Protein AF-0000000066791097 (afdb_homodimer)

Organism: Trypanosoma brucei brucei (strain 927/4 GUTat10.1) (NCBI:txid185431)

pLDDT: mean 77.69, std 24.76, range [16.55, 98.75]

GO terms:
  GO:0031981 nuclear lumen (C, IDA)
  GO:0097014 ciliary plasm (C, IDA)
  GO:0005737 cytoplasm (C, IDA)
  GO:0005783 endoplasmic reticulum (C, IDA)

Structure (mmCIF, N/CA/C/O backbone):
data_AF-0000000066791097-model_v1
#
loop_
_entity.id
_entity.type
_entity.pdbx_description
1 polymer 'Chloride channel protein'
#
loop_
_atom_site.group_PDB
_atom_site.id
_atom_site.type_symbol
_atom_site.label_atom_id
_atom_site.label_alt_id
_atom_site.label_comp_id
_atom_site.label_asym_id
_atom_site.label_entity_id
_atom_site.label_seq_id
_atom_site.pdbx_PDB_ins_code
_atom_site.Cartn_x
_atom_site.Cartn_y
_atom_site.Cartn_z
_atom_site.occupancy
_atom_site.B_iso_or_equiv
_atom_site.auth_seq_id
_atom_site.auth_comp_id
_atom_site.auth_asym_id
_atom_site.auth_atom_id
_atom_site.pdbx_PDB_model_num
ATOM 1 N N . MET A 1 1 ? -84.188 22.109 27.219 1 23.36 1 MET A N 1
ATOM 2 C CA . MET A 1 1 ? -83.688 21.938 28.562 1 23.36 1 MET A CA 1
ATOM 3 C C . MET A 1 1 ? -82.125 21.953 28.562 1 23.36 1 MET A C 1
ATOM 5 O O . MET A 1 1 ? -81.5 21.297 27.734 1 23.36 1 MET A O 1
ATOM 9 N N . SER A 1 2 ? -81.5 23.016 29.094 1 23.44 2 SER A N 1
ATOM 10 C CA . SER A 1 2 ? -80.25 23.719 29.25 1 23.44 2 SER A CA 1
ATOM 11 C C . SER A 1 2 ? -79.312 22.938 30.141 1 23.44 2 SER A C 1
ATOM 13 O O . SER A 1 2 ? -79.438 22.969 31.375 1 23.44 2 SER A O 1
ATOM 15 N N . ASN A 1 3 ? -79.125 21.672 29.891 1 23.25 3 ASN A N 1
ATOM 16 C CA . ASN A 1 3 ? -78.375 20.766 30.734 1 23.25 3 ASN A CA 1
ATOM 17 C C . ASN A 1 3 ? -76.938 21.328 31.031 1 23.25 3 ASN A C 1
ATOM 19 O O . ASN A 1 3 ? -76.188 21.516 30.109 1 23.25 3 ASN A O 1
ATOM 23 N N . LYS A 1 4 ? -76.938 22.125 32.094 1 26.38 4 LYS A N 1
ATOM 24 C CA . LYS A 1 4 ? -75.812 22.859 32.781 1 26.38 4 LYS A CA 1
ATOM 25 C C . LYS A 1 4 ? -74.75 21.906 33.219 1 26.38 4 LYS A C 1
ATOM 27 O O . LYS A 1 4 ? -74.938 21 34.031 1 26.38 4 LYS A O 1
ATOM 32 N N . LEU A 1 5 ? -73.812 21.516 32.281 1 26.28 5 LEU A N 1
ATOM 33 C CA . LEU A 1 5 ? -72.688 20.641 32.375 1 26.28 5 LEU A CA 1
ATOM 34 C C . LEU A 1 5 ? -71.812 21 33.594 1 26.28 5 LEU A C 1
ATOM 36 O O . LEU A 1 5 ? -71.375 22.156 33.719 1 26.28 5 LEU A O 1
ATOM 40 N N . LEU A 1 6 ? -72.125 20.5 34.75 1 27.81 6 LEU A N 1
ATOM 41 C CA . LEU A 1 6 ? -71.5 20.781 36.062 1 27.81 6 LEU A CA 1
ATOM 42 C C . LEU A 1 6 ? -70 20.75 35.969 1 27.81 6 LEU A C 1
ATOM 44 O O . LEU A 1 6 ? -69.438 19.922 35.281 1 27.81 6 LEU A O 1
ATOM 48 N N . PRO A 1 7 ? -69.312 21.828 36.406 1 26.73 7 PRO A N 1
ATOM 49 C CA . PRO A 1 7 ? -67.875 22.109 36.312 1 26.73 7 PRO A CA 1
ATOM 50 C C . PRO A 1 7 ? -67.062 21.078 37.031 1 26.73 7 PRO A C 1
ATOM 52 O O . PRO A 1 7 ? -67.375 20.703 38.188 1 26.73 7 PRO A O 1
ATOM 55 N N . SER A 1 8 ? -66.625 19.953 36.406 1 28.52 8 SER A N 1
ATOM 56 C CA . SER A 1 8 ? -65.812 18.875 37 1 28.52 8 SER A CA 1
ATOM 57 C C . SER A 1 8 ? -64.688 19.438 37.875 1 28.52 8 SER A C 1
ATOM 59 O O . SER A 1 8 ? -64.125 20.453 37.531 1 28.52 8 SER A O 1
ATOM 61 N N . GLN A 1 9 ? -64.812 19.25 39.156 1 29.22 9 GLN A N 1
ATOM 62 C CA . GLN A 1 9 ? -63.906 19.656 40.25 1 29.22 9 GLN A CA 1
ATOM 63 C C . GLN A 1 9 ? -62.438 19.391 39.906 1 29.22 9 GLN A C 1
ATOM 65 O O . GLN A 1 9 ? -62.125 18.406 39.25 1 29.22 9 GLN A O 1
ATOM 70 N N . PRO A 1 10 ? -61.594 20.5 40.031 1 29.36 10 PRO A N 1
ATOM 71 C CA . PRO A 1 10 ? -60.188 20.422 39.625 1 29.36 10 PRO A CA 1
ATOM 72 C C . PRO A 1 10 ? -59.438 19.328 40.375 1 29.36 10 PRO A C 1
ATOM 74 O O . PRO A 1 10 ? -59.781 18.984 41.531 1 29.36 10 PRO A O 1
ATOM 77 N N . PRO A 1 11 ? -58.938 18.266 39.75 1 29.59 11 PRO A N 1
ATOM 78 C CA . PRO A 1 11 ? -58.312 17.141 40.438 1 29.59 11 PRO A CA 1
ATOM 79 C C . PRO A 1 11 ? -57.406 17.578 41.562 1 29.59 11 PRO A C 1
ATOM 81 O O . PRO A 1 11 ? -56.844 18.688 41.531 1 29.59 11 PRO A O 1
ATOM 84 N N . GLN A 1 12 ? -57.594 17.219 42.844 1 27.94 12 GLN A N 1
ATOM 85 C CA . GLN A 1 12 ? -56.812 17.422 44.062 1 27.94 12 GLN A CA 1
ATOM 86 C C . GLN A 1 12 ? -55.312 17.312 43.75 1 27.94 12 GLN A C 1
ATOM 88 O O . GLN A 1 12 ? -54.906 16.5 42.969 1 27.94 12 GLN A O 1
ATOM 93 N N . GLU A 1 13 ? -54.594 18.391 44.25 1 27.78 13 GLU A N 1
ATOM 94 C CA . GLU A 1 13 ? -53.156 18.641 44.219 1 27.78 13 GLU A CA 1
ATOM 95 C C . GLU A 1 13 ? -52.375 17.453 44.781 1 27.78 13 GLU A C 1
ATOM 97 O O . GLU A 1 13 ? -52.281 17.312 46 1 27.78 13 GLU A O 1
ATOM 102 N N . ALA A 1 14 ? -52.656 16.203 44.5 1 29.11 14 ALA A N 1
ATOM 103 C CA . ALA A 1 14 ? -51.844 15.109 45.031 1 29.11 14 ALA A CA 1
ATOM 104 C C . ALA A 1 14 ? -50.375 15.531 45.188 1 29.11 14 ALA A C 1
ATOM 106 O O . ALA A 1 14 ? -49.875 16.344 44.406 1 29.11 14 ALA A O 1
ATOM 107 N N . ASP A 1 15 ? -49.875 15.281 46.406 1 28.23 15 ASP A N 1
ATOM 108 C CA . ASP A 1 15 ? -48.562 15.547 46.938 1 28.23 15 ASP A CA 1
ATOM 109 C C . ASP A 1 15 ? -47.469 15.242 45.906 1 28.23 15 ASP A C 1
ATOM 111 O O . ASP A 1 15 ? -47.312 14.102 45.469 1 28.23 15 ASP A O 1
ATOM 115 N N . ALA A 1 16 ? -47.156 16.109 45.094 1 29.98 16 ALA A N 1
ATOM 116 C CA . ALA A 1 16 ? -46.25 16.234 43.938 1 29.98 16 ALA A CA 1
ATOM 117 C C . ALA A 1 16 ? -44.844 15.82 44.344 1 29.98 16 ALA A C 1
ATOM 119 O O . ALA A 1 16 ? -43.906 15.859 43.5 1 29.98 16 ALA A O 1
ATOM 120 N N . GLY A 1 17 ? -44.656 15.781 45.656 1 30.16 17 GLY A N 1
ATOM 121 C CA . GLY A 1 17 ? -43.219 15.859 45.938 1 30.16 17 GLY A CA 1
ATOM 122 C C . GLY A 1 17 ? -42.469 14.648 45.438 1 30.16 17 GLY A C 1
ATOM 123 O O . GLY A 1 17 ? -41.375 14.781 44.875 1 30.16 17 GLY A O 1
ATOM 124 N N . GLY A 1 18 ? -42.719 13.523 46.188 1 29.2 18 GLY A N 1
ATOM 125 C CA . GLY A 1 18 ? -41.844 12.375 46.094 1 29.2 18 GLY A CA 1
ATOM 126 C C . GLY A 1 18 ? -41.969 11.664 44.75 1 29.2 18 GLY A C 1
ATOM 127 O O . GLY A 1 18 ? -41.531 10.508 44.625 1 29.2 18 GLY A O 1
ATOM 128 N N . TRP A 1 19 ? -42.938 11.836 44 1 34.53 19 TRP A N 1
ATOM 129 C CA . TRP A 1 19 ? -43.156 11.164 42.719 1 34.53 19 TRP A CA 1
ATOM 130 C C . TRP A 1 19 ? -41.906 11.164 41.875 1 34.53 19 TRP A C 1
ATOM 132 O O . TRP A 1 19 ? -41.406 12.227 41.469 1 34.53 19 TRP A O 1
ATOM 142 N N . ASN A 1 20 ? -40.844 10.219 42.188 1 35.72 20 ASN A N 1
ATOM 143 C CA . ASN A 1 20 ? -39.5 9.664 42.25 1 35.72 20 ASN A CA 1
ATOM 144 C C . ASN A 1 20 ? -38.812 9.695 40.906 1 35.72 20 ASN A C 1
ATOM 146 O O . ASN A 1 20 ? -39.406 9.445 39.875 1 35.72 20 ASN A O 1
ATOM 150 N N . ARG A 1 21 ? -37.594 10.406 40.781 1 44.19 21 ARG A N 1
ATOM 151 C CA . ARG A 1 21 ? -36.531 10.641 39.844 1 44.19 21 ARG A CA 1
ATOM 152 C C . ARG A 1 21 ? -36.219 9.383 39.031 1 44.19 21 ARG A C 1
ATOM 154 O O . ARG A 1 21 ? -35.719 9.461 37.906 1 44.19 21 ARG A O 1
ATOM 161 N N . ARG A 1 22 ? -36.344 8.164 39.719 1 46.03 22 ARG A N 1
ATOM 162 C CA . ARG A 1 22 ? -36.062 6.918 39 1 46.03 22 ARG A CA 1
ATOM 163 C C . ARG A 1 22 ? -37.062 6.73 37.844 1 46.03 22 ARG A C 1
ATOM 165 O O . ARG A 1 22 ? -36.688 6.207 36.812 1 46.03 22 ARG A O 1
ATOM 172 N N . ASN A 1 23 ? -38.219 7.156 38.062 1 47.78 23 ASN A N 1
ATOM 173 C CA . ASN A 1 23 ? -39.219 6.941 37.031 1 47.78 23 ASN A CA 1
ATOM 174 C C . ASN A 1 23 ? -38.969 7.82 35.812 1 47.78 23 ASN A C 1
ATOM 176 O O . ASN A 1 23 ? -39.25 7.414 34.656 1 47.78 23 ASN A O 1
ATOM 180 N N . VAL A 1 24 ? -38.344 8.875 36.125 1 51.56 24 VAL A N 1
ATOM 181 C CA . VAL A 1 24 ? -38.125 9.773 35 1 51.56 24 VAL A CA 1
ATOM 182 C C . VAL A 1 24 ? -37 9.211 34.125 1 51.56 24 VAL A C 1
ATOM 184 O O . VAL A 1 24 ? -37.094 9.25 32.875 1 51.56 24 VAL A O 1
ATOM 187 N N . LEU A 1 25 ? -36.125 8.586 34.75 1 55.41 25 LEU A N 1
ATOM 188 C CA . LEU A 1 25 ? -35.031 8.031 34 1 55.41 25 LEU A CA 1
ATOM 189 C C . LEU A 1 25 ? -35.469 6.832 33.156 1 55.41 25 LEU A C 1
ATOM 191 O O . LEU A 1 25 ? -35.031 6.648 32.031 1 55.41 25 LEU A O 1
ATOM 195 N N . GLU A 1 26 ? -36.312 6.023 33.781 1 56.12 26 GLU A N 1
ATOM 196 C CA . GLU A 1 26 ? -36.844 4.867 33.062 1 56.12 26 GLU A CA 1
ATOM 197 C C . GLU A 1 26 ? -37.719 5.301 31.891 1 56.12 26 GLU A C 1
ATOM 199 O O . GLU A 1 26 ? -37.688 4.668 30.828 1 56.12 26 GLU A O 1
ATOM 204 N N . SER A 1 27 ? -38.375 6.344 32.062 1 54.19 27 SER A N 1
ATOM 205 C CA . SER A 1 27 ? -39.188 6.844 30.984 1 54.19 27 SER A CA 1
ATOM 206 C C . SER A 1 27 ? -38.344 7.43 29.859 1 54.19 27 SER A C 1
ATOM 208 O O . SER A 1 27 ? -38.688 7.297 28.688 1 54.19 27 SER A O 1
ATOM 210 N N . LEU A 1 28 ? -37.312 7.93 30.219 1 53.97 28 LEU A N 1
ATOM 211 C CA . LEU A 1 28 ? -36.406 8.516 29.219 1 53.97 28 LEU A CA 1
ATOM 212 C C . LEU A 1 28 ? -35.719 7.422 28.422 1 53.97 28 LEU A C 1
ATOM 214 O O . LEU A 1 28 ? -35.438 7.594 27.234 1 53.97 28 LEU A O 1
ATOM 218 N N . SER A 1 29 ? -35.438 6.395 29.109 1 50.91 29 SER A N 1
ATOM 219 C CA . SER A 1 29 ? -34.75 5.281 28.453 1 50.91 29 SER A CA 1
ATOM 220 C C . SER A 1 29 ? -35.625 4.656 27.375 1 50.91 29 SER A C 1
ATOM 222 O O . SER A 1 29 ? -35.156 4.301 26.297 1 50.91 29 SER A O 1
ATOM 224 N N . THR A 1 30 ? -36.844 4.387 27.641 1 47.44 30 THR A N 1
ATOM 225 C CA . THR A 1 30 ? -37.75 3.777 26.703 1 47.44 30 THR A CA 1
ATOM 226 C C . THR A 1 30 ? -37.969 4.684 25.484 1 47.44 30 THR A C 1
ATOM 228 O O . THR A 1 30 ? -38.062 4.211 24.359 1 47.44 30 THR A O 1
ATOM 231 N N . ASN A 1 31 ? -37.875 5.918 25.672 1 43 31 ASN A N 1
ATOM 232 C CA . ASN A 1 31 ? -38.125 6.875 24.609 1 43 31 ASN A CA 1
ATOM 233 C C . ASN A 1 31 ? -36.875 7.074 23.734 1 43 31 ASN A C 1
ATOM 235 O O . ASN A 1 31 ? -37 7.309 22.531 1 43 31 ASN A O 1
ATOM 239 N N . ALA A 1 32 ? -35.75 7.027 24.344 1 44.56 32 ALA A N 1
ATOM 240 C CA . ALA A 1 32 ? -34.5 7.281 23.609 1 44.56 32 ALA A CA 1
ATOM 241 C C . ALA A 1 32 ? -34.156 6.133 22.672 1 44.56 32 ALA A C 1
ATOM 243 O O . ALA A 1 32 ? -33.562 6.34 21.609 1 44.56 32 ALA A O 1
ATOM 244 N N . LYS A 1 33 ? -34.344 4.93 23.109 1 46.31 33 LYS A N 1
ATOM 245 C CA . LYS A 1 33 ? -34.156 3.773 22.234 1 46.31 33 LYS A CA 1
ATOM 246 C C . LYS A 1 33 ? -34.844 3.963 20.891 1 46.31 33 LYS A C 1
ATOM 248 O O . LYS A 1 33 ? -34.281 3.619 19.844 1 46.31 33 LYS A O 1
ATOM 253 N N . ASP A 1 34 ? -36 4.469 20.938 1 39.22 34 ASP A N 1
ATOM 254 C CA . ASP A 1 34 ? -36.906 4.582 19.781 1 39.22 34 ASP A CA 1
ATOM 255 C C . ASP A 1 34 ? -36.531 5.77 18.906 1 39.22 34 ASP A C 1
ATOM 257 O O . ASP A 1 34 ? -36.781 5.754 17.703 1 39.22 34 ASP A O 1
ATOM 261 N N . ARG A 1 35 ? -35.844 6.688 19.484 1 37.06 35 ARG A N 1
ATOM 262 C CA . ARG A 1 35 ? -35.625 7.879 18.672 1 37.06 35 ARG A CA 1
ATOM 263 C C . ARG A 1 35 ? -34.531 7.66 17.641 1 37.06 35 ARG A C 1
ATOM 265 O O . ARG A 1 35 ? -34.656 8.102 16.5 1 37.06 35 ARG A O 1
ATOM 272 N N . ALA A 1 36 ? -33.531 7.078 18.141 1 37.44 36 ALA A N 1
ATOM 273 C CA . ALA A 1 36 ? -32.469 6.898 17.141 1 37.44 36 ALA A CA 1
ATOM 274 C C . ALA A 1 36 ? -32.938 6 16 1 37.44 36 ALA A C 1
ATOM 276 O O . ALA A 1 36 ? -32.688 6.301 14.828 1 37.44 36 ALA A O 1
ATOM 277 N N . THR A 1 37 ? -33.562 4.832 16.484 1 41.72 37 THR A N 1
ATOM 278 C CA . THR A 1 37 ? -34.125 3.979 15.453 1 41.72 37 THR A CA 1
ATOM 279 C C . THR A 1 37 ? -35.25 4.695 14.727 1 41.72 37 THR A C 1
ATOM 281 O O . THR A 1 37 ? -35.375 4.602 13.5 1 41.72 37 THR A O 1
ATOM 284 N N . SER A 1 38 ? -36.031 5.352 15.602 1 41.19 38 SER A N 1
ATOM 285 C CA . SER A 1 38 ? -37.125 6.078 14.992 1 41.19 38 SER A CA 1
ATOM 286 C C . SER A 1 38 ? -36.625 7.207 14.102 1 41.19 38 SER A C 1
ATOM 288 O O . SER A 1 38 ? -37.156 7.422 13.008 1 41.19 38 SER A O 1
ATOM 290 N N . ALA A 1 39 ? -35.656 7.895 14.586 1 39.38 39 ALA A N 1
ATOM 291 C CA . ALA A 1 39 ? -35.094 8.961 13.758 1 39.38 39 ALA A CA 1
ATOM 292 C C . ALA A 1 39 ? -34.469 8.398 12.5 1 39.38 39 ALA A C 1
ATOM 294 O O . ALA A 1 39 ? -34.594 8.969 11.414 1 39.38 39 ALA A O 1
ATOM 295 N N . TRP A 1 40 ? -33.812 7.293 12.68 1 41.25 40 TRP A N 1
ATOM 296 C CA . TRP A 1 40 ? -33.281 6.641 11.484 1 41.25 40 TRP A CA 1
ATOM 297 C C . TRP A 1 40 ? -34.406 6.164 10.578 1 41.25 40 TRP A C 1
ATOM 299 O O . TRP A 1 40 ? -34.375 6.395 9.367 1 41.25 40 TRP A O 1
ATOM 309 N N . PHE A 1 41 ? -35.531 5.512 11.305 1 43.34 41 PHE A N 1
ATOM 310 C CA . PHE A 1 41 ? -36.688 5.098 10.516 1 43.34 41 PHE A CA 1
ATOM 311 C C . PHE A 1 41 ? -37.469 6.309 10.008 1 43.34 41 PHE A C 1
ATOM 313 O O . PHE A 1 41 ? -38 6.297 8.898 1 43.34 41 PHE A O 1
ATOM 320 N N . GLN A 1 42 ? -37.562 7.266 10.875 1 41.53 42 GLN A N 1
ATOM 321 C CA . GLN A 1 42 ? -38.25 8.484 10.414 1 41.53 42 GLN A CA 1
ATOM 322 C C . GLN A 1 42 ? -37.438 9.164 9.312 1 41.53 42 GLN A C 1
ATOM 324 O O . GLN A 1 42 ? -38 9.664 8.336 1 41.53 42 GLN A O 1
ATOM 329 N N . GLU A 1 43 ? -36.156 9.211 9.523 1 39.84 43 GLU A N 1
ATOM 330 C CA . GLU A 1 43 ? -35.281 9.766 8.5 1 39.84 43 GLU A CA 1
ATOM 331 C C . GLU A 1 43 ? -35.281 8.898 7.25 1 39.84 43 GLU A C 1
ATOM 333 O O . GLU A 1 43 ? -35.312 9.406 6.129 1 39.84 43 GLU A O 1
ATOM 338 N N . LEU A 1 44 ? -35.188 7.562 7.465 1 39.28 44 LEU A N 1
ATOM 339 C CA . LEU A 1 44 ? -35.469 6.695 6.324 1 39.28 44 LEU A CA 1
ATOM 340 C C . LEU A 1 44 ? -36.875 6.902 5.809 1 39.28 44 LEU A C 1
ATOM 342 O O . LEU A 1 44 ? -37.094 6.941 4.598 1 39.28 44 LEU A O 1
ATOM 346 N N . ALA A 1 45 ? -37.938 6.941 6.742 1 35.91 45 ALA A N 1
ATOM 347 C CA . ALA A 1 45 ? -39.344 7.176 6.383 1 35.91 45 ALA A CA 1
ATOM 348 C C . ALA A 1 45 ? -39.531 8.562 5.773 1 35.91 45 ALA A C 1
ATOM 350 O O . ALA A 1 45 ? -40.281 8.734 4.812 1 35.91 45 ALA A O 1
ATOM 351 N N . ARG A 1 46 ? -39.062 9.641 6.492 1 38.06 46 ARG A N 1
ATOM 352 C CA . ARG A 1 46 ? -39.156 10.984 5.926 1 38.06 46 ARG A CA 1
ATOM 353 C C . ARG A 1 46 ? -38.406 11.078 4.598 1 38.06 46 ARG A C 1
ATOM 355 O O . ARG A 1 46 ? -38.844 11.789 3.688 1 38.06 46 ARG A O 1
ATOM 362 N N . THR A 1 47 ? -37.344 10.516 4.543 1 35.09 47 THR A N 1
ATOM 363 C CA . THR A 1 47 ? -36.688 10.398 3.234 1 35.09 47 THR A CA 1
ATOM 364 C C . THR A 1 47 ? -37.594 9.602 2.279 1 35.09 47 THR A C 1
ATOM 366 O O . THR A 1 47 ? -37.531 9.805 1.064 1 35.09 47 THR A O 1
ATOM 369 N N . GLU A 1 48 ? -38.25 8.523 2.752 1 30.27 48 GLU A N 1
ATOM 370 C CA . GLU A 1 48 ? -39.25 7.777 1.96 1 30.27 48 GLU A CA 1
ATOM 371 C C . GLU A 1 48 ? -40.469 8.617 1.683 1 30.27 48 GLU A C 1
ATOM 373 O O . GLU A 1 48 ? -41.094 8.523 0.609 1 30.27 48 GLU A O 1
ATOM 378 N N . GLU A 1 49 ? -41.156 9.172 2.701 1 29.55 49 GLU A N 1
ATOM 379 C CA . GLU A 1 49 ? -42.375 9.953 2.398 1 29.55 49 GLU A CA 1
ATOM 380 C C . GLU A 1 49 ? -42.031 11.133 1.484 1 29.55 49 GLU A C 1
ATOM 382 O O . GLU A 1 49 ? -42.812 11.477 0.603 1 29.55 49 GLU A O 1
ATOM 387 N N . GLU A 1 50 ? -41.188 12.07 1.956 1 30.03 50 GLU A N 1
ATOM 388 C CA . GLU A 1 50 ? -41 13.211 1.06 1 30.03 50 GLU A CA 1
ATOM 389 C C . GLU A 1 50 ? -40.375 12.766 -0.264 1 30.03 50 GLU A C 1
ATOM 391 O O . GLU A 1 50 ? -39.219 12.336 -0.302 1 30.03 50 GLU A O 1
ATOM 396 N N . GLY A 1 51 ? -40.906 11.781 -0.887 1 25.34 51 GLY A N 1
ATOM 397 C CA . GLY A 1 51 ? -40.781 11.32 -2.258 1 25.34 51 GLY A CA 1
ATOM 398 C C . GLY A 1 51 ? -40.188 12.383 -3.184 1 25.34 51 GLY A C 1
ATOM 399 O O . GLY A 1 51 ? -40.219 13.57 -2.854 1 25.34 51 GLY A O 1
ATOM 400 N N . ASP A 1 52 ? -39.531 11.875 -4.219 1 26.8 52 ASP A N 1
ATOM 401 C CA . ASP A 1 52 ? -39.031 12.531 -5.426 1 26.8 52 ASP A CA 1
ATOM 402 C C . ASP A 1 52 ? -40.125 13.391 -6.07 1 26.8 52 ASP A C 1
ATOM 404 O O . ASP A 1 52 ? -39.969 13.836 -7.211 1 26.8 52 ASP A O 1
ATOM 408 N N . ALA A 1 53 ? -41.312 13.516 -5.711 1 24.59 53 ALA A N 1
ATOM 409 C CA . ALA A 1 53 ? -42.219 14.188 -6.633 1 24.59 53 ALA A CA 1
ATOM 410 C C . ALA A 1 53 ? -41.656 15.523 -7.094 1 24.59 53 ALA A C 1
ATOM 412 O O . ALA A 1 53 ? -41.875 15.945 -8.227 1 24.59 53 ALA A O 1
ATOM 413 N N . ALA A 1 54 ? -41.312 16.391 -6.164 1 24.47 54 ALA A N 1
ATOM 414 C CA . ALA A 1 54 ? -40.969 17.703 -6.719 1 24.47 54 ALA A CA 1
ATOM 415 C C . ALA A 1 54 ? -39.688 17.672 -7.5 1 24.47 54 ALA A C 1
ATOM 417 O O . ALA A 1 54 ? -39.156 18.703 -7.93 1 24.47 54 ALA A O 1
ATOM 418 N N . PHE A 1 55 ? -39.062 16.594 -7.441 1 26.7 55 PHE A N 1
ATOM 419 C CA . PHE A 1 55 ? -37.75 16.469 -8.047 1 26.7 55 PHE A CA 1
ATOM 420 C C . PHE A 1 55 ? -37.844 16.422 -9.562 1 26.7 55 PHE A C 1
ATOM 422 O O . PHE A 1 55 ? -37.156 15.648 -10.211 1 26.7 55 PHE A O 1
ATOM 429 N N . ALA A 1 56 ? -38.938 16.672 -10.188 1 24.38 56 ALA A N 1
ATOM 430 C CA . ALA A 1 56 ? -39 16.734 -11.648 1 24.38 56 ALA A CA 1
ATOM 431 C C . ALA A 1 56 ? -37.906 17.641 -12.195 1 24.38 56 ALA A C 1
ATOM 433 O O . ALA A 1 56 ? -37.938 18.047 -13.359 1 24.38 56 ALA A O 1
ATOM 434 N N . ARG A 1 57 ? -37.312 18.469 -11.383 1 25.98 57 ARG A N 1
ATOM 435 C CA . ARG A 1 57 ? -36.5 19.391 -12.156 1 25.98 57 ARG A CA 1
ATOM 436 C C . ARG A 1 57 ? -35.406 18.641 -12.938 1 25.98 57 ARG A C 1
ATOM 438 O O . ARG A 1 57 ? -35.156 17.469 -12.656 1 25.98 57 ARG A O 1
ATOM 445 N N . ALA A 1 58 ? -34.469 19.5 -13.688 1 25.48 58 ALA A N 1
ATOM 446 C CA . ALA A 1 58 ? -33.531 19.172 -14.766 1 25.48 58 ALA A CA 1
ATOM 447 C C . ALA A 1 58 ? -32.562 18.078 -14.336 1 25.48 58 ALA A C 1
ATOM 449 O O . ALA A 1 58 ? -31.891 18.203 -13.312 1 25.48 58 ALA A O 1
ATOM 450 N N . ARG A 1 59 ? -32.875 16.844 -14.562 1 29.69 59 ARG A N 1
ATOM 451 C CA . ARG A 1 59 ? -32.188 15.555 -14.5 1 29.69 59 ARG A CA 1
ATOM 452 C C . ARG A 1 59 ? -30.703 15.703 -14.82 1 29.69 59 ARG A C 1
ATOM 454 O O . ARG A 1 59 ? -30.344 16.203 -15.883 1 29.69 59 ARG A O 1
ATOM 461 N N . PRO A 1 60 ? -29.859 15.844 -13.93 1 31.3 60 PRO A N 1
ATOM 462 C CA . PRO A 1 60 ? -28.469 15.906 -14.383 1 31.3 60 PRO A CA 1
ATOM 463 C C . PRO A 1 60 ? -28.125 14.812 -15.391 1 31.3 60 PRO A C 1
ATOM 465 O O . PRO A 1 60 ? -28.719 13.734 -15.359 1 31.3 60 PRO A O 1
ATOM 468 N N . PRO A 1 61 ? -27.594 15.07 -16.547 1 30.36 61 PRO A N 1
ATOM 469 C CA . PRO A 1 61 ? -27.297 14.07 -17.578 1 30.36 61 PRO A CA 1
ATOM 470 C C . PRO A 1 61 ? -26.531 12.867 -17.031 1 30.36 61 PRO A C 1
ATOM 472 O O . PRO A 1 61 ? -25.797 13 -16.047 1 30.36 61 PRO A O 1
ATOM 475 N N . LEU A 1 62 ? -27.094 11.68 -17.219 1 33.19 62 LEU A N 1
ATOM 476 C CA . LEU A 1 62 ? -26.672 10.32 -16.906 1 33.19 62 LEU A CA 1
ATOM 477 C C . LEU A 1 62 ? -25.156 10.164 -17.062 1 33.19 62 LEU A C 1
ATOM 479 O O . LEU A 1 62 ? -24.531 9.43 -16.297 1 33.19 62 LEU A O 1
ATOM 483 N N . PHE A 1 63 ? -24.688 10.594 -18.266 1 33.28 63 PHE A N 1
ATOM 484 C CA . PHE A 1 63 ? -23.281 10.484 -18.625 1 33.28 63 PHE A CA 1
ATOM 485 C C . PHE A 1 63 ? -22.484 11.688 -18.109 1 33.28 63 PHE A C 1
ATOM 487 O O . PHE A 1 63 ? -22.406 12.719 -18.781 1 33.28 63 PHE A O 1
ATOM 494 N N . ARG A 1 64 ? -22.672 12.133 -16.969 1 42.22 64 ARG A N 1
ATOM 495 C CA . ARG A 1 64 ? -21.922 13.328 -16.594 1 42.22 64 ARG A CA 1
ATOM 496 C C . ARG A 1 64 ? -20.438 13.023 -16.469 1 42.22 64 ARG A C 1
ATOM 498 O O . ARG A 1 64 ? -20.047 12.047 -15.812 1 42.22 64 ARG A O 1
ATOM 505 N N . ARG A 1 65 ? -19.75 13.617 -17.25 1 42.25 65 ARG A N 1
ATOM 506 C CA . ARG A 1 65 ? -18.297 13.586 -17.156 1 42.25 65 ARG A CA 1
ATOM 507 C C . ARG A 1 65 ? -17.844 13.609 -15.703 1 42.25 65 ARG A C 1
ATOM 509 O O . ARG A 1 65 ? -18.406 14.344 -14.883 1 42.25 65 ARG A O 1
ATOM 516 N N . ALA A 1 66 ? -17.25 12.516 -15.219 1 45.19 66 ALA A N 1
ATOM 517 C CA . ALA A 1 66 ? -16.688 12.359 -13.875 1 45.19 66 ALA A CA 1
ATOM 518 C C . ALA A 1 66 ? -16.328 13.711 -13.273 1 45.19 66 ALA A C 1
ATOM 520 O O . ALA A 1 66 ? -16.359 13.875 -12.047 1 45.19 66 ALA A O 1
ATOM 521 N N . GLN A 1 67 ? -16.109 14.758 -14.117 1 47.59 67 GLN A N 1
ATOM 522 C CA . GLN A 1 67 ? -15.547 16 -13.609 1 47.59 67 GLN A CA 1
ATOM 523 C C . GLN A 1 67 ? -16.656 16.984 -13.234 1 47.59 67 GLN A C 1
ATOM 525 O O . GLN A 1 67 ? -16.391 18 -12.578 1 47.59 67 GLN A O 1
ATOM 530 N N . ARG A 1 68 ? -17.906 16.703 -13.617 1 49.53 68 ARG A N 1
ATOM 531 C CA . ARG A 1 68 ? -18.875 17.734 -13.273 1 49.53 68 ARG A CA 1
ATOM 532 C C . ARG A 1 68 ? -19.547 17.422 -11.938 1 49.53 68 ARG A C 1
ATOM 534 O O . ARG A 1 68 ? -19.969 16.297 -11.688 1 49.53 68 ARG A O 1
ATOM 541 N N . THR A 1 69 ? -19.406 18.281 -11.07 1 57.06 69 THR A N 1
ATOM 542 C CA . THR A 1 69 ? -19.922 18.188 -9.711 1 57.06 69 THR A CA 1
ATOM 543 C C . THR A 1 69 ? -21.453 18.094 -9.727 1 57.06 69 THR A C 1
ATOM 545 O O . THR A 1 69 ? -22.109 18.812 -10.477 1 57.06 69 THR A O 1
ATOM 548 N N . HIS A 1 70 ? -22.094 17.031 -9.211 1 64.31 70 HIS A N 1
ATOM 549 C CA . HIS A 1 70 ? -23.531 16.812 -9.039 1 64.31 70 HIS A CA 1
ATOM 550 C C . HIS A 1 70 ? -24.172 17.938 -8.242 1 64.31 70 HIS A C 1
ATOM 552 O O . HIS A 1 70 ? -23.703 18.281 -7.148 1 64.31 70 HIS A O 1
ATOM 558 N N . VAL A 1 71 ? -25.094 18.734 -8.953 1 68.94 71 VAL A N 1
ATOM 559 C CA . VAL A 1 71 ? -25.844 19.766 -8.234 1 68.94 71 VAL A CA 1
ATOM 560 C C . VAL A 1 71 ? -26.984 19.125 -7.457 1 68.94 71 VAL A C 1
ATOM 562 O O . VAL A 1 71 ? -27.891 18.547 -8.047 1 68.94 71 VAL A O 1
ATOM 565 N N . ARG A 1 72 ? -26.984 19.234 -6.262 1 75.12 72 ARG A N 1
ATOM 566 C CA . ARG A 1 72 ? -27.906 18.531 -5.375 1 75.12 72 ARG A CA 1
ATOM 567 C C . ARG A 1 72 ? -29.188 19.328 -5.18 1 75.12 72 ARG A C 1
ATOM 569 O O . ARG A 1 72 ? -29.172 20.562 -5.18 1 75.12 72 ARG A O 1
ATOM 576 N N . SER A 1 73 ? -30.25 18.656 -5.031 1 76.38 73 SER A N 1
ATOM 577 C CA . SER A 1 73 ? -31.562 19.234 -4.723 1 76.38 73 SER A CA 1
ATOM 578 C C . SER A 1 73 ? -31.641 19.641 -3.256 1 76.38 73 SER A C 1
ATOM 580 O O . SER A 1 73 ? -30.766 19.312 -2.457 1 76.38 73 SER A O 1
ATOM 582 N N . ASP A 1 74 ? -32.594 20.422 -2.889 1 78.38 74 ASP A N 1
ATOM 583 C CA . ASP A 1 74 ? -32.781 20.906 -1.522 1 78.38 74 ASP A CA 1
ATOM 584 C C . ASP A 1 74 ? -33 19.75 -0.555 1 78.38 74 ASP A C 1
ATOM 586 O O . ASP A 1 74 ? -32.531 19.781 0.587 1 78.38 74 ASP A O 1
ATOM 590 N N . GLU A 1 75 ? -33.625 18.75 -1.073 1 77.38 75 GLU A N 1
ATOM 591 C CA . GLU A 1 75 ? -33.844 17.594 -0.216 1 77.38 75 GLU A CA 1
ATOM 592 C C . GLU A 1 75 ? -32.562 16.859 0.059 1 77.38 75 GLU A C 1
ATOM 594 O O . GLU A 1 75 ? -32.312 16.391 1.181 1 77.38 75 GLU A O 1
ATOM 599 N N . GLU A 1 76 ? -31.828 16.672 -0.974 1 81.12 76 GLU A N 1
ATOM 600 C CA . GLU A 1 76 ? -30.531 16.016 -0.82 1 81.12 76 GLU A CA 1
ATOM 601 C C . GLU A 1 76 ? -29.625 16.812 0.122 1 81.12 76 GLU A C 1
ATOM 603 O O . GLU A 1 76 ? -28.859 16.219 0.894 1 81.12 76 GLU A O 1
ATOM 608 N N . ARG A 1 77 ? -29.766 18.094 0.061 1 82.69 77 ARG A N 1
ATOM 609 C CA . ARG A 1 77 ? -28.953 18.953 0.924 1 82.69 77 ARG A CA 1
ATOM 610 C C . ARG A 1 77 ? -29.391 18.828 2.381 1 82.69 77 ARG A C 1
ATOM 612 O O . ARG A 1 77 ? -28.547 18.859 3.287 1 82.69 77 ARG A O 1
ATOM 619 N N . ARG A 1 78 ? -30.609 18.719 2.549 1 81.31 78 ARG A N 1
ATOM 620 C CA . ARG A 1 78 ? -31.109 18.516 3.906 1 81.31 78 ARG A CA 1
ATOM 621 C C . ARG A 1 78 ? -30.625 17.188 4.48 1 81.31 78 ARG A C 1
ATOM 623 O O . ARG A 1 78 ? -30.281 17.109 5.664 1 81.31 78 ARG A O 1
ATOM 630 N N . ARG A 1 79 ? -30.594 16.203 3.66 1 79.88 79 ARG A N 1
ATOM 631 C CA . ARG A 1 79 ? -30.094 14.898 4.094 1 79.88 79 ARG A CA 1
ATOM 632 C C . ARG A 1 79 ? -28.609 14.969 4.43 1 79.88 79 ARG A C 1
ATOM 634 O O . ARG A 1 79 ? -28.156 14.367 5.41 1 79.88 79 ARG A O 1
ATOM 641 N N . MET A 1 80 ? -27.953 15.594 3.621 1 83.75 80 MET A N 1
ATOM 642 C CA . MET A 1 80 ? -26.516 15.75 3.816 1 83.75 80 MET A CA 1
ATOM 643 C C . MET A 1 80 ? -26.219 16.453 5.141 1 83.75 80 MET A C 1
ATOM 645 O O . MET A 1 80 ? -25.266 16.094 5.832 1 83.75 80 MET A O 1
ATOM 649 N N . ASP A 1 81 ? -27.047 17.375 5.531 1 82.69 81 ASP A N 1
ATOM 650 C CA . ASP A 1 81 ? -26.828 18.172 6.738 1 82.69 81 ASP A CA 1
ATOM 651 C C . ASP A 1 81 ? -27.141 17.344 7.992 1 82.69 81 ASP A C 1
ATOM 653 O O . ASP A 1 81 ? -26.719 17.703 9.094 1 82.69 81 ASP A O 1
ATOM 657 N N . ASN A 1 82 ? -27.719 16.266 7.781 1 79.94 82 ASN A N 1
ATOM 658 C CA . ASN A 1 82 ? -28.094 15.453 8.938 1 79.94 82 ASN A CA 1
ATOM 659 C C . ASN A 1 82 ? -27 14.453 9.297 1 79.94 82 ASN A C 1
ATOM 661 O O . ASN A 1 82 ? -27.047 13.836 10.359 1 79.94 82 ASN A O 1
ATOM 665 N N . TYR A 1 83 ? -26.094 14.32 8.469 1 84.81 83 TYR A N 1
ATOM 666 C CA . TYR A 1 83 ? -24.984 13.422 8.789 1 84.81 83 TYR A CA 1
ATOM 667 C C . TYR A 1 83 ? -24.031 14.055 9.797 1 84.81 83 TYR A C 1
ATOM 669 O O . TYR A 1 83 ? -23.781 15.258 9.734 1 84.81 83 TYR A O 1
ATOM 677 N N . GLU A 1 84 ? -23.562 13.242 10.727 1 85.88 84 GLU A N 1
ATOM 678 C CA . GLU A 1 84 ? -22.625 13.719 11.734 1 85.88 84 GLU A CA 1
ATOM 679 C C . GLU A 1 84 ? -21.188 13.336 11.375 1 85.88 84 GLU A C 1
ATOM 681 O O . GLU A 1 84 ? -20.938 12.234 10.891 1 85.88 84 GLU A O 1
ATOM 686 N N . SER A 1 85 ? -20.312 14.258 11.57 1 86.94 85 SER A N 1
ATOM 687 C CA . SER A 1 85 ? -18.891 14 11.344 1 86.94 85 SER A CA 1
ATOM 688 C C . SER A 1 85 ? -18.219 13.453 12.594 1 86.94 85 SER A C 1
ATOM 690 O O . SER A 1 85 ? -18.703 13.656 13.711 1 86.94 85 SER A O 1
ATOM 692 N N . ILE A 1 86 ? -17.125 12.75 12.406 1 84.31 86 ILE A N 1
ATOM 693 C CA . ILE A 1 86 ? -16.422 12.094 13.5 1 84.31 86 ILE A CA 1
ATOM 694 C C . ILE A 1 86 ? -15.039 12.727 13.664 1 84.31 86 ILE A C 1
ATOM 696 O O . ILE A 1 86 ? -14.398 13.102 12.68 1 84.31 86 ILE A O 1
ATOM 700 N N . ASP A 1 87 ? -14.656 12.945 14.906 1 80.12 87 ASP A N 1
ATOM 701 C CA . ASP A 1 87 ? -13.273 13.305 15.211 1 80.12 87 ASP A CA 1
ATOM 702 C C . ASP A 1 87 ? -12.484 12.086 15.695 1 80.12 87 ASP A C 1
ATOM 704 O O . ASP A 1 87 ? -12.859 11.453 16.688 1 80.12 87 ASP A O 1
ATOM 708 N N . TYR A 1 88 ? -11.453 11.828 15.078 1 77.44 88 TYR A N 1
ATOM 709 C CA . TYR A 1 88 ? -10.719 10.617 15.43 1 77.44 88 TYR A CA 1
ATOM 710 C C . TYR A 1 88 ? -9.664 10.914 16.484 1 77.44 88 TYR A C 1
ATOM 712 O O . TYR A 1 88 ? -9.156 10 17.141 1 77.44 88 TYR A O 1
ATOM 720 N N . SER A 1 89 ? -9.312 12.148 16.766 1 78.69 89 SER A N 1
ATOM 721 C CA . SER A 1 89 ? -8.32 12.492 17.766 1 78.69 89 SER A CA 1
ATOM 722 C C . SER A 1 89 ? -8.969 12.789 19.109 1 78.69 89 SER A C 1
ATOM 724 O O . SER A 1 89 ? -10.062 13.359 19.172 1 78.69 89 SER A O 1
ATOM 726 N N . GLU A 1 90 ? -8.32 12.398 20.141 1 80.75 90 GLU A N 1
ATOM 727 C CA . GLU A 1 90 ? -8.82 12.68 21.484 1 80.75 90 GLU A CA 1
ATOM 728 C C . GLU A 1 90 ? -8.609 14.141 21.859 1 80.75 90 GLU A C 1
ATOM 730 O O . GLU A 1 90 ? -7.578 14.727 21.516 1 80.75 90 GLU A O 1
ATOM 735 N N . PRO A 1 91 ? -9.617 14.648 22.484 1 84.31 91 PRO A N 1
ATOM 736 C CA . PRO A 1 91 ? -9.461 16.047 22.922 1 84.31 91 PRO A CA 1
ATOM 737 C C . PRO A 1 91 ? -8.391 16.203 24 1 84.31 91 PRO A C 1
ATOM 739 O O . PRO A 1 91 ? -8.32 15.406 24.938 1 84.31 91 PRO A O 1
ATOM 742 N N . GLN A 1 92 ? -7.586 17.125 23.797 1 85.5 92 GLN A N 1
ATOM 743 C CA . GLN A 1 92 ? -6.508 17.406 24.734 1 85.5 92 GLN A CA 1
ATOM 744 C C . GLN A 1 92 ? -6.902 18.5 25.719 1 85.5 92 GLN A C 1
ATOM 746 O O . GLN A 1 92 ? -6.289 19.578 25.734 1 85.5 92 GLN A O 1
ATOM 751 N N . SER A 1 93 ? -7.848 18.188 26.594 1 89.12 93 SER A N 1
ATOM 752 C CA . SER A 1 93 ? -8.25 19.109 27.641 1 89.12 93 SER A CA 1
ATOM 753 C C . SER A 1 93 ? -7.371 18.953 28.875 1 89.12 93 SER A C 1
ATOM 755 O O . SER A 1 93 ? -6.602 17.984 28.984 1 89.12 93 SER A O 1
ATOM 757 N N . THR A 1 94 ? -7.434 19.891 29.734 1 86.69 94 THR A N 1
ATOM 758 C CA . THR A 1 94 ? -6.621 19.828 30.938 1 86.69 94 THR A CA 1
ATOM 759 C C . THR A 1 94 ? -7.051 18.641 31.812 1 86.69 94 THR A C 1
ATOM 761 O O . THR A 1 94 ? -6.211 17.984 32.438 1 86.69 94 THR A O 1
ATOM 764 N N . VAL A 1 95 ? -8.336 18.406 31.797 1 86.94 95 VAL A N 1
ATOM 765 C CA . VAL A 1 95 ? -8.859 17.281 32.562 1 86.94 95 VAL A CA 1
ATOM 766 C C . VAL A 1 95 ? -8.344 15.969 31.984 1 86.94 95 VAL A C 1
ATOM 768 O O . VAL A 1 95 ? -8 15.039 32.719 1 86.94 95 VAL A O 1
ATOM 771 N N . TYR A 1 96 ? -8.336 15.906 30.719 1 85.69 96 TYR A N 1
ATOM 772 C CA . TYR A 1 96 ? -7.824 14.719 30.047 1 85.69 96 TYR A CA 1
ATOM 773 C C . TYR A 1 96 ? -6.332 14.539 30.297 1 85.69 96 TYR A C 1
ATOM 775 O O . TYR A 1 96 ? -5.863 13.422 30.547 1 85.69 96 TYR A O 1
ATOM 783 N N . LYS A 1 97 ? -5.609 15.562 30.25 1 82.56 97 LYS A N 1
ATOM 784 C CA . LYS A 1 97 ? -4.168 15.508 30.469 1 82.56 97 LYS A CA 1
ATOM 785 C C . LYS A 1 97 ? -3.838 15.062 31.891 1 82.56 97 LYS A C 1
ATOM 787 O O . LYS A 1 97 ? -2.852 14.359 32.125 1 82.56 97 LYS A O 1
ATOM 792 N N . LYS A 1 98 ? -4.637 15.469 32.781 1 81.12 98 LYS A N 1
ATOM 793 C CA . LYS A 1 98 ? -4.422 15.055 34.156 1 81.12 98 LYS A CA 1
ATOM 794 C C . LYS A 1 98 ? -4.621 13.547 34.344 1 81.12 98 LYS A C 1
ATOM 796 O O . LYS A 1 98 ? -3.912 12.906 35.094 1 81.12 98 LYS A O 1
ATOM 801 N N . ARG A 1 99 ? -5.551 13.109 33.656 1 78.69 99 ARG A N 1
ATOM 802 C CA . ARG A 1 99 ? -5.781 11.672 33.688 1 78.69 99 ARG A CA 1
ATOM 803 C C . ARG A 1 99 ? -4.629 10.914 33.031 1 78.69 99 ARG A C 1
ATOM 805 O O . ARG A 1 99 ? -4.195 9.875 33.531 1 78.69 99 ARG A O 1
ATOM 812 N N . MET A 1 100 ? -4.184 11.43 31.891 1 77.12 100 MET A N 1
ATOM 813 C CA . MET A 1 100 ? -3.133 10.75 31.141 1 77.12 100 MET A CA 1
ATOM 814 C C . MET A 1 100 ? -1.81 10.789 31.906 1 77.12 100 MET A C 1
ATOM 816 O O . MET A 1 100 ? -0.972 9.898 31.734 1 77.12 100 MET A O 1
ATOM 820 N N . ALA A 1 101 ? -1.641 11.781 32.656 1 74.38 101 ALA A N 1
ATOM 821 C CA . ALA A 1 101 ? -0.428 11.875 33.469 1 74.38 101 ALA A CA 1
ATOM 822 C C . ALA A 1 101 ? -0.353 10.727 34.469 1 74.38 101 ALA A C 1
ATOM 824 O O . ALA A 1 101 ? 0.738 10.273 34.844 1 74.38 101 ALA A O 1
ATOM 825 N N . GLN A 1 102 ? -1.509 10.219 34.844 1 71.88 102 GLN A N 1
ATOM 826 C CA . GLN A 1 102 ? -1.547 9.148 35.844 1 71.88 102 GLN A CA 1
ATOM 827 C C . GLN A 1 102 ? -1.632 7.781 35.188 1 71.88 102 GLN A C 1
ATOM 829 O O . GLN A 1 102 ? -1.423 6.754 35.844 1 71.88 102 GLN A O 1
ATOM 834 N N . TRP A 1 103 ? -1.908 7.895 33.938 1 69.31 103 TRP A N 1
ATOM 835 C CA . TRP A 1 103 ? -2.162 6.648 33.219 1 69.31 103 TRP A CA 1
ATOM 836 C C . TRP A 1 103 ? -0.856 5.934 32.906 1 69.31 103 TRP A C 1
ATOM 838 O O . TRP A 1 103 ? 0.118 6.57 32.5 1 69.31 103 TRP A O 1
ATOM 848 N N . LYS A 1 104 ? -0.831 4.672 33.312 1 62.56 104 LYS A N 1
ATOM 849 C CA . LYS A 1 104 ? 0.329 3.836 33.031 1 62.56 104 LYS A CA 1
ATOM 850 C C . LYS A 1 104 ? 0.353 3.426 31.562 1 62.56 104 LYS A C 1
ATOM 852 O O . LYS A 1 104 ? -0.691 3.369 30.906 1 62.56 104 LYS A O 1
ATOM 857 N N . LYS A 1 105 ? 1.54 3.262 31.016 1 63.47 105 LYS A N 1
ATOM 858 C CA . LYS A 1 105 ? 1.79 2.92 29.609 1 63.47 105 LYS A CA 1
ATOM 859 C C . LYS A 1 105 ? 1.086 1.621 29.234 1 63.47 105 LYS A C 1
ATOM 861 O O . LYS A 1 105 ? 1.177 0.624 29.953 1 63.47 105 LYS A O 1
ATOM 866 N N . GLU A 1 106 ? 0.077 1.695 28.281 1 63.97 106 GLU A N 1
ATOM 867 C CA . GLU A 1 106 ? -0.594 0.503 27.766 1 63.97 106 GLU A CA 1
ATOM 868 C C . GLU A 1 106 ? 0.41 -0.493 27.188 1 63.97 106 GLU A C 1
ATOM 870 O O . GLU A 1 106 ? 1.363 -0.102 26.516 1 63.97 106 GLU A O 1
ATOM 875 N N . PRO A 1 107 ? 0.198 -1.697 27.656 1 69 107 PRO A N 1
ATOM 876 C CA . PRO A 1 107 ? 1.125 -2.68 27.078 1 69 107 PRO A CA 1
ATOM 877 C C . PRO A 1 107 ? 0.942 -2.857 25.578 1 69 107 PRO A C 1
ATOM 879 O O . PRO A 1 107 ? -0.17 -3.125 25.125 1 69 107 PRO A O 1
ATOM 882 N N . ARG A 1 108 ? 1.836 -2.664 24.781 1 72.94 108 ARG A N 1
ATOM 883 C CA . ARG A 1 108 ? 1.861 -2.77 23.328 1 72.94 108 ARG A CA 1
ATOM 884 C C . ARG A 1 108 ? 1.414 -4.156 22.875 1 72.94 108 ARG A C 1
ATOM 886 O O . ARG A 1 108 ? 0.818 -4.301 21.797 1 72.94 108 ARG A O 1
ATOM 893 N N . TRP A 1 109 ? 1.589 -5.176 23.719 1 82.56 109 TRP A N 1
ATOM 894 C CA . TRP A 1 109 ? 1.279 -6.543 23.312 1 82.56 109 TRP A CA 1
ATOM 895 C C . TRP A 1 109 ? -0.228 -6.766 23.234 1 82.56 109 TRP A C 1
ATOM 897 O O . TRP A 1 109 ? -0.708 -7.586 22.453 1 82.56 109 TRP A O 1
ATOM 907 N N . LEU A 1 110 ? -0.982 -6.031 24 1 86.94 110 LEU A N 1
ATOM 908 C CA . LEU A 1 110 ? -2.434 -6.18 24.016 1 86.94 110 LEU A CA 1
ATOM 909 C C . LEU A 1 110 ? -3.037 -5.75 22.688 1 86.94 110 LEU A C 1
ATOM 911 O O . LEU A 1 110 ? -4.016 -6.34 22.219 1 86.94 110 LEU A O 1
ATOM 915 N N . LYS A 1 111 ? -2.516 -4.719 22.141 1 89.5 111 LYS A N 1
ATOM 916 C CA . LYS A 1 111 ? -3.014 -4.262 20.844 1 89.5 111 LYS A CA 1
ATOM 917 C C . LYS A 1 111 ? -2.762 -5.305 19.766 1 89.5 111 LYS A C 1
ATOM 919 O O . LYS A 1 111 ? -3.629 -5.555 18.922 1 89.5 111 LYS A O 1
ATOM 924 N N . TRP A 1 112 ? -1.645 -5.984 19.766 1 92.06 112 TRP A N 1
ATOM 925 C CA . TRP A 1 112 ? -1.317 -7.031 18.812 1 92.06 112 TRP A CA 1
ATOM 926 C C . TRP A 1 112 ? -2.248 -8.227 18.969 1 92.06 112 TRP A C 1
ATOM 928 O O . TRP A 1 112 ? -2.711 -8.805 17.984 1 92.06 112 TRP A O 1
ATOM 938 N N . VAL A 1 113 ? -2.504 -8.547 20.156 1 93.81 113 VAL A N 1
ATOM 939 C CA . VAL A 1 113 ? -3.375 -9.688 20.438 1 93.81 113 VAL A CA 1
ATOM 940 C C . VAL A 1 113 ? -4.789 -9.391 19.938 1 93.81 113 VAL A C 1
ATOM 942 O O . VAL A 1 113 ? -5.469 -10.281 19.422 1 93.81 113 VAL A O 1
ATOM 945 N N . MET A 1 114 ? -5.176 -8.148 20.109 1 94.44 114 MET A N 1
ATOM 946 C CA . MET A 1 114 ? -6.512 -7.773 19.656 1 94.44 114 MET A CA 1
ATOM 947 C C . MET A 1 114 ? -6.605 -7.836 18.141 1 94.44 114 MET A C 1
ATOM 949 O O . MET A 1 114 ? -7.633 -8.25 17.594 1 94.44 114 MET A O 1
ATOM 953 N N . PHE A 1 115 ? -5.57 -7.426 17.438 1 97.31 115 PHE A N 1
ATOM 954 C CA . PHE A 1 115 ? -5.57 -7.523 15.984 1 97.31 115 PHE A CA 1
ATOM 955 C C . PHE A 1 115 ? -5.633 -8.977 15.531 1 97.31 115 PHE A C 1
ATOM 957 O O . PHE A 1 115 ? -6.328 -9.312 14.57 1 97.31 115 PHE A O 1
ATOM 964 N N . ILE A 1 116 ? -4.926 -9.867 16.188 1 97.81 116 ILE A N 1
ATOM 965 C CA . ILE A 1 116 ? -4.945 -11.289 15.891 1 97.81 116 ILE A CA 1
ATOM 966 C C . ILE A 1 116 ? -6.332 -11.859 16.188 1 97.81 116 ILE A C 1
ATOM 968 O O . ILE A 1 116 ? -6.871 -12.641 15.391 1 97.81 116 ILE A O 1
ATOM 972 N N . ALA A 1 117 ? -6.887 -11.398 17.281 1 97.44 117 ALA A N 1
ATOM 973 C CA . ALA A 1 117 ? -8.211 -11.875 17.672 1 97.44 117 ALA A CA 1
ATOM 974 C C . ALA A 1 117 ? -9.258 -11.461 16.641 1 97.44 117 ALA A C 1
ATOM 976 O O . ALA A 1 117 ? -10.164 -12.242 16.312 1 97.44 117 ALA A O 1
ATOM 977 N N . VAL A 1 118 ? -9.148 -10.25 16.156 1 98 118 VAL A N 1
ATOM 978 C CA . VAL A 1 118 ? -10.078 -9.789 15.117 1 98 118 VAL A CA 1
ATOM 979 C C . VAL A 1 118 ? -9.945 -10.672 13.875 1 98 118 VAL A C 1
ATOM 981 O O . VAL A 1 118 ? -10.953 -11.078 13.297 1 98 118 VAL A O 1
ATOM 984 N N . GLY A 1 119 ? -8.719 -11.016 13.477 1 98.69 119 GLY A N 1
ATOM 985 C CA . GLY A 1 119 ? -8.5 -11.883 12.328 1 98.69 119 GLY A CA 1
ATOM 986 C C . GLY A 1 119 ? -9.094 -13.266 12.5 1 98.69 119 GLY A C 1
ATOM 987 O O . GLY A 1 119 ? -9.758 -13.781 11.602 1 98.69 119 GLY A O 1
ATOM 988 N N . ILE A 1 120 ? -8.922 -13.844 13.633 1 98.44 120 ILE A N 1
ATOM 989 C CA . ILE A 1 120 ? -9.406 -15.195 13.922 1 98.44 120 ILE A CA 1
ATOM 990 C C . ILE A 1 120 ? -10.938 -15.203 13.93 1 98.44 120 ILE A C 1
ATOM 992 O O . ILE A 1 120 ? -11.562 -16.078 13.336 1 98.44 120 ILE A O 1
ATOM 996 N N . CYS A 1 121 ? -11.508 -14.172 14.531 1 98.06 121 CYS A N 1
ATOM 997 C CA . CYS A 1 121 ? -12.961 -14.117 14.648 1 98.06 121 CYS A CA 1
ATOM 998 C C . CYS A 1 121 ? -13.609 -13.898 13.289 1 98.06 121 CYS A C 1
ATOM 1000 O O . CYS A 1 121 ? -14.625 -14.523 12.969 1 98.06 121 CYS A O 1
ATOM 1002 N N . VAL A 1 122 ? -13.055 -13.023 12.523 1 98.56 122 VAL A N 1
ATOM 1003 C CA . VAL A 1 122 ? -13.602 -12.805 11.188 1 98.56 122 VAL A CA 1
ATOM 1004 C C . VAL A 1 122 ? -13.453 -14.07 10.352 1 98.56 122 VAL A C 1
ATOM 1006 O O . VAL A 1 122 ? -14.359 -14.445 9.594 1 98.56 122 VAL A O 1
ATOM 1009 N N . GLY A 1 123 ? -12.266 -14.773 10.469 1 98.31 123 GLY A N 1
ATOM 1010 C CA . GLY A 1 123 ? -12.062 -16.031 9.766 1 98.31 123 GLY A CA 1
ATOM 1011 C C . GLY A 1 123 ? -13.078 -17.094 10.141 1 98.31 123 GLY A C 1
ATOM 1012 O O . GLY A 1 123 ? -13.648 -17.75 9.266 1 98.31 123 GLY A O 1
ATOM 1013 N N . LEU A 1 124 ? -13.367 -17.219 11.359 1 97.94 124 LEU A N 1
ATOM 1014 C CA . LEU A 1 124 ? -14.312 -18.219 11.836 1 97.94 124 LEU A CA 1
ATOM 1015 C C . LEU A 1 124 ? -15.734 -17.875 11.375 1 97.94 124 LEU A C 1
ATOM 1017 O O . LEU A 1 124 ? -16.484 -18.766 10.961 1 97.94 124 LEU A O 1
ATOM 1021 N N . TRP A 1 125 ? -16.062 -16.594 11.461 1 98.06 125 TRP A N 1
ATOM 1022 C CA . TRP A 1 125 ? -17.391 -16.172 11.016 1 98.06 125 TRP A CA 1
ATOM 1023 C C . TRP A 1 125 ? -17.547 -16.359 9.508 1 98.06 125 TRP A C 1
ATOM 1025 O O . TRP A 1 125 ? -18.625 -16.703 9.031 1 98.06 125 TRP A O 1
ATOM 1035 N N . SER A 1 126 ? -16.547 -16.109 8.797 1 97.44 126 SER A N 1
ATOM 1036 C CA . SER A 1 126 ? -16.594 -16.281 7.352 1 97.44 126 SER A CA 1
ATOM 1037 C C . SER A 1 126 ? -16.734 -17.75 6.977 1 97.44 126 SER A C 1
ATOM 1039 O O . SER A 1 126 ? -17.422 -18.078 6 1 97.44 126 SER A O 1
ATOM 1041 N N . VAL A 1 127 ? -16.078 -18.625 7.711 1 96.31 127 VAL A N 1
ATOM 1042 C CA . VAL A 1 127 ? -16.203 -20.062 7.488 1 96.31 127 VAL A CA 1
ATOM 1043 C C . VAL A 1 127 ? -17.656 -20.5 7.719 1 96.31 127 VAL A C 1
ATOM 1045 O O . VAL A 1 127 ? -18.188 -21.312 6.961 1 96.31 127 VAL A O 1
ATOM 1048 N N . LEU A 1 128 ? -18.234 -19.938 8.711 1 96.94 128 LEU A N 1
ATOM 1049 C CA . LEU A 1 128 ? -19.625 -20.234 8.969 1 96.94 128 LEU A CA 1
ATOM 1050 C C . LEU A 1 128 ? -20.5 -19.828 7.793 1 96.94 128 LEU A C 1
ATOM 1052 O O . LEU A 1 128 ? -21.375 -20.578 7.371 1 96.94 128 LEU A O 1
ATOM 1056 N N . LEU A 1 129 ? -20.25 -18.719 7.297 1 97.38 129 LEU A N 1
ATOM 1057 C CA . LEU A 1 129 ? -21.047 -18.188 6.191 1 97.38 129 LEU A CA 1
ATOM 1058 C C . LEU A 1 129 ? -20.812 -19 4.922 1 97.38 129 LEU A C 1
ATOM 1060 O O . LEU A 1 129 ? -21.766 -19.484 4.309 1 97.38 129 LEU A O 1
ATOM 1064 N N . PHE A 1 130 ? -19.578 -19.266 4.516 1 95.94 130 PHE A N 1
ATOM 1065 C CA . PHE A 1 130 ? -19.266 -19.891 3.236 1 95.94 130 PHE A CA 1
ATOM 1066 C C . PHE A 1 130 ? -19.531 -21.391 3.291 1 95.94 130 PHE A C 1
ATOM 1068 O O . PHE A 1 130 ? -19.938 -22 2.293 1 95.94 130 PHE A O 1
ATOM 1075 N N . GLN A 1 131 ? -19.297 -22.031 4.445 1 95.56 131 GLN A N 1
ATOM 1076 C CA . GLN A 1 131 ? -19.625 -23.453 4.578 1 95.56 131 GLN A CA 1
ATOM 1077 C C . GLN A 1 131 ? -21.125 -23.672 4.496 1 95.56 131 GLN A C 1
ATOM 1079 O O . GLN A 1 131 ? -21.578 -24.672 3.932 1 95.56 131 GLN A O 1
ATOM 1084 N N . THR A 1 132 ? -21.875 -22.766 5.051 1 97.38 132 THR A N 1
ATOM 1085 C CA . THR A 1 132 ? -23.328 -22.875 4.965 1 97.38 132 THR A CA 1
ATOM 1086 C C . THR A 1 132 ? -23.797 -22.656 3.529 1 97.38 132 THR A C 1
ATOM 1088 O O . THR A 1 132 ? -24.719 -23.344 3.057 1 97.38 132 THR A O 1
ATOM 1091 N N . LEU A 1 133 ? -23.219 -21.719 2.875 1 96.25 133 LEU A N 1
ATOM 1092 C CA . LEU A 1 133 ? -23.562 -21.469 1.479 1 96.25 133 LEU A CA 1
ATOM 1093 C C . LEU A 1 133 ? -23.25 -22.688 0.619 1 96.25 133 LEU A C 1
ATOM 1095 O O . LEU A 1 133 ? -24.047 -23.062 -0.247 1 96.25 133 LEU A O 1
ATOM 1099 N N . GLU A 1 134 ? -22.109 -23.297 0.832 1 93.88 134 GLU A N 1
ATOM 1100 C CA . GLU A 1 134 ? -21.75 -24.484 0.081 1 93.88 134 GLU A CA 1
ATOM 1101 C C . GLU A 1 134 ? -22.703 -25.641 0.374 1 93.88 134 GLU A C 1
ATOM 1103 O O . GLU A 1 134 ? -23.062 -26.391 -0.528 1 93.88 134 GLU A O 1
ATOM 1108 N N . TYR A 1 135 ? -23.094 -25.75 1.599 1 95.75 135 TYR A N 1
ATOM 1109 C CA . TYR A 1 135 ? -24.047 -26.781 1.994 1 95.75 135 TYR A CA 1
ATOM 1110 C C . TYR A 1 135 ? -25.375 -26.609 1.28 1 95.75 135 TYR A C 1
ATOM 1112 O O . TYR A 1 135 ? -25.938 -27.562 0.74 1 95.75 135 TYR A O 1
ATOM 1120 N N . LEU A 1 136 ? -25.859 -25.406 1.253 1 95.88 136 LEU A N 1
ATOM 1121 C CA . LEU A 1 136 ? -27.141 -25.141 0.629 1 95.88 136 LEU A CA 1
ATOM 1122 C C . LEU A 1 136 ? -27.062 -25.297 -0.885 1 95.88 136 LEU A C 1
ATOM 1124 O O . LEU A 1 136 ? -28.031 -25.703 -1.523 1 95.88 136 LEU A O 1
ATOM 1128 N N . GLU A 1 137 ? -26 -24.906 -1.438 1 93.56 137 GLU A N 1
ATOM 1129 C CA . GLU A 1 137 ? -25.812 -25.094 -2.873 1 93.56 137 GLU A CA 1
ATOM 1130 C C . GLU A 1 137 ? -25.797 -26.578 -3.242 1 93.56 137 GLU A C 1
ATOM 1132 O O . GLU A 1 137 ? -26.375 -26.969 -4.262 1 93.56 137 GLU A O 1
ATOM 1137 N N . ARG A 1 138 ? -25.125 -27.391 -2.451 1 91.81 138 ARG A N 1
ATOM 1138 C CA . ARG A 1 138 ? -25.109 -28.828 -2.678 1 91.81 138 ARG A CA 1
ATOM 1139 C C . ARG A 1 138 ? -26.5 -29.438 -2.531 1 91.81 138 ARG A C 1
ATOM 1141 O O . ARG A 1 138 ? -26.875 -30.344 -3.285 1 91.81 138 ARG A O 1
ATOM 1148 N N . ARG A 1 139 ? -27.188 -28.953 -1.599 1 93.56 139 ARG A N 1
ATOM 1149 C CA . ARG A 1 139 ? -28.547 -29.438 -1.39 1 93.56 139 ARG A CA 1
ATOM 1150 C C . ARG A 1 139 ? -29.453 -29.062 -2.559 1 93.56 139 ARG A C 1
ATOM 1152 O O . ARG A 1 139 ? -30.297 -29.859 -2.98 1 93.56 139 ARG A O 1
ATOM 1159 N N . LYS A 1 140 ? -29.344 -27.906 -3.016 1 93.06 140 LYS A N 1
ATOM 1160 C CA . LYS A 1 140 ? -30.109 -27.453 -4.168 1 93.06 140 LYS A CA 1
ATOM 1161 C C . LYS A 1 140 ? -29.797 -28.297 -5.406 1 93.06 140 LYS A C 1
ATOM 1163 O O . LYS A 1 140 ? -30.703 -28.734 -6.113 1 93.06 140 LYS A O 1
ATOM 1168 N N . ARG A 1 141 ? -28.562 -28.547 -5.652 1 89 141 ARG A N 1
ATOM 1169 C CA . ARG A 1 141 ? -28.141 -29.344 -6.797 1 89 141 ARG A CA 1
ATOM 1170 C C . ARG A 1 141 ? -28.594 -30.797 -6.652 1 89 141 ARG A C 1
ATOM 1172 O O . ARG A 1 141 ? -28.969 -31.438 -7.637 1 89 141 ARG A O 1
ATOM 1179 N N . GLY A 1 142 ? -28.422 -31.234 -5.402 1 88.06 142 GLY A N 1
ATOM 1180 C CA . GLY A 1 142 ? -28.875 -32.594 -5.141 1 88.06 142 GLY A CA 1
ATOM 1181 C C . GLY A 1 142 ? -30.375 -32.75 -5.391 1 88.06 142 GLY A C 1
ATOM 1182 O O . GLY A 1 142 ? -30.797 -33.812 -5.91 1 88.06 142 GLY A O 1
ATOM 1183 N N . MET A 1 143 ? -31.062 -31.797 -5.07 1 88.25 143 MET A N 1
ATOM 1184 C CA . MET A 1 143 ? -32.5 -31.828 -5.305 1 88.25 143 MET A CA 1
ATOM 1185 C C . MET A 1 143 ? -32.812 -31.828 -6.797 1 88.25 143 MET A C 1
ATOM 1187 O O . MET A 1 143 ? -33.688 -32.562 -7.254 1 88.25 143 MET A O 1
ATOM 1191 N N . LEU A 1 144 ? -32.125 -31.047 -7.602 1 88 144 LEU A N 1
ATOM 1192 C CA . LEU A 1 144 ? -32.344 -31 -9.047 1 88 144 LEU A CA 1
ATOM 1193 C C . LEU A 1 144 ? -31.953 -32.312 -9.695 1 88 144 LEU A C 1
ATOM 1195 O O . LEU A 1 144 ? -32.656 -32.781 -10.602 1 88 144 LEU A O 1
ATOM 1199 N N . ARG A 1 145 ? -30.891 -32.906 -9.234 1 86.12 145 ARG A N 1
ATOM 1200 C CA . ARG A 1 145 ? -30.422 -34.156 -9.789 1 86.12 145 ARG A CA 1
ATOM 1201 C C . ARG A 1 145 ? -31.406 -35.281 -9.5 1 86.12 145 ARG A C 1
ATOM 1203 O O . ARG A 1 145 ? -31.703 -36.094 -10.367 1 86.12 145 ARG A O 1
ATOM 1210 N N . THR A 1 146 ? -31.906 -35.312 -8.281 1 86.31 146 THR A N 1
ATOM 1211 C CA . THR A 1 146 ? -32.812 -36.375 -7.875 1 86.31 146 THR A CA 1
ATOM 1212 C C . THR A 1 146 ? -34.125 -36.281 -8.656 1 86.31 146 THR A C 1
ATOM 1214 O O . THR A 1 146 ? -34.656 -37.312 -9.117 1 86.31 146 THR A O 1
ATOM 1217 N N . TYR A 1 147 ? -34.594 -35.094 -8.906 1 84.19 147 TYR A N 1
ATOM 1218 C CA . TYR A 1 147 ? -35.875 -34.938 -9.562 1 84.19 147 TYR A CA 1
ATOM 1219 C C . TYR A 1 147 ? -35.75 -35.094 -11.07 1 84.19 147 TYR A C 1
ATOM 1221 O O . TYR A 1 147 ? -36.688 -35.531 -11.742 1 84.19 147 TYR A O 1
ATOM 1229 N N . LEU A 1 148 ? -34.625 -34.812 -11.617 1 83.12 148 LEU A N 1
ATOM 1230 C CA . LEU A 1 148 ? -34.438 -34.969 -13.055 1 83.12 148 LEU A CA 1
ATOM 1231 C C . LEU A 1 148 ? -34.062 -36.406 -13.398 1 83.12 148 LEU A C 1
ATOM 1233 O O . LEU A 1 148 ? -34.312 -36.875 -14.516 1 83.12 148 LEU A O 1
ATOM 1237 N N . HIS A 1 149 ? -33.219 -37.125 -12.492 1 73.31 149 HIS A N 1
ATOM 1238 C CA . HIS A 1 149 ? -32.844 -38.5 -12.719 1 73.31 149 HIS A CA 1
ATOM 1239 C C . HIS A 1 149 ? -34.062 -39.438 -12.539 1 73.31 149 HIS A C 1
ATOM 1241 O O . HIS A 1 149 ? -34.188 -40.438 -13.25 1 73.31 149 HIS A O 1
ATOM 1247 N N . GLU A 1 150 ? -34.688 -39.469 -11.43 1 59.38 150 GLU A N 1
ATOM 1248 C CA . GLU A 1 150 ? -35.812 -40.344 -11.172 1 59.38 150 GLU A CA 1
ATOM 1249 C C . GLU A 1 150 ? -36.75 -40.438 -12.391 1 59.38 150 GLU A C 1
ATOM 1251 O O . GLU A 1 150 ? -37.281 -41.5 -12.688 1 59.38 150 GLU A O 1
ATOM 1256 N N . THR A 1 151 ? -36.844 -39.406 -13.125 1 51.12 151 THR A N 1
ATOM 1257 C CA . THR A 1 151 ? -37.875 -39.469 -14.141 1 51.12 151 THR A CA 1
ATOM 1258 C C . THR A 1 151 ? -37.344 -40.062 -15.445 1 51.12 151 THR A C 1
ATOM 1260 O O . THR A 1 151 ? -38.125 -40.375 -16.359 1 51.12 151 THR A O 1
ATOM 1263 N N . HIS A 1 152 ? -35.938 -40 -15.633 1 50.72 152 HIS A N 1
ATOM 1264 C CA . HIS A 1 152 ? -35.438 -40.688 -16.812 1 50.72 152 HIS A CA 1
ATOM 1265 C C . HIS A 1 152 ? -35.531 -42.188 -16.672 1 50.72 152 HIS A C 1
ATOM 1267 O O . HIS A 1 152 ? -35.719 -42.906 -17.656 1 50.72 152 HIS A O 1
ATOM 1273 N N . GLY A 1 153 ? -35.094 -42.812 -15.469 1 43.28 153 GLY A N 1
ATOM 1274 C CA . GLY A 1 153 ? -35.188 -44.25 -15.32 1 43.28 153 GLY A CA 1
ATOM 1275 C C . GLY A 1 153 ? -36.562 -44.781 -15.578 1 43.28 153 GLY A C 1
ATOM 1276 O O . GLY A 1 153 ? -36.719 -45.938 -15.984 1 43.28 153 GLY A O 1
ATOM 1277 N N . ARG A 1 154 ? -37.625 -44.188 -15.07 1 40.47 154 ARG A N 1
ATOM 1278 C CA . ARG A 1 154 ? -38.906 -44.844 -15.328 1 40.47 154 ARG A CA 1
ATOM 1279 C C . ARG A 1 154 ? -39.281 -44.781 -16.797 1 40.47 154 ARG A C 1
ATOM 1281 O O . ARG A 1 154 ? -39.906 -45.688 -17.344 1 40.47 154 ARG A O 1
ATOM 1288 N N . GLY A 1 155 ? -39 -43.594 -17.422 1 36.88 155 GLY A N 1
ATOM 1289 C CA . GLY A 1 155 ? -39.406 -43.5 -18.812 1 36.88 155 GLY A CA 1
ATOM 1290 C C . GLY A 1 155 ? -38.375 -44 -19.781 1 36.88 155 GLY A C 1
ATOM 1291 O O . GLY A 1 155 ? -38.531 -43.875 -21 1 36.88 155 GLY A O 1
ATOM 1292 N N . GLY A 1 156 ? -37.125 -44.25 -19.422 1 35.94 156 GLY A N 1
ATOM 1293 C CA . GLY A 1 156 ? -36.25 -44.844 -20.453 1 35.94 156 GLY A CA 1
ATOM 1294 C C . GLY A 1 156 ? -36.75 -46.219 -20.922 1 35.94 156 GLY A C 1
ATOM 1295 O O . GLY A 1 156 ? -36.125 -46.812 -21.812 1 35.94 156 GLY A O 1
ATOM 1296 N N . THR A 1 157 ? -37.344 -47 -20.141 1 34.12 157 THR A N 1
ATOM 1297 C CA . THR A 1 157 ? -37.594 -48.281 -20.766 1 34.12 157 THR A CA 1
ATOM 1298 C C . THR A 1 157 ? -38.438 -48.125 -22.016 1 34.12 157 THR A C 1
ATOM 1300 O O . THR A 1 157 ? -38.344 -48.938 -22.938 1 34.12 157 THR A O 1
ATOM 1303 N N . GLU A 1 158 ? -39.531 -47.406 -22.062 1 32.41 158 GLU A N 1
ATOM 1304 C CA . GLU A 1 158 ? -40.25 -47.438 -23.328 1 32.41 158 GLU A CA 1
ATOM 1305 C C . GLU A 1 158 ? -39.594 -46.562 -24.375 1 32.41 158 GLU A C 1
ATOM 1307 O O . GLU A 1 158 ? -39.969 -45.406 -24.531 1 32.41 158 GLU A O 1
ATOM 1312 N N . ALA A 1 159 ? -38.25 -46.438 -24.516 1 34.47 159 ALA A N 1
ATOM 1313 C CA . ALA A 1 159 ? -37.625 -46.281 -25.828 1 34.47 159 ALA A CA 1
ATOM 1314 C C . ALA A 1 159 ? -38.25 -47.25 -26.828 1 34.47 159 ALA A C 1
ATOM 1316 O O . ALA A 1 159 ? -37.875 -48.438 -26.875 1 34.47 159 ALA A O 1
ATOM 1317 N N . GLN A 1 160 ? -39.5 -47.469 -26.969 1 30.3 160 GLN A N 1
ATOM 1318 C CA . GLN A 1 160 ? -39.906 -47.938 -28.281 1 30.3 160 GLN A CA 1
ATOM 1319 C C . GLN A 1 160 ? -39.094 -47.281 -29.406 1 30.3 160 GLN A C 1
ATOM 1321 O O . GLN A 1 160 ? -39 -46.062 -29.453 1 30.3 160 GLN A O 1
ATOM 1326 N N . THR A 1 161 ? -38.125 -48.031 -29.953 1 31.41 161 THR A N 1
ATOM 1327 C CA . THR A 1 161 ? -37.5 -48 -31.281 1 31.41 161 THR A CA 1
ATOM 1328 C C . THR A 1 161 ? -38.5 -47.5 -32.312 1 31.41 161 THR A C 1
ATOM 1330 O O . THR A 1 161 ? -39.219 -48.281 -32.938 1 31.41 161 THR A O 1
ATOM 1333 N N . VAL A 1 162 ? -39.5 -46.75 -32.125 1 28.08 162 VAL A N 1
ATOM 1334 C CA . VAL A 1 162 ? -40.219 -46.469 -33.375 1 28.08 162 VAL A CA 1
ATOM 1335 C C . VAL A 1 162 ? -39.219 -46.062 -34.469 1 28.08 162 VAL A C 1
ATOM 1337 O O . VAL A 1 162 ? -38.25 -45.344 -34.188 1 28.08 162 VAL A O 1
ATOM 1340 N N . GLY A 1 163 ? -39.062 -46.812 -35.625 1 28.25 163 GLY A N 1
ATOM 1341 C CA . GLY A 1 163 ? -38.375 -46.75 -36.906 1 28.25 163 GLY A CA 1
ATOM 1342 C C . GLY A 1 163 ? -37.969 -45.375 -37.312 1 28.25 163 GLY A C 1
ATOM 1343 O O . GLY A 1 163 ? -36.875 -44.906 -36.969 1 28.25 163 GLY A O 1
ATOM 1344 N N . GLY A 1 164 ? -38.531 -44.875 -38.562 1 29.67 164 GLY A N 1
ATOM 1345 C CA . GLY A 1 164 ? -38.094 -44.125 -39.719 1 29.67 164 GLY A CA 1
ATOM 1346 C C . GLY A 1 164 ? -37.75 -42.688 -39.375 1 29.67 164 GLY A C 1
ATOM 1347 O O . GLY A 1 164 ? -36.594 -42.281 -39.469 1 29.67 164 GLY A O 1
ATOM 1348 N N . GLY A 1 165 ? -38.75 -41.625 -39.625 1 30.2 165 GLY A N 1
ATOM 1349 C CA . GLY A 1 165 ? -38.594 -40.281 -40.188 1 30.2 165 GLY A CA 1
ATOM 1350 C C . GLY A 1 165 ? -37.938 -39.312 -39.188 1 30.2 165 GLY A C 1
ATOM 1351 O O . GLY A 1 165 ? -37.938 -39.562 -38 1 30.2 165 GLY A O 1
ATOM 1352 N N . ALA A 1 166 ? -37.156 -38.25 -39.562 1 34.31 166 ALA A N 1
ATOM 1353 C CA . ALA A 1 166 ? -36.438 -37.031 -39.219 1 34.31 166 ALA A CA 1
ATOM 1354 C C . ALA A 1 166 ? -37.125 -36.281 -38.094 1 34.31 166 ALA A C 1
ATOM 1356 O O . ALA A 1 166 ? -36.688 -35.188 -37.719 1 34.31 166 ALA A O 1
ATOM 1357 N N . GLY A 1 167 ? -38.406 -36.344 -37.781 1 33.94 167 GLY A N 1
ATOM 1358 C CA . GLY A 1 167 ? -39.125 -35.281 -37.062 1 33.94 167 GLY A CA 1
ATOM 1359 C C . GLY A 1 167 ? -38.844 -35.281 -35.594 1 33.94 167 GLY A C 1
ATOM 1360 O O . GLY A 1 167 ? -38.688 -36.344 -34.969 1 33.94 167 GLY A O 1
ATOM 1361 N N . PHE A 1 168 ? -38.125 -34.281 -34.938 1 39.91 168 PHE A N 1
ATOM 1362 C CA . PHE A 1 168 ? -38 -33.938 -33.531 1 39.91 168 PHE A CA 1
ATOM 1363 C C . PHE A 1 168 ? -39.25 -34.344 -32.75 1 39.91 168 PHE A C 1
ATOM 1365 O O . PHE A 1 168 ? -40.344 -33.844 -33.031 1 39.91 168 PHE A O 1
ATOM 1372 N N . PRO A 1 169 ? -39.5 -35.469 -32.188 1 43.19 169 PRO A N 1
ATOM 1373 C CA . PRO A 1 169 ? -40.75 -35.812 -31.531 1 43.19 169 PRO A CA 1
ATOM 1374 C C . PRO A 1 169 ? -41.188 -34.75 -30.516 1 43.19 169 PRO A C 1
ATOM 1376 O O . PRO A 1 169 ? -40.344 -34.094 -29.891 1 43.19 169 PRO A O 1
ATOM 1379 N N . MET A 1 170 ? -42.344 -34 -30.562 1 48.53 170 MET A N 1
ATOM 1380 C CA . MET A 1 170 ? -43.094 -32.969 -29.859 1 48.53 170 MET A CA 1
ATOM 1381 C C . MET A 1 170 ? -42.969 -33.156 -28.344 1 48.53 170 MET A C 1
ATOM 1383 O O . MET A 1 170 ? -43.219 -32.219 -27.578 1 48.53 170 MET A O 1
ATOM 1387 N N . ARG A 1 171 ? -42.625 -34.312 -27.688 1 58.31 171 ARG A N 1
ATOM 1388 C CA . ARG A 1 171 ? -42.75 -34.562 -26.266 1 58.31 171 ARG A CA 1
ATOM 1389 C C . ARG A 1 171 ? -41.406 -34.375 -25.547 1 58.31 171 ARG A C 1
ATOM 1391 O O . ARG A 1 171 ? -41.344 -34.344 -24.328 1 58.31 171 ARG A O 1
ATOM 1398 N N . SER A 1 172 ? -40.25 -34.188 -26.281 1 66.94 172 SER A N 1
ATOM 1399 C CA . SER A 1 172 ? -39 -34.062 -25.578 1 66.94 172 SER A CA 1
ATOM 1400 C C . SER A 1 172 ? -38.25 -32.781 -25.969 1 66.94 172 SER A C 1
ATOM 1402 O O . SER A 1 172 ? -38.531 -32.219 -27.031 1 66.94 172 SER A O 1
ATOM 1404 N N . THR A 1 173 ? -37.562 -32.156 -25.062 1 72.62 173 THR A N 1
ATOM 1405 C CA . THR A 1 173 ? -36.75 -30.969 -25.297 1 72.62 173 THR A CA 1
ATOM 1406 C C . THR A 1 173 ? -35.594 -31.297 -26.234 1 72.62 173 THR A C 1
ATOM 1408 O O . THR A 1 173 ? -35.281 -32.469 -26.484 1 72.62 173 THR A O 1
ATOM 1411 N N . PRO A 1 174 ? -35.062 -30.328 -26.953 1 71.38 174 PRO A N 1
ATOM 1412 C CA . PRO A 1 174 ? -33.906 -30.562 -27.828 1 71.38 174 PRO A CA 1
ATOM 1413 C C . PRO A 1 174 ? -32.781 -31.297 -27.141 1 71.38 174 PRO A C 1
ATOM 1415 O O . PRO A 1 174 ? -31.953 -31.953 -27.812 1 71.38 174 PRO A O 1
ATOM 1418 N N . SER A 1 175 ? -32.781 -31.219 -25.875 1 73.19 175 SER A N 1
ATOM 1419 C CA . SER A 1 175 ? -31.719 -31.891 -25.125 1 73.19 175 SER A CA 1
ATOM 1420 C C . SER A 1 175 ? -32.125 -33.312 -24.75 1 73.19 175 SER A C 1
ATOM 1422 O O . SER A 1 175 ? -31.281 -34.094 -24.281 1 73.19 175 SER A O 1
ATOM 1424 N N . GLY A 1 176 ? -33.312 -33.75 -24.984 1 71 176 GLY A N 1
ATOM 1425 C CA . GLY A 1 176 ? -33.75 -35.125 -24.812 1 71 176 GLY A CA 1
ATOM 1426 C C . GLY A 1 176 ? -34.531 -35.344 -23.516 1 71 176 GLY A C 1
ATOM 1427 O O . GLY A 1 176 ? -34.875 -36.469 -23.188 1 71 176 GLY A O 1
ATOM 1428 N N . VAL A 1 177 ? -34.812 -34.281 -22.781 1 77.12 177 VAL A N 1
ATOM 1429 C CA . VAL A 1 177 ? -35.531 -34.438 -21.516 1 77.12 177 VAL A CA 1
ATOM 1430 C C . VAL A 1 177 ? -37.031 -34.25 -21.75 1 77.12 177 VAL A C 1
ATOM 1432 O O . VAL A 1 177 ? -37.438 -33.406 -22.562 1 77.12 177 VAL A O 1
ATOM 1435 N N . SER A 1 178 ? -37.812 -35.062 -21.094 1 79.19 178 SER A N 1
ATOM 1436 C CA . SER A 1 178 ? -39.281 -34.969 -21.219 1 79.19 178 SER A CA 1
ATOM 1437 C C . SER A 1 178 ? -39.781 -33.656 -20.594 1 79.19 178 SER A C 1
ATOM 1439 O O . SER A 1 178 ? -39.281 -33.219 -19.562 1 79.19 178 SER A O 1
ATOM 1441 N N . TRP A 1 179 ? -40.719 -32.969 -21.203 1 82.75 179 TRP A N 1
ATOM 1442 C CA . TRP A 1 179 ? -41.281 -31.703 -20.75 1 82.75 179 TRP A CA 1
ATOM 1443 C C . TRP A 1 179 ? -41.969 -31.875 -19.406 1 82.75 179 TRP A C 1
ATOM 1445 O O . TRP A 1 179 ? -41.969 -30.969 -18.578 1 82.75 179 TRP A O 1
ATOM 1455 N N . ALA A 1 180 ? -42.531 -33 -19.094 1 81.06 180 ALA A N 1
ATOM 1456 C CA . ALA A 1 180 ? -43.219 -33.281 -17.828 1 81.06 180 ALA A CA 1
ATOM 1457 C C . ALA A 1 180 ? -42.219 -33.281 -16.672 1 81.06 180 ALA A C 1
ATOM 1459 O O . ALA A 1 180 ? -42.5 -32.75 -15.602 1 81.06 180 ALA A O 1
ATOM 1460 N N . VAL A 1 181 ? -41.188 -33.938 -16.953 1 81.56 181 VAL A N 1
ATOM 1461 C CA . VAL A 1 181 ? -40.156 -34 -15.914 1 81.56 181 VAL A CA 1
ATOM 1462 C C . VAL A 1 181 ? -39.5 -32.625 -15.719 1 81.56 181 VAL A C 1
ATOM 1464 O O . VAL A 1 181 ? -39.281 -32.219 -14.578 1 81.56 181 VAL A O 1
ATOM 1467 N N . ALA A 1 182 ? -39.281 -31.984 -16.812 1 86.5 182 ALA A N 1
ATOM 1468 C CA . ALA A 1 182 ? -38.719 -30.641 -16.734 1 86.5 182 ALA A CA 1
ATOM 1469 C C . ALA A 1 182 ? -39.625 -29.688 -16.016 1 86.5 182 ALA A C 1
ATOM 1471 O O . ALA A 1 182 ? -39.188 -28.797 -15.281 1 86.5 182 ALA A O 1
ATOM 1472 N N . GLY A 1 183 ? -40.906 -29.859 -16.172 1 88.5 183 GLY A N 1
ATOM 1473 C CA . GLY A 1 183 ? -41.906 -29 -15.516 1 88.5 183 GLY A CA 1
ATOM 1474 C C . GLY A 1 183 ? -42 -29.219 -14.016 1 88.5 183 GLY A C 1
ATOM 1475 O O . GLY A 1 183 ? -42.062 -28.25 -13.25 1 88.5 183 GLY A O 1
ATOM 1476 N N . LYS A 1 184 ? -42 -30.438 -13.562 1 87.75 184 LYS A N 1
ATOM 1477 C CA . LYS A 1 184 ? -42.031 -30.75 -12.133 1 87.75 184 LYS A CA 1
ATOM 1478 C C . LYS A 1 184 ? -40.781 -30.219 -11.43 1 87.75 184 LYS A C 1
ATOM 1480 O O . LYS A 1 184 ? -40.875 -29.656 -10.328 1 87.75 184 LYS A O 1
ATOM 1485 N N . CYS A 1 185 ? -39.688 -30.484 -12.07 1 90.06 185 CYS A N 1
ATOM 1486 C CA . CYS A 1 185 ? -38.438 -29.984 -11.508 1 90.06 185 CYS A CA 1
ATOM 1487 C C . CYS A 1 185 ? -38.406 -28.453 -11.469 1 90.06 185 CYS A C 1
ATOM 1489 O O . CYS A 1 185 ? -37.875 -27.859 -10.539 1 90.06 185 CYS A O 1
ATOM 1491 N N . TYR A 1 186 ? -39 -27.844 -12.414 1 93.31 186 TYR A N 1
ATOM 1492 C CA . TYR A 1 186 ? -39.062 -26.391 -12.477 1 93.31 186 TYR A CA 1
ATOM 1493 C C . TYR A 1 186 ? -39.844 -25.828 -11.281 1 93.31 186 TYR A C 1
ATOM 1495 O O . TYR A 1 186 ? -39.406 -24.844 -10.672 1 93.31 186 TYR A O 1
ATOM 1503 N N . ILE A 1 187 ? -40.906 -26.453 -10.875 1 93.69 187 ILE A N 1
ATOM 1504 C CA . ILE A 1 187 ? -41.75 -25.984 -9.781 1 93.69 187 ILE A CA 1
ATOM 1505 C C . ILE A 1 187 ? -40.938 -26.047 -8.469 1 93.69 187 ILE A C 1
ATOM 1507 O O . ILE A 1 187 ? -41 -25.109 -7.668 1 93.69 187 ILE A O 1
ATOM 1511 N N . ILE A 1 188 ? -40.281 -27.078 -8.258 1 92.06 188 ILE A N 1
ATOM 1512 C CA . ILE A 1 188 ? -39.5 -27.234 -7.027 1 92.06 188 ILE A CA 1
ATOM 1513 C C . ILE A 1 188 ? -38.344 -26.234 -7.012 1 92.06 188 ILE A C 1
ATOM 1515 O O . ILE A 1 188 ? -38.031 -25.656 -5.977 1 92.06 188 ILE A O 1
ATOM 1519 N N . TYR A 1 189 ? -37.75 -26.172 -8.164 1 94.62 189 TYR A N 1
ATOM 1520 C CA . TYR A 1 189 ? -36.594 -25.25 -8.297 1 94.62 189 TYR A CA 1
ATOM 1521 C C . TYR A 1 189 ? -37.031 -23.812 -8.031 1 94.62 189 TYR A C 1
ATOM 1523 O O . TYR A 1 189 ? -36.375 -23.094 -7.277 1 94.62 189 TYR A O 1
ATOM 1531 N N . ILE A 1 190 ? -38.125 -23.406 -8.516 1 95.75 190 ILE A N 1
ATOM 1532 C CA . ILE A 1 190 ? -38.562 -22.016 -8.414 1 95.75 190 ILE A CA 1
ATOM 1533 C C . ILE A 1 190 ? -39.062 -21.75 -7 1 95.75 190 ILE A C 1
ATOM 1535 O O . ILE A 1 190 ? -38.938 -20.641 -6.484 1 95.75 190 ILE A O 1
ATOM 1539 N N . LEU A 1 191 ? -39.656 -22.734 -6.328 1 95.56 191 LEU A N 1
ATOM 1540 C CA . LEU A 1 191 ? -40.094 -22.562 -4.945 1 95.56 191 LEU A CA 1
ATOM 1541 C C . LEU A 1 191 ? -38.906 -22.375 -4.016 1 95.56 191 LEU A C 1
ATOM 1543 O O . LEU A 1 191 ? -38.969 -21.594 -3.068 1 95.56 191 LEU A O 1
ATOM 1547 N N . TRP A 1 192 ? -37.875 -23.125 -4.305 1 95.88 192 TRP A N 1
ATOM 1548 C CA . TRP A 1 192 ? -36.656 -22.953 -3.541 1 95.88 192 TRP A CA 1
ATOM 1549 C C . TRP A 1 192 ? -36.094 -21.547 -3.699 1 95.88 192 TRP A C 1
ATOM 1551 O O . TRP A 1 192 ? -35.812 -20.859 -2.707 1 95.88 192 TRP A O 1
ATOM 1561 N N . CYS A 1 193 ? -36 -21.094 -4.922 1 97.44 193 CYS A N 1
ATOM 1562 C CA . CYS A 1 193 ? -35.406 -19.797 -5.223 1 97.44 193 CYS A CA 1
ATOM 1563 C C . CYS A 1 193 ? -36.25 -18.656 -4.691 1 97.44 193 CYS A C 1
ATOM 1565 O O . CYS A 1 193 ? -35.75 -17.75 -4.031 1 97.44 193 CYS A O 1
ATOM 1567 N N . ALA A 1 194 ? -37.531 -18.656 -4.883 1 97 194 ALA A N 1
ATOM 1568 C CA . ALA A 1 194 ? -38.438 -17.609 -4.426 1 97 194 ALA A CA 1
ATOM 1569 C C . ALA A 1 194 ? -38.562 -17.609 -2.904 1 97 194 ALA A C 1
ATOM 1571 O O . ALA A 1 194 ? -38.656 -16.547 -2.279 1 97 194 ALA A O 1
ATOM 1572 N N . GLY A 1 195 ? -38.594 -18.812 -2.328 1 96.88 195 GLY A N 1
ATOM 1573 C CA . GLY A 1 195 ? -38.688 -18.922 -0.882 1 96.88 195 GLY A CA 1
ATOM 1574 C C . GLY A 1 195 ? -37.469 -18.328 -0.161 1 96.88 195 GLY A C 1
ATOM 1575 O O . GLY A 1 195 ? -37.656 -17.578 0.806 1 96.88 195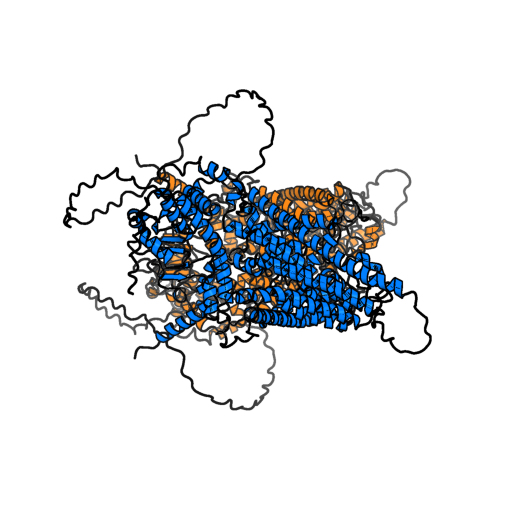 GLY A O 1
ATOM 1576 N N . PHE A 1 196 ? -36.344 -18.656 -0.639 1 98 196 PHE A N 1
ATOM 1577 C CA . PHE A 1 196 ? -35.125 -18.141 -0.003 1 98 196 PHE A CA 1
ATOM 1578 C C . PHE A 1 196 ? -35 -16.656 -0.239 1 98 196 PHE A C 1
ATOM 1580 O O . PHE A 1 196 ? -34.469 -15.93 0.62 1 98 196 PHE A O 1
ATOM 1587 N N . ALA A 1 197 ? -35.375 -16.156 -1.396 1 98 197 ALA A N 1
ATOM 1588 C CA . ALA A 1 197 ? -35.344 -14.711 -1.65 1 98 197 ALA A CA 1
ATOM 1589 C C . ALA A 1 197 ? -36.312 -13.977 -0.714 1 98 197 ALA A C 1
ATOM 1591 O O . ALA A 1 197 ? -36 -12.891 -0.224 1 98 197 ALA A O 1
ATOM 1592 N N . LEU A 1 198 ? -37.438 -14.547 -0.44 1 97.31 198 LEU A N 1
ATOM 1593 C CA . LEU A 1 198 ? -38.406 -13.953 0.476 1 97.31 198 LEU A CA 1
ATOM 1594 C C . LEU A 1 198 ? -37.875 -13.938 1.902 1 97.31 198 LEU A C 1
ATOM 1596 O O . LEU A 1 198 ? -38.031 -12.938 2.613 1 97.31 198 LEU A O 1
ATOM 1600 N N . LEU A 1 199 ? -37.281 -15.008 2.275 1 97.56 199 LEU A N 1
ATOM 1601 C CA . LEU A 1 199 ? -36.719 -15.078 3.613 1 97.56 199 LEU A CA 1
ATOM 1602 C C . LEU A 1 199 ? -35.625 -14.023 3.795 1 97.56 199 LEU A C 1
ATOM 1604 O O . LEU A 1 199 ? -35.5 -13.438 4.871 1 97.56 199 LEU A O 1
ATOM 1608 N N . SER A 1 200 ? -34.844 -13.852 2.762 1 97.94 200 SER A N 1
ATOM 1609 C CA . SER A 1 200 ? -33.781 -12.844 2.82 1 97.94 200 SER A CA 1
ATOM 1610 C C . SER A 1 200 ? -34.375 -11.445 3.02 1 97.94 200 SER A C 1
ATOM 1612 O O . SER A 1 200 ? -33.875 -10.68 3.848 1 97.94 200 SER A O 1
ATOM 1614 N N . SER A 1 201 ? -35.375 -11.117 2.305 1 96.62 201 SER A N 1
ATOM 1615 C CA . SER A 1 201 ? -36 -9.797 2.404 1 96.62 201 SER A CA 1
ATOM 1616 C C . SER A 1 201 ? -36.688 -9.609 3.758 1 96.62 201 SER A C 1
ATOM 1618 O O . SER A 1 201 ? -36.688 -8.508 4.309 1 96.62 201 SER A O 1
ATOM 1620 N N . LEU A 1 202 ? -37.219 -10.641 4.32 1 95.69 202 LEU A N 1
ATOM 1621 C CA . LEU A 1 202 ? -37.875 -10.57 5.621 1 95.69 202 LEU A CA 1
ATOM 1622 C C . LEU A 1 202 ? -36.844 -10.32 6.73 1 95.69 202 LEU A C 1
ATOM 1624 O O . LEU A 1 202 ? -37.156 -9.633 7.711 1 95.69 202 LEU A O 1
ATOM 1628 N N . CYS A 1 203 ? -35.719 -10.836 6.57 1 95.38 203 CYS A N 1
ATOM 1629 C CA . CYS A 1 203 ? -34.656 -10.57 7.539 1 95.38 203 CYS A CA 1
ATOM 1630 C C . CYS A 1 203 ? -34.312 -9.094 7.578 1 95.38 203 CYS A C 1
ATOM 1632 O O . CYS A 1 203 ? -34.094 -8.531 8.656 1 95.38 203 CYS A O 1
ATOM 1634 N N . CYS A 1 204 ? -34.344 -8.469 6.426 1 93.94 204 CYS A N 1
ATOM 1635 C CA . CYS A 1 204 ? -33.938 -7.066 6.348 1 93.94 204 CYS A CA 1
ATOM 1636 C C . CYS A 1 204 ? -35 -6.164 6.945 1 93.94 204 CYS A C 1
ATOM 1638 O O . CYS A 1 204 ? -34.75 -5 7.246 1 93.94 204 CYS A O 1
ATOM 1640 N N . LEU A 1 205 ? -36.156 -6.711 7.195 1 90.44 205 LEU A N 1
ATOM 1641 C CA . LEU A 1 205 ? -37.188 -5.953 7.879 1 90.44 205 LEU A CA 1
ATOM 1642 C C . LEU A 1 205 ? -36.844 -5.766 9.352 1 90.44 205 LEU A C 1
ATOM 1644 O O . LEU A 1 205 ? -37.219 -4.754 9.953 1 90.44 205 LEU A O 1
ATOM 1648 N N . VAL A 1 206 ? -36.125 -6.707 9.875 1 88.75 206 VAL A N 1
ATOM 1649 C CA . VAL A 1 206 ? -35.719 -6.633 11.273 1 88.75 206 VAL A CA 1
ATOM 1650 C C . VAL A 1 206 ? -34.656 -5.543 11.461 1 88.75 206 VAL A C 1
ATOM 1652 O O . VAL A 1 206 ? -34.719 -4.777 12.422 1 88.75 206 VAL A O 1
ATOM 1655 N N . MET A 1 207 ? -33.75 -5.566 10.57 1 89.5 207 MET A N 1
ATOM 1656 C CA . MET A 1 207 ? -32.688 -4.566 10.562 1 89.5 207 MET A CA 1
ATOM 1657 C C . MET A 1 207 ? -32.438 -4.035 9.156 1 89.5 207 MET A C 1
ATOM 1659 O O . MET A 1 207 ? -31.578 -4.547 8.438 1 89.5 207 MET A O 1
ATOM 1663 N N . PRO A 1 208 ? -33.031 -2.984 8.828 1 86.62 208 PRO A N 1
ATOM 1664 C CA . PRO A 1 208 ? -32.938 -2.447 7.469 1 86.62 208 PRO A CA 1
ATOM 1665 C C . PRO A 1 208 ? -31.516 -2.008 7.102 1 86.62 208 PRO A C 1
ATOM 1667 O O . PRO A 1 208 ? -31.172 -1.953 5.922 1 86.62 208 PRO A O 1
ATOM 1670 N N . THR A 1 209 ? -30.688 -1.737 8.102 1 87 209 THR A N 1
ATOM 1671 C CA . THR A 1 209 ? -29.312 -1.315 7.832 1 87 209 THR A CA 1
ATOM 1672 C C . THR A 1 209 ? -28.484 -2.477 7.285 1 87 209 THR A C 1
ATOM 1674 O O . THR A 1 209 ? -27.391 -2.271 6.754 1 87 209 THR A O 1
ATOM 1677 N N . ALA A 1 210 ? -29.078 -3.602 7.352 1 92.62 210 ALA A N 1
ATOM 1678 C CA . ALA A 1 210 ? -28.375 -4.789 6.859 1 92.62 210 ALA A CA 1
ATOM 1679 C C . ALA A 1 210 ? -28.516 -4.914 5.344 1 92.62 210 ALA A C 1
ATOM 1681 O O . ALA A 1 210 ? -27.781 -5.676 4.711 1 92.62 210 ALA A O 1
ATOM 1682 N N . ALA A 1 211 ? -29.438 -4.137 4.789 1 92.62 211 ALA A N 1
ATOM 1683 C CA . ALA A 1 211 ? -29.641 -4.207 3.344 1 92.62 211 ALA A CA 1
ATOM 1684 C C . ALA A 1 211 ? -28.484 -3.574 2.59 1 92.62 211 ALA A C 1
ATOM 1686 O O . ALA A 1 211 ? -27.906 -2.582 3.043 1 92.62 211 ALA A O 1
ATOM 1687 N N . GLY A 1 212 ? -28.125 -4.125 1.453 1 92.38 212 GLY A N 1
ATOM 1688 C CA . GLY A 1 212 ? -27.016 -3.629 0.657 1 92.38 212 GLY A CA 1
ATOM 1689 C C . GLY A 1 212 ? -25.688 -4.281 1.007 1 92.38 212 GLY A C 1
ATOM 1690 O O . GLY A 1 212 ? -25.641 -5.16 1.868 1 92.38 212 GLY A O 1
ATOM 1691 N N . SER A 1 213 ? -24.703 -3.896 0.379 1 93.69 213 SER A N 1
ATOM 1692 C CA . SER A 1 213 ? -23.375 -4.477 0.599 1 93.69 213 SER A CA 1
ATOM 1693 C C . SER A 1 213 ? -22.766 -3.99 1.909 1 93.69 213 SER A C 1
ATOM 1695 O O . SER A 1 213 ? -22.094 -4.75 2.607 1 93.69 213 SER A O 1
ATOM 1697 N N . GLY A 1 214 ? -22.953 -2.734 2.322 1 93.69 214 GLY A N 1
ATOM 1698 C CA . GLY A 1 214 ? -22.391 -2.141 3.527 1 93.69 214 GLY A CA 1
ATOM 1699 C C . GLY A 1 214 ? -21.016 -1.538 3.318 1 93.69 214 GLY A C 1
ATOM 1700 O O . GLY A 1 214 ? -20.5 -0.83 4.188 1 93.69 214 GLY A O 1
ATOM 1701 N N . VAL A 1 215 ? -20.391 -1.736 2.094 1 95 215 VAL A N 1
ATOM 1702 C CA . VAL A 1 215 ? -19.031 -1.265 1.823 1 95 215 VAL A CA 1
ATOM 1703 C C . VAL A 1 215 ? -19.016 0.261 1.765 1 95 215 VAL A C 1
ATOM 1705 O O . VAL A 1 215 ? -18.172 0.905 2.391 1 95 215 VAL A O 1
ATOM 1708 N N . PRO A 1 216 ? -20 0.905 1.068 1 93.31 216 PRO A N 1
ATOM 1709 C CA . PRO A 1 216 ? -20 2.369 1.054 1 93.31 216 PRO A CA 1
ATOM 1710 C C . PRO A 1 216 ? -20.156 2.975 2.447 1 93.31 216 PRO A C 1
ATOM 1712 O O . PRO A 1 216 ? -19.562 4.016 2.744 1 93.31 216 PRO A O 1
ATOM 1715 N N . GLU A 1 217 ? -20.922 2.324 3.301 1 93.31 217 GLU A N 1
ATOM 1716 C CA . GLU A 1 217 ? -21.109 2.811 4.664 1 93.31 217 GLU A CA 1
ATOM 1717 C C . GLU A 1 217 ? -19.812 2.723 5.465 1 93.31 217 GLU A C 1
ATOM 1719 O O . GLU A 1 217 ? -19.5 3.623 6.246 1 93.31 217 GLU A O 1
ATOM 1724 N N . VAL A 1 218 ? -19.125 1.62 5.293 1 95.19 218 VAL A N 1
ATOM 1725 C CA . VAL A 1 218 ? -17.844 1.466 5.977 1 95.19 218 VAL A CA 1
ATOM 1726 C C . VAL A 1 218 ? -16.859 2.51 5.465 1 95.19 218 VAL A C 1
ATOM 1728 O O . VAL A 1 218 ? -16.109 3.105 6.246 1 95.19 218 VAL A O 1
ATOM 1731 N N . MET A 1 219 ? -16.859 2.748 4.168 1 94.31 219 MET A N 1
ATOM 1732 C CA . MET A 1 219 ? -16 3.762 3.562 1 94.31 219 MET A CA 1
ATOM 1733 C C . MET A 1 219 ? -16.297 5.145 4.137 1 94.31 219 MET A C 1
ATOM 1735 O O . MET A 1 219 ? -15.383 5.906 4.445 1 94.31 219 MET A O 1
ATOM 1739 N N . ALA A 1 220 ? -17.547 5.43 4.242 1 92.81 220 ALA A N 1
ATOM 1740 C CA . ALA A 1 220 ? -17.969 6.727 4.766 1 92.81 220 ALA A CA 1
ATOM 1741 C C . ALA A 1 220 ? -17.531 6.902 6.219 1 92.81 220 ALA A C 1
ATOM 1743 O O . ALA A 1 220 ? -17.062 7.973 6.609 1 92.81 220 ALA A O 1
ATOM 1744 N N . TYR A 1 221 ? -17.703 5.836 6.996 1 92.38 221 TYR A N 1
ATOM 1745 C CA . TYR A 1 221 ? -17.297 5.906 8.391 1 92.38 221 TYR A CA 1
ATOM 1746 C C . TYR A 1 221 ? -15.797 6.176 8.5 1 92.38 221 TYR A C 1
ATOM 1748 O O . TYR A 1 221 ? -15.367 6.988 9.32 1 92.38 221 TYR A O 1
ATOM 1756 N N . LEU A 1 222 ? -15.023 5.496 7.738 1 92.81 222 LEU A N 1
ATOM 1757 C CA . LEU A 1 222 ? -13.57 5.625 7.809 1 92.81 222 LEU A CA 1
ATOM 1758 C C . LEU A 1 222 ? -13.117 6.965 7.234 1 92.81 222 LEU A C 1
ATOM 1760 O O . LEU A 1 222 ? -11.984 7.398 7.473 1 92.81 222 LEU A O 1
ATOM 1764 N N . ASN A 1 223 ? -14.047 7.598 6.465 1 91.19 223 ASN A N 1
ATOM 1765 C CA . ASN A 1 223 ? -13.781 8.938 5.961 1 91.19 223 ASN A CA 1
ATOM 1766 C C . ASN A 1 223 ? -14.188 10.008 6.977 1 91.19 223 ASN A C 1
ATOM 1768 O O . ASN A 1 223 ? -13.812 11.172 6.84 1 91.19 223 ASN A O 1
ATOM 1772 N N . GLY A 1 224 ? -14.93 9.648 8.047 1 89.5 224 GLY A N 1
ATOM 1773 C CA . GLY A 1 224 ? -15.281 10.57 9.117 1 89.5 224 GLY A CA 1
ATOM 1774 C C . GLY A 1 224 ? -16.766 10.883 9.172 1 89.5 224 GLY A C 1
ATOM 1775 O O . GLY A 1 224 ? -17.172 11.867 9.789 1 89.5 224 GLY A O 1
ATOM 1776 N N . VAL A 1 225 ? -17.578 10.117 8.492 1 89.75 225 VAL A N 1
ATOM 1777 C CA . VAL A 1 225 ? -19.016 10.312 8.523 1 89.75 225 VAL A CA 1
ATOM 1778 C C . VAL A 1 225 ? -19.672 9.195 9.328 1 89.75 225 VAL A C 1
ATOM 1780 O O . VAL A 1 225 ? -19.406 8.016 9.102 1 89.75 225 VAL A O 1
ATOM 1783 N N . MET A 1 226 ? -20.469 9.578 10.203 1 85.88 226 MET A N 1
ATOM 1784 C CA . MET A 1 226 ? -21.125 8.609 11.078 1 85.88 226 MET A CA 1
ATOM 1785 C C . MET A 1 226 ? -22.469 8.156 10.5 1 85.88 226 MET A C 1
ATOM 1787 O O . MET A 1 226 ? -23.234 8.977 9.992 1 85.88 226 MET A O 1
ATOM 1791 N N . PHE A 1 227 ? -22.609 6.855 10.406 1 78.5 227 PHE A N 1
ATOM 1792 C CA . PHE A 1 227 ? -23.891 6.254 10.078 1 78.5 227 PHE A CA 1
ATOM 1793 C C . PHE A 1 227 ? -24.516 5.598 11.312 1 78.5 227 PHE A C 1
ATOM 1795 O O . PHE A 1 227 ? -23.828 4.867 12.031 1 78.5 227 PHE A O 1
ATOM 1802 N N . PRO A 1 228 ? -25.609 5.91 11.57 1 74.88 228 PRO A N 1
ATOM 1803 C CA . PRO A 1 228 ? -26.234 5.316 12.75 1 74.88 228 PRO A CA 1
ATOM 1804 C C . PRO A 1 228 ? -26.438 3.809 12.617 1 74.88 228 PRO A C 1
ATOM 1806 O O . PRO A 1 228 ? -26.75 3.318 11.531 1 74.88 228 PRO A O 1
ATOM 1809 N N . ARG A 1 229 ? -26.125 2.969 13.547 1 73.38 229 ARG A N 1
ATOM 1810 C CA . ARG A 1 229 ? -26.422 1.55 13.742 1 73.38 229 ARG A CA 1
ATOM 1811 C C . ARG A 1 229 ? -25.703 0.703 12.695 1 73.38 229 ARG A C 1
ATOM 1813 O O . ARG A 1 229 ? -26.188 -0.369 12.32 1 73.38 229 ARG A O 1
ATOM 1820 N N . VAL A 1 230 ? -24.734 1.2 12.18 1 81.75 230 VAL A N 1
ATOM 1821 C CA . VAL A 1 230 ? -24 0.439 11.18 1 81.75 230 VAL A CA 1
ATOM 1822 C C . VAL A 1 230 ? -23.156 -0.629 11.859 1 81.75 230 VAL A C 1
ATOM 1824 O O . VAL A 1 230 ? -22.891 -1.69 11.289 1 81.75 230 VAL A O 1
ATOM 1827 N N . PHE A 1 231 ? -22.844 -0.443 13.133 1 84.31 231 PHE A N 1
ATOM 1828 C CA . PHE A 1 231 ? -21.953 -1.377 13.797 1 84.31 231 PHE A CA 1
ATOM 1829 C C . PHE A 1 231 ? -22.625 -2.021 15 1 84.31 231 PHE A C 1
ATOM 1831 O O . PHE A 1 231 ? -21.969 -2.264 16.016 1 84.31 231 PHE A O 1
ATOM 1838 N N . ASN A 1 232 ? -23.844 -2.443 14.852 1 85.56 232 ASN A N 1
ATOM 1839 C CA . ASN A 1 232 ? -24.609 -3.137 15.891 1 85.56 232 ASN A CA 1
ATOM 1840 C C . ASN A 1 232 ? -24.547 -4.652 15.719 1 85.56 232 ASN A C 1
ATOM 1842 O O . ASN A 1 232 ? -24.453 -5.148 14.594 1 85.56 232 ASN A O 1
ATOM 1846 N N . ILE A 1 233 ? -24.562 -5.363 16.734 1 88.19 233 ILE A N 1
ATOM 1847 C CA . ILE A 1 233 ? -24.453 -6.816 16.703 1 88.19 233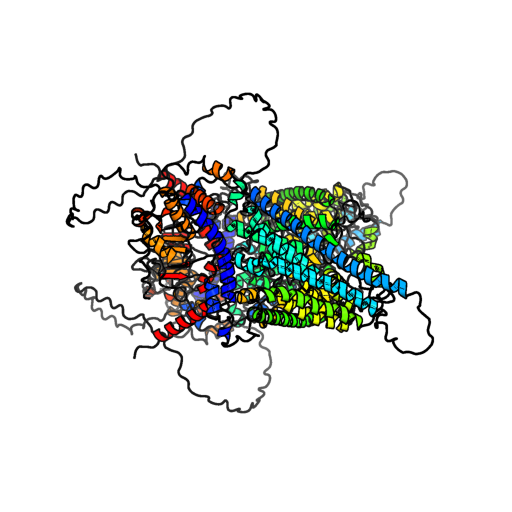 ILE A CA 1
ATOM 1848 C C . ILE A 1 233 ? -25.656 -7.418 16 1 88.19 233 ILE A C 1
ATOM 1850 O O . ILE A 1 233 ? -25.547 -8.453 15.344 1 88.19 233 ILE A O 1
ATOM 1854 N N . ARG A 1 234 ? -26.828 -6.824 16.156 1 89.19 234 ARG A N 1
ATOM 1855 C CA . ARG A 1 234 ? -28.016 -7.305 15.445 1 89.19 234 ARG A CA 1
ATOM 1856 C C . ARG A 1 234 ? -27.812 -7.23 13.93 1 89.19 234 ARG A C 1
ATOM 1858 O O . ARG A 1 234 ? -28.297 -8.086 13.195 1 89.19 234 ARG A O 1
ATOM 1865 N N . ASN A 1 235 ? -27.172 -6.168 13.57 1 92.44 235 ASN A N 1
ATOM 1866 C CA . ASN A 1 235 ? -26.844 -6.027 12.156 1 92.44 235 ASN A CA 1
ATOM 1867 C C . ASN A 1 235 ? -25.938 -7.152 11.672 1 92.44 235 ASN A C 1
ATOM 1869 O O . ASN A 1 235 ? -26.047 -7.609 10.539 1 92.44 235 ASN A O 1
ATOM 1873 N N . LEU A 1 236 ? -25.047 -7.641 12.531 1 94.81 236 LEU A N 1
ATOM 1874 C CA . LEU A 1 236 ? -24.141 -8.727 12.203 1 94.81 236 LEU A CA 1
ATOM 1875 C C . LEU A 1 236 ? -24.906 -10.008 11.891 1 94.81 236 LEU A C 1
ATOM 1877 O O . LEU A 1 236 ? -24.672 -10.648 10.859 1 94.81 236 LEU A O 1
ATOM 1881 N N . ILE A 1 237 ? -25.844 -10.352 12.664 1 95.12 237 ILE A N 1
ATOM 1882 C CA . ILE A 1 237 ? -26.578 -11.602 12.547 1 95.12 237 ILE A CA 1
ATOM 1883 C C . ILE A 1 237 ? -27.562 -11.516 11.367 1 95.12 237 ILE A C 1
ATOM 1885 O O . ILE A 1 237 ? -27.625 -12.422 10.539 1 95.12 237 ILE A O 1
ATOM 1889 N N . VAL A 1 238 ? -28.297 -10.414 11.305 1 96.19 238 VAL A N 1
ATOM 1890 C CA . VAL A 1 238 ? -29.312 -10.258 10.266 1 96.19 238 VAL A CA 1
ATOM 1891 C C . VAL A 1 238 ? -28.656 -10.172 8.898 1 96.19 238 VAL A C 1
ATOM 1893 O O . VAL A 1 238 ? -29.141 -10.75 7.926 1 96.19 238 VAL A O 1
ATOM 1896 N N . LYS A 1 239 ? -27.594 -9.453 8.789 1 97.06 239 LYS A N 1
ATOM 1897 C CA . LYS A 1 239 ? -26.875 -9.344 7.52 1 97.06 239 LYS A CA 1
ATOM 1898 C C . LYS A 1 239 ? -26.344 -10.695 7.066 1 97.06 239 LYS A C 1
ATOM 1900 O O . LYS A 1 239 ? -26.391 -11.023 5.879 1 97.06 239 LYS A O 1
ATOM 1905 N N . THR A 1 240 ? -25.812 -11.5 7.992 1 97.88 240 THR A N 1
ATOM 1906 C CA . THR A 1 240 ? -25.281 -12.82 7.668 1 97.88 240 THR A CA 1
ATOM 1907 C C . THR A 1 240 ? -26.391 -13.734 7.16 1 97.88 240 THR A C 1
ATOM 1909 O O . THR A 1 240 ? -26.25 -14.391 6.129 1 97.88 240 THR A O 1
ATOM 1912 N N . LEU A 1 241 ? -27.484 -13.711 7.805 1 98 241 LEU A N 1
ATOM 1913 C CA . LEU A 1 241 ? -28.609 -14.57 7.434 1 98 241 LEU A CA 1
ATOM 1914 C C . LEU A 1 241 ? -29.203 -14.141 6.098 1 98 241 LEU A C 1
ATOM 1916 O O . LEU A 1 241 ? -29.453 -14.977 5.223 1 98 241 LEU A O 1
ATOM 1920 N N . SER A 1 242 ? -29.438 -12.859 5.977 1 98.19 242 SER A N 1
ATOM 1921 C CA . SER A 1 242 ? -29.984 -12.352 4.727 1 98.19 242 SER A CA 1
ATOM 1922 C C . SER A 1 242 ? -29.062 -12.672 3.549 1 98.19 242 SER A C 1
ATOM 1924 O O . SER A 1 242 ? -29.531 -13.016 2.465 1 98.19 242 SER A O 1
ATOM 1926 N N . CYS A 1 243 ? -27.797 -12.531 3.756 1 97.94 243 CYS A N 1
ATOM 1927 C CA . CYS A 1 243 ? -26.828 -12.805 2.707 1 97.94 243 CYS A CA 1
ATOM 1928 C C . CYS A 1 243 ? -26.844 -14.273 2.303 1 97.94 243 CYS A C 1
ATOM 1930 O O . CYS A 1 243 ? -26.844 -14.594 1.112 1 97.94 243 CYS A O 1
ATOM 1932 N N . ILE A 1 244 ? -26.891 -15.195 3.258 1 98 244 ILE A N 1
ATOM 1933 C CA . ILE A 1 244 ? -26.922 -16.625 2.992 1 98 244 ILE A CA 1
ATOM 1934 C C . ILE A 1 244 ? -28.172 -16.984 2.18 1 98 244 ILE A C 1
ATOM 1936 O O . ILE A 1 244 ? -28.078 -17.703 1.186 1 98 244 ILE A O 1
ATOM 1940 N N . PHE A 1 245 ? -29.266 -16.375 2.498 1 98.12 245 PHE A N 1
ATOM 1941 C CA . PHE A 1 245 ? -30.531 -16.719 1.868 1 98.12 245 PHE A CA 1
ATOM 1942 C C . PHE A 1 245 ? -30.594 -16.188 0.44 1 98.12 245 PHE A C 1
ATOM 1944 O O . PHE A 1 245 ? -31 -16.906 -0.477 1 98.12 245 PHE A O 1
ATOM 1951 N N . VAL A 1 246 ? -30.172 -15.016 0.236 1 97.56 246 VAL A N 1
ATOM 1952 C CA . VAL A 1 246 ? -30.312 -14.414 -1.089 1 97.56 246 VAL A CA 1
ATOM 1953 C C . VAL A 1 246 ? -29.359 -15.102 -2.068 1 97.56 246 VAL A C 1
ATOM 1955 O O . VAL A 1 246 ? -29.703 -15.32 -3.229 1 97.56 246 VAL A O 1
ATOM 1958 N N . VAL A 1 247 ? -28.172 -15.398 -1.643 1 96.81 247 VAL A N 1
ATOM 1959 C CA . VAL A 1 247 ? -27.203 -16.078 -2.512 1 96.81 247 VAL A CA 1
ATOM 1960 C C . VAL A 1 247 ? -27.703 -17.484 -2.822 1 96.81 247 VAL A C 1
ATOM 1962 O O . VAL A 1 247 ? -27.547 -17.969 -3.949 1 96.81 247 VAL A O 1
ATOM 1965 N N . SER A 1 248 ? -28.297 -18.141 -1.857 1 96.69 248 SER A N 1
ATOM 1966 C CA . SER A 1 248 ? -28.812 -19.5 -2.043 1 96.69 248 SER A CA 1
ATOM 1967 C C . SER A 1 248 ? -30.047 -19.484 -2.943 1 96.69 248 SER A C 1
ATOM 1969 O O . SER A 1 248 ? -30.406 -20.531 -3.508 1 96.69 248 SER A O 1
ATOM 1971 N N . ALA A 1 249 ? -30.688 -18.312 -3.057 1 96.88 249 ALA A N 1
ATOM 1972 C CA . ALA A 1 249 ? -31.859 -18.172 -3.918 1 96.88 249 ALA A CA 1
ATOM 1973 C C . ALA A 1 249 ? -31.453 -18.156 -5.391 1 96.88 249 ALA A C 1
ATOM 1975 O O . ALA A 1 249 ? -32.312 -18.328 -6.273 1 96.88 249 ALA A O 1
ATOM 1976 N N . GLY A 1 250 ? -30.188 -18.031 -5.684 1 94.5 250 GLY A N 1
ATOM 1977 C CA . GLY A 1 250 ? -29.719 -18.047 -7.059 1 94.5 250 GLY A CA 1
ATOM 1978 C C . GLY A 1 250 ? -29.812 -16.688 -7.734 1 94.5 250 GLY A C 1
ATOM 1979 O O . GLY A 1 250 ? -29.766 -16.594 -8.961 1 94.5 250 GLY A O 1
ATOM 1980 N N . VAL A 1 251 ? -30.031 -15.633 -6.996 1 95.44 251 VAL A N 1
ATOM 1981 C CA . VAL A 1 251 ? -30.031 -14.273 -7.516 1 95.44 251 VAL A CA 1
ATOM 1982 C C . VAL A 1 251 ? -28.609 -13.867 -7.879 1 95.44 251 VAL A C 1
ATOM 1984 O O . VAL A 1 251 ? -27.641 -14.328 -7.262 1 95.44 251 VAL A O 1
ATOM 1987 N N . PRO A 1 252 ? -28.422 -13.109 -8.992 1 97 252 PRO A N 1
ATOM 1988 C CA . PRO A 1 252 ? -27.062 -12.742 -9.438 1 97 252 PRO A CA 1
ATOM 1989 C C . PRO A 1 252 ? -26.391 -11.727 -8.523 1 97 252 PRO A C 1
ATOM 1991 O O . PRO A 1 252 ? -26.062 -10.617 -8.961 1 97 252 PRO A O 1
ATOM 1994 N N . VAL A 1 253 ? -26.172 -12.078 -7.301 1 96.75 253 VAL A N 1
ATOM 1995 C CA . VAL A 1 253 ? -25.5 -11.273 -6.285 1 96.75 253 VAL A CA 1
ATOM 1996 C C . VAL A 1 253 ? -24.469 -12.125 -5.551 1 96.75 253 VAL A C 1
ATOM 1998 O O . VAL A 1 253 ? -24.391 -13.336 -5.773 1 96.75 253 VAL A O 1
ATOM 2001 N N . GLY A 1 254 ? -23.578 -11.477 -4.789 1 95.81 254 GLY A N 1
ATOM 2002 C CA . GLY A 1 254 ? -22.531 -12.188 -4.09 1 95.81 254 GLY A CA 1
ATOM 2003 C C . GLY A 1 254 ? -22.484 -11.875 -2.605 1 95.81 254 GLY A C 1
ATOM 2004 O O . GLY A 1 254 ? -23.172 -10.977 -2.131 1 95.81 254 GLY A O 1
ATOM 2005 N N . ALA A 1 255 ? -21.672 -12.602 -1.927 1 96.69 255 ALA A N 1
ATOM 2006 C CA . ALA A 1 255 ? -21.578 -12.477 -0.475 1 96.69 255 ALA A CA 1
ATOM 2007 C C . ALA A 1 255 ? -20.359 -11.641 -0.078 1 96.69 255 ALA A C 1
ATOM 2009 O O . ALA A 1 255 ? -20.188 -11.305 1.096 1 96.69 255 ALA A O 1
ATOM 2010 N N . GLU A 1 256 ? -19.562 -11.195 -0.98 1 94.31 256 GLU A N 1
ATOM 2011 C CA . GLU A 1 256 ? -18.281 -10.555 -0.694 1 94.31 256 GLU A CA 1
ATOM 2012 C C . GLU A 1 256 ? -18.469 -9.156 -0.122 1 94.31 256 GLU A C 1
ATOM 2014 O O . GLU A 1 256 ? -17.734 -8.734 0.772 1 94.31 256 GLU A O 1
ATOM 2019 N N . GLY A 1 257 ? -19.422 -8.414 -0.643 1 95.06 257 GLY A N 1
ATOM 2020 C CA . GLY A 1 257 ? -19.734 -7.113 -0.068 1 95.06 257 GLY A CA 1
ATOM 2021 C C . GLY A 1 257 ? -20.125 -7.184 1.393 1 95.06 257 GLY A C 1
ATOM 2022 O O . GLY A 1 257 ? -19.469 -6.59 2.254 1 95.06 257 GLY A O 1
ATOM 2023 N N . PRO A 1 258 ? -21.094 -7.965 1.658 1 97.12 258 PRO A N 1
ATOM 2024 C CA . PRO A 1 258 ? -21.547 -8.125 3.039 1 97.12 258 PRO A CA 1
ATOM 2025 C C . PRO A 1 258 ? -20.453 -8.641 3.971 1 97.12 258 PRO A C 1
ATOM 2027 O O . PRO A 1 258 ? -20.391 -8.234 5.133 1 97.12 258 PRO A O 1
ATOM 2030 N N . ILE A 1 259 ? -19.609 -9.516 3.506 1 97.56 259 ILE A N 1
ATOM 2031 C CA . ILE A 1 259 ? -18.578 -10.086 4.379 1 97.56 259 ILE A CA 1
ATOM 2032 C C . ILE A 1 259 ? -17.578 -8.992 4.773 1 97.56 259 ILE A C 1
ATOM 2034 O O . ILE A 1 259 ? -17.031 -9.023 5.875 1 97.56 259 ILE A O 1
ATOM 2038 N N . ILE A 1 260 ? -17.312 -8.031 3.924 1 97.38 260 ILE A N 1
ATOM 2039 C CA . ILE A 1 260 ? -16.453 -6.902 4.262 1 97.38 260 ILE A CA 1
ATOM 2040 C C . ILE A 1 260 ? -17.094 -6.09 5.387 1 97.38 260 ILE A C 1
ATOM 2042 O O . ILE A 1 260 ? -16.422 -5.699 6.34 1 97.38 260 ILE A O 1
ATOM 2046 N N . HIS A 1 261 ? -18.391 -5.871 5.281 1 97.12 261 HIS A N 1
ATOM 2047 C CA . HIS A 1 261 ? -19.125 -5.172 6.336 1 97.12 261 HIS A CA 1
ATOM 2048 C C . HIS A 1 261 ? -19.156 -5.992 7.621 1 97.12 261 HIS A C 1
ATOM 2050 O O . HIS A 1 261 ? -18.969 -5.449 8.711 1 97.12 261 HIS A O 1
ATOM 2056 N N . ILE A 1 262 ? -19.422 -7.254 7.484 1 98 262 ILE A N 1
ATOM 2057 C CA . ILE A 1 262 ? -19.453 -8.156 8.633 1 98 262 ILE A CA 1
ATOM 2058 C C . ILE A 1 262 ? -18.094 -8.117 9.344 1 98 262 ILE A C 1
ATOM 2060 O O . ILE A 1 262 ? -18.031 -8.047 10.57 1 98 262 ILE A O 1
ATOM 2064 N N . GLY A 1 263 ? -17.016 -8.203 8.531 1 98.31 263 GLY A N 1
ATOM 2065 C CA . GLY A 1 263 ? -15.688 -8.07 9.117 1 98.31 263 GLY A CA 1
ATOM 2066 C C . GLY A 1 263 ? -15.492 -6.77 9.867 1 98.31 263 GLY A C 1
ATOM 2067 O O . GLY A 1 263 ? -14.914 -6.754 10.961 1 98.31 263 GLY A O 1
ATOM 2068 N N . SER A 1 264 ? -15.969 -5.699 9.359 1 97.44 264 SER A N 1
ATOM 2069 C CA . SER A 1 264 ? -15.867 -4.395 10 1 97.44 264 SER A CA 1
ATOM 2070 C C . SER A 1 264 ? -16.672 -4.352 11.289 1 97.44 264 SER A C 1
ATOM 2072 O O . SER A 1 264 ? -16.281 -3.703 12.266 1 97.44 264 SER A O 1
ATOM 2074 N N . LEU A 1 265 ? -17.828 -5.043 11.281 1 96.62 265 LEU A N 1
ATOM 2075 C CA . LEU A 1 265 ? -18.672 -5.129 12.469 1 96.62 265 LEU A CA 1
ATOM 2076 C C . LEU A 1 265 ? -17.953 -5.855 13.602 1 96.62 265 LEU A C 1
ATOM 2078 O O . LEU A 1 265 ? -18.016 -5.43 14.758 1 96.62 265 LEU A O 1
ATOM 2082 N N . ILE A 1 266 ? -17.281 -6.84 13.242 1 97.38 266 ILE A N 1
ATOM 2083 C CA . ILE A 1 266 ? -16.516 -7.59 14.234 1 97.38 266 ILE A CA 1
ATOM 2084 C C . ILE A 1 266 ? -15.344 -6.746 14.734 1 97.38 266 ILE A C 1
ATOM 2086 O O . ILE A 1 266 ? -15.055 -6.723 15.93 1 97.38 266 ILE A O 1
ATOM 2090 N N . GLY A 1 267 ? -14.68 -6.09 13.836 1 96.56 267 GLY A N 1
ATOM 2091 C CA . GLY A 1 267 ? -13.594 -5.199 14.219 1 96.56 267 GLY A CA 1
ATOM 2092 C C . GLY A 1 267 ? -14.039 -4.078 15.141 1 96.56 267 GLY A C 1
ATOM 2093 O O . GLY A 1 267 ? -13.266 -3.615 15.977 1 96.56 267 GLY A O 1
ATOM 2094 N N . ALA A 1 268 ? -15.289 -3.641 15.008 1 93.75 268 ALA A N 1
ATOM 2095 C CA . ALA A 1 268 ? -15.82 -2.578 15.859 1 93.75 268 ALA A CA 1
ATOM 2096 C C . ALA A 1 268 ? -16.266 -3.125 17.203 1 93.75 268 ALA A C 1
ATOM 2098 O O . ALA A 1 268 ? -16.125 -2.457 18.234 1 93.75 268 ALA A O 1
ATOM 2099 N N . GLY A 1 269 ? -16.734 -4.316 17.312 1 91.25 269 GLY A N 1
ATOM 2100 C CA . GLY A 1 269 ? -17.359 -4.859 18.5 1 91.25 269 GLY A CA 1
ATOM 2101 C C . GLY A 1 269 ? -16.391 -5.566 19.422 1 91.25 269 GLY A C 1
ATOM 2102 O O . GLY A 1 269 ? -16.438 -5.402 20.641 1 91.25 269 GLY A O 1
ATOM 2103 N N . LEU A 1 270 ? -15.5 -6.277 18.906 1 91.56 270 LEU A N 1
ATOM 2104 C CA . LEU A 1 270 ? -14.633 -7.137 19.703 1 91.56 270 LEU A CA 1
ATOM 2105 C C . LEU A 1 270 ? -13.734 -6.305 20.609 1 91.56 270 LEU A C 1
ATOM 2107 O O . LEU A 1 270 ? -13.617 -6.586 21.797 1 91.56 270 LEU A O 1
ATOM 2111 N N . PRO A 1 271 ? -13.117 -5.266 20.125 1 90.38 271 PRO A N 1
ATOM 2112 C CA . PRO A 1 271 ? -12.219 -4.508 21 1 90.38 271 PRO A CA 1
ATOM 2113 C C . PRO A 1 271 ? -12.961 -3.715 22.078 1 90.38 271 PRO A C 1
ATOM 2115 O O . PRO A 1 271 ? -12.406 -3.441 23.141 1 90.38 271 PRO A O 1
ATOM 2118 N N . THR A 1 272 ? -14.141 -3.246 21.797 1 83.75 272 THR A N 1
ATOM 2119 C CA . THR A 1 272 ? -14.922 -2.498 22.781 1 83.75 272 THR A CA 1
ATOM 2120 C C . THR A 1 272 ? -15.391 -3.414 23.906 1 83.75 272 THR A C 1
ATOM 2122 O O . THR A 1 272 ? -15.438 -3.004 25.062 1 83.75 272 THR A O 1
ATOM 2125 N N . GLY A 1 273 ? -15.586 -4.664 23.656 1 78.06 273 GLY A N 1
ATOM 2126 C CA . GLY A 1 273 ? -15.953 -5.672 24.625 1 78.06 273 GLY A CA 1
ATOM 2127 C C . GLY A 1 273 ? -17.297 -5.406 25.281 1 78.06 273 GLY A C 1
ATOM 2128 O O . GLY A 1 273 ? -17.578 -5.902 26.375 1 78.06 273 GLY A O 1
ATOM 2129 N N . ARG A 1 274 ? -18.031 -4.383 24.812 1 76.75 274 ARG A N 1
ATOM 2130 C CA . ARG A 1 274 ? -19.312 -4.09 25.438 1 76.75 274 ARG A CA 1
ATOM 2131 C C . ARG A 1 274 ? -20.453 -4.191 24.422 1 76.75 274 ARG A C 1
ATOM 2133 O O . ARG A 1 274 ? -20.266 -3.861 23.25 1 76.75 274 ARG A O 1
ATOM 2140 N N . SER A 1 275 ? -21.391 -4.922 24.734 1 76.56 275 SER A N 1
ATOM 2141 C CA . SER A 1 275 ? -22.609 -4.996 23.922 1 76.56 275 SER A CA 1
ATOM 2142 C C . SER A 1 275 ? -23.859 -4.805 24.781 1 76.56 275 SER A C 1
ATOM 2144 O O . SER A 1 275 ? -24.047 -5.508 25.781 1 76.56 275 SER A O 1
ATOM 2146 N N . ARG A 1 276 ? -24.625 -3.848 24.453 1 73.94 276 ARG A N 1
ATOM 2147 C CA . ARG A 1 276 ? -25.859 -3.584 25.188 1 73.94 276 ARG A CA 1
ATOM 2148 C C . ARG A 1 276 ? -26.875 -4.711 24.969 1 73.94 276 ARG A C 1
ATOM 2150 O O . ARG A 1 276 ? -27.594 -5.082 25.906 1 73.94 276 ARG A O 1
ATOM 2157 N N . THR A 1 277 ? -26.828 -5.164 23.812 1 73.5 277 THR A N 1
ATOM 2158 C CA . THR A 1 277 ? -27.766 -6.223 23.469 1 73.5 277 THR A CA 1
ATOM 2159 C C . THR A 1 277 ? -27.438 -7.508 24.219 1 73.5 277 THR A C 1
ATOM 2161 O O . THR A 1 277 ? -28.344 -8.195 24.703 1 73.5 277 THR A O 1
ATOM 2164 N N . LEU A 1 278 ? -26.141 -7.816 24.266 1 74.5 278 LEU A N 1
ATOM 2165 C CA . LEU A 1 278 ? -25.75 -9.039 24.953 1 74.5 278 LEU A CA 1
ATOM 2166 C C . LEU A 1 278 ? -25.516 -8.773 26.453 1 74.5 278 LEU A C 1
ATOM 2168 O O . LEU A 1 278 ? -25.328 -9.703 27.219 1 74.5 278 LEU A O 1
ATOM 2172 N N . ASN A 1 279 ? -25.672 -7.598 26.906 1 71.25 279 ASN A N 1
ATOM 2173 C CA . ASN A 1 279 ? -25.5 -7.152 28.281 1 71.25 279 ASN A CA 1
ATOM 2174 C C . ASN A 1 279 ? -24.156 -7.598 28.844 1 71.25 279 ASN A C 1
ATOM 2176 O O . ASN A 1 279 ? -24.094 -8.125 29.969 1 71.25 279 ASN A O 1
ATOM 2180 N N . CYS A 1 280 ? -23.203 -7.617 27.891 1 71.25 280 CYS A N 1
ATOM 2181 C CA . CYS A 1 280 ? -21.875 -8.016 28.344 1 71.25 280 CYS A CA 1
ATOM 2182 C C . CYS A 1 280 ? -20.922 -6.812 28.391 1 71.25 280 CYS A C 1
ATOM 2184 O O . CYS A 1 280 ? -20.953 -5.965 27.5 1 71.25 280 CYS A O 1
ATOM 2186 N N . GLY A 1 281 ? -20.422 -6.426 29.469 1 66.94 281 GLY A N 1
ATOM 2187 C CA . GLY A 1 281 ? -19.453 -5.355 29.641 1 66.94 281 GLY A CA 1
ATOM 2188 C C . GLY A 1 281 ? -18.094 -5.855 30.078 1 66.94 281 GLY A C 1
ATOM 2189 O O . GLY A 1 281 ? -17.984 -6.547 31.094 1 66.94 281 GLY A O 1
ATOM 2190 N N . ALA A 1 282 ? -17.25 -6.133 29 1 61.75 282 ALA A N 1
ATOM 2191 C CA . ALA A 1 282 ? -15.938 -6.699 29.281 1 61.75 282 ALA A CA 1
ATOM 2192 C C . ALA A 1 282 ? -15.156 -5.82 30.25 1 61.75 282 ALA A C 1
ATOM 2194 O O . ALA A 1 282 ? -15.469 -4.641 30.422 1 61.75 282 ALA A O 1
ATOM 2195 N N . THR A 1 283 ? -14 -6.383 30.781 1 64.06 283 THR A N 1
ATOM 2196 C CA . THR A 1 283 ? -13.031 -6.055 31.828 1 64.06 283 THR A CA 1
ATOM 2197 C C . THR A 1 283 ? -12.312 -4.75 31.5 1 64.06 283 THR A C 1
ATOM 2199 O O . THR A 1 283 ? -12.383 -4.258 30.359 1 64.06 283 THR A O 1
ATOM 2202 N N . SER A 1 284 ? -11.797 -4.125 32.406 1 66.12 284 SER A N 1
ATOM 2203 C CA . SER A 1 284 ? -10.961 -2.932 32.469 1 66.12 284 SER A CA 1
ATOM 2204 C C . SER A 1 284 ? -9.852 -2.959 31.438 1 66.12 284 SER A C 1
ATOM 2206 O O . SER A 1 284 ? -9.461 -1.914 30.906 1 66.12 284 SER A O 1
ATOM 2208 N N . LEU A 1 285 ? -9.688 -4.191 30.859 1 72.81 285 LEU A N 1
ATOM 2209 C CA . LEU A 1 285 ? -8.547 -4.262 29.953 1 72.81 285 LEU A CA 1
ATOM 2210 C C . LEU A 1 285 ? -8.938 -3.773 28.562 1 72.81 285 LEU A C 1
ATOM 2212 O O . LEU A 1 285 ? -8.141 -3.139 27.875 1 72.81 285 LEU A O 1
ATOM 2216 N N . LEU A 1 286 ? -10.148 -3.928 28.234 1 80.69 286 LEU A N 1
ATOM 2217 C CA . LEU A 1 286 ? -10.578 -3.564 26.891 1 80.69 286 LEU A CA 1
ATOM 2218 C C . LEU A 1 286 ? -11.039 -2.113 26.844 1 80.69 286 LEU A C 1
ATOM 2220 O O . LEU A 1 286 ? -11.25 -1.562 25.75 1 80.69 286 LEU A O 1
ATOM 2224 N N . SER A 1 287 ? -11.062 -1.493 27.969 1 77.56 287 SER A N 1
ATOM 2225 C CA . SER A 1 287 ? -11.508 -0.104 28.031 1 77.56 287 SER A CA 1
ATOM 2226 C C . SER A 1 287 ? -10.492 0.829 27.375 1 77.56 287 SER A C 1
ATOM 2228 O O . SER A 1 287 ? -10.836 1.937 26.953 1 77.56 287 SER A O 1
ATOM 2230 N N . THR A 1 288 ? -9.32 0.296 27.203 1 76.31 288 THR A N 1
ATOM 2231 C CA . THR A 1 288 ? -8.266 1.129 26.625 1 76.31 288 THR A CA 1
ATOM 2232 C C . THR A 1 288 ? -8.484 1.324 25.125 1 76.31 288 THR A C 1
ATOM 2234 O O . THR A 1 288 ? -8.016 2.307 24.547 1 76.31 288 THR A O 1
ATOM 2237 N N . PHE A 1 289 ? -9.281 0.476 24.531 1 83.31 289 PHE A N 1
ATOM 2238 C CA . PHE A 1 289 ? -9.453 0.529 23.094 1 83.31 289 PHE A CA 1
ATOM 2239 C C . PHE A 1 289 ? -10.711 1.314 22.719 1 83.31 289 PHE A C 1
ATOM 2241 O O . PHE A 1 289 ? -11.07 1.402 21.547 1 83.31 289 PHE A O 1
ATOM 2248 N N . ARG A 1 290 ? -11.273 1.91 23.75 1 81.19 290 ARG A N 1
ATOM 2249 C CA . ARG A 1 290 ? -12.516 2.641 23.5 1 81.19 290 ARG A CA 1
ATOM 2250 C C . ARG A 1 290 ? -12.227 4.078 23.078 1 81.19 290 ARG A C 1
ATOM 2252 O O . ARG A 1 290 ? -12.734 5.02 23.703 1 81.19 290 ARG A O 1
ATOM 2259 N N . ASN A 1 291 ? -11.336 4.273 22.156 1 82.12 291 ASN A N 1
ATOM 2260 C CA . ASN A 1 291 ? -11.016 5.555 21.531 1 82.12 291 ASN A CA 1
ATOM 2261 C C . ASN A 1 291 ? -11.25 5.516 20.016 1 82.12 291 ASN A C 1
ATOM 2263 O O . ASN A 1 291 ? -11.117 4.465 19.391 1 82.12 291 ASN A O 1
ATOM 2267 N N . PRO A 1 292 ? -11.688 6.602 19.531 1 83.81 292 PRO A N 1
ATOM 2268 C CA . PRO A 1 292 ? -12.062 6.629 18.109 1 83.81 292 PRO A CA 1
ATOM 2269 C C . PRO A 1 292 ? -10.898 6.246 17.203 1 83.81 292 PRO A C 1
ATOM 2271 O O . PRO A 1 292 ? -11.117 5.691 16.125 1 83.81 292 PRO A O 1
ATOM 2274 N N . ARG A 1 293 ? -9.711 6.551 17.609 1 84.75 293 ARG A N 1
ATOM 2275 C CA . ARG A 1 293 ? -8.555 6.219 16.781 1 84.75 293 ARG A CA 1
ATOM 2276 C C . ARG A 1 293 ? -8.383 4.707 16.672 1 84.75 293 ARG A C 1
ATOM 2278 O O . ARG A 1 293 ? -8.18 4.176 15.57 1 84.75 293 ARG A O 1
ATOM 2285 N N . ASP A 1 294 ? -8.414 4.02 17.75 1 88.75 294 ASP A N 1
ATOM 2286 C CA . ASP A 1 294 ? -8.281 2.566 17.75 1 88.75 294 ASP A CA 1
ATOM 2287 C C . ASP A 1 294 ? -9.477 1.907 17.062 1 88.75 294 ASP A C 1
ATOM 2289 O O . ASP A 1 294 ? -9.328 0.902 16.375 1 88.75 294 ASP A O 1
ATOM 2293 N N . MET A 1 295 ? -10.617 2.479 17.297 1 90.75 295 MET A N 1
ATOM 2294 C CA . MET A 1 295 ? -11.812 1.929 16.672 1 90.75 295 MET A CA 1
ATOM 2295 C C . MET A 1 295 ? -11.695 1.961 15.148 1 90.75 295 MET A C 1
ATOM 2297 O O . MET A 1 295 ? -12.023 0.985 14.477 1 90.75 295 MET A O 1
ATOM 2301 N N . ARG A 1 296 ? -11.258 3.043 14.672 1 91.69 296 ARG A N 1
ATOM 2302 C CA . ARG A 1 296 ? -11.047 3.17 13.234 1 91.69 296 ARG A CA 1
ATOM 2303 C C . ARG A 1 296 ? -10.055 2.123 12.734 1 91.69 296 ARG A C 1
ATOM 2305 O O . ARG A 1 296 ? -10.266 1.515 11.688 1 91.69 296 ARG A O 1
ATOM 2312 N N . SER A 1 297 ? -8.992 1.882 13.469 1 94.06 297 SER A N 1
ATOM 2313 C CA . SER A 1 297 ? -7.953 0.931 13.07 1 94.06 297 SER A CA 1
ATOM 2314 C C . SER A 1 297 ? -8.484 -0.498 13.07 1 94.06 297 SER A C 1
ATOM 2316 O O . SER A 1 297 ? -8.211 -1.271 12.156 1 94.06 297 SER A O 1
ATOM 2318 N N . PHE A 1 298 ? -9.258 -0.857 14.078 1 96.5 298 PHE A N 1
ATOM 2319 C CA . PHE A 1 298 ? -9.773 -2.217 14.164 1 96.5 298 PHE A CA 1
ATOM 2320 C C . PHE A 1 298 ? -10.844 -2.457 13.102 1 96.5 298 PHE A C 1
ATOM 2322 O O . PHE A 1 298 ? -10.953 -3.564 12.57 1 96.5 298 PHE A O 1
ATOM 2329 N N . ILE A 1 299 ? -11.641 -1.443 12.82 1 96.44 299 ILE A N 1
ATOM 2330 C CA . ILE A 1 299 ? -12.641 -1.56 11.766 1 96.44 299 ILE A CA 1
ATOM 2331 C C . ILE A 1 299 ? -11.945 -1.772 10.422 1 96.44 299 ILE A C 1
ATOM 2333 O O . ILE A 1 299 ? -12.391 -2.59 9.609 1 96.44 299 ILE A O 1
ATOM 2337 N N . SER A 1 300 ? -10.859 -1.067 10.211 1 97.5 300 SER A N 1
ATOM 2338 C CA . SER A 1 300 ? -10.07 -1.261 9 1 97.5 300 SER A CA 1
ATOM 2339 C C . SER A 1 300 ? -9.516 -2.678 8.922 1 97.5 300 SER A C 1
ATOM 2341 O O . SER A 1 300 ? -9.508 -3.289 7.852 1 97.5 300 SER A O 1
ATOM 2343 N N . ALA A 1 301 ? -9.062 -3.191 10.055 1 98.38 301 ALA A N 1
ATOM 2344 C CA . ALA A 1 301 ? -8.57 -4.562 10.102 1 98.38 301 ALA A CA 1
ATOM 2345 C C . ALA A 1 301 ? -9.68 -5.562 9.797 1 98.38 301 ALA A C 1
ATOM 2347 O O . ALA A 1 301 ? -9.469 -6.539 9.078 1 98.38 301 ALA A O 1
ATOM 2348 N N . GLY A 1 302 ? -10.805 -5.289 10.367 1 98.56 302 GLY A N 1
ATOM 2349 C CA . GLY A 1 302 ? -11.945 -6.152 10.094 1 98.56 302 GLY A CA 1
ATOM 2350 C C . GLY A 1 302 ? -12.352 -6.16 8.633 1 98.56 302 GLY A C 1
ATOM 2351 O O . GLY A 1 302 ? -12.648 -7.219 8.07 1 98.56 302 GLY A O 1
ATOM 2352 N N . ALA A 1 303 ? -12.383 -5.035 8.023 1 98.31 303 ALA A N 1
ATOM 2353 C CA . ALA A 1 303 ? -12.711 -4.941 6.602 1 98.31 303 ALA A CA 1
ATOM 2354 C C . ALA A 1 303 ? -11.711 -5.715 5.75 1 98.31 303 ALA A C 1
ATOM 2356 O O . ALA A 1 303 ? -12.094 -6.43 4.824 1 98.31 303 ALA A O 1
ATOM 2357 N N . ALA A 1 304 ? -10.438 -5.586 6.055 1 98.75 304 ALA A N 1
ATOM 2358 C CA . ALA A 1 304 ? -9.383 -6.285 5.32 1 98.75 304 ALA A CA 1
ATOM 2359 C C . ALA A 1 304 ? -9.523 -7.797 5.469 1 98.75 304 ALA A C 1
ATOM 2361 O O . ALA A 1 304 ? -9.352 -8.539 4.5 1 98.75 304 ALA A O 1
ATOM 2362 N N . CYS A 1 305 ? -9.82 -8.242 6.652 1 98.75 305 CYS A N 1
ATOM 2363 C CA . CYS A 1 305 ? -10.016 -9.664 6.891 1 98.75 305 CYS A CA 1
ATOM 2364 C C . CYS A 1 305 ? -11.25 -10.172 6.152 1 98.75 305 CYS A C 1
ATOM 2366 O O . CYS A 1 305 ? -11.281 -11.32 5.703 1 98.75 305 CYS A O 1
ATOM 2368 N N . GLY A 1 306 ? -12.242 -9.305 6.086 1 98.31 306 GLY A N 1
ATOM 2369 C CA . GLY A 1 306 ? -13.391 -9.68 5.273 1 98.31 306 GLY A CA 1
ATOM 2370 C C . GLY A 1 306 ? -13.031 -9.969 3.828 1 98.31 306 GLY A C 1
ATOM 2371 O O . GLY A 1 306 ? -13.438 -10.984 3.271 1 98.31 306 GLY A O 1
ATOM 2372 N N . VAL A 1 307 ? -12.25 -9.148 3.225 1 97.69 307 VAL A N 1
ATOM 2373 C CA . VAL A 1 307 ? -11.805 -9.352 1.85 1 97.69 307 VAL A CA 1
ATOM 2374 C C . VAL A 1 307 ? -10.914 -10.594 1.771 1 97.69 307 VAL A C 1
ATOM 2376 O O . VAL A 1 307 ? -11.008 -11.375 0.823 1 97.69 307 VAL A O 1
ATOM 2379 N N . THR A 1 308 ? -10.039 -10.773 2.787 1 98.19 308 THR A N 1
ATOM 2380 C CA . THR A 1 308 ? -9.172 -11.945 2.861 1 98.19 308 THR A CA 1
ATOM 2381 C C . THR A 1 308 ? -9.992 -13.227 2.836 1 98.19 308 THR A C 1
ATOM 2383 O O . THR A 1 308 ? -9.664 -14.172 2.111 1 98.19 308 THR A O 1
ATOM 2386 N N . SER A 1 309 ? -11.023 -13.227 3.561 1 96.56 309 SER A N 1
ATOM 2387 C CA . SER A 1 309 ? -11.859 -14.414 3.652 1 96.56 309 SER A CA 1
ATOM 2388 C C . SER A 1 309 ? -12.664 -14.625 2.375 1 96.56 309 SER A C 1
ATOM 2390 O O . SER A 1 309 ? -12.953 -15.766 1.992 1 96.56 309 SER A O 1
ATOM 2392 N N . ALA A 1 310 ? -12.977 -13.555 1.729 1 95.19 310 ALA A N 1
ATOM 2393 C CA . ALA A 1 310 ? -13.789 -13.641 0.514 1 95.19 310 ALA A CA 1
ATOM 2394 C C . ALA A 1 310 ? -12.969 -14.18 -0.653 1 95.19 310 ALA A C 1
ATOM 2396 O O . ALA A 1 310 ? -13.484 -14.922 -1.49 1 95.19 310 ALA A O 1
ATOM 2397 N N . PHE A 1 311 ? -11.688 -13.867 -0.707 1 95.44 311 PHE A N 1
ATOM 2398 C CA . PHE A 1 311 ? -10.914 -14.18 -1.902 1 95.44 311 PHE A CA 1
ATOM 2399 C C . PHE A 1 311 ? -9.719 -15.055 -1.56 1 95.44 311 PHE A C 1
ATOM 2401 O O . PHE A 1 311 ? -8.961 -15.461 -2.447 1 95.44 311 PHE A O 1
ATOM 2408 N N . SER A 1 312 ? -9.539 -15.391 -0.307 1 95.56 312 SER A N 1
ATOM 2409 C CA . SER A 1 312 ? -8.32 -16.062 0.133 1 95.56 312 SER A CA 1
ATOM 2410 C C . SER A 1 312 ? -7.082 -15.273 -0.286 1 95.56 312 SER A C 1
ATOM 2412 O O . SER A 1 312 ? -6.152 -15.836 -0.863 1 95.56 312 SER A O 1
ATOM 2414 N N . ALA A 1 313 ? -7.16 -14.055 -0.097 1 97.5 313 ALA A N 1
ATOM 2415 C CA . ALA A 1 313 ? -6.094 -13.133 -0.487 1 97.5 313 ALA A CA 1
ATOM 2416 C C . ALA A 1 313 ? -5.715 -12.211 0.668 1 97.5 313 ALA A C 1
ATOM 2418 O O . ALA A 1 313 ? -6.199 -11.086 0.753 1 97.5 313 ALA A O 1
ATOM 2419 N N . PRO A 1 314 ? -4.824 -12.641 1.507 1 97.81 314 PRO A N 1
ATOM 2420 C CA . PRO A 1 314 ? -4.496 -11.852 2.697 1 97.81 314 PRO A CA 1
ATOM 2421 C C . PRO A 1 314 ? -3.814 -10.531 2.361 1 97.81 314 PRO A C 1
ATOM 2423 O O . PRO A 1 314 ? -4.113 -9.508 2.977 1 97.81 314 PRO A O 1
ATOM 2426 N N . ILE A 1 315 ? -2.854 -10.484 1.445 1 98.25 315 ILE A N 1
ATOM 2427 C CA . ILE A 1 315 ? -2.189 -9.242 1.076 1 98.25 315 ILE A CA 1
ATOM 2428 C C . ILE A 1 315 ? -3.139 -8.375 0.256 1 98.25 315 ILE A C 1
ATOM 2430 O O . ILE A 1 315 ? -3.178 -7.152 0.427 1 98.25 315 ILE A O 1
ATOM 2434 N N . GLY A 1 316 ? -3.9 -9.078 -0.616 1 97.88 316 GLY A N 1
ATOM 2435 C CA . GLY A 1 316 ? -4.898 -8.359 -1.395 1 97.88 316 GLY A CA 1
ATOM 2436 C C . GLY A 1 316 ? -5.934 -7.66 -0.537 1 97.88 316 GLY A C 1
ATOM 2437 O O . GLY A 1 316 ? -6.359 -6.547 -0.854 1 97.88 316 GLY A O 1
ATOM 2438 N N . GLY A 1 317 ? -6.367 -8.312 0.527 1 97.94 317 GLY A N 1
ATOM 2439 C CA . GLY A 1 317 ? -7.32 -7.691 1.433 1 97.94 317 GLY A CA 1
ATOM 2440 C C . GLY A 1 317 ? -6.773 -6.441 2.104 1 97.94 317 GLY A C 1
ATOM 2441 O O . GLY A 1 317 ? -7.473 -5.43 2.205 1 97.94 317 GLY A O 1
ATOM 2442 N N . LEU A 1 318 ? -5.555 -6.516 2.525 1 97.94 318 LEU A N 1
ATOM 2443 C CA . LEU A 1 318 ? -4.883 -5.371 3.129 1 97.94 318 LEU A CA 1
ATOM 2444 C C . LEU A 1 318 ? -4.797 -4.207 2.145 1 97.94 318 LEU A C 1
ATOM 2446 O O . LEU A 1 318 ? -5.141 -3.074 2.484 1 97.94 318 LEU A O 1
ATOM 2450 N N . LEU A 1 319 ? -4.41 -4.512 0.931 1 97.38 319 LEU A N 1
ATOM 2451 C CA . LEU A 1 319 ? -4.207 -3.469 -0.068 1 97.38 319 LEU A CA 1
ATOM 2452 C C . LEU A 1 319 ? -5.543 -2.912 -0.55 1 97.38 319 LEU A C 1
ATOM 2454 O O . LEU A 1 319 ? -5.645 -1.729 -0.879 1 97.38 319 LEU A O 1
ATOM 2458 N N . PHE A 1 320 ? -6.543 -3.73 -0.547 1 96.94 320 PHE A N 1
ATOM 2459 C CA . PHE A 1 320 ? -7.875 -3.275 -0.917 1 96.94 320 PHE A CA 1
ATOM 2460 C C . PHE A 1 320 ? -8.352 -2.168 0.018 1 96.94 320 PHE A C 1
ATOM 2462 O O . PHE A 1 320 ? -8.875 -1.149 -0.434 1 96.94 320 PHE A O 1
ATOM 2469 N N . VAL A 1 321 ? -8.219 -2.383 1.275 1 97.12 321 VAL A N 1
ATOM 2470 C CA . VAL A 1 321 ? -8.641 -1.389 2.258 1 97.12 321 VAL A CA 1
ATOM 2471 C C . VAL A 1 321 ? -7.773 -0.137 2.127 1 97.12 321 VAL A C 1
ATOM 2473 O O . VAL A 1 321 ? -8.273 0.985 2.23 1 97.12 321 VAL A O 1
ATOM 2476 N N . MET A 1 322 ? -6.559 -0.328 1.853 1 94.44 322 MET A N 1
ATOM 2477 C CA . MET A 1 322 ? -5.637 0.796 1.711 1 94.44 322 MET A CA 1
ATOM 2478 C C . MET A 1 322 ? -6 1.647 0.499 1 94.44 322 MET A C 1
ATOM 2480 O O . MET A 1 322 ? -5.934 2.877 0.558 1 94.44 322 MET A O 1
ATOM 2484 N N . GLU A 1 323 ? -6.352 1.036 -0.58 1 93.56 323 GLU A N 1
ATOM 2485 C CA . GLU A 1 323 ? -6.574 1.75 -1.834 1 93.56 323 GLU A CA 1
ATOM 2486 C C . GLU A 1 323 ? -7.988 2.312 -1.907 1 93.56 323 GLU A C 1
ATOM 2488 O O . GLU A 1 323 ? -8.195 3.422 -2.4 1 93.56 323 GLU A O 1
ATOM 2493 N N . GLU A 1 324 ? -8.938 1.555 -1.375 1 91.25 324 GLU A N 1
ATOM 2494 C CA . GLU A 1 324 ? -10.32 1.899 -1.68 1 91.25 324 GLU A CA 1
ATOM 2495 C C . GLU A 1 324 ? -11.086 2.293 -0.417 1 91.25 324 GLU A C 1
ATOM 2497 O O . GLU A 1 324 ? -11.93 3.188 -0.449 1 91.25 324 GLU A O 1
ATOM 2502 N N . VAL A 1 325 ? -10.844 1.677 0.689 1 92.25 325 VAL A N 1
ATOM 2503 C CA . VAL A 1 325 ? -11.781 1.747 1.805 1 92.25 325 VAL A CA 1
ATOM 2504 C C . VAL A 1 325 ? -11.312 2.797 2.809 1 92.25 325 VAL A C 1
ATOM 2506 O O . VAL A 1 325 ? -12.086 3.672 3.209 1 92.25 325 VAL A O 1
ATOM 2509 N N . ALA A 1 326 ? -10.07 2.73 3.125 1 90 326 ALA A N 1
ATOM 2510 C CA . ALA A 1 326 ? -9.586 3.592 4.199 1 90 326 ALA A CA 1
ATOM 2511 C C . ALA A 1 326 ? -9.031 4.902 3.645 1 90 326 ALA A C 1
ATOM 2513 O O . ALA A 1 326 ? -8.375 4.91 2.6 1 90 326 ALA A O 1
ATOM 2514 N N . THR A 1 327 ? -9.32 5.973 4.395 1 82 327 THR A N 1
ATOM 2515 C CA . THR A 1 327 ? -8.758 7.277 4.066 1 82 327 THR A CA 1
ATOM 2516 C C . THR A 1 327 ? -7.434 7.492 4.793 1 82 327 THR A C 1
ATOM 2518 O O . THR A 1 327 ? -6.473 8.008 4.215 1 82 327 THR A O 1
ATOM 2521 N N . PHE A 1 328 ? -7.469 7.016 6.074 1 79.56 328 PHE A N 1
ATOM 2522 C CA . PHE A 1 328 ? -6.273 7.105 6.902 1 79.56 328 PHE A CA 1
ATOM 2523 C C . PHE A 1 328 ? -5.633 5.734 7.086 1 79.56 328 PHE A C 1
ATOM 2525 O O . PHE A 1 328 ? -6.172 4.883 7.793 1 79.56 328 PHE A O 1
ATOM 2532 N N . PHE A 1 329 ? -4.598 5.512 6.477 1 84.31 329 PHE A N 1
ATOM 2533 C CA . PHE A 1 329 ? -3.957 4.203 6.547 1 84.31 329 PHE A CA 1
ATOM 2534 C C . PHE A 1 329 ? -2.439 4.344 6.602 1 84.31 329 PHE A C 1
ATOM 2536 O O . PHE A 1 329 ? -1.779 4.41 5.562 1 84.31 329 PHE A O 1
ATOM 2543 N N . SER A 1 330 ? -1.928 4.332 7.762 1 86.06 330 SER A N 1
ATOM 2544 C CA . SER A 1 330 ? -0.493 4.488 7.973 1 86.06 330 SER A CA 1
ATOM 2545 C C . SER A 1 330 ? 0.243 3.168 7.777 1 86.06 330 SER A C 1
ATOM 2547 O O . SER A 1 330 ? -0.377 2.104 7.762 1 86.06 330 SER A O 1
ATOM 2549 N N . VAL A 1 331 ? 1.496 3.232 7.605 1 86.12 331 VAL A N 1
ATOM 2550 C CA . VAL A 1 331 ? 2.322 2.045 7.406 1 86.12 331 VAL A CA 1
ATOM 2551 C C . VAL A 1 331 ? 2.305 1.188 8.672 1 86.12 331 VAL A C 1
ATOM 2553 O O . VAL A 1 331 ? 2.338 -0.042 8.594 1 86.12 331 VAL A O 1
ATOM 2556 N N . ARG A 1 332 ? 2.232 1.77 9.789 1 85.69 332 ARG A N 1
ATOM 2557 C CA . ARG A 1 332 ? 2.146 1.028 11.039 1 85.69 332 ARG A CA 1
ATOM 2558 C C . ARG A 1 332 ? 0.85 0.229 11.117 1 85.69 332 ARG A C 1
ATOM 2560 O O . ARG A 1 332 ? 0.853 -0.931 11.539 1 85.69 332 ARG A O 1
ATOM 2567 N N . LEU A 1 333 ? -0.175 0.961 10.789 1 92.06 333 LEU A N 1
ATOM 2568 C CA . LEU A 1 333 ? -1.456 0.264 10.75 1 92.06 333 LEU A CA 1
ATOM 2569 C C . LEU A 1 333 ? -1.42 -0.882 9.742 1 92.06 333 LEU A C 1
ATOM 2571 O O . LEU A 1 333 ? -1.977 -1.953 9.992 1 92.06 333 LEU A O 1
ATOM 2575 N N . ALA A 1 334 ? -0.755 -0.685 8.633 1 94.31 334 ALA A N 1
ATOM 2576 C CA . ALA A 1 334 ? -0.649 -1.716 7.605 1 94.31 334 ALA A CA 1
ATOM 2577 C C . ALA A 1 334 ? 0.024 -2.971 8.156 1 94.31 334 ALA A C 1
ATOM 2579 O O . ALA A 1 334 ? -0.386 -4.09 7.84 1 94.31 334 ALA A O 1
ATOM 2580 N N . CYS A 1 335 ? 1.006 -2.836 8.938 1 92.69 335 CYS A N 1
ATOM 2581 C CA . CYS A 1 335 ? 1.718 -3.967 9.523 1 92.69 335 CYS A CA 1
ATOM 2582 C C . CYS A 1 335 ? 0.821 -4.734 10.484 1 92.69 335 CYS A C 1
ATOM 2584 O O . CYS A 1 335 ? 0.854 -5.965 10.523 1 92.69 335 CYS A O 1
ATOM 2586 N N . MET A 1 336 ? 0.052 -4.004 11.258 1 95.19 336 MET A N 1
ATOM 2587 C CA . MET A 1 336 ? -0.861 -4.664 12.188 1 95.19 336 MET A CA 1
ATOM 2588 C C . MET A 1 336 ? -1.978 -5.383 11.438 1 95.19 336 MET A C 1
ATOM 2590 O O . MET A 1 336 ? -2.363 -6.492 11.805 1 95.19 336 MET A O 1
ATOM 2594 N N . VAL A 1 337 ? -2.514 -4.66 10.43 1 97.81 337 VAL A N 1
ATOM 2595 C CA . VAL A 1 337 ? -3.559 -5.266 9.609 1 97.81 337 VAL A CA 1
ATOM 2596 C C . VAL A 1 337 ? -3.002 -6.48 8.875 1 97.81 337 VAL A C 1
ATOM 2598 O O . VAL A 1 337 ? -3.703 -7.48 8.695 1 97.81 337 VAL A O 1
ATOM 2601 N N . PHE A 1 338 ? -1.717 -6.406 8.477 1 97.75 338 PHE A N 1
ATOM 2602 C CA . PHE A 1 338 ? -1.006 -7.512 7.848 1 97.75 338 PHE A CA 1
ATOM 2603 C C . PHE A 1 338 ? -1.061 -8.758 8.727 1 97.75 338 PHE A C 1
ATOM 2605 O O . PHE A 1 338 ? -1.371 -9.852 8.242 1 97.75 338 PHE A O 1
ATOM 2612 N N . VAL A 1 339 ? -0.854 -8.688 9.961 1 97.62 339 VAL A N 1
ATOM 2613 C CA . VAL A 1 339 ? -0.856 -9.797 10.914 1 97.62 339 VAL A CA 1
ATOM 2614 C C . VAL A 1 339 ? -2.283 -10.305 11.109 1 97.62 339 VAL A C 1
ATOM 2616 O O . VAL A 1 339 ? -2.508 -11.508 11.242 1 97.62 339 VAL A O 1
ATOM 2619 N N . SER A 1 340 ? -3.229 -9.367 11.203 1 98.62 340 SER A N 1
ATOM 2620 C CA . SER A 1 340 ? -4.629 -9.766 11.32 1 98.62 340 SER A CA 1
ATOM 2621 C C . SER A 1 340 ? -5.07 -10.594 10.125 1 98.62 340 SER A C 1
ATOM 2623 O O . SER A 1 340 ? -5.75 -11.609 10.281 1 98.62 340 SER A O 1
ATOM 2625 N N . CYS A 1 341 ? -4.699 -10.18 8.93 1 98.69 341 CYS A N 1
ATOM 2626 C CA . CYS A 1 341 ? -5.059 -10.906 7.707 1 98.69 341 CYS A CA 1
ATOM 2627 C C . CYS A 1 341 ? -4.406 -12.281 7.676 1 98.69 341 CYS A C 1
ATOM 2629 O O . CYS A 1 341 ? -4.996 -13.242 7.184 1 98.69 341 CYS A O 1
ATOM 2631 N N . LEU A 1 342 ? -3.168 -12.367 8.195 1 98.38 342 LEU A N 1
ATOM 2632 C CA . LEU A 1 342 ? -2.488 -13.656 8.297 1 98.38 342 LEU A CA 1
ATOM 2633 C C . LEU A 1 342 ? -3.268 -14.617 9.195 1 98.38 342 LEU A C 1
ATOM 2635 O O . LEU A 1 342 ? -3.488 -15.773 8.828 1 98.38 342 LEU A O 1
ATOM 2639 N N . ALA A 1 343 ? -3.686 -14.117 10.312 1 98.31 343 ALA A N 1
ATOM 2640 C CA . ALA A 1 343 ? -4.461 -14.945 11.234 1 98.31 343 ALA A CA 1
ATOM 2641 C C . ALA A 1 343 ? -5.766 -15.406 10.594 1 98.31 343 ALA A C 1
ATOM 2643 O O . ALA A 1 343 ? -6.156 -16.562 10.734 1 98.31 343 ALA A O 1
ATOM 2644 N N . CYS A 1 344 ? -6.3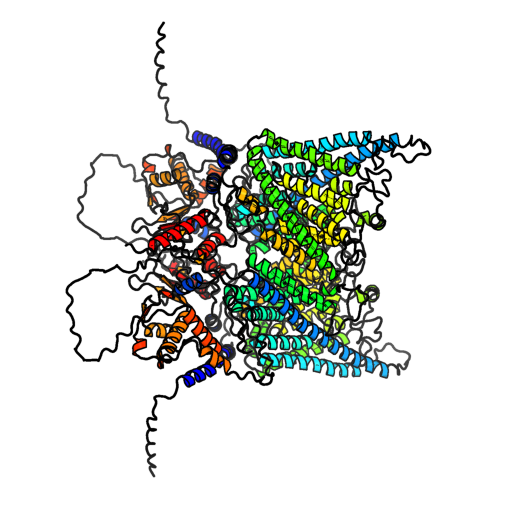95 -14.461 9.961 1 98.62 344 CYS A N 1
ATOM 2645 C CA . CYS A 1 344 ? -7.629 -14.781 9.258 1 98.62 344 CYS A CA 1
ATOM 2646 C C . CYS A 1 344 ? -7.395 -15.859 8.211 1 98.62 344 CYS A C 1
ATOM 2648 O O . CYS A 1 344 ? -8.148 -16.828 8.133 1 98.62 344 CYS A O 1
ATOM 2650 N N . MET A 1 345 ? -6.348 -15.75 7.402 1 98 345 MET A N 1
ATOM 2651 C CA . MET A 1 345 ? -6.023 -16.688 6.332 1 98 345 MET A CA 1
ATOM 2652 C C . MET A 1 345 ? -5.711 -18.062 6.891 1 98 345 MET A C 1
ATOM 2654 O O . MET A 1 345 ? -6.102 -19.078 6.312 1 98 345 MET A O 1
ATOM 2658 N N . CYS A 1 346 ? -5 -18.125 7.996 1 96.31 346 CYS A N 1
ATOM 2659 C CA . CYS A 1 346 ? -4.668 -19.406 8.625 1 96.31 346 CYS A CA 1
ATOM 2660 C C . CYS A 1 346 ? -5.93 -20.156 9.031 1 96.31 346 CYS A C 1
ATOM 2662 O O . CYS A 1 346 ? -6.035 -21.359 8.812 1 96.31 346 CYS A O 1
ATOM 2664 N N . VAL A 1 347 ? -6.887 -19.453 9.531 1 96.56 347 VAL A N 1
ATOM 2665 C CA . VAL A 1 347 ? -8.133 -20.078 9.961 1 96.56 347 VAL A CA 1
ATOM 2666 C C . VAL A 1 347 ? -8.883 -20.641 8.75 1 96.56 347 VAL A C 1
ATOM 2668 O O . VAL A 1 347 ? -9.305 -21.781 8.75 1 96.56 347 VAL A O 1
ATOM 2671 N N . ILE A 1 348 ? -8.977 -19.859 7.762 1 95.81 348 ILE A N 1
ATOM 2672 C CA . ILE A 1 348 ? -9.734 -20.266 6.582 1 95.81 348 ILE A CA 1
ATOM 2673 C C . ILE A 1 348 ? -9.047 -21.438 5.891 1 95.81 348 ILE A C 1
ATOM 2675 O O . ILE A 1 348 ? -9.703 -22.375 5.453 1 95.81 348 ILE A O 1
ATOM 2679 N N . GLN A 1 349 ? -7.711 -21.438 5.793 1 93.88 349 GLN A N 1
ATOM 2680 C CA . GLN A 1 349 ? -6.969 -22.5 5.125 1 93.88 349 GLN A CA 1
ATOM 2681 C C . GLN A 1 349 ? -7.094 -23.812 5.891 1 93.88 349 GLN A C 1
ATOM 2683 O O . GLN A 1 349 ? -7.262 -24.875 5.285 1 93.88 349 GLN A O 1
ATOM 2688 N N . ILE A 1 350 ? -7.078 -23.75 7.184 1 91.19 350 ILE A N 1
ATOM 2689 C CA . ILE A 1 350 ? -7.156 -24.953 8 1 91.19 350 ILE A CA 1
ATOM 2690 C C . ILE A 1 350 ? -8.555 -25.562 7.898 1 91.19 350 ILE A C 1
ATOM 2692 O O . ILE A 1 350 ? -8.695 -26.766 7.637 1 91.19 350 ILE A O 1
ATOM 2696 N N . VAL A 1 351 ? -9.523 -24.766 7.977 1 92.44 351 VAL A N 1
ATOM 2697 C CA . VAL A 1 351 ? -10.891 -25.281 7.992 1 92.44 351 VAL A CA 1
ATOM 2698 C C . VAL A 1 351 ? -11.281 -25.75 6.594 1 92.44 351 VAL A C 1
ATOM 2700 O O . VAL A 1 351 ? -11.867 -26.828 6.438 1 92.44 351 VAL A O 1
ATOM 2703 N N . ASN A 1 352 ? -10.93 -24.984 5.57 1 90.81 352 ASN A N 1
ATOM 2704 C CA . ASN A 1 352 ? -11.328 -25.328 4.211 1 90.81 352 ASN A CA 1
ATOM 2705 C C . ASN A 1 352 ? -10.539 -26.516 3.682 1 90.81 352 ASN A C 1
ATOM 2707 O O . ASN A 1 352 ? -10.922 -27.125 2.68 1 90.81 352 ASN A O 1
ATOM 2711 N N . SER A 1 353 ? -9.445 -26.906 4.328 1 89 353 SER A N 1
ATOM 2712 C CA . SER A 1 353 ? -8.688 -28.078 3.926 1 89 353 SER A CA 1
ATOM 2713 C C . SER A 1 353 ? -9.312 -29.359 4.473 1 89 353 SER A C 1
ATOM 2715 O O . SER A 1 353 ? -9.211 -30.422 3.854 1 89 353 SER A O 1
ATOM 2717 N N . TYR A 1 354 ? -10.062 -29.219 5.566 1 87.12 354 TYR A N 1
ATOM 2718 C CA . TYR A 1 354 ? -10.523 -30.438 6.223 1 87.12 354 TYR A CA 1
ATOM 2719 C C . TYR A 1 354 ? -12.047 -30.5 6.242 1 87.12 354 TYR A C 1
ATOM 2721 O O . TYR A 1 354 ? -12.625 -31.547 6.543 1 87.12 354 TYR A O 1
ATOM 2729 N N . MET A 1 355 ? -12.617 -29.422 5.895 1 88.19 355 MET A N 1
ATOM 2730 C CA . MET A 1 355 ? -14.078 -29.375 5.914 1 88.19 355 MET A CA 1
ATOM 2731 C C . MET A 1 355 ? -14.617 -28.734 4.645 1 88.19 355 MET A C 1
ATOM 2733 O O . MET A 1 355 ? -14.07 -27.75 4.16 1 88.19 355 MET A O 1
ATOM 2737 N N . SER A 1 356 ? -15.633 -29.312 4.031 1 86.56 356 SER A N 1
ATOM 2738 C CA . SER A 1 356 ? -16.359 -28.734 2.902 1 86.56 356 SER A CA 1
ATOM 2739 C C . SER A 1 356 ? -17.875 -28.953 3.061 1 86.56 356 SER A C 1
ATOM 2741 O O . SER A 1 356 ? -18.344 -30.078 3.121 1 86.56 356 SER A O 1
ATOM 2743 N N . GLY A 1 357 ? -18.641 -27.875 3.082 1 90.38 357 GLY A N 1
ATOM 2744 C CA . GLY A 1 357 ? -20.094 -27.984 3.262 1 90.38 357 GLY A CA 1
ATOM 2745 C C . GLY A 1 357 ? -20.484 -28.703 4.531 1 90.38 357 GLY A C 1
ATOM 2746 O O . GLY A 1 357 ? -21.312 -29.625 4.5 1 90.38 357 GLY A O 1
ATOM 2747 N N . TRP A 1 358 ? -19.844 -28.438 5.617 1 89.44 358 TRP A N 1
ATOM 2748 C CA . TRP A 1 358 ? -20.094 -28.984 6.945 1 89.44 358 TRP A CA 1
ATOM 2749 C C . TRP A 1 358 ? -19.859 -30.5 6.969 1 89.44 358 TRP A C 1
ATOM 2751 O O . TRP A 1 358 ? -20.406 -31.203 7.812 1 89.44 358 TRP A O 1
ATOM 2761 N N . HIS A 1 359 ? -19.125 -30.938 5.969 1 88.69 359 HIS A N 1
ATOM 2762 C CA . HIS A 1 359 ? -18.719 -32.344 5.938 1 88.69 359 HIS A CA 1
ATOM 2763 C C . HIS A 1 359 ? -17.203 -32.469 6.031 1 88.69 359 HIS A C 1
ATOM 2765 O O . HIS A 1 359 ? -16.469 -31.703 5.406 1 88.69 359 HIS A O 1
ATOM 2771 N N . LEU A 1 360 ? -16.859 -33.344 6.895 1 82 360 LEU A N 1
ATOM 2772 C CA . LEU A 1 360 ? -15.43 -33.594 7.027 1 82 360 LEU A CA 1
ATOM 2773 C C . LEU A 1 360 ? -14.891 -34.344 5.816 1 82 360 LEU A C 1
ATOM 2775 O O . LEU A 1 360 ? -15.484 -35.344 5.379 1 82 360 LEU A O 1
ATOM 2779 N N . LEU A 1 361 ? -14.117 -33.656 4.973 1 74.31 361 LEU A N 1
ATOM 2780 C CA . LEU A 1 361 ? -13.531 -34.281 3.785 1 74.31 361 LEU A CA 1
ATOM 2781 C C . LEU A 1 361 ? -12.672 -35.5 4.16 1 74.31 361 LEU A C 1
ATOM 2783 O O . LEU A 1 361 ? -11.898 -35.438 5.117 1 74.31 361 LEU A O 1
ATOM 2787 N N . ALA A 1 362 ? -13.352 -36.656 4.02 1 57.59 362 ALA A N 1
ATOM 2788 C CA . ALA A 1 362 ? -12.664 -37.906 4.285 1 57.59 362 ALA A CA 1
ATOM 2789 C C . ALA A 1 362 ? -11.211 -37.844 3.826 1 57.59 362 ALA A C 1
ATOM 2791 O O . ALA A 1 362 ? -10.859 -37.031 2.965 1 57.59 362 ALA A O 1
ATOM 2792 N N . GLN A 1 363 ? -10.227 -38.656 4.445 1 52 363 GLN A N 1
ATOM 2793 C CA . GLN A 1 363 ? -8.781 -38.812 4.348 1 52 363 GLN A CA 1
ATOM 2794 C C . GLN A 1 363 ? -8.32 -38.781 2.893 1 52 363 GLN A C 1
ATOM 2796 O O . GLN A 1 363 ? -8.523 -39.75 2.15 1 52 363 GLN A O 1
ATOM 2801 N N . SER A 1 364 ? -8.672 -37.781 2.062 1 51.44 364 SER A N 1
ATOM 2802 C CA . SER A 1 364 ? -7.953 -37.75 0.794 1 51.44 364 SER A CA 1
ATOM 2803 C C . SER A 1 364 ? -6.508 -38.219 0.967 1 51.44 364 SER A C 1
ATOM 2805 O O . SER A 1 364 ? -5.957 -38.156 2.068 1 51.44 364 SER A O 1
ATOM 2807 N N . PRO A 1 365 ? -6.117 -38.969 -0.053 1 52.66 365 PRO A N 1
ATOM 2808 C CA . PRO A 1 365 ? -4.746 -39.5 -0.075 1 52.66 365 PRO A CA 1
ATOM 2809 C C . PRO A 1 365 ? -3.709 -38.438 0.284 1 52.66 365 PRO A C 1
ATOM 2811 O O . PRO A 1 365 ? -2.504 -38.688 0.16 1 52.66 365 PRO A O 1
ATOM 2814 N N . MET A 1 366 ? -4.25 -37.375 0.762 1 59.41 366 MET A N 1
ATOM 2815 C CA . MET A 1 366 ? -3.238 -36.375 1.113 1 59.41 366 MET A CA 1
ATOM 2816 C C . MET A 1 366 ? -2.465 -36.812 2.355 1 59.41 366 MET A C 1
ATOM 2818 O O . MET A 1 366 ? -3.006 -37.5 3.221 1 59.41 366 MET A O 1
ATOM 2822 N N . THR A 1 367 ? -1.163 -36.781 2.104 1 63.25 367 THR A N 1
ATOM 2823 C CA . THR A 1 367 ? -0.256 -37.031 3.213 1 63.25 367 THR A CA 1
ATOM 2824 C C . THR A 1 367 ? -0.678 -36.25 4.453 1 63.25 367 THR A C 1
ATOM 2826 O O . THR A 1 367 ? -1.351 -35.25 4.348 1 63.25 367 THR A O 1
ATOM 2829 N N . HIS A 1 368 ? -0.529 -36.875 5.465 1 74.75 368 HIS A N 1
ATOM 2830 C CA . HIS A 1 368 ? -0.871 -36.344 6.777 1 74.75 368 HIS A CA 1
ATOM 2831 C C . HIS A 1 368 ? -0.404 -34.906 6.918 1 74.75 368 HIS A C 1
ATOM 2833 O O . HIS A 1 368 ? 0.778 -34.594 6.73 1 74.75 368 HIS A O 1
ATOM 2839 N N . GLY A 1 369 ? -1.453 -34 6.973 1 82.44 369 GLY A N 1
ATOM 2840 C CA . GLY A 1 369 ? -1.178 -32.594 7.277 1 82.44 369 GLY A CA 1
ATOM 2841 C C . GLY A 1 369 ? -1.12 -31.719 6.043 1 82.44 369 GLY A C 1
ATOM 2842 O O . GLY A 1 369 ? -0.888 -30.5 6.148 1 82.44 369 GLY A O 1
ATOM 2843 N N . GLU A 1 370 ? -1.348 -32.312 4.883 1 87.12 370 GLU A N 1
ATOM 2844 C CA . GLU A 1 370 ? -1.276 -31.531 3.639 1 87.12 370 GLU A CA 1
ATOM 2845 C C . GLU A 1 370 ? -2.543 -30.703 3.424 1 87.12 370 GLU A C 1
ATOM 2847 O O . GLU A 1 370 ? -3.646 -31.172 3.721 1 87.12 370 GLU A O 1
ATOM 2852 N N . PHE A 1 371 ? -2.385 -29.453 2.947 1 88.06 371 PHE A N 1
ATOM 2853 C CA . PHE A 1 371 ? -3.506 -28.578 2.637 1 88.06 371 PHE A CA 1
ATOM 2854 C C . PHE A 1 371 ? -3.986 -28.797 1.207 1 88.06 371 PHE A C 1
ATOM 2856 O O . PHE A 1 371 ? -3.189 -29.109 0.321 1 88.06 371 PHE A O 1
ATOM 2863 N N . LEU A 1 372 ? -5.281 -28.672 1.024 1 85.81 372 LEU A N 1
ATOM 2864 C CA . LEU A 1 372 ? -5.824 -28.734 -0.327 1 85.81 372 LEU A CA 1
ATOM 2865 C C . LEU A 1 372 ? -5.434 -27.5 -1.129 1 85.81 372 LEU A C 1
ATOM 2867 O O . LEU A 1 372 ? -5.453 -26.375 -0.604 1 85.81 372 LEU A O 1
ATOM 2871 N N . PRO A 1 373 ? -5.047 -27.719 -2.381 1 82.19 373 PRO A N 1
ATOM 2872 C CA . PRO A 1 373 ? -4.699 -26.562 -3.215 1 82.19 373 PRO A CA 1
ATOM 2873 C C . PRO A 1 373 ? -5.82 -25.531 -3.295 1 82.19 373 PRO A C 1
ATOM 2875 O O . PRO A 1 373 ? -5.555 -24.328 -3.377 1 82.19 373 PRO A O 1
ATOM 2878 N N . SER A 1 374 ? -7.055 -26 -3.195 1 81.88 374 SER A N 1
ATOM 2879 C CA . SER A 1 374 ? -8.195 -25.094 -3.275 1 81.88 374 SER A CA 1
ATOM 2880 C C . SER A 1 374 ? -8.32 -24.25 -2.014 1 81.88 374 SER A C 1
ATOM 2882 O O . SER A 1 374 ? -8.992 -23.219 -2.016 1 81.88 374 SER A O 1
ATOM 2884 N N . ALA A 1 375 ? -7.676 -24.703 -0.981 1 84.94 375 ALA A N 1
ATOM 2885 C CA . ALA A 1 375 ? -7.699 -23.953 0.269 1 84.94 375 ALA A CA 1
ATOM 2886 C C . ALA A 1 375 ? -6.664 -22.828 0.251 1 84.94 375 ALA A C 1
ATOM 2888 O O . ALA A 1 375 ? -6.754 -21.891 1.04 1 84.94 375 ALA A O 1
ATOM 2889 N N . ILE A 1 376 ? -5.727 -22.969 -0.678 1 84.31 376 ILE A N 1
ATOM 2890 C CA . ILE A 1 376 ? -4.664 -21.984 -0.785 1 84.31 376 ILE A CA 1
ATOM 2891 C C . ILE A 1 376 ? -5.102 -20.859 -1.72 1 84.31 376 ILE A C 1
ATOM 2893 O O . ILE A 1 376 ? -4.902 -19.672 -1.416 1 84.31 376 ILE A O 1
ATOM 2897 N N . ALA A 1 377 ? -5.684 -21.234 -2.809 1 88.12 377 ALA A N 1
ATOM 2898 C CA . ALA A 1 377 ? -6.195 -20.281 -3.797 1 88.12 377 ALA A CA 1
ATOM 2899 C C . ALA A 1 377 ? -7.605 -20.672 -4.246 1 88.12 377 ALA A C 1
ATOM 2901 O O . ALA A 1 377 ? -7.863 -21.828 -4.562 1 88.12 377 ALA A O 1
ATOM 2902 N N . MET A 1 378 ? -8.422 -19.672 -4.312 1 88.62 378 MET A N 1
ATOM 2903 C CA . MET A 1 378 ? -9.836 -19.906 -4.59 1 88.62 378 MET A CA 1
ATOM 2904 C C . MET A 1 378 ? -10.023 -20.469 -5.996 1 88.62 378 MET A C 1
ATOM 2906 O O . MET A 1 378 ? -10.828 -21.375 -6.203 1 88.62 378 MET A O 1
ATOM 2910 N N . PHE A 1 379 ? -9.273 -19.922 -6.984 1 90.12 379 PHE A N 1
ATOM 2911 C CA . PHE A 1 379 ? -9.375 -20.328 -8.375 1 90.12 379 PHE A CA 1
ATOM 2912 C C . PHE A 1 379 ? -8.016 -20.781 -8.906 1 90.12 379 PHE A C 1
ATOM 2914 O O . PHE A 1 379 ? -7.461 -20.172 -9.812 1 90.12 379 PHE A O 1
ATOM 2921 N N . ILE A 1 380 ? -7.57 -21.922 -8.391 1 83.44 380 ILE A N 1
ATOM 2922 C CA . ILE A 1 380 ? -6.258 -22.391 -8.812 1 83.44 380 ILE A CA 1
ATOM 2923 C C . ILE A 1 380 ? -6.309 -22.828 -10.273 1 83.44 380 ILE A C 1
ATOM 2925 O O . ILE A 1 380 ? -7.188 -23.594 -10.672 1 83.44 380 ILE A O 1
ATOM 2929 N N . VAL A 1 381 ? -5.516 -22.344 -11.125 1 76.25 381 VAL A N 1
ATOM 2930 C CA . VAL A 1 381 ? -5.574 -22.578 -12.562 1 76.25 381 VAL A CA 1
ATOM 2931 C C . VAL A 1 381 ? -4.477 -23.562 -12.977 1 76.25 381 VAL A C 1
ATOM 2933 O O . VAL A 1 381 ? -4.668 -24.359 -13.891 1 76.25 381 VAL A O 1
ATOM 2936 N N . ASN A 1 382 ? -3.301 -23.594 -12.375 1 71.12 382 ASN A N 1
ATOM 2937 C CA . ASN A 1 382 ? -2.17 -24.375 -12.852 1 71.12 382 ASN A CA 1
ATOM 2938 C C . ASN A 1 382 ? -2.004 -25.656 -12.031 1 71.12 382 ASN A C 1
ATOM 2940 O O . ASN A 1 382 ? -0.886 -26.031 -11.68 1 71.12 382 ASN A O 1
ATOM 2944 N N . ASN A 1 383 ? -3.131 -26.359 -11.852 1 70 383 ASN A N 1
ATOM 2945 C CA . ASN A 1 383 ? -3.033 -27.578 -11.047 1 70 383 ASN A CA 1
ATOM 2946 C C . ASN A 1 383 ? -2.875 -28.812 -11.922 1 70 383 ASN A C 1
ATOM 2948 O O . ASN A 1 383 ? -2.547 -29.891 -11.43 1 70 383 ASN A O 1
ATOM 2952 N N . VAL A 1 384 ? -3.113 -28.625 -13.234 1 74 384 VAL A N 1
ATOM 2953 C CA . VAL A 1 384 ? -2.924 -29.734 -14.156 1 74 384 VAL A CA 1
ATOM 2954 C C . VAL A 1 384 ? -1.51 -29.703 -14.727 1 74 384 VAL A C 1
ATOM 2956 O O . VAL A 1 384 ? -1.086 -28.672 -15.281 1 74 384 VAL A O 1
ATOM 2959 N N . PRO A 1 385 ? -0.811 -30.766 -14.484 1 71.19 385 PRO A N 1
ATOM 2960 C CA . PRO A 1 385 ? 0.563 -30.797 -14.992 1 71.19 385 PRO A CA 1
ATOM 2961 C C . PRO A 1 385 ? 0.644 -30.516 -16.5 1 71.19 385 PRO A C 1
ATOM 2963 O O . PRO A 1 385 ? -0.144 -31.078 -17.266 1 71.19 385 PRO A O 1
ATOM 2966 N N . GLY A 1 386 ? 1.372 -29.609 -16.922 1 67.69 386 GLY A N 1
ATOM 2967 C CA . GLY A 1 386 ? 1.623 -29.328 -18.328 1 67.69 386 GLY A CA 1
ATOM 2968 C C . GLY A 1 386 ? 0.634 -28.359 -18.922 1 67.69 386 GLY A C 1
ATOM 2969 O O . GLY A 1 386 ? 0.712 -28.031 -20.125 1 67.69 386 GLY A O 1
ATOM 2970 N N . ASN A 1 387 ? -0.301 -27.891 -18.156 1 76.88 387 ASN A N 1
ATOM 2971 C CA . ASN A 1 387 ? -1.352 -27.031 -18.688 1 76.88 387 ASN A CA 1
ATOM 2972 C C . ASN A 1 387 ? -0.972 -25.562 -18.578 1 76.88 387 ASN A C 1
ATOM 2974 O O . ASN A 1 387 ? -1.845 -24.688 -18.516 1 76.88 387 ASN A O 1
ATOM 2978 N N . HIS A 1 388 ? 0.259 -25.219 -18.719 1 81.5 388 HIS A N 1
ATOM 2979 C CA . HIS A 1 388 ? 0.722 -23.844 -18.594 1 81.5 388 HIS A CA 1
ATOM 2980 C C . HIS A 1 388 ? 0.692 -23.125 -19.938 1 81.5 388 HIS A C 1
ATOM 2982 O O . HIS A 1 388 ? 1.067 -23.703 -20.953 1 81.5 388 HIS A O 1
ATOM 2988 N N . VAL A 1 389 ? 0.054 -22 -19.969 1 88.5 389 VAL A N 1
ATOM 2989 C CA . VAL A 1 389 ? 0.036 -21.156 -21.156 1 88.5 389 VAL A CA 1
ATOM 2990 C C . VAL A 1 389 ? 1.093 -20.062 -21.031 1 88.5 389 VAL A C 1
ATOM 2992 O O . VAL A 1 389 ? 0.982 -19.172 -20.188 1 88.5 389 VAL A O 1
ATOM 2995 N N . PRO A 1 390 ? 2.078 -20.062 -21.859 1 88.44 390 PRO A N 1
ATOM 2996 C CA . PRO A 1 390 ? 3.115 -19.047 -21.781 1 88.44 390 PRO A CA 1
ATOM 2997 C C . PRO A 1 390 ? 2.631 -17.672 -22.266 1 88.44 390 PRO A C 1
ATOM 2999 O O . PRO A 1 390 ? 1.673 -17.594 -23.031 1 88.44 390 PRO A O 1
ATOM 3002 N N . LEU A 1 391 ? 3.305 -16.688 -21.797 1 92.06 391 LEU A N 1
ATOM 3003 C CA . LEU A 1 391 ? 2.988 -15.328 -22.219 1 92.06 391 LEU A CA 1
ATOM 3004 C C . LEU A 1 391 ? 3.523 -15.055 -23.625 1 92.06 391 LEU A C 1
ATOM 3006 O O . LEU A 1 391 ? 4.652 -15.43 -23.953 1 92.06 391 LEU A O 1
ATOM 3010 N N . ASN A 1 392 ? 2.695 -14.547 -24.516 1 93.19 392 ASN A N 1
ATOM 3011 C CA . ASN A 1 392 ? 3.031 -14.188 -25.891 1 93.19 392 ASN A CA 1
ATOM 3012 C C . ASN A 1 392 ? 2.828 -12.695 -26.141 1 93.19 392 ASN A C 1
ATOM 3014 O O . ASN A 1 392 ? 1.92 -12.086 -25.578 1 93.19 392 ASN A O 1
ATOM 3018 N N . VAL A 1 393 ? 3.625 -12.094 -26.969 1 91.5 393 VAL A N 1
ATOM 3019 C CA . VAL A 1 393 ? 3.562 -10.664 -27.234 1 91.5 393 VAL A CA 1
ATOM 3020 C C . VAL A 1 393 ? 2.225 -10.32 -27.891 1 91.5 393 VAL A C 1
ATOM 3022 O O . VAL A 1 393 ? 1.682 -9.234 -27.672 1 91.5 393 VAL A O 1
ATOM 3025 N N . TYR A 1 394 ? 1.631 -11.242 -28.625 1 94.25 394 TYR A N 1
ATOM 3026 C CA . TYR A 1 394 ? 0.381 -10.984 -29.328 1 94.25 394 TYR A CA 1
ATOM 3027 C C . TYR A 1 394 ? -0.808 -11.055 -28.375 1 94.25 394 TYR A C 1
ATOM 3029 O O . TYR A 1 394 ? -1.904 -10.602 -28.719 1 94.25 394 TYR A O 1
ATOM 3037 N N . THR A 1 395 ? -0.63 -11.656 -27.219 1 96 395 THR A N 1
ATOM 3038 C CA . THR A 1 395 ? -1.705 -11.727 -26.234 1 96 395 THR A CA 1
ATOM 3039 C C . THR A 1 395 ? -2.143 -10.328 -25.812 1 96 395 THR A C 1
ATOM 3041 O O . THR A 1 395 ? -3.27 -10.141 -25.344 1 96 395 THR A O 1
ATOM 3044 N N . PHE A 1 396 ? -1.296 -9.289 -26.016 1 96.56 396 PHE A N 1
ATOM 3045 C CA . PHE A 1 396 ? -1.598 -7.914 -25.625 1 96.56 396 PHE A CA 1
ATOM 3046 C C . PHE A 1 396 ? -2.688 -7.324 -26.5 1 96.56 396 PHE A C 1
ATOM 3048 O O . PHE A 1 396 ? -3.439 -6.449 -26.078 1 96.56 396 PHE A O 1
ATOM 3055 N N . ILE A 1 397 ? -2.828 -7.844 -27.656 1 97 397 ILE A N 1
ATOM 3056 C CA . ILE A 1 397 ? -3.816 -7.309 -28.594 1 97 397 ILE A CA 1
ATOM 3057 C C . ILE A 1 397 ? -5.223 -7.641 -28.094 1 97 397 ILE A C 1
ATOM 3059 O O . ILE A 1 397 ? -6.035 -6.738 -27.875 1 97 397 ILE A O 1
ATOM 3063 N N . PRO A 1 398 ? -5.539 -8.992 -27.922 1 97.62 398 PRO A N 1
ATOM 3064 C CA . PRO A 1 398 ? -6.867 -9.273 -27.375 1 97.62 398 PRO A CA 1
ATOM 3065 C C . PRO A 1 398 ? -7.062 -8.688 -25.969 1 97.62 398 PRO A C 1
ATOM 3067 O O . PRO A 1 398 ? -8.195 -8.398 -25.578 1 97.62 398 PRO A O 1
ATOM 3070 N N . THR A 1 399 ? -5.988 -8.523 -25.219 1 98.19 399 THR A N 1
ATOM 3071 C CA . THR A 1 399 ? -6.078 -7.922 -23.891 1 98.19 399 THR A CA 1
ATOM 3072 C C . THR A 1 399 ? -6.598 -6.488 -23.984 1 98.19 399 THR A C 1
ATOM 3074 O O . THR A 1 399 ? -7.508 -6.105 -23.25 1 98.19 399 THR A O 1
ATOM 3077 N N . VAL A 1 400 ? -6.062 -5.676 -24.875 1 98.06 400 VAL A N 1
ATOM 3078 C CA . VAL A 1 400 ? -6.449 -4.277 -25.016 1 98.06 400 VAL A CA 1
ATOM 3079 C C . VAL A 1 400 ? -7.871 -4.184 -25.562 1 98.06 400 VAL A C 1
ATOM 3081 O O . VAL A 1 400 ? -8.695 -3.424 -25.047 1 98.06 400 VAL A O 1
ATOM 3084 N N . VAL A 1 401 ? -8.18 -4.996 -26.5 1 98 401 VAL A N 1
ATOM 3085 C CA . VAL A 1 401 ? -9.508 -4.984 -27.109 1 98 401 VAL A CA 1
ATOM 3086 C C . VAL A 1 401 ? -10.555 -5.398 -26.078 1 98 401 VAL A C 1
ATOM 3088 O O . VAL A 1 401 ? -11.586 -4.738 -25.938 1 98 401 VAL A O 1
ATOM 3091 N N . GLY A 1 402 ? -10.266 -6.539 -25.438 1 98.12 402 GLY A N 1
ATOM 3092 C CA . GLY A 1 402 ? -11.195 -7.023 -24.422 1 98.12 402 GLY A CA 1
ATOM 3093 C C . GLY A 1 402 ? -11.383 -6.047 -23.281 1 98.12 402 GLY A C 1
ATOM 3094 O O . GLY A 1 402 ? -12.508 -5.848 -22.812 1 98.12 402 GLY A O 1
ATOM 3095 N N . SER A 1 403 ? -10.305 -5.426 -22.812 1 98.5 403 SER A N 1
ATOM 3096 C CA . SER A 1 403 ? -10.375 -4.527 -21.656 1 98.5 403 SER A CA 1
ATOM 3097 C C . SER A 1 403 ? -11.133 -3.254 -22 1 98.5 403 SER A C 1
ATOM 3099 O O . SER A 1 403 ? -11.836 -2.693 -21.156 1 98.5 403 SER A O 1
ATOM 3101 N N . LEU A 1 404 ? -11.016 -2.746 -23.203 1 98.19 404 LEU A N 1
ATOM 3102 C CA . LEU A 1 404 ? -11.773 -1.576 -23.625 1 98.19 404 LEU A CA 1
ATOM 3103 C C . LEU A 1 404 ? -13.258 -1.899 -23.719 1 98.19 404 LEU A C 1
ATOM 3105 O O . LEU A 1 404 ? -14.102 -1.11 -23.281 1 98.19 404 LEU A O 1
ATOM 3109 N N . ALA A 1 405 ? -13.578 -3.064 -24.25 1 98.19 405 ALA A N 1
ATOM 3110 C CA . ALA A 1 405 ? -14.969 -3.488 -24.359 1 98.19 405 ALA A CA 1
ATOM 3111 C C . ALA A 1 405 ? -15.586 -3.699 -22.984 1 98.19 405 ALA A C 1
ATOM 3113 O O . ALA A 1 405 ? -16.703 -3.271 -22.719 1 98.19 405 ALA A O 1
ATOM 3114 N N . LEU A 1 406 ? -14.836 -4.355 -22.172 1 98.5 406 LEU A N 1
ATOM 3115 C CA . LEU A 1 406 ? -15.344 -4.645 -20.828 1 98.5 406 LEU A CA 1
ATOM 3116 C C . LEU A 1 406 ? -15.367 -3.381 -19.984 1 98.5 406 LEU A C 1
ATOM 3118 O O . LEU A 1 406 ? -16.188 -3.268 -19.047 1 98.5 406 LEU A O 1
ATOM 3122 N N . GLY A 1 407 ? -14.391 -2.434 -20.203 1 97.94 407 GLY A N 1
ATOM 3123 C CA . GLY A 1 407 ? -14.484 -1.136 -19.562 1 97.94 407 GLY A CA 1
ATOM 3124 C C . GLY A 1 407 ? -15.758 -0.39 -19.891 1 97.94 407 GLY A C 1
ATOM 3125 O O . GLY A 1 407 ? -16.375 0.223 -19.016 1 97.94 407 GLY A O 1
ATOM 3126 N N . LEU A 1 408 ? -16.188 -0.502 -21.094 1 97.81 408 LEU A N 1
ATOM 3127 C CA . LEU A 1 408 ? -17.422 0.126 -21.531 1 97.81 408 LEU A CA 1
ATOM 3128 C C . LEU A 1 408 ? -18.641 -0.569 -20.906 1 97.81 408 LEU A C 1
ATOM 3130 O O . LEU A 1 408 ? -19.609 0.087 -20.531 1 97.81 408 LEU A O 1
ATOM 3134 N N . LEU A 1 409 ? -18.562 -1.87 -20.859 1 98.25 409 LEU A N 1
ATOM 3135 C CA . LEU A 1 409 ? -19.641 -2.619 -20.219 1 98.25 409 LEU A CA 1
ATOM 3136 C C . LEU A 1 409 ? -19.75 -2.254 -18.734 1 98.25 409 LEU A C 1
ATOM 3138 O O . LEU A 1 409 ? -20.844 -2.221 -18.188 1 98.25 409 LEU A O 1
ATOM 3142 N N . ALA A 1 410 ? -18.609 -2.049 -18.109 1 98.12 410 ALA A N 1
ATOM 3143 C CA . ALA A 1 410 ? -18.609 -1.648 -16.703 1 98.12 410 ALA A CA 1
ATOM 3144 C C . ALA A 1 410 ? -19.281 -0.296 -16.516 1 98.12 410 ALA A C 1
ATOM 3146 O O . ALA A 1 410 ? -19.984 -0.073 -15.516 1 98.12 410 ALA A O 1
ATOM 3147 N N . VAL A 1 411 ? -19.094 0.617 -17.453 1 97.06 411 VAL A N 1
ATOM 3148 C CA . VAL A 1 411 ? -19.75 1.921 -17.422 1 97.06 411 VAL A CA 1
ATOM 3149 C C . VAL A 1 411 ? -21.25 1.743 -17.531 1 97.06 411 VAL A C 1
ATOM 3151 O O . VAL A 1 411 ? -22.016 2.346 -16.781 1 97.06 411 VAL A O 1
ATOM 3154 N N . LEU A 1 412 ? -21.641 0.884 -18.438 1 96.88 412 LEU A N 1
ATOM 3155 C CA . LEU A 1 412 ? -23.062 0.62 -18.625 1 96.88 412 LEU A CA 1
ATOM 3156 C C . LEU A 1 412 ? -23.672 0.004 -17.359 1 96.88 412 LEU A C 1
ATOM 3158 O O . LEU A 1 412 ? -24.797 0.333 -17 1 96.88 412 LEU A O 1
ATOM 3162 N N . TYR A 1 413 ? -22.953 -0.896 -16.844 1 97.44 413 TYR A N 1
ATOM 3163 C CA . TYR A 1 413 ? -23.406 -1.531 -15.602 1 97.44 413 TYR A CA 1
ATOM 3164 C C . TYR A 1 413 ? -23.594 -0.498 -14.5 1 97.44 413 TYR A C 1
ATOM 3166 O O . TYR A 1 413 ? -24.609 -0.517 -13.797 1 97.44 413 TYR A O 1
ATOM 3174 N N . THR A 1 414 ? -22.672 0.411 -14.281 1 95.88 414 THR A N 1
ATOM 3175 C CA . THR A 1 414 ? -22.719 1.403 -13.211 1 95.88 414 THR A CA 1
ATOM 3176 C C . THR A 1 414 ? -23.859 2.393 -13.445 1 95.88 414 THR A C 1
ATOM 3178 O O . THR A 1 414 ? -24.594 2.717 -12.516 1 95.88 414 THR A O 1
ATOM 3181 N N . VAL A 1 415 ? -24.031 2.83 -14.664 1 94.31 415 VAL A N 1
ATOM 3182 C CA . VAL A 1 415 ? -25.078 3.797 -14.992 1 94.31 415 VAL A CA 1
ATOM 3183 C C . VAL A 1 415 ? -26.453 3.154 -14.828 1 94.31 415 VAL A C 1
ATOM 3185 O O . VAL A 1 415 ? -27.359 3.773 -14.281 1 94.31 415 VAL A O 1
ATOM 3188 N N . SER A 1 416 ? -26.547 1.957 -15.281 1 95.38 416 SER A N 1
ATOM 3189 C CA . SER A 1 416 ? -27.812 1.256 -15.148 1 95.38 416 SER A CA 1
ATOM 3190 C C . SER A 1 416 ? -28.156 0.998 -13.68 1 95.38 416 SER A C 1
ATOM 3192 O O . SER A 1 416 ? -29.312 1.14 -13.266 1 95.38 416 SER A O 1
ATOM 3194 N N . SER A 1 417 ? -27.188 0.558 -12.93 1 95.19 417 SER A N 1
ATOM 3195 C CA . SER A 1 417 ? -27.406 0.3 -11.516 1 95.19 417 SER A CA 1
ATOM 3196 C C . SER A 1 417 ? -27.891 1.556 -10.789 1 95.19 417 SER A C 1
ATOM 3198 O O . SER A 1 417 ? -28.781 1.49 -9.953 1 95.19 417 SER A O 1
ATOM 3200 N N . VAL A 1 418 ? -27.297 2.709 -11.062 1 92.31 418 VAL A N 1
ATOM 3201 C CA . VAL A 1 418 ? -27.672 3.975 -10.43 1 92.31 418 VAL A CA 1
ATOM 3202 C C . VAL A 1 418 ? -29.078 4.371 -10.859 1 92.31 418 VAL A C 1
ATOM 3204 O O . VAL A 1 418 ? -29.859 4.859 -10.039 1 92.31 418 VAL A O 1
ATOM 3207 N N . ARG A 1 419 ? -29.422 4.133 -12.094 1 92.94 419 ARG A N 1
ATOM 3208 C CA . ARG A 1 419 ? -30.75 4.461 -12.594 1 92.94 419 ARG A CA 1
ATOM 3209 C C . ARG A 1 419 ? -31.812 3.59 -11.938 1 92.94 419 ARG A C 1
ATOM 3211 O O . ARG A 1 419 ? -32.906 4.078 -11.586 1 92.94 419 ARG A O 1
ATOM 3218 N N . PHE A 1 420 ? -31.5 2.34 -11.82 1 94.31 420 PHE A N 1
ATOM 3219 C CA . PHE A 1 420 ? -32.438 1.432 -11.156 1 94.31 420 PHE A CA 1
ATOM 3220 C C . PHE A 1 420 ? -32.625 1.828 -9.703 1 94.31 420 PHE A C 1
ATOM 3222 O O . PHE A 1 420 ? -33.75 1.761 -9.188 1 94.31 420 PHE A O 1
ATOM 3229 N N . LEU A 1 421 ? -31.609 2.197 -9.055 1 90.94 421 LEU A N 1
ATOM 3230 C CA . LEU A 1 421 ? -31.688 2.578 -7.648 1 90.94 421 LEU A CA 1
ATOM 3231 C C . LEU A 1 421 ? -32.5 3.85 -7.477 1 90.94 421 LEU A C 1
ATOM 3233 O O . LEU A 1 421 ? -33.281 3.967 -6.523 1 90.94 421 LEU A O 1
ATOM 3237 N N . ARG A 1 422 ? -32.344 4.789 -8.344 1 86.75 422 ARG A N 1
ATOM 3238 C CA . ARG A 1 422 ? -33.125 6.016 -8.305 1 86.75 422 ARG A CA 1
ATOM 3239 C C . ARG A 1 422 ? -34.594 5.723 -8.531 1 86.75 422 ARG A C 1
ATOM 3241 O O . ARG A 1 422 ? -35.469 6.281 -7.848 1 86.75 422 ARG A O 1
ATOM 3248 N N . TRP A 1 423 ? -34.844 4.914 -9.508 1 89.19 423 TRP A N 1
ATOM 3249 C CA . TRP A 1 423 ? -36.188 4.52 -9.812 1 89.19 423 TRP A CA 1
ATOM 3250 C C . TRP A 1 423 ? -36.844 3.818 -8.617 1 89.19 423 TRP A C 1
ATOM 3252 O O . TRP A 1 423 ? -38 4.078 -8.289 1 89.19 423 TRP A O 1
ATOM 3262 N N . ARG A 1 424 ? -36.156 2.936 -7.973 1 89.94 424 ARG A N 1
ATOM 3263 C CA . ARG A 1 424 ? -36.656 2.191 -6.816 1 89.94 424 ARG A CA 1
ATOM 3264 C C . ARG A 1 424 ? -36.969 3.127 -5.656 1 89.94 424 ARG A C 1
ATOM 3266 O O . ARG A 1 424 ? -37.938 2.912 -4.922 1 89.94 424 ARG A O 1
ATOM 3273 N N . ARG A 1 425 ? -36.094 4.031 -5.465 1 83 425 ARG A N 1
ATOM 3274 C CA . ARG A 1 425 ? -36.25 4.984 -4.371 1 83 425 ARG A CA 1
ATOM 3275 C C . ARG A 1 425 ? -37.531 5.801 -4.555 1 83 425 ARG A C 1
ATOM 3277 O O . ARG A 1 425 ? -38.188 6.172 -3.576 1 83 425 ARG A O 1
ATOM 3284 N N . GLU A 1 426 ? -37.875 5.996 -5.773 1 82.69 426 GLU A N 1
ATOM 3285 C CA . GLU A 1 426 ? -39.031 6.824 -6.082 1 82.69 426 GLU A CA 1
ATOM 3286 C C . GLU A 1 426 ? -40.344 6 -6.082 1 82.69 426 GLU A C 1
ATOM 3288 O O . GLU A 1 426 ? -41.375 6.465 -5.617 1 82.69 426 GLU A O 1
ATOM 3293 N N . ARG A 1 427 ? -40.188 4.773 -6.5 1 84.31 427 ARG A N 1
ATOM 3294 C CA . ARG A 1 427 ? -41.438 4.055 -6.801 1 84.31 427 ARG A CA 1
ATOM 3295 C C . ARG A 1 427 ? -41.656 2.916 -5.812 1 84.31 427 ARG A C 1
ATOM 3297 O O . ARG A 1 427 ? -42.781 2.582 -5.492 1 84.31 427 ARG A O 1
ATOM 3304 N N . LEU A 1 428 ? -40.688 2.271 -5.293 1 84.44 428 LEU A N 1
ATOM 3305 C CA . LEU A 1 428 ? -40.875 1.021 -4.562 1 84.44 428 LEU A CA 1
ATOM 3306 C C . LEU A 1 428 ? -40.562 1.214 -3.078 1 84.44 428 LEU A C 1
ATOM 3308 O O . LEU A 1 428 ? -41.344 0.741 -2.227 1 84.44 428 LEU A O 1
ATOM 3312 N N . PHE A 1 429 ? -39.625 1.926 -2.727 1 76.69 429 PHE A N 1
ATOM 3313 C CA . PHE A 1 429 ? -39.094 1.975 -1.366 1 76.69 429 PHE A CA 1
ATOM 3314 C C . PHE A 1 429 ? -40.094 2.615 -0.422 1 76.69 429 PHE A C 1
ATOM 3316 O O . PHE A 1 429 ? -40.188 2.252 0.753 1 76.69 429 PHE A O 1
ATOM 3323 N N . PRO A 1 430 ? -40.969 3.488 -0.965 1 77.94 430 PRO A N 1
ATOM 3324 C CA . PRO A 1 430 ? -41.938 4.074 -0.031 1 77.94 430 PRO A CA 1
ATOM 3325 C C . PRO A 1 430 ? -42.969 3.066 0.455 1 77.94 430 PRO A C 1
ATOM 3327 O O . PRO A 1 430 ? -43.5 3.211 1.557 1 77.94 430 PRO A O 1
ATOM 3330 N N . ASN A 1 431 ? -43.156 1.982 -0.253 1 84.81 431 ASN A N 1
ATOM 3331 C CA . ASN A 1 431 ? -44.094 0.934 0.13 1 84.81 431 ASN A CA 1
ATOM 3332 C C . ASN A 1 431 ? -43.375 -0.298 0.666 1 84.81 431 ASN A C 1
ATOM 3334 O O . ASN A 1 431 ? -42.688 -0.997 -0.083 1 84.81 431 ASN A O 1
ATOM 3338 N N . THR A 1 432 ? -43.562 -0.642 1.916 1 84.94 432 THR A N 1
ATOM 3339 C CA . THR A 1 432 ? -42.875 -1.734 2.578 1 84.94 432 THR A CA 1
ATOM 3340 C C . THR A 1 432 ? -43.219 -3.072 1.937 1 84.94 432 THR A C 1
ATOM 3342 O O . THR A 1 432 ? -42.375 -3.949 1.807 1 84.94 432 THR A O 1
ATOM 3345 N N . PHE A 1 433 ? -44.438 -3.205 1.594 1 89.25 433 PHE A N 1
ATOM 3346 C CA . PHE A 1 433 ? -44.906 -4.453 0.995 1 89.25 433 PHE A CA 1
ATOM 3347 C C . PHE A 1 433 ? -44.219 -4.695 -0.345 1 89.25 433 PHE A C 1
ATOM 3349 O O . PHE A 1 433 ? -43.75 -5.801 -0.617 1 89.25 433 PHE A O 1
ATOM 3356 N N . LEU A 1 434 ? -44.094 -3.703 -1.096 1 90.5 434 LEU A N 1
ATOM 3357 C CA . LEU A 1 434 ? -43.469 -3.824 -2.412 1 90.5 434 LEU A CA 1
ATOM 3358 C C . LEU A 1 434 ? -41.969 -4.023 -2.287 1 90.5 434 LEU A C 1
ATOM 3360 O O . LEU A 1 434 ? -41.375 -4.715 -3.107 1 90.5 434 LEU A O 1
ATOM 3364 N N . ARG A 1 435 ? -41.469 -3.479 -1.271 1 89.56 435 ARG A N 1
ATOM 3365 C CA . ARG A 1 435 ? -40.031 -3.609 -1.045 1 89.56 435 ARG A CA 1
ATOM 3366 C C . ARG A 1 435 ? -39.656 -5.051 -0.709 1 89.56 435 ARG A C 1
ATOM 3368 O O . ARG A 1 435 ? -38.625 -5.543 -1.14 1 89.56 435 ARG A O 1
ATOM 3375 N N . VAL A 1 436 ? -40.469 -5.719 0.023 1 92.12 436 VAL A N 1
ATOM 3376 C CA . VAL A 1 436 ? -40.219 -7.086 0.46 1 92.12 436 VAL A CA 1
ATOM 3377 C C . VAL A 1 436 ? -40.531 -8.062 -0.67 1 92.12 436 VAL A C 1
ATOM 3379 O O . VAL A 1 436 ? -39.875 -9.094 -0.814 1 92.12 436 VAL A O 1
ATOM 3382 N N . LEU A 1 437 ? -41.438 -7.691 -1.541 1 94.25 437 LEU A N 1
ATOM 3383 C CA . LEU A 1 437 ? -41.875 -8.602 -2.588 1 94.25 437 LEU A CA 1
ATOM 3384 C C . LEU A 1 437 ? -41 -8.492 -3.822 1 94.25 437 LEU A C 1
ATOM 3386 O O . LEU A 1 437 ? -40.938 -9.422 -4.629 1 94.25 437 LEU A O 1
ATOM 3390 N N . GLU A 1 438 ? -40.344 -7.414 -3.928 1 95.31 438 GLU A N 1
ATOM 3391 C CA . GLU A 1 438 ? -39.531 -7.176 -5.129 1 95.31 438 GLU A CA 1
ATOM 3392 C C . GLU A 1 438 ? -38.5 -8.266 -5.316 1 95.31 438 GLU A C 1
ATOM 3394 O O . GLU A 1 438 ? -38.375 -8.852 -6.398 1 95.31 438 GLU A O 1
ATOM 3399 N N . PRO A 1 439 ? -37.719 -8.586 -4.262 1 96.44 439 PRO A N 1
ATOM 3400 C CA . PRO A 1 439 ? -36.688 -9.625 -4.465 1 96.44 439 PRO A CA 1
ATOM 3401 C C . PRO A 1 439 ? -37.312 -10.984 -4.797 1 96.44 439 PRO A C 1
ATOM 3403 O O . PRO A 1 439 ? -36.719 -11.758 -5.562 1 96.44 439 PRO A O 1
ATOM 3406 N N . CYS A 1 440 ? -38.406 -11.289 -4.305 1 96.19 440 CYS A N 1
ATOM 3407 C CA . CYS A 1 440 ? -39.094 -12.547 -4.582 1 96.19 440 CYS A CA 1
ATOM 3408 C C . CYS A 1 440 ? -39.562 -12.609 -6.035 1 96.19 440 CYS A C 1
ATOM 3410 O O . CYS A 1 440 ? -39.344 -13.609 -6.719 1 96.19 440 CYS A O 1
ATOM 3412 N N . LEU A 1 441 ? -40.125 -11.555 -6.496 1 96.38 441 LEU A N 1
ATOM 3413 C CA . LEU A 1 441 ? -40.625 -11.5 -7.867 1 96.38 441 LEU A CA 1
ATOM 3414 C C . LEU A 1 441 ? -39.469 -11.516 -8.859 1 96.38 441 LEU A C 1
ATOM 3416 O O . LEU A 1 441 ? -39.562 -12.148 -9.914 1 96.38 441 LEU A O 1
ATOM 3420 N N . PHE A 1 442 ? -38.5 -10.773 -8.492 1 97.25 442 PHE A N 1
ATOM 3421 C CA . PHE A 1 442 ? -37.312 -10.75 -9.352 1 97.25 442 PHE A CA 1
ATOM 3422 C C . PHE A 1 442 ? -36.688 -12.125 -9.43 1 97.25 442 PHE A C 1
ATOM 3424 O O . PHE A 1 442 ? -36.281 -12.57 -10.5 1 97.25 442 PHE A O 1
ATOM 3431 N N . SER A 1 443 ? -36.5 -12.773 -8.266 1 97.5 443 SER A N 1
ATOM 3432 C CA . SER A 1 443 ? -35.906 -14.117 -8.234 1 97.5 443 SER A CA 1
ATOM 3433 C C . SER A 1 443 ? -36.719 -15.086 -9.086 1 97.5 443 SER A C 1
ATOM 3435 O O . SER A 1 443 ? -36.156 -15.938 -9.773 1 97.5 443 SER A O 1
ATOM 3437 N N . LEU A 1 444 ? -38.062 -14.961 -9.094 1 96.94 444 LEU A N 1
ATOM 3438 C CA . LEU A 1 444 ? -38.938 -15.805 -9.898 1 96.94 444 LEU A CA 1
ATOM 3439 C C . LEU A 1 444 ? -38.688 -15.578 -11.391 1 96.94 444 LEU A C 1
ATOM 3441 O O . LEU A 1 444 ? -38.562 -16.531 -12.156 1 96.94 444 LEU A O 1
ATOM 3445 N N . ALA A 1 445 ? -38.594 -14.391 -11.734 1 97.25 445 ALA A N 1
ATOM 3446 C CA . ALA A 1 445 ? -38.438 -14.055 -13.141 1 97.25 445 ALA A CA 1
ATOM 3447 C C . ALA A 1 445 ? -37.031 -14.469 -13.641 1 97.25 445 ALA A C 1
ATOM 3449 O O . ALA A 1 445 ? -36.906 -15.102 -14.695 1 97.25 445 ALA A O 1
ATOM 3450 N N . TYR A 1 446 ? -36.031 -14.102 -12.914 1 97.69 446 TYR A N 1
ATOM 3451 C CA . TYR A 1 446 ? -34.656 -14.367 -13.312 1 97.69 446 TYR A CA 1
ATOM 3452 C C . TYR A 1 446 ? -34.375 -15.867 -13.375 1 97.69 446 TYR A C 1
ATOM 3454 O O . TYR A 1 446 ? -33.812 -16.359 -14.352 1 97.69 446 TYR A O 1
ATOM 3462 N N . ASN A 1 447 ? -34.781 -16.641 -12.336 1 97.25 447 ASN A N 1
ATOM 3463 C CA . ASN A 1 447 ? -34.5 -18.062 -12.273 1 97.25 447 ASN A CA 1
ATOM 3464 C C . ASN A 1 447 ? -35.375 -18.844 -13.281 1 97.25 447 ASN A C 1
ATOM 3466 O O . ASN A 1 447 ? -34.969 -19.938 -13.719 1 97.25 447 ASN A O 1
ATOM 3470 N N . THR A 1 448 ? -36.469 -18.281 -13.68 1 97 448 THR A N 1
ATOM 3471 C CA . THR A 1 448 ? -37.25 -18.906 -14.742 1 97 448 THR A CA 1
ATOM 3472 C C . THR A 1 448 ? -36.531 -18.812 -16.078 1 97 448 THR A C 1
ATOM 3474 O O . THR A 1 448 ? -36.469 -19.797 -16.812 1 97 448 THR A O 1
ATOM 3477 N N . VAL A 1 449 ? -35.969 -17.703 -16.297 1 97 449 VAL A N 1
ATOM 3478 C CA . VAL A 1 449 ? -35.219 -17.531 -17.547 1 97 449 VAL A CA 1
ATOM 3479 C C . VAL A 1 449 ? -34 -18.422 -17.531 1 97 449 VAL A C 1
ATOM 3481 O O . VAL A 1 449 ? -33.656 -19.031 -18.547 1 97 449 VAL A O 1
ATOM 3484 N N . CYS A 1 450 ? -33.312 -18.484 -16.406 1 96 450 CYS A N 1
ATOM 3485 C CA . CYS A 1 450 ? -32.094 -19.281 -16.281 1 96 450 CYS A CA 1
ATOM 3486 C C . CYS A 1 450 ? -32.375 -20.766 -16.453 1 96 450 CYS A C 1
ATOM 3488 O O . CYS A 1 450 ? -31.531 -21.516 -16.938 1 96 450 CYS A O 1
ATOM 3490 N N . TYR A 1 451 ? -33.625 -21.203 -16.078 1 94.31 451 TYR A N 1
ATOM 3491 C CA . TYR A 1 451 ? -33.969 -22.609 -16.172 1 94.31 451 TYR A CA 1
ATOM 3492 C C . TYR A 1 451 ? -34.469 -22.953 -17.578 1 94.31 451 TYR A C 1
ATOM 3494 O O . TYR A 1 451 ? -34.125 -24 -18.125 1 94.31 451 TYR A O 1
ATOM 3502 N N . VAL A 1 452 ? -35.188 -22.062 -18.266 1 93.31 452 VAL A N 1
ATOM 3503 C CA . VAL A 1 452 ? -35.906 -22.359 -19.5 1 93.31 452 VAL A CA 1
ATOM 3504 C C . VAL A 1 452 ? -34.969 -22.109 -20.688 1 93.31 452 VAL A C 1
ATOM 3506 O O . VAL A 1 452 ? -35.031 -22.844 -21.688 1 93.31 452 VAL A O 1
ATOM 3509 N N . LEU A 1 453 ? -34.156 -21.172 -20.609 1 94.12 453 LEU A N 1
ATOM 3510 C CA . LEU A 1 453 ? -33.344 -20.781 -21.75 1 94.12 453 LEU A CA 1
ATOM 3511 C C . LEU A 1 453 ? -32.406 -21.922 -22.156 1 94.12 453 LEU A C 1
ATOM 3513 O O . LEU A 1 453 ? -32.312 -22.234 -23.344 1 94.12 453 LEU A O 1
ATOM 3517 N N . PRO A 1 454 ? -31.75 -22.578 -21.219 1 93.44 454 PRO A N 1
ATOM 3518 C CA . PRO A 1 454 ? -30.859 -23.672 -21.609 1 93.44 454 PRO A CA 1
ATOM 3519 C C . PRO A 1 454 ? -31.625 -24.844 -22.234 1 93.44 454 PRO A C 1
ATOM 3521 O O . PRO A 1 454 ? -31.047 -25.578 -23.047 1 93.44 454 PRO A O 1
ATOM 3524 N N . LEU A 1 455 ? -32.906 -25.047 -21.906 1 90.19 455 LEU A N 1
ATOM 3525 C CA . LEU A 1 455 ? -33.719 -26.141 -22.453 1 90.19 455 LEU A CA 1
ATOM 3526 C C . LEU A 1 455 ? -33.969 -25.938 -23.938 1 90.19 455 LEU A C 1
ATOM 3528 O O . LEU A 1 455 ? -34.25 -26.891 -24.656 1 90.19 455 LEU A O 1
ATOM 3532 N N . ALA A 1 456 ? -33.75 -24.703 -24.375 1 88.94 456 ALA A N 1
ATOM 3533 C CA . ALA A 1 456 ? -34 -24.375 -25.766 1 88.94 456 ALA A CA 1
ATOM 3534 C C . ALA A 1 456 ? -32.781 -24.703 -26.625 1 88.94 456 ALA A C 1
ATOM 3536 O O . ALA A 1 456 ? -32.875 -24.781 -27.859 1 88.94 456 ALA A O 1
ATOM 3537 N N . PHE A 1 457 ? -31.672 -24.969 -25.984 1 89.88 457 PHE A N 1
ATOM 3538 C CA . PHE A 1 457 ? -30.438 -25.234 -26.719 1 89.88 457 PHE A CA 1
ATOM 3539 C C . PHE A 1 457 ? -29.969 -26.672 -26.516 1 89.88 457 PHE A C 1
ATOM 3541 O O . PHE A 1 457 ? -30.266 -27.281 -25.484 1 89.88 457 PHE A O 1
ATOM 3548 N N . GLY A 1 458 ? -29.219 -27.266 -27.469 1 85.62 458 GLY A N 1
ATOM 3549 C CA . GLY A 1 458 ? -28.75 -28.641 -27.406 1 85.62 458 GLY A CA 1
ATOM 3550 C C . GLY A 1 458 ? -27.5 -28.812 -26.562 1 85.62 458 GLY A C 1
ATOM 3551 O O . GLY A 1 458 ? -26.906 -27.828 -26.125 1 85.62 458 GLY A O 1
ATOM 3552 N N . CYS A 1 459 ? -27.219 -30.047 -26.219 1 91.31 459 CYS A N 1
ATOM 3553 C CA . CYS A 1 459 ? -26.031 -30.422 -25.453 1 91.31 459 CYS A CA 1
ATOM 3554 C C . CYS A 1 459 ? -24.828 -30.609 -26.375 1 91.31 459 CYS A C 1
ATOM 3556 O O . CYS A 1 459 ? -24.984 -30.875 -27.562 1 91.31 459 CYS A O 1
ATOM 3558 N N . ILE A 1 460 ? -23.688 -30.328 -25.859 1 92.56 460 ILE A N 1
ATOM 3559 C CA . ILE A 1 460 ? -22.453 -30.469 -26.625 1 92.56 460 ILE A CA 1
ATOM 3560 C C . ILE A 1 460 ? -21.562 -31.531 -25.969 1 92.56 460 ILE A C 1
ATOM 3562 O O . ILE A 1 460 ? -21.734 -31.844 -24.781 1 92.56 460 ILE A O 1
ATOM 3566 N N . GLU A 1 461 ? -20.641 -32.062 -26.75 1 93.69 461 GLU A N 1
ATOM 3567 C CA . GLU A 1 461 ? -19.734 -33.094 -26.25 1 93.69 461 GLU A CA 1
ATOM 3568 C C . GLU A 1 461 ? -18.656 -32.5 -25.344 1 93.69 461 GLU A C 1
ATOM 3570 O O . GLU A 1 461 ? -18.156 -31.406 -25.609 1 93.69 461 GLU A O 1
ATOM 3575 N N . ILE A 1 462 ? -18.328 -33.188 -24.281 1 93.81 462 ILE A N 1
ATOM 3576 C CA . ILE A 1 462 ? -17.281 -32.75 -23.359 1 93.81 462 ILE A CA 1
ATOM 3577 C C . ILE A 1 462 ? -15.914 -33.031 -23.969 1 93.81 462 ILE A C 1
ATOM 3579 O O . ILE A 1 462 ? -15.625 -34.188 -24.344 1 93.81 462 ILE A O 1
ATOM 3583 N N . PRO A 1 463 ? -15.133 -32.031 -24.078 1 90.81 463 PRO A N 1
ATOM 3584 C CA . PRO A 1 463 ? -13.789 -32.312 -24.578 1 90.81 463 PRO A CA 1
ATOM 3585 C C . PRO A 1 463 ? -13.023 -33.312 -23.719 1 90.81 463 PRO A C 1
ATOM 3587 O O . PRO A 1 463 ? -13.109 -33.25 -22.484 1 90.81 463 PRO A O 1
ATOM 3590 N N . PRO A 1 464 ? -12.25 -34.219 -24.328 1 89.19 464 PRO A N 1
ATOM 3591 C CA . PRO A 1 464 ? -11.539 -35.281 -23.594 1 89.19 464 PRO A CA 1
ATOM 3592 C C . PRO A 1 464 ? -10.586 -34.719 -22.547 1 89.19 464 PRO A C 1
ATOM 3594 O O . PRO A 1 464 ? -10.438 -35.312 -21.469 1 89.19 464 PRO A O 1
ATOM 3597 N N . TYR A 1 465 ? -10.023 -33.625 -22.844 1 87.38 465 TYR A N 1
ATOM 3598 C CA . TYR A 1 465 ? -9.094 -33.031 -21.906 1 87.38 465 TYR A CA 1
ATOM 3599 C C . TYR A 1 465 ? -9.805 -32.688 -20.594 1 87.38 465 TYR A C 1
ATOM 3601 O O . TYR A 1 465 ? -9.258 -32.906 -19.516 1 87.38 465 TYR A O 1
ATOM 3609 N N . VAL A 1 466 ? -10.938 -32.156 -20.656 1 89.69 466 VAL A N 1
ATOM 3610 C CA . VAL A 1 466 ? -11.703 -31.734 -19.484 1 89.69 466 VAL A CA 1
ATOM 3611 C C . VAL A 1 466 ? -12.219 -32.969 -18.75 1 89.69 466 VAL A C 1
ATOM 3613 O O . VAL A 1 466 ? -12.25 -33 -17.516 1 89.69 466 VAL A O 1
ATOM 3616 N N . LYS A 1 467 ? -12.547 -34 -19.547 1 88.62 467 LYS A N 1
ATOM 3617 C CA . LYS A 1 467 ? -13.055 -35.25 -18.953 1 88.62 467 LYS A CA 1
ATOM 3618 C C . LYS A 1 467 ? -11.969 -35.938 -18.125 1 88.62 467 LYS A C 1
ATOM 3620 O O . LYS A 1 467 ? -12.242 -36.438 -17.031 1 88.62 467 LYS A O 1
ATOM 3625 N N . ASP A 1 468 ? -10.758 -35.906 -18.609 1 87.25 468 ASP A N 1
ATOM 3626 C CA . ASP A 1 468 ? -9.648 -36.594 -17.969 1 87.25 468 ASP A CA 1
ATOM 3627 C C . ASP A 1 468 ? -9.164 -35.875 -16.734 1 87.25 468 ASP A C 1
ATOM 3629 O O . ASP A 1 468 ? -8.633 -36.469 -15.805 1 87.25 468 ASP A O 1
ATOM 3633 N N . HIS A 1 469 ? -9.359 -34.594 -16.672 1 87.31 469 HIS A N 1
ATOM 3634 C CA . HIS A 1 469 ? -8.781 -33.781 -15.594 1 87.31 469 HIS A CA 1
ATOM 3635 C C . HIS A 1 469 ? -9.875 -33.062 -14.805 1 87.31 469 HIS A C 1
ATOM 3637 O O . HIS A 1 469 ? -9.625 -32 -14.227 1 87.31 469 HIS A O 1
ATOM 3643 N N . LYS A 1 470 ? -11.023 -33.594 -14.773 1 85.25 470 LYS A N 1
ATOM 3644 C CA . LYS A 1 470 ? -12.164 -32.969 -14.102 1 85.25 470 LYS A CA 1
ATOM 3645 C C . LYS A 1 470 ? -11.922 -32.812 -12.609 1 85.25 470 LYS A C 1
ATOM 3647 O O . LYS A 1 470 ? -12.234 -31.781 -12.016 1 85.25 470 LYS A O 1
ATOM 3652 N N . ALA A 1 471 ? -11.32 -33.781 -11.969 1 79.56 471 ALA A N 1
ATOM 3653 C CA . ALA A 1 471 ? -11.07 -33.781 -10.523 1 79.56 471 ALA A CA 1
ATOM 3654 C C . ALA A 1 471 ? -10 -32.781 -10.148 1 79.56 471 ALA A C 1
ATOM 3656 O O . ALA A 1 471 ? -10.125 -32.094 -9.133 1 79.56 471 ALA A O 1
ATOM 3657 N N . GLU A 1 472 ? -8.992 -32.656 -11 1 79.12 472 GLU A N 1
ATOM 3658 C CA . GLU A 1 472 ? -7.895 -31.734 -10.719 1 79.12 472 GLU A CA 1
ATOM 3659 C C . GLU A 1 472 ? -8.32 -30.281 -10.93 1 79.12 472 GLU A C 1
ATOM 3661 O O . GLU A 1 472 ? -7.887 -29.391 -10.195 1 79.12 472 GLU A O 1
ATOM 3666 N N . MET A 1 473 ? -9.219 -30.125 -11.883 1 83.75 473 MET A N 1
ATOM 3667 C CA . MET A 1 473 ? -9.672 -28.781 -12.188 1 83.75 473 MET A CA 1
ATOM 3668 C C . MET A 1 473 ? -10.812 -28.359 -11.266 1 83.75 473 MET A C 1
ATOM 3670 O O . MET A 1 473 ? -11.133 -27.172 -11.164 1 83.75 473 MET A O 1
ATOM 3674 N N . LYS A 1 474 ? -11.383 -29.234 -10.477 1 81.88 474 LYS A N 1
ATOM 3675 C CA . LYS A 1 474 ? -12.508 -29 -9.578 1 81.88 474 LYS A CA 1
ATOM 3676 C C . LYS A 1 474 ? -13.656 -28.297 -10.297 1 81.88 474 LYS A C 1
ATOM 3678 O O . LYS A 1 474 ? -14.188 -27.297 -9.812 1 81.88 474 LYS A O 1
ATOM 3683 N N . VAL A 1 475 ? -13.945 -28.75 -11.539 1 89.25 475 VAL A N 1
ATOM 3684 C CA . VAL A 1 475 ? -15.023 -28.172 -12.328 1 89.25 475 VAL A CA 1
ATOM 3685 C C . VAL A 1 475 ? -16.188 -29.156 -12.406 1 89.25 475 VAL A C 1
ATOM 3687 O O . VAL A 1 475 ? -15.984 -30.359 -12.477 1 89.25 475 VAL A O 1
ATOM 3690 N N . GLU A 1 476 ? -17.359 -28.609 -12.312 1 90.5 476 GLU A N 1
ATOM 3691 C CA . GLU A 1 476 ? -18.578 -29.375 -12.469 1 90.5 476 GLU A CA 1
ATOM 3692 C C . GLU A 1 476 ? -19.422 -28.844 -13.633 1 90.5 476 GLU A C 1
ATOM 3694 O O . GLU A 1 476 ? -19.672 -27.641 -13.719 1 90.5 476 GLU A O 1
ATOM 3699 N N . LEU A 1 477 ? -19.734 -29.766 -14.523 1 93.94 477 LEU A N 1
ATOM 3700 C CA . LEU A 1 477 ? -20.562 -29.406 -15.672 1 93.94 477 LEU A CA 1
ATOM 3701 C C . LEU A 1 477 ? -22 -29.875 -15.477 1 93.94 477 LEU A C 1
ATOM 3703 O O . LEU A 1 477 ? -22.234 -30.906 -14.852 1 93.94 477 LEU A O 1
ATOM 3707 N N . PHE A 1 478 ? -22.922 -29.156 -15.914 1 93.81 478 PHE A N 1
ATOM 3708 C CA . PHE A 1 478 ? -24.344 -29.5 -15.781 1 93.81 478 PHE A CA 1
ATOM 3709 C C . PHE A 1 478 ? -24.75 -30.469 -16.875 1 93.81 478 PHE A C 1
ATOM 3711 O O . PHE A 1 478 ? -24.906 -30.094 -18.031 1 93.81 478 PHE A O 1
ATOM 3718 N N . THR A 1 479 ? -24.984 -31.734 -16.531 1 91.19 479 THR A N 1
ATOM 3719 C CA . THR A 1 479 ? -25.297 -32.781 -17.5 1 91.19 479 THR A CA 1
ATOM 3720 C C . THR A 1 479 ? -26.734 -33.281 -17.328 1 91.19 479 THR A C 1
ATOM 3722 O O . THR A 1 479 ? -27.219 -34.062 -18.125 1 91.19 479 THR A O 1
ATOM 3725 N N . GLU A 1 480 ? -27.453 -32.75 -16.391 1 87.06 480 GLU A N 1
ATOM 3726 C CA . GLU A 1 480 ? -28.766 -33.281 -16.016 1 87.06 480 GLU A CA 1
ATOM 3727 C C . GLU A 1 480 ? -29.797 -33.031 -17.109 1 87.06 480 GLU A C 1
ATOM 3729 O O . GLU A 1 480 ? -30.797 -33.75 -17.219 1 87.06 480 GLU A O 1
ATOM 3734 N N . PHE A 1 481 ? -29.578 -32.062 -17.953 1 87.88 481 PHE A N 1
ATOM 3735 C CA . PHE A 1 481 ? -30.531 -31.719 -19.016 1 87.88 481 PHE A CA 1
ATOM 3736 C C . PHE A 1 481 ? -30.25 -32.562 -20.266 1 87.88 481 PHE A C 1
ATOM 3738 O O . PHE A 1 481 ? -31.016 -32.5 -21.234 1 87.88 481 PHE A O 1
ATOM 3745 N N . CYS A 1 482 ? -29.172 -33.312 -20.203 1 87.81 482 CYS A N 1
ATOM 3746 C CA . CYS A 1 482 ? -28.766 -34.031 -21.406 1 87.81 482 CYS A CA 1
ATOM 3747 C C . CYS A 1 482 ? -29.188 -35.5 -21.312 1 87.81 482 CYS A C 1
ATOM 3749 O O . CYS A 1 482 ? -29.312 -36.062 -20.219 1 87.81 482 CYS A O 1
ATOM 3751 N N . ALA A 1 483 ? -29.359 -36.125 -22.547 1 80.12 483 ALA A N 1
ATOM 3752 C CA . ALA A 1 483 ? -29.688 -37.531 -22.609 1 80.12 483 ALA A CA 1
ATOM 3753 C C . ALA A 1 483 ? -28.484 -38.406 -22.25 1 80.12 483 ALA A C 1
ATOM 3755 O O . ALA A 1 483 ? -28.609 -39.344 -21.469 1 80.12 483 ALA A O 1
ATOM 3756 N N . ASP A 1 484 ? -27.344 -38.031 -22.906 1 85.06 484 ASP A N 1
ATOM 3757 C CA . ASP A 1 484 ? -26.094 -38.688 -22.547 1 85.06 484 ASP A CA 1
ATOM 3758 C C . ASP A 1 484 ? -25.359 -37.906 -21.453 1 85.06 484 ASP A C 1
ATOM 3760 O O . ASP A 1 484 ? -24.625 -36.969 -21.75 1 85.06 484 ASP A O 1
ATOM 3764 N N . ARG A 1 485 ? -25.453 -38.312 -20.328 1 85.62 485 ARG A N 1
ATOM 3765 C CA . ARG A 1 485 ? -24.953 -37.562 -19.172 1 85.62 485 ARG A CA 1
ATOM 3766 C C . ARG A 1 485 ? -23.469 -37.812 -18.969 1 85.62 485 ARG A C 1
ATOM 3768 O O . ARG A 1 485 ? -22.812 -37.062 -18.219 1 85.62 485 ARG A O 1
ATOM 3775 N N . GLU A 1 486 ? -22.922 -38.719 -19.656 1 86.62 486 GLU A N 1
ATOM 3776 C CA . GLU A 1 486 ? -21.516 -39.062 -19.438 1 86.62 486 GLU A CA 1
ATOM 3777 C C . GLU A 1 486 ? -20.609 -38.312 -20.422 1 86.62 486 GLU A C 1
ATOM 3779 O O . GLU A 1 486 ? -19.5 -37.938 -20.078 1 86.62 486 GLU A O 1
ATOM 3784 N N . ASN A 1 487 ? -21.188 -38.031 -21.594 1 91 487 ASN A N 1
ATOM 3785 C CA . ASN A 1 487 ? -20.297 -37.531 -22.625 1 91 487 ASN A CA 1
ATOM 3786 C C . ASN A 1 487 ? -20.734 -36.125 -23.109 1 91 487 ASN A C 1
ATOM 3788 O O . ASN A 1 487 ? -20 -35.469 -23.828 1 91 487 ASN A O 1
ATOM 3792 N N . THR A 1 488 ? -21.938 -35.75 -22.719 1 92.38 488 THR A N 1
ATOM 3793 C CA . THR A 1 488 ? -22.422 -34.438 -23.188 1 92.38 488 THR A CA 1
ATOM 3794 C C . THR A 1 488 ? -22.828 -33.562 -22 1 92.38 488 THR A C 1
ATOM 3796 O O . THR A 1 488 ? -23.062 -34.062 -20.906 1 92.38 488 THR A O 1
ATOM 3799 N N . PHE A 1 489 ? -22.781 -32.281 -22.172 1 93.69 489 PHE A N 1
ATOM 3800 C CA . PHE A 1 489 ? -23.219 -31.312 -21.172 1 93.69 489 PHE A CA 1
ATOM 3801 C C . PHE A 1 489 ? -23.875 -30.094 -21.828 1 93.69 489 PHE A C 1
ATOM 3803 O O . PHE A 1 489 ? -23.766 -29.906 -23.047 1 93.69 489 PHE A O 1
ATOM 3810 N N . ASN A 1 490 ? -24.688 -29.406 -21.156 1 94.12 490 ASN A N 1
ATOM 3811 C CA . ASN A 1 490 ? -25.297 -28.172 -21.625 1 94.12 490 ASN A CA 1
ATOM 3812 C C . ASN A 1 490 ? -24.531 -26.938 -21.156 1 94.12 490 ASN A C 1
ATOM 3814 O O . ASN A 1 490 ? -24.562 -26.578 -19.984 1 94.12 490 ASN A O 1
ATOM 3818 N N . PRO A 1 491 ? -23.859 -26.234 -22.109 1 95.38 491 PRO A N 1
ATOM 3819 C CA . PRO A 1 491 ? -23 -25.109 -21.719 1 95.38 491 PRO A CA 1
ATOM 3820 C C . PRO A 1 491 ? -23.781 -23.969 -21.078 1 95.38 491 PRO A C 1
ATOM 3822 O O . PRO A 1 491 ? -23.312 -23.359 -20.109 1 95.38 491 PRO A O 1
ATOM 3825 N N . LEU A 1 492 ? -24.922 -23.641 -21.547 1 95.62 492 LEU A N 1
ATOM 3826 C CA . LEU A 1 492 ? -25.703 -22.547 -21 1 95.62 492 LEU A CA 1
ATOM 3827 C C . LEU A 1 492 ? -26.219 -22.891 -19.594 1 95.62 492 LEU A C 1
ATOM 3829 O O . LEU A 1 492 ? -26.234 -22.031 -18.719 1 95.62 492 LEU A O 1
ATOM 3833 N N . ALA A 1 493 ? -26.641 -24.156 -19.391 1 94.69 493 ALA A N 1
ATOM 3834 C CA . ALA A 1 493 ? -27.094 -24.578 -18.062 1 94.69 493 ALA A CA 1
ATOM 3835 C C . ALA A 1 493 ? -25.938 -24.578 -17.062 1 94.69 493 ALA A C 1
ATOM 3837 O O . ALA A 1 493 ? -26.141 -24.297 -15.883 1 94.69 493 ALA A O 1
ATOM 3838 N N . THR A 1 494 ? -24.766 -24.875 -17.562 1 95.5 494 THR A N 1
ATOM 3839 C CA . THR A 1 494 ? -23.594 -24.875 -16.703 1 95.5 494 THR A CA 1
ATOM 3840 C C . THR A 1 494 ? -23.297 -23.453 -16.203 1 95.5 494 THR A C 1
ATOM 3842 O O . THR A 1 494 ? -22.953 -23.266 -15.031 1 95.5 494 THR A O 1
ATOM 3845 N N . LEU A 1 495 ? -23.453 -22.453 -16.984 1 96.62 495 LEU A N 1
ATOM 3846 C CA . LEU A 1 495 ? -23.188 -21.062 -16.594 1 96.62 495 LEU A CA 1
ATOM 3847 C C . LEU A 1 495 ? -24.359 -20.484 -15.805 1 96.62 495 LEU A C 1
ATOM 3849 O O . LEU A 1 495 ? -24.156 -19.688 -14.898 1 96.62 495 LEU A O 1
ATOM 3853 N N . ALA A 1 496 ? -25.562 -20.938 -16.047 1 94.94 496 ALA A N 1
ATOM 3854 C CA . ALA A 1 496 ? -26.75 -20.297 -15.5 1 94.94 496 ALA A CA 1
ATOM 3855 C C . ALA A 1 496 ? -27.188 -20.969 -14.211 1 94.94 496 ALA A C 1
ATOM 3857 O O . ALA A 1 496 ? -27.688 -20.297 -13.289 1 94.94 496 ALA A O 1
ATOM 3858 N N . LEU A 1 497 ? -27.047 -22.312 -14.133 1 93.81 497 LEU A N 1
ATOM 3859 C CA . LEU A 1 497 ? -27.672 -23.047 -13.047 1 93.81 497 LEU A CA 1
ATOM 3860 C C . LEU A 1 497 ? -26.641 -23.469 -12 1 93.81 497 LEU A C 1
ATOM 3862 O O . LEU A 1 497 ? -27 -23.828 -10.875 1 93.81 497 LEU A O 1
ATOM 3866 N N . MET A 1 498 ? -25.406 -23.406 -12.391 1 92.25 498 MET A N 1
ATOM 3867 C CA . MET A 1 498 ? -24.375 -23.75 -11.414 1 92.25 498 MET A CA 1
ATOM 3868 C C . MET A 1 498 ? -23.938 -22.516 -10.641 1 92.25 498 MET A C 1
ATOM 3870 O O . MET A 1 498 ? -24.234 -21.391 -11.031 1 92.25 498 MET A O 1
ATOM 3874 N N . GLY A 1 499 ? -23.344 -22.719 -9.492 1 90.44 499 GLY A N 1
ATOM 3875 C CA . GLY A 1 499 ? -22.844 -21.625 -8.695 1 90.44 499 GLY A CA 1
ATOM 3876 C C . GLY A 1 499 ? -21.812 -20.781 -9.422 1 90.44 499 GLY A C 1
ATOM 3877 O O . GLY A 1 499 ? -21.062 -21.281 -10.266 1 90.44 499 GLY A O 1
ATOM 3878 N N . PRO A 1 500 ? -21.797 -19.5 -9.133 1 92.31 500 PRO A N 1
ATOM 3879 C CA . PRO A 1 500 ? -20.844 -18.609 -9.805 1 92.31 500 PRO A CA 1
ATOM 3880 C C . PRO A 1 500 ? -19.391 -19.031 -9.578 1 92.31 500 PRO A C 1
ATOM 3882 O O . PRO A 1 500 ? -18.547 -18.828 -10.453 1 92.31 500 PRO A O 1
ATOM 3885 N N . TYR A 1 501 ? -19.062 -19.641 -8.461 1 92.69 501 TYR A N 1
ATOM 3886 C CA . TYR A 1 501 ? -17.703 -20.062 -8.18 1 92.69 501 TYR A CA 1
ATOM 3887 C C . TYR A 1 501 ? -17.266 -21.172 -9.141 1 92.69 501 TYR A C 1
ATOM 3889 O O . TYR A 1 501 ? -16.156 -21.125 -9.695 1 92.69 501 TYR A O 1
ATOM 3897 N N . ASN A 1 502 ? -18.125 -22.094 -9.336 1 93.5 502 ASN A N 1
ATOM 3898 C CA . ASN A 1 502 ? -17.844 -23.156 -10.289 1 93.5 502 ASN A CA 1
ATOM 3899 C C . ASN A 1 502 ? -17.766 -22.625 -11.719 1 93.5 502 ASN A C 1
ATOM 3901 O O . ASN A 1 502 ? -16.875 -23.016 -12.484 1 93.5 502 ASN A O 1
ATOM 3905 N N . SER A 1 503 ? -18.656 -21.781 -12.008 1 95.81 503 SER A N 1
ATOM 3906 C CA . SER A 1 503 ? -18.672 -21.219 -13.359 1 95.81 503 SER A CA 1
ATOM 3907 C C . SER A 1 503 ? -17.406 -20.438 -13.656 1 95.81 503 SER A C 1
ATOM 3909 O O . SER A 1 503 ? -16.875 -20.469 -14.766 1 95.81 503 SER A O 1
ATOM 3911 N N . ILE A 1 504 ? -16.922 -19.688 -12.688 1 96.38 504 ILE A N 1
ATOM 3912 C CA . ILE A 1 504 ? -15.695 -18.922 -12.875 1 96.38 504 ILE A CA 1
ATOM 3913 C C . ILE A 1 504 ? -14.516 -19.875 -13.07 1 96.38 504 ILE A C 1
ATOM 3915 O O . ILE A 1 504 ? -13.641 -19.625 -13.914 1 96.38 504 ILE A O 1
ATOM 3919 N N . ARG A 1 505 ? -14.516 -20.984 -12.375 1 94.56 505 ARG A N 1
ATOM 3920 C CA . ARG A 1 505 ? -13.469 -21.984 -12.555 1 94.56 505 ARG A CA 1
ATOM 3921 C C . ARG A 1 505 ? -13.492 -22.562 -13.961 1 94.56 505 ARG A C 1
ATOM 3923 O O . ARG A 1 505 ? -12.438 -22.766 -14.57 1 94.56 505 ARG A O 1
ATOM 3930 N N . VAL A 1 506 ? -14.688 -22.797 -14.406 1 95.31 506 VAL A N 1
ATOM 3931 C CA . VAL A 1 506 ? -14.852 -23.344 -15.75 1 95.31 506 VAL A CA 1
ATOM 3932 C C . VAL A 1 506 ? -14.344 -22.328 -16.781 1 95.31 506 VAL A C 1
ATOM 3934 O O . VAL A 1 506 ? -13.656 -22.688 -17.734 1 95.31 506 VAL A O 1
ATOM 3937 N N . LEU A 1 507 ? -14.609 -21.141 -16.5 1 96.69 507 LEU A N 1
ATOM 3938 C CA . LEU A 1 507 ? -14.242 -20.094 -17.438 1 96.69 507 LEU A CA 1
ATOM 3939 C C . LEU A 1 507 ? -12.734 -19.844 -17.422 1 96.69 507 LEU A C 1
ATOM 3941 O O . LEU A 1 507 ? -12.141 -19.531 -18.453 1 96.69 507 LEU A O 1
ATOM 3945 N N . PHE A 1 508 ? -12.055 -19.984 -16.297 1 95.31 508 PHE A N 1
ATOM 3946 C CA . PHE A 1 508 ? -10.633 -19.734 -16.141 1 95.31 508 PHE A CA 1
ATOM 3947 C C . PHE A 1 508 ? -9.812 -20.922 -16.656 1 95.31 508 PHE A C 1
ATOM 3949 O O . PHE A 1 508 ? -8.586 -20.828 -16.781 1 95.31 508 PHE A O 1
ATOM 3956 N N . SER A 1 509 ? -10.469 -22.016 -17.016 1 92.75 509 SER A N 1
ATOM 3957 C CA . SER A 1 509 ? -9.75 -23.203 -17.438 1 92.75 509 SER A CA 1
ATOM 3958 C C . SER A 1 509 ? -8.938 -22.938 -18.703 1 92.75 509 SER A C 1
ATOM 3960 O O . SER A 1 509 ? -9.406 -22.25 -19.609 1 92.75 509 SER A O 1
ATOM 3962 N N . ARG A 1 510 ? -7.738 -23.5 -18.688 1 91.69 510 ARG A N 1
ATOM 3963 C CA . ARG A 1 510 ? -6.805 -23.266 -19.781 1 91.69 510 ARG A CA 1
ATOM 3964 C C . ARG A 1 510 ? -6.891 -24.375 -20.828 1 91.69 510 ARG A C 1
ATOM 3966 O O . ARG A 1 510 ? -7.324 -25.484 -20.516 1 91.69 510 ARG A O 1
ATOM 3973 N N . HIS A 1 511 ? -6.574 -24.062 -22.031 1 89.19 511 HIS A N 1
ATOM 3974 C CA . HIS A 1 511 ? -6.543 -25 -23.141 1 89.19 511 HIS A CA 1
ATOM 3975 C C . HIS A 1 511 ? -7.906 -25.641 -23.375 1 89.19 511 HIS A C 1
ATOM 3977 O O . HIS A 1 511 ? -7.996 -26.859 -23.594 1 89.19 511 HIS A O 1
ATOM 3983 N N . THR A 1 512 ? -8.898 -24.938 -23.156 1 88.62 512 THR A N 1
ATOM 3984 C CA . THR A 1 512 ? -10.25 -25.422 -23.359 1 88.62 512 THR A CA 1
ATOM 3985 C C . THR A 1 512 ? -10.992 -24.578 -24.391 1 88.62 512 THR A C 1
ATOM 3987 O O . THR A 1 512 ? -12.094 -24.109 -24.141 1 88.62 512 THR A O 1
ATOM 3990 N N . THR A 1 513 ? -10.227 -24.656 -25.484 1 83.62 513 THR A N 1
ATOM 3991 C CA . THR A 1 513 ? -10.859 -23.906 -26.562 1 83.62 513 THR A CA 1
ATOM 3992 C C . THR A 1 513 ? -12.148 -24.594 -27 1 83.62 513 THR A C 1
ATOM 3994 O O . THR A 1 513 ? -12.195 -25.828 -27.125 1 83.62 513 THR A O 1
ATOM 3997 N N . GLY A 1 514 ? -13.281 -24.188 -26.922 1 82.56 514 GLY A N 1
ATOM 3998 C CA . GLY A 1 514 ? -14.539 -24.766 -27.406 1 82.56 514 GLY A CA 1
ATOM 3999 C C . GLY A 1 514 ? -15.422 -25.266 -26.281 1 82.56 514 GLY A C 1
ATOM 4000 O O . GLY A 1 514 ? -16.516 -25.781 -26.531 1 82.56 514 GLY A O 1
ATOM 4001 N N . LEU A 1 515 ? -14.812 -25.312 -25.094 1 90.69 515 LEU A N 1
ATOM 4002 C CA . LEU A 1 515 ? -15.609 -25.797 -23.953 1 90.69 515 LEU A CA 1
ATOM 4003 C C . LEU A 1 515 ? -16.922 -25.031 -23.859 1 90.69 515 LEU A C 1
ATOM 4005 O O . LEU A 1 515 ? -17.984 -25.641 -23.719 1 90.69 515 LEU A O 1
ATOM 4009 N N . ILE A 1 516 ? -16.859 -23.734 -23.938 1 95.06 516 ILE A N 1
ATOM 4010 C CA . ILE A 1 516 ? -18.047 -22.891 -23.922 1 95.06 516 ILE A CA 1
ATOM 4011 C C . ILE A 1 516 ? -18.172 -22.156 -25.25 1 95.06 516 ILE A C 1
ATOM 4013 O O . ILE A 1 516 ? -17.359 -21.281 -25.562 1 95.06 516 ILE A O 1
ATOM 4017 N N . PRO A 1 517 ? -19.203 -22.531 -26 1 94.56 517 PRO A N 1
ATOM 4018 C CA . PRO A 1 517 ? -19.391 -21.844 -27.281 1 94.56 517 PRO A CA 1
ATOM 4019 C C . PRO A 1 517 ? -19.688 -20.359 -27.125 1 94.56 517 PRO A C 1
ATOM 4021 O O . PRO A 1 517 ? -20.125 -19.922 -26.047 1 94.56 517 PRO A O 1
ATOM 4024 N N . TRP A 1 518 ? -19.453 -19.531 -28.188 1 94.69 518 TRP A N 1
ATOM 4025 C CA . TRP A 1 518 ? -19.562 -18.078 -28.141 1 94.69 518 TRP A CA 1
ATOM 4026 C C . TRP A 1 518 ? -21 -17.656 -27.812 1 94.69 518 TRP A C 1
ATOM 4028 O O . TRP A 1 518 ? -21.219 -16.672 -27.094 1 94.69 518 TRP A O 1
ATOM 4038 N N . TYR A 1 519 ? -22.047 -18.391 -28.281 1 94.5 519 TYR A N 1
ATOM 4039 C CA . TYR A 1 519 ? -23.438 -17.984 -28.078 1 94.5 519 TYR A CA 1
ATOM 4040 C C . TYR A 1 519 ? -23.859 -18.141 -26.625 1 94.5 519 TYR A C 1
ATOM 4042 O O . TYR A 1 519 ? -24.609 -17.328 -26.094 1 94.5 519 TYR A O 1
ATOM 4050 N N . ALA A 1 520 ? -23.375 -19.266 -26 1 95.44 520 ALA A N 1
ATOM 4051 C CA . ALA A 1 520 ? -23.688 -19.469 -24.594 1 95.44 520 ALA A CA 1
ATOM 4052 C C . ALA A 1 520 ? -23.078 -18.375 -23.719 1 95.44 520 ALA A C 1
ATOM 4054 O O . ALA A 1 520 ? -23.719 -17.891 -22.781 1 95.44 520 ALA A O 1
ATOM 4055 N N . CYS A 1 521 ? -21.859 -17.953 -24.047 1 95.94 521 CYS A N 1
ATOM 4056 C CA . CYS A 1 521 ? -21.172 -16.891 -23.312 1 95.94 521 CYS A CA 1
ATOM 4057 C C . CYS A 1 521 ? -21.891 -15.555 -23.5 1 95.94 521 CYS A C 1
ATOM 4059 O O . CYS A 1 521 ? -22.094 -14.812 -22.531 1 95.94 521 CYS A O 1
ATOM 4061 N N . LEU A 1 522 ? -22.266 -15.242 -24.656 1 97.25 522 LEU A N 1
ATOM 4062 C CA . LEU A 1 522 ? -22.891 -13.953 -24.969 1 97.25 522 LEU A CA 1
ATOM 4063 C C . LEU A 1 522 ? -24.266 -13.844 -24.328 1 97.25 522 LEU A C 1
ATOM 4065 O O . LEU A 1 522 ? -24.594 -12.812 -23.734 1 97.25 522 LEU A O 1
ATOM 4069 N N . LEU A 1 523 ? -25.078 -14.898 -24.453 1 97.06 523 LEU A N 1
ATOM 4070 C CA . LEU A 1 523 ? -26.438 -14.875 -23.906 1 97.06 523 LEU A CA 1
ATOM 4071 C C . LEU A 1 523 ? -26.406 -14.758 -22.375 1 97.06 523 LEU A C 1
ATOM 4073 O O . LEU A 1 523 ? -27.141 -13.953 -21.797 1 97.06 523 LEU A O 1
ATOM 4077 N N . GLN A 1 524 ? -25.594 -15.578 -21.797 1 97.56 524 GLN A N 1
ATOM 4078 C CA . GLN A 1 524 ? -25.5 -15.516 -20.344 1 97.56 524 GLN A CA 1
ATOM 4079 C C . GLN A 1 524 ? -24.891 -14.195 -19.891 1 97.56 524 GLN A C 1
ATOM 4081 O O . GLN A 1 524 ? -25.25 -13.664 -18.844 1 97.56 524 GLN A O 1
ATOM 4086 N N . LEU A 1 525 ? -23.906 -13.656 -20.641 1 98.19 525 LEU A N 1
ATOM 4087 C CA . LEU A 1 525 ? -23.297 -12.367 -20.328 1 98.19 525 LEU A CA 1
ATOM 4088 C C . LEU A 1 525 ? -24.344 -11.258 -20.297 1 98.19 525 LEU A C 1
ATOM 4090 O O . LEU A 1 525 ? -24.391 -10.469 -19.359 1 98.19 525 LEU A O 1
ATOM 4094 N N . MET A 1 526 ? -25.156 -11.211 -21.234 1 97.62 526 MET A N 1
ATOM 4095 C CA . MET A 1 526 ? -26.188 -10.18 -21.328 1 97.62 526 MET A CA 1
ATOM 4096 C C . MET A 1 526 ? -27.219 -10.352 -20.219 1 97.62 526 MET A C 1
ATOM 4098 O O . MET A 1 526 ? -27.578 -9.383 -19.547 1 97.62 526 MET A O 1
ATOM 4102 N N . LEU A 1 527 ? -27.656 -11.555 -20.047 1 97.19 527 LEU A N 1
ATOM 4103 C CA . LEU A 1 527 ? -28.672 -11.828 -19.031 1 97.19 527 LEU A CA 1
ATOM 4104 C C . LEU A 1 527 ? -28.141 -11.516 -17.625 1 97.19 527 LEU A C 1
ATOM 4106 O O . LEU A 1 527 ? -28.812 -10.859 -16.844 1 97.19 527 LEU A O 1
ATOM 4110 N N . TYR A 1 528 ? -26.938 -11.992 -17.391 1 98 528 TYR A N 1
ATOM 4111 C CA . TYR A 1 528 ? -26.359 -11.836 -16.062 1 98 528 TYR A CA 1
ATOM 4112 C C . TYR A 1 528 ? -26.016 -10.375 -15.789 1 98 528 TYR A C 1
ATOM 4114 O O . TYR A 1 528 ? -26.203 -9.891 -14.672 1 98 528 TYR A O 1
ATOM 4122 N N . THR A 1 529 ? -25.484 -9.633 -16.75 1 98 529 THR A N 1
ATOM 4123 C CA . THR A 1 529 ? -25.109 -8.234 -16.562 1 98 529 THR A CA 1
ATOM 4124 C C . THR A 1 529 ? -26.328 -7.383 -16.25 1 98 529 THR A C 1
ATOM 4126 O O . THR A 1 529 ? -26.328 -6.598 -15.305 1 98 529 THR A O 1
ATOM 4129 N N . PHE A 1 530 ? -27.359 -7.594 -16.953 1 97.12 530 PHE A N 1
ATOM 4130 C CA . PHE A 1 530 ? -28.578 -6.82 -16.75 1 97.12 530 PHE A CA 1
ATOM 4131 C C . PHE A 1 530 ? -29.234 -7.184 -15.422 1 97.12 530 PHE A C 1
ATOM 4133 O O . PHE A 1 530 ? -29.672 -6.305 -14.672 1 97.12 530 PHE A O 1
ATOM 4140 N N . SER A 1 531 ? -29.312 -8.422 -15.18 1 97.69 531 SER A N 1
ATOM 4141 C CA . SER A 1 531 ? -29.969 -8.875 -13.961 1 97.69 531 SER A CA 1
ATOM 4142 C C . SER A 1 531 ? -29.188 -8.477 -12.719 1 97.69 531 SER A C 1
ATOM 4144 O O . SER A 1 531 ? -29.766 -8.102 -11.703 1 97.69 531 SER A O 1
ATOM 4146 N N . SER A 1 532 ? -27.875 -8.578 -12.805 1 97.56 532 SER A N 1
ATOM 4147 C CA . SER A 1 532 ? -27.047 -8.203 -11.664 1 97.56 532 SER A CA 1
ATOM 4148 C C . SER A 1 532 ? -27.125 -6.699 -11.398 1 97.56 532 SER A C 1
ATOM 4150 O O . SER A 1 532 ? -27.109 -6.262 -10.25 1 97.56 532 SER A O 1
ATOM 4152 N N . SER A 1 533 ? -27.141 -5.875 -12.438 1 96.62 533 SER A N 1
ATOM 4153 C CA . SER A 1 533 ? -27.25 -4.43 -12.281 1 96.62 533 SER A CA 1
ATOM 4154 C C . SER A 1 533 ? -28.578 -4.051 -11.609 1 96.62 533 SER A C 1
ATOM 4156 O O . SER A 1 533 ? -28.625 -3.08 -10.852 1 96.62 533 SER A O 1
ATOM 4158 N N . TYR A 1 534 ? -29.547 -4.82 -11.828 1 96.25 534 TYR A N 1
ATOM 4159 C CA . TYR A 1 534 ? -30.859 -4.574 -11.219 1 96.25 534 TYR A CA 1
ATOM 4160 C C . TYR A 1 534 ? -30.891 -5.086 -9.781 1 96.25 534 TYR A C 1
ATOM 4162 O O . TYR A 1 534 ? -31.406 -4.418 -8.883 1 96.25 534 TYR A O 1
ATOM 4170 N N . ALA A 1 535 ? -30.344 -6.207 -9.531 1 96 535 ALA A N 1
ATOM 4171 C CA . ALA A 1 535 ? -30.453 -6.895 -8.25 1 96 535 ALA A CA 1
ATOM 4172 C C . ALA A 1 535 ? -29.625 -6.18 -7.172 1 96 535 ALA A C 1
ATOM 4174 O O . ALA A 1 535 ? -29.906 -6.316 -5.98 1 96 535 ALA A O 1
ATOM 4175 N N . GLY A 1 536 ? -28.578 -5.461 -7.434 1 91.38 536 GLY A N 1
ATOM 4176 C CA . GLY A 1 536 ? -27.625 -4.867 -6.496 1 91.38 536 GLY A CA 1
ATOM 4177 C C . GLY A 1 536 ? -28.281 -3.887 -5.539 1 91.38 536 GLY A C 1
ATOM 4178 O O . GLY A 1 536 ? -27.797 -3.697 -4.418 1 91.38 536 GLY A O 1
ATOM 4179 N N . GLY A 1 537 ? -29.438 -3.354 -5.711 1 89.62 537 GLY A N 1
ATOM 4180 C CA . GLY A 1 537 ? -30.062 -2.346 -4.863 1 89.62 537 GLY A CA 1
ATOM 4181 C C . GLY A 1 537 ? -31.344 -2.811 -4.227 1 89.62 537 GLY A C 1
ATOM 4182 O O . GLY A 1 537 ? -32.062 -2.014 -3.623 1 89.62 537 GLY A O 1
ATOM 4183 N N . MET A 1 538 ? -31.578 -4.082 -4.285 1 94.12 538 MET A N 1
ATOM 4184 C CA . MET A 1 538 ? -32.812 -4.602 -3.701 1 94.12 538 MET A CA 1
ATOM 4185 C C . MET A 1 538 ? -32.719 -4.652 -2.18 1 94.12 538 MET A C 1
ATOM 4187 O O . MET A 1 538 ? -31.625 -4.449 -1.617 1 94.12 538 MET A O 1
ATOM 4191 N N . PHE A 1 539 ? -33.781 -4.902 -1.532 1 94.38 539 PHE A N 1
ATOM 4192 C CA . PHE A 1 539 ? -33.906 -4.891 -0.078 1 94.38 539 PHE A CA 1
ATOM 4193 C C . PHE A 1 539 ? -33.375 -6.199 0.514 1 94.38 539 PHE A C 1
ATOM 4195 O O . PHE A 1 539 ? -34.094 -6.875 1.251 1 94.38 539 PHE A O 1
ATOM 4202 N N . VAL A 1 540 ? -32.188 -6.547 0.173 1 96.69 540 VAL A N 1
ATOM 4203 C CA . VAL A 1 540 ? -31.5 -7.738 0.636 1 96.69 540 VAL A CA 1
ATOM 4204 C C . VAL A 1 540 ? -30.016 -7.41 0.892 1 96.69 540 VAL A C 1
ATOM 4206 O O . VAL A 1 540 ? -29.516 -6.406 0.397 1 96.69 540 VAL A O 1
ATOM 4209 N N . SER A 1 541 ? -29.359 -8.18 1.734 1 97.06 541 SER A N 1
ATOM 4210 C CA . SER A 1 541 ? -27.922 -8.039 1.951 1 97.06 541 SER A CA 1
ATOM 4211 C C . SER A 1 541 ? -27.125 -8.742 0.857 1 97.06 541 SER A C 1
ATOM 4213 O O . SER A 1 541 ? -26.969 -9.961 0.88 1 97.06 541 SER A O 1
ATOM 4215 N N . CYS A 1 542 ? -26.625 -7.934 -0.082 1 95.88 542 CYS A N 1
ATOM 4216 C CA . CYS A 1 542 ? -25.938 -8.547 -1.213 1 95.88 542 CYS A CA 1
ATOM 4217 C C . CYS A 1 542 ? -24.766 -7.695 -1.672 1 95.88 542 CYS A C 1
ATOM 4219 O O . CYS A 1 542 ? -24.719 -6.5 -1.379 1 95.88 542 CYS A O 1
ATOM 4221 N N . GLY A 1 543 ? -23.812 -8.336 -2.291 1 94.19 543 GLY A N 1
ATOM 4222 C CA . GLY A 1 543 ? -22.672 -7.68 -2.891 1 94.19 543 GLY A CA 1
ATOM 4223 C C . GLY A 1 543 ? -22.578 -7.895 -4.387 1 94.19 543 GLY A C 1
ATOM 4224 O O . GLY A 1 543 ? -23.266 -8.758 -4.941 1 94.19 543 GLY A O 1
ATOM 4225 N N . THR A 1 544 ? -21.734 -7.09 -5.016 1 93.5 544 THR A N 1
ATOM 4226 C CA . THR A 1 544 ? -21.641 -7.156 -6.469 1 93.5 544 THR A CA 1
ATOM 4227 C C . THR A 1 544 ? -20.25 -7.574 -6.906 1 93.5 544 THR A C 1
ATOM 4229 O O . THR A 1 544 ? -19.938 -7.59 -8.102 1 93.5 544 THR A O 1
ATOM 4232 N N . VAL A 1 545 ? -19.406 -8.039 -6.027 1 94.12 545 VAL A N 1
ATOM 4233 C CA . VAL A 1 545 ? -18 -8.297 -6.352 1 94.12 545 VAL A CA 1
ATOM 4234 C C . VAL A 1 545 ? -17.875 -9.562 -7.188 1 94.12 545 VAL A C 1
ATOM 4236 O O . VAL A 1 545 ? -17.344 -9.539 -8.297 1 94.12 545 VAL A O 1
ATOM 4239 N N . ILE A 1 546 ? -18.375 -10.703 -6.711 1 95.19 546 ILE A N 1
ATOM 4240 C CA . ILE A 1 546 ? -18.266 -11.961 -7.441 1 95.19 546 ILE A CA 1
ATOM 4241 C C . ILE A 1 546 ? -19.047 -11.867 -8.742 1 95.19 546 ILE A C 1
ATOM 4243 O O . ILE A 1 546 ? -18.578 -12.312 -9.797 1 95.19 546 ILE A O 1
ATOM 4247 N N . PRO A 1 547 ? -20.188 -11.289 -8.703 1 96.62 547 PRO A N 1
ATOM 4248 C CA . PRO A 1 547 ? -20.875 -11.102 -9.977 1 96.62 547 PRO A CA 1
ATOM 4249 C C . PRO A 1 547 ? -20.062 -10.289 -10.984 1 96.62 547 PRO A C 1
ATOM 4251 O O . PRO A 1 547 ? -20.094 -10.586 -12.188 1 96.62 547 PRO A O 1
ATOM 4254 N N . SER A 1 548 ? -19.359 -9.297 -10.492 1 97.56 548 SER A N 1
ATOM 4255 C CA . SER A 1 548 ? -18.516 -8.508 -11.383 1 97.56 548 SER A CA 1
ATOM 4256 C C . SER A 1 548 ? -17.391 -9.352 -11.969 1 97.56 548 SER A C 1
ATOM 4258 O O . SER A 1 548 ? -17.062 -9.234 -13.148 1 97.56 548 SER A O 1
ATOM 4260 N N . LEU A 1 549 ? -16.812 -10.195 -11.164 1 97.75 549 LEU A N 1
ATOM 4261 C CA . LEU A 1 549 ? -15.773 -11.094 -11.656 1 97.75 549 LEU A CA 1
ATOM 4262 C C . LEU A 1 549 ? -16.344 -12.07 -12.68 1 97.75 549 LEU A C 1
ATOM 4264 O O . LEU A 1 549 ? -15.695 -12.367 -13.688 1 97.75 549 LEU A O 1
ATOM 4268 N N . PHE A 1 550 ? -17.562 -12.555 -12.414 1 98.19 550 PHE A N 1
ATOM 4269 C CA . PHE A 1 550 ? -18.219 -13.508 -13.305 1 98.19 550 PHE A CA 1
ATOM 4270 C C . PHE A 1 550 ? -18.531 -12.867 -14.648 1 98.19 550 PHE A C 1
ATOM 4272 O O . PHE A 1 550 ? -18.281 -13.461 -15.703 1 98.19 550 PHE A O 1
ATOM 4279 N N . ILE A 1 551 ? -19.016 -11.656 -14.648 1 98.62 551 ILE A N 1
ATOM 4280 C CA . ILE A 1 551 ? -19.328 -10.93 -15.867 1 98.62 551 ILE A CA 1
ATOM 4281 C C . ILE A 1 551 ? -18.047 -10.688 -16.672 1 98.62 551 ILE A C 1
ATOM 4283 O O . ILE A 1 551 ? -18.016 -10.93 -17.875 1 98.62 551 ILE A O 1
ATOM 4287 N N . GLY A 1 552 ? -17.078 -10.203 -15.977 1 98.75 552 GLY A N 1
ATOM 4288 C CA . GLY A 1 552 ? -15.797 -9.992 -16.641 1 98.75 552 GLY A CA 1
ATOM 4289 C C . GLY A 1 552 ? -15.203 -11.266 -17.219 1 98.75 552 GLY A C 1
ATOM 4290 O O . GLY A 1 552 ? -14.609 -11.25 -18.297 1 98.75 552 GLY A O 1
ATOM 4291 N N . ALA A 1 553 ? -15.32 -12.328 -16.438 1 98.56 553 ALA A N 1
ATOM 4292 C CA . ALA A 1 553 ? -14.789 -13.609 -16.891 1 98.56 553 ALA A CA 1
ATOM 4293 C C . ALA A 1 553 ? -15.5 -14.078 -18.172 1 98.56 553 ALA A C 1
ATOM 4295 O O . ALA A 1 553 ? -14.852 -14.555 -19.109 1 98.56 553 ALA A O 1
ATOM 4296 N N . MET A 1 554 ? -16.812 -13.938 -18.203 1 98.38 554 MET A N 1
ATOM 4297 C CA . MET A 1 554 ? -17.562 -14.32 -19.406 1 98.38 554 MET A CA 1
ATOM 4298 C C . MET A 1 554 ? -17.188 -13.445 -20.594 1 98.38 554 MET A C 1
ATOM 4300 O O . MET A 1 554 ? -17.016 -13.945 -21.703 1 98.38 554 MET A O 1
ATOM 4304 N N . GLY A 1 555 ? -17.078 -12.172 -20.328 1 98.44 555 GLY A N 1
ATOM 4305 C CA . GLY A 1 555 ? -16.688 -11.266 -21.391 1 98.44 555 GLY A CA 1
ATOM 4306 C C . GLY A 1 555 ? -15.297 -11.555 -21.938 1 98.44 555 GLY A C 1
ATOM 4307 O O . GLY A 1 555 ? -15.078 -11.516 -23.141 1 98.44 555 GLY A O 1
ATOM 4308 N N . GLY A 1 556 ? -14.367 -11.773 -21.031 1 98.25 556 GLY A N 1
ATOM 4309 C CA . GLY A 1 556 ? -13.016 -12.109 -21.453 1 98.25 556 GLY A CA 1
ATOM 4310 C C . GLY A 1 556 ? -12.953 -13.398 -22.25 1 98.25 556 GLY A C 1
ATOM 4311 O O . GLY A 1 556 ? -12.242 -13.477 -23.25 1 98.25 556 GLY A O 1
ATOM 4312 N N . ARG A 1 557 ? -13.672 -14.43 -21.797 1 97.69 557 ARG A N 1
ATOM 4313 C CA . ARG A 1 557 ? -13.703 -15.695 -22.516 1 97.69 557 ARG A CA 1
ATOM 4314 C C . ARG A 1 557 ? -14.305 -15.523 -23.906 1 97.69 557 ARG A C 1
ATOM 4316 O O . ARG A 1 557 ? -13.859 -16.141 -24.875 1 97.69 557 ARG A O 1
ATOM 4323 N N . LEU A 1 558 ? -15.352 -14.719 -23.984 1 97.56 558 LEU A N 1
ATOM 4324 C CA . LEU A 1 558 ? -15.977 -14.438 -25.281 1 97.56 558 LEU A CA 1
ATOM 4325 C C . LEU A 1 558 ? -14.969 -13.844 -26.25 1 97.56 558 LEU A C 1
ATOM 4327 O O . LEU A 1 558 ? -14.906 -14.25 -27.422 1 97.56 558 LEU A O 1
ATOM 4331 N N . VAL A 1 559 ? -14.156 -12.906 -25.797 1 97.06 559 VAL A N 1
ATOM 4332 C CA . VAL A 1 559 ? -13.133 -12.297 -26.625 1 97.06 559 VAL A CA 1
ATOM 4333 C C . VAL A 1 559 ? -12.117 -13.352 -27.062 1 97.06 559 VAL A C 1
ATOM 4335 O O . VAL A 1 559 ? -11.688 -13.375 -28.219 1 97.06 559 VAL A O 1
ATOM 4338 N N . GLY A 1 560 ? -11.727 -14.18 -26.109 1 96.19 560 GLY A N 1
ATOM 4339 C CA . GLY A 1 560 ? -10.789 -15.242 -26.438 1 96.19 560 GLY A CA 1
ATOM 4340 C C . GLY A 1 560 ? -11.328 -16.219 -27.469 1 96.19 560 GLY A C 1
ATOM 4341 O O . GLY A 1 560 ? -10.594 -16.641 -28.375 1 96.19 560 GLY A O 1
ATOM 4342 N N . THR A 1 561 ? -12.609 -16.547 -27.344 1 95.12 561 THR A N 1
ATOM 4343 C CA . THR A 1 561 ? -13.242 -17.484 -28.266 1 95.12 561 THR A CA 1
ATOM 4344 C C . THR A 1 561 ? -13.391 -16.844 -29.656 1 95.12 561 THR A C 1
ATOM 4346 O O . THR A 1 561 ? -13.297 -17.547 -30.672 1 95.12 561 THR A O 1
ATOM 4349 N N . LEU A 1 562 ? -13.594 -15.578 -29.734 1 94.56 562 LEU A N 1
ATOM 4350 C CA . LEU A 1 562 ? -13.773 -14.898 -31.016 1 94.56 562 LEU A CA 1
ATOM 4351 C C . LEU A 1 562 ? -12.453 -14.797 -31.766 1 94.56 562 LEU A C 1
ATOM 4353 O O . LEU A 1 562 ? -12.43 -14.883 -33 1 94.56 562 LEU A O 1
ATOM 4357 N N . PHE A 1 563 ? -11.375 -14.609 -31.094 1 93.75 563 PHE A N 1
ATOM 4358 C CA . PHE A 1 563 ? -10.07 -14.602 -31.734 1 93.75 563 PHE A CA 1
ATOM 4359 C C . PHE A 1 563 ? -9.672 -16 -32.188 1 93.75 563 PHE A C 1
ATOM 4361 O O . PHE A 1 563 ? -8.953 -16.156 -33.156 1 93.75 563 PHE A O 1
ATOM 4368 N N . ASN A 1 564 ? -10.102 -17 -31.562 1 89 564 ASN A N 1
ATOM 4369 C CA . ASN A 1 564 ? -9.984 -18.422 -31.906 1 89 564 ASN A CA 1
ATOM 4370 C C . ASN A 1 564 ? -8.539 -18.812 -32.188 1 89 564 ASN A C 1
ATOM 4372 O O . ASN A 1 564 ? -8.234 -19.391 -33.25 1 89 564 ASN A O 1
ATOM 4376 N N . ASN A 1 565 ? -7.578 -18.359 -31.297 1 89.25 565 ASN A N 1
ATOM 4377 C CA . ASN A 1 565 ? -6.176 -18.766 -31.344 1 89.25 565 ASN A CA 1
ATOM 4378 C C . ASN A 1 565 ? -5.691 -19.297 -30 1 89.25 565 ASN A C 1
ATOM 4380 O O . ASN A 1 565 ? -5.66 -18.578 -29.016 1 89.25 565 ASN A O 1
ATOM 4384 N N . GLU A 1 566 ? -5.289 -20.5 -29.984 1 85.19 566 GLU A N 1
ATOM 4385 C CA . GLU A 1 566 ? -4.945 -21.188 -28.75 1 85.19 566 GLU A CA 1
ATOM 4386 C C . GLU A 1 566 ? -3.592 -20.734 -28.219 1 85.19 566 GLU A C 1
ATOM 4388 O O . GLU A 1 566 ? -3.309 -20.875 -27.031 1 85.19 566 GLU A O 1
ATOM 4393 N N . VAL A 1 567 ? -2.795 -20.109 -29.094 1 85.25 567 VAL A N 1
ATOM 4394 C CA . VAL A 1 567 ? -1.423 -19.781 -28.719 1 85.25 567 VAL A CA 1
ATOM 4395 C C . VAL A 1 567 ? -1.383 -18.422 -28.031 1 85.25 567 VAL A C 1
ATOM 4397 O O . VAL A 1 567 ? -0.787 -18.281 -26.953 1 85.25 567 VAL A O 1
ATOM 4400 N N . TRP A 1 568 ? -2.068 -17.5 -28.641 1 90.62 568 TRP A N 1
ATOM 4401 C CA . TRP A 1 568 ? -1.898 -16.172 -28.094 1 90.62 568 TRP A CA 1
ATOM 4402 C C . TRP A 1 568 ? -3.232 -15.602 -27.609 1 90.62 568 TRP A C 1
ATOM 4404 O O . TRP A 1 568 ? -3.277 -14.531 -27.016 1 90.62 568 TRP A O 1
ATOM 4414 N N . ALA A 1 569 ? -4.27 -16.328 -27.781 1 94.56 569 ALA A N 1
ATOM 4415 C CA . ALA A 1 569 ? -5.586 -15.891 -27.328 1 94.56 569 ALA A CA 1
ATOM 4416 C C . ALA A 1 569 ? -6.34 -17.016 -26.625 1 94.56 569 ALA A C 1
ATOM 4418 O O . ALA A 1 569 ? -7.488 -17.312 -26.969 1 94.56 569 ALA A O 1
ATOM 4419 N N . ASP A 1 570 ? -5.664 -17.641 -25.672 1 94.56 570 ASP A N 1
ATOM 4420 C CA . ASP A 1 570 ? -6.324 -18.672 -24.875 1 94.56 570 ASP A CA 1
ATOM 4421 C C . ASP A 1 570 ? -7.539 -18.125 -24.141 1 94.56 570 ASP A C 1
ATOM 4423 O O . ASP A 1 570 ? -7.434 -17.109 -23.438 1 94.56 570 ASP A O 1
ATOM 4427 N N . PRO A 1 571 ? -8.703 -18.703 -24.312 1 95.88 571 PRO A N 1
ATOM 4428 C CA . PRO A 1 571 ? -9.914 -18.172 -23.688 1 95.88 571 PRO A CA 1
ATOM 4429 C C . PRO A 1 571 ? -9.828 -18.141 -22.156 1 95.88 571 PRO A C 1
ATOM 4431 O O . PRO A 1 571 ? -10.43 -17.266 -21.516 1 95.88 571 PRO A O 1
ATOM 4434 N N . GLY A 1 572 ? -9.172 -19.125 -21.547 1 95.25 572 GLY A N 1
ATOM 4435 C CA . GLY A 1 572 ? -9.008 -19.141 -20.109 1 95.25 572 GLY A CA 1
ATOM 4436 C C . GLY A 1 572 ? -8.188 -17.969 -19.594 1 95.25 572 GLY A C 1
ATOM 4437 O O . GLY A 1 572 ? -8.523 -17.359 -18.578 1 95.25 572 GLY A O 1
ATOM 4438 N N . VAL A 1 573 ? -7.086 -17.609 -20.297 1 96.12 573 VAL A N 1
ATOM 4439 C CA . VAL A 1 573 ? -6.227 -16.5 -19.922 1 96.12 573 VAL A CA 1
ATOM 4440 C C . VAL A 1 573 ? -6.973 -15.172 -20.109 1 96.12 573 VAL A C 1
ATOM 4442 O O . VAL A 1 573 ? -6.953 -14.312 -19.234 1 96.12 573 VAL A O 1
ATOM 4445 N N . LEU A 1 574 ? -7.672 -15.078 -21.203 1 97.88 574 LEU A N 1
ATOM 4446 C CA . LEU A 1 574 ? -8.398 -13.852 -21.484 1 97.88 574 LEU A CA 1
ATOM 4447 C C . LEU A 1 574 ? -9.594 -13.695 -20.547 1 97.88 574 LEU A C 1
ATOM 4449 O O . LEU A 1 574 ? -9.992 -12.57 -20.234 1 97.88 574 LEU A O 1
ATOM 4453 N N . SER A 1 575 ? -10.148 -14.828 -20.094 1 97.94 575 SER A N 1
ATOM 4454 C CA . SER A 1 575 ? -11.203 -14.773 -19.078 1 97.94 575 SER A CA 1
ATOM 4455 C C . SER A 1 575 ? -10.695 -14.164 -17.781 1 97.94 575 SER A C 1
ATOM 4457 O O . SER A 1 575 ? -11.383 -13.344 -17.172 1 97.94 575 SER A O 1
ATOM 4459 N N . LEU A 1 576 ? -9.523 -14.555 -17.391 1 97.56 576 LEU A N 1
ATOM 4460 C CA . LEU A 1 576 ? -8.914 -14 -16.188 1 97.56 576 LEU A CA 1
ATOM 4461 C C . LEU A 1 576 ? -8.656 -12.5 -16.344 1 97.56 576 LEU A C 1
ATOM 4463 O O . LEU A 1 576 ? -8.977 -11.719 -15.445 1 97.56 576 LEU A O 1
ATOM 4467 N N . ILE A 1 577 ? -8.102 -12.109 -17.469 1 98.38 577 ILE A N 1
ATOM 4468 C CA . ILE A 1 577 ? -7.812 -10.711 -17.734 1 98.38 577 ILE A CA 1
ATOM 4469 C C . ILE A 1 577 ? -9.117 -9.914 -17.812 1 98.38 577 ILE A C 1
ATOM 4471 O O . ILE A 1 577 ? -9.195 -8.789 -17.312 1 98.38 577 ILE A O 1
ATOM 4475 N N . GLY A 1 578 ? -10.062 -10.531 -18.406 1 98.69 578 GLY A N 1
ATOM 4476 C CA . GLY A 1 578 ? -11.359 -9.883 -18.484 1 98.69 578 GLY A CA 1
ATOM 4477 C C . GLY A 1 578 ? -12 -9.656 -17.141 1 98.69 578 GLY A C 1
ATOM 4478 O O . GLY A 1 578 ? -12.602 -8.609 -16.891 1 98.69 578 GLY A O 1
ATOM 4479 N N . ALA A 1 579 ? -11.945 -10.656 -16.281 1 98.5 579 ALA A N 1
ATOM 4480 C CA . ALA A 1 579 ? -12.484 -10.523 -14.93 1 98.5 579 ALA A CA 1
ATOM 4481 C C . ALA A 1 579 ? -11.844 -9.344 -14.195 1 98.5 579 ALA A C 1
ATOM 4483 O O . ALA A 1 579 ? -12.539 -8.539 -13.586 1 98.5 579 ALA A O 1
ATOM 4484 N N . ALA A 1 580 ? -10.539 -9.227 -14.297 1 98.38 580 ALA A N 1
ATOM 4485 C CA . ALA A 1 580 ? -9.812 -8.148 -13.641 1 98.38 580 ALA A CA 1
ATOM 4486 C C . ALA A 1 580 ? -10.156 -6.797 -14.258 1 98.38 580 ALA A C 1
ATOM 4488 O O . ALA A 1 580 ? -10.352 -5.812 -13.539 1 98.38 580 ALA A O 1
ATOM 4489 N N . SER A 1 581 ? -10.242 -6.738 -15.539 1 98.69 581 SER A N 1
ATOM 4490 C CA . SER A 1 581 ? -10.508 -5.492 -16.25 1 98.69 581 SER A CA 1
ATOM 4491 C C . SER A 1 581 ? -11.906 -4.961 -15.922 1 98.69 581 SER A C 1
ATOM 4493 O O . SER A 1 581 ? -12.07 -3.777 -15.617 1 98.69 581 SER A O 1
ATOM 4495 N N . TYR A 1 582 ? -12.867 -5.797 -16.016 1 98.69 582 TYR A N 1
ATOM 4496 C CA . TYR A 1 582 ? -14.242 -5.391 -15.734 1 98.69 582 TYR A CA 1
ATOM 4497 C C . TYR A 1 582 ? -14.383 -4.91 -14.289 1 98.69 582 TYR A C 1
ATOM 4499 O O . TYR A 1 582 ? -15 -3.875 -14.031 1 98.69 582 TYR A O 1
ATOM 4507 N N . PHE A 1 583 ? -13.844 -5.664 -13.391 1 98 583 PHE A N 1
ATOM 4508 C CA . PHE A 1 583 ? -13.945 -5.301 -11.977 1 98 583 PHE A CA 1
ATOM 4509 C C . PHE A 1 583 ? -13.227 -3.982 -11.711 1 98 583 PHE A C 1
ATOM 4511 O O . PHE A 1 583 ? -13.672 -3.186 -10.883 1 98 583 PHE A O 1
ATOM 4518 N N . SER A 1 584 ? -12.125 -3.779 -12.359 1 98 584 SER A N 1
ATOM 4519 C CA . SER A 1 584 ? -11.422 -2.508 -12.227 1 98 584 SER A CA 1
ATOM 4520 C C . SER A 1 584 ? -12.258 -1.353 -12.758 1 98 584 SER A C 1
ATOM 4522 O O . SER A 1 584 ? -12.242 -0.256 -12.195 1 98 584 SER A O 1
ATOM 4524 N N . GLY A 1 585 ? -12.938 -1.593 -13.836 1 97.31 585 GLY A N 1
ATOM 4525 C CA . GLY A 1 585 ? -13.812 -0.567 -14.383 1 97.31 585 GLY A CA 1
ATOM 4526 C C . GLY A 1 585 ? -14.914 -0.146 -13.43 1 97.31 585 GLY A C 1
ATOM 4527 O O . GLY A 1 585 ? -15.234 1.04 -13.328 1 97.31 585 GLY A O 1
ATOM 4528 N N . ILE A 1 586 ? -15.398 -1.095 -12.719 1 96.69 586 ILE A N 1
ATOM 4529 C CA . ILE A 1 586 ? -16.5 -0.823 -11.812 1 96.69 586 ILE A CA 1
ATOM 4530 C C . ILE A 1 586 ? -15.977 -0.184 -10.523 1 96.69 586 ILE A C 1
ATOM 4532 O O . ILE A 1 586 ? -16.562 0.771 -10.016 1 96.69 586 ILE A O 1
ATOM 4536 N N . SER A 1 587 ? -14.898 -0.691 -9.984 1 95.12 587 SER A N 1
ATOM 4537 C CA . SER A 1 587 ? -14.406 -0.298 -8.672 1 95.12 587 SER A CA 1
ATOM 4538 C C . SER A 1 587 ? -13.297 0.743 -8.789 1 95.12 587 SER A C 1
ATOM 4540 O O . SER A 1 587 ? -12.969 1.413 -7.805 1 95.12 587 SER A O 1
ATOM 4542 N N . ARG A 1 588 ? -12.57 0.889 -9.906 1 94.88 588 ARG A N 1
ATOM 4543 C CA . ARG A 1 588 ? -11.43 1.755 -10.164 1 94.88 588 ARG A CA 1
ATOM 4544 C C . ARG A 1 588 ? -10.211 1.304 -9.367 1 94.88 588 ARG A C 1
ATOM 4546 O O . ARG A 1 588 ? -9.305 2.098 -9.102 1 94.88 588 ARG A O 1
ATOM 4553 N N . LEU A 1 589 ? -10.211 0.046 -8.891 1 95.81 589 LEU A N 1
ATOM 4554 C CA . LEU A 1 589 ? -9.039 -0.531 -8.234 1 95.81 589 LEU A CA 1
ATOM 4555 C C . LEU A 1 589 ? -7.918 -0.773 -9.242 1 95.81 589 LEU A C 1
ATOM 4557 O O . LEU A 1 589 ? -8.18 -1.023 -10.422 1 95.81 589 LEU A O 1
ATOM 4561 N N . SER A 1 590 ? -6.691 -0.704 -8.805 1 95.69 590 SER A N 1
ATOM 4562 C CA . SER A 1 590 ? -5.551 -0.909 -9.688 1 95.69 590 SER A CA 1
ATOM 4563 C C . SER A 1 590 ? -4.605 -1.974 -9.133 1 95.69 590 SER A C 1
ATOM 4565 O O . SER A 1 590 ? -4.828 -3.17 -9.336 1 95.69 590 SER A O 1
ATOM 4567 N N . PHE A 1 591 ? -3.604 -1.546 -8.195 1 96.75 591 PHE A N 1
ATOM 4568 C CA . PHE A 1 591 ? -2.553 -2.459 -7.762 1 96.75 591 PHE A CA 1
ATOM 4569 C C . PHE A 1 591 ? -3.104 -3.486 -6.777 1 96.75 591 PHE A C 1
ATOM 4571 O O . PHE A 1 591 ? -2.666 -4.641 -6.77 1 96.75 591 PHE A O 1
ATOM 4578 N N . SER A 1 592 ? -4.07 -3.109 -5.93 1 97.19 592 SER A N 1
ATOM 4579 C CA . SER A 1 592 ? -4.664 -4.062 -5 1 97.19 592 SER A CA 1
ATOM 4580 C C . SER A 1 592 ? -5.391 -5.18 -5.742 1 97.19 592 SER A C 1
ATOM 4582 O O . SER A 1 592 ? -5.348 -6.34 -5.324 1 97.19 592 SER A O 1
ATOM 4584 N N . LEU A 1 593 ? -6.039 -4.824 -6.832 1 97.81 593 LEU A N 1
ATOM 4585 C CA . LEU A 1 593 ? -6.777 -5.809 -7.613 1 97.81 593 LEU A CA 1
ATOM 4586 C C . LEU A 1 593 ? -5.828 -6.82 -8.242 1 97.81 593 LEU A C 1
ATOM 4588 O O . LEU A 1 593 ? -6.137 -8.016 -8.305 1 97.81 593 LEU A O 1
ATOM 4592 N N . ILE A 1 594 ? -4.711 -6.375 -8.734 1 98.06 594 ILE A N 1
ATOM 4593 C CA . ILE A 1 594 ? -3.738 -7.277 -9.344 1 98.06 594 ILE A CA 1
ATOM 4594 C C . ILE A 1 594 ? -3.264 -8.297 -8.312 1 98.06 594 ILE A C 1
ATOM 4596 O O . ILE A 1 594 ? -3.164 -9.492 -8.609 1 98.06 594 ILE A O 1
ATOM 4600 N N . VAL A 1 595 ? -2.992 -7.824 -7.102 1 97.88 595 VAL A N 1
ATOM 4601 C CA . VAL A 1 595 ? -2.518 -8.719 -6.055 1 97.88 595 VAL A CA 1
ATOM 4602 C C . VAL A 1 595 ? -3.619 -9.711 -5.684 1 97.88 595 VAL A C 1
ATOM 4604 O O . VAL A 1 595 ? -3.35 -10.898 -5.473 1 97.88 595 VAL A O 1
ATOM 4607 N N . ILE A 1 596 ? -4.828 -9.227 -5.621 1 97.5 596 ILE A N 1
ATOM 4608 C CA . ILE A 1 596 ? -5.953 -10.109 -5.328 1 97.5 596 ILE A CA 1
ATOM 4609 C C . ILE A 1 596 ? -6.059 -11.188 -6.406 1 97.5 596 ILE A C 1
ATOM 4611 O O . ILE A 1 596 ? -6.195 -12.375 -6.094 1 97.5 596 ILE A O 1
ATOM 4615 N N . MET A 1 597 ? -5.961 -10.82 -7.672 1 97.19 597 MET A N 1
ATOM 4616 C CA . MET A 1 597 ? -6.07 -11.758 -8.781 1 97.19 597 MET A CA 1
ATOM 4617 C C . MET A 1 597 ? -4.941 -12.781 -8.742 1 97.19 597 MET A C 1
ATOM 4619 O O . MET A 1 597 ? -5.16 -13.969 -9.008 1 97.19 597 MET A O 1
ATOM 4623 N N . MET A 1 598 ? -3.758 -12.312 -8.375 1 95.38 598 MET A N 1
ATOM 4624 C CA . MET A 1 598 ? -2.615 -13.219 -8.266 1 95.38 598 MET A CA 1
ATOM 4625 C C . MET A 1 598 ? -2.828 -14.227 -7.145 1 95.38 598 MET A C 1
ATOM 4627 O O . MET A 1 598 ? -2.572 -15.422 -7.324 1 95.38 598 MET A O 1
ATOM 4631 N N . GLU A 1 599 ? -3.297 -13.766 -6.062 1 96 599 GLU A N 1
ATOM 4632 C CA . GLU A 1 599 ? -3.475 -14.641 -4.906 1 96 599 GLU A CA 1
ATOM 4633 C C . GLU A 1 599 ? -4.629 -15.609 -5.125 1 96 599 GLU A C 1
ATOM 4635 O O . GLU A 1 599 ? -4.551 -16.781 -4.723 1 96 599 GLU A O 1
ATOM 4640 N N . MET A 1 600 ? -5.648 -15.141 -5.793 1 94.56 600 MET A N 1
ATOM 4641 C CA . MET A 1 600 ? -6.832 -15.984 -5.938 1 94.56 600 MET A CA 1
ATOM 4642 C C . MET A 1 600 ? -6.602 -17.062 -6.992 1 94.56 600 MET A C 1
ATOM 4644 O O . MET A 1 600 ? -7.254 -18.109 -6.965 1 94.56 600 MET A O 1
ATOM 4648 N N . THR A 1 601 ? -5.664 -16.859 -7.938 1 93.75 601 THR A N 1
ATOM 4649 C CA . THR A 1 601 ? -5.434 -17.828 -9.008 1 93.75 601 THR A CA 1
ATOM 4650 C C . THR A 1 601 ? -4.09 -18.531 -8.82 1 93.75 601 THR A C 1
ATOM 4652 O O . THR A 1 601 ? -3.814 -19.531 -9.469 1 93.75 601 THR A O 1
ATOM 4655 N N . ALA A 1 602 ? -3.195 -18 -7.977 1 91.44 602 ALA A N 1
ATOM 4656 C CA . ALA A 1 602 ? -1.835 -18.484 -7.762 1 91.44 602 ALA A CA 1
ATOM 4657 C C . ALA A 1 602 ? -1.065 -18.547 -9.078 1 91.44 602 ALA A C 1
ATOM 4659 O O . ALA A 1 602 ? -0.363 -19.531 -9.344 1 91.44 602 ALA A O 1
ATOM 4660 N N . ASP A 1 603 ? -1.323 -17.578 -9.984 1 90.25 603 ASP A N 1
ATOM 4661 C CA . ASP A 1 603 ? -0.653 -17.516 -11.281 1 90.25 603 ASP A CA 1
ATOM 4662 C C . ASP A 1 603 ? -0.185 -16.109 -11.594 1 90.25 603 ASP A C 1
ATOM 4664 O O . ASP A 1 603 ? -0.964 -15.148 -11.5 1 90.25 603 ASP A O 1
ATOM 4668 N N . LEU A 1 604 ? 1.064 -16.016 -11.938 1 92.5 604 LEU A N 1
ATOM 4669 C CA . LEU A 1 604 ? 1.62 -14.695 -12.195 1 92.5 604 LEU A CA 1
ATOM 4670 C C . LEU A 1 604 ? 2.18 -14.602 -13.609 1 92.5 604 LEU A C 1
ATOM 4672 O O . LEU A 1 604 ? 2.824 -13.609 -13.969 1 92.5 604 LEU A O 1
ATOM 4676 N N . THR A 1 605 ? 1.914 -15.547 -14.477 1 91.31 605 THR A N 1
ATOM 4677 C CA . THR A 1 605 ? 2.494 -15.633 -15.812 1 91.31 605 THR A CA 1
ATOM 4678 C C . THR A 1 605 ? 2.064 -14.438 -16.656 1 91.31 605 THR A C 1
ATOM 4680 O O . THR A 1 605 ? 2.865 -13.898 -17.422 1 91.31 605 THR A O 1
ATOM 4683 N N . HIS A 1 606 ? 0.851 -14.078 -16.516 1 94.88 606 HIS A N 1
ATOM 4684 C CA . HIS A 1 606 ? 0.326 -13.008 -17.359 1 94.88 606 HIS A CA 1
ATOM 4685 C C . HIS A 1 606 ? 0.087 -11.734 -16.547 1 94.88 606 HIS A C 1
ATOM 4687 O O . HIS A 1 606 ? -0.899 -11.031 -16.766 1 94.88 606 HIS A O 1
ATOM 4693 N N . ILE A 1 607 ? 0.941 -11.422 -15.617 1 95.94 607 ILE A N 1
ATOM 4694 C CA . ILE A 1 607 ? 0.778 -10.273 -14.727 1 95.94 607 ILE A CA 1
ATOM 4695 C C . ILE A 1 607 ? 0.79 -8.984 -15.539 1 95.94 607 ILE A C 1
ATOM 4697 O O . ILE A 1 607 ? 0.031 -8.055 -15.25 1 95.94 607 ILE A O 1
ATOM 4701 N N . THR A 1 608 ? 1.629 -8.844 -16.562 1 96.69 608 THR A N 1
ATOM 4702 C CA . THR A 1 608 ? 1.732 -7.617 -17.359 1 96.69 608 THR A CA 1
ATOM 4703 C C . THR A 1 608 ? 0.469 -7.395 -18.188 1 96.69 608 THR A C 1
ATOM 4705 O O . THR A 1 608 ? 0.009 -6.262 -18.328 1 96.69 608 THR A O 1
ATOM 4708 N N . CYS A 1 609 ? -0.08 -8.469 -18.719 1 97.44 609 CYS A N 1
ATOM 4709 C CA . CYS A 1 609 ? -1.346 -8.359 -19.438 1 97.44 609 CYS A CA 1
ATOM 4710 C C . CYS A 1 609 ? -2.465 -7.918 -18.5 1 97.44 609 CYS A C 1
ATOM 4712 O O . CYS A 1 609 ? -3.312 -7.109 -18.875 1 97.44 609 CYS A O 1
ATOM 4714 N N . LEU A 1 610 ? -2.463 -8.523 -17.312 1 98.06 610 LEU A N 1
ATOM 4715 C CA . LEU A 1 610 ? -3.441 -8.125 -16.312 1 98.06 610 LEU A CA 1
ATOM 4716 C C . LEU A 1 610 ? -3.342 -6.633 -16.016 1 98.06 610 LEU A C 1
ATOM 4718 O O . LEU A 1 610 ? -4.359 -5.945 -15.938 1 98.06 610 LEU A O 1
ATOM 4722 N N . MET A 1 611 ? -2.123 -6.16 -15.844 1 98.25 611 MET A N 1
ATOM 4723 C CA . MET A 1 611 ? -1.895 -4.754 -15.531 1 98.25 611 MET A CA 1
ATOM 4724 C C . MET A 1 611 ? -2.348 -3.859 -16.672 1 98.25 611 MET A C 1
ATOM 4726 O O . MET A 1 611 ? -2.996 -2.836 -16.453 1 98.25 611 MET A O 1
ATOM 4730 N N . VAL A 1 612 ? -2.033 -4.234 -17.891 1 98 612 VAL A N 1
ATOM 4731 C CA . VAL A 1 612 ? -2.436 -3.463 -19.062 1 98 612 VAL A CA 1
ATOM 4732 C C . VAL A 1 612 ? -3.959 -3.395 -19.141 1 98 612 VAL A C 1
ATOM 4734 O O . VAL A 1 612 ? -4.527 -2.33 -19.391 1 98 612 VAL A O 1
ATOM 4737 N N . GLY A 1 613 ? -4.582 -4.551 -18.969 1 98.44 613 GLY A N 1
ATOM 4738 C CA . GLY A 1 613 ? -6.039 -4.586 -19 1 98.44 613 GLY A CA 1
ATOM 4739 C C . GLY A 1 613 ? -6.68 -3.676 -17.969 1 98.44 613 GLY A C 1
ATOM 4740 O O . GLY A 1 613 ? -7.613 -2.936 -18.281 1 98.44 613 GLY A O 1
ATOM 4741 N N . VAL A 1 614 ? -6.188 -3.703 -16.75 1 98.12 614 VAL A N 1
ATOM 4742 C CA . VAL A 1 614 ? -6.723 -2.912 -15.648 1 98.12 614 VAL A CA 1
ATOM 4743 C C . VAL A 1 614 ? -6.559 -1.424 -15.953 1 98.12 614 VAL A C 1
ATOM 4745 O O . VAL A 1 614 ? -7.477 -0.632 -15.719 1 98.12 614 VAL A O 1
ATOM 4748 N N . VAL A 1 615 ? -5.414 -1.011 -16.547 1 96.75 615 VAL A N 1
ATOM 4749 C CA . VAL A 1 615 ? -5.125 0.39 -16.828 1 96.75 615 VAL A CA 1
ATOM 4750 C C . VAL A 1 615 ? -6.082 0.91 -17.906 1 96.75 615 VAL A C 1
ATOM 4752 O O . VAL A 1 615 ? -6.664 1.985 -17.75 1 96.75 615 VAL A O 1
ATOM 4755 N N . PHE A 1 616 ? -6.277 0.15 -18.891 1 97.19 616 PHE A N 1
ATOM 4756 C CA . PHE A 1 616 ? -7.121 0.597 -20 1 97.19 616 PHE A CA 1
ATOM 4757 C C . PHE A 1 616 ? -8.586 0.636 -19.578 1 97.19 616 PHE A C 1
ATOM 4759 O O . PHE A 1 616 ? -9.305 1.582 -19.906 1 97.19 616 PHE A O 1
ATOM 4766 N N . ALA A 1 617 ? -9.031 -0.402 -18.906 1 98.25 617 ALA A N 1
ATOM 4767 C CA . ALA A 1 617 ? -10.422 -0.435 -18.453 1 98.25 617 ALA A CA 1
ATOM 4768 C C . ALA A 1 617 ? -10.711 0.699 -17.484 1 98.25 617 ALA A C 1
ATOM 4770 O O . ALA A 1 617 ? -11.75 1.36 -17.578 1 98.25 617 ALA A O 1
ATOM 4771 N N . ARG A 1 618 ? -9.852 0.891 -16.562 1 95.75 618 ARG A N 1
ATOM 4772 C CA . ARG A 1 618 ? -10.016 1.944 -15.562 1 95.75 618 ARG A CA 1
ATOM 4773 C C . ARG A 1 618 ? -10.008 3.322 -16.219 1 95.75 618 ARG A C 1
ATOM 4775 O O . ARG A 1 618 ? -10.828 4.184 -15.883 1 95.75 618 ARG A O 1
ATOM 4782 N N . ALA A 1 619 ? -9.039 3.594 -17.109 1 92.5 619 ALA A N 1
ATOM 4783 C CA . ALA A 1 619 ? -8.922 4.883 -17.797 1 92.5 619 ALA A CA 1
ATOM 4784 C C . ALA A 1 619 ? -10.188 5.199 -18.594 1 92.5 619 ALA A C 1
ATOM 4786 O O . ALA A 1 619 ? -10.664 6.34 -18.578 1 92.5 619 ALA A O 1
ATOM 4787 N N . LEU A 1 620 ? -10.68 4.199 -19.203 1 94.69 620 LEU A N 1
ATOM 4788 C CA . LEU A 1 620 ? -11.891 4.391 -20 1 94.69 620 LEU A CA 1
ATOM 4789 C C . LEU A 1 620 ? -13.086 4.672 -19.094 1 94.69 620 LEU A C 1
ATOM 4791 O O . LEU A 1 620 ? -13.883 5.57 -19.375 1 94.69 620 LEU A O 1
ATOM 4795 N N . ALA A 1 621 ? -13.219 3.877 -18.078 1 95 621 ALA A N 1
ATOM 4796 C CA . ALA A 1 621 ? -14.344 4.043 -17.172 1 95 621 ALA A CA 1
ATOM 4797 C C . ALA A 1 621 ? -14.297 5.402 -16.484 1 95 621 ALA A C 1
ATOM 4799 O O . ALA A 1 621 ? -15.336 6.035 -16.266 1 95 621 ALA A O 1
ATOM 4800 N N . ASP A 1 622 ? -13.133 5.898 -16.109 1 87.62 622 ASP A N 1
ATOM 4801 C CA . ASP A 1 622 ? -12.961 7.172 -15.414 1 87.62 622 ASP A CA 1
ATOM 4802 C C . ASP A 1 622 ? -13.438 8.336 -16.281 1 87.62 622 ASP A C 1
ATOM 4804 O O . ASP A 1 622 ? -13.852 9.375 -15.766 1 87.62 622 ASP A O 1
ATOM 4808 N N . ARG A 1 623 ? -13.406 8.195 -17.531 1 86.62 623 ARG A N 1
ATOM 4809 C CA . ARG A 1 623 ? -13.797 9.266 -18.453 1 86.62 623 ARG A CA 1
ATOM 4810 C C . ARG A 1 623 ? -15.312 9.391 -18.531 1 86.62 623 ARG A C 1
ATOM 4812 O O . ARG A 1 623 ? -15.836 10.477 -18.781 1 86.62 623 ARG A O 1
ATOM 4819 N N . PHE A 1 624 ? -15.984 8.305 -18.156 1 88.75 624 PHE A N 1
ATOM 4820 C CA . PHE A 1 624 ? -17.422 8.312 -18.406 1 88.75 624 PHE A CA 1
ATOM 4821 C C . PHE A 1 624 ? -18.203 8.492 -17.109 1 88.75 624 PHE A C 1
ATOM 4823 O O . PHE A 1 624 ? -19.219 9.188 -17.078 1 88.75 624 PHE A O 1
ATOM 4830 N N . CYS A 1 625 ? -17.766 7.781 -16.062 1 89.12 625 CYS A N 1
ATOM 4831 C CA . CYS A 1 625 ? -18.547 7.871 -14.836 1 89.12 625 CYS A CA 1
ATOM 4832 C C . CYS A 1 625 ? -17.672 7.641 -13.609 1 89.12 625 CYS A C 1
ATOM 4834 O O . CYS A 1 625 ? -16.5 7.301 -13.742 1 89.12 625 CYS A O 1
ATOM 4836 N N . HIS A 1 626 ? -18.297 7.914 -12.445 1 88.81 626 HIS A N 1
ATOM 4837 C CA . HIS A 1 626 ? -17.641 7.609 -11.18 1 88.81 626 HIS A CA 1
ATOM 4838 C C . HIS A 1 626 ? -17.703 6.117 -10.875 1 88.81 626 HIS A C 1
ATOM 4840 O O . HIS A 1 626 ? -18.484 5.383 -11.477 1 88.81 626 HIS A O 1
ATOM 4846 N N . SER A 1 627 ? -16.938 5.668 -9.984 1 92.5 627 SER A N 1
ATOM 4847 C CA . SER A 1 627 ? -16.953 4.273 -9.555 1 92.5 627 SER A CA 1
ATOM 4848 C C . SER A 1 627 ? -18.281 3.912 -8.914 1 92.5 627 SER A C 1
ATOM 4850 O O . SER A 1 627 ? -19.047 4.793 -8.5 1 92.5 627 SER A O 1
ATOM 4852 N N . LEU A 1 628 ? -18.562 2.717 -8.82 1 93.88 628 LEU A N 1
ATOM 4853 C CA . LEU A 1 628 ? -19.844 2.254 -8.297 1 93.88 628 LEU A CA 1
ATOM 4854 C C . LEU A 1 628 ? -20.016 2.676 -6.84 1 93.88 628 LEU A C 1
ATOM 4856 O O . LEU A 1 628 ? -21.062 3.201 -6.461 1 93.88 628 LEU A O 1
ATOM 4860 N N . TYR A 1 629 ? -19.094 2.469 -6 1 92.12 629 TYR A N 1
ATOM 4861 C CA . TYR A 1 629 ? -19.219 2.773 -4.578 1 92.12 629 TYR A CA 1
ATOM 4862 C C . TYR A 1 629 ? -19.375 4.273 -4.352 1 92.12 629 TYR A C 1
ATOM 4864 O O . TYR A 1 629 ? -20.156 4.699 -3.498 1 92.12 629 TYR A O 1
ATOM 4872 N N . HIS A 1 630 ? -18.656 5.078 -5.09 1 89.19 630 HIS A N 1
ATOM 4873 C CA . HIS A 1 630 ? -18.781 6.523 -4.953 1 89.19 630 HIS A CA 1
ATOM 4874 C C . HIS A 1 630 ? -20.141 7.012 -5.465 1 89.19 630 HIS A C 1
ATOM 4876 O O . HIS A 1 630 ? -20.688 7.977 -4.934 1 89.19 630 HIS A O 1
ATOM 4882 N N . SER A 1 631 ? -20.609 6.34 -6.473 1 91.12 631 SER A N 1
ATOM 4883 C CA . SER A 1 631 ? -21.938 6.68 -6.969 1 91.12 631 SER A CA 1
ATOM 4884 C C . SER A 1 631 ? -23.016 6.34 -5.941 1 91.12 631 SER A C 1
ATOM 4886 O O . SER A 1 631 ? -24 7.07 -5.801 1 91.12 631 SER A O 1
ATOM 4888 N N . LEU A 1 632 ? -22.812 5.262 -5.285 1 91 632 LEU A N 1
ATOM 4889 C CA . LEU A 1 632 ? -23.766 4.871 -4.254 1 91 632 LEU A CA 1
ATOM 4890 C C . LEU A 1 632 ? -23.719 5.844 -3.08 1 91 632 LEU A C 1
ATOM 4892 O O . LEU A 1 632 ? -24.766 6.156 -2.494 1 91 632 LEU A O 1
ATOM 4896 N N . LEU A 1 633 ? -22.562 6.32 -2.711 1 89.94 633 LEU A N 1
ATOM 4897 C CA . LEU A 1 633 ? -22.422 7.309 -1.649 1 89.94 633 LEU A CA 1
ATOM 4898 C C . LEU A 1 633 ? -23.078 8.633 -2.049 1 89.94 633 LEU A C 1
ATOM 4900 O O . LEU A 1 633 ? -23.688 9.297 -1.22 1 89.94 633 LEU A O 1
ATOM 4904 N N . ASP A 1 634 ? -22.891 8.93 -3.254 1 86.56 634 ASP A N 1
ATOM 4905 C CA . ASP A 1 634 ? -23.484 10.156 -3.766 1 86.56 634 ASP A CA 1
ATOM 4906 C C . ASP A 1 634 ? -25.016 10.086 -3.758 1 86.56 634 ASP A C 1
ATOM 4908 O O . ASP A 1 634 ? -25.688 11.078 -3.496 1 86.56 634 ASP A O 1
ATOM 4912 N N . LEU A 1 635 ? -25.516 8.953 -4.074 1 85.12 635 LEU A N 1
ATOM 4913 C CA . LEU A 1 635 ? -26.953 8.758 -4.074 1 85.12 635 LEU A CA 1
ATOM 4914 C C . LEU A 1 635 ? -27.531 8.891 -2.666 1 85.12 635 LEU A C 1
ATOM 4916 O O . LEU A 1 635 ? -28.656 9.352 -2.486 1 85.12 635 LEU A O 1
ATOM 4920 N N . LYS A 1 636 ? -26.703 8.453 -1.714 1 84.31 636 LYS A N 1
ATOM 4921 C CA . LYS A 1 636 ? -27.125 8.609 -0.321 1 84.31 636 LYS A CA 1
ATOM 4922 C C . LYS A 1 636 ? -26.812 10.016 0.191 1 84.31 636 LYS A C 1
ATOM 4924 O O . LYS A 1 636 ? -27.094 10.336 1.347 1 84.31 636 LYS A O 1
ATOM 4929 N N . SER A 1 637 ? -26.203 10.883 -0.546 1 86.81 637 SER A N 1
ATOM 4930 C CA . SER A 1 637 ? -25.844 12.266 -0.243 1 86.81 637 SER A CA 1
ATOM 4931 C C . SER A 1 637 ? -24.891 12.336 0.95 1 86.81 637 SER A C 1
ATOM 4933 O O . SER A 1 637 ? -25.078 13.172 1.844 1 86.81 637 SER A O 1
ATOM 4935 N N . VAL A 1 638 ? -24.047 11.359 0.989 1 87.88 638 VAL A N 1
ATOM 4936 C CA . VAL A 1 638 ? -23.031 11.359 2.043 1 87.88 638 VAL A CA 1
ATOM 4937 C C . VAL A 1 638 ? -21.906 12.32 1.677 1 87.88 638 VAL A C 1
ATOM 4939 O O . VAL A 1 638 ? -21.375 12.281 0.562 1 87.88 638 VAL A O 1
ATOM 4942 N N . PRO A 1 639 ? -21.594 13.219 2.51 1 88.44 639 PRO A N 1
ATOM 4943 C CA . PRO A 1 639 ? -20.5 14.156 2.207 1 88.44 639 PRO A CA 1
ATOM 4944 C C . PRO A 1 639 ? -19.125 13.5 2.289 1 88.44 639 PRO A C 1
ATOM 4946 O O . PRO A 1 639 ? -18.344 13.812 3.188 1 88.44 639 PRO A O 1
ATOM 4949 N N . PHE A 1 640 ? -18.844 12.695 1.359 1 88.12 640 PHE A N 1
ATOM 4950 C CA . PHE A 1 640 ? -17.562 12 1.254 1 88.12 640 PHE A CA 1
ATOM 4951 C C . PHE A 1 640 ? -16.5 12.898 0.631 1 88.12 640 PHE A C 1
ATOM 4953 O O . PHE A 1 640 ? -16.672 13.375 -0.493 1 88.12 640 PHE A O 1
ATOM 4960 N N . LEU A 1 641 ? -15.422 13.172 1.394 1 86.38 641 LEU A N 1
ATOM 4961 C CA . LEU A 1 641 ? -14.352 14.023 0.88 1 86.38 641 LEU A CA 1
ATOM 4962 C C . LEU A 1 641 ? -13.359 13.203 0.064 1 86.38 641 LEU A C 1
ATOM 4964 O O . LEU A 1 641 ? -12.719 12.281 0.59 1 86.38 641 LEU A O 1
ATOM 4968 N N . GLU A 1 642 ? -13.242 13.562 -1.151 1 82.12 642 GLU A N 1
ATOM 4969 C CA . GLU A 1 642 ? -12.328 12.859 -2.045 1 82.12 642 GLU A CA 1
ATOM 4970 C C . GLU A 1 642 ? -10.891 13.32 -1.837 1 82.12 642 GLU A C 1
ATOM 4972 O O . GLU A 1 642 ? -10.641 14.305 -1.138 1 82.12 642 GLU A O 1
ATOM 4977 N N . ALA A 1 643 ? -9.969 12.539 -2.365 1 68.62 643 ALA A N 1
ATOM 4978 C CA . ALA A 1 643 ? -8.555 12.867 -2.199 1 68.62 643 ALA A CA 1
ATOM 4979 C C . ALA A 1 643 ? -8.203 14.156 -2.93 1 68.62 643 ALA A C 1
ATOM 4981 O O . ALA A 1 643 ? -7.395 14.953 -2.443 1 68.62 643 ALA A O 1
ATOM 4982 N N . GLN A 1 644 ? -8.641 14.367 -4.117 1 61.78 644 GLN A N 1
ATOM 4983 C CA . GLN A 1 644 ? -8.336 15.609 -4.816 1 61.78 644 GLN A CA 1
ATOM 4984 C C . GLN A 1 644 ? -9.602 16.25 -5.371 1 61.78 644 GLN A C 1
ATOM 4986 O O . GLN A 1 644 ? -10.531 15.562 -5.785 1 61.78 644 GLN A O 1
ATOM 4991 N N . THR A 1 645 ? -9.539 17.594 -5.07 1 57.53 645 THR A N 1
ATOM 4992 C CA . THR A 1 645 ? -10.656 18.328 -5.648 1 57.53 645 THR A CA 1
ATOM 4993 C C . THR A 1 645 ? -10.336 18.75 -7.082 1 57.53 645 THR A C 1
ATOM 4995 O O . THR A 1 645 ? -9.18 18.984 -7.426 1 57.53 645 THR A O 1
ATOM 4998 N N . GLY A 1 646 ? -11.133 18.453 -7.887 1 54.12 646 GLY A N 1
ATOM 4999 C CA . GLY A 1 646 ? -10.977 18.766 -9.297 1 54.12 646 GLY A CA 1
ATOM 5000 C C . GLY A 1 646 ? -11.094 20.25 -9.602 1 54.12 646 GLY A C 1
ATOM 5001 O O . GLY A 1 646 ? -11.25 20.641 -10.758 1 54.12 646 GLY A O 1
ATOM 5002 N N . VAL A 1 647 ? -11.055 21.109 -8.617 1 50.19 647 VAL A N 1
ATOM 5003 C CA . VAL A 1 647 ? -11.328 22.5 -8.945 1 50.19 647 VAL A CA 1
ATOM 5004 C C . VAL A 1 647 ? -10.055 23.172 -9.469 1 50.19 647 VAL A C 1
ATOM 5006 O O . VAL A 1 647 ? -8.992 23.062 -8.859 1 50.19 647 VAL A O 1
ATOM 5009 N N . HIS A 1 648 ? -10.281 23.641 -10.617 1 56.19 648 HIS A N 1
ATOM 5010 C CA . HIS A 1 648 ? -9.227 24.453 -11.227 1 56.19 648 HIS A CA 1
ATOM 5011 C C . HIS A 1 648 ? -8.992 25.734 -10.422 1 56.19 648 HIS A C 1
ATOM 5013 O O . HIS A 1 648 ? -9.953 26.406 -10.023 1 56.19 648 HIS A O 1
ATOM 5019 N N . LYS A 1 649 ? -7.805 26.078 -10.07 1 63.88 649 LYS A N 1
ATOM 5020 C CA . LYS A 1 649 ? -7.387 27.328 -9.438 1 63.88 649 LYS A CA 1
ATOM 5021 C C . LYS A 1 649 ? -7.895 27.406 -8 1 63.88 649 LYS A C 1
ATOM 5023 O O . LYS A 1 649 ? -8.352 28.453 -7.551 1 63.88 649 LYS A O 1
ATOM 5028 N N . PHE A 1 650 ? -7.988 26.344 -7.316 1 73.81 650 PHE A N 1
ATOM 5029 C CA . PHE A 1 650 ? -8.391 26.203 -5.922 1 73.81 650 PHE A CA 1
ATOM 5030 C C . PHE A 1 650 ? -7.574 27.125 -5.027 1 73.81 650 PHE A C 1
ATOM 5032 O O . PHE A 1 650 ? -8.086 27.641 -4.035 1 73.81 650 PHE A O 1
ATOM 5039 N N . ASP A 1 651 ? -6.484 27.469 -5.469 1 76.94 651 ASP A N 1
ATOM 5040 C CA . ASP A 1 651 ? -5.566 28.172 -4.594 1 76.94 651 ASP A CA 1
ATOM 5041 C C . ASP A 1 651 ? -5.773 29.688 -4.695 1 76.94 651 ASP A C 1
ATOM 5043 O O . ASP A 1 651 ? -5.195 30.453 -3.92 1 76.94 651 ASP A O 1
ATOM 5047 N N . MET A 1 652 ? -6.672 30.109 -5.566 1 78.25 652 MET A N 1
ATOM 5048 C CA . MET A 1 652 ? -6.965 31.531 -5.684 1 78.25 652 MET A CA 1
ATOM 5049 C C . MET A 1 652 ? -7.953 31.984 -4.613 1 78.25 652 MET A C 1
ATOM 5051 O O . MET A 1 652 ? -8.055 33.156 -4.305 1 78.25 652 MET A O 1
ATOM 5055 N N . PHE A 1 653 ? -8.555 31.016 -4.047 1 85.06 653 PHE A N 1
ATOM 5056 C CA . PHE A 1 653 ? -9.531 31.312 -3.006 1 85.06 653 PHE A CA 1
ATOM 5057 C C . PHE A 1 653 ? -8.961 31.031 -1.623 1 85.06 653 PHE A C 1
ATOM 5059 O O . PHE A 1 653 ? -7.93 30.359 -1.496 1 85.06 653 PHE A O 1
ATOM 5066 N N . CYS A 1 654 ? -9.57 31.703 -0.667 1 89.56 654 CYS A N 1
ATOM 5067 C CA . CYS A 1 654 ? -9.086 31.594 0.701 1 89.56 654 CYS A CA 1
ATOM 5068 C C . CYS A 1 654 ? -10.148 30.984 1.608 1 89.56 654 CYS A C 1
ATOM 5070 O O . CYS A 1 654 ? -11.289 30.797 1.193 1 89.56 654 CYS A O 1
ATOM 5072 N N . ALA A 1 655 ? -9.766 30.703 2.771 1 92.44 655 ALA A N 1
ATOM 5073 C CA . ALA A 1 655 ? -10.648 30.078 3.754 1 92.44 655 ALA A CA 1
ATOM 5074 C C . ALA A 1 655 ? -11.844 30.969 4.062 1 92.44 655 ALA A C 1
ATOM 5076 O O . ALA A 1 655 ? -12.945 30.484 4.312 1 92.44 655 ALA A O 1
ATOM 5077 N N . LYS A 1 656 ? -11.695 32.281 4.074 1 90.94 656 LYS A N 1
ATOM 5078 C CA . LYS A 1 656 ? -12.758 33.219 4.383 1 90.94 656 LYS A CA 1
ATOM 5079 C C . LYS A 1 656 ? -13.883 33.125 3.355 1 90.94 656 LYS A C 1
ATOM 5081 O O . LYS A 1 656 ? -15.039 33.469 3.66 1 90.94 656 LYS A O 1
ATOM 5086 N N . ASP A 1 657 ? -13.539 32.656 2.201 1 89.5 657 ASP A N 1
ATOM 5087 C CA . ASP A 1 657 ? -14.5 32.625 1.104 1 89.5 657 ASP A CA 1
ATOM 5088 C C . ASP A 1 657 ? -15.453 31.438 1.236 1 89.5 657 ASP A C 1
ATOM 5090 O O . ASP A 1 657 ? -16.547 31.438 0.683 1 89.5 657 ASP A O 1
ATOM 5094 N N . ILE A 1 658 ? -15.07 30.453 1.991 1 91.56 658 ILE A N 1
ATOM 5095 C CA . ILE A 1 658 ? -15.891 29.25 2.021 1 91.56 658 ILE A CA 1
ATOM 5096 C C . ILE A 1 658 ? -16.453 29.047 3.428 1 91.56 658 ILE A C 1
ATOM 5098 O O . ILE A 1 658 ? -17.312 28.188 3.639 1 91.56 658 ILE A O 1
ATOM 5102 N N . MET A 1 659 ? -16.062 29.812 4.367 1 93.12 659 MET A N 1
ATOM 5103 C CA . MET A 1 659 ? -16.438 29.609 5.762 1 93.12 659 MET A CA 1
ATOM 5104 C C . MET A 1 659 ? -17.891 30.031 5.988 1 93.12 659 MET A C 1
ATOM 5106 O O . MET A 1 659 ? -18.484 30.719 5.152 1 93.12 659 MET A O 1
ATOM 5110 N N . THR A 1 660 ? -18.5 29.484 7.004 1 92.88 660 THR A N 1
ATOM 5111 C CA . THR A 1 660 ? -19.812 29.938 7.477 1 92.88 660 THR A CA 1
ATOM 5112 C C . THR A 1 660 ? -19.656 30.984 8.578 1 92.88 660 THR A C 1
ATOM 5114 O O . THR A 1 660 ? -18.953 30.734 9.57 1 92.88 660 THR A O 1
ATOM 5117 N N . SER A 1 661 ? -20.078 32.031 8.391 1 91.69 661 SER A N 1
ATOM 5118 C CA . SER A 1 661 ? -20.016 33.156 9.336 1 91.69 661 SER A CA 1
ATOM 5119 C C . SER A 1 661 ? -21.406 33.719 9.625 1 91.69 661 SER A C 1
ATOM 5121 O O . SER A 1 661 ? -22.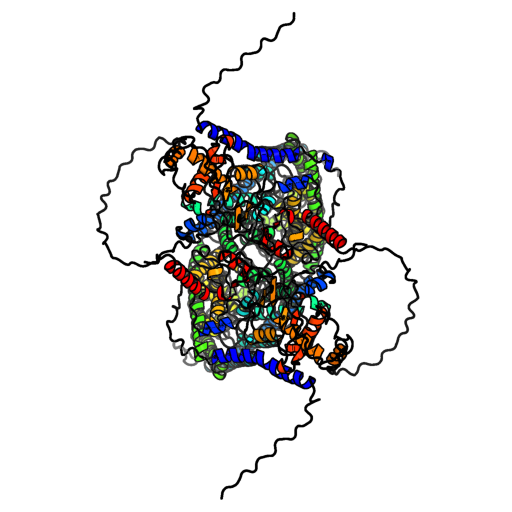25 33.75 8.734 1 91.69 661 SER A O 1
ATOM 5123 N N . PRO A 1 662 ? -21.875 34.094 10.883 1 88.69 662 PRO A N 1
ATOM 5124 C CA . PRO A 1 662 ? -21.031 34.094 12.086 1 88.69 662 PRO A CA 1
ATOM 5125 C C . PRO A 1 662 ? -21.031 32.719 12.781 1 88.69 662 PRO A C 1
ATOM 5127 O O . PRO A 1 662 ? -22 31.984 12.688 1 88.69 662 PRO A O 1
ATOM 5130 N N . ALA A 1 663 ? -20.031 32.469 13.422 1 91.69 663 ALA A N 1
ATOM 5131 C CA . ALA A 1 663 ? -19.891 31.188 14.148 1 91.69 663 ALA A CA 1
ATOM 5132 C C . ALA A 1 663 ? -20.547 31.281 15.523 1 91.69 663 ALA A C 1
ATOM 5134 O O . ALA A 1 663 ? -20.562 32.344 16.141 1 91.69 663 ALA A O 1
ATOM 5135 N N . VAL A 1 664 ? -21.188 30.25 15.938 1 92.94 664 VAL A N 1
ATOM 5136 C CA . VAL A 1 664 ? -21.719 30.156 17.297 1 92.94 664 VAL A CA 1
ATOM 5137 C C . VAL A 1 664 ? -20.594 29.797 18.266 1 92.94 664 VAL A C 1
ATOM 5139 O O . VAL A 1 664 ? -20.016 28.719 18.188 1 92.94 664 VAL A O 1
ATOM 5142 N N . THR A 1 665 ? -20.219 30.734 19.078 1 93.75 665 THR A N 1
ATOM 5143 C CA . THR A 1 665 ? -19.109 30.547 20 1 93.75 665 THR A CA 1
ATOM 5144 C C . THR A 1 665 ? -19.594 30.547 21.438 1 93.75 665 THR A C 1
ATOM 5146 O O . THR A 1 665 ? -20.703 31 21.719 1 93.75 665 THR A O 1
ATOM 5149 N N . LEU A 1 666 ? -18.922 29.906 22.312 1 94.5 666 LEU A N 1
ATOM 5150 C CA . LEU A 1 666 ? -19.156 29.922 23.75 1 94.5 666 LEU A CA 1
ATOM 5151 C C . LEU A 1 666 ? -18.016 30.641 24.484 1 94.5 666 LEU A C 1
ATOM 5153 O O . LEU A 1 666 ? -16.875 30.641 24.016 1 94.5 666 LEU A O 1
ATOM 5157 N N . ASN A 1 667 ? -18.359 31.203 25.578 1 93.31 667 ASN A N 1
ATOM 5158 C CA . ASN A 1 667 ? -17.328 31.844 26.406 1 93.31 667 ASN A CA 1
ATOM 5159 C C . ASN A 1 667 ? -16.703 30.859 27.391 1 93.31 667 ASN A C 1
ATOM 5161 O O . ASN A 1 667 ? -17.281 29.828 27.688 1 93.31 667 ASN A O 1
ATOM 5165 N N . THR A 1 668 ? -15.531 31.141 27.828 1 91.94 668 THR A N 1
ATOM 5166 C CA . THR A 1 668 ? -14.844 30.281 28.781 1 91.94 668 THR A CA 1
ATOM 5167 C C . THR A 1 668 ? -15.695 30.078 30.031 1 91.94 668 THR A C 1
ATOM 5169 O O . THR A 1 668 ? -15.727 28.969 30.578 1 91.94 668 THR A O 1
ATOM 5172 N N . VAL A 1 669 ? -16.297 31.172 30.547 1 90.94 669 VAL A N 1
ATOM 5173 C CA . VAL A 1 669 ? -17.25 31.078 31.641 1 90.94 669 VAL A CA 1
ATOM 5174 C C . VAL A 1 669 ? -18.641 31.453 31.125 1 90.94 669 VAL A C 1
ATOM 5176 O O . VAL A 1 669 ? -18.859 32.562 30.641 1 90.94 669 VAL A O 1
ATOM 5179 N N . GLU A 1 670 ? -19.5 30.5 31.141 1 90.44 670 GLU A N 1
ATOM 5180 C CA . GLU A 1 670 ? -20.828 30.688 30.562 1 90.44 670 GLU A CA 1
ATOM 5181 C C . GLU A 1 670 ? -21.922 30.25 31.547 1 90.44 670 GLU A C 1
ATOM 5183 O O . GLU A 1 670 ? -21.688 29.406 32.406 1 90.44 670 GLU A O 1
ATOM 5188 N N . SER A 1 671 ? -23.062 30.922 31.438 1 90.62 671 SER A N 1
ATOM 5189 C CA . SER A 1 671 ? -24.203 30.5 32.25 1 90.62 671 SER A CA 1
ATOM 5190 C C . SER A 1 671 ? -24.781 29.188 31.719 1 90.62 671 SER A C 1
ATOM 5192 O O . SER A 1 671 ? -24.75 28.922 30.516 1 90.62 671 SER A O 1
ATOM 5194 N N . ILE A 1 672 ? -25.25 28.391 32.594 1 91.38 672 ILE A N 1
ATOM 5195 C CA . ILE A 1 672 ? -25.828 27.109 32.219 1 91.38 672 ILE A CA 1
ATOM 5196 C C . ILE A 1 672 ? -27.031 27.344 31.312 1 91.38 672 ILE A C 1
ATOM 5198 O O . ILE A 1 672 ? -27.281 26.547 30.391 1 91.38 672 ILE A O 1
ATOM 5202 N N . ALA A 1 673 ? -27.703 28.406 31.547 1 90.25 673 ALA A N 1
ATOM 5203 C CA . ALA A 1 673 ? -28.859 28.734 30.703 1 90.25 673 ALA A CA 1
ATOM 5204 C C . ALA A 1 673 ? -28.438 28.953 29.266 1 90.25 673 ALA A C 1
ATOM 5206 O O . ALA A 1 673 ? -29.125 28.5 28.344 1 90.25 673 ALA A O 1
ATOM 5207 N N . GLN A 1 674 ? -27.406 29.562 29.125 1 91.88 674 GLN A N 1
ATOM 5208 C CA . GLN A 1 674 ? -26.922 29.844 27.781 1 91.88 674 GLN A CA 1
ATOM 5209 C C . GLN A 1 674 ? -26.438 28.562 27.109 1 91.88 674 GLN A C 1
ATOM 5211 O O . GLN A 1 674 ? -26.625 28.375 25.891 1 91.88 674 GLN A O 1
ATOM 5216 N N . VAL A 1 675 ? -25.719 27.766 27.812 1 93.75 675 VAL A N 1
ATOM 5217 C CA . VAL A 1 675 ? -25.25 26.5 27.281 1 93.75 675 VAL A CA 1
ATOM 5218 C C . VAL A 1 675 ? -26.438 25.656 26.812 1 93.75 675 VAL A C 1
ATOM 5220 O O . VAL A 1 675 ? -26.406 25.078 25.719 1 93.75 675 VAL A O 1
ATOM 5223 N N . VAL A 1 676 ? -27.453 25.594 27.625 1 92.5 676 VAL A N 1
ATOM 5224 C CA . VAL A 1 676 ? -28.641 24.812 27.297 1 92.5 676 VAL A CA 1
ATOM 5225 C C . VAL A 1 676 ? -29.344 25.422 26.094 1 92.5 676 VAL A C 1
ATOM 5227 O O . VAL A 1 676 ? -29.828 24.688 25.219 1 92.5 676 VAL A O 1
ATOM 5230 N N . GLU A 1 677 ? -29.375 26.656 26 1 91.88 677 GLU A N 1
ATOM 5231 C CA . GLU A 1 677 ? -30.016 27.328 24.875 1 91.88 677 GLU A CA 1
ATOM 5232 C C . GLU A 1 677 ? -29.281 27.031 23.578 1 91.88 677 GLU A C 1
ATOM 5234 O O . GLU A 1 677 ? -29.906 26.781 22.547 1 91.88 677 GLU A O 1
ATOM 5239 N N . VAL A 1 678 ? -28.016 27.078 23.625 1 93.56 678 VAL A N 1
ATOM 5240 C CA . VAL A 1 678 ? -27.219 26.828 22.438 1 93.56 678 VAL A CA 1
ATOM 5241 C C . VAL A 1 678 ? -27.391 25.375 22 1 93.56 678 VAL A C 1
ATOM 5243 O O . VAL A 1 678 ? -27.484 25.094 20.797 1 93.56 678 VAL A O 1
ATOM 5246 N N . LEU A 1 679 ? -27.422 24.469 22.922 1 92.94 679 LEU A N 1
ATOM 5247 C CA . LEU A 1 679 ? -27.547 23.047 22.594 1 92.94 679 LEU A CA 1
ATOM 5248 C C . LEU A 1 679 ? -28.938 22.75 22.047 1 92.94 679 LEU A C 1
ATOM 5250 O O . LEU A 1 679 ? -29.094 21.844 21.219 1 92.94 679 LEU A O 1
ATOM 5254 N N . GLN A 1 680 ? -29.906 23.484 22.438 1 90.25 680 GLN A N 1
ATOM 5255 C CA . GLN A 1 680 ? -31.266 23.25 21.969 1 90.25 680 GLN A CA 1
ATOM 5256 C C . GLN A 1 680 ? -31.531 23.953 20.656 1 90.25 680 GLN A C 1
ATOM 5258 O O . GLN A 1 680 ? -32.312 23.469 19.828 1 90.25 680 GLN A O 1
ATOM 5263 N N . SER A 1 681 ? -30.859 25.016 20.438 1 90.25 681 SER A N 1
ATOM 5264 C CA . SER A 1 681 ? -31.141 25.828 19.25 1 90.25 681 SER A CA 1
ATOM 5265 C C . SER A 1 681 ? -30.281 25.391 18.062 1 90.25 681 SER A C 1
ATOM 5267 O O . SER A 1 681 ? -30.625 25.688 16.922 1 90.25 681 SER A O 1
ATOM 5269 N N . THR A 1 682 ? -29.234 24.781 18.328 1 88.88 682 THR A N 1
ATOM 5270 C CA . THR A 1 682 ? -28.344 24.406 17.234 1 88.88 682 THR A CA 1
ATOM 5271 C C . THR A 1 682 ? -28.094 22.906 17.234 1 88.88 682 THR A C 1
ATOM 5273 O O . THR A 1 682 ? -28.266 22.234 18.25 1 88.88 682 THR A O 1
ATOM 5276 N N . GLN A 1 683 ? -27.75 22.406 16.062 1 85.69 683 GLN A N 1
ATOM 5277 C CA . GLN A 1 683 ? -27.406 20.984 15.93 1 85.69 683 GLN A CA 1
ATOM 5278 C C . GLN A 1 683 ? -25.906 20.797 15.727 1 85.69 683 GLN A C 1
ATOM 5280 O O . GLN A 1 683 ? -25.469 19.734 15.281 1 85.69 683 GLN A O 1
ATOM 5285 N N . HIS A 1 684 ? -25.156 21.781 16.109 1 89 684 HIS A N 1
ATOM 5286 C CA . HIS A 1 684 ? -23.703 21.688 15.938 1 89 684 HIS A CA 1
ATOM 5287 C C . HIS A 1 684 ? -23.094 20.703 16.938 1 89 684 HIS A C 1
ATOM 5289 O O . HIS A 1 684 ? -23.625 20.516 18.031 1 89 684 HIS A O 1
ATOM 5295 N N . ASN A 1 685 ? -22.047 20.062 16.562 1 89.31 685 ASN A N 1
ATOM 5296 C CA . ASN A 1 685 ? -21.422 19.062 17.422 1 89.31 685 ASN A CA 1
ATOM 5297 C C . ASN A 1 685 ? -20.156 19.609 18.078 1 89.31 685 ASN A C 1
ATOM 5299 O O . ASN A 1 685 ? -19.594 18.969 18.969 1 89.31 685 ASN A O 1
ATOM 5303 N N . THR A 1 686 ? -19.641 20.641 17.641 1 92.5 686 THR A N 1
ATOM 5304 C CA . THR A 1 686 ? -18.453 21.281 18.203 1 92.5 686 THR A CA 1
ATOM 5305 C C . THR A 1 686 ? -18.594 22.797 18.219 1 92.5 686 THR A C 1
ATOM 5307 O O . THR A 1 686 ? -19.172 23.375 17.281 1 92.5 686 THR A O 1
ATOM 5310 N N . PHE A 1 687 ? -18.094 23.469 19.281 1 94.44 687 PHE A N 1
ATOM 5311 C CA . PHE A 1 687 ? -18.219 24.906 19.453 1 94.44 687 PHE A CA 1
ATOM 5312 C C . PHE A 1 687 ? -16.875 25.531 19.781 1 94.44 687 PHE A C 1
ATOM 5314 O O . PHE A 1 687 ? -16.172 25.078 20.703 1 94.44 687 PHE A O 1
ATOM 5321 N N . PRO A 1 688 ? -16.484 26.547 19 1 94.94 688 PRO A N 1
ATOM 5322 C CA . PRO A 1 688 ? -15.305 27.297 19.422 1 94.94 688 PRO A CA 1
ATOM 5323 C C . PRO A 1 688 ? -15.523 28.062 20.719 1 94.94 688 PRO A C 1
ATOM 5325 O O . PRO A 1 688 ? -16.609 28.578 20.953 1 94.94 688 PRO A O 1
ATOM 5328 N N . VAL A 1 689 ? -14.562 28.094 21.547 1 95.12 689 VAL A N 1
ATOM 5329 C CA . VAL A 1 689 ? -14.609 28.797 22.828 1 95.12 689 VAL A CA 1
ATOM 5330 C C . VAL A 1 689 ? -13.719 30.031 22.766 1 95.12 689 VAL A C 1
ATOM 5332 O O . VAL A 1 689 ? -12.578 29.969 22.312 1 95.12 689 VAL A O 1
ATOM 5335 N N . VAL A 1 690 ? -14.258 31.156 23.172 1 92.81 690 VAL A N 1
ATOM 5336 C CA . VAL A 1 690 ? -13.539 32.406 23.109 1 92.81 690 VAL A CA 1
ATOM 5337 C C . VAL A 1 690 ? -13.391 33 24.516 1 92.81 690 VAL A C 1
ATOM 5339 O O . VAL A 1 690 ? -14.172 32.656 25.422 1 92.81 690 VAL A O 1
ATOM 5342 N N . ALA A 1 691 ? -12.367 33.75 24.688 1 88.06 691 ALA A N 1
ATOM 5343 C CA . ALA A 1 691 ? -12.172 34.469 25.953 1 88.06 691 ALA A CA 1
ATOM 5344 C C . ALA A 1 691 ? -13.078 35.688 26.047 1 88.06 691 ALA A C 1
ATOM 5346 O O . ALA A 1 691 ? -13.32 36.375 25.047 1 88.06 691 ALA A O 1
ATOM 5347 N N . MET A 1 692 ? -13.664 36 27.156 1 78.12 692 MET A N 1
ATOM 5348 C CA . MET A 1 692 ? -14.664 37.062 27.391 1 78.12 692 MET A CA 1
ATOM 5349 C C . MET A 1 692 ? -14.102 38.438 27.062 1 78.12 692 MET A C 1
ATOM 5351 O O . MET A 1 692 ? -14.773 39.25 26.438 1 78.12 692 MET A O 1
ATOM 5355 N N . ALA A 1 693 ? -12.938 38.719 27.469 1 67.06 693 ALA A N 1
ATOM 5356 C CA . ALA A 1 693 ? -12.438 40.094 27.375 1 67.06 693 ALA A CA 1
ATOM 5357 C C . ALA A 1 693 ? -12.125 40.469 25.938 1 67.06 693 ALA A C 1
ATOM 5359 O O . ALA A 1 693 ? -12.555 41.531 25.453 1 67.06 693 ALA A O 1
ATOM 5360 N N . LYS A 1 694 ? -11.414 39.688 25.172 1 73.25 694 LYS A N 1
ATOM 5361 C CA . LYS A 1 694 ? -10.945 40.094 23.844 1 73.25 694 LYS A CA 1
ATOM 5362 C C . LYS A 1 694 ? -11.484 39.156 22.766 1 73.25 694 LYS A C 1
ATOM 5364 O O . LYS A 1 694 ? -11.172 39.312 21.578 1 73.25 694 LYS A O 1
ATOM 5369 N N . MET A 1 695 ? -12.453 38.375 23.078 1 82.19 695 MET A N 1
ATOM 5370 C CA . MET A 1 695 ? -13.055 37.438 22.141 1 82.19 695 MET A CA 1
ATOM 5371 C C . MET A 1 695 ? -11.992 36.688 21.344 1 82.19 695 MET A C 1
ATOM 5373 O O . MET A 1 695 ? -12.125 36.5 20.141 1 82.19 695 MET A O 1
ATOM 5377 N N . THR A 1 696 ? -10.898 36.438 22 1 88.06 696 THR A N 1
ATOM 5378 C CA . THR A 1 696 ? -9.805 35.688 21.359 1 88.06 696 THR A CA 1
ATOM 5379 C C . THR A 1 696 ? -10.055 34.188 21.406 1 88.06 696 THR A C 1
ATOM 5381 O O . THR A 1 696 ? -10.633 33.688 22.375 1 88.06 696 THR A O 1
ATOM 5384 N N . TYR A 1 697 ? -9.695 33.531 20.375 1 91.75 697 TYR A N 1
ATOM 5385 C CA . TYR A 1 697 ? -9.898 32.094 20.219 1 91.75 697 TYR A CA 1
ATOM 5386 C C . TYR A 1 697 ? -9.086 31.328 21.234 1 91.75 697 TYR A C 1
ATOM 5388 O O . TYR A 1 697 ? -7.879 31.531 21.375 1 91.75 697 TYR A O 1
ATOM 5396 N N . LYS A 1 698 ? -9.68 30.391 22.031 1 90.06 698 LYS A N 1
ATOM 5397 C CA . LYS A 1 698 ? -9 29.578 23.047 1 90.06 698 LYS A CA 1
ATOM 5398 C C . LYS A 1 698 ? -8.961 28.109 22.641 1 90.06 698 LYS A C 1
ATOM 5400 O O . LYS A 1 698 ? -8 27.406 22.953 1 90.06 698 LYS A O 1
ATOM 5405 N N . GLY A 1 699 ? -9.984 27.641 22.078 1 92.19 699 GLY A N 1
ATOM 5406 C CA . GLY A 1 699 ? -10.094 26.234 21.719 1 92.19 699 GLY A CA 1
ATOM 5407 C C . GLY A 1 699 ? -11.5 25.828 21.328 1 92.19 699 GLY A C 1
ATOM 5408 O O . GLY A 1 699 ? -12.297 26.656 20.891 1 92.19 699 GLY A O 1
ATOM 5409 N N . VAL A 1 700 ? -11.688 24.484 21.328 1 94.06 700 VAL A N 1
ATOM 5410 C CA . VAL A 1 700 ? -13.008 23.984 20.953 1 94.06 700 VAL A CA 1
ATOM 5411 C C . VAL A 1 700 ? -13.516 23.031 22.016 1 94.06 700 VAL A C 1
ATOM 5413 O O . VAL A 1 700 ? -12.727 22.422 22.75 1 94.06 700 VAL A O 1
ATOM 5416 N N . ILE A 1 701 ? -14.805 22.969 22.172 1 94.25 701 ILE A N 1
ATOM 5417 C CA . ILE A 1 701 ? -15.453 22.031 23.078 1 94.25 701 ILE A CA 1
ATOM 5418 C C . ILE A 1 701 ? -16.531 21.25 22.312 1 94.25 701 ILE A C 1
ATOM 5420 O O . ILE A 1 701 ? -17.234 21.812 21.469 1 94.25 701 ILE A O 1
ATOM 5424 N N . SER A 1 702 ? -16.562 20 22.578 1 92.44 702 SER A N 1
ATOM 5425 C CA . SER A 1 702 ? -17.516 19.141 21.859 1 92.44 702 SER A CA 1
ATOM 5426 C C . SER A 1 702 ? -18.891 19.156 22.547 1 92.44 702 SER A C 1
ATOM 5428 O O . SER A 1 702 ? -18.984 19.406 23.75 1 92.44 702 SER A O 1
ATOM 5430 N N . ARG A 1 703 ? -19.906 18.984 21.766 1 92.38 703 ARG A N 1
ATOM 5431 C CA . ARG A 1 703 ? -21.266 18.875 22.281 1 92.38 703 ARG A CA 1
ATOM 5432 C C . ARG A 1 703 ? -21.375 17.75 23.297 1 92.38 703 ARG A C 1
ATOM 5434 O O . ARG A 1 703 ? -22.031 17.891 24.344 1 92.38 703 ARG A O 1
ATOM 5441 N N . SER A 1 704 ? -20.766 16.625 23.016 1 89.75 704 SER A N 1
ATOM 5442 C CA . SER A 1 704 ? -20.812 15.469 23.906 1 89.75 704 SER A CA 1
ATOM 5443 C C . SER A 1 704 ? -20.25 15.812 25.281 1 89.75 704 SER A C 1
ATOM 5445 O O . SER A 1 704 ? -20.75 15.336 26.297 1 89.75 704 SER A O 1
ATOM 5447 N N . GLN A 1 705 ? -19.234 16.594 25.312 1 91.69 705 GLN A N 1
ATOM 5448 C CA . GLN A 1 705 ? -18.641 17 26.578 1 91.69 705 GLN A CA 1
ATOM 5449 C C . GLN A 1 705 ? -19.594 17.906 27.359 1 91.69 705 GLN A C 1
ATOM 5451 O O . GLN A 1 705 ? -19.688 17.812 28.594 1 91.69 705 GLN A O 1
ATOM 5456 N N . LEU A 1 706 ? -20.25 18.781 26.703 1 93.19 706 LEU A N 1
ATOM 5457 C CA . LEU A 1 706 ? -21.219 19.656 27.344 1 93.19 706 LEU A CA 1
ATOM 5458 C C . LEU A 1 706 ? -22.391 18.859 27.891 1 93.19 706 LEU A C 1
ATOM 5460 O O . LEU A 1 706 ? -22.875 19.156 28.984 1 93.19 706 LEU A O 1
ATOM 5464 N N . GLU A 1 707 ? -22.812 17.906 27.109 1 92.94 707 GLU A N 1
ATOM 5465 C CA . GLU A 1 707 ? -23.906 17.047 27.547 1 92.94 707 GLU A CA 1
ATOM 5466 C C . GLU A 1 707 ? -23.5 16.25 28.781 1 92.94 707 GLU A C 1
ATOM 5468 O O . GLU A 1 707 ? -24.312 16.062 29.703 1 92.94 707 GLU A O 1
ATOM 5473 N N . LEU A 1 708 ? -22.359 15.766 28.781 1 91.88 708 LEU A N 1
ATOM 5474 C CA . LEU A 1 708 ? -21.844 15.023 29.938 1 91.88 708 LEU A CA 1
ATOM 5475 C C . LEU A 1 708 ? -21.797 15.914 31.172 1 91.88 708 LEU A C 1
ATOM 5477 O O . LEU A 1 708 ? -22.109 15.461 32.281 1 91.88 708 LEU A O 1
ATOM 5481 N N . LEU A 1 709 ? -21.359 17.125 31.016 1 90.88 709 LEU A N 1
ATOM 5482 C CA . LEU A 1 709 ? -21.281 18.078 32.125 1 90.88 709 LEU A CA 1
ATOM 5483 C C . LEU A 1 709 ? -22.672 18.375 32.688 1 90.88 709 LEU A C 1
ATOM 5485 O O . LEU A 1 709 ? -22.844 18.516 33.875 1 90.88 709 LEU A O 1
ATOM 5489 N N . LEU A 1 710 ? -23.641 18.484 31.781 1 89.94 710 LEU A N 1
ATOM 5490 C CA . LEU A 1 710 ? -25.016 18.734 32.219 1 89.94 710 LEU A CA 1
ATOM 5491 C C . LEU A 1 710 ? -25.562 17.547 33 1 89.94 710 LEU A C 1
ATOM 5493 O O . LEU A 1 710 ? -26.266 17.734 34 1 89.94 710 LEU A O 1
ATOM 5497 N N . TRP A 1 711 ? -25.266 16.391 32.531 1 90.38 711 TRP A N 1
ATOM 5498 C CA . TRP A 1 711 ? -25.703 15.188 33.25 1 90.38 711 TRP A CA 1
ATOM 5499 C C . TRP A 1 711 ? -25 15.086 34.594 1 90.38 711 TRP A C 1
ATOM 5501 O O . TRP A 1 711 ? -25.594 14.617 35.562 1 90.38 711 TRP A O 1
ATOM 5511 N N . PHE A 1 712 ? -23.75 15.398 34.625 1 89.5 712 PHE A N 1
ATOM 5512 C CA . PHE A 1 712 ? -23.016 15.398 35.875 1 89.5 712 PHE A CA 1
ATOM 5513 C C . PHE A 1 712 ? -23.672 16.344 36.875 1 89.5 712 PHE A C 1
ATOM 5515 O O . PHE A 1 712 ? -23.828 15.984 38.062 1 89.5 712 PHE A O 1
ATOM 5522 N N . MET A 1 713 ? -24.094 17.484 36.469 1 85.5 713 MET A N 1
ATOM 5523 C CA . MET A 1 713 ? -24.75 18.453 37.344 1 85.5 713 MET A CA 1
ATOM 5524 C C . MET A 1 713 ? -26.125 17.953 37.781 1 85.5 713 MET A C 1
ATOM 5526 O O . MET A 1 713 ? -26.531 18.172 38.906 1 85.5 713 MET A O 1
ATOM 5530 N N . TYR A 1 714 ? -26.781 17.312 36.875 1 84.5 714 TYR A N 1
ATOM 5531 C CA . TYR A 1 714 ? -28.094 16.766 37.188 1 84.5 714 TYR A CA 1
ATOM 5532 C C . TYR A 1 714 ? -28 15.68 38.25 1 84.5 714 TYR A C 1
ATOM 5534 O O . TYR A 1 714 ? -28.797 15.656 39.188 1 84.5 714 TYR A O 1
ATOM 5542 N N . PHE A 1 715 ? -27.078 14.805 38.125 1 84.19 715 PHE A N 1
ATOM 5543 C CA . PHE A 1 715 ? -26.922 13.719 39.094 1 84.19 715 PHE A CA 1
ATOM 5544 C C . PHE A 1 715 ? -26.469 14.25 40.438 1 84.19 715 PHE A C 1
ATOM 5546 O O . PHE A 1 715 ? -26.812 13.688 41.469 1 84.19 715 PHE A O 1
ATOM 5553 N N . ARG A 1 716 ? -25.672 15.195 40.375 1 79.94 716 ARG A N 1
ATOM 5554 C CA . ARG A 1 716 ? -25.203 15.789 41.625 1 79.94 716 ARG A CA 1
ATOM 5555 C C . ARG A 1 716 ? -26.359 16.453 42.375 1 79.94 716 ARG A C 1
ATOM 5557 O O . ARG A 1 716 ? -26.406 16.438 43.594 1 79.94 716 ARG A O 1
ATOM 5564 N N . GLU A 1 717 ? -27.219 17.141 41.719 1 77.62 717 GLU A N 1
ATOM 5565 C CA . GLU A 1 717 ? -28.344 17.812 42.344 1 77.62 717 GLU A CA 1
ATOM 5566 C C . GLU A 1 717 ? -29.375 16.797 42.844 1 77.62 717 GLU A C 1
ATOM 5568 O O . GLU A 1 717 ? -29.969 17 43.906 1 77.62 717 GLU A O 1
ATOM 5573 N N . THR A 1 718 ? -29.75 15.844 42.062 1 69.12 718 THR A N 1
ATOM 5574 C CA . THR A 1 718 ? -30.781 14.883 42.438 1 69.12 718 THR A CA 1
ATOM 5575 C C . THR A 1 718 ? -30.266 13.93 43.531 1 69.12 718 THR A C 1
ATOM 5577 O O . THR A 1 718 ? -31.016 13.555 44.438 1 69.12 718 THR A O 1
ATOM 5580 N N . ASP A 1 719 ? -29.25 13.117 43.188 1 58.44 719 ASP A N 1
ATOM 5581 C CA . ASP A 1 719 ? -28.859 12.086 44.125 1 58.44 719 ASP A CA 1
ATOM 5582 C C . ASP A 1 719 ? -28.188 12.703 45.375 1 58.44 719 ASP A C 1
ATOM 5584 O O . ASP A 1 719 ? -27.938 12.016 46.344 1 58.44 719 ASP A O 1
ATOM 5588 N N . GLY A 1 720 ? -28.391 13.766 45.969 1 48.31 720 GLY A N 1
ATOM 5589 C CA . GLY A 1 720 ? -27.719 14.328 47.125 1 48.31 720 GLY A CA 1
ATOM 5590 C C . GLY A 1 720 ? -26.219 14.148 47.094 1 48.31 720 GLY A C 1
ATOM 5591 O O . GLY A 1 720 ? -25.672 13.562 46.156 1 48.31 720 GLY A O 1
ATOM 5592 N N . SER A 1 721 ? -25.312 14.18 48.531 1 40.72 721 SER A N 1
ATOM 5593 C CA . SER A 1 721 ? -23.875 14.148 48.719 1 40.72 721 SER A CA 1
ATOM 5594 C C . SER A 1 721 ? -23.234 13.047 47.875 1 40.72 721 SER A C 1
ATOM 5596 O O . SER A 1 721 ? -22.312 13.305 47.094 1 40.72 721 SER A O 1
ATOM 5598 N N . ASP A 1 722 ? -22.906 11.641 48.562 1 36.28 722 ASP A N 1
ATOM 5599 C CA . ASP A 1 722 ? -21.922 10.562 48.562 1 36.28 722 ASP A CA 1
ATOM 5600 C C . ASP A 1 722 ? -22.219 9.562 47.438 1 36.28 722 ASP A C 1
ATOM 5602 O O . ASP A 1 722 ? -21.734 8.438 47.469 1 36.28 722 ASP A O 1
ATOM 5606 N N . VAL A 1 723 ? -23.203 9.492 46.812 1 37.28 723 VAL A N 1
ATOM 5607 C CA . VAL A 1 723 ? -23.641 8.289 46.094 1 37.28 723 VAL A CA 1
ATOM 5608 C C . VAL A 1 723 ? -22.672 7.992 44.938 1 37.28 723 VAL A C 1
ATOM 5610 O O . VAL A 1 723 ? -22.797 6.965 44.281 1 37.28 723 VAL A O 1
ATOM 5613 N N . ILE A 1 724 ? -22.109 8.859 44.344 1 38.78 724 ILE A N 1
ATOM 5614 C CA . ILE A 1 724 ? -21.109 8.422 43.375 1 38.78 724 ILE A CA 1
ATOM 5615 C C . ILE A 1 724 ? -20.062 7.562 44.062 1 38.78 724 ILE A C 1
ATOM 5617 O O . ILE A 1 724 ? -18.875 7.609 43.719 1 38.78 724 ILE A O 1
ATOM 5621 N N . ASP A 1 725 ? -20.125 7.207 45.438 1 32.78 725 ASP A N 1
ATOM 5622 C CA . ASP A 1 725 ? -19.25 6.254 46.125 1 32.78 725 ASP A CA 1
ATOM 5623 C C . ASP A 1 725 ? -19.219 4.918 45.375 1 32.78 725 ASP A C 1
ATOM 5625 O O . ASP A 1 725 ? -20.25 4.48 44.844 1 32.78 725 ASP A O 1
ATOM 5629 N N . SER A 1 726 ? -18.062 4.293 45.188 1 36.44 726 SER A N 1
ATOM 5630 C CA . SER A 1 726 ? -17.594 3.107 44.469 1 36.44 726 SER A CA 1
ATOM 5631 C C . SER A 1 726 ? -18.562 1.938 44.656 1 36.44 726 SER A C 1
ATOM 5633 O O . SER A 1 726 ? -18.531 0.983 43.875 1 36.44 726 SER A O 1
ATOM 5635 N N . GLY A 1 727 ? -19.25 1.639 45.844 1 31.98 727 GLY A N 1
ATOM 5636 C CA . GLY A 1 727 ? -19.891 0.395 46.25 1 31.98 727 GLY A CA 1
ATOM 5637 C C . GLY A 1 727 ? -21.266 0.202 45.625 1 31.98 727 GLY A C 1
ATOM 5638 O O . GLY A 1 727 ? -21.719 -0.93 45.438 1 31.98 727 GLY A O 1
ATOM 5639 N N . ARG A 1 728 ? -22.203 1.149 45.531 1 33.88 728 ARG A N 1
ATOM 5640 C CA . ARG A 1 728 ? -23.609 0.879 45.219 1 33.88 728 ARG A CA 1
ATOM 5641 C C . ARG A 1 728 ? -23.828 0.88 43.688 1 33.88 728 ARG A C 1
ATOM 5643 O O . ARG A 1 728 ? -24.859 0.404 43.219 1 33.88 728 ARG A O 1
ATOM 5650 N N . LEU A 1 729 ? -23.109 1.485 42.938 1 32.09 729 LEU A N 1
ATOM 5651 C CA . LEU A 1 729 ? -23.234 1.349 41.5 1 32.09 729 LEU A CA 1
ATOM 5652 C C . LEU A 1 729 ? -22.875 -0.068 41.062 1 32.09 729 LEU A C 1
ATOM 5654 O O . LEU A 1 729 ? -23.359 -0.541 40.031 1 32.09 729 LEU A O 1
ATOM 5658 N N . SER A 1 730 ? -21.984 -0.907 41.781 1 32.25 730 SER A N 1
ATOM 5659 C CA . SER A 1 730 ? -21.812 -2.344 41.594 1 32.25 730 SER A CA 1
ATOM 5660 C C . SER A 1 730 ? -23.125 -3.094 41.875 1 32.25 730 SER A C 1
ATOM 5662 O O . SER A 1 730 ? -23.359 -4.152 41.281 1 32.25 730 SER A O 1
ATOM 5664 N N . MET A 1 731 ? -23.969 -2.775 42.844 1 30.45 731 MET A N 1
ATOM 5665 C CA . MET A 1 731 ? -25.188 -3.49 43.219 1 30.45 731 MET A CA 1
ATOM 5666 C C . MET A 1 731 ? -26.266 -3.314 42.125 1 30.45 731 MET A C 1
ATOM 5668 O O . MET A 1 731 ? -27.109 -4.191 41.938 1 30.45 731 MET A O 1
ATOM 5672 N N . LEU A 1 732 ? -26.5 -2.16 41.594 1 31.22 732 LEU A N 1
ATOM 5673 C CA . LEU A 1 732 ? -27.562 -1.989 40.594 1 31.22 732 LEU A CA 1
ATOM 5674 C C . LEU A 1 732 ? -27.219 -2.709 39.312 1 31.22 732 LEU A C 1
ATOM 5676 O O . LEU A 1 732 ? -28.109 -3.07 38.531 1 31.22 732 LEU A O 1
ATOM 5680 N N . ALA A 1 733 ? -25.953 -2.805 38.875 1 31.34 733 ALA A N 1
ATOM 5681 C CA . ALA A 1 733 ? -25.594 -3.703 37.781 1 31.34 733 ALA A CA 1
ATOM 5682 C C . ALA A 1 733 ? -25.844 -5.16 38.156 1 31.34 733 ALA A C 1
ATOM 5684 O O . ALA A 1 733 ? -25.984 -6.02 37.312 1 31.34 733 ALA A O 1
ATOM 5685 N N . SER A 1 734 ? -25.734 -5.602 39.5 1 29.8 734 SER A N 1
ATOM 5686 C CA . SER A 1 734 ? -25.891 -7 39.906 1 29.8 734 SER A CA 1
ATOM 5687 C C . SER A 1 734 ? -27.344 -7.441 39.781 1 29.8 734 SER A C 1
ATOM 5689 O O . SER A 1 734 ? -27.656 -8.633 39.906 1 29.8 734 SER A O 1
ATOM 5691 N N . ASN A 1 735 ? -28.328 -6.578 39.938 1 29.66 735 ASN A N 1
ATOM 5692 C CA . ASN A 1 735 ? -29.625 -7.223 40.031 1 29.66 735 ASN A CA 1
ATOM 5693 C C . ASN A 1 735 ? -30.031 -7.848 38.688 1 29.66 735 ASN A C 1
ATOM 5695 O O . ASN A 1 735 ? -31.219 -8.031 38.406 1 29.66 735 ASN A O 1
ATOM 5699 N N . VAL A 1 736 ? -29.219 -7.746 37.656 1 27.42 736 VAL A N 1
ATOM 5700 C CA . VAL A 1 736 ? -29.734 -8.617 36.625 1 27.42 736 VAL A CA 1
ATOM 5701 C C . VAL A 1 736 ? -29.609 -10.078 37.062 1 27.42 736 VAL A C 1
ATOM 5703 O O . VAL A 1 736 ? -28.531 -10.531 37.469 1 27.42 736 VAL A O 1
ATOM 5706 N N . PRO A 1 737 ? -30.703 -10.766 37.5 1 25.33 737 PRO A N 1
ATOM 5707 C CA . PRO A 1 737 ? -30.781 -12.156 37.938 1 25.33 737 PRO A CA 1
ATOM 5708 C C . PRO A 1 737 ? -29.984 -13.117 37.062 1 25.33 737 PRO A C 1
ATOM 5710 O O . PRO A 1 737 ? -30.234 -13.219 35.875 1 25.33 737 PRO A O 1
ATOM 5713 N N . CYS A 1 738 ? -28.688 -13.078 37 1 24.05 738 CYS A N 1
ATOM 5714 C CA . CYS A 1 738 ? -28.141 -14.297 36.438 1 24.05 738 CYS A CA 1
ATOM 5715 C C . CYS A 1 738 ? -28.688 -15.523 37.156 1 24.05 738 CYS A C 1
ATOM 5717 O O . CYS A 1 738 ? -28.688 -15.57 38.406 1 24.05 738 CYS A O 1
ATOM 5719 N N . GLY A 1 739 ? -29.688 -16.297 36.688 1 23 739 GLY A N 1
ATOM 5720 C CA . GLY A 1 739 ? -30.344 -17.5 37.156 1 23 739 GLY A CA 1
ATOM 5721 C C . GLY A 1 739 ? -29.391 -18.5 37.781 1 23 739 GLY A C 1
ATOM 5722 O O . GLY A 1 739 ? -29.812 -19.531 38.312 1 23 739 GLY A O 1
ATOM 5723 N N . GLY A 1 740 ? -28.125 -18.688 37.375 1 21.86 740 GLY A N 1
ATOM 5724 C CA . GLY A 1 740 ? -27.656 -20.016 37.719 1 21.86 740 GLY A CA 1
ATOM 5725 C C . GLY A 1 740 ? -27.453 -20.234 39.219 1 21.86 740 GLY A C 1
ATOM 5726 O O . GLY A 1 740 ? -26.594 -19.609 39.844 1 21.86 740 GLY A O 1
ATOM 5727 N N . LYS A 1 741 ? -28.5 -20.406 40.062 1 22.3 741 LYS A N 1
ATOM 5728 C CA . LYS A 1 741 ? -28.406 -20.688 41.5 1 22.3 741 LYS A CA 1
ATOM 5729 C C . LYS A 1 741 ? -27.453 -21.844 41.781 1 22.3 741 LYS A C 1
ATOM 5731 O O . LYS A 1 741 ? -27.078 -22.094 42.906 1 22.3 741 LYS A O 1
ATOM 5736 N N . ASN A 1 742 ? -27.266 -22.969 41 1 20.62 742 ASN A N 1
ATOM 5737 C CA . ASN A 1 742 ? -27.172 -24.188 41.812 1 20.62 742 ASN A CA 1
ATOM 5738 C C . ASN A 1 742 ? -25.812 -24.328 42.469 1 20.62 742 ASN A C 1
ATOM 5740 O O . ASN A 1 742 ? -25.547 -25.297 43.188 1 20.62 742 ASN A O 1
ATOM 5744 N N . GLY A 1 743 ? -24.672 -23.766 41.906 1 19.77 743 GLY A N 1
ATOM 5745 C CA . GLY A 1 743 ? -23.531 -24.609 42.25 1 19.77 743 GLY A CA 1
ATOM 5746 C C . GLY A 1 743 ? -23.203 -24.641 43.719 1 19.77 743 GLY A C 1
ATOM 5747 O O . GLY A 1 743 ? -23.547 -23.703 44.469 1 19.77 743 GLY A O 1
ATOM 5748 N N . GLU A 1 744 ? -22.859 -25.812 44.375 1 20 744 GLU A N 1
ATOM 5749 C CA . GLU A 1 744 ? -22.438 -26.469 45.625 1 20 744 GLU A CA 1
ATOM 5750 C C . GLU A 1 744 ? -21.25 -25.734 46.25 1 20 744 GLU A C 1
ATOM 5752 O O . GLU A 1 744 ? -20.5 -25.047 45.562 1 20 744 GLU A O 1
ATOM 5757 N N . SER A 1 745 ? -21.203 -25.641 47.625 1 19.67 745 SER A N 1
ATOM 5758 C CA . SER A 1 745 ? -20.438 -25.062 48.719 1 19.67 745 SER A CA 1
ATOM 5759 C C . SER A 1 745 ? -18.984 -25.531 48.719 1 19.67 745 SER A C 1
ATOM 5761 O O . SER A 1 745 ? -18.219 -25.234 49.625 1 19.67 745 SER A O 1
ATOM 5763 N N . VAL A 1 746 ? -18.25 -25.766 47.625 1 20.48 746 VAL A N 1
ATOM 5764 C CA . VAL A 1 746 ? -17.031 -26.516 47.906 1 20.48 746 VAL A CA 1
ATOM 5765 C C . VAL A 1 746 ? -16.219 -25.781 48.969 1 20.48 746 VAL A C 1
ATOM 5767 O O . VAL A 1 746 ? -16.266 -24.562 49.062 1 20.48 746 VAL A O 1
ATOM 5770 N N . GLY A 1 747 ? -15.477 -26.547 49.906 1 19.36 747 GLY A N 1
ATOM 5771 C CA . GLY A 1 747 ? -14.742 -26.578 51.156 1 19.36 747 GLY A CA 1
ATOM 5772 C C . GLY A 1 747 ? -13.578 -25.609 51.188 1 19.36 747 GLY A C 1
ATOM 5773 O O . GLY A 1 747 ? -13.047 -25.234 50.125 1 19.36 747 GLY A O 1
ATOM 5774 N N . ARG A 1 748 ? -13.43 -24.797 52.281 1 19.83 748 ARG A N 1
ATOM 5775 C CA . ARG A 1 748 ? -12.609 -23.688 52.781 1 19.83 748 ARG A CA 1
ATOM 5776 C C . ARG A 1 748 ? -11.156 -24.109 52.906 1 19.83 748 ARG A C 1
ATOM 5778 O O . ARG A 1 748 ? -10.781 -24.766 53.906 1 19.83 748 ARG A O 1
ATOM 5785 N N . VAL A 1 749 ? -10.5 -24.812 51.875 1 19.92 749 VAL A N 1
ATOM 5786 C CA . VAL A 1 749 ? -9.203 -25.312 52.312 1 19.92 749 VAL A CA 1
ATOM 5787 C C . VAL A 1 749 ? -8.367 -24.141 52.844 1 19.92 749 VAL A C 1
ATOM 5789 O O . VAL A 1 749 ? -8.242 -23.109 52.188 1 19.92 749 VAL A O 1
ATOM 5792 N N . GLN A 1 750 ? -7.977 -24.109 54.188 1 19.17 750 GLN A N 1
ATOM 5793 C CA . GLN A 1 750 ? -7.258 -23.328 55.188 1 19.17 750 GLN A CA 1
ATOM 5794 C C . GLN A 1 750 ? -5.805 -23.109 54.781 1 19.17 750 GLN A C 1
ATOM 5796 O O . GLN A 1 750 ? -4.906 -23.781 55.281 1 19.17 750 GLN A O 1
ATOM 5801 N N . THR A 1 751 ? -5.418 -23.031 53.469 1 18.38 751 THR A N 1
ATOM 5802 C CA . THR A 1 751 ? -3.971 -23.203 53.406 1 18.38 751 THR A CA 1
ATOM 5803 C C . THR A 1 751 ? -3.266 -22.078 54.156 1 18.38 751 THR A C 1
ATOM 5805 O O . THR A 1 751 ? -3.637 -20.906 54.031 1 18.38 751 THR A O 1
ATOM 5808 N N . LYS A 1 752 ? -2.496 -22.297 55.281 1 20.11 752 LYS A N 1
ATOM 5809 C CA . LYS A 1 752 ? -1.614 -21.719 56.281 1 20.11 752 LYS A CA 1
ATOM 5810 C C . LYS A 1 752 ? -0.414 -21.031 55.656 1 20.11 752 LYS A C 1
ATOM 5812 O O . LYS A 1 752 ? 0.68 -21.609 55.594 1 20.11 752 LYS A O 1
ATOM 5817 N N . ALA A 1 753 ? -0.541 -20.344 54.469 1 18.62 753 ALA A N 1
ATOM 5818 C CA . ALA A 1 753 ? 0.732 -19.906 53.906 1 18.62 753 ALA A CA 1
ATOM 5819 C C . ALA A 1 753 ? 1.495 -19.016 54.875 1 18.62 753 ALA A C 1
ATOM 5821 O O . ALA A 1 753 ? 0.897 -18.203 55.594 1 18.62 753 ALA A O 1
ATOM 5822 N N . THR A 1 754 ? 2.719 -19.312 55.25 1 19.69 754 THR A N 1
ATOM 5823 C CA . THR A 1 754 ? 3.859 -18.906 56.062 1 19.69 754 THR A CA 1
ATOM 5824 C C . THR A 1 754 ? 4.254 -17.469 55.781 1 19.69 754 THR A C 1
ATOM 5826 O O . THR A 1 754 ? 4.016 -16.969 54.688 1 19.69 754 THR A O 1
ATOM 5829 N N . GLY A 1 755 ? 4.75 -16.562 56.781 1 17.73 755 GLY A N 1
ATOM 5830 C CA . GLY A 1 755 ? 4.965 -15.219 57.312 1 17.73 755 GLY A CA 1
ATOM 5831 C C . GLY A 1 755 ? 6.047 -14.453 56.562 1 17.73 755 GLY A C 1
ATOM 5832 O O . GLY A 1 755 ? 6.465 -13.383 57.031 1 17.73 755 GLY A O 1
ATOM 5833 N N . ILE A 1 756 ? 6.488 -14.773 55.312 1 18.55 756 ILE A N 1
ATOM 5834 C CA . ILE A 1 756 ? 7.828 -14.219 55.125 1 18.55 756 ILE A CA 1
ATOM 5835 C C . ILE A 1 756 ? 7.777 -12.703 55.25 1 18.55 756 ILE A C 1
ATOM 5837 O O . ILE A 1 756 ? 6.883 -12.062 54.688 1 18.55 756 ILE A O 1
ATOM 5841 N N . GLU A 1 757 ? 8.664 -12.062 56.062 1 18.23 757 GLU A N 1
ATOM 5842 C CA . GLU A 1 757 ? 9.047 -10.781 56.656 1 18.23 757 GLU A CA 1
ATOM 5843 C C . GLU A 1 757 ? 9.414 -9.766 55.562 1 18.23 757 GLU A C 1
ATOM 5845 O O . GLU A 1 757 ? 10.359 -9.977 54.812 1 18.23 757 GLU A O 1
ATOM 5850 N N . VAL A 1 758 ? 8.43 -9.281 54.781 1 17.58 758 VAL A N 1
ATOM 5851 C CA . VAL A 1 758 ? 8.672 -8.273 53.75 1 17.58 758 VAL A CA 1
ATOM 5852 C C . VAL A 1 758 ? 9.344 -7.051 54.375 1 17.58 758 VAL A C 1
ATOM 5854 O O . VAL A 1 758 ? 8.82 -6.461 55.312 1 17.58 758 VAL A O 1
ATOM 5857 N N . CYS A 1 759 ? 10.672 -6.93 54.188 1 17.56 759 CYS A N 1
ATOM 5858 C CA . CYS A 1 759 ? 11.586 -5.902 54.688 1 17.56 759 CYS A CA 1
ATOM 5859 C C . CYS A 1 759 ? 11.094 -4.512 54.312 1 17.56 759 CYS A C 1
ATOM 5861 O O . CYS A 1 759 ? 10.547 -4.32 53.219 1 17.56 759 CYS A O 1
ATOM 5863 N N . GLU A 1 760 ? 11.094 -3.432 55.188 1 17.28 760 GLU A N 1
ATOM 5864 C CA . GLU A 1 760 ? 10.68 -2.072 55.531 1 17.28 760 GLU A CA 1
ATOM 5865 C C . GLU A 1 760 ? 11.422 -1.045 54.688 1 17.28 760 GLU A C 1
ATOM 5867 O O . GLU A 1 760 ? 11.219 0.161 54.844 1 17.28 760 GLU A O 1
ATOM 5872 N N . SER A 1 761 ? 11.945 -1.303 53.469 1 17.08 761 SER A N 1
ATOM 5873 C CA . SER A 1 761 ? 12.984 -0.322 53.219 1 17.08 761 SER A CA 1
ATOM 5874 C C . SER A 1 761 ? 12.422 1.095 53.188 1 17.08 761 SER A C 1
ATOM 5876 O O . SER A 1 761 ? 11.25 1.294 52.844 1 17.08 761 SER A O 1
ATOM 5878 N N . GLU A 1 762 ? 13.195 2.264 53.531 1 17.2 762 GLU A N 1
ATOM 5879 C CA . GLU A 1 762 ? 13.305 3.633 54.031 1 17.2 762 GLU A CA 1
ATOM 5880 C C . GLU A 1 762 ? 12.789 4.637 53 1 17.2 762 GLU A C 1
ATOM 5882 O O . GLU A 1 762 ? 12.523 4.273 51.844 1 17.2 762 GLU A O 1
ATOM 5887 N N . GLY A 1 763 ? 13.453 5.961 52.75 1 17.08 763 GLY A N 1
ATOM 5888 C CA . GLY A 1 763 ? 13.227 7.383 52.969 1 17.08 763 GLY A CA 1
ATOM 5889 C C . GLY A 1 763 ? 12.836 8.117 51.719 1 17.08 763 GLY A C 1
ATOM 5890 O O . GLY A 1 763 ? 11.961 8.984 51.719 1 17.08 763 GLY A O 1
ATOM 5891 N N . GLY A 1 764 ? 13.523 8.117 50.5 1 17.77 764 GLY A N 1
ATOM 5892 C CA . GLY A 1 764 ? 14.031 9.375 49.969 1 17.77 764 GLY A CA 1
ATOM 5893 C C . GLY A 1 764 ? 12.953 10.242 49.344 1 17.77 764 GLY A C 1
ATOM 5894 O O . GLY A 1 764 ? 11.875 9.758 49 1 17.77 764 GLY A O 1
ATOM 5895 N N . SER A 1 765 ? 13.055 11.75 49.25 1 18.02 765 SER A N 1
ATOM 5896 C CA . SER A 1 765 ? 12.461 13.086 49.281 1 18.02 765 SER A CA 1
ATOM 5897 C C . SER A 1 765 ? 11.984 13.508 47.906 1 18.02 765 SER A C 1
ATOM 5899 O O . SER A 1 765 ? 11.352 14.555 47.75 1 18.02 765 SER A O 1
ATOM 5901 N N . ALA A 1 766 ? 12.18 12.953 46.75 1 17.81 766 ALA A N 1
ATOM 5902 C CA . ALA A 1 766 ? 12.562 13.898 45.688 1 17.81 766 ALA A CA 1
ATOM 5903 C C . ALA A 1 766 ? 11.391 14.789 45.312 1 17.81 766 ALA A C 1
ATOM 5905 O O . ALA A 1 766 ? 11.555 16 45.156 1 17.81 766 ALA A O 1
ATOM 5906 N N . CYS A 1 767 ? 10.367 14.359 44.562 1 17.94 767 CYS A N 1
ATOM 5907 C CA . CYS A 1 767 ? 10.078 15.086 43.312 1 17.94 767 CYS A CA 1
ATOM 5908 C C . CYS A 1 767 ? 9.203 16.297 43.594 1 17.94 767 CYS A C 1
ATOM 5910 O O . CYS A 1 767 ? 8.273 16.234 44.406 1 17.94 767 CYS A O 1
ATOM 5912 N N . GLY A 1 768 ? 9.625 17.656 43.156 1 18.55 768 GLY A N 1
ATOM 5913 C CA . GLY A 1 768 ? 9.398 19.094 43.281 1 18.55 768 GLY A CA 1
ATOM 5914 C C . GLY A 1 768 ? 8.016 19.516 42.812 1 18.55 768 GLY A C 1
ATOM 5915 O O . GLY A 1 768 ? 7.363 18.797 42.062 1 18.55 768 GLY A O 1
ATOM 5916 N N . PRO A 1 769 ? 7.367 20.516 43.531 1 18.3 769 PRO A N 1
ATOM 5917 C CA . PRO A 1 769 ? 5.984 20.984 43.625 1 18.3 769 PRO A CA 1
ATOM 5918 C C . PRO A 1 769 ? 5.52 21.766 42.406 1 18.3 769 PRO A C 1
ATOM 5920 O O . PRO A 1 769 ? 6.344 22.344 41.688 1 18.3 769 PRO A O 1
ATOM 5923 N N . PHE A 1 770 ? 4.547 21.469 41.688 1 19.22 770 PHE A N 1
ATOM 5924 C CA . PHE A 1 770 ? 3.764 22.109 40.625 1 19.22 770 PHE A CA 1
ATOM 5925 C C . PHE A 1 770 ? 3.207 23.453 41.094 1 19.22 770 PHE A C 1
ATOM 5927 O O . PHE A 1 770 ? 2.354 23.5 41.969 1 19.22 770 PHE A O 1
ATOM 5934 N N . THR A 1 771 ? 4.051 24.562 41.188 1 18.77 771 THR A N 1
ATOM 5935 C CA . THR A 1 771 ? 3.578 25.859 41.688 1 18.77 771 THR A CA 1
ATOM 5936 C C . THR A 1 771 ? 2.375 26.328 40.875 1 18.77 771 THR A C 1
ATOM 5938 O O . THR A 1 771 ? 2.348 26.188 39.625 1 18.77 771 THR A O 1
ATOM 5941 N N . ASP A 1 772 ? 1.251 26.594 41.5 1 18.97 772 ASP A N 1
ATOM 5942 C CA . ASP A 1 772 ? -0.056 27.172 41.219 1 18.97 772 ASP A CA 1
ATOM 5943 C C . ASP A 1 772 ? 0.077 28.625 40.75 1 18.97 772 ASP A C 1
ATOM 5945 O O . ASP A 1 772 ? 0.459 29.5 41.562 1 18.97 772 ASP A O 1
ATOM 5949 N N . CYS A 1 773 ? 0.678 29 39.625 1 19.59 773 CYS A N 1
ATOM 5950 C CA . CYS A 1 773 ? 0.958 30.375 39.219 1 19.59 773 CYS A CA 1
ATOM 5951 C C . CYS A 1 773 ? -0.319 31.203 39.219 1 19.59 773 CYS A C 1
ATOM 5953 O O . CYS A 1 773 ? -0.323 32.312 38.688 1 19.59 773 CYS A O 1
ATOM 5955 N N . ASN A 1 774 ? -1.513 30.781 39.562 1 19.27 774 ASN A N 1
ATOM 5956 C CA . ASN A 1 774 ? -2.639 31.609 39.156 1 19.27 774 ASN A CA 1
ATOM 5957 C C . ASN A 1 774 ? -2.75 32.875 40 1 19.27 774 ASN A C 1
ATOM 5959 O O . ASN A 1 774 ? -3.736 33.594 39.906 1 19.27 774 ASN A O 1
ATOM 5963 N N . GLU A 1 775 ? -2.043 33.031 41.156 1 19.33 775 GLU A N 1
ATOM 5964 C CA . GLU A 1 775 ? -2.795 33.906 42.031 1 19.33 775 GLU A CA 1
ATOM 5965 C C . GLU A 1 775 ? -2.916 35.312 41.438 1 19.33 775 GLU A C 1
ATOM 5967 O O . GLU A 1 775 ? -3.982 35.938 41.5 1 19.33 775 GLU A O 1
ATOM 5972 N N . SER A 1 776 ? -1.803 36.125 41.281 1 20.41 776 SER A N 1
ATOM 5973 C CA . SER A 1 776 ? -1.767 37.469 41.844 1 20.41 776 SER A CA 1
ATOM 5974 C C . SER A 1 776 ? -2.383 38.469 40.875 1 20.41 776 SER A C 1
ATOM 5976 O O . SER A 1 776 ? -2.279 39.688 41.094 1 20.41 776 SER A O 1
ATOM 5978 N N . ILE A 1 777 ? -2.955 38.281 39.75 1 18.97 777 ILE A N 1
ATOM 5979 C CA . ILE A 1 777 ? -3.209 39.5 39.031 1 18.97 777 ILE A CA 1
ATOM 5980 C C . ILE A 1 777 ? -4.262 40.344 39.75 1 18.97 777 ILE A C 1
ATOM 5982 O O . ILE A 1 777 ? -5.453 40 39.719 1 18.97 777 ILE A O 1
ATOM 5986 N N . ILE A 1 778 ? -4.125 40.719 41.094 1 19.5 778 ILE A N 1
ATOM 5987 C CA . ILE A 1 778 ? -4.98 41.719 41.719 1 19.5 778 ILE A CA 1
ATOM 5988 C C . ILE A 1 778 ? -4.934 43.031 40.969 1 19.5 778 ILE A C 1
ATOM 5990 O O . ILE A 1 778 ? -3.889 43.656 40.875 1 19.5 778 ILE A O 1
ATOM 5994 N N . THR A 1 779 ? -5.621 43.156 39.844 1 18.83 779 THR A N 1
ATOM 5995 C CA . THR A 1 779 ? -5.879 44.469 39.219 1 18.83 779 THR A CA 1
ATOM 5996 C C . THR A 1 779 ? -6.453 45.469 40.219 1 18.83 779 THR A C 1
ATOM 5998 O O . THR A 1 779 ? -7.477 45.188 40.844 1 18.83 779 THR A O 1
ATOM 6001 N N . GLN A 1 780 ? -5.711 46.281 40.938 1 19.03 780 GLN A N 1
ATOM 6002 C CA . GLN A 1 780 ? -6.035 47.469 41.719 1 19.03 780 GLN A CA 1
ATOM 6003 C C . GLN A 1 780 ? -6.848 48.469 40.906 1 19.03 780 GLN A C 1
ATOM 6005 O O . GLN A 1 780 ? -6.328 49.5 40.5 1 19.03 780 GLN A O 1
ATOM 6010 N N . ALA A 1 781 ? -7.645 48.188 39.875 1 20.53 781 ALA A N 1
ATOM 6011 C CA . ALA A 1 781 ? -8.312 49.344 39.281 1 20.53 781 ALA A CA 1
ATOM 6012 C C . ALA A 1 781 ? -9.094 50.125 40.344 1 20.53 781 ALA A C 1
ATOM 6014 O O . ALA A 1 781 ? -9.312 49.625 41.438 1 20.53 781 ALA A O 1
ATOM 6015 N N . GLY A 1 782 ? -10.172 50.938 39.875 1 20.2 782 GLY A N 1
ATOM 6016 C CA . GLY A 1 782 ? -10.844 52.219 40.125 1 20.2 782 GLY A CA 1
ATOM 6017 C C . GLY A 1 782 ? -11.688 52.219 41.375 1 20.2 782 GLY A C 1
ATOM 6018 O O . GLY A 1 782 ? -12.078 51.156 41.875 1 20.2 782 GLY A O 1
ATOM 6019 N N . ARG A 1 783 ? -11.703 53.281 42.219 1 21.34 783 ARG A N 1
ATOM 6020 C CA . ARG A 1 783 ? -12.227 54 43.375 1 21.34 783 ARG A CA 1
ATOM 6021 C C . ARG A 1 783 ? -13.75 53.938 43.406 1 21.34 783 ARG A C 1
ATOM 6023 O O . ARG A 1 783 ? -14.336 53.625 44.438 1 21.34 783 ARG A O 1
ATOM 6030 N N . SER A 1 784 ? -14.531 54.906 42.844 1 19.69 784 SER A N 1
ATOM 6031 C CA . SER A 1 784 ? -15.648 55.625 43.469 1 19.69 784 SER A CA 1
ATOM 6032 C C . SER A 1 784 ? -16.938 54.781 43.375 1 19.69 784 SER A C 1
ATOM 6034 O O . SER A 1 784 ? -17.969 55.188 43.875 1 19.69 784 SER A O 1
ATOM 6036 N N . MET A 1 785 ? -17.156 53.875 42.469 1 18.86 785 MET A N 1
ATOM 6037 C CA . MET A 1 785 ? -18.609 53.812 42.281 1 18.86 785 MET A CA 1
ATOM 6038 C C . MET A 1 785 ? -19.297 53.375 43.594 1 18.86 785 MET A C 1
ATOM 6040 O O . MET A 1 785 ? -18.781 52.531 44.312 1 18.86 785 MET A O 1
ATOM 6044 N N . ASP A 1 786 ? -20.438 54.031 44.062 1 20.12 786 ASP A N 1
ATOM 6045 C CA . ASP A 1 786 ? -21.422 53.969 45.156 1 20.12 786 ASP A CA 1
ATOM 6046 C C . ASP A 1 786 ? -21.875 52.562 45.438 1 20.12 786 ASP A C 1
ATOM 6048 O O . ASP A 1 786 ? -22.047 51.75 44.5 1 20.12 786 ASP A O 1
ATOM 6052 N N . THR A 1 787 ? -21.594 52.062 46.656 1 20.69 787 THR A N 1
ATOM 6053 C CA . THR A 1 787 ? -21.922 50.875 47.438 1 20.69 787 THR A CA 1
ATOM 6054 C C . THR A 1 787 ? -23.422 50.594 47.406 1 20.69 787 THR A C 1
ATOM 6056 O O . THR A 1 787 ? -24.203 51.375 48 1 20.69 787 THR A O 1
ATOM 6059 N N . ILE A 1 788 ? -24.109 50.344 46.25 1 21.33 788 ILE A N 1
ATOM 6060 C CA . ILE A 1 788 ? -25.531 50.031 46.406 1 21.33 788 ILE A CA 1
ATOM 6061 C C . ILE A 1 788 ? -25.703 48.969 47.469 1 21.33 788 ILE A C 1
ATOM 6063 O O . ILE A 1 788 ? -25.109 47.875 47.406 1 21.33 788 ILE A O 1
ATOM 6067 N N . VAL A 1 789 ? -26.094 49.375 48.719 1 24.39 789 VAL A N 1
ATOM 6068 C CA . VAL A 1 789 ? -26.484 48.719 49.938 1 24.39 789 VAL A CA 1
ATOM 6069 C C . VAL A 1 789 ? -27.516 47.625 49.625 1 24.39 789 VAL A C 1
ATOM 6071 O O . VAL A 1 789 ? -28.625 47.938 49.188 1 24.39 789 VAL A O 1
ATOM 6074 N N . PRO A 1 790 ? -27.188 46.469 49.031 1 23.84 790 PRO A N 1
ATOM 6075 C CA . PRO A 1 790 ? -28.406 45.656 48.844 1 23.84 790 PRO A CA 1
ATOM 6076 C C . PRO A 1 790 ? -29.188 45.469 50.125 1 23.84 790 PRO A C 1
ATOM 6078 O O . PRO A 1 790 ? -28.641 45.594 51.219 1 23.84 790 PRO A O 1
ATOM 6081 N N . PRO A 1 791 ? -30.516 45.469 50.094 1 26.36 791 PRO A N 1
ATOM 6082 C CA . PRO A 1 791 ? -31.422 45.344 51.219 1 26.36 791 PRO A CA 1
ATOM 6083 C C . PRO A 1 791 ? -31.094 44.156 52.125 1 26.36 791 PRO A C 1
ATOM 6085 O O . PRO A 1 791 ? -30.5 43.188 51.656 1 26.36 791 PRO A O 1
ATOM 6088 N N . GLU A 1 792 ? -30.984 44.312 53.438 1 26.44 792 GLU A N 1
ATOM 6089 C CA . GLU A 1 792 ? -30.719 43.531 54.625 1 26.44 792 GLU A CA 1
ATOM 6090 C C . GLU A 1 792 ? -31.594 42.281 54.688 1 26.44 792 GLU A C 1
ATOM 6092 O O . GLU A 1 792 ? -32.406 42.094 55.594 1 26.44 792 GLU A O 1
ATOM 6097 N N . THR A 1 793 ? -32.281 41.812 53.625 1 27.53 793 THR A N 1
ATOM 6098 C CA . THR A 1 793 ? -33.188 40.75 54 1 27.53 793 THR A CA 1
ATOM 6099 C C . THR A 1 793 ? -32.406 39.562 54.562 1 27.53 793 THR A C 1
ATOM 6101 O O . THR A 1 793 ? -31.344 39.219 54.062 1 27.53 793 THR A O 1
ATOM 6104 N N . ASN A 1 794 ? -32.531 39.219 55.875 1 26.98 794 ASN A N 1
ATOM 6105 C CA . ASN A 1 794 ? -32.062 38.188 56.781 1 26.98 794 ASN A CA 1
ATOM 6106 C C . ASN A 1 794 ? -32.031 36.812 56.125 1 26.98 794 ASN A C 1
ATOM 6108 O O . ASN A 1 794 ? -32.969 36.031 56.281 1 26.98 794 ASN A O 1
ATOM 6112 N N . VAL A 1 795 ? -31.938 36.688 54.812 1 29.41 795 VAL A N 1
ATOM 6113 C CA . VAL A 1 795 ? -32 35.312 54.375 1 29.41 795 VAL A CA 1
ATOM 6114 C C . VAL A 1 795 ? -30.844 34.5 55 1 29.41 795 VAL A C 1
ATOM 6116 O O . VAL A 1 795 ? -29.688 34.938 54.875 1 29.41 795 VAL A O 1
ATOM 6119 N N . THR A 1 796 ? -31.047 33.781 56.156 1 29.73 796 THR A N 1
ATOM 6120 C CA . THR A 1 796 ? -30.188 32.812 56.812 1 29.73 796 THR A CA 1
ATOM 6121 C C . THR A 1 796 ? -29.312 32.062 55.812 1 29.73 796 THR A C 1
ATOM 6123 O O . THR A 1 796 ? -29.828 31.422 54.906 1 29.73 796 THR A O 1
ATOM 6126 N N . ASP A 1 797 ? -28.188 32.625 55.5 1 29.41 797 ASP A N 1
ATOM 6127 C CA . ASP A 1 797 ? -27.062 32.312 54.656 1 29.41 797 ASP A CA 1
ATOM 6128 C C . ASP A 1 797 ? -26.5 30.922 54.906 1 29.41 797 ASP A C 1
ATOM 6130 O O . ASP A 1 797 ? -25.938 30.672 55.969 1 29.41 797 ASP A O 1
ATOM 6134 N N . GLY A 1 798 ? -27.25 29.797 54.781 1 31.73 798 GLY A N 1
ATOM 6135 C CA . GLY A 1 798 ? -26.625 28.484 54.906 1 31.73 798 GLY A CA 1
ATOM 6136 C C . GLY A 1 798 ? -25.203 28.469 54.406 1 31.73 798 GLY A C 1
ATOM 6137 O O . GLY A 1 798 ? -24.75 29.406 53.719 1 31.73 798 GLY A O 1
ATOM 6138 N N . PRO A 1 799 ? -24.266 27.594 55.125 1 31.53 799 PRO A N 1
ATOM 6139 C CA . PRO A 1 799 ? -22.828 27.578 54.844 1 31.53 799 PRO A CA 1
ATOM 6140 C C . PRO A 1 799 ? -22.547 27.75 53.344 1 31.53 799 PRO A C 1
ATOM 6142 O O . PRO A 1 799 ? -23.359 27.328 52.5 1 31.53 799 PRO A O 1
ATOM 6145 N N . PRO A 1 800 ? -21.828 28.828 53.031 1 33.47 800 PRO A N 1
ATOM 6146 C CA . PRO A 1 800 ? -21.438 29.078 51.625 1 33.47 800 PRO A CA 1
ATOM 6147 C C . PRO A 1 800 ? -20.984 27.812 50.906 1 33.47 800 PRO A C 1
ATOM 6149 O O . PRO A 1 800 ? -20.203 27.031 51.469 1 33.47 800 PRO A O 1
ATOM 6152 N N . ARG A 1 801 ? -21.891 27.141 50.25 1 36.59 801 ARG A N 1
ATOM 6153 C CA . ARG A 1 801 ? -21.516 25.969 49.469 1 36.59 801 ARG A CA 1
ATOM 6154 C C . ARG A 1 801 ? -20.125 26.141 48.875 1 36.59 801 ARG A C 1
ATOM 6156 O O . ARG A 1 801 ? -19.844 27.141 48.219 1 36.59 801 ARG A O 1
ATOM 6163 N N . GLY A 1 802 ? -18.969 25.766 49.5 1 35.25 802 GLY A N 1
ATOM 6164 C CA . GLY A 1 802 ? -17.594 25.719 49.062 1 35.25 802 GLY A CA 1
ATOM 6165 C C . GLY A 1 802 ? -17.438 25.594 47.562 1 35.25 802 GLY A C 1
ATOM 6166 O O . GLY A 1 802 ? -18.391 25.234 46.875 1 35.25 802 GLY A O 1
ATOM 6167 N N . PRO A 1 803 ? -16.469 26.328 46.969 1 42.47 803 PRO A N 1
ATOM 6168 C CA . PRO A 1 803 ? -16.172 26.281 45.531 1 42.47 803 PRO A CA 1
ATOM 6169 C C . PRO A 1 803 ? -16.344 24.875 44.938 1 42.47 803 PRO A C 1
ATOM 6171 O O . PRO A 1 803 ? -15.805 23.906 45.469 1 42.47 803 PRO A O 1
ATOM 6174 N N . ARG A 1 804 ? -17.438 24.609 44.438 1 54.5 804 ARG A N 1
ATOM 6175 C CA . ARG A 1 804 ? -17.797 23.344 43.844 1 54.5 804 ARG A CA 1
ATOM 6176 C C . ARG A 1 804 ? -16.719 22.844 42.906 1 54.5 804 ARG A C 1
ATOM 6178 O O . ARG A 1 804 ? -16.219 23.609 42.094 1 54.5 804 ARG A O 1
ATOM 6185 N N . SER A 1 805 ? -15.945 21.844 43.219 1 67.62 805 SER A N 1
ATOM 6186 C CA . SER A 1 805 ? -14.812 21.203 42.562 1 67.62 805 SER A CA 1
ATOM 6187 C C . SER A 1 805 ? -15.156 20.781 41.156 1 67.62 805 SER A C 1
ATOM 6189 O O . SER A 1 805 ? -16.312 20.484 40.844 1 67.62 805 SER A O 1
ATOM 6191 N N . HIS A 1 806 ? -14.328 21.141 40.125 1 83.19 806 HIS A N 1
ATOM 6192 C CA . HIS A 1 806 ? -14.43 20.734 38.719 1 83.19 806 HIS A CA 1
ATOM 6193 C C . HIS A 1 806 ? -14.555 19.219 38.594 1 83.19 806 HIS A C 1
ATOM 6195 O O . HIS A 1 806 ? -14.016 18.484 39.438 1 83.19 806 HIS A O 1
ATOM 6201 N N . ALA A 1 807 ? -15.477 18.781 37.75 1 87.69 807 ALA A N 1
ATOM 6202 C CA . ALA A 1 807 ? -15.609 17.359 37.469 1 87.69 807 ALA A CA 1
ATOM 6203 C C . ALA A 1 807 ? -14.32 16.781 36.906 1 87.69 807 ALA A C 1
ATOM 6205 O O . ALA A 1 807 ? -13.719 17.359 36 1 87.69 807 ALA A O 1
ATOM 6206 N N . THR A 1 808 ? -13.914 15.727 37.531 1 85.81 808 THR A N 1
ATOM 6207 C CA . THR A 1 808 ? -12.711 15.047 37.062 1 85.81 808 THR A CA 1
ATOM 6208 C C . THR A 1 808 ? -13.039 14.117 35.875 1 85.81 808 THR A C 1
ATOM 6210 O O . THR A 1 808 ? -14.211 13.891 35.594 1 85.81 808 THR A O 1
ATOM 6213 N N . TYR A 1 809 ? -12.055 13.711 35.25 1 87.31 809 TYR A N 1
ATOM 6214 C CA . TYR A 1 809 ? -12.234 12.805 34.094 1 87.31 809 TYR A CA 1
ATOM 6215 C C . TYR A 1 809 ? -12.898 11.508 34.562 1 87.31 809 TYR A C 1
ATOM 6217 O O . TYR A 1 809 ? -13.719 10.938 33.844 1 87.31 809 TYR A O 1
ATOM 6225 N N . ALA A 1 810 ? -12.523 10.992 35.656 1 84.62 810 ALA A N 1
ATOM 6226 C CA . ALA A 1 810 ? -13.094 9.766 36.188 1 84.62 810 ALA A CA 1
ATOM 6227 C C . ALA A 1 810 ? -14.594 9.922 36.469 1 84.62 810 ALA A C 1
ATOM 6229 O O . ALA A 1 810 ? -15.367 8.992 36.219 1 84.62 810 ALA A O 1
ATOM 6230 N N . ASP A 1 811 ? -14.883 11.078 36.906 1 87.81 811 ASP A N 1
ATOM 6231 C CA . ASP A 1 811 ? -16.281 11.359 37.156 1 87.81 811 ASP A CA 1
ATOM 6232 C C . ASP A 1 811 ? -17.094 11.352 35.875 1 87.81 811 ASP A C 1
ATOM 6234 O O 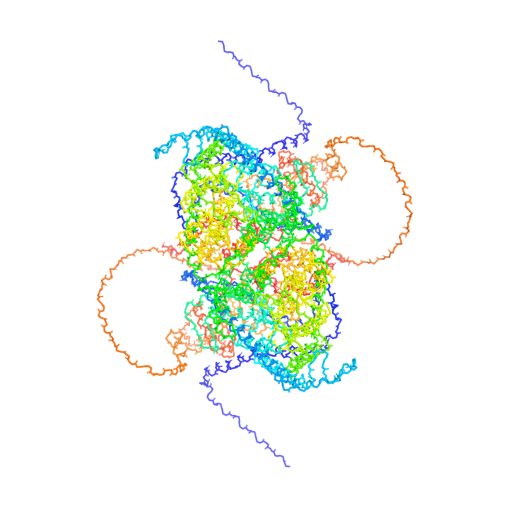. ASP A 1 811 ? -18.188 10.789 35.812 1 87.81 811 ASP A O 1
ATOM 6238 N N . LEU A 1 812 ? -16.531 11.953 34.969 1 89.62 812 LEU A N 1
ATOM 6239 C CA . LEU A 1 812 ? -17.219 12.047 33.688 1 89.62 812 LEU A CA 1
ATOM 6240 C C . LEU A 1 812 ? -17.328 10.672 33.031 1 89.62 812 LEU A C 1
ATOM 6242 O O . LEU A 1 812 ? -18.312 10.391 32.344 1 89.62 812 LEU A O 1
ATOM 6246 N N . ASN A 1 813 ? -16.344 9.875 33.219 1 85.75 813 ASN A N 1
ATOM 6247 C CA . ASN A 1 813 ? -16.406 8.523 32.688 1 85.75 813 ASN A CA 1
ATOM 6248 C C . ASN A 1 813 ? -17.5 7.688 33.344 1 85.75 813 ASN A C 1
ATOM 6250 O O . ASN A 1 813 ? -18.125 6.84 32.719 1 85.75 813 ASN A O 1
ATOM 6254 N N . LYS A 1 814 ? -17.641 7.852 34.562 1 85.56 814 LYS A N 1
ATOM 6255 C CA . LYS A 1 814 ? -18.719 7.164 35.281 1 85.56 814 LYS A CA 1
ATOM 6256 C C . LYS A 1 814 ? -20.094 7.59 34.75 1 85.56 814 LYS A C 1
ATOM 6258 O O . LYS A 1 814 ? -20.984 6.762 34.594 1 85.56 814 LYS A O 1
ATOM 6263 N N . VAL A 1 815 ? -20.188 8.836 34.5 1 88.62 815 VAL A N 1
ATOM 6264 C CA . VAL A 1 815 ? -21.438 9.359 33.969 1 88.62 815 VAL A CA 1
ATOM 6265 C C . VAL A 1 815 ? -21.656 8.789 32.562 1 88.62 815 VAL A C 1
ATOM 6267 O O . VAL A 1 815 ? -22.797 8.43 32.219 1 88.62 815 VAL A O 1
ATOM 6270 N N . ARG A 1 816 ? -20.656 8.734 31.844 1 87.06 816 ARG A N 1
ATOM 6271 C CA . ARG A 1 816 ? -20.75 8.18 30.484 1 87.06 816 ARG A CA 1
ATOM 6272 C C . ARG A 1 816 ? -21.203 6.73 30.516 1 87.06 816 ARG A C 1
ATOM 6274 O O . ARG A 1 816 ? -22.016 6.309 29.688 1 87.06 816 ARG A O 1
ATOM 6281 N N . GLU A 1 817 ? -20.688 6.016 31.422 1 83.19 817 GLU A N 1
ATOM 6282 C CA . GLU A 1 817 ? -21.078 4.617 31.562 1 83.19 817 GLU A CA 1
ATOM 6283 C C . GLU A 1 817 ? -22.547 4.492 32 1 83.19 817 GLU A C 1
ATOM 6285 O O . GLU A 1 817 ? -23.25 3.598 31.547 1 83.19 817 GLU A O 1
ATOM 6290 N N . CYS A 1 818 ? -22.891 5.379 32.812 1 82.5 818 CYS A N 1
ATOM 6291 C CA . CYS A 1 818 ? -24.281 5.383 33.281 1 82.5 818 CYS A CA 1
ATOM 6292 C C . CYS A 1 818 ? -25.234 5.695 32.125 1 82.5 818 CYS A C 1
ATOM 6294 O O . CYS A 1 818 ? -26.281 5.059 31.984 1 82.5 818 CYS A O 1
ATOM 6296 N N . ILE A 1 819 ? -24.844 6.586 31.391 1 83.88 819 ILE A N 1
ATOM 6297 C CA . ILE A 1 819 ? -25.672 6.973 30.25 1 83.88 819 ILE A CA 1
ATOM 6298 C C . ILE A 1 819 ? -25.75 5.816 29.25 1 83.88 819 ILE A C 1
ATOM 6300 O O . ILE A 1 819 ? -26.812 5.547 28.688 1 83.88 819 ILE A O 1
ATOM 6304 N N . PHE A 1 820 ? -24.672 5.16 29.078 1 79.62 820 PHE A N 1
ATOM 6305 C CA . PHE A 1 820 ? -24.594 4.074 28.109 1 79.62 820 PHE A CA 1
ATOM 6306 C C . PHE A 1 820 ? -25.453 2.896 28.562 1 79.62 820 PHE A C 1
ATOM 6308 O O . PHE A 1 820 ? -26.25 2.379 27.781 1 79.62 820 PHE A O 1
ATOM 6315 N N . TRP A 1 821 ? -25.344 2.475 29.75 1 77.88 821 TRP A N 1
ATOM 6316 C CA . TRP A 1 821 ? -26.016 1.268 30.234 1 77.88 821 TRP A CA 1
ATOM 6317 C C . TRP A 1 821 ? -27.5 1.528 30.484 1 77.88 821 TRP A C 1
ATOM 6319 O O . TRP A 1 821 ? -28.328 0.645 30.297 1 77.88 821 TRP A O 1
ATOM 6329 N N . ARG A 1 822 ? -27.766 2.801 30.828 1 76.69 822 ARG A N 1
ATOM 6330 C CA . ARG A 1 822 ? -29.156 3.125 31.141 1 76.69 822 ARG A CA 1
ATOM 6331 C C . ARG A 1 822 ? -29.875 3.715 29.938 1 76.69 822 ARG A C 1
ATOM 6333 O O . ARG A 1 822 ? -31.062 4.023 29.984 1 76.69 822 ARG A O 1
ATOM 6340 N N . ARG A 1 823 ? -29.188 3.844 28.906 1 79.5 823 ARG A N 1
ATOM 6341 C CA . ARG A 1 823 ? -29.75 4.359 27.656 1 79.5 823 ARG A CA 1
ATOM 6342 C C . ARG A 1 823 ? -30.453 5.691 27.875 1 79.5 823 ARG A C 1
ATOM 6344 O O . ARG A 1 823 ? -31.609 5.859 27.484 1 79.5 823 ARG A O 1
ATOM 6351 N N . LEU A 1 824 ? -29.797 6.574 28.5 1 80.94 824 LEU A N 1
ATOM 6352 C CA . LEU A 1 824 ? -30.344 7.898 28.781 1 80.94 824 LEU A CA 1
ATOM 6353 C C . LEU A 1 824 ? -30.203 8.812 27.562 1 80.94 824 LEU A C 1
ATOM 6355 O O . LEU A 1 824 ? -29.359 8.578 26.688 1 80.94 824 LEU A O 1
ATOM 6359 N N . PRO A 1 825 ? -31.062 9.742 27.453 1 82.94 825 PRO A N 1
ATOM 6360 C CA . PRO A 1 825 ? -30.922 10.703 26.359 1 82.94 825 PRO A CA 1
ATOM 6361 C C . PRO A 1 825 ? -29.672 11.562 26.484 1 82.94 825 PRO A C 1
ATOM 6363 O O . PRO A 1 825 ? -29.047 11.609 27.547 1 82.94 825 PRO A O 1
ATOM 6366 N N . PRO A 1 826 ? -29.344 12.172 25.406 1 83.62 826 PRO A N 1
ATOM 6367 C CA . PRO A 1 826 ? -28.109 12.961 25.438 1 83.62 826 PRO A CA 1
ATOM 6368 C C . PRO A 1 826 ? -28.203 14.156 26.391 1 83.62 826 PRO A C 1
ATOM 6370 O O . PRO A 1 826 ? -27.203 14.5 27.047 1 83.62 826 PRO A O 1
ATOM 6373 N N . MET A 1 827 ? -29.453 14.758 26.484 1 87.12 827 MET A N 1
ATOM 6374 C CA . MET A 1 827 ? -29.609 15.883 27.406 1 87.12 827 MET A CA 1
ATOM 6375 C C . MET A 1 827 ? -30.562 15.523 28.547 1 87.12 827 MET A C 1
ATOM 6377 O O . MET A 1 827 ? -31.562 14.844 28.328 1 87.12 827 MET A O 1
ATOM 6381 N N . PRO A 1 828 ? -30.141 15.93 29.688 1 84.62 828 PRO A N 1
ATOM 6382 C CA . PRO A 1 828 ? -31.062 15.719 30.812 1 84.62 828 PRO A CA 1
ATOM 6383 C C . PRO A 1 828 ? -32.281 16.609 30.75 1 84.62 828 PRO A C 1
ATOM 6385 O O . PRO A 1 828 ? -32.281 17.609 30.016 1 84.62 828 PRO A O 1
ATOM 6388 N N . PRO A 1 829 ? -33.312 16.156 31.391 1 82.81 829 PRO A N 1
ATOM 6389 C CA . PRO A 1 829 ? -34.5 17.031 31.453 1 82.81 829 PRO A CA 1
ATOM 6390 C C . PRO A 1 829 ? -34.219 18.344 32.156 1 82.81 829 PRO A C 1
ATOM 6392 O O . PRO A 1 829 ? -34.156 18.375 33.406 1 82.81 829 PRO A O 1
ATOM 6395 N N . VAL A 1 830 ? -33.938 19.344 31.406 1 80.69 830 VAL A N 1
ATOM 6396 C CA . VAL A 1 830 ? -33.5 20.656 31.875 1 80.69 830 VAL A CA 1
ATOM 6397 C C . VAL A 1 830 ? -34.594 21.281 32.75 1 80.69 830 VAL A C 1
ATOM 6399 O O . VAL A 1 830 ? -34.281 22.156 33.594 1 80.69 830 VAL A O 1
ATOM 6402 N N . GLU A 1 831 ? -35.844 20.875 32.562 1 78 831 GLU A N 1
ATOM 6403 C CA . GLU A 1 831 ? -36.938 21.406 33.312 1 78 831 GLU A CA 1
ATOM 6404 C C . GLU A 1 831 ? -36.844 21 34.781 1 78 831 GLU A C 1
ATOM 6406 O O . GLU A 1 831 ? -37.375 21.672 35.656 1 78 831 GLU A O 1
ATOM 6411 N N . LEU A 1 832 ? -36.062 19.922 35.031 1 76.06 832 LEU A N 1
ATOM 6412 C CA . LEU A 1 832 ? -35.969 19.406 36.375 1 76.06 832 LEU A CA 1
ATOM 6413 C C . LEU A 1 832 ? -34.812 20.047 37.125 1 76.06 832 LEU A C 1
ATOM 6415 O O . LEU A 1 832 ? -34.656 19.844 38.312 1 76.06 832 LEU A O 1
ATOM 6419 N N . LEU A 1 833 ? -34.031 20.797 36.375 1 80 833 LEU A N 1
ATOM 6420 C CA . LEU A 1 833 ? -32.938 21.484 37.031 1 80 833 LEU A CA 1
ATOM 6421 C C . LEU A 1 833 ? -33.438 22.734 37.75 1 80 833 LEU A C 1
ATOM 6423 O O . LEU A 1 833 ? -34.344 23.422 37.25 1 80 833 LEU A O 1
ATOM 6427 N N . SER A 1 834 ? -33 22.953 38.969 1 79.31 834 SER A N 1
ATOM 6428 C CA . SER A 1 834 ? -33.406 24.094 39.812 1 79.31 834 SER A CA 1
ATOM 6429 C C . SER A 1 834 ? -33.094 25.406 39.125 1 79.31 834 SER A C 1
ATOM 6431 O O . SER A 1 834 ? -32.156 25.5 38.312 1 79.31 834 SER A O 1
ATOM 6433 N N . LYS A 1 835 ? -33.875 26.406 39.312 1 80.69 835 LYS A N 1
ATOM 6434 C CA . LYS A 1 835 ? -33.688 27.734 38.719 1 80.69 835 LYS A CA 1
ATOM 6435 C C . LYS A 1 835 ? -32.344 28.344 39.188 1 80.69 835 LYS A C 1
ATOM 6437 O O . LYS A 1 835 ? -31.734 29.125 38.438 1 80.69 835 LYS A O 1
ATOM 6442 N N . SER A 1 836 ? -31.922 27.953 40.344 1 79.69 836 SER A N 1
ATOM 6443 C CA . SER A 1 836 ? -30.656 28.469 40.875 1 79.69 836 SER A CA 1
ATOM 6444 C C . SER A 1 836 ? -29.484 27.906 40.094 1 79.69 836 SER A C 1
ATOM 6446 O O . SER A 1 836 ? -28.516 28.625 39.812 1 79.69 836 SER A O 1
ATOM 6448 N N . THR A 1 837 ? -29.719 26.703 39.688 1 81.62 837 THR A N 1
ATOM 6449 C CA . THR A 1 837 ? -28.656 26.062 38.938 1 81.62 837 THR A CA 1
ATOM 6450 C C . THR A 1 837 ? -28.578 26.625 37.531 1 81.62 837 THR A C 1
ATOM 6452 O O . THR A 1 837 ? -27.484 26.75 36.969 1 81.62 837 THR A O 1
ATOM 6455 N N . MET A 1 838 ? -29.641 27.016 37.031 1 85.56 838 MET A N 1
ATOM 6456 C CA . MET A 1 838 ? -29.688 27.531 35.656 1 85.56 838 MET A CA 1
ATOM 6457 C C . MET A 1 838 ? -29.047 28.906 35.594 1 85.56 838 MET A C 1
ATOM 6459 O O . MET A 1 838 ? -28.578 29.328 34.531 1 85.56 838 MET A O 1
ATOM 6463 N N . ARG A 1 839 ? -29 29.562 36.688 1 84.06 839 ARG A N 1
ATOM 6464 C CA . ARG A 1 839 ? -28.438 30.906 36.688 1 84.06 839 ARG A CA 1
ATOM 6465 C C . ARG A 1 839 ? -26.953 30.875 37.094 1 84.06 839 ARG A C 1
ATOM 6467 O O . ARG A 1 839 ? -26.234 31.859 36.906 1 84.06 839 ARG A O 1
ATOM 6474 N N . CYS A 1 840 ? -26.547 29.688 37.406 1 83.88 840 CYS A N 1
ATOM 6475 C CA . CYS A 1 840 ? -25.156 29.547 37.812 1 83.88 840 CYS A CA 1
ATOM 6476 C C . CYS A 1 840 ? -24.234 29.547 36.594 1 83.88 840 CYS A C 1
ATOM 6478 O O . CYS A 1 840 ? -24.672 29.219 35.5 1 83.88 840 CYS A O 1
ATOM 6480 N N . HIS A 1 841 ? -23 30.062 36.844 1 88.62 841 HIS A N 1
ATOM 6481 C CA . HIS A 1 841 ? -22 30.062 35.781 1 88.62 841 HIS A CA 1
ATOM 6482 C C . HIS A 1 841 ? -21.062 28.875 35.906 1 88.62 841 HIS A C 1
ATOM 6484 O O . HIS A 1 841 ? -20.703 28.453 37 1 88.62 841 HIS A O 1
ATOM 6490 N N . VAL A 1 842 ? -20.812 28.25 34.781 1 88.88 842 VAL A N 1
ATOM 6491 C CA . VAL A 1 842 ? -19.906 27.109 34.719 1 88.88 842 VAL A CA 1
ATOM 6492 C C . VAL A 1 842 ? -18.609 27.5 34.031 1 88.88 842 VAL A C 1
ATOM 6494 O O . VAL A 1 842 ? -18.656 28.172 33 1 88.88 842 VAL A O 1
ATOM 6497 N N . ASP A 1 843 ? -17.516 27.125 34.562 1 90 843 ASP A N 1
ATOM 6498 C CA . ASP A 1 843 ? -16.203 27.312 33.969 1 90 843 ASP A CA 1
ATOM 6499 C C . ASP A 1 843 ? -15.883 26.172 33 1 90 843 ASP A C 1
ATOM 6501 O O . ASP A 1 843 ? -15.633 25.047 33.406 1 90 843 ASP A O 1
ATOM 6505 N N . LEU A 1 844 ? -15.828 26.469 31.734 1 92.56 844 LEU A N 1
ATOM 6506 C CA . LEU A 1 844 ? -15.586 25.469 30.719 1 92.56 844 LEU A CA 1
ATOM 6507 C C . LEU A 1 844 ? -14.094 25.359 30.406 1 92.56 844 LEU A C 1
ATOM 6509 O O . LEU A 1 844 ? -13.68 24.484 29.625 1 92.56 844 LEU A O 1
ATOM 6513 N N . SER A 1 845 ? -13.195 26.062 31.016 1 89.12 845 SER A N 1
ATOM 6514 C CA . SER A 1 845 ? -11.781 26.172 30.703 1 89.12 845 SER A CA 1
ATOM 6515 C C . SER A 1 845 ? -11.086 24.812 30.828 1 89.12 845 SER A C 1
ATOM 6517 O O . SER A 1 845 ? -10.281 24.453 29.969 1 89.12 845 SER A O 1
ATOM 6519 N N . PRO A 1 846 ? -11.461 24.031 31.828 1 91.19 846 PRO A N 1
ATOM 6520 C CA . PRO A 1 846 ? -10.75 22.75 31.953 1 91.19 846 PRO A CA 1
ATOM 6521 C C . PRO A 1 846 ? -11.18 21.719 30.906 1 91.19 846 PRO A C 1
ATOM 6523 O O . PRO A 1 846 ? -10.492 20.719 30.703 1 91.19 846 PRO A O 1
ATOM 6526 N N . TYR A 1 847 ? -12.234 21.938 30.297 1 93.12 847 TYR A N 1
ATOM 6527 C CA . TYR A 1 847 ? -12.789 20.938 29.391 1 93.12 847 TYR A CA 1
ATOM 6528 C C . TYR A 1 847 ? -12.562 21.328 27.938 1 93.12 847 TYR A C 1
ATOM 6530 O O . TYR A 1 847 ? -12.898 20.562 27.016 1 93.12 847 TYR A O 1
ATOM 6538 N N . VAL A 1 848 ? -11.977 22.469 27.703 1 92.62 848 VAL A N 1
ATOM 6539 C CA . VAL A 1 848 ? -11.727 22.969 26.344 1 92.62 848 VAL A CA 1
ATOM 6540 C C . VAL A 1 848 ? -10.484 22.281 25.766 1 92.62 848 VAL A C 1
ATOM 6542 O O . VAL A 1 848 ? -9.492 22.094 26.469 1 92.62 848 VAL A O 1
ATOM 6545 N N . ASP A 1 849 ? -10.609 21.812 24.5 1 91.94 849 ASP A N 1
ATOM 6546 C CA . ASP A 1 849 ? -9.445 21.297 23.766 1 91.94 849 ASP A CA 1
ATOM 6547 C C . ASP A 1 849 ? -8.539 22.438 23.312 1 91.94 849 ASP A C 1
ATOM 6549 O O . ASP A 1 849 ? -8.859 23.141 22.344 1 91.94 849 ASP A O 1
ATOM 6553 N N . LEU A 1 850 ? -7.402 22.516 23.922 1 87.81 850 LEU A N 1
ATOM 6554 C CA . LEU A 1 850 ? -6.5 23.641 23.656 1 87.81 850 LEU A CA 1
ATOM 6555 C C . LEU A 1 850 ? -5.633 23.344 22.422 1 87.81 850 LEU A C 1
ATOM 6557 O O . LEU A 1 850 ? -5.031 24.266 21.859 1 87.81 850 LEU A O 1
ATOM 6561 N N . SER A 1 851 ? -5.625 22.125 22.031 1 86.75 851 SER A N 1
ATOM 6562 C CA . SER A 1 851 ? -4.734 21.734 20.938 1 86.75 851 SER A CA 1
ATOM 6563 C C . SER A 1 851 ? -5.512 21.469 19.656 1 86.75 851 SER A C 1
ATOM 6565 O O . SER A 1 851 ? -5.215 20.516 18.938 1 86.75 851 SER A O 1
ATOM 6567 N N . THR A 1 852 ? -6.465 22.25 19.391 1 87.88 852 THR A N 1
ATOM 6568 C CA . THR A 1 852 ? -7.246 22.062 18.172 1 87.88 852 THR A CA 1
ATOM 6569 C C . THR A 1 852 ? -6.637 22.828 17 1 87.88 852 THR A C 1
ATOM 6571 O O . THR A 1 852 ? -6.004 23.875 17.203 1 87.88 852 THR A O 1
ATOM 6574 N N . TYR A 1 853 ? -6.828 22.375 15.859 1 88.88 853 TYR A N 1
ATOM 6575 C CA . TYR A 1 853 ? -6.324 23.016 14.641 1 88.88 853 TYR A CA 1
ATOM 6576 C C . TYR A 1 853 ? -7.199 24.188 14.234 1 88.88 853 TYR A C 1
ATOM 6578 O O . TYR A 1 853 ? -8.406 24.188 14.484 1 88.88 853 TYR A O 1
ATOM 6586 N N . TYR A 1 854 ? -6.648 25.188 13.773 1 91.44 854 TYR A N 1
ATOM 6587 C CA . TYR A 1 854 ? -7.34 26.359 13.219 1 91.44 854 TYR A CA 1
ATOM 6588 C C . TYR A 1 854 ? -6.57 26.938 12.047 1 91.44 854 TYR A C 1
ATOM 6590 O O . TYR A 1 854 ? -5.391 26.641 11.852 1 91.44 854 TYR A O 1
ATOM 6598 N N . VAL A 1 855 ? -7.273 27.688 11.227 1 91.94 855 VAL A N 1
ATOM 6599 C CA . VAL A 1 855 ? -6.641 28.281 10.055 1 91.94 855 VAL A CA 1
ATOM 6600 C C . VAL A 1 855 ? -6.926 29.781 10.023 1 91.94 855 VAL A C 1
ATOM 6602 O O . VAL A 1 855 ? -7.93 30.25 10.57 1 91.94 855 VAL A O 1
ATOM 6605 N N . ARG A 1 856 ? -6.02 30.469 9.375 1 91.75 856 ARG A N 1
ATOM 6606 C CA . ARG A 1 856 ? -6.223 31.906 9.172 1 91.75 856 ARG A CA 1
ATOM 6607 C C . ARG A 1 856 ? -7.188 32.156 8.023 1 91.75 856 ARG A C 1
ATOM 6609 O O . ARG A 1 856 ? -7.309 31.344 7.113 1 91.75 856 ARG A O 1
ATOM 6616 N N . ASP A 1 857 ? -7.742 33.281 7.992 1 91.62 857 ASP A N 1
ATOM 6617 C CA . ASP A 1 857 ? -8.727 33.656 6.98 1 91.62 857 ASP A CA 1
ATOM 6618 C C . ASP A 1 857 ? -8.102 33.688 5.594 1 91.62 857 ASP A C 1
ATOM 6620 O O . ASP A 1 857 ? -8.75 33.375 4.598 1 91.62 857 ASP A O 1
ATOM 6624 N N . VAL A 1 858 ? -6.836 33.938 5.512 1 89.56 858 VAL A N 1
ATOM 6625 C CA . VAL A 1 858 ? -6.191 34.125 4.219 1 89.56 858 VAL A CA 1
ATOM 6626 C C . VAL A 1 858 ? -5.582 32.812 3.729 1 89.56 858 VAL A C 1
ATOM 6628 O O . VAL A 1 858 ? -5.043 32.75 2.621 1 89.56 858 VAL A O 1
ATOM 6631 N N . MET A 1 859 ? -5.742 31.797 4.465 1 91.19 859 MET A N 1
ATOM 6632 C CA . MET A 1 859 ? -5.188 30.5 4.051 1 91.19 859 MET A CA 1
ATOM 6633 C C . MET A 1 859 ? -5.863 30 2.779 1 91.19 859 MET A C 1
ATOM 6635 O O . MET A 1 859 ? -7.078 30.125 2.625 1 91.19 859 MET A O 1
ATOM 6639 N N . CYS A 1 860 ? -5.051 29.484 1.91 1 88.94 860 CYS A N 1
ATOM 6640 C CA . CYS A 1 860 ? -5.59 28.984 0.651 1 88.94 860 CYS A CA 1
ATOM 6641 C C . CYS A 1 860 ? -6.469 27.75 0.881 1 88.94 860 CYS A C 1
ATOM 6643 O O . CYS A 1 860 ? -6.258 27.016 1.837 1 88.94 860 CYS A O 1
ATOM 6645 N N . ILE A 1 861 ? -7.375 27.5 0.01 1 87.38 861 ILE A N 1
ATOM 6646 C CA . ILE A 1 861 ? -8.383 26.469 0.189 1 87.38 861 ILE A CA 1
ATOM 6647 C C . ILE A 1 861 ? -7.734 25.094 0.053 1 87.38 861 ILE A C 1
ATOM 6649 O O . ILE A 1 861 ? -8.141 24.141 0.721 1 87.38 861 ILE A O 1
ATOM 6653 N N . SER A 1 862 ? -6.758 24.906 -0.83 1 84.25 862 SER A N 1
ATOM 6654 C CA . SER A 1 862 ? -6.117 23.609 -1.01 1 84.25 862 SER A CA 1
ATOM 6655 C C . SER A 1 862 ? -5.48 23.125 0.287 1 84.25 862 SER A C 1
ATOM 6657 O O . SER A 1 862 ? -5.617 21.953 0.653 1 84.25 862 SER A O 1
ATOM 6659 N N . ARG A 1 863 ? -4.805 24.016 0.974 1 86.75 863 ARG A N 1
ATOM 6660 C CA . ARG A 1 863 ? -4.168 23.656 2.236 1 86.75 863 ARG A CA 1
ATOM 6661 C C . ARG A 1 863 ? -5.211 23.438 3.332 1 86.75 863 ARG A C 1
ATOM 6663 O O . ARG A 1 863 ? -5.031 22.594 4.207 1 86.75 863 ARG A O 1
ATOM 6670 N N . THR A 1 864 ? -6.258 24.25 3.262 1 88.75 864 THR A N 1
ATOM 6671 C CA . THR A 1 864 ? -7.352 24.094 4.215 1 88.75 864 THR A CA 1
ATOM 6672 C C . THR A 1 864 ? -8.023 22.734 4.031 1 88.75 864 THR A C 1
ATOM 6674 O O . THR A 1 864 ? -8.32 22.047 5.012 1 88.75 864 THR A O 1
ATOM 6677 N N . TYR A 1 865 ? -8.258 22.375 2.766 1 87.88 865 TYR A N 1
ATOM 6678 C CA . TYR A 1 865 ? -8.859 21.094 2.445 1 87.88 865 TYR A CA 1
ATOM 6679 C C . TYR A 1 865 ? -7.973 19.938 2.91 1 87.88 865 TYR A C 1
ATOM 6681 O O . TYR A 1 865 ? -8.461 18.938 3.447 1 87.88 865 TYR A O 1
ATOM 6689 N N . TYR A 1 866 ? -6.734 20.078 2.768 1 83.56 866 TYR A N 1
ATOM 6690 C CA . TYR A 1 866 ? -5.785 19.031 3.135 1 83.56 866 TYR A CA 1
ATOM 6691 C C . TYR A 1 866 ? -5.758 18.828 4.645 1 83.56 866 TYR A C 1
ATOM 6693 O O . TYR A 1 866 ? -5.707 17.688 5.121 1 83.56 866 TYR A O 1
ATOM 6701 N N . ILE A 1 867 ? -5.805 19.891 5.367 1 85.19 867 ILE A N 1
ATOM 6702 C CA . ILE A 1 867 ? -5.801 19.797 6.824 1 85.19 867 ILE A CA 1
ATOM 6703 C C . ILE A 1 867 ? -7.082 19.125 7.305 1 85.19 867 ILE A C 1
ATOM 6705 O O . ILE A 1 867 ? -7.039 18.234 8.164 1 85.19 867 ILE A O 1
ATOM 6709 N N . PHE A 1 868 ? -8.109 19.547 6.691 1 88.12 868 PHE A N 1
ATOM 6710 C CA . PHE A 1 868 ? -9.398 19.031 7.137 1 88.12 868 PHE A CA 1
ATOM 6711 C C . PHE A 1 868 ? -9.516 17.547 6.852 1 88.12 868 PHE A C 1
ATOM 6713 O O . PHE A 1 868 ? -9.906 16.766 7.73 1 88.12 868 PHE A O 1
ATOM 6720 N N . ARG A 1 869 ? -9.156 17.141 5.711 1 85.12 869 ARG A N 1
ATOM 6721 C CA . ARG A 1 869 ? -9.344 15.766 5.289 1 85.12 869 ARG A CA 1
ATOM 6722 C C . ARG A 1 869 ? -8.328 14.844 5.957 1 85.12 869 ARG A C 1
ATOM 6724 O O . ARG A 1 869 ? -8.672 13.758 6.426 1 85.12 869 ARG A O 1
ATOM 6731 N N . HIS A 1 870 ? -7.086 15.211 5.988 1 77.81 870 HIS A N 1
ATOM 6732 C CA . HIS A 1 870 ? -6.027 14.305 6.43 1 77.81 870 HIS A CA 1
ATOM 6733 C C . HIS A 1 870 ? -5.992 14.203 7.949 1 77.81 870 HIS A C 1
ATOM 6735 O O . HIS A 1 870 ? -5.477 13.227 8.5 1 77.81 870 HIS A O 1
ATOM 6741 N N . LEU A 1 871 ? -6.574 15.219 8.602 1 78 871 LEU A N 1
ATOM 6742 C CA . LEU A 1 871 ? -6.582 15.141 10.055 1 78 871 LEU A CA 1
ATOM 6743 C C . LEU A 1 871 ? -7.941 14.688 10.57 1 78 871 LEU A C 1
ATOM 6745 O O . LEU A 1 871 ? -8.125 14.484 11.773 1 78 871 LEU A O 1
ATOM 6749 N N . GLY A 1 872 ? -8.828 14.375 9.703 1 80.06 872 GLY A N 1
ATOM 6750 C CA . GLY A 1 872 ? -10.133 13.875 10.094 1 80.06 872 GLY A CA 1
ATOM 6751 C C . GLY A 1 872 ? -10.859 14.781 11.062 1 80.06 872 GLY A C 1
ATOM 6752 O O . GLY A 1 872 ? -11.289 14.344 12.133 1 80.06 872 GLY A O 1
ATOM 6753 N N . LEU A 1 873 ? -11.07 16.016 10.672 1 85.81 873 LEU A N 1
ATOM 6754 C CA . LEU A 1 873 ? -11.641 17 11.57 1 85.81 873 LEU A CA 1
ATOM 6755 C C . LEU A 1 873 ? -13.148 17.141 11.359 1 85.81 873 LEU A C 1
ATOM 6757 O O . LEU A 1 873 ? -13.648 16.844 10.266 1 85.81 873 LEU A O 1
ATOM 6761 N N . ARG A 1 874 ? -13.789 17.484 12.406 1 88.38 874 ARG A N 1
ATOM 6762 C CA . ARG A 1 874 ? -15.219 17.797 12.336 1 88.38 874 ARG A CA 1
ATOM 6763 C C . ARG A 1 874 ? -15.445 19.266 11.992 1 88.38 874 ARG A C 1
ATOM 6765 O O . ARG A 1 874 ? -16.438 19.609 11.359 1 88.38 874 ARG A O 1
ATOM 6772 N N . LEU A 1 875 ? -14.68 20.062 12.633 1 91.94 875 LEU A N 1
ATOM 6773 C CA . LEU A 1 875 ? -14.805 21.516 12.484 1 91.94 875 LEU A CA 1
ATOM 6774 C C . LEU A 1 875 ? -13.438 22.172 12.477 1 91.94 875 LEU A C 1
ATOM 6776 O O . LEU A 1 875 ? -12.531 21.766 13.203 1 91.94 875 LEU A O 1
ATOM 6780 N N . LEU A 1 876 ? -13.336 23.172 11.633 1 93.44 876 LEU A N 1
ATOM 6781 C CA . LEU A 1 876 ? -12.109 23.953 11.539 1 93.44 876 LEU A CA 1
ATOM 6782 C C . LEU A 1 876 ? -12.398 25.438 11.711 1 93.44 876 LEU A C 1
ATOM 6784 O O . LEU A 1 876 ? -12.945 26.078 10.812 1 93.44 876 LEU A O 1
ATOM 6788 N N . PRO A 1 877 ? -12.031 25.984 12.875 1 94.88 877 PRO A N 1
ATOM 6789 C CA . PRO A 1 877 ? -12.25 27.422 13.086 1 94.88 877 PRO A CA 1
ATOM 6790 C C . PRO A 1 877 ? -11.344 28.297 12.219 1 94.88 877 PRO A C 1
ATOM 6792 O O . PRO A 1 877 ? -10.18 27.953 12.008 1 94.88 877 PRO A O 1
ATOM 6795 N N . VAL A 1 878 ? -11.922 29.359 11.742 1 95.5 878 VAL A N 1
ATOM 6796 C CA . VAL A 1 878 ? -11.172 30.359 10.977 1 95.5 878 VAL A CA 1
ATOM 6797 C C . VAL A 1 878 ? -10.961 31.609 11.82 1 95.5 878 VAL A C 1
ATOM 6799 O O . VAL A 1 878 ? -11.914 32.188 12.344 1 95.5 878 VAL A O 1
ATOM 6802 N N . VAL A 1 879 ? -9.711 32 11.953 1 92.44 879 VAL A N 1
ATOM 6803 C CA . VAL A 1 879 ? -9.367 33.125 12.812 1 92.44 879 VAL A CA 1
ATOM 6804 C C . VAL A 1 879 ? -8.805 34.281 11.969 1 92.44 879 VAL A C 1
ATOM 6806 O O . VAL A 1 879 ? -8.258 34.031 10.883 1 92.44 879 VAL A O 1
ATOM 6809 N N . ASP A 1 880 ? -8.992 35.438 12.422 1 88.5 880 ASP A N 1
ATOM 6810 C CA . ASP A 1 880 ? -8.469 36.625 11.727 1 88.5 880 ASP A CA 1
ATOM 6811 C C . ASP A 1 880 ? -7.105 37.031 12.281 1 88.5 880 ASP A C 1
ATOM 6813 O O . ASP A 1 880 ? -6.496 36.281 13.055 1 88.5 880 ASP A O 1
ATOM 6817 N N . ARG A 1 881 ? -6.594 38.188 11.914 1 80.25 881 ARG A N 1
ATOM 6818 C CA . ARG A 1 881 ? -5.273 38.688 12.289 1 80.25 881 ARG A CA 1
ATOM 6819 C C . ARG A 1 881 ? -5.199 38.969 13.781 1 80.25 881 ARG A C 1
ATOM 6821 O O . ARG A 1 881 ? -4.113 38.969 14.367 1 80.25 881 ARG A O 1
ATOM 6828 N N . ARG A 1 882 ? -6.344 39.25 14.422 1 79.19 882 ARG A N 1
ATOM 6829 C CA . ARG A 1 882 ? -6.383 39.531 15.852 1 79.19 882 ARG A CA 1
ATOM 6830 C C . ARG A 1 882 ? -6.734 38.281 16.641 1 79.19 882 ARG A C 1
ATOM 6832 O O . ARG A 1 882 ? -7.086 38.344 17.828 1 79.19 882 ARG A O 1
ATOM 6839 N N . HIS A 1 883 ? -6.75 37.156 16.016 1 87.75 883 HIS A N 1
ATOM 6840 C CA . HIS A 1 883 ? -7.008 35.844 16.625 1 87.75 883 HIS A CA 1
ATOM 6841 C C . HIS A 1 883 ? -8.453 35.719 17.094 1 87.75 883 HIS A C 1
ATOM 6843 O O . HIS A 1 883 ? -8.742 35.094 18.094 1 87.75 883 HIS A O 1
ATOM 6849 N N . ARG A 1 884 ? -9.328 36.438 16.438 1 89 884 ARG A N 1
ATOM 6850 C CA . ARG A 1 884 ? -10.758 36.312 16.703 1 89 884 ARG A CA 1
ATOM 6851 C C . ARG A 1 884 ? -11.398 35.312 15.742 1 89 884 ARG A C 1
ATOM 6853 O O . ARG A 1 884 ? -11.031 35.25 14.562 1 89 884 ARG A O 1
ATOM 6860 N N . VAL A 1 885 ? -12.344 34.594 16.281 1 93.06 885 VAL A N 1
ATOM 6861 C CA . VAL A 1 885 ? -13.016 33.625 15.445 1 93.06 885 VAL A CA 1
ATOM 6862 C C . VAL A 1 885 ? -14.023 34.312 14.523 1 93.06 885 VAL A C 1
ATOM 6864 O O . VAL A 1 885 ? -14.961 34.969 15 1 93.06 885 VAL A O 1
ATOM 6867 N N . ILE A 1 886 ? -13.844 34.25 13.258 1 92.12 886 ILE A N 1
ATOM 6868 C CA . ILE A 1 886 ? -14.703 34.906 12.289 1 92.12 886 ILE A CA 1
ATOM 6869 C C . ILE A 1 886 ? -15.672 33.906 11.672 1 92.12 886 ILE A C 1
ATOM 6871 O O . ILE A 1 886 ? -16.703 34.281 11.133 1 92.12 886 ILE A O 1
ATOM 6875 N N . GLY A 1 887 ? -15.258 32.719 11.625 1 94.12 887 GLY A N 1
ATOM 6876 C CA . GLY A 1 887 ? -16.094 31.688 11.016 1 94.12 887 GLY A CA 1
ATOM 6877 C C . GLY A 1 887 ? -15.609 30.281 11.281 1 94.12 887 GLY A C 1
ATOM 6878 O O . GLY A 1 887 ? -14.648 30.078 12.031 1 94.12 887 GLY A O 1
ATOM 6879 N N . VAL A 1 888 ? -16.453 29.328 10.75 1 95 888 VAL A N 1
ATOM 6880 C CA . VAL A 1 888 ? -16.109 27.922 10.906 1 95 888 VAL A CA 1
ATOM 6881 C C . VAL A 1 888 ? -16.281 27.188 9.578 1 95 888 VAL A C 1
ATOM 6883 O O . VAL A 1 888 ? -17.125 27.562 8.758 1 95 888 VAL A O 1
ATOM 6886 N N . ILE A 1 889 ? -15.414 26.266 9.344 1 94.56 889 ILE A N 1
ATOM 6887 C CA . ILE A 1 889 ? -15.492 25.406 8.164 1 94.56 889 ILE A CA 1
ATOM 6888 C C . ILE A 1 889 ? -15.844 23.984 8.586 1 94.56 889 ILE A C 1
ATOM 6890 O O . ILE A 1 889 ? -15.195 23.406 9.461 1 94.56 889 ILE A O 1
ATOM 6894 N N . THR A 1 890 ? -16.875 23.469 8.086 1 92.5 890 THR A N 1
ATOM 6895 C CA . THR A 1 890 ? -17.297 22.078 8.328 1 92.5 890 THR A CA 1
ATOM 6896 C C . THR A 1 890 ? -17.188 21.25 7.047 1 92.5 890 THR A C 1
ATOM 6898 O O . THR A 1 890 ? -16.766 21.766 6.008 1 92.5 890 THR A O 1
ATOM 6901 N N . ARG A 1 891 ? -17.516 20.031 7.137 1 90.5 891 ARG A N 1
ATOM 6902 C CA . ARG A 1 891 ? -17.391 19.094 6.023 1 90.5 891 ARG A CA 1
ATOM 6903 C C . ARG A 1 891 ? -18.297 19.516 4.867 1 90.5 891 ARG A C 1
ATOM 6905 O O . ARG A 1 891 ? -17.922 19.359 3.699 1 90.5 891 ARG A O 1
ATOM 6912 N N . THR A 1 892 ? -19.406 20.031 5.117 1 89 892 THR A N 1
ATOM 6913 C CA . THR A 1 892 ? -20.375 20.391 4.09 1 89 892 THR A CA 1
ATOM 6914 C C . THR A 1 892 ? -19.891 21.594 3.285 1 89 892 THR A C 1
ATOM 6916 O O . THR A 1 892 ? -20.266 21.781 2.129 1 89 892 THR A O 1
ATOM 6919 N N . ASN A 1 893 ? -19.016 22.406 3.885 1 89.69 893 ASN A N 1
ATOM 6920 C CA . ASN A 1 893 ? -18.453 23.547 3.168 1 89.69 893 ASN A CA 1
ATOM 6921 C C . ASN A 1 893 ? -17.469 23.109 2.084 1 89.69 893 ASN A C 1
ATOM 6923 O O . ASN A 1 893 ? -17.234 23.828 1.118 1 89.69 893 ASN A O 1
ATOM 6927 N N . LEU A 1 894 ? -16.906 21.984 2.297 1 86.75 894 LEU A N 1
ATOM 6928 C CA . LEU A 1 894 ? -15.852 21.531 1.406 1 86.75 894 LEU A CA 1
ATOM 6929 C C . LEU A 1 894 ? -16.391 20.531 0.388 1 86.75 894 LEU A C 1
ATOM 6931 O O . LEU A 1 894 ? -15.664 20.062 -0.486 1 86.75 894 LEU A O 1
ATOM 6935 N N . PHE A 1 895 ? -17.672 20.328 0.478 1 83.81 895 PHE A N 1
ATOM 6936 C CA . PHE A 1 895 ? -18.219 19.25 -0.333 1 83.81 895 PHE A CA 1
ATOM 6937 C C . PHE A 1 895 ? -18.859 19.781 -1.6 1 83.81 895 PHE A C 1
ATOM 6939 O O . PHE A 1 895 ? -19.734 20.656 -1.531 1 83.81 895 PHE A O 1
ATOM 6946 N N . GLY A 1 896 ? -18.453 19.375 -2.736 1 75.5 896 GLY A N 1
ATOM 6947 C CA . GLY A 1 896 ? -19.078 19.359 -4.051 1 75.5 896 GLY A CA 1
ATOM 6948 C C . GLY A 1 896 ? -19.656 20.719 -4.441 1 75.5 896 GLY A C 1
ATOM 6949 O O . GLY A 1 896 ? -18.922 21.688 -4.625 1 75.5 896 GLY A O 1
ATOM 6950 N N . ASP A 1 897 ? -21.078 20.719 -4.332 1 75.38 897 ASP A N 1
ATOM 6951 C CA . ASP A 1 897 ? -21.859 21.812 -4.883 1 75.38 897 ASP A CA 1
ATOM 6952 C C . ASP A 1 897 ? -21.844 23.031 -3.957 1 75.38 897 ASP A C 1
ATOM 6954 O O . ASP A 1 897 ? -21.781 24.172 -4.422 1 75.38 897 ASP A O 1
ATOM 6958 N N . ARG A 1 898 ? -21.797 22.75 -2.705 1 82.25 898 ARG A N 1
ATOM 6959 C CA . ARG A 1 898 ? -21.766 23.875 -1.771 1 82.25 898 ARG A CA 1
ATOM 6960 C C . ARG A 1 898 ? -20.438 24.625 -1.886 1 82.25 898 ARG A C 1
ATOM 6962 O O . ARG A 1 898 ? -20.406 25.844 -1.734 1 82.25 898 ARG A O 1
ATOM 6969 N N . LEU A 1 899 ? -19.453 23.875 -2.09 1 84.38 899 LEU A N 1
ATOM 6970 C CA . LEU A 1 899 ? -18.156 24.516 -2.283 1 84.38 899 LEU A CA 1
ATOM 6971 C C . LEU A 1 899 ? -18.156 25.359 -3.545 1 84.38 899 LEU A C 1
ATOM 6973 O O . LEU A 1 899 ? -17.688 26.5 -3.527 1 84.38 899 LEU A O 1
ATOM 6977 N N . GLN A 1 900 ? -18.75 24.859 -4.602 1 80.5 900 GLN A N 1
ATOM 6978 C CA . GLN A 1 900 ? -18.781 25.594 -5.863 1 80.5 900 GLN A CA 1
ATOM 6979 C C . GLN A 1 900 ? -19.703 26.812 -5.762 1 80.5 900 GLN A C 1
ATOM 6981 O O . GLN A 1 900 ? -19.406 27.859 -6.355 1 80.5 900 GLN A O 1
ATOM 6986 N N . GLU A 1 901 ? -20.719 26.609 -5.102 1 83.06 901 GLU A N 1
ATOM 6987 C CA . GLU A 1 901 ? -21.641 27.734 -4.906 1 83.06 901 GLU A CA 1
ATOM 6988 C C . GLU A 1 901 ? -20.969 28.859 -4.109 1 83.06 901 GLU A C 1
ATOM 6990 O O . GLU A 1 901 ? -21.109 30.031 -4.445 1 83.06 901 GLU A O 1
ATOM 6995 N N . ARG A 1 902 ? -20.312 28.5 -3.127 1 86.69 902 ARG A N 1
ATOM 6996 C CA . ARG A 1 902 ? -19.625 29.5 -2.309 1 86.69 902 ARG A CA 1
ATOM 6997 C C . ARG A 1 902 ? -18.5 30.156 -3.082 1 86.69 902 ARG A C 1
ATOM 6999 O O . ARG A 1 902 ? -18.219 31.344 -2.893 1 86.69 902 ARG A O 1
ATOM 7006 N N . LEU A 1 903 ? -17.875 29.391 -3.879 1 84.25 903 LEU A N 1
ATOM 7007 C CA . LEU A 1 903 ? -16.797 29.953 -4.699 1 84.25 903 LEU A CA 1
ATOM 7008 C C . LEU A 1 903 ? -17.359 30.906 -5.742 1 84.25 903 LEU A C 1
ATOM 7010 O O . LEU A 1 903 ? -16.734 31.938 -6.035 1 84.25 903 LEU A O 1
ATOM 7014 N N . ARG A 1 904 ? -18.5 30.578 -6.324 1 81.06 904 ARG A N 1
ATOM 7015 C CA . ARG A 1 904 ? -19.141 31.469 -7.285 1 81.06 904 ARG A CA 1
ATOM 7016 C C . ARG A 1 904 ? -19.594 32.781 -6.617 1 81.06 904 ARG A C 1
ATOM 7018 O O . ARG A 1 904 ? -19.469 33.844 -7.199 1 81.06 904 ARG A O 1
ATOM 7025 N N . ASP A 1 905 ? -20.047 32.594 -5.461 1 82.5 905 ASP A N 1
ATOM 7026 C CA . ASP A 1 905 ? -20.453 33.781 -4.711 1 82.5 905 ASP A CA 1
ATOM 7027 C C . ASP A 1 905 ? -19.25 34.656 -4.391 1 82.5 905 ASP A C 1
ATOM 7029 O O . ASP A 1 905 ? -19.344 35.875 -4.426 1 82.5 905 ASP A O 1
ATOM 7033 N N . ALA A 1 906 ? -18.188 34 -4.031 1 83 906 ALA A N 1
ATOM 7034 C CA . ALA A 1 906 ? -16.969 34.75 -3.725 1 83 906 ALA A CA 1
ATOM 7035 C C . ALA A 1 906 ? -16.422 35.469 -4.973 1 83 906 ALA A C 1
ATOM 7037 O O . ALA A 1 906 ? -15.898 36.562 -4.891 1 83 906 ALA A O 1
ATOM 7038 N N . GLU A 1 907 ? -16.531 34.812 -6.098 1 81 907 GLU A N 1
ATOM 7039 C CA . GLU A 1 907 ? -16.078 35.406 -7.352 1 81 907 GLU A CA 1
ATOM 7040 C C . GLU A 1 907 ? -16.953 36.594 -7.742 1 81 907 GLU A C 1
ATOM 7042 O O . GLU A 1 907 ? -16.438 37.594 -8.242 1 81 907 GLU A O 1
ATOM 7047 N N . GLU A 1 908 ? -18.172 36.438 -7.543 1 77.19 908 GLU A N 1
ATOM 7048 C CA . GLU A 1 908 ? -19.094 37.531 -7.863 1 77.19 908 GLU A CA 1
ATOM 7049 C C . GLU A 1 908 ? -18.891 38.719 -6.934 1 77.19 908 GLU A C 1
ATOM 7051 O O . GLU A 1 908 ? -18.938 39.875 -7.371 1 77.19 908 GLU A O 1
ATOM 7056 N N . ALA A 1 909 ? -18.641 38.375 -5.723 1 73.81 909 ALA A N 1
ATOM 7057 C CA . ALA A 1 909 ? -18.359 39.438 -4.77 1 73.81 909 ALA A CA 1
ATOM 7058 C C . ALA A 1 909 ? -17.062 40.156 -5.117 1 73.81 909 ALA A C 1
ATOM 7060 O O . ALA A 1 909 ? -16.953 41.375 -4.949 1 73.81 909 ALA A O 1
ATOM 7061 N N . GLY A 1 910 ? -16.125 39.438 -5.559 1 71.12 910 GLY A N 1
ATOM 7062 C CA . GLY A 1 910 ? -14.875 40.031 -5.988 1 71.12 910 GLY A CA 1
ATOM 7063 C C . GLY A 1 910 ? -15.016 40.875 -7.23 1 71.12 910 GLY A C 1
ATOM 7064 O O . GLY A 1 910 ? -14.383 41.938 -7.34 1 71.12 910 GLY A O 1
ATOM 7065 N N . ARG A 1 911 ? -15.867 40.469 -8.141 1 68.06 911 ARG A N 1
ATOM 7066 C CA . ARG A 1 911 ? -16.125 41.25 -9.352 1 68.06 911 ARG A CA 1
ATOM 7067 C C . ARG A 1 911 ? -16.859 42.562 -9.039 1 68.06 911 ARG A C 1
ATOM 7069 O O . ARG A 1 911 ? -16.547 43.594 -9.617 1 68.06 911 ARG A O 1
ATOM 7076 N N . LEU A 1 912 ? -17.766 42.469 -8.133 1 66.38 912 LEU A N 1
ATOM 7077 C CA . LEU A 1 912 ? -18.547 43.656 -7.754 1 66.38 912 LEU A CA 1
ATOM 7078 C C . LEU A 1 912 ? -17.672 44.656 -7.02 1 66.38 912 LEU A C 1
ATOM 7080 O O . LEU A 1 912 ? -17.828 45.875 -7.188 1 66.38 912 LEU A O 1
ATOM 7084 N N . ALA A 1 913 ? -16.75 44.094 -6.285 1 61.66 913 ALA A N 1
ATOM 7085 C CA . ALA A 1 913 ? -15.828 44.969 -5.555 1 61.66 913 ALA A CA 1
ATOM 7086 C C . ALA A 1 913 ? -14.828 45.625 -6.496 1 61.66 913 ALA A C 1
ATOM 7088 O O . ALA A 1 913 ? -14.336 46.719 -6.223 1 61.66 913 ALA A O 1
ATOM 7089 N N . ALA A 1 914 ? -14.516 45.062 -7.562 1 58.62 914 ALA A N 1
ATOM 7090 C CA . ALA A 1 914 ? -13.57 45.594 -8.539 1 58.62 914 ALA A CA 1
ATOM 7091 C C . ALA A 1 914 ? -14.227 46.656 -9.422 1 58.62 914 ALA A C 1
ATOM 7093 O O . ALA A 1 914 ? -13.539 47.438 -10.062 1 58.62 914 ALA A O 1
ATOM 7094 N N . VAL A 1 915 ? -15.594 46.75 -9.656 1 48.75 915 VAL A N 1
ATOM 7095 C CA . VAL A 1 915 ? -16.25 47.781 -10.453 1 48.75 915 VAL A CA 1
ATOM 7096 C C . VAL A 1 915 ? -16.203 49.125 -9.711 1 48.75 915 VAL A C 1
ATOM 7098 O O . VAL A 1 915 ? -16.625 49.219 -8.562 1 48.75 915 VAL A O 1
ATOM 7101 N N . PRO A 1 916 ? -15.367 50.125 -10.125 1 43.84 916 PRO A N 1
ATOM 7102 C CA . PRO A 1 916 ? -15.328 51.469 -9.547 1 43.84 916 PRO A CA 1
ATOM 7103 C C . PRO A 1 916 ? -16.719 52.062 -9.375 1 43.84 916 PRO A C 1
ATOM 7105 O O . PRO A 1 916 ? -17.609 51.812 -10.18 1 43.84 916 PRO A O 1
ATOM 7108 N N . ARG A 1 917 ? -17.156 52.406 -8.078 1 38.72 917 ARG A N 1
ATOM 7109 C CA . ARG A 1 917 ? -18.297 53.312 -7.957 1 38.72 917 ARG A CA 1
ATOM 7110 C C . ARG A 1 917 ? -18.188 54.5 -8.922 1 38.72 917 ARG A C 1
ATOM 7112 O O . ARG A 1 917 ? -17.188 55.219 -8.898 1 38.72 917 ARG A O 1
ATOM 7119 N N . ALA A 1 918 ? -18.922 54.531 -9.93 1 32.47 918 ALA A N 1
ATOM 7120 C CA . ALA A 1 918 ? -19.188 55.812 -10.586 1 32.47 918 ALA A CA 1
ATOM 7121 C C . ALA A 1 918 ? -19.875 56.781 -9.625 1 32.47 918 ALA A C 1
ATOM 7123 O O . ALA A 1 918 ? -20.828 56.406 -8.945 1 32.47 918 ALA A O 1
ATOM 7124 N N . MET B 1 1 ? 77.062 46.594 6.852 1 22.61 1 MET B N 1
ATOM 7125 C CA . MET B 1 1 ? 76.5 47.5 5.855 1 22.61 1 MET B CA 1
ATOM 7126 C C . MET B 1 1 ? 75 47.375 5.773 1 22.61 1 MET B C 1
ATOM 7128 O O . MET B 1 1 ? 74.5 46.25 5.629 1 22.61 1 MET B O 1
ATOM 7132 N N . SER B 1 2 ? 74.25 48.312 6.41 1 23 2 SER B N 1
ATOM 7133 C CA . SER B 1 2 ? 72.875 48.594 6.895 1 23 2 SER B CA 1
ATOM 7134 C C . SER B 1 2 ? 71.938 48.812 5.738 1 23 2 SER B C 1
ATOM 7136 O O . SER B 1 2 ? 71.938 49.906 5.129 1 23 2 SER B O 1
ATOM 7138 N N . ASN B 1 3 ? 72 47.875 4.77 1 23.3 3 ASN B N 1
ATOM 7139 C CA . ASN B 1 3 ? 71.25 47.938 3.502 1 23.3 3 ASN B CA 1
ATOM 7140 C C . ASN B 1 3 ? 69.812 48.312 3.715 1 23.3 3 ASN B C 1
ATOM 7142 O O . ASN B 1 3 ? 69.062 47.562 4.309 1 23.3 3 ASN B O 1
ATOM 7146 N N . LYS B 1 4 ? 69.625 49.625 3.91 1 26.77 4 LYS B N 1
ATOM 7147 C CA . LYS B 1 4 ? 68.438 50.406 4.098 1 26.77 4 LYS B CA 1
ATOM 7148 C C . LYS B 1 4 ? 67.375 50.125 2.992 1 26.77 4 LYS B C 1
ATOM 7150 O O . LYS B 1 4 ? 67.688 50.312 1.809 1 26.77 4 LYS B O 1
ATOM 7155 N N . LEU B 1 5 ? 66.562 49.125 3.186 1 24.78 5 LEU B N 1
ATOM 7156 C CA . LEU B 1 5 ? 65.5 48.531 2.396 1 24.78 5 LEU B CA 1
ATOM 7157 C C . LEU B 1 5 ? 64.562 49.625 1.864 1 24.78 5 LEU B C 1
ATOM 7159 O O . LEU B 1 5 ? 63.969 50.406 2.641 1 24.78 5 LEU B O 1
ATOM 7163 N N . LEU B 1 6 ? 64.938 50.312 0.806 1 27.58 6 LEU B N 1
ATOM 7164 C CA . LEU B 1 6 ? 64.25 51.469 0.208 1 27.58 6 LEU B CA 1
ATOM 7165 C C . LEU B 1 6 ? 62.781 51.219 0.067 1 27.58 6 LEU B C 1
ATOM 7167 O O . LEU B 1 6 ? 62.375 50.094 -0.25 1 27.58 6 LEU B O 1
ATOM 7171 N N . PRO B 1 7 ? 61.938 52.094 0.64 1 27.3 7 PRO B N 1
ATOM 7172 C CA . PRO B 1 7 ? 60.469 52 0.792 1 27.3 7 PRO B CA 1
ATOM 7173 C C . PRO B 1 7 ? 59.75 51.906 -0.546 1 27.3 7 PRO B C 1
ATOM 7175 O O . PRO B 1 7 ? 60.062 52.656 -1.472 1 27.3 7 PRO B O 1
ATOM 7178 N N . SER B 1 8 ? 59.562 50.688 -1.125 1 28.11 8 SER B N 1
ATOM 7179 C CA . SER B 1 8 ? 58.938 50.438 -2.418 1 28.11 8 SER B CA 1
ATOM 7180 C C . SER B 1 8 ? 57.719 51.344 -2.619 1 28.11 8 SER B C 1
ATOM 7182 O O . SER B 1 8 ? 56.938 51.562 -1.683 1 28.11 8 SER B O 1
ATOM 7184 N N . GLN B 1 9 ? 57.75 52.281 -3.514 1 28.75 9 GLN B N 1
ATOM 7185 C CA . GLN B 1 9 ? 56.781 53.281 -3.932 1 28.75 9 GLN B CA 1
ATOM 7186 C C . GLN B 1 9 ? 55.406 52.625 -4.117 1 28.75 9 GLN B C 1
ATOM 7188 O O . GLN B 1 9 ? 55.281 51.5 -4.574 1 28.75 9 GLN B O 1
ATOM 7193 N N . PRO B 1 10 ? 54.344 53.219 -3.406 1 29.91 10 PRO B N 1
ATOM 7194 C CA . PRO B 1 10 ? 53 52.688 -3.393 1 29.91 10 PRO B CA 1
ATOM 7195 C C . PRO B 1 10 ? 52.406 52.531 -4.793 1 29.91 10 PRO B C 1
ATOM 7197 O O . PRO B 1 10 ? 52.75 53.312 -5.695 1 29.91 10 PRO B O 1
ATOM 7200 N N . PRO B 1 11 ? 52.125 51.344 -5.32 1 29.58 11 PRO B N 1
ATOM 7201 C CA . PRO B 1 11 ? 51.688 51.125 -6.699 1 29.58 11 PRO B CA 1
ATOM 7202 C C . PRO B 1 11 ? 50.625 52.156 -7.141 1 29.58 11 PRO B C 1
ATOM 7204 O O . PRO B 1 11 ? 49.875 52.688 -6.305 1 29.58 11 PRO B O 1
ATOM 7207 N N . GLN B 1 12 ? 50.812 52.938 -8.18 1 27.61 12 GLN B N 1
ATOM 7208 C CA . GLN B 1 12 ? 49.938 53.938 -8.844 1 27.61 12 GLN B CA 1
ATOM 7209 C C . GLN B 1 12 ? 48.531 53.406 -8.945 1 27.61 12 GLN B C 1
ATOM 7211 O O . GLN B 1 12 ? 48.281 52.219 -9.188 1 27.61 12 GLN B O 1
ATOM 7216 N N . GLU B 1 13 ? 47.531 54.281 -8.5 1 27.89 13 GLU B N 1
ATOM 7217 C CA . GLU B 1 13 ? 46.062 54.188 -8.461 1 27.89 13 GLU B CA 1
ATOM 7218 C C . GLU B 1 13 ? 45.5 53.844 -9.836 1 27.89 13 GLU B C 1
ATOM 7220 O O . GLU B 1 13 ? 45.406 54.719 -10.703 1 27.89 13 GLU B O 1
ATOM 7225 N N . ALA B 1 14 ? 45.938 52.875 -10.586 1 29.17 14 ALA B N 1
ATOM 7226 C CA . ALA B 1 14 ? 45.344 52.531 -11.875 1 29.17 14 ALA B CA 1
ATOM 7227 C C . ALA B 1 14 ? 43.812 52.75 -11.836 1 29.17 14 ALA B C 1
ATOM 7229 O O . ALA B 1 14 ? 43.188 52.562 -10.789 1 29.17 14 ALA B O 1
ATOM 7230 N N . ASP B 1 15 ? 43.312 53.438 -12.883 1 28.31 15 ASP B N 1
ATOM 7231 C CA . ASP B 1 15 ? 41.969 53.844 -13.188 1 28.31 15 ASP B CA 1
ATOM 7232 C C . ASP B 1 15 ? 40.969 52.719 -12.938 1 28.31 15 ASP B C 1
ATOM 7234 O O . ASP B 1 15 ? 41.031 51.656 -13.555 1 28.31 15 ASP B O 1
ATOM 7238 N N . ALA B 1 16 ? 40.438 52.562 -11.812 1 30.42 16 ALA B N 1
ATOM 7239 C CA . ALA B 1 16 ? 39.5 51.688 -11.117 1 30.42 16 ALA B CA 1
ATOM 7240 C C . ALA B 1 16 ? 38.188 51.531 -11.906 1 30.42 16 ALA B C 1
ATOM 7242 O O . ALA B 1 16 ? 37.281 50.844 -11.469 1 30.42 16 ALA B O 1
ATOM 7243 N N . GLY B 1 17 ? 38.031 52.469 -12.883 1 30.86 17 GLY B N 1
ATOM 7244 C CA . GLY B 1 17 ? 36.625 52.562 -13.25 1 30.86 17 GLY B CA 1
ATOM 7245 C C . GLY B 1 17 ? 36.094 51.312 -13.938 1 30.86 17 GLY B C 1
ATOM 7246 O O . GLY B 1 17 ? 34.969 50.844 -13.625 1 30.86 17 GLY B O 1
ATOM 7247 N N . GLY B 1 18 ? 36.531 51.156 -15.234 1 29.78 18 GLY B N 1
ATOM 7248 C CA . GLY B 1 18 ? 35.844 50.25 -16.141 1 29.78 18 GLY B CA 1
ATOM 7249 C C . GLY B 1 18 ? 36.062 48.781 -15.805 1 29.78 18 GLY B C 1
ATOM 7250 O O . GLY B 1 18 ? 36 47.938 -16.688 1 29.78 18 GLY B O 1
ATOM 7251 N N . TRP B 1 19 ? 36.812 48.406 -14.875 1 33.81 19 TRP B N 1
ATOM 7252 C CA . TRP B 1 19 ? 37 47 -14.547 1 33.81 19 TRP B CA 1
ATOM 7253 C C . TRP B 1 19 ? 35.656 46.25 -14.57 1 33.81 19 TRP B C 1
ATOM 7255 O O . TRP B 1 19 ? 34.781 46.531 -13.758 1 33.81 19 TRP B O 1
ATOM 7265 N N . ASN B 1 20 ? 35.125 45.844 -15.805 1 35.91 20 ASN B N 1
ATOM 7266 C CA . ASN B 1 20 ? 33.906 45.375 -16.453 1 35.91 20 ASN B CA 1
ATOM 7267 C C . ASN B 1 20 ? 33.219 44.281 -15.625 1 35.91 20 ASN B C 1
ATOM 7269 O O . ASN B 1 20 ? 33.875 43.406 -15.078 1 35.91 20 ASN B O 1
ATOM 7273 N N . ARG B 1 21 ? 32 44.594 -15.125 1 44.59 21 ARG B N 1
ATOM 7274 C CA . ARG B 1 21 ? 30.969 43.812 -14.43 1 44.59 21 ARG B CA 1
ATOM 7275 C C . ARG B 1 21 ? 30.938 42.375 -14.922 1 44.59 21 ARG B C 1
ATOM 7277 O O . ARG B 1 21 ? 30.516 41.469 -14.203 1 44.59 21 ARG B O 1
ATOM 7284 N N . ARG B 1 22 ? 31.188 42.188 -16.281 1 46.41 22 ARG B N 1
ATOM 7285 C CA . ARG B 1 22 ? 31.188 40.812 -16.844 1 46.41 22 ARG B CA 1
ATOM 7286 C C . ARG B 1 22 ? 32.25 39.969 -16.188 1 46.41 22 ARG B C 1
ATOM 7288 O O . ARG B 1 22 ? 32.062 38.781 -15.969 1 46.41 22 ARG B O 1
ATOM 7295 N N . ASN B 1 23 ? 33.312 40.562 -15.867 1 48.06 23 ASN B N 1
ATOM 7296 C CA . ASN B 1 23 ? 34.406 39.812 -15.305 1 48.06 23 ASN B CA 1
ATOM 7297 C C . ASN B 1 23 ? 34.125 39.344 -13.883 1 48.06 23 ASN B C 1
ATOM 7299 O O . ASN B 1 23 ? 34.562 38.281 -13.469 1 48.06 23 ASN B O 1
ATOM 7303 N N . VAL B 1 24 ? 33.312 40.094 -13.312 1 51.28 24 VAL B N 1
ATOM 7304 C CA . VAL B 1 24 ? 33 39.75 -11.938 1 51.28 24 VAL B CA 1
ATOM 7305 C C . VAL B 1 24 ? 32.094 38.531 -11.906 1 51.28 24 VAL B C 1
ATOM 7307 O O . VAL B 1 24 ? 32.281 37.594 -11.102 1 51.28 24 VAL B O 1
ATOM 7310 N N . LEU B 1 25 ? 31.297 38.469 -12.875 1 55.34 25 LEU B N 1
ATOM 7311 C CA . LEU B 1 25 ? 30.359 37.344 -12.906 1 55.34 25 LEU B CA 1
ATOM 7312 C C . LEU B 1 25 ? 31.094 36.062 -13.266 1 55.34 25 LEU B C 1
ATOM 7314 O O . LEU B 1 25 ? 30.781 35 -12.742 1 55.34 25 LEU B O 1
ATOM 7318 N N . GLU B 1 26 ? 32 36.188 -14.211 1 55.75 26 GLU B N 1
ATOM 7319 C CA . GLU B 1 26 ? 32.781 35 -14.602 1 55.75 26 GLU B CA 1
ATOM 7320 C C . GLU B 1 26 ? 33.656 34.5 -13.453 1 55.75 26 GLU B C 1
ATOM 7322 O O . GLU B 1 26 ? 33.844 33.312 -13.273 1 55.75 26 GLU B O 1
ATOM 7327 N N . SER B 1 27 ? 34.125 35.406 -12.711 1 53.62 27 SER B N 1
ATOM 7328 C CA . SER B 1 27 ? 34.938 35.031 -11.562 1 53.62 27 SER B CA 1
ATOM 7329 C C . SER B 1 27 ? 34.094 34.375 -10.477 1 53.62 27 SER B C 1
ATOM 7331 O O . SER B 1 27 ? 34.531 33.438 -9.805 1 53.62 27 SER B O 1
ATOM 7333 N N . LEU B 1 28 ? 32.969 34.781 -10.398 1 53.66 28 LEU B N 1
ATOM 7334 C CA . LEU B 1 28 ? 32.062 34.219 -9.406 1 53.66 28 LEU B CA 1
ATOM 7335 C C . LEU B 1 28 ? 31.641 32.812 -9.797 1 53.66 28 LEU B C 1
ATOM 7337 O O . LEU B 1 28 ? 31.453 31.953 -8.93 1 53.66 28 LEU B O 1
ATOM 7341 N N . SER B 1 29 ? 31.5 32.656 -11.047 1 50.38 29 SER B N 1
ATOM 7342 C CA . SER B 1 29 ? 31.094 31.359 -11.547 1 50.38 29 SER B CA 1
ATOM 7343 C C . SER B 1 29 ? 32.156 30.297 -11.273 1 50.38 29 SER B C 1
ATOM 7345 O O . SER B 1 29 ? 31.828 29.156 -10.906 1 50.38 29 SER B O 1
ATOM 7347 N N . THR B 1 30 ? 33.375 30.562 -11.555 1 46.97 30 THR B N 1
ATOM 7348 C CA . THR B 1 30 ? 34.469 29.609 -11.344 1 46.97 30 THR B CA 1
ATOM 7349 C C . THR B 1 30 ? 34.625 29.281 -9.859 1 46.97 30 THR B C 1
ATOM 7351 O O . THR B 1 30 ? 34.875 28.141 -9.5 1 46.97 30 THR B O 1
ATOM 7354 N N . ASN B 1 31 ? 34.281 30.172 -9.047 1 42.69 31 ASN B N 1
ATOM 7355 C CA . ASN B 1 31 ? 34.438 29.984 -7.609 1 42.69 31 ASN B CA 1
ATOM 7356 C C . ASN B 1 31 ? 33.281 29.219 -7.004 1 42.69 31 ASN B C 1
ATOM 7358 O O . ASN B 1 31 ? 33.438 28.469 -6.043 1 42.69 31 ASN B O 1
ATOM 7362 N N . ALA B 1 32 ? 32.125 29.469 -7.516 1 45.19 32 ALA B N 1
ATOM 7363 C CA . ALA B 1 32 ? 30.922 28.844 -6.973 1 45.19 32 ALA B CA 1
ATOM 7364 C C . ALA B 1 32 ? 30.875 27.344 -7.285 1 45.19 32 ALA B C 1
ATOM 7366 O O . ALA B 1 32 ? 30.344 26.562 -6.508 1 45.19 32 ALA B O 1
ATOM 7367 N N . LYS B 1 33 ? 31.266 27 -8.469 1 46.72 33 LYS B N 1
ATOM 7368 C CA . LYS B 1 33 ? 31.328 25.594 -8.844 1 46.72 33 LYS B CA 1
ATOM 7369 C C . LYS B 1 33 ? 32.094 24.797 -7.797 1 46.72 33 LYS B C 1
ATOM 7371 O O . LYS B 1 33 ? 31.719 23.672 -7.457 1 46.72 33 LYS B O 1
ATOM 7376 N N . ASP B 1 34 ? 33.156 25.344 -7.324 1 39.06 34 ASP B N 1
ATOM 7377 C CA . ASP B 1 34 ? 34.125 24.688 -6.434 1 39.06 34 ASP B CA 1
ATOM 7378 C C . ASP B 1 34 ? 33.594 24.656 -4.996 1 39.06 34 ASP B C 1
ATOM 7380 O O . ASP B 1 34 ? 33.969 23.781 -4.207 1 39.06 34 ASP B O 1
ATOM 7384 N N . ARG B 1 35 ? 32.719 25.547 -4.742 1 36.91 35 ARG B N 1
ATOM 7385 C CA . ARG B 1 35 ? 32.375 25.625 -3.326 1 36.91 35 ARG B CA 1
ATOM 7386 C C . ARG B 1 35 ? 31.406 24.516 -2.941 1 36.91 35 ARG B C 1
ATOM 7388 O O . ARG B 1 35 ? 31.516 23.922 -1.865 1 36.91 35 ARG B O 1
ATOM 7395 N N . ALA B 1 36 ? 30.484 24.359 -3.793 1 37.41 36 ALA B N 1
ATOM 7396 C CA . ALA B 1 36 ? 29.547 23.312 -3.4 1 37.41 36 ALA B CA 1
ATOM 7397 C C . ALA B 1 36 ? 30.25 21.953 -3.316 1 37.41 36 ALA B C 1
ATOM 7399 O O . ALA B 1 36 ? 30.047 21.203 -2.361 1 37.41 36 ALA B O 1
ATOM 7400 N N . THR B 1 37 ? 31.047 21.719 -4.445 1 41.84 37 THR B N 1
ATOM 7401 C CA . THR B 1 37 ? 31.828 20.484 -4.383 1 41.84 37 THR B CA 1
ATOM 7402 C C . THR B 1 37 ? 32.875 20.578 -3.264 1 41.84 37 THR B C 1
ATOM 7404 O O . THR B 1 37 ? 33.094 19.594 -2.545 1 41.84 37 THR B O 1
ATOM 7407 N N . SER B 1 38 ? 33.438 21.766 -3.24 1 41.03 38 SER B N 1
ATOM 7408 C CA . SER B 1 38 ? 34.438 21.953 -2.189 1 41.03 38 SER B CA 1
ATOM 7409 C C . SER B 1 38 ? 33.812 21.875 -0.805 1 41.03 38 SER B C 1
ATOM 7411 O O . SER B 1 38 ? 34.344 21.266 0.108 1 41.03 38 SER B O 1
ATOM 7413 N N . ALA B 1 39 ? 32.688 22.5 -0.685 1 38.84 39 ALA B N 1
ATOM 7414 C CA . ALA B 1 39 ? 31.984 22.438 0.598 1 38.84 39 ALA B CA 1
ATOM 7415 C C . ALA B 1 39 ? 31.531 21.016 0.906 1 38.84 39 ALA B C 1
ATOM 7417 O O . ALA B 1 39 ? 31.625 20.562 2.051 1 38.84 39 ALA B O 1
ATOM 7418 N N . TRP B 1 40 ? 31.078 20.375 -0.121 1 41.25 40 TRP B N 1
ATOM 7419 C CA . TRP B 1 40 ? 30.766 18.953 0.087 1 41.25 40 TRP B CA 1
ATOM 7420 C C . TRP B 1 40 ? 32.031 18.172 0.414 1 41.25 40 TRP B C 1
ATOM 7422 O O . TRP B 1 40 ? 32.031 17.375 1.355 1 41.25 40 TRP B O 1
ATOM 7432 N N . PHE B 1 41 ? 33.219 18.516 -0.434 1 43.38 41 PHE B N 1
ATOM 7433 C CA . PHE B 1 41 ? 34.469 17.844 -0.134 1 43.38 41 PHE B CA 1
ATOM 7434 C C . PHE B 1 41 ? 35.031 18.344 1.191 1 43.38 41 PHE B C 1
ATOM 7436 O O . PHE B 1 41 ? 35.625 17.562 1.951 1 43.38 41 PHE B O 1
ATOM 7443 N N . GLN B 1 42 ? 34.906 19.625 1.393 1 41.5 42 GLN B N 1
ATOM 7444 C CA . GLN B 1 42 ? 35.344 20.141 2.682 1 41.5 42 GLN B CA 1
ATOM 7445 C C . GLN B 1 42 ? 34.5 19.578 3.822 1 41.5 42 GLN B C 1
ATOM 7447 O O . GLN B 1 42 ? 35.031 19.234 4.883 1 41.5 42 GLN B O 1
ATOM 7452 N N . GLU B 1 43 ? 33.219 19.547 3.58 1 39.22 43 GLU B N 1
ATOM 7453 C CA . GLU B 1 43 ? 32.344 18.953 4.566 1 39.22 43 GLU B CA 1
ATOM 7454 C C . GLU B 1 43 ? 32.562 17.453 4.691 1 39.22 43 GLU B C 1
ATOM 7456 O O . GLU B 1 43 ? 32.594 16.906 5.801 1 39.22 43 GLU B O 1
ATOM 7461 N N . LEU B 1 44 ? 32.719 16.781 3.527 1 39.12 44 LEU B N 1
ATOM 7462 C CA . LEU B 1 44 ? 33.25 15.422 3.615 1 39.12 44 LEU B CA 1
ATOM 7463 C C . LEU B 1 44 ? 34.625 15.406 4.25 1 39.12 44 LEU B C 1
ATOM 7465 O O . LEU B 1 44 ? 34.938 14.539 5.074 1 39.12 44 LEU B O 1
ATOM 7469 N N . ALA B 1 45 ? 35.594 16.328 3.797 1 35.91 45 ALA B N 1
ATOM 7470 C CA . ALA B 1 45 ? 36.938 16.453 4.348 1 35.91 45 ALA B CA 1
ATOM 7471 C C . ALA B 1 45 ? 36.906 16.891 5.812 1 35.91 45 ALA B C 1
ATOM 7473 O O . ALA B 1 45 ? 37.656 16.375 6.633 1 35.91 45 ALA B O 1
ATOM 7474 N N . ARG B 1 46 ? 36.188 18.031 6.137 1 37.5 46 ARG B N 1
ATOM 7475 C CA . ARG B 1 46 ? 36.062 18.438 7.531 1 37.5 46 ARG B CA 1
ATOM 7476 C C . ARG B 1 46 ? 35.406 17.344 8.367 1 37.5 46 ARG B C 1
ATOM 7478 O O . ARG B 1 46 ? 35.75 17.156 9.531 1 37.5 46 ARG B O 1
ATOM 7485 N N . THR B 1 47 ? 34.438 16.781 7.871 1 34.97 47 THR B N 1
ATOM 7486 C CA . THR B 1 47 ? 33.938 15.594 8.547 1 34.97 47 THR B CA 1
ATOM 7487 C C . THR B 1 47 ? 35.031 14.531 8.641 1 34.97 47 THR B C 1
ATOM 7489 O O . THR B 1 47 ? 35.031 13.727 9.578 1 34.97 47 THR B O 1
ATOM 7492 N N . GLU B 1 48 ? 35.875 14.367 7.59 1 29.8 48 GLU B N 1
ATOM 7493 C CA . GLU B 1 48 ? 37.031 13.484 7.637 1 29.8 48 GLU B CA 1
ATOM 7494 C C . GLU B 1 48 ? 38.125 14.031 8.57 1 29.8 48 GLU B C 1
ATOM 7496 O O . GLU B 1 48 ? 38.812 13.273 9.258 1 29.8 48 GLU B O 1
ATOM 7501 N N . GLU B 1 49 ? 38.625 15.281 8.406 1 29.28 49 GLU B N 1
ATOM 7502 C CA . GLU B 1 49 ? 39.656 15.766 9.305 1 29.28 49 GLU B CA 1
ATOM 7503 C C . GLU B 1 49 ? 39.156 15.789 10.75 1 29.28 49 GLU B C 1
ATOM 7505 O O . GLU B 1 49 ? 39.938 15.484 11.68 1 29.28 49 GLU B O 1
ATOM 7510 N N . GLU B 1 50 ? 38.125 16.578 11.047 1 30.34 50 GLU B N 1
ATOM 7511 C CA . GLU B 1 50 ? 37.75 16.609 12.453 1 30.34 50 GLU B CA 1
ATOM 7512 C C . GLU B 1 50 ? 37.281 15.227 12.922 1 30.34 50 GLU B C 1
ATOM 7514 O O . GLU B 1 50 ? 36.156 14.805 12.602 1 30.34 50 GLU B O 1
ATOM 7519 N N . GLY B 1 51 ? 37.906 14.164 12.508 1 25.23 51 GLY B N 1
ATOM 7520 C CA . GLY B 1 51 ? 37.875 12.773 12.953 1 25.23 51 GLY B CA 1
ATOM 7521 C C . GLY B 1 51 ? 37.438 12.609 14.391 1 25.23 51 GLY B C 1
ATOM 7522 O O . GLY B 1 51 ? 37.344 13.594 15.133 1 25.23 51 GLY B O 1
ATOM 7523 N N . ASP B 1 52 ? 37.469 11.25 14.781 1 26.12 52 ASP B N 1
ATOM 7524 C CA . ASP B 1 52 ? 37.188 10.484 15.992 1 26.12 52 ASP B CA 1
ATOM 7525 C C . ASP B 1 52 ? 38 10.984 17.172 1 26.12 52 ASP B C 1
ATOM 7527 O O . ASP B 1 52 ? 38 10.383 18.25 1 26.12 52 ASP B O 1
ATOM 7531 N N . ALA B 1 53 ? 39.031 11.711 17.094 1 24.44 53 ALA B N 1
ATOM 7532 C CA . ALA B 1 53 ? 39.844 11.711 18.297 1 24.44 53 ALA B CA 1
ATOM 7533 C C . ALA B 1 53 ? 39 12.016 19.547 1 24.44 53 ALA B C 1
ATOM 7535 O O . ALA B 1 53 ? 39.25 11.484 20.625 1 24.44 53 ALA B O 1
ATOM 7536 N N . ALA B 1 54 ? 38.344 13.156 19.547 1 24.41 54 ALA B N 1
ATOM 7537 C CA . ALA B 1 54 ? 37.781 13.469 20.859 1 24.41 54 ALA B CA 1
ATOM 7538 C C . ALA B 1 54 ? 36.594 12.57 21.188 1 24.41 54 ALA B C 1
ATOM 7540 O O . ALA B 1 54 ? 35.906 12.773 22.188 1 24.41 54 ALA B O 1
ATOM 7541 N N . PHE B 1 55 ? 36.281 11.789 20.281 1 26.75 55 PHE B N 1
ATOM 7542 C CA . PHE B 1 55 ? 35.094 10.953 20.422 1 26.75 55 PHE B CA 1
ATOM 7543 C C . PHE B 1 55 ? 35.312 9.852 21.438 1 26.75 55 PHE B C 1
ATOM 7545 O O . PHE B 1 55 ? 34.75 8.766 21.328 1 26.75 55 PHE B O 1
ATOM 7552 N N . ALA B 1 56 ? 36.375 9.766 22.156 1 24.25 56 ALA B N 1
ATOM 7553 C CA . ALA B 1 56 ? 36.562 8.719 23.141 1 24.25 56 ALA B CA 1
ATOM 7554 C C . ALA B 1 56 ? 35.375 8.641 24.078 1 24.25 56 ALA B C 1
ATOM 7556 O O . ALA B 1 56 ? 35.438 8.016 25.156 1 24.25 56 ALA B O 1
ATOM 7557 N N . ARG B 1 57 ? 34.562 9.656 24.125 1 26.03 57 ARG B N 1
ATOM 7558 C CA . ARG B 1 57 ? 33.656 9.477 25.266 1 26.03 57 ARG B CA 1
ATOM 7559 C C . ARG B 1 57 ? 32.844 8.211 25.094 1 26.03 57 ARG B C 1
ATOM 7561 O O . ARG B 1 57 ? 32.781 7.633 24.016 1 26.03 57 ARG B O 1
ATOM 7568 N N . ALA B 1 58 ? 31.766 8 26.125 1 25.91 58 ALA B N 1
ATOM 7569 C CA . ALA B 1 58 ? 31.031 6.805 26.516 1 25.91 58 ALA B CA 1
ATOM 7570 C C . ALA B 1 58 ? 30.266 6.219 25.312 1 25.91 58 ALA B C 1
ATOM 7572 O O . ALA B 1 58 ? 29.516 6.926 24.641 1 25.91 58 ALA B O 1
ATOM 7573 N N . ARG B 1 59 ? 30.797 5.281 24.625 1 29.73 59 ARG B N 1
ATOM 7574 C CA . ARG B 1 59 ? 30.391 4.359 23.578 1 29.73 59 ARG B CA 1
ATOM 7575 C C . ARG B 1 59 ? 28.922 3.967 23.719 1 29.73 59 ARG B C 1
ATOM 7577 O O . ARG B 1 59 ? 28.516 3.459 24.766 1 29.73 59 ARG B O 1
ATOM 7584 N N . PRO B 1 60 ? 28 4.543 23.109 1 31.77 60 PRO B N 1
ATOM 7585 C CA . PRO B 1 60 ? 26.656 4.02 23.297 1 31.77 60 PRO B CA 1
ATOM 7586 C C . PRO B 1 60 ? 26.578 2.504 23.125 1 31.77 60 PRO B C 1
ATOM 7588 O O . PRO B 1 60 ? 27.359 1.923 22.375 1 31.77 60 PRO B O 1
ATOM 7591 N N . PRO B 1 61 ? 26.062 1.736 24.047 1 31.03 61 PRO B N 1
ATOM 7592 C CA . PRO B 1 61 ? 26.016 0.275 23.969 1 31.03 61 PRO B CA 1
ATOM 7593 C C . PRO B 1 61 ? 25.453 -0.225 22.641 1 31.03 61 PRO B C 1
ATOM 7595 O O . PRO B 1 61 ? 24.656 0.47 22 1 31.03 61 PRO B O 1
ATOM 7598 N N . LEU B 1 62 ? 26.219 -1.07 21.953 1 33.66 62 LEU B N 1
ATOM 7599 C CA . LEU B 1 62 ? 26.062 -1.798 20.703 1 33.66 62 LEU B CA 1
ATOM 7600 C C . LEU B 1 62 ? 24.609 -2.23 20.516 1 33.66 62 LEU B C 1
ATOM 7602 O O . LEU B 1 62 ? 24.078 -2.209 19.391 1 33.66 62 LEU B O 1
ATOM 7606 N N . PHE B 1 63 ? 24.094 -2.953 21.562 1 34.28 63 PHE B N 1
ATOM 7607 C CA . PHE B 1 63 ? 22.734 -3.502 21.562 1 34.28 63 PHE B CA 1
ATOM 7608 C C . PHE B 1 63 ? 21.734 -2.471 22.062 1 34.28 63 PHE B C 1
ATOM 7610 O O . PHE B 1 63 ? 21.547 -2.318 23.266 1 34.28 63 PHE B O 1
ATOM 7617 N N . ARG B 1 64 ? 21.781 -1.337 21.641 1 42.75 64 ARG B N 1
ATOM 7618 C CA . ARG B 1 64 ? 20.797 -0.413 22.203 1 42.75 64 ARG B CA 1
ATOM 7619 C C . ARG B 1 64 ? 19.391 -0.782 21.781 1 42.75 64 ARG B C 1
ATOM 7621 O O . ARG B 1 64 ? 19.109 -0.974 20.594 1 42.75 64 ARG B O 1
ATOM 7628 N N . ARG B 1 65 ? 18.703 -1.154 22.719 1 42.72 65 ARG B N 1
ATOM 7629 C CA . ARG B 1 65 ? 17.266 -1.363 22.5 1 42.72 65 ARG B CA 1
ATOM 7630 C C . ARG B 1 65 ? 16.688 -0.316 21.562 1 42.72 65 ARG B C 1
ATOM 7632 O O . ARG B 1 65 ? 17.031 0.864 21.641 1 42.72 65 ARG B O 1
ATOM 7639 N N . ALA B 1 66 ? 16.266 -0.735 20.359 1 45.81 66 ALA B N 1
ATOM 7640 C CA . ALA B 1 66 ? 15.617 0.091 19.344 1 45.81 66 ALA B CA 1
ATOM 7641 C C . ALA B 1 66 ? 14.961 1.321 19.969 1 45.81 66 ALA B C 1
ATOM 7643 O O . ALA B 1 66 ? 14.859 2.369 19.328 1 45.81 66 ALA B O 1
ATOM 7644 N N . GLN B 1 67 ? 14.648 1.265 21.281 1 48.16 67 GLN B N 1
ATOM 7645 C CA . GLN B 1 67 ? 13.828 2.316 21.875 1 48.16 67 GLN B CA 1
ATOM 7646 C C . GLN B 1 67 ? 14.703 3.408 22.484 1 48.16 67 GLN B C 1
ATOM 7648 O O . GLN B 1 67 ? 14.211 4.488 22.828 1 48.16 67 GLN B O 1
ATOM 7653 N N . ARG B 1 68 ? 16.016 3.152 22.625 1 49.66 68 ARG B N 1
ATOM 7654 C CA . ARG B 1 68 ? 16.766 4.223 23.281 1 49.66 68 ARG B CA 1
ATOM 7655 C C . ARG B 1 68 ? 17.359 5.188 22.25 1 49.66 68 ARG B C 1
ATOM 7657 O O . ARG B 1 68 ? 17.938 4.762 21.25 1 49.66 68 ARG B O 1
ATOM 7664 N N . THR B 1 69 ? 16.984 6.352 22.359 1 57.12 69 THR B N 1
ATOM 7665 C CA . THR B 1 69 ? 17.391 7.43 21.469 1 57.12 69 THR B CA 1
ATOM 7666 C C . THR B 1 69 ? 18.906 7.629 21.516 1 57.12 69 THR B C 1
ATOM 7668 O O . THR B 1 69 ? 19.5 7.617 22.594 1 57.12 69 THR B O 1
ATOM 7671 N N . HIS B 1 70 ? 19.672 7.48 20.422 1 64.56 70 HIS B N 1
ATOM 7672 C CA . HIS B 1 70 ? 21.109 7.73 20.25 1 64.56 70 HIS B CA 1
ATOM 7673 C C . HIS B 1 70 ? 21.469 9.156 20.656 1 64.56 70 HIS B C 1
ATOM 7675 O O . HIS B 1 70 ? 20.859 10.117 20.203 1 64.56 70 HIS B O 1
ATOM 7681 N N . VAL B 1 71 ? 22.297 9.258 21.812 1 68.75 71 VAL B N 1
ATOM 7682 C CA . VAL B 1 71 ? 22.797 10.578 22.203 1 68.75 71 VAL B CA 1
ATOM 7683 C C . VAL B 1 71 ? 23.953 10.984 21.312 1 68.75 71 VAL B C 1
ATOM 7685 O O . VAL B 1 71 ? 25.016 10.328 21.312 1 68.75 71 VAL B O 1
ATOM 7688 N N . ARG B 1 72 ? 23.844 11.961 20.625 1 75.38 72 ARG B N 1
ATOM 7689 C CA . ARG B 1 72 ? 24.797 12.375 19.594 1 75.38 72 ARG B CA 1
ATOM 7690 C C . ARG B 1 72 ? 25.906 13.242 20.188 1 75.38 72 ARG B C 1
ATOM 7692 O O . ARG B 1 72 ? 25.656 14 21.125 1 75.38 72 ARG B O 1
ATOM 7699 N N . SER B 1 73 ? 27.047 13.125 19.672 1 76.31 73 SER B N 1
ATOM 7700 C CA . SER B 1 73 ? 28.203 13.945 20.031 1 76.31 73 SER B CA 1
ATOM 7701 C C . SER B 1 73 ? 28.094 15.336 19.422 1 76.31 73 SER B C 1
ATOM 7703 O O . SER B 1 73 ? 27.219 15.594 18.578 1 76.31 73 SER B O 1
ATOM 7705 N N . ASP B 1 74 ? 28.859 16.266 19.859 1 78.31 74 ASP B N 1
ATOM 7706 C CA . ASP B 1 74 ? 28.828 17.641 19.375 1 78.31 74 ASP B CA 1
ATOM 7707 C C . ASP B 1 74 ? 29.172 17.703 17.875 1 78.31 74 ASP B C 1
ATOM 7709 O O . ASP B 1 74 ? 28.609 18.531 17.141 1 78.31 74 ASP B O 1
ATOM 7713 N N . GLU B 1 75 ? 30 16.797 17.516 1 77.12 75 GLU B N 1
ATOM 7714 C CA . GLU B 1 75 ? 30.359 16.781 16.094 1 77.12 75 GLU B CA 1
ATOM 7715 C C . GLU B 1 75 ? 29.188 16.297 15.242 1 77.12 75 GLU B C 1
ATOM 7717 O O . GLU B 1 75 ? 28.938 16.844 14.164 1 77.12 75 GLU B O 1
ATOM 7722 N N . GLU B 1 76 ? 28.609 15.273 15.711 1 81.19 76 GLU B N 1
ATOM 7723 C CA . GLU B 1 76 ? 27.438 14.758 15 1 81.19 76 GLU B CA 1
ATOM 7724 C C . GLU B 1 76 ? 26.328 15.805 14.93 1 81.19 76 GLU B C 1
ATOM 7726 O O . GLU B 1 76 ? 25.609 15.898 13.93 1 81.19 76 GLU B O 1
ATOM 7731 N N . ARG B 1 77 ? 26.234 16.578 15.961 1 82.62 77 ARG B N 1
ATOM 7732 C CA . ARG B 1 77 ? 25.219 17.625 16 1 82.62 77 ARG B CA 1
ATOM 7733 C C . ARG B 1 77 ? 25.531 18.75 15.016 1 82.62 77 ARG B C 1
ATOM 7735 O O . ARG B 1 77 ? 24.641 19.312 14.391 1 82.62 77 ARG B O 1
ATOM 7742 N N . ARG B 1 78 ? 26.75 19.031 14.93 1 81.06 78 ARG B N 1
ATOM 7743 C CA . ARG B 1 78 ? 27.156 20.031 13.953 1 81.06 78 ARG B CA 1
ATOM 7744 C C . ARG B 1 78 ? 26.859 19.562 12.531 1 81.06 78 ARG B C 1
ATOM 7746 O O . ARG B 1 78 ? 26.438 20.359 11.688 1 81.06 78 ARG B O 1
ATOM 7753 N N . ARG B 1 79 ? 27.078 18.312 12.297 1 79.75 79 ARG B N 1
ATOM 7754 C CA . ARG B 1 79 ? 26.781 17.75 10.984 1 79.75 79 ARG B CA 1
ATOM 7755 C C . ARG B 1 79 ? 25.281 17.797 10.695 1 79.75 79 ARG B C 1
ATOM 7757 O O . ARG B 1 79 ? 24.859 18.094 9.578 1 79.75 79 ARG B O 1
ATOM 7764 N N . MET B 1 80 ? 24.609 17.438 11.633 1 83.69 80 MET B N 1
ATOM 7765 C CA . MET B 1 80 ? 23.156 17.438 11.516 1 83.69 80 MET B CA 1
ATOM 7766 C C . MET B 1 80 ? 22.625 18.828 11.18 1 83.69 80 MET B C 1
ATOM 7768 O O . MET B 1 80 ? 21.688 18.969 10.383 1 83.69 80 MET B O 1
ATOM 7772 N N . ASP B 1 81 ? 23.234 19.844 11.719 1 82.56 81 ASP B N 1
ATOM 7773 C CA . ASP B 1 81 ? 22.797 21.219 11.539 1 82.56 81 ASP B CA 1
ATOM 7774 C C . ASP B 1 81 ? 23.125 21.734 10.141 1 82.56 81 ASP B C 1
ATOM 7776 O O . ASP B 1 81 ? 22.562 22.719 9.68 1 82.56 81 ASP B O 1
ATOM 7780 N N . ASN B 1 82 ? 23.922 21 9.484 1 79.75 82 ASN B N 1
ATOM 7781 C CA . ASN B 1 82 ? 24.328 21.453 8.164 1 79.75 82 ASN B CA 1
ATOM 7782 C C . ASN B 1 82 ? 23.406 20.922 7.074 1 79.75 82 ASN B C 1
ATOM 7784 O O . ASN B 1 82 ? 23.453 21.375 5.926 1 79.75 82 ASN B O 1
ATOM 7788 N N . TYR B 1 83 ? 22.594 20.047 7.422 1 84.81 83 TYR B N 1
ATOM 7789 C CA . TYR B 1 83 ? 21.641 19.547 6.438 1 84.81 83 TYR B CA 1
ATOM 7790 C C . TYR B 1 83 ? 20.516 20.547 6.207 1 84.81 83 TYR B C 1
ATOM 7792 O O . TYR B 1 83 ? 20.062 21.203 7.145 1 84.81 83 TYR B O 1
ATOM 7800 N N . GLU B 1 84 ? 20.125 20.672 4.949 1 85.94 84 GLU B N 1
ATOM 7801 C CA . GLU B 1 84 ? 19.031 21.578 4.594 1 85.94 84 GLU B CA 1
ATOM 7802 C C . GLU B 1 84 ? 17.719 20.828 4.41 1 85.94 84 GLU B C 1
ATOM 7804 O O . GLU B 1 84 ? 17.703 19.734 3.848 1 85.94 84 GLU B O 1
ATOM 7809 N N . SER B 1 85 ? 16.672 21.391 4.918 1 87.06 85 SER B N 1
ATOM 7810 C CA . SER B 1 85 ? 15.352 20.812 4.75 1 87.06 85 SER B CA 1
ATOM 7811 C C . SER B 1 85 ? 14.68 21.312 3.477 1 87.06 85 SER B C 1
ATOM 7813 O O . SER B 1 85 ? 15.031 22.375 2.963 1 87.06 85 SER B O 1
ATOM 7815 N N . ILE B 1 86 ? 13.758 20.547 2.965 1 84.5 86 ILE B N 1
ATOM 7816 C CA . ILE B 1 86 ? 13.078 20.844 1.71 1 84.5 86 ILE B CA 1
ATOM 7817 C C . ILE B 1 86 ? 11.602 21.125 1.974 1 84.5 86 ILE B C 1
ATOM 7819 O O . ILE B 1 86 ? 10.992 20.484 2.836 1 84.5 86 ILE B O 1
ATOM 7823 N N . ASP B 1 87 ? 11.078 22.141 1.325 1 80.5 87 ASP B N 1
ATOM 7824 C CA . ASP B 1 87 ? 9.633 22.344 1.289 1 80.5 87 ASP B CA 1
ATOM 7825 C C . ASP B 1 87 ? 9.039 21.844 -0.02 1 80.5 87 ASP B C 1
ATOM 7827 O O . ASP B 1 87 ? 9.43 22.281 -1.103 1 80.5 87 ASP B O 1
ATOM 7831 N N . TYR B 1 88 ? 8.117 21.031 0.085 1 77.81 88 TYR B N 1
ATOM 7832 C CA . TYR B 1 88 ? 7.578 20.422 -1.131 1 77.81 88 TYR B CA 1
ATOM 7833 C C . TYR B 1 88 ? 6.402 21.234 -1.663 1 77.81 88 TYR B C 1
ATOM 7835 O O . TYR B 1 88 ? 6.02 21.094 -2.828 1 77.81 88 TYR B O 1
ATOM 7843 N N . SER B 1 89 ? 5.824 22.141 -0.914 1 78.88 89 SER B N 1
ATOM 7844 C CA . SER B 1 89 ? 4.699 22.938 -1.376 1 78.88 89 SER B CA 1
ATOM 7845 C C . SER B 1 89 ? 5.176 24.281 -1.945 1 78.88 89 SER B C 1
ATOM 7847 O O . SER B 1 89 ? 6.145 24.859 -1.453 1 78.88 89 SER B O 1
ATOM 7849 N N . GLU B 1 90 ? 4.523 24.719 -2.945 1 80.94 90 GLU B N 1
ATOM 7850 C CA . GLU B 1 90 ? 4.859 26 -3.547 1 80.94 90 GLU B CA 1
ATOM 7851 C C . GLU B 1 90 ? 4.359 27.156 -2.686 1 80.94 90 GLU B C 1
ATOM 7853 O O . GLU B 1 90 ? 3.275 27.078 -2.105 1 80.94 90 GLU B O 1
ATOM 7858 N N . PRO B 1 91 ? 5.215 28.125 -2.609 1 84.5 91 PRO B N 1
ATOM 7859 C CA . PRO B 1 91 ? 4.785 29.297 -1.827 1 84.5 91 PRO B CA 1
ATOM 7860 C C . PRO B 1 91 ? 3.617 30.031 -2.475 1 84.5 91 PRO B C 1
ATOM 7862 O O . PRO B 1 91 ? 3.611 30.25 -3.689 1 84.5 91 PRO B O 1
ATOM 7865 N N . GLN B 1 92 ? 2.68 30.312 -1.7 1 85.75 92 GLN B N 1
ATOM 7866 C CA . GLN B 1 92 ? 1.497 31.016 -2.178 1 85.75 92 GLN B CA 1
ATOM 7867 C C . GLN B 1 92 ? 1.613 32.531 -1.924 1 85.75 92 GLN B C 1
ATOM 7869 O O . GLN B 1 92 ? 0.822 33.094 -1.171 1 85.75 92 GLN B O 1
ATOM 7874 N N . SER B 1 93 ? 2.529 33.156 -2.65 1 89.38 93 SER B N 1
ATOM 7875 C CA . SER B 1 93 ? 2.676 34.594 -2.586 1 89.38 93 SER B CA 1
ATOM 7876 C C . SER B 1 93 ? 1.738 35.281 -3.568 1 89.38 93 SER B C 1
ATOM 7878 O O . SER B 1 93 ? 1.139 34.656 -4.426 1 89.38 93 SER B O 1
ATOM 7880 N N . THR B 1 94 ? 1.562 36.531 -3.373 1 86.94 94 THR B N 1
ATOM 7881 C CA . THR B 1 94 ? 0.68 37.281 -4.266 1 86.94 94 THR B CA 1
ATOM 7882 C C . THR B 1 94 ? 1.232 37.312 -5.688 1 86.94 94 THR B C 1
ATOM 7884 O O . THR B 1 94 ? 0.472 37.219 -6.656 1 86.94 94 THR B O 1
ATOM 7887 N N . VAL B 1 95 ? 2.535 37.375 -5.75 1 87.19 95 VAL B N 1
ATOM 7888 C CA . VAL B 1 95 ? 3.18 37.344 -7.059 1 87.19 95 VAL B CA 1
ATOM 7889 C C . VAL B 1 95 ? 2.953 36 -7.738 1 87.19 95 VAL B C 1
ATOM 7891 O O . VAL B 1 95 ? 2.719 35.938 -8.945 1 87.19 95 VAL B O 1
ATOM 7894 N N . TYR B 1 96 ? 3.055 35 -6.992 1 85.75 96 TYR B N 1
ATOM 7895 C CA . TYR B 1 96 ? 2.818 33.656 -7.52 1 85.75 96 TYR B CA 1
ATOM 7896 C C . TYR B 1 96 ? 1.364 33.469 -7.941 1 85.75 96 TYR B C 1
ATOM 7898 O O . TYR B 1 96 ? 1.081 32.906 -8.992 1 85.75 96 TYR B O 1
ATOM 7906 N N . LYS B 1 97 ? 0.482 33.938 -7.18 1 82.88 97 LYS B N 1
ATOM 7907 C CA . LYS B 1 97 ? -0.941 33.844 -7.48 1 82.88 97 LYS B CA 1
ATOM 7908 C C . LYS B 1 97 ? -1.303 34.594 -8.75 1 82.88 97 LYS B C 1
ATOM 7910 O O . LYS B 1 97 ? -2.166 34.156 -9.516 1 82.88 97 LYS B O 1
ATOM 7915 N N . LYS B 1 98 ? -0.67 35.688 -8.945 1 81.31 98 LYS B N 1
ATOM 7916 C CA . LYS B 1 98 ? -0.925 36.438 -10.156 1 81.31 98 LYS B CA 1
ATOM 7917 C C . LYS B 1 98 ? -0.477 35.688 -11.398 1 81.31 98 LYS B C 1
ATOM 7919 O O . LYS B 1 98 ? -1.123 35.75 -12.445 1 81.31 98 LYS B O 1
ATOM 7924 N N . ARG B 1 99 ? 0.566 35.031 -11.219 1 78.88 99 ARG B N 1
ATOM 7925 C CA . ARG B 1 99 ? 1.042 34.219 -12.328 1 78.88 99 ARG B CA 1
ATOM 7926 C C . ARG B 1 99 ? 0.099 33.031 -12.594 1 78.88 99 ARG B C 1
ATOM 7928 O O . ARG B 1 99 ? -0.187 32.719 -13.742 1 78.88 99 ARG B O 1
ATOM 7935 N N . MET B 1 100 ? -0.336 32.406 -11.516 1 77.25 100 MET B N 1
ATOM 7936 C CA . MET B 1 100 ? -1.187 31.234 -11.648 1 77.25 100 MET B CA 1
ATOM 7937 C C . MET B 1 100 ? -2.553 31.609 -12.211 1 77.25 100 MET B C 1
ATOM 7939 O O . MET B 1 100 ? -3.203 30.781 -12.867 1 77.25 100 MET B O 1
ATOM 7943 N N . ALA B 1 101 ? -2.945 32.781 -11.938 1 74.56 101 ALA B N 1
ATOM 7944 C CA . ALA B 1 101 ? -4.219 33.25 -12.477 1 74.56 101 ALA B CA 1
ATOM 7945 C C . ALA B 1 101 ? -4.176 33.281 -14.008 1 74.56 101 ALA B C 1
ATOM 7947 O O . ALA B 1 101 ? -5.195 33.094 -14.664 1 74.56 101 ALA B O 1
ATOM 7948 N N . GLN B 1 102 ? -2.994 33.469 -14.539 1 72.12 102 GLN B N 1
ATOM 7949 C CA . GLN B 1 102 ? -2.855 33.594 -15.992 1 72.12 102 GLN B CA 1
ATOM 7950 C C . GLN B 1 102 ? -2.471 32.25 -16.609 1 72.12 102 GLN B C 1
ATOM 7952 O O . GLN B 1 102 ? -2.549 32.062 -17.828 1 72.12 102 GLN B O 1
ATOM 7957 N N . TRP B 1 103 ? -2.121 31.406 -15.719 1 69.31 103 TRP B N 1
ATOM 7958 C CA . TRP B 1 103 ? -1.591 30.125 -16.203 1 69.31 103 TRP B CA 1
ATOM 7959 C C . TRP B 1 103 ? -2.715 29.203 -16.656 1 69.31 103 TRP B C 1
ATOM 7961 O O . TRP B 1 103 ? -3.752 29.109 -16 1 69.31 103 TRP B O 1
ATOM 7971 N N . LYS B 1 104 ? -2.553 28.75 -17.891 1 62.5 104 LYS B N 1
ATOM 7972 C CA . LYS B 1 104 ? -3.521 27.812 -18.453 1 62.5 104 LYS B CA 1
ATOM 7973 C C . LYS B 1 104 ? -3.365 26.422 -17.828 1 62.5 104 LYS B C 1
ATOM 7975 O O . LYS B 1 104 ? -2.275 26.062 -17.375 1 62.5 104 LYS B O 1
ATOM 7980 N N . LYS B 1 105 ? -4.445 25.703 -17.703 1 63.47 105 LYS B N 1
ATOM 7981 C CA . LYS B 1 105 ? -4.52 24.375 -17.109 1 63.47 105 LYS B CA 1
ATOM 7982 C C . LYS B 1 105 ? -3.574 23.406 -17.797 1 63.47 105 LYS B C 1
ATOM 7984 O O . LYS B 1 105 ? -3.551 23.328 -19.031 1 63.47 105 LYS B O 1
ATOM 7989 N N . GLU B 1 106 ? -2.531 22.906 -17.062 1 64.12 106 GLU B N 1
ATOM 7990 C CA . GLU B 1 106 ? -1.631 21.891 -17.609 1 64.12 106 GLU B CA 1
ATOM 7991 C C . GLU B 1 106 ? -2.402 20.656 -18.062 1 64.12 106 GLU B C 1
ATOM 7993 O O . GLU B 1 106 ? -3.346 20.219 -17.391 1 64.12 106 GLU B O 1
ATOM 7998 N N . PRO B 1 107 ? -2.012 20.297 -19.25 1 68.5 107 PRO B N 1
ATOM 7999 C CA . PRO B 1 107 ? -2.713 19.094 -19.703 1 68.5 107 PRO B CA 1
ATOM 8000 C C . PRO B 1 107 ? -2.367 17.859 -18.875 1 68.5 107 PRO B C 1
ATOM 8002 O O . PRO B 1 107 ? -1.189 17.547 -18.688 1 68.5 107 PRO B O 1
ATOM 8005 N N . ARG B 1 108 ? -3.211 17.203 -18.281 1 72.88 108 ARG B N 1
ATOM 8006 C CA . ARG B 1 108 ? -3.088 16.031 -17.438 1 72.88 108 ARG B CA 1
ATOM 8007 C C . ARG B 1 108 ? -2.371 14.898 -18.172 1 72.88 108 ARG B C 1
ATOM 8009 O O . ARG B 1 108 ? -1.677 14.094 -17.547 1 72.88 108 ARG B O 1
ATOM 8016 N N . TRP B 1 109 ? -2.438 14.883 -19.5 1 82.56 109 TRP B N 1
ATOM 8017 C CA . TRP B 1 109 ? -1.865 13.781 -20.266 1 82.56 109 TRP B CA 1
ATOM 8018 C C . TRP B 1 109 ? -0.342 13.852 -20.266 1 82.56 109 TRP B C 1
ATOM 8020 O O . TRP B 1 109 ? 0.335 12.828 -20.359 1 82.56 109 TRP B O 1
ATOM 8030 N N . LEU B 1 110 ? 0.207 15.023 -20.141 1 86.81 110 LEU B N 1
ATOM 8031 C CA . LEU B 1 110 ? 1.656 15.195 -20.141 1 86.81 110 LEU B CA 1
ATOM 8032 C C . LEU B 1 110 ? 2.287 14.547 -18.922 1 86.81 110 LEU B C 1
ATOM 8034 O O . LEU B 1 110 ? 3.385 13.992 -19 1 86.81 110 LEU B O 1
ATOM 8038 N N . LYS B 1 111 ? 1.643 14.672 -17.812 1 89.5 111 LYS B N 1
ATOM 8039 C CA . LYS B 1 111 ? 2.16 14.047 -16.609 1 89.5 111 LYS B CA 1
ATOM 8040 C C . LYS B 1 111 ? 2.184 12.523 -16.734 1 89.5 111 LYS B C 1
ATOM 8042 O O . LYS B 1 111 ? 3.146 11.875 -16.328 1 89.5 111 LYS B O 1
ATOM 8047 N N . TRP B 1 112 ? 1.21 11.922 -17.359 1 92.06 112 TRP B N 1
ATOM 8048 C CA . TRP B 1 112 ? 1.148 10.477 -17.578 1 92.06 112 TRP B CA 1
ATOM 8049 C C . TRP B 1 112 ? 2.256 10.023 -18.516 1 92.06 112 TRP B C 1
ATOM 8051 O O . TRP B 1 112 ? 2.891 8.992 -18.281 1 92.06 112 TRP B O 1
ATOM 8061 N N . VAL B 1 113 ? 2.467 10.781 -19.5 1 93.75 113 VAL B N 1
ATOM 8062 C CA . VAL B 1 113 ? 3.496 10.445 -20.469 1 93.75 113 VAL B CA 1
ATOM 8063 C C . VAL B 1 113 ? 4.871 10.484 -19.812 1 93.75 113 VAL B C 1
ATOM 8065 O O . VAL B 1 113 ? 5.738 9.664 -20.109 1 93.75 113 VAL B O 1
ATOM 8068 N N . MET B 1 114 ? 5.023 11.453 -18.938 1 94.44 114 MET B N 1
ATOM 8069 C CA . MET B 1 114 ? 6.309 11.57 -18.25 1 94.44 114 MET B CA 1
ATOM 8070 C C . MET B 1 114 ? 6.539 10.383 -17.328 1 94.44 114 MET B C 1
ATOM 8072 O O . MET B 1 114 ? 7.664 9.891 -17.219 1 94.44 114 MET B O 1
ATOM 8076 N N . PHE B 1 115 ? 5.504 9.922 -16.656 1 97.31 115 PHE B N 1
ATOM 8077 C CA . PHE B 1 115 ? 5.641 8.75 -15.805 1 97.31 115 PHE B CA 1
ATOM 8078 C C . PHE B 1 115 ? 5.992 7.516 -16.625 1 97.31 115 PHE B C 1
ATOM 8080 O O . PHE B 1 115 ? 6.812 6.695 -16.219 1 97.31 115 PHE B O 1
ATOM 8087 N N . ILE B 1 116 ? 5.395 7.348 -17.781 1 97.81 116 ILE B N 1
ATOM 8088 C CA . ILE B 1 116 ? 5.691 6.238 -18.688 1 97.81 116 ILE B CA 1
ATOM 8089 C C . ILE B 1 116 ? 7.125 6.352 -19.203 1 97.81 116 ILE B C 1
ATOM 8091 O O . ILE B 1 116 ? 7.855 5.359 -19.25 1 97.81 116 ILE B O 1
ATOM 8095 N N . ALA B 1 117 ? 7.5 7.574 -19.5 1 97.38 117 ALA B N 1
ATOM 8096 C CA . ALA B 1 117 ? 8.852 7.809 -19.984 1 97.38 117 ALA B CA 1
ATOM 8097 C C . ALA B 1 117 ? 9.898 7.453 -18.938 1 97.38 117 ALA B C 1
ATOM 8099 O O . ALA B 1 117 ? 10.945 6.887 -19.25 1 97.38 117 ALA B O 1
ATOM 8100 N N . VAL B 1 118 ? 9.617 7.805 -17.703 1 98 118 VAL B N 1
ATOM 8101 C CA . VAL B 1 118 ? 10.531 7.461 -16.609 1 98 118 VAL B CA 1
ATOM 8102 C C . VAL B 1 118 ? 10.664 5.945 -16.516 1 98 118 VAL B C 1
ATOM 8104 O O . VAL B 1 118 ? 11.766 5.422 -16.375 1 98 118 VAL B O 1
ATOM 8107 N N . GLY B 1 119 ? 9.547 5.211 -16.625 1 98.69 119 GLY B N 1
ATOM 8108 C CA . GLY B 1 119 ? 9.586 3.76 -16.578 1 98.69 119 GLY B CA 1
ATOM 8109 C C . GLY B 1 119 ? 10.391 3.139 -17.703 1 98.69 119 GLY B C 1
ATOM 8110 O O . GLY B 1 119 ? 11.211 2.25 -17.469 1 98.69 119 GLY B O 1
ATOM 8111 N N . ILE B 1 120 ? 10.227 3.621 -18.875 1 98.44 120 ILE B N 1
ATOM 8112 C CA . ILE B 1 120 ? 10.914 3.092 -20.047 1 98.44 120 ILE B CA 1
ATOM 8113 C C . ILE B 1 120 ? 12.414 3.363 -19.938 1 98.44 120 ILE B C 1
ATOM 8115 O O . ILE B 1 120 ? 13.227 2.475 -20.188 1 98.44 120 ILE B O 1
ATOM 8119 N N . CYS B 1 121 ? 12.742 4.559 -19.484 1 98.06 121 CYS B N 1
ATOM 8120 C CA . CYS B 1 121 ? 14.148 4.934 -19.406 1 98.06 121 CYS B CA 1
ATOM 8121 C C . CYS B 1 121 ? 14.859 4.137 -18.312 1 98.06 121 CYS B C 1
ATOM 8123 O O . CYS B 1 121 ? 15.992 3.688 -18.516 1 98.06 121 CYS B O 1
ATOM 8125 N N . VAL B 1 122 ? 14.227 3.988 -17.188 1 98.56 122 VAL B N 1
ATOM 8126 C CA . VAL B 1 122 ? 14.836 3.193 -16.141 1 98.56 122 VAL B CA 1
ATOM 8127 C C . VAL B 1 122 ? 14.977 1.742 -16.594 1 98.56 122 VAL B C 1
ATOM 8129 O O . VAL B 1 122 ? 15.992 1.095 -16.312 1 98.56 122 VAL B O 1
ATOM 8132 N N . GLY B 1 123 ? 13.93 1.197 -17.297 1 98.31 123 GLY B N 1
ATOM 8133 C CA . GLY B 1 123 ? 14.008 -0.152 -17.828 1 98.31 123 GLY B CA 1
ATOM 8134 C C . GLY B 1 1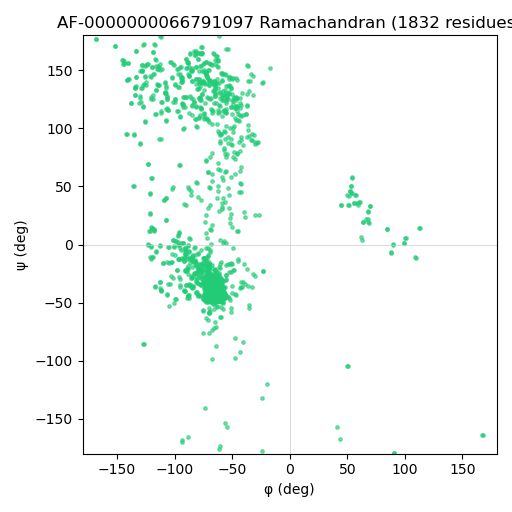23 ? 15.156 -0.344 -18.797 1 98.31 123 GLY B C 1
ATOM 8135 O O . GLY B 1 123 ? 15.906 -1.32 -18.703 1 98.31 123 GLY B O 1
ATOM 8136 N N . LEU B 1 124 ? 15.359 0.565 -19.641 1 97.94 124 LEU B N 1
ATOM 8137 C CA . LEU B 1 124 ? 16.422 0.477 -20.641 1 97.94 124 LEU B CA 1
ATOM 8138 C C . LEU B 1 124 ? 17.797 0.575 -19.969 1 97.94 124 LEU B C 1
ATOM 8140 O O . LEU B 1 124 ? 18.719 -0.161 -20.328 1 97.94 124 LEU B O 1
ATOM 8144 N N . TRP B 1 125 ? 17.891 1.493 -19.016 1 98.06 125 TRP B N 1
ATOM 8145 C CA . TRP B 1 125 ? 19.156 1.64 -18.297 1 98.06 125 TRP B CA 1
ATOM 8146 C C . TRP B 1 125 ? 19.469 0.392 -17.484 1 98.06 125 TRP B C 1
ATOM 8148 O O . TRP B 1 125 ? 20.625 0.003 -17.344 1 98.06 125 TRP B O 1
ATOM 8158 N N . SER B 1 126 ? 18.5 -0.159 -16.906 1 97.44 126 SER B N 1
ATOM 8159 C CA . SER B 1 126 ? 18.703 -1.367 -16.109 1 97.44 126 SER B CA 1
ATOM 8160 C C . SER B 1 126 ? 19.125 -2.539 -17 1 97.44 126 SER B C 1
ATOM 8162 O O . SER B 1 126 ? 19.938 -3.373 -16.578 1 97.44 126 SER B O 1
ATOM 8164 N N . VAL B 1 127 ? 18.578 -2.633 -18.188 1 96.31 127 VAL B N 1
ATOM 8165 C CA . VAL B 1 127 ? 18.969 -3.672 -19.141 1 96.31 127 VAL B CA 1
ATOM 8166 C C . VAL B 1 127 ? 20.438 -3.512 -19.5 1 96.31 127 VAL B C 1
ATOM 8168 O O . VAL B 1 127 ? 21.172 -4.5 -19.594 1 96.31 127 VAL B O 1
ATOM 8171 N N . LEU B 1 128 ? 20.828 -2.307 -19.641 1 96.88 128 LEU B N 1
ATOM 8172 C CA . LEU B 1 128 ? 22.234 -2.051 -19.938 1 96.88 128 LEU B CA 1
ATOM 8173 C C . LEU B 1 128 ? 23.109 -2.547 -18.797 1 96.88 128 LEU B C 1
ATOM 8175 O O . LEU B 1 128 ? 24.141 -3.189 -19.031 1 96.88 128 LEU B O 1
ATOM 8179 N N . LEU B 1 129 ? 22.703 -2.287 -17.641 1 97.38 129 LEU B N 1
ATOM 8180 C CA . LEU B 1 129 ? 23.484 -2.674 -16.469 1 97.38 129 LEU B CA 1
ATOM 8181 C C . LEU B 1 129 ? 23.5 -4.191 -16.312 1 97.38 129 LEU B C 1
ATOM 8183 O O . LEU B 1 129 ? 24.562 -4.797 -16.203 1 97.38 129 LEU B O 1
ATOM 8187 N N . PHE B 1 130 ? 22.375 -4.879 -16.359 1 95.88 130 PHE B N 1
ATOM 8188 C CA . PHE B 1 130 ? 22.281 -6.301 -16.047 1 95.88 130 PHE B CA 1
ATOM 8189 C C . PHE B 1 130 ? 22.797 -7.141 -17.203 1 95.88 130 PHE B C 1
ATOM 8191 O O . PHE B 1 130 ? 23.391 -8.203 -17 1 95.88 130 PHE B O 1
ATOM 8198 N N . GLN B 1 131 ? 22.578 -6.688 -18.453 1 95.5 131 GLN B N 1
ATOM 8199 C CA . GLN B 1 131 ? 23.125 -7.402 -19.594 1 95.5 131 GLN B CA 1
ATOM 8200 C C . GLN B 1 131 ? 24.656 -7.348 -19.594 1 95.5 131 GLN B C 1
ATOM 8202 O O . GLN B 1 131 ? 25.312 -8.32 -19.969 1 95.5 131 GLN B O 1
ATOM 8207 N N . THR B 1 132 ? 25.188 -6.227 -19.188 1 97.38 132 THR B N 1
ATOM 8208 C CA . THR B 1 132 ? 26.641 -6.105 -19.094 1 97.38 132 THR B CA 1
ATOM 8209 C C . THR B 1 132 ? 27.188 -6.988 -17.969 1 97.38 132 THR B C 1
ATOM 8211 O O . THR B 1 132 ? 28.234 -7.613 -18.125 1 97.38 132 THR B O 1
ATOM 8214 N N . LEU B 1 133 ? 26.516 -7.008 -16.891 1 96.25 133 LEU B N 1
ATOM 8215 C CA . LEU B 1 133 ? 26.922 -7.867 -15.781 1 96.25 133 LEU B CA 1
ATOM 8216 C C . LEU B 1 133 ? 26.906 -9.336 -16.188 1 96.25 133 LEU B C 1
ATOM 8218 O O . LEU B 1 133 ? 27.828 -10.086 -15.859 1 96.25 133 LEU B O 1
ATOM 8222 N N . GLU B 1 134 ? 25.875 -9.742 -16.875 1 93.88 134 GLU B N 1
ATOM 8223 C CA . GLU B 1 134 ? 25.781 -11.117 -17.344 1 93.88 134 GLU B CA 1
ATOM 8224 C C . GLU B 1 134 ? 26.891 -11.438 -18.344 1 93.88 134 GLU B C 1
ATOM 8226 O O . GLU B 1 134 ? 27.453 -12.539 -18.312 1 93.88 134 GLU B O 1
ATOM 8231 N N . TYR B 1 135 ? 27.188 -10.508 -19.172 1 95.75 135 TYR B N 1
ATOM 8232 C CA . TYR B 1 135 ? 28.266 -10.672 -20.141 1 95.75 135 TYR B CA 1
ATOM 8233 C C . TYR B 1 135 ? 29.609 -10.875 -19.438 1 95.75 135 TYR B C 1
ATOM 8235 O O . TYR B 1 135 ? 30.359 -11.781 -19.781 1 95.75 135 TYR B O 1
ATOM 8243 N N . LEU B 1 136 ? 29.859 -10.078 -18.469 1 95.88 136 LEU B N 1
ATOM 8244 C CA . LEU B 1 136 ? 31.141 -10.164 -17.75 1 95.88 136 LEU B CA 1
ATOM 8245 C C . LEU B 1 136 ? 31.203 -11.438 -16.922 1 95.88 136 LEU B C 1
ATOM 8247 O O . LEU B 1 136 ? 32.281 -12.008 -16.75 1 95.88 136 LEU B O 1
ATOM 8251 N N . GLU B 1 137 ? 30.141 -11.812 -16.359 1 93.5 137 GLU B N 1
ATOM 8252 C CA . GLU B 1 137 ? 30.109 -13.055 -15.602 1 93.5 137 GLU B CA 1
ATOM 8253 C C . GLU B 1 137 ? 30.391 -14.258 -16.5 1 93.5 137 GLU B C 1
ATOM 8255 O O . GLU B 1 137 ? 31.109 -15.18 -16.109 1 93.5 137 GLU B O 1
ATOM 8260 N N . ARG B 1 138 ? 29.797 -14.266 -17.688 1 91.81 138 ARG B N 1
ATOM 8261 C CA . ARG B 1 138 ? 30.047 -15.336 -18.641 1 91.81 138 ARG B CA 1
ATOM 8262 C C . ARG B 1 138 ? 31.5 -15.352 -19.094 1 91.81 138 ARG B C 1
ATOM 8264 O O . ARG B 1 138 ? 32.094 -16.422 -19.266 1 91.81 138 ARG B O 1
ATOM 8271 N N . ARG B 1 139 ? 32.031 -14.227 -19.25 1 93.56 139 ARG B N 1
ATOM 8272 C CA . ARG B 1 139 ? 33.406 -14.133 -19.656 1 93.56 139 ARG B CA 1
ATOM 8273 C C . ARG B 1 139 ? 34.344 -14.633 -18.547 1 93.56 139 ARG B C 1
ATOM 8275 O O . ARG B 1 139 ? 35.344 -15.297 -18.812 1 93.56 139 ARG B O 1
ATOM 8282 N N . LYS B 1 140 ? 34.062 -14.297 -17.375 1 93 140 LYS B N 1
ATOM 8283 C CA . LYS B 1 140 ? 34.844 -14.766 -16.234 1 93 140 LYS B CA 1
ATOM 8284 C C . LYS B 1 140 ? 34.781 -16.281 -16.109 1 93 140 LYS B C 1
ATOM 8286 O O . LYS B 1 140 ? 35.812 -16.938 -15.922 1 93 140 LYS B O 1
ATOM 8291 N N . ARG B 1 141 ? 33.656 -16.844 -16.25 1 88.94 141 ARG B N 1
ATOM 8292 C CA . ARG B 1 141 ? 33.469 -18.281 -16.172 1 88.94 141 ARG B CA 1
ATOM 8293 C C . ARG B 1 141 ? 34.156 -18.984 -17.344 1 88.94 141 ARG B C 1
ATOM 8295 O O . ARG B 1 141 ? 34.719 -20.062 -17.172 1 88.94 141 ARG B O 1
ATOM 8302 N N . GLY B 1 142 ? 33.969 -18.328 -18.484 1 88.06 142 GLY B N 1
ATOM 8303 C CA . GLY B 1 142 ? 34.625 -18.891 -19.641 1 88.06 142 GLY B CA 1
ATOM 8304 C C . GLY B 1 142 ? 36.125 -18.938 -19.5 1 88.06 142 GLY B C 1
ATOM 8305 O O . GLY B 1 142 ? 36.781 -19.891 -19.922 1 88.06 142 GLY B O 1
ATOM 8306 N N . MET B 1 143 ? 36.625 -17.953 -18.906 1 88.31 143 MET B N 1
ATOM 8307 C CA . MET B 1 143 ? 38.062 -17.906 -18.672 1 88.31 143 MET B CA 1
ATOM 8308 C C . MET B 1 143 ? 38.5 -19 -17.703 1 88.31 143 MET B C 1
ATOM 8310 O O . MET B 1 143 ? 39.531 -19.641 -17.906 1 88.31 143 MET B O 1
ATOM 8314 N N . LEU B 1 144 ? 37.75 -19.25 -16.641 1 88 144 LEU B N 1
ATOM 8315 C CA . LEU B 1 144 ? 38.062 -20.297 -15.664 1 88 144 LEU B CA 1
ATOM 8316 C C . LEU B 1 144 ? 37.969 -21.672 -16.297 1 88 144 LEU B C 1
ATOM 8318 O O . LEU B 1 144 ? 38.812 -22.547 -16.031 1 88 144 LEU B O 1
ATOM 8322 N N . ARG B 1 145 ? 37 -21.859 -17.125 1 86.19 145 ARG B N 1
ATOM 8323 C CA . ARG B 1 145 ? 36.781 -23.156 -17.781 1 86.19 145 ARG B CA 1
ATOM 8324 C C . ARG B 1 145 ? 37.938 -23.453 -18.734 1 86.19 145 ARG B C 1
ATOM 8326 O O . ARG B 1 145 ? 38.438 -24.578 -18.797 1 86.19 145 ARG B O 1
ATOM 8333 N N . THR B 1 146 ? 38.344 -22.469 -19.5 1 86.31 146 THR B N 1
ATOM 8334 C CA . THR B 1 146 ? 39.375 -22.641 -20.484 1 86.31 146 THR B CA 1
ATOM 8335 C C . THR B 1 146 ? 40.719 -22.953 -19.812 1 86.31 146 THR B C 1
ATOM 8337 O O . THR B 1 146 ? 41.438 -23.844 -20.266 1 86.31 146 THR B O 1
ATOM 8340 N N . TYR B 1 147 ? 40.969 -22.344 -18.719 1 84.19 147 TYR B N 1
ATOM 8341 C CA . TYR B 1 147 ? 42.281 -22.516 -18.078 1 84.19 147 TYR B CA 1
ATOM 8342 C C . TYR B 1 147 ? 42.312 -23.781 -17.234 1 84.19 147 TYR B C 1
ATOM 8344 O O . TYR B 1 147 ? 43.344 -24.406 -17.062 1 84.19 147 TYR B O 1
ATOM 8352 N N . LEU B 1 148 ? 41.188 -24.234 -16.781 1 83.12 148 LEU B N 1
ATOM 8353 C CA . LEU B 1 148 ? 41.156 -25.469 -15.992 1 83.12 148 LEU B CA 1
ATOM 8354 C C . LEU B 1 148 ? 41.062 -26.688 -16.891 1 83.12 148 LEU B C 1
ATOM 8356 O O . LEU B 1 148 ? 41.469 -27.781 -16.516 1 83.12 148 LEU B O 1
ATOM 8360 N N . HIS B 1 149 ? 40.281 -26.578 -18.094 1 73.25 149 HIS B N 1
ATOM 8361 C CA . HIS B 1 149 ? 40.188 -27.672 -19.047 1 73.25 149 HIS B CA 1
ATOM 8362 C C . HIS B 1 149 ? 41.5 -27.906 -19.781 1 73.25 149 HIS B C 1
ATOM 8364 O O . HIS B 1 149 ? 41.875 -29.047 -20.078 1 73.25 149 HIS B O 1
ATOM 8370 N N . GLU B 1 150 ? 42.062 -26.969 -20.453 1 59.22 150 GLU B N 1
ATOM 8371 C CA . GLU B 1 150 ? 43.281 -27.125 -21.219 1 59.22 150 GLU B CA 1
ATOM 8372 C C . GLU B 1 150 ? 44.312 -27.953 -20.438 1 59.22 150 GLU B C 1
ATOM 8374 O O . GLU B 1 150 ? 45.031 -28.75 -21.031 1 59.22 150 GLU B O 1
ATOM 8379 N N . THR B 1 151 ? 44.312 -27.859 -19.188 1 51.34 151 THR B N 1
ATOM 8380 C CA . THR B 1 151 ? 45.438 -28.5 -18.5 1 51.34 151 THR B CA 1
ATOM 8381 C C . THR B 1 151 ? 45.125 -29.953 -18.172 1 51.34 151 THR B C 1
ATOM 8383 O O . THR B 1 151 ? 46 -30.719 -17.781 1 51.34 151 THR B O 1
ATOM 8386 N N . HIS B 1 152 ? 43.75 -30.312 -18.141 1 50.69 152 HIS B N 1
ATOM 8387 C CA . HIS B 1 152 ? 43.469 -31.719 -17.953 1 50.69 152 HIS B CA 1
ATOM 8388 C C . HIS B 1 152 ? 43.781 -32.531 -19.203 1 50.69 152 HIS B C 1
ATOM 8390 O O . H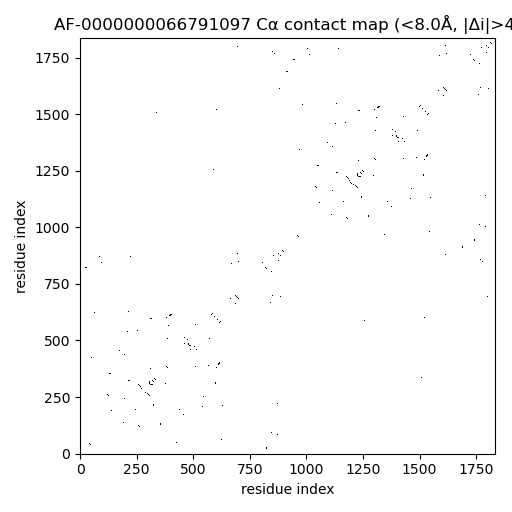IS B 1 152 ? 44.188 -33.688 -19.125 1 50.69 152 HIS B O 1
ATOM 8396 N N . GLY B 1 153 ? 43.375 -32.031 -20.469 1 43.28 153 GLY B N 1
ATOM 8397 C CA . GLY B 1 153 ? 43.688 -32.812 -21.672 1 43.28 153 GLY B CA 1
ATOM 8398 C C . GLY B 1 153 ? 45.156 -33.094 -21.828 1 43.28 153 GLY B C 1
ATOM 8399 O O . GLY B 1 153 ? 45.531 -34.094 -22.453 1 43.28 153 GLY B O 1
ATOM 8400 N N . ARG B 1 154 ? 46.062 -32.156 -21.625 1 40.88 154 ARG B N 1
ATOM 8401 C CA . ARG B 1 154 ? 47.469 -32.5 -21.891 1 40.88 154 ARG B CA 1
ATOM 8402 C C . ARG B 1 154 ? 47.969 -33.531 -20.859 1 40.88 154 ARG B C 1
ATOM 8404 O O . ARG B 1 154 ? 48.781 -34.375 -21.188 1 40.88 154 ARG B O 1
ATOM 8411 N N . GLY B 1 155 ? 47.531 -33.344 -19.594 1 37.22 155 GLY B N 1
ATOM 8412 C CA . GLY B 1 155 ? 48.062 -34.25 -18.594 1 37.22 155 GLY B CA 1
ATOM 8413 C C . GLY B 1 155 ? 47.219 -35.5 -18.438 1 37.22 155 GLY B C 1
ATOM 8414 O O . GLY B 1 155 ? 47.438 -36.312 -17.531 1 37.22 155 GLY B O 1
ATOM 8415 N N . GLY B 1 156 ? 46 -35.625 -18.953 1 36.09 156 GLY B N 1
ATOM 8416 C CA . GLY B 1 156 ? 45.312 -36.875 -18.812 1 36.09 156 GLY B CA 1
ATOM 8417 C C . GLY B 1 156 ? 46.031 -38.031 -19.5 1 36.09 156 GLY B C 1
ATOM 8418 O O . GLY B 1 156 ? 45.594 -39.188 -19.453 1 36.09 156 GLY B O 1
ATOM 8419 N N . THR B 1 157 ? 46.656 -37.812 -20.578 1 34.44 157 THR B N 1
ATOM 8420 C CA . THR B 1 157 ? 47.156 -39.062 -21.188 1 34.44 157 THR B CA 1
ATOM 8421 C C . THR B 1 157 ? 48.062 -39.812 -20.219 1 34.44 157 THR B C 1
ATOM 8423 O O . THR B 1 157 ? 48.125 -41.031 -20.25 1 34.44 157 THR B O 1
ATOM 8426 N N . GLU B 1 158 ? 49.062 -39.25 -19.562 1 32.41 158 GLU B N 1
ATOM 8427 C CA . GLU B 1 158 ? 49.875 -40.156 -18.75 1 32.41 158 GLU B CA 1
ATOM 8428 C C . GLU B 1 158 ? 49.188 -40.469 -17.422 1 32.41 158 GLU B C 1
ATOM 8430 O O . GLU B 1 158 ? 49.406 -39.812 -16.422 1 32.41 158 GLU B O 1
ATOM 8435 N N . ALA B 1 159 ? 47.844 -40.719 -17.266 1 35.62 159 ALA B N 1
ATOM 8436 C CA . ALA B 1 159 ? 47.312 -41.625 -16.266 1 35.62 159 ALA B CA 1
ATOM 8437 C C . ALA B 1 159 ? 48.188 -42.906 -16.203 1 35.62 159 ALA B C 1
ATOM 8439 O O . ALA B 1 159 ? 48.031 -43.812 -17.031 1 35.62 159 ALA B O 1
ATOM 8440 N N . GLN B 1 160 ? 49.438 -42.938 -16.188 1 30.94 160 GLN B N 1
ATOM 8441 C CA . GLN B 1 160 ? 50.062 -44.156 -15.68 1 30.94 160 GLN B CA 1
ATOM 8442 C C . GLN B 1 160 ? 49.25 -44.75 -14.523 1 30.94 160 GLN B C 1
ATOM 8444 O O . GLN B 1 160 ? 48.938 -44.031 -13.555 1 30.94 160 GLN B O 1
ATOM 8449 N N . THR B 1 161 ? 48.406 -45.781 -14.812 1 31.84 161 THR B N 1
ATOM 8450 C CA . THR B 1 161 ? 47.906 -46.875 -13.992 1 31.84 161 THR B CA 1
ATOM 8451 C C . THR B 1 161 ? 48.906 -47.188 -12.867 1 31.84 161 THR B C 1
ATOM 8453 O O . THR B 1 161 ? 49.781 -48.062 -13.031 1 31.84 161 THR B O 1
ATOM 8456 N N . VAL B 1 162 ? 49.75 -46.438 -12.336 1 28.53 162 VAL B N 1
ATOM 8457 C CA . VAL B 1 162 ? 50.562 -47.094 -11.305 1 28.53 162 VAL B CA 1
ATOM 8458 C C . VAL B 1 162 ? 49.625 -47.844 -10.352 1 28.53 162 VAL B C 1
ATOM 8460 O O . VAL B 1 162 ? 48.5 -47.438 -10.102 1 28.53 162 VAL B O 1
ATOM 8463 N N . GLY B 1 163 ? 49.844 -49.219 -10.086 1 28.56 163 GLY B N 1
ATOM 8464 C CA . GLY B 1 163 ? 49.312 -50.312 -9.258 1 28.56 163 GLY B CA 1
ATOM 8465 C C . GLY B 1 163 ? 48.594 -49.812 -8.023 1 28.56 163 GLY B C 1
ATOM 8466 O O . GLY B 1 163 ? 48.406 -48.594 -7.863 1 28.56 163 GLY B O 1
ATOM 8467 N N . GLY B 1 164 ? 48.969 -50.469 -6.797 1 29.72 164 GLY B N 1
ATOM 8468 C CA . GLY B 1 164 ? 48.375 -50.906 -5.555 1 29.72 164 GLY B CA 1
ATOM 8469 C C . GLY B 1 164 ? 47.844 -49.781 -4.695 1 29.72 164 GLY B C 1
ATOM 8470 O O . GLY B 1 164 ? 46.688 -49.812 -4.262 1 29.72 164 GLY B O 1
ATOM 8471 N N . GLY B 1 165 ? 48.75 -49.125 -3.762 1 30.47 165 GLY B N 1
ATOM 8472 C CA . GLY B 1 165 ? 48.438 -48.719 -2.406 1 30.47 165 GLY B CA 1
ATOM 8473 C C . GLY B 1 165 ? 47.531 -47.5 -2.354 1 30.47 165 GLY B C 1
ATOM 8474 O O . GLY B 1 165 ? 47.438 -46.75 -3.334 1 30.47 165 GLY B O 1
ATOM 8475 N N . ALA B 1 166 ? 46.562 -47.281 -1.395 1 34.38 166 ALA B N 1
ATOM 8476 C CA . ALA B 1 166 ? 45.594 -46.406 -0.768 1 34.38 166 ALA B CA 1
ATOM 8477 C C . ALA B 1 166 ? 46.031 -44.938 -0.863 1 34.38 166 ALA B C 1
ATOM 8479 O O . ALA B 1 166 ? 45.375 -44.062 -0.321 1 34.38 166 ALA B O 1
ATOM 8480 N N . GLY B 1 167 ? 47.312 -44.531 -0.954 1 33.69 167 GLY B N 1
ATOM 8481 C CA . GLY B 1 167 ? 47.75 -43.219 -0.539 1 33.69 167 GLY B CA 1
ATOM 8482 C C . GLY B 1 167 ? 47.344 -42.125 -1.519 1 33.69 167 GLY B C 1
ATOM 8483 O O . GLY B 1 167 ? 47.312 -42.344 -2.73 1 33.69 167 GLY B O 1
ATOM 8484 N N . PHE B 1 168 ? 46.438 -41.125 -1.231 1 40.19 168 PHE B N 1
ATOM 8485 C CA . PHE B 1 168 ? 46.125 -39.844 -1.885 1 40.19 168 PHE B CA 1
ATOM 8486 C C . PHE B 1 168 ? 47.344 -39.281 -2.609 1 40.19 168 PHE B C 1
ATOM 8488 O O . PHE B 1 168 ? 48.375 -39.062 -1.988 1 40.19 168 PHE B O 1
ATOM 8495 N N . PRO B 1 169 ? 47.719 -39.531 -3.803 1 43.75 169 PRO B N 1
ATOM 8496 C CA . PRO B 1 169 ? 48.938 -39.031 -4.418 1 43.75 169 PRO B CA 1
ATOM 8497 C C . PRO B 1 169 ? 49.125 -37.531 -4.195 1 43.75 169 PRO B C 1
ATOM 8499 O O . PRO B 1 169 ? 48.156 -36.781 -4.164 1 43.75 169 PRO B O 1
ATOM 8502 N N . MET B 1 170 ? 50.188 -36.938 -3.494 1 48.44 170 MET B N 1
ATOM 8503 C CA . MET B 1 170 ? 50.688 -35.625 -3.086 1 48.44 170 MET B CA 1
ATOM 8504 C C . MET B 1 170 ? 50.5 -34.594 -4.195 1 48.44 170 MET B C 1
ATOM 8506 O O . MET B 1 170 ? 50.5 -33.406 -3.939 1 48.44 170 MET B O 1
ATOM 8510 N N . ARG B 1 171 ? 50.25 -34.875 -5.523 1 58.88 171 ARG B N 1
ATOM 8511 C CA . ARG B 1 171 ? 50.312 -33.906 -6.605 1 58.88 171 ARG B CA 1
ATOM 8512 C C . ARG B 1 171 ? 48.906 -33.469 -7.016 1 58.88 171 ARG B C 1
ATOM 8514 O O . ARG B 1 171 ? 48.75 -32.531 -7.793 1 58.88 171 ARG B O 1
ATOM 8521 N N . SER B 1 172 ? 47.812 -34.094 -6.512 1 66.88 172 SER B N 1
ATOM 8522 C CA . SER B 1 172 ? 46.5 -33.719 -6.965 1 66.88 172 SER B CA 1
ATOM 8523 C C . SER B 1 172 ? 45.594 -33.344 -5.789 1 66.88 172 SER B C 1
ATOM 8525 O O . SER B 1 172 ? 45.844 -33.781 -4.66 1 66.88 172 SER B O 1
ATOM 8527 N N . THR B 1 173 ? 44.719 -32.375 -5.922 1 72.62 173 THR B N 1
ATOM 8528 C CA . THR B 1 173 ? 43.719 -31.969 -4.945 1 72.62 173 THR B CA 1
ATOM 8529 C C . THR B 1 173 ? 42.719 -33.094 -4.684 1 72.62 173 THR B C 1
ATOM 8531 O O . THR B 1 173 ? 42.656 -34.062 -5.453 1 72.62 173 THR B O 1
ATOM 8534 N N . PRO B 1 174 ? 42.125 -33.125 -3.531 1 71.75 174 PRO B N 1
ATOM 8535 C CA . PRO B 1 174 ? 41.094 -34.156 -3.238 1 71.75 174 PRO B CA 1
ATOM 8536 C C . PRO B 1 174 ? 40.062 -34.281 -4.34 1 71.75 174 PRO B C 1
ATOM 8538 O O . PRO B 1 174 ? 39.438 -35.344 -4.488 1 71.75 174 PRO B O 1
ATOM 8541 N N . SER B 1 175 ? 39.938 -33.281 -5.09 1 73.56 175 SER B N 1
ATOM 8542 C CA . SER B 1 175 ? 38.969 -33.281 -6.164 1 73.56 175 SER B CA 1
ATOM 8543 C C . SER B 1 175 ? 39.562 -33.812 -7.457 1 73.56 175 SER B C 1
ATOM 8545 O O . SER B 1 175 ? 38.844 -34.094 -8.422 1 73.56 175 SER B O 1
ATOM 8547 N N . GLY B 1 176 ? 40.844 -34.062 -7.543 1 71.12 176 GLY B N 1
ATOM 8548 C CA . GLY B 1 176 ? 41.5 -34.688 -8.672 1 71.12 176 GLY B CA 1
ATOM 8549 C C . GLY B 1 176 ? 42.188 -33.688 -9.602 1 71.12 176 GLY B C 1
ATOM 8550 O O . GLY B 1 176 ? 42.688 -34.094 -10.656 1 71.12 176 GLY B O 1
ATOM 8551 N N . VAL B 1 177 ? 42.219 -32.438 -9.25 1 77.12 177 VAL B N 1
ATOM 8552 C CA . VAL B 1 177 ? 42.844 -31.438 -10.109 1 77.12 177 VAL B CA 1
ATOM 8553 C C . VAL B 1 177 ? 44.281 -31.234 -9.68 1 77.12 177 VAL B C 1
ATOM 8555 O O . VAL B 1 177 ? 44.625 -31.281 -8.492 1 77.12 177 VAL B O 1
ATOM 8558 N N . SER B 1 178 ? 45.156 -31.094 -10.672 1 79.25 178 SER B N 1
ATOM 8559 C CA . SER B 1 178 ? 46.562 -30.859 -10.391 1 79.25 178 SER B CA 1
ATOM 8560 C C . SER B 1 178 ? 46.781 -29.5 -9.742 1 79.25 178 SER B C 1
ATOM 8562 O O . SER B 1 178 ? 46.125 -28.516 -10.109 1 79.25 178 SER B O 1
ATOM 8564 N N . TRP B 1 179 ? 47.625 -29.359 -8.742 1 82.88 179 TRP B N 1
ATOM 8565 C CA . TRP B 1 179 ? 47.906 -28.125 -8.023 1 82.88 179 TRP B CA 1
ATOM 8566 C C . TRP B 1 179 ? 48.531 -27.078 -8.961 1 82.88 179 TRP B C 1
ATOM 8568 O O . TRP B 1 179 ? 48.312 -25.891 -8.789 1 82.88 179 TRP B O 1
ATOM 8578 N N . ALA B 1 180 ? 49.25 -27.453 -9.961 1 81.31 180 ALA B N 1
ATOM 8579 C CA . ALA B 1 180 ? 49.844 -26.531 -10.922 1 81.31 180 ALA B CA 1
ATOM 8580 C C . ALA B 1 180 ? 48.781 -25.844 -11.758 1 81.31 180 ALA B C 1
ATOM 8582 O O . ALA B 1 180 ? 48.875 -24.625 -12 1 81.31 180 ALA B O 1
ATOM 8583 N N . VAL B 1 181 ? 47.906 -26.625 -12.156 1 81.56 181 VAL B N 1
ATOM 8584 C CA . VAL B 1 181 ? 46.812 -26.062 -12.961 1 81.56 181 VAL B CA 1
ATOM 8585 C C . VAL B 1 181 ? 45.938 -25.172 -12.086 1 81.56 181 VAL B C 1
ATOM 8587 O O . VAL B 1 181 ? 45.531 -24.078 -12.5 1 81.56 181 VAL B O 1
ATOM 8590 N N . ALA B 1 182 ? 45.688 -25.641 -10.906 1 86.5 182 ALA B N 1
ATOM 8591 C CA . ALA B 1 182 ? 44.875 -24.875 -9.969 1 86.5 182 ALA B CA 1
ATOM 8592 C C . ALA B 1 182 ? 45.562 -23.547 -9.617 1 86.5 182 ALA B C 1
ATOM 8594 O O . ALA B 1 182 ? 44.906 -22.531 -9.445 1 86.5 182 ALA B O 1
ATOM 8595 N N . GLY B 1 183 ? 46.875 -23.547 -9.555 1 88.56 183 GLY B N 1
ATOM 8596 C CA . GLY B 1 183 ? 47.625 -22.359 -9.234 1 88.56 183 GLY B CA 1
ATOM 8597 C C . GLY B 1 183 ? 47.625 -21.328 -10.344 1 88.56 183 GLY B C 1
ATOM 8598 O O . GLY B 1 183 ? 47.469 -20.125 -10.086 1 88.56 183 GLY B O 1
ATOM 8599 N N . LYS B 1 184 ? 47.812 -21.734 -11.562 1 87.81 184 LYS B N 1
ATOM 8600 C CA . LYS B 1 184 ? 47.781 -20.828 -12.703 1 87.81 184 LYS B CA 1
ATOM 8601 C C . LYS B 1 184 ? 46.406 -20.172 -12.844 1 87.81 184 LYS B C 1
ATOM 8603 O O . LYS B 1 184 ? 46.312 -18.969 -13.109 1 87.81 184 LYS B O 1
ATOM 8608 N N . CYS B 1 185 ? 45.438 -21.016 -12.727 1 90 185 CYS B N 1
ATOM 8609 C CA . CYS B 1 185 ? 44.062 -20.5 -12.805 1 90 185 CYS B CA 1
ATOM 8610 C C . CYS B 1 185 ? 43.781 -19.531 -11.664 1 90 185 CYS B C 1
ATOM 8612 O O . CYS B 1 185 ? 43.062 -18.547 -11.844 1 90 185 CYS B O 1
ATOM 8614 N N . TYR B 1 186 ? 44.312 -19.781 -10.547 1 93.31 186 TYR B N 1
ATOM 8615 C CA . TYR B 1 186 ? 44.156 -18.922 -9.383 1 93.31 186 TYR B CA 1
ATOM 8616 C C . TYR B 1 186 ? 44.719 -17.516 -9.656 1 93.31 186 TYR B C 1
ATOM 8618 O O . TYR B 1 186 ? 44.062 -16.516 -9.32 1 93.31 186 TYR B O 1
ATOM 8626 N N . ILE B 1 187 ? 45.812 -17.406 -10.312 1 93.62 187 ILE B N 1
ATOM 8627 C CA . ILE B 1 187 ? 46.469 -16.125 -10.57 1 93.62 187 ILE B CA 1
ATOM 8628 C C . ILE B 1 187 ? 45.594 -15.297 -11.531 1 93.62 187 ILE B C 1
ATOM 8630 O O . ILE B 1 187 ? 45.406 -14.102 -11.312 1 93.62 187 ILE B O 1
ATOM 8634 N N . ILE B 1 188 ? 45.094 -15.898 -12.5 1 92 188 ILE B N 1
ATOM 8635 C CA . ILE B 1 188 ? 44.281 -15.188 -13.469 1 92 188 ILE B CA 1
ATOM 8636 C C . ILE B 1 188 ? 42.969 -14.766 -12.812 1 92 188 ILE B C 1
ATOM 8638 O O . ILE B 1 188 ? 42.469 -13.656 -13.047 1 92 188 ILE B O 1
ATOM 8642 N N . TYR B 1 189 ? 42.438 -15.695 -12.078 1 94.56 189 TYR B N 1
ATOM 8643 C CA . TYR B 1 189 ? 41.188 -15.43 -11.383 1 94.56 189 TYR B CA 1
ATOM 8644 C C . TYR B 1 189 ? 41.344 -14.266 -10.422 1 94.56 189 TYR B C 1
ATOM 8646 O O . TYR B 1 189 ? 40.5 -13.352 -10.406 1 94.56 189 TYR B O 1
ATOM 8654 N N . ILE B 1 190 ? 42.375 -14.195 -9.703 1 95.69 190 ILE B N 1
ATOM 8655 C CA . ILE B 1 190 ? 42.562 -13.18 -8.672 1 95.69 190 ILE B CA 1
ATOM 8656 C C . ILE B 1 190 ? 42.875 -11.836 -9.328 1 95.69 190 ILE B C 1
ATOM 8658 O O . ILE B 1 190 ? 42.5 -10.781 -8.812 1 95.69 190 ILE B O 1
ATOM 8662 N N . LEU B 1 191 ? 43.594 -11.828 -10.461 1 95.5 191 LEU B N 1
ATOM 8663 C CA . LEU B 1 191 ? 43.875 -10.594 -11.18 1 95.5 191 LEU B CA 1
ATOM 8664 C C . LEU B 1 191 ? 42.594 -9.969 -11.727 1 95.5 191 LEU B C 1
ATOM 8666 O O . LEU B 1 191 ? 42.438 -8.75 -11.719 1 95.5 191 LEU B O 1
ATOM 8670 N N . TRP B 1 192 ? 41.75 -10.836 -12.195 1 95.88 192 TRP B N 1
ATOM 8671 C CA . TRP B 1 192 ? 40.438 -10.359 -12.656 1 95.88 192 TRP B CA 1
ATOM 8672 C C . TRP B 1 192 ? 39.656 -9.703 -11.516 1 95.88 192 TRP B C 1
ATOM 8674 O O . TRP B 1 192 ? 39.188 -8.578 -11.648 1 95.88 192 TRP B O 1
ATOM 8684 N N . CYS B 1 193 ? 39.594 -10.375 -10.391 1 97.38 193 CYS B N 1
ATOM 8685 C CA . CYS B 1 193 ? 38.812 -9.906 -9.258 1 97.38 193 CYS B CA 1
ATOM 8686 C C . CYS B 1 193 ? 39.406 -8.648 -8.656 1 97.38 193 CYS B C 1
ATOM 8688 O O . CYS B 1 193 ? 38.688 -7.668 -8.422 1 97.38 193 CYS B O 1
ATOM 8690 N N . ALA B 1 194 ? 40.688 -8.578 -8.438 1 97 194 ALA B N 1
ATOM 8691 C CA . ALA B 1 194 ? 41.344 -7.418 -7.852 1 97 194 ALA B CA 1
ATOM 8692 C C . ALA B 1 194 ? 41.344 -6.234 -8.812 1 97 194 ALA B C 1
ATOM 8694 O O . ALA B 1 194 ? 41.188 -5.086 -8.391 1 97 194 ALA B O 1
ATOM 8695 N N . GLY B 1 195 ? 41.5 -6.527 -10.094 1 96.81 195 GLY B N 1
ATOM 8696 C CA . GLY B 1 195 ? 41.5 -5.469 -11.094 1 96.81 195 GLY B CA 1
ATOM 8697 C C . GLY B 1 195 ? 40.156 -4.758 -11.195 1 96.81 195 GLY B C 1
ATOM 8698 O O . GLY B 1 195 ? 40.125 -3.525 -11.219 1 96.81 195 GLY B O 1
ATOM 8699 N N . PHE B 1 196 ? 39.156 -5.523 -11.234 1 98 196 PHE B N 1
ATOM 8700 C CA . PHE B 1 196 ? 37.812 -4.934 -11.352 1 98 196 PHE B CA 1
ATOM 8701 C C . PHE B 1 196 ? 37.438 -4.215 -10.062 1 98 196 PHE B C 1
ATOM 8703 O O . PHE B 1 196 ? 36.75 -3.197 -10.102 1 98 196 PHE B O 1
ATOM 8710 N N . ALA B 1 197 ? 37.844 -4.727 -8.914 1 98 197 ALA B N 1
ATOM 8711 C CA . ALA B 1 197 ? 37.594 -4.035 -7.648 1 98 197 ALA B CA 1
ATOM 8712 C C . ALA B 1 197 ? 38.312 -2.695 -7.602 1 98 197 ALA B C 1
ATOM 8714 O O . ALA B 1 197 ? 37.781 -1.705 -7.105 1 98 197 ALA B O 1
ATOM 8715 N N . LEU B 1 198 ? 39.5 -2.641 -8.125 1 97.19 198 LEU B N 1
ATOM 8716 C CA . LEU B 1 198 ? 40.281 -1.402 -8.18 1 97.19 198 LEU B CA 1
ATOM 8717 C C . LEU B 1 198 ? 39.625 -0.395 -9.117 1 97.19 198 LEU B C 1
ATOM 8719 O O . LEU B 1 198 ? 39.531 0.792 -8.797 1 97.19 198 LEU B O 1
ATOM 8723 N N . LEU B 1 199 ? 39.188 -0.873 -10.227 1 97.56 199 LEU B N 1
ATOM 8724 C CA . LEU B 1 199 ? 38.531 0.008 -11.18 1 97.56 199 LEU B CA 1
ATOM 8725 C C . LEU B 1 199 ? 37.281 0.611 -10.57 1 97.56 199 LEU B C 1
ATOM 8727 O O . LEU B 1 199 ? 36.969 1.778 -10.812 1 97.56 199 LEU B O 1
ATOM 8731 N N . SER B 1 200 ? 36.562 -0.208 -9.844 1 97.94 200 SER B N 1
ATOM 8732 C CA . SER B 1 200 ? 35.344 0.273 -9.195 1 97.94 200 SER B CA 1
ATOM 8733 C C . SER B 1 200 ? 35.656 1.391 -8.203 1 97.94 200 SER B C 1
ATOM 8735 O O . SER B 1 200 ? 34.969 2.416 -8.188 1 97.94 200 SER B O 1
ATOM 8737 N N . SER B 1 201 ? 36.656 1.228 -7.41 1 96.56 201 SER B N 1
ATOM 8738 C CA . SER B 1 201 ? 37.031 2.225 -6.414 1 96.56 201 SER B CA 1
ATOM 8739 C C . SER B 1 201 ? 37.562 3.498 -7.078 1 96.56 201 SER B C 1
ATOM 8741 O O . SER B 1 201 ? 37.312 4.602 -6.586 1 96.56 201 SER B O 1
ATOM 8743 N N . LEU B 1 202 ? 38.188 3.381 -8.18 1 95.69 202 LEU B N 1
ATOM 8744 C CA . LEU B 1 202 ? 38.719 4.531 -8.906 1 95.69 202 LEU B CA 1
ATOM 8745 C C . LEU B 1 202 ? 37.594 5.363 -9.5 1 95.69 202 LEU B C 1
ATOM 8747 O O . LEU B 1 202 ? 37.688 6.59 -9.578 1 95.69 202 LEU B O 1
ATOM 8751 N N . CYS B 1 203 ? 36.594 4.727 -9.891 1 95.31 203 CYS B N 1
ATOM 8752 C CA . CYS B 1 203 ? 35.406 5.445 -10.391 1 95.31 203 CYS B CA 1
ATOM 8753 C C . CYS B 1 203 ? 34.812 6.336 -9.312 1 95.31 203 CYS B C 1
ATOM 8755 O O . CYS B 1 203 ? 34.406 7.465 -9.586 1 95.31 203 CYS B O 1
ATOM 8757 N N . CYS B 1 204 ? 34.812 5.84 -8.094 1 93.94 204 CYS B N 1
ATOM 8758 C CA . CYS B 1 204 ? 34.219 6.582 -7 1 93.94 204 CYS B CA 1
ATOM 8759 C C . CYS B 1 204 ? 35.062 7.781 -6.602 1 93.94 204 CYS B C 1
ATOM 8761 O O . CYS B 1 204 ? 34.594 8.688 -5.918 1 93.94 204 CYS B O 1
ATOM 8763 N N . LEU B 1 205 ? 36.25 7.828 -7.098 1 90.19 205 LEU B N 1
ATOM 8764 C CA . LEU B 1 205 ? 37.094 9 -6.867 1 90.19 205 LEU B CA 1
ATOM 8765 C C . LEU B 1 205 ? 36.594 10.188 -7.688 1 90.19 205 LEU B C 1
ATOM 8767 O O . LEU B 1 205 ? 36.75 11.344 -7.266 1 90.19 205 LEU B O 1
ATOM 8771 N N . VAL B 1 206 ? 35.969 9.875 -8.797 1 88.75 206 VAL B N 1
ATOM 8772 C CA . VAL B 1 206 ? 35.469 10.93 -9.664 1 88.75 206 VAL B CA 1
ATOM 8773 C C . VAL B 1 206 ? 34.219 11.555 -9.031 1 88.75 206 VAL B C 1
ATOM 8775 O O . VAL B 1 206 ? 34.062 12.781 -9.055 1 88.75 206 VAL B O 1
ATOM 8778 N N . MET B 1 207 ? 33.406 10.695 -8.555 1 89.56 207 MET B N 1
ATOM 8779 C CA . MET B 1 207 ? 32.188 11.125 -7.871 1 89.56 207 MET B CA 1
ATOM 8780 C C . MET B 1 207 ? 31.984 10.336 -6.59 1 89.56 207 MET B C 1
ATOM 8782 O O . MET B 1 207 ? 31.281 9.32 -6.59 1 89.56 207 MET B O 1
ATOM 8786 N N . PRO B 1 208 ? 32.406 10.844 -5.52 1 86.62 208 PRO B N 1
ATOM 8787 C CA . PRO B 1 208 ? 32.344 10.117 -4.25 1 86.62 208 PRO B CA 1
ATOM 8788 C C . PRO B 1 208 ? 30.906 9.859 -3.797 1 86.62 208 PRO B C 1
ATOM 8790 O O . PRO B 1 208 ? 30.641 8.93 -3.031 1 86.62 208 PRO B O 1
ATOM 8793 N N . THR B 1 209 ? 29.938 10.648 -4.301 1 87 209 THR B N 1
ATOM 8794 C CA . THR B 1 209 ? 28.547 10.461 -3.916 1 87 209 THR B CA 1
ATOM 8795 C C . THR B 1 209 ? 27.984 9.188 -4.527 1 87 209 THR B C 1
ATOM 8797 O O . THR B 1 209 ? 26.922 8.719 -4.117 1 87 209 THR B O 1
ATOM 8800 N N . ALA B 1 210 ? 28.75 8.641 -5.375 1 92.56 210 ALA B N 1
ATOM 8801 C CA . ALA B 1 210 ? 28.312 7.414 -6.031 1 92.56 210 ALA B CA 1
ATOM 8802 C C . ALA B 1 210 ? 28.578 6.195 -5.152 1 92.56 210 ALA B C 1
ATOM 8804 O O . ALA B 1 210 ? 28.047 5.113 -5.398 1 92.56 210 ALA B O 1
ATOM 8805 N N . ALA B 1 211 ? 29.406 6.406 -4.121 1 92.62 211 ALA B N 1
ATOM 8806 C CA . ALA B 1 211 ? 29.734 5.289 -3.24 1 92.62 211 ALA B CA 1
ATOM 8807 C C . ALA B 1 211 ? 28.547 4.902 -2.367 1 92.62 211 ALA B C 1
ATOM 8809 O O . ALA B 1 211 ? 27.781 5.766 -1.943 1 92.62 211 ALA B O 1
ATOM 8810 N N . GLY B 1 212 ? 28.391 3.627 -2.096 1 92.38 212 GLY B N 1
ATOM 8811 C CA . GLY B 1 212 ? 27.281 3.133 -1.298 1 92.38 212 GLY B CA 1
ATOM 8812 C C . GLY B 1 212 ? 26.062 2.768 -2.129 1 92.38 212 GLY B C 1
ATOM 8813 O O . GLY B 1 212 ? 26.094 2.871 -3.355 1 92.38 212 GLY B O 1
ATOM 8814 N N . SER B 1 213 ? 25.078 2.354 -1.516 1 93.62 213 SER B N 1
ATOM 8815 C CA . SER B 1 213 ? 23.859 1.937 -2.209 1 93.62 213 SER B CA 1
ATOM 8816 C C . SER B 1 213 ? 23.078 3.141 -2.719 1 93.62 213 SER B C 1
ATOM 8818 O O . SER B 1 213 ? 22.484 3.094 -3.805 1 93.62 213 SER B O 1
ATOM 8820 N N . GLY B 1 214 ? 23 4.25 -2.008 1 93.62 214 GLY B N 1
ATOM 8821 C CA . GLY B 1 214 ? 22.25 5.449 -2.363 1 93.62 214 GLY B CA 1
ATOM 8822 C C . GLY B 1 214 ? 20.812 5.418 -1.884 1 93.62 214 GLY B C 1
ATOM 8823 O O . GLY B 1 214 ? 20.109 6.434 -1.938 1 93.62 214 GLY B O 1
ATOM 8824 N N . VAL B 1 215 ? 20.328 4.25 -1.305 1 94.88 215 VAL B N 1
ATOM 8825 C CA . VAL B 1 215 ? 18.938 4.098 -0.883 1 94.88 215 VAL B CA 1
ATOM 8826 C C . VAL B 1 215 ? 18.656 4.996 0.323 1 94.88 215 VAL B C 1
ATOM 8828 O O . VAL B 1 215 ? 17.672 5.727 0.348 1 94.88 215 VAL B O 1
ATOM 8831 N N . PRO B 1 216 ? 19.578 5.031 1.341 1 93.25 216 PRO B N 1
ATOM 8832 C CA . PRO B 1 216 ? 19.328 5.926 2.473 1 93.25 216 PRO B CA 1
ATOM 8833 C C . PRO B 1 216 ? 19.25 7.395 2.062 1 93.25 216 PRO B C 1
ATOM 8835 O O . PRO B 1 216 ? 18.469 8.164 2.623 1 93.25 216 PRO B O 1
ATOM 8838 N N . GLU B 1 217 ? 20.047 7.777 1.081 1 93.25 217 GLU B N 1
ATOM 8839 C CA . GLU B 1 217 ? 20.031 9.156 0.602 1 93.25 217 GLU B CA 1
ATOM 8840 C C . GLU B 1 217 ? 18.703 9.492 -0.084 1 93.25 217 GLU B C 1
ATOM 8842 O O . GLU B 1 217 ? 18.172 10.594 0.087 1 93.25 217 GLU B O 1
ATOM 8847 N N . VAL B 1 218 ? 18.234 8.562 -0.872 1 95.12 218 VAL B N 1
ATOM 8848 C CA . VAL B 1 218 ? 16.953 8.766 -1.53 1 95.12 218 VAL B CA 1
ATOM 8849 C C . VAL B 1 218 ? 15.844 8.844 -0.485 1 95.12 218 VAL B C 1
ATOM 8851 O O . VAL B 1 218 ? 14.945 9.688 -0.588 1 95.12 218 VAL B O 1
ATOM 8854 N N . MET B 1 219 ? 15.906 8.008 0.519 1 94.31 219 MET B N 1
ATOM 8855 C CA . MET B 1 219 ? 14.938 8.016 1.609 1 94.31 219 MET B CA 1
ATOM 8856 C C . MET B 1 219 ? 14.945 9.359 2.33 1 94.31 219 MET B C 1
ATOM 8858 O O . MET B 1 219 ? 13.891 9.906 2.641 1 94.31 219 MET B O 1
ATOM 8862 N N . ALA B 1 220 ? 16.109 9.836 2.588 1 92.75 220 ALA B N 1
ATOM 8863 C CA . ALA B 1 220 ? 16.25 11.117 3.287 1 92.75 220 ALA B CA 1
ATOM 8864 C C . ALA B 1 220 ? 15.68 12.258 2.459 1 92.75 220 ALA B C 1
ATOM 8866 O O . ALA B 1 220 ? 15 13.141 2.992 1 92.75 220 ALA B O 1
ATOM 8867 N N . TYR B 1 221 ? 15.977 12.227 1.155 1 92.38 221 TYR B N 1
ATOM 8868 C CA . TYR B 1 221 ? 15.438 13.266 0.286 1 92.38 221 TYR B CA 1
ATOM 8869 C C . TYR B 1 221 ? 13.914 13.258 0.3 1 92.38 221 TYR B C 1
ATOM 8871 O O . TYR B 1 221 ? 13.281 14.312 0.368 1 92.38 221 TYR B O 1
ATOM 8879 N N . LEU B 1 222 ? 13.336 12.109 0.2 1 92.75 222 LEU B N 1
ATOM 8880 C CA . LEU B 1 222 ? 11.883 11.992 0.139 1 92.75 222 LEU B CA 1
ATOM 8881 C C . LEU B 1 222 ? 11.25 12.305 1.493 1 92.75 222 LEU B C 1
ATOM 8883 O O . LEU B 1 222 ? 10.047 12.562 1.58 1 92.75 222 LEU B O 1
ATOM 8887 N N . ASN B 1 223 ? 12.117 12.258 2.543 1 91.19 223 ASN B N 1
ATOM 8888 C CA . ASN B 1 223 ? 11.672 12.656 3.873 1 91.19 223 ASN B CA 1
ATOM 8889 C C . ASN B 1 223 ? 11.797 14.164 4.078 1 91.19 223 ASN B C 1
ATOM 8891 O O . ASN B 1 223 ? 11.242 14.711 5.027 1 91.19 223 ASN B O 1
ATOM 8895 N N . GLY B 1 224 ? 12.508 14.891 3.189 1 89.56 224 GLY B N 1
ATOM 8896 C CA . GLY B 1 224 ? 12.594 16.344 3.248 1 89.56 224 GLY B CA 1
ATOM 8897 C C . GLY B 1 224 ? 13.992 16.844 3.574 1 89.56 224 GLY B C 1
ATOM 8898 O O . GLY B 1 224 ? 14.172 17.984 3.977 1 89.56 224 GLY B O 1
ATOM 8899 N N . VAL B 1 225 ? 14.977 15.984 3.477 1 89.81 225 VAL B N 1
ATOM 8900 C CA . VAL B 1 225 ? 16.359 16.391 3.73 1 89.81 225 VAL B CA 1
ATOM 8901 C C . VAL B 1 225 ? 17.125 16.438 2.416 1 89.81 225 VAL B C 1
ATOM 8903 O O . VAL B 1 225 ? 17.109 15.477 1.637 1 89.81 225 VAL B O 1
ATOM 8906 N N . MET B 1 226 ? 17.781 17.469 2.217 1 85.88 226 MET B N 1
ATOM 8907 C CA . MET B 1 226 ? 18.5 17.672 0.967 1 85.88 226 MET B CA 1
ATOM 8908 C C . MET B 1 226 ? 19.938 17.172 1.094 1 85.88 226 MET B C 1
ATOM 8910 O O . MET B 1 226 ? 20.609 17.422 2.104 1 85.88 226 MET B O 1
ATOM 8914 N N . PHE B 1 227 ? 20.312 16.328 0.174 1 78.44 227 PHE B N 1
ATOM 8915 C CA . PHE B 1 227 ? 21.719 15.93 0.018 1 78.44 227 PHE B CA 1
ATOM 8916 C C . PHE B 1 227 ? 22.328 16.578 -1.223 1 78.44 227 PHE B C 1
ATOM 8918 O O . PHE B 1 227 ? 21.719 16.547 -2.301 1 78.44 227 PHE B O 1
ATOM 8925 N N . PRO B 1 228 ? 23.312 17.172 -1.057 1 74.62 228 PRO B N 1
ATOM 8926 C CA . PRO B 1 228 ? 23.922 17.812 -2.219 1 74.62 228 PRO B CA 1
ATOM 8927 C C . PRO B 1 228 ? 24.406 16.812 -3.27 1 74.62 228 PRO B C 1
ATOM 8929 O O . PRO B 1 228 ? 24.906 15.742 -2.924 1 74.62 228 PRO B O 1
ATOM 8932 N N . ARG B 1 229 ? 24.188 16.953 -4.535 1 73.19 229 ARG B N 1
ATOM 8933 C CA . ARG B 1 229 ? 24.703 16.266 -5.715 1 73.19 229 ARG B CA 1
ATOM 8934 C C . ARG B 1 229 ? 24.234 14.812 -5.758 1 73.19 229 ARG B C 1
ATOM 8936 O O . ARG B 1 229 ? 24.922 13.945 -6.309 1 73.19 229 ARG B O 1
ATOM 8943 N N . VAL B 1 230 ? 23.25 14.555 -5.121 1 81.75 230 VAL B N 1
ATOM 8944 C CA . VAL B 1 230 ? 22.75 13.188 -5.129 1 81.75 230 VAL B CA 1
ATOM 8945 C C . VAL B 1 230 ? 22.047 12.906 -6.453 1 81.75 230 VAL B C 1
ATOM 8947 O O . VAL B 1 230 ? 22.031 11.766 -6.922 1 81.75 230 VAL B O 1
ATOM 8950 N N . PHE B 1 231 ? 21.609 13.938 -7.152 1 84.38 231 PHE B N 1
ATOM 8951 C CA . PHE B 1 231 ? 20.828 13.711 -8.367 1 84.38 231 PHE B CA 1
ATOM 8952 C C . PHE B 1 231 ? 21.5 14.352 -9.57 1 84.38 231 PHE B C 1
ATOM 8954 O O . PHE B 1 231 ? 20.828 14.859 -10.469 1 84.38 231 PHE B O 1
ATOM 8961 N N . ASN B 1 232 ? 22.797 14.211 -9.688 1 85.56 232 ASN B N 1
ATOM 8962 C CA . ASN B 1 232 ? 23.562 14.703 -10.82 1 85.56 232 ASN B CA 1
ATOM 8963 C C . ASN B 1 232 ? 23.781 13.625 -11.875 1 85.56 232 ASN B C 1
ATOM 8965 O O . ASN B 1 232 ? 23.875 12.438 -11.547 1 85.56 232 ASN B O 1
ATOM 8969 N N . ILE B 1 233 ? 23.828 13.961 -13.078 1 88.06 233 ILE B N 1
ATOM 8970 C CA . ILE B 1 233 ? 23.969 13.023 -14.18 1 88.06 233 ILE B CA 1
ATOM 8971 C C . ILE B 1 233 ? 25.328 12.32 -14.094 1 88.06 233 ILE B C 1
ATOM 8973 O O . ILE B 1 233 ? 25.453 11.156 -14.469 1 88.06 233 ILE B O 1
ATOM 8977 N N . ARG B 1 234 ? 26.375 13 -13.625 1 89 234 ARG B N 1
ATOM 8978 C CA . ARG B 1 234 ? 27.672 12.367 -13.445 1 89 234 ARG B CA 1
ATOM 8979 C C . ARG B 1 234 ? 27.594 11.219 -12.445 1 89 234 ARG B C 1
ATOM 8981 O O . ARG B 1 234 ? 28.281 10.211 -12.586 1 89 234 ARG B O 1
ATOM 8988 N N . ASN B 1 235 ? 26.797 11.477 -11.461 1 92.44 235 ASN B N 1
ATOM 8989 C CA . ASN B 1 235 ? 26.578 10.422 -10.477 1 92.44 235 ASN B CA 1
ATOM 8990 C C . ASN B 1 235 ? 25.922 9.203 -11.109 1 92.44 235 ASN B C 1
ATOM 8992 O O . ASN B 1 235 ? 26.203 8.07 -10.719 1 92.44 235 ASN B O 1
ATOM 8996 N N . LEU B 1 236 ? 25.062 9.406 -12.094 1 94.81 236 LEU B N 1
ATOM 8997 C CA . LEU B 1 236 ? 24.391 8.32 -12.797 1 94.81 236 LEU B CA 1
ATOM 8998 C C . LEU B 1 236 ? 25.391 7.426 -13.516 1 94.81 236 LEU B C 1
ATOM 9000 O O . LEU B 1 236 ? 25.344 6.203 -13.367 1 94.81 236 LEU B O 1
ATOM 9004 N N . ILE B 1 237 ? 26.297 7.965 -14.203 1 95.06 237 ILE B N 1
ATOM 9005 C CA . ILE B 1 237 ? 27.25 7.23 -15.023 1 95.06 237 ILE B CA 1
ATOM 9006 C C . ILE B 1 237 ? 28.297 6.559 -14.125 1 95.06 237 ILE B C 1
ATOM 9008 O O . ILE B 1 237 ? 28.578 5.371 -14.289 1 95.06 237 ILE B O 1
ATOM 9012 N N . VAL B 1 238 ? 28.844 7.312 -13.18 1 96.12 238 VAL B N 1
ATOM 9013 C CA . VAL B 1 238 ? 29.891 6.797 -12.312 1 96.12 238 VAL B CA 1
ATOM 9014 C C . VAL B 1 238 ? 29.344 5.684 -11.43 1 96.12 238 VAL B C 1
ATOM 9016 O O . VAL B 1 238 ? 30 4.664 -11.219 1 96.12 238 VAL B O 1
ATOM 9019 N N . LYS B 1 239 ? 28.188 5.863 -10.906 1 97.06 239 LYS B N 1
ATOM 9020 C CA . LYS B 1 239 ? 27.578 4.84 -10.062 1 97.06 239 LYS B CA 1
ATOM 9021 C C . LYS B 1 239 ? 27.312 3.561 -10.859 1 97.06 239 LYS B C 1
ATOM 9023 O O . LYS B 1 239 ? 27.516 2.455 -10.344 1 97.06 239 LYS B O 1
ATOM 9028 N N . THR B 1 240 ? 26.859 3.676 -12.109 1 97.88 240 THR B N 1
ATOM 9029 C CA . THR B 1 240 ? 26.594 2.52 -12.953 1 97.88 240 THR B CA 1
ATOM 9030 C C . THR B 1 240 ? 27.891 1.761 -13.242 1 97.88 240 THR B C 1
ATOM 9032 O O . THR B 1 240 ? 27.938 0.537 -13.102 1 97.88 240 THR B O 1
ATOM 9035 N N . LEU B 1 241 ? 28.906 2.461 -13.555 1 98 241 LEU B N 1
ATOM 9036 C CA . LEU B 1 241 ? 30.188 1.836 -13.891 1 98 241 LEU B CA 1
ATOM 9037 C C . LEU B 1 241 ? 30.812 1.186 -12.656 1 98 241 LEU B C 1
ATOM 9039 O O . LEU B 1 241 ? 31.266 0.042 -12.719 1 98 241 LEU B O 1
ATOM 9043 N N . SER B 1 242 ? 30.812 1.923 -11.578 1 98.19 242 SER B N 1
ATOM 9044 C CA . SER B 1 242 ? 31.375 1.374 -10.344 1 98.19 242 SER B CA 1
ATOM 9045 C C . SER B 1 242 ? 30.625 0.117 -9.914 1 98.19 242 SER B C 1
ATOM 9047 O O . SER B 1 242 ? 31.25 -0.847 -9.445 1 98.19 242 SER B O 1
ATOM 9049 N N . CYS B 1 243 ? 29.344 0.139 -10.047 1 97.88 243 CYS B N 1
ATOM 9050 C CA . CYS B 1 243 ? 28.516 -1.002 -9.664 1 97.88 243 CYS B CA 1
ATOM 9051 C C . CYS B 1 243 ? 28.828 -2.217 -10.531 1 97.88 243 CYS B C 1
ATOM 9053 O O . CYS B 1 243 ? 28.984 -3.326 -10.016 1 97.88 243 CYS B O 1
ATOM 9055 N N . ILE B 1 244 ? 28.953 -2.043 -11.844 1 97.94 244 ILE B N 1
ATOM 9056 C CA . ILE B 1 244 ? 29.25 -3.127 -12.773 1 97.94 244 ILE B CA 1
ATOM 9057 C C . ILE B 1 244 ? 30.609 -3.746 -12.422 1 97.94 244 ILE B C 1
ATOM 9059 O O . ILE B 1 244 ? 30.734 -4.973 -12.344 1 97.94 244 ILE B O 1
ATOM 9063 N N . PHE B 1 245 ? 31.547 -2.941 -12.062 1 98.06 245 PHE B N 1
ATOM 9064 C CA . PHE B 1 245 ? 32.906 -3.418 -11.828 1 98.06 245 PHE B CA 1
ATOM 9065 C C . PHE B 1 245 ? 33 -4.176 -10.508 1 98.06 245 PHE B C 1
ATOM 9067 O O . PHE B 1 245 ? 33.594 -5.25 -10.438 1 98.06 245 PHE B O 1
ATOM 9074 N N . VAL B 1 246 ? 32.406 -3.684 -9.508 1 97.56 246 VAL B N 1
ATOM 9075 C CA . VAL B 1 246 ? 32.531 -4.305 -8.195 1 97.56 246 VAL B CA 1
ATOM 9076 C C . VAL B 1 246 ? 31.812 -5.645 -8.172 1 97.56 246 VAL B C 1
ATOM 9078 O O . VAL B 1 246 ? 32.281 -6.609 -7.574 1 97.56 246 VAL B O 1
ATOM 9081 N N . VAL B 1 247 ? 30.641 -5.711 -8.766 1 96.75 247 VAL B N 1
ATOM 9082 C CA . VAL B 1 247 ? 29.891 -6.961 -8.812 1 96.75 247 VAL B CA 1
ATOM 9083 C C . VAL B 1 247 ? 30.656 -7.988 -9.656 1 96.75 247 VAL B C 1
ATOM 9085 O O . VAL B 1 247 ? 30.688 -9.172 -9.312 1 96.75 247 VAL B O 1
ATOM 9088 N N . SER B 1 248 ? 31.266 -7.543 -10.727 1 96.69 248 SER B N 1
ATOM 9089 C CA . SER B 1 248 ? 32.031 -8.43 -11.602 1 96.69 248 SER B CA 1
ATOM 9090 C C . SER B 1 248 ? 33.312 -8.898 -10.922 1 96.69 248 SER B C 1
ATOM 9092 O O . SER B 1 248 ? 33.906 -9.906 -11.328 1 96.69 248 SER B O 1
ATOM 9094 N N . ALA B 1 249 ? 33.75 -8.156 -9.898 1 96.81 249 ALA B N 1
ATOM 9095 C CA . ALA B 1 249 ? 34.938 -8.523 -9.148 1 96.81 249 ALA B CA 1
ATOM 9096 C C . ALA B 1 249 ? 34.656 -9.711 -8.227 1 96.81 249 ALA B C 1
ATOM 9098 O O . ALA B 1 249 ? 35.594 -10.344 -7.73 1 96.81 249 ALA B O 1
ATOM 9099 N N . GLY B 1 250 ? 33.438 -10.078 -8.047 1 94.44 250 GLY B N 1
ATOM 9100 C CA . GLY B 1 250 ? 33.094 -11.219 -7.215 1 94.44 250 GLY B CA 1
ATOM 9101 C C . GLY B 1 250 ? 33 -10.883 -5.738 1 94.44 250 GLY B C 1
ATOM 9102 O O . GLY B 1 250 ? 33.031 -11.781 -4.891 1 94.44 250 GLY B O 1
ATOM 9103 N N . VAL B 1 251 ? 32.969 -9.633 -5.387 1 95.38 251 VAL B N 1
ATOM 9104 C CA . VAL B 1 251 ? 32.75 -9.188 -4.012 1 95.38 251 VAL B CA 1
ATOM 9105 C C . VAL B 1 251 ? 31.328 -9.461 -3.59 1 95.38 251 VAL B C 1
ATOM 9107 O O . VAL B 1 251 ? 30.406 -9.445 -4.422 1 95.38 251 VAL B O 1
ATOM 9110 N N . PRO B 1 252 ? 31.094 -9.883 -2.311 1 97 252 PRO B N 1
ATOM 9111 C CA . PRO B 1 252 ? 29.75 -10.234 -1.855 1 97 252 PRO B CA 1
ATOM 9112 C C . PRO B 1 252 ? 28.844 -9.016 -1.714 1 97 252 PRO B C 1
ATOM 9114 O O . PRO B 1 252 ? 28.359 -8.719 -0.615 1 97 252 PRO B O 1
ATOM 9117 N N . VAL B 1 253 ? 28.594 -8.336 -2.791 1 96.69 253 VAL B N 1
ATOM 9118 C CA . VAL B 1 253 ? 27.703 -7.176 -2.877 1 96.69 253 VAL B CA 1
ATOM 9119 C C . VAL B 1 253 ? 26.781 -7.32 -4.082 1 96.69 253 VAL B C 1
ATOM 9121 O O . VAL B 1 253 ? 26.922 -8.258 -4.875 1 96.69 253 VAL B O 1
ATOM 9124 N N . GLY B 1 254 ? 25.734 -6.492 -4.141 1 95.81 254 GLY B N 1
ATOM 9125 C CA . GLY B 1 254 ? 24.766 -6.582 -5.219 1 95.81 254 GLY B CA 1
ATOM 9126 C C . GLY B 1 254 ? 24.531 -5.258 -5.93 1 95.81 254 GLY B C 1
ATOM 9127 O O . GLY B 1 254 ? 25.031 -4.219 -5.488 1 95.81 254 GLY B O 1
ATOM 9128 N N . ALA B 1 255 ? 23.812 -5.328 -6.98 1 96.62 255 ALA B N 1
ATOM 9129 C CA . ALA B 1 255 ? 23.578 -4.152 -7.812 1 96.62 255 ALA B CA 1
ATOM 9130 C C . ALA B 1 255 ? 22.203 -3.541 -7.523 1 96.62 255 ALA B C 1
ATOM 9132 O O . ALA B 1 255 ? 21.875 -2.469 -8.031 1 96.62 255 ALA B O 1
ATOM 9133 N N . GLU B 1 256 ? 21.422 -4.09 -6.668 1 94.31 256 GLU B N 1
ATOM 9134 C CA . GLU B 1 256 ? 20.016 -3.703 -6.465 1 94.31 256 GLU B CA 1
ATOM 9135 C C . GLU B 1 256 ? 19.922 -2.365 -5.738 1 94.31 256 GLU B C 1
ATOM 9137 O O . GLU B 1 256 ? 19.047 -1.549 -6.047 1 94.31 256 GLU B O 1
ATOM 9142 N N . GLY B 1 257 ? 20.781 -2.137 -4.766 1 95 257 GLY B N 1
ATOM 9143 C CA . GLY B 1 257 ? 20.797 -0.839 -4.109 1 95 257 GLY B CA 1
ATOM 9144 C C . GLY B 1 257 ? 21.078 0.307 -5.059 1 95 257 GLY B C 1
ATOM 9145 O O . GLY B 1 257 ? 20.266 1.219 -5.207 1 95 257 GLY B O 1
ATOM 9146 N N . PRO B 1 258 ? 22.141 0.195 -5.758 1 97.06 258 PRO B N 1
ATOM 9147 C CA . PRO B 1 258 ? 22.5 1.234 -6.723 1 97.06 258 PRO B CA 1
ATOM 9148 C C . PRO B 1 258 ? 21.438 1.445 -7.797 1 97.06 258 PRO B C 1
ATOM 9150 O O . PRO B 1 258 ? 21.219 2.576 -8.227 1 97.06 258 PRO B O 1
ATOM 9153 N N . ILE B 1 259 ? 20.797 0.388 -8.234 1 97.56 259 ILE B N 1
ATOM 9154 C CA . ILE B 1 259 ? 19.812 0.532 -9.305 1 97.56 259 ILE B CA 1
ATOM 9155 C C . ILE B 1 259 ? 18.609 1.33 -8.805 1 97.56 259 ILE B C 1
ATOM 9157 O O . ILE B 1 259 ? 17.984 2.059 -9.57 1 97.56 259 ILE B O 1
ATOM 9161 N N . ILE B 1 260 ? 18.25 1.23 -7.555 1 97.31 260 ILE B N 1
ATOM 9162 C CA . ILE B 1 260 ? 17.188 2.039 -6.973 1 97.31 260 ILE B CA 1
ATOM 9163 C C . ILE B 1 260 ? 17.578 3.514 -7.012 1 97.31 260 ILE B C 1
ATOM 9165 O O . ILE B 1 260 ? 16.766 4.367 -7.375 1 97.31 260 ILE B O 1
ATOM 9169 N N . HIS B 1 261 ? 18.828 3.801 -6.676 1 97.12 261 HIS B N 1
ATOM 9170 C CA . HIS B 1 261 ? 19.328 5.168 -6.75 1 97.12 261 HIS B CA 1
ATOM 9171 C C . HIS B 1 261 ? 19.391 5.648 -8.195 1 97.12 261 HIS B C 1
ATOM 9173 O O . HIS B 1 261 ? 19.031 6.789 -8.492 1 97.12 261 HIS B O 1
ATOM 9179 N N . ILE B 1 262 ? 19.906 4.809 -9.047 1 97.94 262 ILE B N 1
ATOM 9180 C CA . ILE B 1 262 ? 19.984 5.133 -10.469 1 97.94 262 ILE B CA 1
ATOM 9181 C C . ILE B 1 262 ? 18.594 5.465 -11 1 97.94 262 ILE B C 1
ATOM 9183 O O . ILE B 1 262 ? 18.406 6.445 -11.734 1 97.94 262 ILE B O 1
ATOM 9187 N N . GLY B 1 263 ? 17.594 4.605 -10.641 1 98.31 263 GLY B N 1
ATOM 9188 C CA . GLY B 1 263 ? 16.234 4.902 -11.023 1 98.31 263 GLY B CA 1
ATOM 9189 C C . GLY B 1 263 ? 15.75 6.25 -10.523 1 98.31 263 GLY B C 1
ATOM 9190 O O . GLY B 1 263 ? 15.086 6.992 -11.25 1 98.31 263 GLY B O 1
ATOM 9191 N N . SER B 1 264 ? 16.078 6.605 -9.328 1 97.38 264 SER B N 1
ATOM 9192 C CA . SER B 1 264 ? 15.703 7.891 -8.75 1 97.38 264 SER B CA 1
ATOM 9193 C C . SER B 1 264 ? 16.391 9.047 -9.477 1 97.38 264 SER B C 1
ATOM 9195 O O . SER B 1 264 ? 15.797 10.117 -9.625 1 97.38 264 SER B O 1
ATOM 9197 N N . LEU B 1 265 ? 17.625 8.805 -9.906 1 96.62 265 LEU B N 1
ATOM 9198 C CA . LEU B 1 265 ? 18.375 9.812 -10.656 1 96.62 265 LEU B CA 1
ATOM 9199 C C . LEU B 1 265 ? 17.703 10.102 -11.992 1 96.62 265 LEU B C 1
ATOM 9201 O O . LEU B 1 265 ? 17.594 11.266 -12.398 1 96.62 265 LEU B O 1
ATOM 9205 N N . ILE B 1 266 ? 17.234 9.102 -12.578 1 97.38 266 ILE B N 1
ATOM 9206 C CA . ILE B 1 266 ? 16.531 9.266 -13.844 1 97.38 266 ILE B CA 1
ATOM 9207 C C . ILE B 1 266 ? 15.195 9.969 -13.609 1 97.38 266 ILE B C 1
ATOM 9209 O O . ILE B 1 266 ? 14.805 10.852 -14.383 1 97.38 266 ILE B O 1
ATOM 9213 N N . GLY B 1 267 ? 14.508 9.57 -12.594 1 96.5 267 GLY B N 1
ATOM 9214 C CA . GLY B 1 267 ? 13.258 10.227 -12.242 1 96.5 267 GLY B CA 1
ATOM 9215 C C . GLY B 1 267 ? 13.422 11.703 -11.938 1 96.5 267 GLY B C 1
ATOM 9216 O O . GLY B 1 267 ? 12.516 12.5 -12.18 1 96.5 267 GLY B O 1
ATOM 9217 N N . ALA B 1 268 ? 14.578 12.094 -11.414 1 93.69 268 ALA B N 1
ATOM 9218 C CA . ALA B 1 268 ? 14.852 13.492 -11.094 1 93.69 268 ALA B CA 1
ATOM 9219 C C . ALA B 1 268 ? 15.273 14.266 -12.344 1 93.69 268 ALA B C 1
ATOM 9221 O O . ALA B 1 268 ? 14.93 15.438 -12.492 1 93.69 268 ALA B O 1
ATOM 9222 N N . GLY B 1 269 ? 15.938 13.68 -13.273 1 91.25 269 GLY B N 1
ATOM 9223 C CA . GLY B 1 269 ? 16.547 14.375 -14.391 1 91.25 269 GLY B CA 1
ATOM 9224 C C . GLY B 1 269 ? 15.641 14.469 -15.602 1 91.25 269 GLY B C 1
ATOM 9225 O O . GLY B 1 269 ? 15.57 15.516 -16.25 1 91.25 269 GLY B O 1
ATOM 9226 N N . LEU B 1 270 ? 14.93 13.477 -15.891 1 91.5 270 LEU B N 1
ATOM 9227 C CA . LEU B 1 270 ? 14.156 13.406 -17.125 1 91.5 270 LEU B CA 1
ATOM 9228 C C . LEU B 1 270 ? 13.055 14.469 -17.141 1 91.5 270 LEU B C 1
ATOM 9230 O O . LEU B 1 270 ? 12.898 15.188 -18.125 1 91.5 270 LEU B O 1
ATOM 9234 N N . PRO B 1 271 ? 12.312 14.641 -16.094 1 90.25 271 PRO B N 1
ATOM 9235 C CA . PRO B 1 271 ? 11.227 15.625 -16.141 1 90.25 271 PRO B CA 1
ATOM 9236 C C . PRO B 1 271 ? 11.734 17.062 -16.156 1 90.25 271 PRO B C 1
ATOM 9238 O O . PRO B 1 271 ? 11.062 17.953 -16.672 1 90.25 271 PRO B O 1
ATOM 9241 N N . THR B 1 272 ? 12.836 17.344 -15.516 1 83.69 272 THR B N 1
ATOM 9242 C CA . THR B 1 272 ? 13.391 18.688 -15.5 1 83.69 272 THR B CA 1
ATOM 9243 C C . THR B 1 272 ? 13.922 19.078 -16.875 1 83.69 272 THR B C 1
ATOM 9245 O O . THR B 1 272 ? 13.805 20.234 -17.297 1 83.69 272 THR B O 1
ATOM 9248 N N . GLY B 1 273 ? 14.344 18.141 -17.656 1 77.88 273 GLY B N 1
ATOM 9249 C CA . GLY B 1 273 ? 14.797 18.344 -19.031 1 77.88 273 GLY B CA 1
ATOM 9250 C C . GLY B 1 273 ? 16.031 19.234 -19.125 1 77.88 273 GLY B C 1
ATOM 9251 O O . GLY B 1 273 ? 16.297 19.812 -20.172 1 77.88 273 GLY B O 1
ATOM 9252 N N . ARG B 1 274 ? 16.578 19.641 -17.984 1 76.62 274 ARG B N 1
ATOM 9253 C CA . ARG B 1 274 ? 17.75 20.516 -18.047 1 76.62 274 ARG B CA 1
ATOM 9254 C C . ARG B 1 274 ? 18.953 19.875 -17.391 1 76.62 274 ARG B C 1
ATOM 9256 O O . ARG B 1 274 ? 18.828 19.141 -16.406 1 76.62 274 ARG B O 1
ATOM 9263 N N . SER B 1 275 ? 20 19.844 -18.062 1 76.38 275 SER B N 1
ATOM 9264 C CA . SER B 1 275 ? 21.266 19.391 -17.516 1 76.38 275 SER B CA 1
ATOM 9265 C C . SER B 1 275 ? 22.391 20.375 -17.812 1 76.38 275 SER B C 1
ATOM 9267 O O . SER B 1 275 ? 22.609 20.734 -18.969 1 76.38 275 SER B O 1
ATOM 9269 N N . ARG B 1 276 ? 23 20.844 -16.812 1 73.75 276 ARG B N 1
ATOM 9270 C CA . ARG B 1 276 ? 24.109 21.781 -16.953 1 73.75 276 ARG B CA 1
ATOM 9271 C C . ARG B 1 276 ? 25.312 21.109 -17.609 1 73.75 276 ARG B C 1
ATOM 9273 O O . ARG B 1 276 ? 26 21.719 -18.422 1 73.75 276 ARG B O 1
ATOM 9280 N N . THR B 1 277 ? 25.453 19.938 -17.219 1 73.44 277 THR B N 1
ATOM 9281 C CA . THR B 1 277 ? 26.594 19.188 -17.734 1 73.44 277 THR B CA 1
ATOM 9282 C C . THR B 1 277 ? 26.422 18.906 -19.219 1 73.44 277 THR B C 1
ATOM 9284 O O . THR B 1 277 ? 27.391 19.016 -19.984 1 73.44 277 THR B O 1
ATOM 9287 N N . LEU B 1 278 ? 25.203 18.531 -19.609 1 74.56 278 LEU B N 1
ATOM 9288 C CA . LEU B 1 278 ? 24.969 18.234 -21.016 1 74.56 278 LEU B CA 1
ATOM 9289 C C . LEU B 1 278 ? 24.578 19.5 -21.781 1 74.56 278 LEU B C 1
ATOM 9291 O O . LEU B 1 278 ? 24.469 19.5 -23 1 74.56 278 LEU B O 1
ATOM 9295 N N . ASN B 1 279 ? 24.484 20.594 -21.156 1 70.94 279 ASN B N 1
ATOM 9296 C CA . ASN B 1 279 ? 24.125 21.906 -21.703 1 70.94 279 ASN B CA 1
ATOM 9297 C C . ASN B 1 279 ? 22.828 21.828 -22.516 1 70.94 279 ASN B C 1
ATOM 9299 O O . ASN B 1 279 ? 22.766 22.344 -23.625 1 70.94 279 ASN B O 1
ATOM 9303 N N . CYS B 1 280 ? 21.984 20.922 -22 1 71.06 280 CYS B N 1
ATOM 9304 C CA . CYS B 1 280 ? 20.703 20.781 -22.688 1 71.06 280 CYS B CA 1
ATOM 9305 C C . CYS B 1 280 ? 19.578 21.391 -21.875 1 71.06 280 CYS B C 1
ATOM 9307 O O . CYS B 1 280 ? 19.531 21.234 -20.656 1 71.06 280 CYS B O 1
ATOM 9309 N N . GLY B 1 281 ? 18.922 22.359 -22.312 1 67.19 281 GLY B N 1
ATOM 9310 C CA . GLY B 1 281 ? 17.766 22.969 -21.672 1 67.19 281 GLY B CA 1
ATOM 9311 C C . GLY B 1 281 ? 16.469 22.781 -22.453 1 67.19 281 GLY B C 1
ATOM 9312 O O . GLY B 1 281 ? 16.406 23.109 -23.641 1 67.19 281 GLY B O 1
ATOM 9313 N N . ALA B 1 282 ? 15.781 21.609 -22.062 1 61.78 282 ALA B N 1
ATOM 9314 C CA . ALA B 1 282 ? 14.57 21.25 -22.781 1 61.78 282 ALA B CA 1
ATOM 9315 C C . ALA B 1 282 ? 13.57 22.406 -22.797 1 61.78 282 ALA B C 1
ATOM 9317 O O . ALA B 1 282 ? 13.664 23.328 -21.969 1 61.78 282 ALA B O 1
ATOM 9318 N N . THR B 1 283 ? 12.492 22.281 -23.656 1 64.06 283 THR B N 1
ATOM 9319 C CA . THR B 1 283 ? 11.398 23.125 -24.141 1 64.06 283 THR B CA 1
ATOM 9320 C C . THR B 1 283 ? 10.492 23.547 -22.984 1 64.06 283 THR B C 1
ATOM 9322 O O . THR B 1 283 ? 10.578 22.984 -21.891 1 64.06 283 THR B O 1
ATOM 9325 N N . SER B 1 284 ? 9.797 24.531 -23.125 1 66.06 284 SER B N 1
ATOM 9326 C CA . SER B 1 284 ? 8.758 25.172 -22.328 1 66.06 284 SER B CA 1
ATOM 9327 C C . SER B 1 284 ? 7.766 24.156 -21.781 1 66.06 284 SER B C 1
ATOM 9329 O O . SER B 1 284 ? 7.242 24.328 -20.672 1 66.06 284 SER B O 1
ATOM 9331 N N . LEU B 1 285 ? 7.859 22.922 -22.375 1 72.62 285 LEU B N 1
ATOM 9332 C CA . LEU B 1 285 ? 6.836 21.984 -21.938 1 72.62 285 LEU B CA 1
ATOM 9333 C C . LEU B 1 285 ? 7.254 21.281 -20.656 1 72.62 285 LEU B C 1
ATOM 9335 O O . LEU B 1 285 ? 6.414 21.016 -19.781 1 72.62 285 LEU B O 1
ATOM 9339 N N . LEU B 1 286 ? 8.484 21.156 -20.469 1 80.44 286 LEU B N 1
ATOM 9340 C CA . LEU B 1 286 ? 8.953 20.422 -19.297 1 80.44 286 LEU B CA 1
ATOM 9341 C C . LEU B 1 286 ? 9.156 21.359 -18.125 1 80.44 286 LEU B C 1
ATOM 9343 O O . LEU B 1 286 ? 9.352 20.906 -16.984 1 80.44 286 LEU B O 1
ATOM 9347 N N . SER B 1 287 ? 8.992 22.625 -18.344 1 77.5 287 SER B N 1
ATOM 9348 C CA . SER B 1 287 ? 9.18 23.594 -17.281 1 77.5 287 SER B CA 1
ATOM 9349 C C . SER B 1 287 ? 8.07 23.5 -16.25 1 77.5 287 SER B C 1
ATOM 9351 O O . SER B 1 287 ? 8.242 23.922 -15.102 1 77.5 287 SER B O 1
ATOM 9353 N N . THR B 1 288 ? 7.02 22.828 -16.641 1 76.19 288 THR B N 1
ATOM 9354 C CA . THR B 1 288 ? 5.887 22.719 -15.727 1 76.19 288 THR B CA 1
ATOM 9355 C C . THR B 1 288 ? 6.188 21.734 -14.602 1 76.19 288 THR B C 1
ATOM 9357 O O . THR B 1 288 ? 5.602 21.812 -13.523 1 76.19 288 THR B O 1
ATOM 9360 N N . PHE B 1 289 ? 7.168 20.891 -14.805 1 83.25 289 PHE B N 1
ATOM 9361 C CA . PHE B 1 289 ? 7.453 19.844 -13.836 1 83.25 289 PHE B CA 1
ATOM 9362 C C . PHE B 1 289 ? 8.578 20.266 -12.891 1 83.25 289 PHE B C 1
ATOM 9364 O O . PHE B 1 289 ? 9.016 19.484 -12.047 1 83.25 289 PHE B O 1
ATOM 9371 N N . ARG B 1 290 ? 8.945 21.531 -13.039 1 81.25 290 ARG B N 1
ATOM 9372 C CA . ARG B 1 290 ? 10.055 22 -12.219 1 81.25 290 ARG B CA 1
ATOM 9373 C C . ARG B 1 290 ? 9.555 22.531 -10.875 1 81.25 290 ARG B C 1
ATOM 9375 O O . ARG B 1 290 ? 9.844 23.672 -10.5 1 81.25 290 ARG B O 1
ATOM 9382 N N . ASN B 1 291 ? 8.734 21.766 -10.203 1 82.31 291 ASN B N 1
ATOM 9383 C CA . ASN B 1 291 ? 8.258 22.031 -8.852 1 82.31 291 ASN B CA 1
ATOM 9384 C C . ASN B 1 291 ? 8.617 20.891 -7.902 1 82.31 291 ASN B C 1
ATOM 9386 O O . ASN B 1 291 ? 8.727 19.734 -8.32 1 82.31 291 ASN B O 1
ATOM 9390 N N . PRO B 1 292 ? 8.898 21.266 -6.723 1 84 292 PRO B N 1
ATOM 9391 C CA . PRO B 1 292 ? 9.375 20.266 -5.77 1 84 292 PRO B CA 1
ATOM 9392 C C . PRO B 1 292 ? 8.383 19.109 -5.57 1 84 292 PRO B C 1
ATOM 9394 O O . PRO B 1 292 ? 8.789 17.984 -5.293 1 84 292 PRO B O 1
ATOM 9397 N N . ARG B 1 293 ? 7.133 19.406 -5.695 1 85 293 ARG B N 1
ATOM 9398 C CA . ARG B 1 293 ? 6.129 18.359 -5.52 1 85 293 ARG B CA 1
ATOM 9399 C C . ARG B 1 293 ? 6.227 17.312 -6.625 1 85 293 ARG B C 1
ATOM 9401 O O . ARG B 1 293 ? 6.215 16.109 -6.352 1 85 293 ARG B O 1
ATOM 9408 N N . ASP B 1 294 ? 6.273 17.734 -7.84 1 88.81 294 ASP B N 1
ATOM 9409 C CA . ASP B 1 294 ? 6.395 16.812 -8.969 1 88.81 294 ASP B CA 1
ATOM 9410 C C . ASP B 1 294 ? 7.742 16.094 -8.945 1 88.81 294 ASP B C 1
ATOM 9412 O O . ASP B 1 294 ? 7.824 14.906 -9.289 1 88.81 294 ASP B O 1
ATOM 9416 N N . MET B 1 295 ? 8.75 16.812 -8.562 1 90.81 295 MET B N 1
ATOM 9417 C CA . MET B 1 295 ? 10.07 16.203 -8.484 1 90.81 295 MET B CA 1
ATOM 9418 C C . MET B 1 295 ? 10.07 15.031 -7.504 1 90.81 295 MET B C 1
ATOM 9420 O O . MET B 1 295 ? 10.617 13.969 -7.797 1 90.81 295 MET B O 1
ATOM 9424 N N . ARG B 1 296 ? 9.5 15.258 -6.406 1 91.69 296 ARG B N 1
ATOM 9425 C CA . ARG B 1 296 ? 9.383 14.195 -5.41 1 91.69 296 ARG B CA 1
ATOM 9426 C C . ARG B 1 296 ? 8.633 12.992 -5.977 1 91.69 296 ARG B C 1
ATOM 9428 O O . ARG B 1 296 ? 9.039 11.852 -5.758 1 91.69 296 ARG B O 1
ATOM 9435 N N . SER B 1 297 ? 7.566 13.227 -6.711 1 94.06 297 SER B N 1
ATOM 9436 C CA . SER B 1 297 ? 6.75 12.156 -7.273 1 94.06 297 SER B CA 1
ATOM 9437 C C . SER B 1 297 ? 7.52 11.367 -8.328 1 94.06 297 SER B C 1
ATOM 9439 O O . SER B 1 297 ? 7.453 10.141 -8.359 1 94.06 297 SER B O 1
ATOM 9441 N N . PHE B 1 298 ? 8.25 12.055 -9.172 1 96.5 298 PHE B N 1
ATOM 9442 C CA . PHE B 1 298 ? 8.992 11.375 -10.227 1 96.5 298 PHE B CA 1
ATOM 9443 C C . PHE B 1 298 ? 10.164 10.594 -9.648 1 96.5 298 PHE B C 1
ATOM 9445 O O . PHE B 1 298 ? 10.516 9.523 -10.156 1 96.5 298 PHE B O 1
ATOM 9452 N N . ILE B 1 299 ? 10.797 11.141 -8.625 1 96.44 299 ILE B N 1
ATOM 9453 C CA . ILE B 1 299 ? 11.891 10.43 -7.961 1 96.44 299 ILE B CA 1
ATOM 9454 C C . ILE B 1 299 ? 11.359 9.148 -7.324 1 96.44 299 ILE B C 1
ATOM 9456 O O . ILE B 1 299 ? 12 8.094 -7.398 1 96.44 299 ILE B O 1
ATOM 9460 N N . SER B 1 300 ? 10.188 9.234 -6.738 1 97.44 300 SER B N 1
ATOM 9461 C CA . SER B 1 300 ? 9.547 8.047 -6.18 1 97.44 300 SER B CA 1
ATOM 9462 C C . SER B 1 300 ? 9.25 7.016 -7.262 1 97.44 300 SER B C 1
ATOM 9464 O O . SER B 1 300 ? 9.438 5.816 -7.051 1 97.44 300 SER B O 1
ATOM 9466 N N . ALA B 1 301 ? 8.805 7.488 -8.414 1 98.38 301 ALA B N 1
ATOM 9467 C CA . ALA B 1 301 ? 8.547 6.59 -9.531 1 98.38 301 ALA B CA 1
ATOM 9468 C C . ALA B 1 301 ? 9.844 5.938 -10.016 1 98.38 301 ALA B C 1
ATOM 9470 O O . ALA B 1 301 ? 9.867 4.742 -10.32 1 98.38 301 ALA B O 1
ATOM 9471 N N . GLY B 1 302 ? 10.852 6.734 -10.086 1 98.5 302 GLY B N 1
ATOM 9472 C CA . GLY B 1 302 ? 12.141 6.195 -10.477 1 98.5 302 GLY B CA 1
ATOM 9473 C C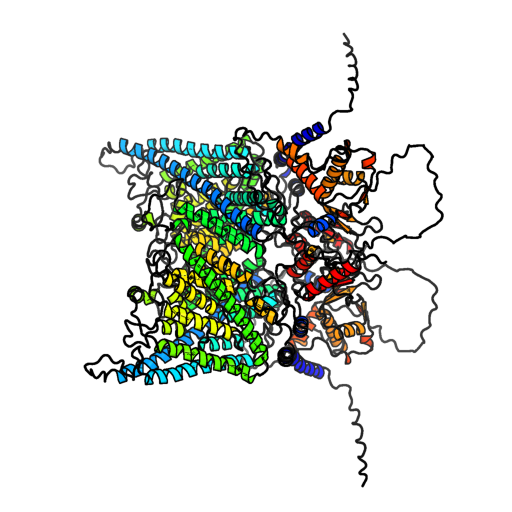 . GLY B 1 302 ? 12.664 5.137 -9.523 1 98.5 302 GLY B C 1
ATOM 9474 O O . GLY B 1 302 ? 13.188 4.105 -9.953 1 98.5 302 GLY B O 1
ATOM 9475 N N . ALA B 1 303 ? 12.547 5.367 -8.266 1 98.31 303 ALA B N 1
ATOM 9476 C CA . ALA B 1 303 ? 12.977 4.395 -7.258 1 98.31 303 ALA B CA 1
ATOM 9477 C C . ALA B 1 303 ? 12.195 3.092 -7.391 1 98.31 303 ALA B C 1
ATOM 9479 O O . ALA B 1 303 ? 12.773 2.006 -7.32 1 98.31 303 ALA B O 1
ATOM 9480 N N . ALA B 1 304 ? 10.898 3.186 -7.594 1 98.75 304 ALA B N 1
ATOM 9481 C CA . ALA B 1 304 ? 10.055 2.008 -7.746 1 98.75 304 ALA B CA 1
ATOM 9482 C C . ALA B 1 304 ? 10.438 1.211 -8.984 1 98.75 304 ALA B C 1
ATOM 9484 O O . ALA B 1 304 ? 10.477 -0.022 -8.953 1 98.75 304 ALA B O 1
ATOM 9485 N N . CYS B 1 305 ? 10.703 1.896 -10.055 1 98.75 305 CYS B N 1
ATOM 9486 C CA . CYS B 1 305 ? 11.125 1.23 -11.289 1 98.75 305 CYS B CA 1
ATOM 9487 C C . CYS B 1 305 ? 12.484 0.564 -11.109 1 98.75 305 CYS B C 1
ATOM 9489 O O . CYS B 1 305 ? 12.75 -0.484 -11.695 1 98.75 305 CYS B O 1
ATOM 9491 N N . GLY B 1 306 ? 13.32 1.218 -10.328 1 98.25 306 GLY B N 1
ATOM 9492 C CA . GLY B 1 306 ? 14.578 0.565 -10 1 98.25 306 GLY B CA 1
ATOM 9493 C C . GLY B 1 306 ? 14.398 -0.783 -9.328 1 98.25 306 GLY B C 1
ATOM 9494 O O . GLY B 1 306 ? 15.023 -1.768 -9.719 1 98.25 306 GLY B O 1
ATOM 9495 N N . VAL B 1 307 ? 13.531 -0.876 -8.383 1 97.62 307 VAL B N 1
ATOM 9496 C CA . VAL B 1 307 ? 13.25 -2.133 -7.695 1 97.62 307 VAL B CA 1
ATOM 9497 C C . VAL B 1 307 ? 12.594 -3.113 -8.672 1 97.62 307 VAL B C 1
ATOM 9499 O O . VAL B 1 307 ? 12.906 -4.309 -8.656 1 97.62 307 VAL B O 1
ATOM 9502 N N . THR B 1 308 ? 11.68 -2.604 -9.523 1 98.19 308 THR B N 1
ATOM 9503 C CA . THR B 1 308 ? 11.031 -3.424 -10.539 1 98.19 308 THR B CA 1
ATOM 9504 C C . THR B 1 308 ? 12.07 -4.094 -11.438 1 98.19 308 THR B C 1
ATOM 9506 O O . THR B 1 308 ? 11.969 -5.289 -11.727 1 98.19 308 THR B O 1
ATOM 9509 N N . SER B 1 309 ? 13.023 -3.35 -11.805 1 96.5 309 SER B N 1
ATOM 9510 C CA . SER B 1 309 ? 14.039 -3.873 -12.711 1 96.5 309 SER B CA 1
ATOM 9511 C C . SER B 1 309 ? 14.977 -4.84 -11.992 1 96.5 309 SER B C 1
ATOM 9513 O O . SER B 1 309 ? 15.484 -5.785 -12.594 1 96.5 309 SER B O 1
ATOM 9515 N N . ALA B 1 310 ? 15.148 -4.621 -10.727 1 95.19 310 ALA B N 1
ATOM 9516 C CA . ALA B 1 310 ? 16.047 -5.465 -9.953 1 95.19 310 ALA B CA 1
ATOM 9517 C C . ALA B 1 310 ? 15.438 -6.836 -9.688 1 95.19 310 ALA B C 1
ATOM 9519 O O . ALA B 1 310 ? 16.141 -7.848 -9.68 1 95.19 310 ALA B O 1
ATOM 9520 N N . PHE B 1 311 ? 14.141 -6.906 -9.523 1 95.38 311 PHE B N 1
ATOM 9521 C CA . PHE B 1 311 ? 13.531 -8.148 -9.062 1 95.38 311 PHE B CA 1
ATOM 9522 C C . PHE B 1 311 ? 12.477 -8.633 -10.047 1 95.38 311 PHE B C 1
ATOM 9524 O O . PHE B 1 311 ? 11.875 -9.688 -9.852 1 95.38 311 PHE B O 1
ATOM 9531 N N . SER B 1 312 ? 12.266 -7.918 -11.125 1 95.5 312 SER B N 1
ATOM 9532 C CA . SER B 1 312 ? 11.148 -8.211 -12.016 1 95.5 312 SER B CA 1
ATOM 9533 C C . SER B 1 312 ? 9.828 -8.258 -11.258 1 95.5 312 SER B C 1
ATOM 9535 O O . SER B 1 312 ? 9.055 -9.211 -11.398 1 95.5 312 SER B O 1
ATOM 9537 N N . ALA B 1 313 ? 9.672 -7.344 -10.438 1 97.5 313 ALA B N 1
ATOM 9538 C CA . ALA B 1 313 ? 8.5 -7.262 -9.57 1 97.5 313 ALA B CA 1
ATOM 9539 C C . ALA B 1 313 ? 7.871 -5.871 -9.633 1 97.5 313 ALA B C 1
ATOM 9541 O O . ALA B 1 313 ? 8.141 -5.02 -8.781 1 97.5 313 ALA B O 1
ATOM 9542 N N . PRO B 1 314 ? 7 -5.648 -10.562 1 97.81 314 PRO B N 1
ATOM 9543 C CA . PRO B 1 314 ? 6.445 -4.305 -10.742 1 97.81 314 PRO B CA 1
ATOM 9544 C C . PRO B 1 314 ? 5.574 -3.863 -9.57 1 97.81 314 PRO B C 1
ATOM 9546 O O . PRO B 1 314 ? 5.637 -2.703 -9.156 1 97.81 314 PRO B O 1
ATOM 9549 N N . ILE B 1 315 ? 4.699 -4.707 -9.031 1 98.31 315 ILE B N 1
ATOM 9550 C CA . ILE B 1 315 ? 3.859 -4.336 -7.902 1 98.31 315 ILE B CA 1
ATOM 9551 C C . ILE B 1 315 ? 4.707 -4.258 -6.633 1 98.31 315 ILE B C 1
ATOM 9553 O O . ILE B 1 315 ? 4.52 -3.363 -5.805 1 98.31 315 ILE B O 1
ATOM 9557 N N . GLY B 1 316 ? 5.645 -5.234 -6.555 1 97.94 316 GLY B N 1
ATOM 9558 C CA . GLY B 1 316 ? 6.562 -5.211 -5.426 1 97.94 316 GLY B CA 1
ATOM 9559 C C . GLY B 1 316 ? 7.387 -3.941 -5.348 1 97.94 316 GLY B C 1
ATOM 9560 O O . GLY B 1 316 ? 7.637 -3.42 -4.262 1 97.94 316 GLY B O 1
ATOM 9561 N N . GLY B 1 317 ? 7.844 -3.455 -6.492 1 97.88 317 GLY B N 1
ATOM 9562 C CA . GLY B 1 317 ? 8.594 -2.211 -6.516 1 97.88 317 GLY B CA 1
ATOM 9563 C C . GLY B 1 317 ? 7.789 -1.02 -6.031 1 97.88 317 GLY B C 1
ATOM 9564 O O . GLY B 1 317 ? 8.289 -0.195 -5.266 1 97.88 317 GLY B O 1
ATOM 9565 N N . LEU B 1 318 ? 6.566 -0.956 -6.453 1 97.94 318 LEU B N 1
ATOM 9566 C CA . LEU B 1 318 ? 5.66 0.098 -6.016 1 97.94 318 LEU B CA 1
ATOM 9567 C C . LEU B 1 318 ? 5.453 0.047 -4.504 1 97.94 318 LEU B C 1
ATOM 9569 O O . LEU B 1 318 ? 5.566 1.068 -3.822 1 97.94 318 LEU B O 1
ATOM 9573 N N . LEU B 1 319 ? 5.227 -1.136 -4 1 97.44 319 LEU B N 1
ATOM 9574 C CA . LEU B 1 319 ? 4.93 -1.293 -2.58 1 97.44 319 LEU B CA 1
ATOM 9575 C C . LEU B 1 319 ? 6.184 -1.084 -1.737 1 97.44 319 LEU B C 1
ATOM 9577 O O . LEU B 1 319 ? 6.105 -0.588 -0.612 1 97.44 319 LEU B O 1
ATOM 9581 N N . PHE B 1 320 ? 7.305 -1.417 -2.277 1 96.88 320 PHE B N 1
ATOM 9582 C CA . PHE B 1 320 ? 8.562 -1.186 -1.582 1 96.88 320 PHE B CA 1
ATOM 9583 C C . PHE B 1 320 ? 8.758 0.298 -1.292 1 96.88 320 PHE B C 1
ATOM 9585 O O . PHE B 1 320 ? 9.133 0.674 -0.179 1 96.88 320 PHE B O 1
ATOM 9592 N N . VAL B 1 321 ? 8.562 1.11 -2.273 1 97.12 321 VAL B N 1
ATOM 9593 C CA . VAL B 1 321 ? 8.719 2.551 -2.104 1 97.12 321 VAL B CA 1
ATOM 9594 C C . VAL B 1 321 ? 7.66 3.074 -1.134 1 97.12 321 VAL B C 1
ATOM 9596 O O . VAL B 1 321 ? 7.949 3.934 -0.298 1 97.12 321 VAL B O 1
ATOM 9599 N N . MET B 1 322 ? 6.531 2.533 -1.208 1 94.44 322 MET B N 1
ATOM 9600 C CA . MET B 1 322 ? 5.441 2.959 -0.333 1 94.44 322 MET B CA 1
ATOM 9601 C C . MET B 1 322 ? 5.75 2.619 1.121 1 94.44 322 MET B C 1
ATOM 9603 O O . MET B 1 322 ? 5.461 3.41 2.021 1 94.44 322 MET B O 1
ATOM 9607 N N . GLU B 1 323 ? 6.293 1.481 1.368 1 93.62 323 GLU B N 1
ATOM 9608 C CA . GLU B 1 323 ? 6.488 1.001 2.732 1 93.62 323 GLU B CA 1
ATOM 9609 C C . GLU B 1 323 ? 7.785 1.539 3.328 1 93.62 323 GLU B C 1
ATOM 9611 O O . GLU B 1 323 ? 7.836 1.887 4.512 1 93.62 323 GLU B O 1
ATOM 9616 N N . GLU B 1 324 ? 8.805 1.637 2.49 1 91.38 324 GLU B N 1
ATOM 9617 C CA . GLU B 1 324 ? 10.125 1.859 3.062 1 91.38 324 GLU B CA 1
ATOM 9618 C C . GLU B 1 324 ? 10.703 3.203 2.621 1 91.38 324 GLU B C 1
ATOM 9620 O O . GLU B 1 324 ? 11.375 3.881 3.396 1 91.38 324 GLU B O 1
ATOM 9625 N N . VAL B 1 325 ? 10.469 3.629 1.429 1 92.25 325 VAL B N 1
ATOM 9626 C CA . VAL B 1 325 ? 11.289 4.691 0.847 1 92.25 325 VAL B CA 1
ATOM 9627 C C . VAL B 1 325 ? 10.562 6.027 0.97 1 92.25 325 VAL B C 1
ATOM 9629 O O . VAL B 1 325 ? 11.133 7.012 1.439 1 92.25 325 VAL B O 1
ATOM 9632 N N . ALA B 1 326 ? 9.328 6.008 0.622 1 89.94 326 ALA B N 1
ATOM 9633 C CA . ALA B 1 326 ? 8.609 7.277 0.556 1 89.94 326 ALA B CA 1
ATOM 9634 C C . ALA B 1 326 ? 7.883 7.566 1.867 1 89.94 326 ALA B C 1
ATOM 9636 O O . ALA B 1 326 ? 7.324 6.656 2.488 1 89.94 326 ALA B O 1
ATOM 9637 N N . THR B 1 327 ? 7.922 8.852 2.234 1 81.81 327 THR B N 1
ATOM 9638 C CA . THR B 1 327 ? 7.172 9.312 3.398 1 81.81 327 THR B CA 1
ATOM 9639 C C . THR B 1 327 ? 5.773 9.773 2.992 1 81.81 327 THR B C 1
ATOM 9641 O O . THR B 1 327 ? 4.793 9.484 3.682 1 81.81 327 THR B O 1
ATOM 9644 N N . PHE B 1 328 ? 5.789 10.461 1.81 1 79.56 328 PHE B N 1
ATOM 9645 C CA . PHE B 1 328 ? 4.531 10.945 1.255 1 79.56 328 PHE B CA 1
ATOM 9646 C C . PHE B 1 328 ? 4.129 10.125 0.033 1 79.56 328 PHE B C 1
ATOM 9648 O O . PHE B 1 328 ? 4.75 10.234 -1.026 1 79.56 328 PHE B O 1
ATOM 9655 N N . PHE B 1 329 ? 3.188 9.344 0.165 1 84.19 329 PHE B N 1
ATOM 9656 C CA . PHE B 1 329 ? 2.779 8.477 -0.935 1 84.19 329 PHE B CA 1
ATOM 9657 C C . PHE B 1 329 ? 1.263 8.344 -0.987 1 84.19 329 PHE B C 1
ATOM 9659 O O . PHE B 1 329 ? 0.686 7.484 -0.323 1 84.19 329 PHE B O 1
ATOM 9666 N N . SER B 1 330 ? 0.683 9.141 -1.786 1 85.88 330 SER B N 1
ATOM 9667 C CA . SER B 1 330 ? -0.77 9.156 -1.921 1 85.88 330 SER B CA 1
ATOM 9668 C C . SER B 1 330 ? -1.245 8.062 -2.869 1 85.88 330 SER B C 1
ATOM 9670 O O . SER B 1 330 ? -0.449 7.496 -3.623 1 85.88 330 SER B O 1
ATOM 9672 N N . VAL B 1 331 ? -2.484 7.742 -2.818 1 86.06 331 VAL B N 1
ATOM 9673 C CA . VAL B 1 331 ? -3.072 6.715 -3.672 1 86.06 331 VAL B CA 1
ATOM 9674 C C . VAL B 1 331 ? -3.01 7.16 -5.133 1 86.06 331 VAL B C 1
ATOM 9676 O O . VAL B 1 331 ? -2.82 6.332 -6.027 1 86.06 331 VAL B O 1
ATOM 9679 N N . ARG B 1 332 ? -3.129 8.383 -5.391 1 85.62 332 ARG B N 1
ATOM 9680 C CA . ARG B 1 332 ? -3.016 8.898 -6.75 1 85.62 332 ARG B CA 1
ATOM 9681 C C . ARG B 1 332 ? -1.609 8.688 -7.301 1 85.62 332 ARG B C 1
ATOM 9683 O O . ARG B 1 332 ? -1.442 8.297 -8.461 1 85.62 332 ARG B O 1
ATOM 9690 N N . LEU B 1 333 ? -0.705 9.07 -6.445 1 92.06 333 LEU B N 1
ATOM 9691 C CA . LEU B 1 333 ? 0.678 8.836 -6.844 1 92.06 333 LEU B CA 1
ATOM 9692 C C . LEU B 1 333 ? 0.925 7.348 -7.082 1 92.06 333 LEU B C 1
ATOM 9694 O O . LEU B 1 333 ? 1.64 6.977 -8.016 1 92.06 333 LEU B O 1
ATOM 9698 N N . ALA B 1 334 ? 0.328 6.504 -6.277 1 94.38 334 ALA B N 1
ATOM 9699 C CA . ALA B 1 334 ? 0.487 5.062 -6.418 1 94.38 334 ALA B CA 1
ATOM 9700 C C . ALA B 1 334 ? 0.001 4.586 -7.785 1 94.38 334 ALA B C 1
ATOM 9702 O O . ALA B 1 334 ? 0.624 3.725 -8.406 1 94.38 334 ALA B O 1
ATOM 9703 N N . CYS B 1 335 ? -1.046 5.094 -8.266 1 92.62 335 CYS B N 1
ATOM 9704 C CA . CYS B 1 335 ? -1.595 4.719 -9.562 1 92.62 335 CYS B CA 1
ATOM 9705 C C . CYS B 1 335 ? -0.661 5.141 -10.695 1 92.62 335 CYS B C 1
ATOM 9707 O O . CYS B 1 335 ? -0.485 4.406 -11.664 1 92.62 335 CYS B O 1
ATOM 9709 N N . MET B 1 336 ? -0.099 6.32 -10.562 1 95.19 336 MET B N 1
ATOM 9710 C CA . MET B 1 336 ? 0.835 6.785 -11.586 1 95.19 336 MET B CA 1
ATOM 9711 C C . MET B 1 336 ? 2.117 5.961 -11.562 1 95.19 336 MET B C 1
ATOM 9713 O O . MET B 1 336 ? 2.662 5.625 -12.617 1 95.19 336 MET B O 1
ATOM 9717 N N . VAL B 1 337 ? 2.598 5.727 -10.328 1 97.81 337 VAL B N 1
ATOM 9718 C CA . VAL B 1 337 ? 3.797 4.906 -10.18 1 97.81 337 VAL B CA 1
ATOM 9719 C C . VAL B 1 337 ? 3.523 3.496 -10.695 1 97.81 337 VAL B C 1
ATOM 9721 O O . VAL B 1 337 ? 4.402 2.861 -11.281 1 97.81 337 VAL B O 1
ATOM 9724 N N . PHE B 1 338 ? 2.287 3.01 -10.484 1 97.75 338 PHE B N 1
ATOM 9725 C CA . PHE B 1 338 ? 1.833 1.721 -10.992 1 97.75 338 PHE B CA 1
ATOM 9726 C C . PHE B 1 338 ? 2.029 1.635 -12.5 1 97.75 338 PHE B C 1
ATOM 9728 O O . PHE B 1 338 ? 2.561 0.645 -13.008 1 97.75 338 PHE B O 1
ATOM 9735 N N . VAL B 1 339 ? 1.717 2.594 -13.25 1 97.62 339 VAL B N 1
ATOM 9736 C CA . VAL B 1 339 ? 1.834 2.635 -14.703 1 97.62 339 VAL B CA 1
ATOM 9737 C C . VAL B 1 339 ? 3.305 2.723 -15.102 1 97.62 339 VAL B C 1
ATOM 9739 O O . VAL B 1 339 ? 3.723 2.115 -16.094 1 97.62 339 VAL B O 1
ATOM 9742 N N . SER B 1 340 ? 4.059 3.531 -14.359 1 98.62 340 SER B N 1
ATOM 9743 C CA . SER B 1 340 ? 5.488 3.621 -14.625 1 98.62 340 SER B CA 1
ATOM 9744 C C . SER B 1 340 ? 6.168 2.266 -14.461 1 98.62 340 SER B C 1
ATOM 9746 O O . SER B 1 340 ? 6.996 1.875 -15.281 1 98.62 340 SER B O 1
ATOM 9748 N N . CYS B 1 341 ? 5.832 1.542 -13.414 1 98.69 341 CYS B N 1
ATOM 9749 C CA . CYS B 1 341 ? 6.41 0.227 -13.164 1 98.69 341 CYS B CA 1
ATOM 9750 C C . CYS B 1 341 ? 6.008 -0.763 -14.25 1 98.69 341 CYS B C 1
ATOM 9752 O O . CYS B 1 341 ? 6.801 -1.632 -14.625 1 98.69 341 CYS B O 1
ATOM 9754 N N . LEU B 1 342 ? 4.77 -0.633 -14.758 1 98.38 342 LEU B N 1
ATOM 9755 C CA . LEU B 1 342 ? 4.32 -1.471 -15.867 1 98.38 342 LEU B CA 1
ATOM 9756 C C . LEU B 1 342 ? 5.176 -1.241 -17.109 1 98.38 342 LEU B C 1
ATOM 9758 O O . LEU B 1 342 ? 5.625 -2.199 -17.734 1 98.38 342 LEU B O 1
ATOM 9762 N N . ALA B 1 343 ? 5.406 -0.006 -17.406 1 98.38 343 ALA B N 1
ATOM 9763 C CA . ALA B 1 343 ? 6.238 0.322 -18.562 1 98.38 343 ALA B CA 1
ATOM 9764 C C . ALA B 1 343 ? 7.652 -0.227 -18.391 1 98.38 343 ALA B C 1
ATOM 9766 O O . ALA B 1 343 ? 8.227 -0.767 -19.344 1 98.38 343 ALA B O 1
ATOM 9767 N N . CYS B 1 344 ? 8.148 -0.017 -17.219 1 98.56 344 CYS B N 1
ATOM 9768 C CA . CYS B 1 344 ? 9.477 -0.537 -16.906 1 98.56 344 CYS B CA 1
ATOM 9769 C C . CYS B 1 344 ? 9.523 -2.051 -17.078 1 98.56 344 CYS B C 1
ATOM 9771 O O . CYS B 1 344 ? 10.445 -2.578 -17.719 1 98.56 344 CYS B O 1
ATOM 9773 N N . MET B 1 345 ? 8.547 -2.785 -16.578 1 98 345 MET B N 1
ATOM 9774 C CA . MET B 1 345 ? 8.484 -4.242 -16.641 1 98 345 MET B CA 1
ATOM 9775 C C . MET B 1 345 ? 8.367 -4.719 -18.094 1 98 345 MET B C 1
ATOM 9777 O O . MET B 1 345 ? 8.977 -5.727 -18.469 1 98 345 MET B O 1
ATOM 9781 N N . CYS B 1 346 ? 7.59 -4.027 -18.891 1 96.31 346 CYS B N 1
ATOM 9782 C CA . CYS B 1 346 ? 7.434 -4.391 -20.297 1 96.31 346 CYS B CA 1
ATOM 9783 C C . CYS B 1 346 ? 8.766 -4.324 -21.031 1 96.31 346 CYS B C 1
ATOM 9785 O O . CYS B 1 346 ? 9.102 -5.219 -21.797 1 96.31 346 CYS B O 1
ATOM 9787 N N . VAL B 1 347 ? 9.547 -3.35 -20.734 1 96.56 347 VAL B N 1
ATOM 9788 C CA . VAL B 1 347 ? 10.844 -3.186 -21.375 1 96.56 347 VAL B CA 1
ATOM 9789 C C . VAL B 1 347 ? 11.773 -4.328 -20.969 1 96.56 347 VAL B C 1
ATOM 9791 O O . VAL B 1 347 ? 12.391 -4.965 -21.828 1 96.56 347 VAL B O 1
ATOM 9794 N N . ILE B 1 348 ? 11.812 -4.605 -19.75 1 95.81 348 ILE B N 1
ATOM 9795 C CA . ILE B 1 348 ? 12.719 -5.621 -19.234 1 95.81 348 ILE B CA 1
ATOM 9796 C C . ILE B 1 348 ? 12.305 -6.996 -19.75 1 95.81 348 ILE B C 1
ATOM 9798 O O . ILE B 1 348 ? 13.156 -7.801 -20.141 1 95.81 348 ILE B O 1
ATOM 9802 N N . GLN B 1 349 ? 11 -7.305 -19.797 1 93.88 349 GLN B N 1
ATOM 9803 C CA . GLN B 1 349 ? 10.516 -8.602 -20.266 1 93.88 349 GLN B CA 1
ATOM 9804 C C . GLN B 1 349 ? 10.805 -8.805 -21.75 1 93.88 349 GLN B C 1
ATOM 9806 O O . GLN B 1 349 ? 11.203 -9.898 -22.156 1 93.88 349 GLN B O 1
ATOM 9811 N N . ILE B 1 350 ? 10.664 -7.781 -22.516 1 91.12 350 ILE B N 1
ATOM 9812 C CA . ILE B 1 350 ? 10.883 -7.883 -23.969 1 91.12 350 ILE B CA 1
ATOM 9813 C C . ILE B 1 350 ? 12.367 -8.094 -24.25 1 91.12 350 ILE B C 1
ATOM 9815 O O . ILE B 1 350 ? 12.742 -9.008 -24.984 1 91.12 350 ILE B O 1
ATOM 9819 N N . VAL B 1 351 ? 13.18 -7.363 -23.609 1 92.38 351 VAL B N 1
ATOM 9820 C CA . VAL B 1 351 ? 14.609 -7.43 -23.891 1 92.38 351 VAL B CA 1
ATOM 9821 C C . VAL B 1 351 ? 15.188 -8.727 -23.328 1 92.38 351 VAL B C 1
ATOM 9823 O O . VAL B 1 351 ? 15.969 -9.406 -24 1 92.38 351 VAL B O 1
ATOM 9826 N N . ASN B 1 352 ? 14.797 -9.102 -22.125 1 90.75 352 ASN B N 1
ATOM 9827 C CA . ASN B 1 352 ? 15.359 -10.289 -21.484 1 90.75 352 ASN B CA 1
ATOM 9828 C C . ASN B 1 352 ? 14.836 -11.57 -22.125 1 90.75 352 ASN B C 1
ATOM 9830 O O . ASN B 1 352 ? 15.398 -12.648 -21.922 1 90.75 352 ASN B O 1
ATOM 9834 N N . SER B 1 353 ? 13.781 -11.492 -22.922 1 89 353 SER B N 1
ATOM 9835 C CA . SER B 1 353 ? 13.266 -12.664 -23.641 1 89 353 SER B CA 1
ATOM 9836 C C . SER B 1 353 ? 14.062 -12.93 -24.906 1 89 353 SER B C 1
ATOM 9838 O O . SER B 1 353 ? 14.195 -14.078 -25.328 1 89 353 SER B O 1
ATOM 9840 N N . TYR B 1 354 ? 14.688 -11.883 -25.438 1 87 354 TYR B N 1
ATOM 9841 C CA . TYR B 1 354 ? 15.305 -12.055 -26.75 1 87 354 TYR B CA 1
ATOM 9842 C C . TYR B 1 354 ? 16.812 -11.812 -26.688 1 87 354 TYR B C 1
ATOM 9844 O O . TYR B 1 354 ? 17.531 -12.133 -27.625 1 87 354 TYR B O 1
ATOM 9852 N N . MET B 1 355 ? 17.203 -11.305 -25.578 1 88.12 355 MET B N 1
ATOM 9853 C CA . MET B 1 355 ? 18.625 -11.008 -25.438 1 88.12 355 MET B CA 1
ATOM 9854 C C . MET B 1 355 ? 19.156 -11.492 -24.078 1 88.12 355 MET B C 1
ATOM 9856 O O . MET B 1 355 ? 18.484 -11.344 -23.062 1 88.12 355 MET B O 1
ATOM 9860 N N . SER B 1 356 ? 20.297 -12.133 -24.062 1 86.75 356 SER B N 1
ATOM 9861 C CA . SER B 1 356 ? 21.016 -12.516 -22.844 1 86.75 356 SER B CA 1
ATOM 9862 C C . SER B 1 356 ? 22.516 -12.266 -22.984 1 86.75 356 SER B C 1
ATOM 9864 O O . SER B 1 356 ? 23.172 -12.836 -23.844 1 86.75 356 SER B O 1
ATOM 9866 N N . GLY B 1 357 ? 23.078 -11.453 -22.109 1 90.44 357 GLY B N 1
ATOM 9867 C CA . GLY B 1 357 ? 24.5 -11.125 -22.188 1 90.44 357 GLY B CA 1
ATOM 9868 C C . GLY B 1 357 ? 24.906 -10.531 -23.516 1 90.44 357 GLY B C 1
ATOM 9869 O O . GLY B 1 357 ? 25.875 -10.969 -24.141 1 90.44 357 GLY B O 1
ATOM 9870 N N . TRP B 1 358 ? 24.141 -9.656 -24.062 1 89.5 358 TRP B N 1
ATOM 9871 C CA . TRP B 1 358 ? 24.359 -8.93 -25.297 1 89.5 358 TRP B CA 1
ATOM 9872 C C . TRP B 1 358 ? 24.391 -9.883 -26.484 1 89.5 358 TRP B C 1
ATOM 9874 O O . TRP B 1 358 ? 25 -9.57 -27.531 1 89.5 358 TRP B O 1
ATOM 9884 N N . HIS B 1 359 ? 23.844 -11.047 -26.25 1 88.75 359 HIS B N 1
ATOM 9885 C CA . HIS B 1 359 ? 23.688 -12.008 -27.344 1 88.75 359 HIS B CA 1
ATOM 9886 C C . HIS B 1 359 ? 22.203 -12.289 -27.625 1 88.75 359 HIS B C 1
ATOM 9888 O O . HIS B 1 359 ? 21.406 -12.414 -26.703 1 88.75 359 HIS B O 1
ATOM 9894 N N . LEU B 1 360 ? 21.953 -12.234 -28.891 1 81.69 360 LEU B N 1
ATOM 9895 C CA . LEU B 1 360 ? 20.578 -12.531 -29.281 1 81.69 360 LEU B CA 1
ATOM 9896 C C . LEU B 1 360 ? 20.297 -14.023 -29.141 1 81.69 360 LEU B C 1
ATOM 9898 O O . LEU B 1 360 ? 21.094 -14.859 -29.562 1 81.69 360 LEU B O 1
ATOM 9902 N N . LEU B 1 361 ? 19.484 -14.375 -28.125 1 74.12 361 LEU B N 1
ATOM 9903 C CA . LEU B 1 361 ? 19.109 -15.766 -27.891 1 74.12 361 LEU B CA 1
ATOM 9904 C C . LEU B 1 361 ? 18.469 -16.375 -29.125 1 74.12 361 LEU B C 1
ATOM 9906 O O . LEU B 1 361 ? 17.609 -15.742 -29.766 1 74.12 361 LEU B O 1
ATOM 9910 N N . ALA B 1 362 ? 19.359 -17.094 -29.875 1 57.69 362 ALA B N 1
ATOM 9911 C CA . ALA B 1 362 ? 18.906 -17.797 -31.078 1 57.69 362 ALA B CA 1
ATOM 9912 C C . ALA B 1 362 ? 17.5 -18.375 -30.859 1 57.69 362 ALA B C 1
ATOM 9914 O O . ALA B 1 362 ? 17.078 -18.578 -29.734 1 57.69 362 ALA B O 1
ATOM 9915 N N . GLN B 1 363 ? 16.641 -18.609 -31.953 1 52.12 363 GLN B N 1
ATOM 9916 C CA . GLN B 1 363 ? 15.258 -19.047 -32.156 1 52.12 363 GLN B CA 1
ATOM 9917 C C . GLN B 1 363 ? 14.906 -20.219 -31.234 1 52.12 363 GLN B C 1
ATOM 9919 O O . GLN B 1 363 ? 15.328 -21.344 -31.469 1 52.12 363 GLN B O 1
ATOM 9924 N N . SER B 1 364 ? 15.117 -20.141 -29.891 1 51.47 364 SER B N 1
ATOM 9925 C CA . SER B 1 364 ? 14.5 -21.203 -29.109 1 51.47 364 SER B CA 1
ATOM 9926 C C . SER B 1 364 ? 13.148 -21.609 -29.688 1 51.47 364 SER B C 1
ATOM 9928 O O . SER B 1 364 ? 12.516 -20.828 -30.406 1 51.47 364 SER B O 1
ATOM 9930 N N . PRO B 1 365 ? 12.977 -22.938 -29.625 1 53.03 365 PRO B N 1
ATOM 9931 C CA . PRO B 1 365 ? 11.719 -23.5 -30.109 1 53.03 365 PRO B CA 1
ATOM 9932 C C . PRO B 1 365 ? 10.492 -22.734 -29.625 1 53.03 365 PRO B C 1
ATOM 9934 O O . PRO B 1 365 ? 9.359 -23.172 -29.828 1 53.03 365 PRO B O 1
ATOM 9937 N N . MET B 1 366 ? 10.797 -21.609 -29.078 1 59.62 366 MET B N 1
ATOM 9938 C CA . MET B 1 366 ? 9.617 -20.875 -28.641 1 59.62 366 MET B CA 1
ATOM 9939 C C . MET B 1 366 ? 8.828 -20.344 -29.828 1 59.62 366 MET B C 1
ATOM 9941 O O . MET B 1 366 ? 9.406 -20.031 -30.875 1 59.62 366 MET B O 1
ATOM 9945 N N . THR B 1 367 ? 7.566 -20.734 -29.75 1 63.44 367 THR B N 1
ATOM 9946 C CA . THR B 1 367 ? 6.637 -20.219 -30.734 1 63.44 367 THR B CA 1
ATOM 9947 C C . THR B 1 367 ? 6.809 -18.703 -30.906 1 63.44 367 THR B C 1
ATOM 9949 O O . THR B 1 367 ? 7.309 -18.031 -30 1 63.44 367 THR B O 1
ATOM 9952 N N . HIS B 1 368 ? 6.668 -18.344 -32.031 1 74.81 368 HIS B N 1
ATOM 9953 C CA . HIS B 1 368 ? 6.801 -16.953 -32.406 1 74.81 368 HIS B CA 1
ATOM 9954 C C . HIS B 1 368 ? 6.082 -16.031 -31.438 1 74.81 368 HIS B C 1
ATOM 9956 O O . HIS B 1 368 ? 4.887 -16.203 -31.188 1 74.81 368 HIS B O 1
ATOM 9962 N N . GLY B 1 369 ? 6.945 -15.234 -30.688 1 82.62 369 GLY B N 1
ATOM 9963 C CA . GLY B 1 369 ? 6.406 -14.188 -29.844 1 82.62 369 GLY B CA 1
ATOM 9964 C C . GLY B 1 369 ? 6.301 -14.602 -28.375 1 82.62 369 GLY B C 1
ATOM 9965 O O . GLY B 1 369 ? 5.859 -13.82 -27.531 1 82.62 369 GLY B O 1
ATOM 9966 N N . GLU B 1 370 ? 6.73 -15.812 -28.078 1 87.19 370 GLU B N 1
ATOM 9967 C CA . GLU B 1 370 ? 6.633 -16.312 -26.703 1 87.19 370 GLU B CA 1
ATOM 9968 C C . GLU B 1 370 ? 7.75 -15.75 -25.828 1 87.19 370 GLU B C 1
ATOM 9970 O O . GLU B 1 370 ? 8.891 -15.609 -26.281 1 87.19 370 GLU B O 1
ATOM 9975 N N . PHE B 1 371 ? 7.422 -15.375 -24.578 1 88.06 371 PHE B N 1
ATOM 9976 C CA . PHE B 1 371 ? 8.398 -14.875 -23.609 1 88.06 371 PHE B CA 1
ATOM 9977 C C . PHE B 1 371 ? 9.023 -16.031 -22.828 1 88.06 371 PHE B C 1
ATOM 9979 O O . PHE B 1 371 ? 8.367 -17.031 -22.578 1 88.06 371 PHE B O 1
ATOM 9986 N N . LEU B 1 372 ? 10.289 -15.859 -22.516 1 85.75 372 LEU B N 1
ATOM 9987 C CA . LEU B 1 372 ? 10.938 -16.844 -21.656 1 85.75 372 LEU B CA 1
ATOM 9988 C C . LEU B 1 372 ? 10.406 -16.75 -20.234 1 85.75 372 LEU B C 1
ATOM 9990 O O . LEU B 1 372 ? 10.188 -15.664 -19.719 1 85.75 372 LEU B O 1
ATOM 9994 N N . PRO B 1 373 ? 10.164 -17.922 -19.625 1 82.12 373 PRO B N 1
ATOM 9995 C CA . PRO B 1 373 ? 9.688 -17.906 -18.25 1 82.12 373 PRO B CA 1
ATOM 9996 C C . PRO B 1 373 ? 10.617 -17.125 -17.312 1 82.12 373 PRO B C 1
ATOM 9998 O O . PRO B 1 373 ? 10.148 -16.484 -16.359 1 82.12 373 PRO B O 1
ATOM 10001 N N . SER B 1 374 ? 11.898 -17.125 -17.641 1 81.81 374 SER B N 1
ATOM 10002 C CA . SER B 1 374 ? 12.867 -16.438 -16.797 1 81.81 374 SER B CA 1
ATOM 10003 C C . SER B 1 374 ? 12.734 -14.922 -16.938 1 81.81 374 SER B C 1
ATOM 10005 O O . SER B 1 374 ? 13.211 -14.164 -16.094 1 81.81 374 SER B O 1
ATOM 10007 N N . ALA B 1 375 ? 12.094 -14.523 -18.016 1 84.94 375 ALA B N 1
ATOM 10008 C CA . ALA B 1 375 ? 11.883 -13.102 -18.234 1 84.94 375 ALA B CA 1
ATOM 10009 C C . ALA B 1 375 ? 10.672 -12.602 -17.438 1 84.94 375 ALA B C 1
ATOM 10011 O O . ALA B 1 375 ? 10.531 -11.398 -17.203 1 84.94 375 ALA B O 1
ATOM 10012 N N . ILE B 1 376 ? 9.859 -13.57 -17.031 1 84.19 376 ILE B N 1
ATOM 10013 C CA . ILE B 1 376 ? 8.648 -13.227 -16.281 1 84.19 376 ILE B CA 1
ATOM 10014 C C . ILE B 1 376 ? 8.961 -13.164 -14.789 1 84.19 376 ILE B C 1
ATOM 10016 O O . ILE B 1 376 ? 8.531 -12.234 -14.094 1 84.19 376 ILE B O 1
ATOM 10020 N N . ALA B 1 377 ? 9.688 -14.117 -14.336 1 88.25 377 ALA B N 1
ATOM 10021 C CA . ALA B 1 377 ? 10.109 -14.203 -12.938 1 88.25 377 ALA B CA 1
ATOM 10022 C C . ALA B 1 377 ? 11.594 -14.539 -12.836 1 88.25 377 ALA B C 1
ATOM 10024 O O . ALA B 1 377 ? 12.07 -15.461 -13.5 1 88.25 377 ALA B O 1
ATOM 10025 N N . MET B 1 378 ? 12.227 -13.828 -11.969 1 88.62 378 MET B N 1
ATOM 10026 C CA . MET B 1 378 ? 13.68 -13.938 -11.859 1 88.62 378 MET B CA 1
ATOM 10027 C C . MET B 1 378 ? 14.078 -15.328 -11.375 1 88.62 378 MET B C 1
ATOM 10029 O O . MET B 1 378 ? 15.039 -15.914 -11.875 1 88.62 378 MET B O 1
ATOM 10033 N N . PHE B 1 379 ? 13.328 -15.875 -10.383 1 90.12 379 PHE B N 1
ATOM 10034 C CA . PHE B 1 379 ? 13.617 -17.188 -9.805 1 90.12 379 PHE B CA 1
ATOM 10035 C C . PHE B 1 379 ? 12.406 -18.109 -9.922 1 90.12 379 PHE B C 1
ATOM 10037 O O . PHE B 1 379 ? 11.828 -18.516 -8.914 1 90.12 379 PHE B O 1
ATOM 10044 N N . ILE B 1 380 ? 12.117 -18.484 -11.148 1 83.44 380 ILE B N 1
ATOM 10045 C CA . ILE B 1 380 ? 10.945 -19.328 -11.352 1 83.44 380 ILE B CA 1
ATOM 10046 C C . ILE B 1 380 ? 11.195 -20.719 -10.742 1 83.44 380 ILE B C 1
ATOM 10048 O O . ILE B 1 380 ? 12.219 -21.344 -11.016 1 83.44 380 ILE B O 1
ATOM 10052 N N . VAL B 1 381 ? 10.391 -21.203 -9.914 1 76.5 381 VAL B N 1
ATOM 10053 C CA . VAL B 1 381 ? 10.609 -22.438 -9.164 1 76.5 381 VAL B CA 1
ATOM 10054 C C . VAL B 1 381 ? 9.734 -23.547 -9.742 1 76.5 381 VAL B C 1
ATOM 10056 O O . VAL B 1 381 ? 10.141 -24.719 -9.766 1 76.5 381 VAL B O 1
ATOM 10059 N N . ASN B 1 382 ? 8.539 -23.312 -10.242 1 71.69 382 ASN B N 1
ATOM 10060 C CA . ASN B 1 382 ? 7.605 -24.359 -10.641 1 71.69 382 ASN B CA 1
ATOM 10061 C C . ASN B 1 382 ? 7.598 -24.547 -12.156 1 71.69 382 ASN B C 1
ATOM 10063 O O . ASN B 1 382 ? 6.535 -24.672 -12.766 1 71.69 382 ASN B O 1
ATOM 10067 N N . ASN B 1 383 ? 8.812 -24.672 -12.711 1 69.75 383 ASN B N 1
ATOM 10068 C CA . ASN B 1 383 ? 8.867 -24.828 -14.156 1 69.75 383 ASN B CA 1
ATOM 10069 C C . ASN B 1 383 ? 8.992 -26.297 -14.562 1 69.75 383 ASN B C 1
ATOM 10071 O O . ASN B 1 383 ? 8.828 -26.625 -15.734 1 69.75 383 ASN B O 1
ATOM 10075 N N . VAL B 1 384 ? 9.297 -27.141 -13.562 1 73.81 384 VAL B N 1
ATOM 10076 C CA . VAL B 1 384 ? 9.375 -28.562 -13.852 1 73.81 384 VAL B CA 1
ATOM 10077 C C . VAL B 1 384 ? 8.023 -29.219 -13.57 1 73.81 384 VAL B C 1
ATOM 10079 O O . VAL B 1 384 ? 7.48 -29.094 -12.469 1 73.81 384 VAL B O 1
ATOM 10082 N N . PRO B 1 385 ? 7.504 -29.812 -14.594 1 71.12 385 PRO B N 1
ATOM 10083 C CA . PRO B 1 385 ? 6.199 -30.453 -14.398 1 71.12 385 PRO B CA 1
ATOM 10084 C C . PRO B 1 385 ? 6.195 -31.453 -13.242 1 71.12 385 PRO B C 1
ATOM 10086 O O . PRO B 1 385 ? 7.125 -32.25 -13.109 1 71.12 385 PRO B O 1
ATOM 10089 N N . GLY B 1 386 ? 5.355 -31.344 -12.336 1 67.75 386 GLY B N 1
ATOM 10090 C CA . GLY B 1 386 ? 5.176 -32.281 -11.25 1 67.75 386 GLY B CA 1
ATOM 10091 C C . GLY B 1 386 ? 6.031 -31.969 -10.031 1 67.75 386 GLY B C 1
ATOM 10092 O O . GLY B 1 386 ? 6 -32.719 -9.039 1 67.75 386 GLY B O 1
ATOM 10093 N N . ASN B 1 387 ? 6.816 -30.938 -10.102 1 76.69 387 ASN B N 1
ATOM 10094 C CA . ASN B 1 387 ? 7.742 -30.625 -9.023 1 76.69 387 ASN B CA 1
ATOM 10095 C C . ASN B 1 387 ? 7.105 -29.703 -7.988 1 76.69 387 ASN B C 1
ATOM 10097 O O . ASN B 1 387 ? 7.809 -28.953 -7.301 1 76.69 387 ASN B O 1
ATOM 10101 N N . HIS B 1 388 ? 5.852 -29.812 -7.742 1 81.5 388 HIS B N 1
ATOM 10102 C CA . HIS B 1 388 ? 5.148 -28.953 -6.805 1 81.5 388 HIS B CA 1
ATOM 10103 C C . HIS B 1 388 ? 5.168 -29.531 -5.395 1 81.5 388 HIS B C 1
ATOM 10105 O O . HIS B 1 388 ? 4.988 -30.734 -5.215 1 81.5 388 HIS B O 1
ATOM 10111 N N . VAL B 1 389 ? 5.605 -28.734 -4.453 1 88.56 389 VAL B N 1
ATOM 10112 C CA . VAL B 1 389 ? 5.578 -29.125 -3.047 1 88.56 389 VAL B CA 1
ATOM 10113 C C . VAL B 1 389 ? 4.34 -28.531 -2.373 1 88.56 389 VAL B C 1
ATOM 10115 O O . VAL B 1 389 ? 4.23 -27.312 -2.232 1 88.56 389 VAL B O 1
ATOM 10118 N N . PRO B 1 390 ? 3.447 -29.344 -1.934 1 88.56 390 PRO B N 1
ATOM 10119 C CA . PRO B 1 390 ? 2.242 -28.828 -1.281 1 88.56 390 PRO B CA 1
ATOM 10120 C C . PRO B 1 390 ? 2.521 -28.266 0.112 1 88.56 390 PRO B C 1
ATOM 10122 O O . PRO B 1 390 ? 3.512 -28.641 0.745 1 88.56 390 PRO B O 1
ATOM 10125 N N . LEU B 1 391 ? 1.655 -27.422 0.511 1 92.12 391 LEU B N 1
ATOM 10126 C CA . LEU B 1 391 ? 1.762 -26.844 1.85 1 92.12 391 LEU B CA 1
ATOM 10127 C C . LEU B 1 391 ? 1.306 -27.844 2.904 1 92.12 391 LEU B C 1
ATOM 10129 O O . LEU B 1 391 ? 0.291 -28.531 2.725 1 92.12 391 LEU B O 1
ATOM 10133 N N . ASN B 1 392 ? 2.098 -28.062 3.922 1 93.31 392 ASN B N 1
ATOM 10134 C CA . ASN B 1 392 ? 1.82 -28.969 5.043 1 93.31 392 ASN B CA 1
ATOM 10135 C C . ASN B 1 392 ? 1.782 -28.203 6.367 1 93.31 392 ASN B C 1
ATOM 10137 O O . ASN B 1 392 ? 2.523 -27.234 6.555 1 93.31 392 ASN B O 1
ATOM 10141 N N . VAL B 1 393 ? 0.963 -28.609 7.285 1 91.62 393 VAL B N 1
ATOM 10142 C CA . VAL B 1 393 ? 0.799 -27.922 8.562 1 91.62 393 VAL B CA 1
ATOM 10143 C C . VAL B 1 393 ? 2.107 -27.984 9.352 1 91.62 393 VAL B C 1
ATOM 10145 O O . VAL B 1 393 ? 2.434 -27.047 10.086 1 91.62 393 VAL B O 1
ATOM 10148 N N . TYR B 1 394 ? 2.912 -29.016 9.156 1 94.31 394 TYR B N 1
ATOM 10149 C CA . TYR B 1 394 ? 4.152 -29.172 9.906 1 94.31 394 TYR B CA 1
ATOM 10150 C C . TYR B 1 394 ? 5.254 -28.281 9.344 1 94.31 394 TYR B C 1
ATOM 10152 O O . TYR B 1 394 ? 6.281 -28.062 9.992 1 94.31 394 TYR B O 1
ATOM 10160 N N . THR B 1 395 ? 5.086 -27.797 8.141 1 96 395 THR B N 1
ATOM 10161 C CA . THR B 1 395 ? 6.07 -26.906 7.543 1 96 395 THR B CA 1
ATOM 10162 C C . THR B 1 395 ? 6.223 -25.625 8.375 1 96 395 THR B C 1
ATOM 10164 O O . THR B 1 395 ? 7.258 -24.969 8.32 1 96 395 THR B O 1
ATOM 10167 N N . PHE B 1 396 ? 5.227 -25.297 9.242 1 96.62 396 PHE B N 1
ATOM 10168 C CA . PHE B 1 396 ? 5.254 -24.094 10.062 1 96.62 396 PHE B CA 1
ATOM 10169 C C . PHE B 1 396 ? 6.293 -24.219 11.172 1 96.62 396 PHE B C 1
ATOM 10171 O O . PHE B 1 396 ? 6.844 -23.219 11.625 1 96.62 396 PHE B O 1
ATOM 10178 N N . ILE B 1 397 ? 6.621 -25.391 11.523 1 97 397 ILE B N 1
ATOM 10179 C CA . ILE B 1 397 ? 7.574 -25.609 12.602 1 97 397 ILE B CA 1
ATOM 10180 C C . ILE B 1 397 ? 8.977 -25.188 12.156 1 97 397 ILE B C 1
ATOM 10182 O O . ILE B 1 397 ? 9.594 -24.312 12.773 1 97 397 ILE B O 1
ATOM 10186 N N . PRO B 1 398 ? 9.5 -25.828 11.031 1 97.62 398 PRO B N 1
ATOM 10187 C CA . PRO B 1 398 ? 10.805 -25.359 10.578 1 97.62 398 PRO B CA 1
ATOM 10188 C C . PRO B 1 398 ? 10.781 -23.891 10.148 1 97.62 398 PRO B C 1
ATOM 10190 O O . PRO B 1 398 ? 11.812 -23.203 10.203 1 97.62 398 PRO B O 1
ATOM 10193 N N . THR B 1 399 ? 9.633 -23.391 9.703 1 98.25 399 THR B N 1
ATOM 10194 C CA . THR B 1 399 ? 9.508 -21.984 9.328 1 98.25 399 THR B CA 1
ATOM 10195 C C . THR B 1 399 ? 9.773 -21.078 10.531 1 98.25 399 THR B C 1
ATOM 10197 O O . THR B 1 399 ? 10.547 -20.125 10.43 1 98.25 399 THR B O 1
ATOM 10200 N N . VAL B 1 400 ? 9.188 -21.359 11.672 1 98.06 400 VAL B N 1
ATOM 10201 C CA . VAL B 1 400 ? 9.336 -20.547 12.867 1 98.06 400 VAL B CA 1
ATOM 10202 C C . VAL B 1 400 ? 10.758 -20.656 13.406 1 98.06 400 VAL B C 1
ATOM 10204 O O . VAL B 1 400 ? 11.391 -19.656 13.727 1 98.06 400 VAL B O 1
ATOM 10207 N N . VAL B 1 401 ? 11.289 -21.812 13.391 1 98 401 VAL B N 1
ATOM 10208 C CA . VAL B 1 401 ? 12.633 -22.047 13.906 1 98 401 VAL B CA 1
ATOM 10209 C C . VAL B 1 401 ? 13.648 -21.328 13.016 1 98 401 VAL B C 1
ATOM 10211 O O . VAL B 1 401 ? 14.539 -20.641 13.523 1 98 401 VAL B O 1
ATOM 10214 N N . GLY B 1 402 ? 13.508 -21.594 11.711 1 98.12 402 GLY B N 1
ATOM 10215 C CA . GLY B 1 402 ? 14.414 -20.953 10.773 1 98.12 402 GLY B CA 1
ATOM 10216 C C . GLY B 1 402 ? 14.336 -19.438 10.805 1 98.12 402 GLY B C 1
ATOM 10217 O O . GLY B 1 402 ? 15.367 -18.75 10.758 1 98.12 402 GLY B O 1
ATOM 10218 N N . SER B 1 403 ? 13.133 -18.875 10.898 1 98.56 403 SER B N 1
ATOM 10219 C CA . SER B 1 403 ? 12.953 -17.438 10.859 1 98.56 403 SER B CA 1
ATOM 10220 C C . SER B 1 403 ? 13.508 -16.766 12.109 1 98.56 403 SER B C 1
ATOM 10222 O O . SER B 1 403 ? 14.023 -15.656 12.055 1 98.56 403 SER B O 1
ATOM 10224 N N . LEU B 1 404 ? 13.398 -17.406 13.258 1 98.12 404 LEU B N 1
ATOM 10225 C CA . LEU B 1 404 ? 13.977 -16.875 14.484 1 98.12 404 LEU B CA 1
ATOM 10226 C C . LEU B 1 404 ? 15.5 -16.891 14.414 1 98.12 404 LEU B C 1
ATOM 10228 O O . LEU B 1 404 ? 16.156 -15.914 14.805 1 98.12 404 LEU B O 1
ATOM 10232 N N . ALA B 1 405 ? 16.047 -17.953 13.891 1 98.19 405 ALA B N 1
ATOM 10233 C CA . ALA B 1 405 ? 17.5 -18.047 13.75 1 98.19 405 ALA B CA 1
ATOM 10234 C C . ALA B 1 405 ? 18.031 -17.016 12.758 1 98.19 405 ALA B C 1
ATOM 10236 O O . ALA B 1 405 ? 19.031 -16.359 13.016 1 98.19 405 ALA B O 1
ATOM 10237 N N . LEU B 1 406 ? 17.344 -16.938 11.68 1 98.5 406 LEU B N 1
ATOM 10238 C CA . LEU B 1 406 ? 17.781 -16 10.648 1 98.5 406 LEU B CA 1
ATOM 10239 C C . LEU B 1 406 ? 17.516 -14.562 11.07 1 98.5 406 LEU B C 1
ATOM 10241 O O . LEU B 1 406 ? 18.219 -13.641 10.641 1 98.5 406 LEU B O 1
ATOM 10245 N N . GLY B 1 407 ? 16.406 -14.32 11.859 1 97.94 407 GLY B N 1
ATOM 10246 C CA . GLY B 1 407 ? 16.219 -13.008 12.453 1 97.94 407 GLY B CA 1
ATOM 10247 C C . GLY B 1 407 ? 17.375 -12.578 13.344 1 97.94 407 GLY B C 1
ATOM 10248 O O . GLY B 1 407 ? 17.797 -11.422 13.305 1 97.94 407 GLY B O 1
ATOM 10249 N N . LEU B 1 408 ? 17.922 -13.5 14.055 1 97.75 408 LEU B N 1
ATOM 10250 C CA . LEU B 1 408 ? 19.062 -13.227 14.914 1 97.75 408 LEU B CA 1
ATOM 10251 C C . LEU B 1 408 ? 20.312 -12.969 14.086 1 97.75 408 LEU B C 1
ATOM 10253 O O . LEU B 1 408 ? 21.125 -12.109 14.43 1 97.75 408 LEU B O 1
ATOM 10257 N N . LEU B 1 409 ? 20.453 -13.742 13.055 1 98.25 409 LEU B N 1
ATOM 10258 C CA . LEU B 1 409 ? 21.594 -13.523 12.164 1 98.25 409 LEU B CA 1
ATOM 10259 C C . LEU B 1 409 ? 21.516 -12.148 11.508 1 98.25 409 LEU B C 1
ATOM 10261 O O . LEU B 1 409 ? 22.531 -11.508 11.273 1 98.25 409 LEU B O 1
ATOM 10265 N N . ALA B 1 410 ? 20.312 -11.734 11.164 1 98.12 410 ALA B N 1
ATOM 10266 C CA . ALA B 1 410 ? 20.125 -10.414 10.578 1 98.12 410 ALA B CA 1
ATOM 10267 C C . ALA B 1 410 ? 20.547 -9.312 11.547 1 98.12 410 ALA B C 1
ATOM 10269 O O . ALA B 1 410 ? 21.094 -8.289 11.133 1 98.12 410 ALA B O 1
ATOM 10270 N N . VAL B 1 411 ? 20.266 -9.5 12.828 1 96.94 411 VAL B N 1
ATOM 10271 C CA . VAL B 1 411 ? 20.688 -8.555 13.859 1 96.94 411 VAL B CA 1
ATOM 10272 C C . VAL B 1 411 ? 22.203 -8.492 13.922 1 96.94 411 VAL B C 1
ATOM 10274 O O . VAL B 1 411 ? 22.781 -7.402 13.961 1 96.94 411 VAL B O 1
ATOM 10277 N N . LEU B 1 412 ? 22.797 -9.641 13.859 1 96.81 412 LEU B N 1
ATOM 10278 C CA . LEU B 1 412 ? 24.25 -9.703 13.898 1 96.81 412 LEU B CA 1
ATOM 10279 C C . LEU B 1 412 ? 24.859 -9.016 12.68 1 96.81 412 LEU B C 1
ATOM 10281 O O . LEU B 1 412 ? 25.875 -8.328 12.781 1 96.81 412 LEU B O 1
ATOM 10285 N N . TYR B 1 413 ? 24.266 -9.289 11.594 1 97.38 413 TYR B N 1
ATOM 10286 C CA . TYR B 1 413 ? 24.719 -8.656 10.359 1 97.38 413 TYR B CA 1
ATOM 10287 C C . TYR B 1 413 ? 24.641 -7.137 10.461 1 97.38 413 TYR B C 1
ATOM 10289 O O . TYR B 1 413 ? 25.578 -6.434 10.086 1 97.38 413 TYR B O 1
ATOM 10297 N N . THR B 1 414 ? 23.547 -6.574 10.945 1 95.75 414 THR B N 1
ATOM 10298 C CA . THR B 1 414 ? 23.328 -5.133 11.031 1 95.75 414 THR B CA 1
ATOM 10299 C C . THR B 1 414 ? 24.297 -4.504 12.031 1 95.75 414 THR B C 1
ATOM 10301 O O . THR B 1 414 ? 24.891 -3.463 11.75 1 95.75 414 THR B O 1
ATOM 10304 N N . VAL B 1 415 ? 24.5 -5.133 13.156 1 94.12 415 VAL B N 1
ATOM 10305 C CA . VAL B 1 415 ? 25.375 -4.609 14.195 1 94.12 415 VAL B CA 1
ATOM 10306 C C . VAL B 1 415 ? 26.828 -4.637 13.703 1 94.12 415 VAL B C 1
ATOM 10308 O O . VAL B 1 415 ? 27.578 -3.678 13.906 1 94.12 415 VAL B O 1
ATOM 10311 N N . SER B 1 416 ? 27.172 -5.711 13.086 1 95.25 416 SER B N 1
ATOM 10312 C CA . SER B 1 416 ? 28.531 -5.816 12.562 1 95.25 416 SER B CA 1
ATOM 10313 C C . SER B 1 416 ? 28.781 -4.793 11.461 1 95.25 416 SER B C 1
ATOM 10315 O O . SER B 1 416 ? 29.844 -4.184 11.406 1 95.25 416 SER B O 1
ATOM 10317 N N . SER B 1 417 ? 27.844 -4.66 10.57 1 95.06 417 SER B N 1
ATOM 10318 C CA . SER B 1 417 ? 27.984 -3.691 9.484 1 95.06 417 SER B CA 1
ATOM 10319 C C . SER B 1 417 ? 28.172 -2.279 10.031 1 95.06 417 SER B C 1
ATOM 10321 O O . SER B 1 417 ? 29 -1.519 9.523 1 95.06 417 SER B O 1
ATOM 10323 N N . VAL B 1 418 ? 27.422 -1.878 11.039 1 92.12 418 VAL B N 1
ATOM 10324 C CA . VAL B 1 418 ? 27.516 -0.55 11.633 1 92.12 418 VAL B CA 1
ATOM 10325 C C . VAL B 1 418 ? 28.859 -0.382 12.328 1 92.12 418 VAL B C 1
ATOM 10327 O O . VAL B 1 418 ? 29.484 0.681 12.242 1 92.12 418 VAL B O 1
ATOM 10330 N N . ARG B 1 419 ? 29.344 -1.419 12.953 1 92.69 419 ARG B N 1
ATOM 10331 C CA . ARG B 1 419 ? 30.641 -1.368 13.633 1 92.69 419 ARG B CA 1
ATOM 10332 C C . ARG B 1 419 ? 31.781 -1.216 12.633 1 92.69 419 ARG B C 1
ATOM 10334 O O . ARG B 1 419 ? 32.719 -0.462 12.867 1 92.69 419 ARG B O 1
ATOM 10341 N N . PHE B 1 420 ? 31.672 -1.946 11.57 1 94.19 420 PHE B N 1
ATOM 10342 C CA . PHE B 1 420 ? 32.688 -1.84 10.531 1 94.19 420 PHE B CA 1
ATOM 10343 C C . PHE B 1 420 ? 32.688 -0.442 9.93 1 94.19 420 PHE B C 1
ATOM 10345 O O . PHE B 1 420 ? 33.781 0.109 9.641 1 94.19 420 PHE B O 1
ATOM 10352 N N . LEU B 1 421 ? 31.562 0.1 9.719 1 90.81 421 LEU B N 1
ATOM 10353 C CA . LEU B 1 421 ? 31.469 1.428 9.117 1 90.81 421 LEU B CA 1
ATOM 10354 C C . LEU B 1 421 ? 32.031 2.488 10.055 1 90.81 421 LEU B C 1
ATOM 10356 O O . LEU B 1 421 ? 32.719 3.426 9.602 1 90.81 421 LEU B O 1
ATOM 10360 N N . ARG B 1 422 ? 31.781 2.375 11.312 1 86.56 422 ARG B N 1
ATOM 10361 C CA . ARG B 1 422 ? 32.344 3.299 12.297 1 86.56 422 ARG B CA 1
ATOM 10362 C C . ARG B 1 422 ? 33.844 3.201 12.336 1 86.56 422 ARG B C 1
ATOM 10364 O O . ARG B 1 422 ? 34.562 4.219 12.406 1 86.56 422 ARG B O 1
ATOM 10371 N N . TRP B 1 423 ? 34.312 1.988 12.352 1 88.69 423 TRP B N 1
ATOM 10372 C CA . TRP B 1 423 ? 35.75 1.754 12.352 1 88.69 423 TRP B CA 1
ATOM 10373 C C . TRP B 1 423 ? 36.406 2.348 11.109 1 88.69 423 TRP B C 1
ATOM 10375 O O . TRP B 1 423 ? 37.469 2.965 11.188 1 88.69 423 TRP B O 1
ATOM 10385 N N . ARG B 1 424 ? 35.844 2.188 9.969 1 89.75 424 ARG B N 1
ATOM 10386 C CA . ARG B 1 424 ? 36.344 2.697 8.703 1 89.75 424 ARG B CA 1
ATOM 10387 C C . ARG B 1 424 ? 36.406 4.223 8.703 1 89.75 424 ARG B C 1
ATOM 10389 O O . ARG B 1 424 ? 37.312 4.82 8.148 1 89.75 424 ARG B O 1
ATOM 10396 N N . ARG B 1 425 ? 35.375 4.766 9.203 1 82.88 425 ARG B N 1
ATOM 10397 C CA . ARG B 1 425 ? 35.281 6.223 9.258 1 82.88 425 ARG B CA 1
ATOM 10398 C C . ARG B 1 425 ? 36.406 6.809 10.102 1 82.88 425 ARG B C 1
ATOM 10400 O O . ARG B 1 425 ? 36.906 7.898 9.82 1 82.88 425 ARG B O 1
ATOM 10407 N N . GLU B 1 426 ? 36.812 6.055 11.055 1 82.38 426 GLU B N 1
ATOM 10408 C CA . GLU B 1 426 ? 37.812 6.531 11.984 1 82.38 426 GLU B CA 1
ATOM 10409 C C . GLU B 1 426 ? 39.219 6.246 11.453 1 82.38 426 GLU B C 1
ATOM 10411 O O . GLU B 1 426 ? 40.125 7.074 11.602 1 82.38 426 GLU B O 1
ATOM 10416 N N . ARG B 1 427 ? 39.344 5.148 10.781 1 84 427 ARG B N 1
ATOM 10417 C CA . ARG B 1 427 ? 40.719 4.688 10.523 1 84 427 ARG B CA 1
ATOM 10418 C C . ARG B 1 427 ? 41.031 4.781 9.039 1 84 427 ARG B C 1
ATOM 10420 O O . ARG B 1 427 ? 42.188 5.012 8.672 1 84 427 ARG B O 1
ATOM 10427 N N . LEU B 1 428 ? 40.156 4.617 8.125 1 84.25 428 LEU B N 1
ATOM 10428 C CA . LEU B 1 428 ? 40.5 4.438 6.719 1 84.25 428 LEU B CA 1
ATOM 10429 C C . LEU B 1 428 ? 40.062 5.648 5.898 1 84.25 428 LEU B C 1
ATOM 10431 O O . LEU B 1 428 ? 40.812 6.141 5.059 1 84.25 428 LEU B O 1
ATOM 10435 N N . PHE B 1 429 ? 38.969 6.184 6.141 1 76.5 429 PHE B N 1
ATOM 10436 C CA . PHE B 1 429 ? 38.344 7.168 5.27 1 76.5 429 PHE B CA 1
ATOM 10437 C C . PHE B 1 429 ? 39.125 8.461 5.238 1 76.5 429 PHE B C 1
ATOM 10439 O O . PHE B 1 429 ? 39.188 9.148 4.215 1 76.5 429 PHE B O 1
ATOM 10446 N N . PRO B 1 430 ? 39.875 8.727 6.328 1 77.62 430 PRO B N 1
ATOM 10447 C CA . PRO B 1 430 ? 40.625 9.977 6.258 1 77.62 430 PRO B CA 1
ATOM 10448 C C . PRO B 1 430 ? 41.781 9.898 5.266 1 77.62 430 PRO B C 1
ATOM 10450 O O . PRO B 1 430 ? 42.219 10.93 4.727 1 77.62 430 PRO B O 1
ATOM 10453 N N . ASN B 1 431 ? 42.219 8.719 4.891 1 84.62 431 ASN B N 1
ATOM 10454 C CA . ASN B 1 431 ? 43.281 8.523 3.924 1 84.62 431 ASN B CA 1
ATOM 10455 C C . ASN B 1 431 ? 42.75 8.047 2.578 1 84.62 431 ASN B C 1
ATOM 10457 O O . ASN B 1 431 ? 42.281 6.918 2.463 1 84.62 431 ASN B O 1
ATOM 10461 N N . THR B 1 432 ? 42.906 8.828 1.537 1 84.69 432 THR B N 1
ATOM 10462 C CA . THR B 1 432 ? 42.344 8.531 0.222 1 84.69 432 THR B CA 1
ATOM 10463 C C . THR B 1 432 ? 42.969 7.273 -0.365 1 84.69 432 THR B C 1
ATOM 10465 O O . THR B 1 432 ? 42.312 6.48 -1.022 1 84.69 432 THR B O 1
ATOM 10468 N N . PHE B 1 433 ? 44.219 7.141 -0.145 1 89.19 433 PHE B N 1
ATOM 10469 C CA . PHE B 1 433 ? 44.938 5.992 -0.682 1 89.19 433 PHE B CA 1
ATOM 10470 C C . PHE B 1 433 ? 44.438 4.695 -0.071 1 89.19 433 PHE B C 1
ATOM 10472 O O . PHE B 1 433 ? 44.188 3.723 -0.786 1 89.19 433 PHE B O 1
ATOM 10479 N N . LEU B 1 434 ? 44.219 4.703 1.152 1 90.44 434 LEU B N 1
ATOM 10480 C CA . LEU B 1 434 ? 43.719 3.514 1.845 1 90.44 434 LEU B CA 1
ATOM 10481 C C . LEU B 1 434 ? 42.281 3.225 1.487 1 90.44 434 LEU B C 1
ATOM 10483 O O . LEU B 1 434 ? 41.875 2.062 1.428 1 90.44 434 LEU B O 1
ATOM 10487 N N . ARG B 1 435 ? 41.594 4.266 1.226 1 89.44 435 ARG B N 1
ATOM 10488 C CA . ARG B 1 435 ? 40.188 4.109 0.861 1 89.44 435 ARG B CA 1
ATOM 10489 C C . ARG B 1 435 ? 40.062 3.412 -0.488 1 89.44 435 ARG B C 1
ATOM 10491 O O . ARG B 1 435 ? 39.156 2.598 -0.679 1 89.44 435 ARG B O 1
ATOM 10498 N N . VAL B 1 436 ? 40.906 3.707 -1.4 1 92 436 VAL B N 1
ATOM 10499 C CA . VAL B 1 436 ? 40.844 3.152 -2.748 1 92 436 VAL B CA 1
ATOM 10500 C C . VAL B 1 436 ? 41.438 1.739 -2.752 1 92 436 VAL B C 1
ATOM 10502 O O . VAL B 1 436 ? 40.969 0.877 -3.506 1 92 436 VAL B O 1
ATOM 10505 N N . LEU B 1 437 ? 42.312 1.452 -1.838 1 94.25 437 LEU B N 1
ATOM 10506 C CA . LEU B 1 437 ? 43 0.167 -1.831 1 94.25 437 LEU B CA 1
ATOM 10507 C C . LEU B 1 437 ? 42.219 -0.87 -1.038 1 94.25 437 LEU B C 1
ATOM 10509 O O . LEU B 1 437 ? 42.375 -2.074 -1.249 1 94.25 437 LEU B O 1
ATOM 10513 N N . GLU B 1 438 ? 41.406 -0.398 -0.202 1 95.19 438 GLU B N 1
ATOM 10514 C CA . GLU B 1 438 ? 40.688 -1.31 0.68 1 95.19 438 GLU B CA 1
ATOM 10515 C C . GLU B 1 438 ? 39.844 -2.311 -0.12 1 95.19 438 GLU B C 1
ATOM 10517 O O . GLU B 1 438 ? 39.938 -3.52 0.107 1 95.19 438 GLU B O 1
ATOM 10522 N N . PRO B 1 439 ? 39.031 -1.84 -1.102 1 96.31 439 PRO B N 1
ATOM 10523 C CA . PRO B 1 439 ? 38.25 -2.811 -1.853 1 96.31 439 PRO B CA 1
ATOM 10524 C C . PRO B 1 439 ? 39.094 -3.805 -2.631 1 96.31 439 PRO B C 1
ATOM 10526 O O . PRO B 1 439 ? 38.719 -4.969 -2.785 1 96.31 439 PRO B O 1
ATOM 10529 N N . CYS B 1 440 ? 40.219 -3.428 -3.086 1 96.19 440 CYS B N 1
ATOM 10530 C CA . CYS B 1 440 ? 41.125 -4.301 -3.816 1 96.19 440 CYS B CA 1
ATOM 10531 C C . CYS B 1 440 ? 41.719 -5.371 -2.9 1 96.19 440 CYS B C 1
ATOM 10533 O O . CYS B 1 440 ? 41.719 -6.551 -3.246 1 96.19 440 CYS B O 1
ATOM 10535 N N . LEU B 1 441 ? 42.125 -4.961 -1.746 1 96.31 441 LEU B N 1
ATOM 10536 C CA . LEU B 1 441 ? 42.719 -5.895 -0.789 1 96.31 441 LEU B CA 1
ATOM 10537 C C . LEU B 1 441 ? 41.656 -6.867 -0.267 1 96.31 441 LEU B C 1
ATOM 10539 O O . LEU B 1 441 ? 41.938 -8.055 -0.074 1 96.31 441 LEU B O 1
ATOM 10543 N N . PHE B 1 442 ? 40.562 -6.301 -0.02 1 97.19 442 PHE B N 1
ATOM 10544 C CA . PHE B 1 442 ? 39.469 -7.152 0.45 1 97.19 442 PHE B CA 1
ATOM 10545 C C . PHE B 1 442 ? 39.094 -8.172 -0.611 1 97.19 442 PHE B C 1
ATOM 10547 O O . PHE B 1 442 ? 38.844 -9.344 -0.298 1 97.19 442 PHE B O 1
ATOM 10554 N N . SER B 1 443 ? 38.906 -7.707 -1.866 1 97.44 443 SER B N 1
ATOM 10555 C CA . SER B 1 443 ? 38.562 -8.617 -2.959 1 97.44 443 SER B CA 1
ATOM 10556 C C . SER B 1 443 ? 39.594 -9.727 -3.094 1 97.44 443 SER B C 1
ATOM 10558 O O . SER B 1 443 ? 39.25 -10.883 -3.35 1 97.44 443 SER B O 1
ATOM 10560 N N . LEU B 1 444 ? 40.906 -9.43 -2.877 1 96.94 444 LEU B N 1
ATOM 10561 C CA . LEU B 1 444 ? 41.969 -10.422 -2.941 1 96.94 444 LEU B CA 1
ATOM 10562 C C . LEU B 1 444 ? 41.812 -11.461 -1.835 1 96.94 444 LEU B C 1
ATOM 10564 O O . LEU B 1 444 ? 41.906 -12.656 -2.09 1 96.94 444 LEU B O 1
ATOM 10568 N N . ALA B 1 445 ? 41.531 -11.008 -0.715 1 97.19 445 ALA B N 1
ATOM 10569 C CA . ALA B 1 445 ? 41.438 -11.906 0.427 1 97.19 445 ALA B CA 1
ATOM 10570 C C . ALA B 1 445 ? 40.188 -12.789 0.31 1 97.19 445 ALA B C 1
ATOM 10572 O O . ALA B 1 445 ? 40.25 -14.008 0.49 1 97.19 445 ALA B O 1
ATOM 10573 N N . TYR B 1 446 ? 39.062 -12.18 0.046 1 97.69 446 TYR B N 1
ATOM 10574 C CA . TYR B 1 446 ? 37.781 -12.891 -0.012 1 97.69 446 TYR B CA 1
ATOM 10575 C C . TYR B 1 446 ? 37.781 -13.914 -1.144 1 97.69 446 TYR B C 1
ATOM 10577 O O . TYR B 1 446 ? 37.406 -15.062 -0.946 1 97.69 446 TYR B O 1
ATOM 10585 N N . ASN B 1 447 ? 38.25 -13.516 -2.361 1 97.25 447 ASN B N 1
ATOM 10586 C CA . ASN B 1 447 ? 38.219 -14.398 -3.518 1 97.25 447 ASN B CA 1
ATOM 10587 C C . ASN B 1 447 ? 39.25 -15.508 -3.404 1 97.25 447 ASN B C 1
ATOM 10589 O O . ASN B 1 447 ? 39.125 -16.578 -3.994 1 97.25 447 ASN B O 1
ATOM 10593 N N . THR B 1 448 ? 40.312 -15.273 -2.639 1 96.94 448 THR B N 1
ATOM 10594 C CA . THR B 1 448 ? 41.281 -16.328 -2.367 1 96.94 448 THR B CA 1
ATOM 10595 C C . THR B 1 448 ? 40.625 -17.422 -1.515 1 96.94 448 THR B C 1
ATOM 10597 O O . THR B 1 448 ? 40.812 -18.609 -1.805 1 96.94 448 THR B O 1
ATOM 10600 N N . VAL B 1 449 ? 39.906 -17 -0.562 1 97 449 VAL B N 1
ATOM 10601 C CA . VAL B 1 449 ? 39.25 -17.984 0.302 1 97 449 VAL B CA 1
ATOM 10602 C C . VAL B 1 449 ? 38.188 -18.75 -0.482 1 97 449 VAL B C 1
ATOM 10604 O O . VAL B 1 449 ? 38.031 -19.953 -0.336 1 97 449 VAL B O 1
ATOM 10607 N N . CYS B 1 450 ? 37.469 -18.031 -1.319 1 96.06 450 CYS B N 1
ATOM 10608 C CA . CYS B 1 450 ? 36.375 -18.641 -2.1 1 96.06 450 CYS B CA 1
ATOM 10609 C C . CYS B 1 450 ? 36.938 -19.641 -3.105 1 96.06 450 CYS B C 1
ATOM 10611 O O . CYS B 1 450 ? 36.281 -20.625 -3.451 1 96.06 450 CYS B O 1
ATOM 10613 N N . TYR B 1 451 ? 38.188 -19.422 -3.586 1 94.31 451 TYR B N 1
ATOM 10614 C CA . TYR B 1 451 ? 38.812 -20.297 -4.57 1 94.31 451 TYR B CA 1
ATOM 10615 C C . TYR B 1 451 ? 39.469 -21.5 -3.898 1 94.31 451 TYR B C 1
ATOM 10617 O O . TYR B 1 451 ? 39.344 -22.625 -4.375 1 94.31 451 TYR B O 1
ATOM 10625 N N . VAL B 1 452 ? 40.062 -21.344 -2.715 1 93.25 452 VAL B N 1
ATOM 10626 C CA . VAL B 1 452 ? 40.906 -22.359 -2.102 1 93.25 452 VAL B CA 1
ATOM 10627 C C . VAL B 1 452 ? 40.062 -23.281 -1.222 1 93.25 452 VAL B C 1
ATOM 10629 O O . VAL B 1 452 ? 40.312 -24.484 -1.15 1 93.25 452 VAL B O 1
ATOM 10632 N N . LEU B 1 453 ? 39.094 -22.766 -0.615 1 94.06 453 LEU B N 1
ATOM 10633 C CA . LEU B 1 453 ? 38.312 -23.547 0.339 1 94.06 453 LEU B CA 1
ATOM 10634 C C . LEU B 1 453 ? 37.625 -24.719 -0.347 1 94.06 453 LEU B C 1
ATOM 10636 O O . LEU B 1 453 ? 37.688 -25.844 0.159 1 94.06 453 LEU B O 1
ATOM 10640 N N . PRO B 1 454 ? 37.031 -24.531 -1.51 1 93.38 454 PRO B N 1
ATOM 10641 C CA . PRO B 1 454 ? 36.375 -25.656 -2.176 1 93.38 454 PRO B CA 1
ATOM 10642 C C . PRO B 1 454 ? 37.375 -26.734 -2.607 1 93.38 454 PRO B C 1
ATOM 10644 O O . PRO B 1 454 ? 37 -27.906 -2.713 1 93.38 454 PRO B O 1
ATOM 10647 N N . LEU B 1 455 ? 38.656 -26.375 -2.861 1 90.19 455 LEU B N 1
ATOM 10648 C CA . LEU B 1 455 ? 39.656 -27.328 -3.291 1 90.19 455 LEU B CA 1
ATOM 10649 C C . LEU B 1 455 ? 40 -28.297 -2.166 1 90.19 455 LEU B C 1
ATOM 10651 O O . LEU B 1 455 ? 40.531 -29.391 -2.42 1 90.19 455 LEU B O 1
ATOM 10655 N N . ALA B 1 456 ? 39.625 -27.906 -0.964 1 88.81 456 ALA B N 1
ATOM 10656 C CA . ALA B 1 456 ? 39.938 -28.734 0.199 1 88.81 456 ALA B CA 1
ATOM 10657 C C . ALA B 1 456 ? 38.875 -29.812 0.395 1 88.81 456 ALA B C 1
ATOM 10659 O O . ALA B 1 456 ? 39.094 -30.781 1.114 1 88.81 456 ALA B O 1
ATOM 10660 N N . PHE B 1 457 ? 37.781 -29.672 -0.322 1 89.88 457 PHE B N 1
ATOM 10661 C CA . PHE B 1 457 ? 36.688 -30.609 -0.148 1 89.88 457 PHE B CA 1
ATOM 10662 C C . PHE B 1 457 ? 36.438 -31.422 -1.42 1 89.88 457 PHE B C 1
ATOM 10664 O O . PHE B 1 457 ? 36.781 -30.969 -2.518 1 89.88 457 PHE B O 1
ATOM 10671 N N . GLY B 1 458 ? 35.875 -32.656 -1.337 1 85.38 458 GLY B N 1
ATOM 10672 C CA . GLY B 1 458 ? 35.656 -33.531 -2.473 1 85.38 458 GLY B CA 1
ATOM 10673 C C . GLY B 1 458 ? 34.406 -33.219 -3.242 1 85.38 458 GLY B C 1
ATOM 10674 O O . GLY B 1 458 ? 33.625 -32.375 -2.824 1 85.38 458 GLY B O 1
ATOM 10675 N N . CYS B 1 459 ? 34.312 -33.781 -4.43 1 91.25 459 CYS B N 1
ATOM 10676 C CA . CYS B 1 459 ? 33.156 -33.625 -5.293 1 91.25 459 CYS B CA 1
ATOM 10677 C C . CYS B 1 459 ? 32.062 -34.656 -4.949 1 91.25 459 CYS B C 1
ATOM 10679 O O . CYS B 1 459 ? 32.375 -35.688 -4.395 1 91.25 459 CYS B O 1
ATOM 10681 N N . ILE B 1 460 ? 30.875 -34.281 -5.152 1 92.56 460 ILE B N 1
ATOM 10682 C CA . ILE B 1 460 ? 29.734 -35.156 -4.883 1 92.56 460 ILE B CA 1
ATOM 10683 C C . ILE B 1 460 ? 29 -35.469 -6.184 1 92.56 460 ILE B C 1
ATOM 10685 O O . ILE B 1 460 ? 29.125 -34.719 -7.164 1 92.56 460 ILE B O 1
ATOM 10689 N N . GLU B 1 461 ? 28.25 -36.562 -6.16 1 93.75 461 GLU B N 1
ATOM 10690 C CA . GLU B 1 461 ? 27.5 -36.969 -7.344 1 93.75 461 GLU B CA 1
ATOM 10691 C C . GLU B 1 461 ? 26.266 -36.094 -7.555 1 93.75 461 GLU B C 1
ATOM 10693 O O . GLU B 1 461 ? 25.609 -35.688 -6.594 1 93.75 461 GLU B O 1
ATOM 10698 N N . ILE B 1 462 ? 25.984 -35.781 -8.766 1 93.88 462 ILE B N 1
ATOM 10699 C CA . ILE B 1 462 ? 24.797 -34.969 -9.117 1 93.88 462 ILE B CA 1
ATOM 10700 C C . ILE B 1 462 ? 23.562 -35.875 -9.062 1 93.88 462 ILE B C 1
ATOM 10702 O O . ILE B 1 462 ? 23.5 -36.906 -9.727 1 93.88 462 ILE B O 1
ATOM 10706 N N . PRO B 1 463 ? 22.625 -35.469 -8.297 1 90.88 463 PRO B N 1
ATOM 10707 C CA . PRO B 1 463 ? 21.391 -36.25 -8.289 1 90.88 463 PRO B CA 1
ATOM 10708 C C . PRO B 1 463 ? 20.734 -36.344 -9.664 1 90.88 463 PRO B C 1
ATOM 10710 O O . PRO B 1 463 ? 20.719 -35.375 -10.406 1 90.88 463 PRO B O 1
ATOM 10713 N N . PRO B 1 464 ? 20.188 -37.5 -10.023 1 89.12 464 PRO B N 1
ATOM 10714 C CA . PRO B 1 464 ? 19.609 -37.719 -11.359 1 89.12 464 PRO B CA 1
ATOM 10715 C C . PRO B 1 464 ? 18.5 -36.719 -11.68 1 89.12 464 PRO B C 1
ATOM 10717 O O . PRO B 1 464 ? 18.359 -36.312 -12.828 1 89.12 464 PRO B O 1
ATOM 10720 N N . TYR B 1 465 ? 17.781 -36.406 -10.719 1 87.38 465 TYR B N 1
ATOM 10721 C CA . TYR B 1 465 ? 16.688 -35.469 -10.93 1 87.38 465 TYR B CA 1
ATOM 10722 C C . TYR B 1 465 ? 17.203 -34.125 -11.438 1 87.38 465 TYR B C 1
ATOM 10724 O O . TYR B 1 465 ? 16.625 -33.531 -12.352 1 87.38 465 TYR B O 1
ATOM 10732 N N . VAL B 1 466 ? 18.25 -33.656 -10.883 1 89.75 466 VAL B N 1
ATOM 10733 C CA . VAL B 1 466 ? 18.812 -32.375 -11.258 1 89.75 466 VAL B CA 1
ATOM 10734 C C . VAL B 1 466 ? 19.484 -32.469 -12.633 1 89.75 466 VAL B C 1
ATOM 10736 O O . VAL B 1 466 ? 19.422 -31.547 -13.438 1 89.75 466 VAL B O 1
ATOM 10739 N N . LYS B 1 467 ? 20.047 -33.656 -12.891 1 88.62 467 LYS B N 1
ATOM 10740 C CA . LYS B 1 467 ? 20.703 -33.875 -14.18 1 88.62 467 LYS B CA 1
ATOM 10741 C C . LYS B 1 467 ? 19.703 -33.875 -15.32 1 88.62 467 LYS B C 1
ATOM 10743 O O . LYS B 1 467 ? 19.953 -33.312 -16.375 1 88.62 467 LYS B O 1
ATOM 10748 N N . ASP B 1 468 ? 18.547 -34.438 -15.086 1 87.38 468 ASP B N 1
ATOM 10749 C CA . ASP B 1 468 ? 17.531 -34.562 -16.125 1 87.38 468 ASP B CA 1
ATOM 10750 C C . ASP B 1 468 ? 16.812 -33.25 -16.375 1 87.38 468 ASP B C 1
ATOM 10752 O O . ASP B 1 468 ? 16.328 -33 -17.484 1 87.38 468 ASP B O 1
ATOM 10756 N N . HIS B 1 469 ? 16.781 -32.375 -15.422 1 87.44 469 HIS B N 1
ATOM 10757 C CA . HIS B 1 469 ? 15.984 -31.172 -15.555 1 87.44 469 HIS B CA 1
ATOM 10758 C C . HIS B 1 469 ? 16.859 -29.922 -15.422 1 87.44 469 HIS B C 1
ATOM 10760 O O . HIS B 1 469 ? 16.391 -28.875 -14.984 1 87.44 469 HIS B O 1
ATOM 10766 N N . LYS B 1 470 ? 18.078 -30.016 -15.734 1 85.25 470 LYS B N 1
ATOM 10767 C CA . LYS B 1 470 ? 19.031 -28.922 -15.594 1 85.25 470 LYS B CA 1
ATOM 10768 C C . LYS B 1 470 ? 18.641 -27.719 -16.469 1 85.25 470 LYS B C 1
ATOM 10770 O O . LYS B 1 470 ? 18.719 -26.578 -16.016 1 85.25 470 LYS B O 1
ATOM 10775 N N . ALA B 1 471 ? 18.156 -27.938 -17.656 1 79.56 471 ALA B N 1
ATOM 10776 C CA . ALA B 1 471 ? 17.797 -26.875 -18.609 1 79.56 471 ALA B CA 1
ATOM 10777 C C . ALA B 1 471 ? 16.547 -26.156 -18.141 1 79.56 471 ALA B C 1
ATOM 10779 O O . ALA B 1 471 ? 16.453 -24.922 -18.25 1 79.56 471 ALA B O 1
ATOM 10780 N N . GLU B 1 472 ? 15.602 -26.906 -17.594 1 79.31 472 GLU B N 1
ATOM 10781 C CA . GLU B 1 472 ? 14.336 -26.312 -17.156 1 79.31 472 GLU B CA 1
ATOM 10782 C C . GLU B 1 472 ? 14.523 -25.5 -15.875 1 79.31 472 GLU B C 1
ATOM 10784 O O . GLU B 1 472 ? 13.883 -24.453 -15.695 1 79.31 472 GLU B O 1
ATOM 10789 N N . MET B 1 473 ? 15.453 -25.984 -15.086 1 83.62 473 MET B N 1
ATOM 10790 C CA . MET B 1 473 ? 15.695 -25.297 -13.812 1 83.62 473 MET B CA 1
ATOM 10791 C C . MET B 1 473 ? 16.656 -24.141 -13.992 1 83.62 473 MET B C 1
ATOM 10793 O O . MET B 1 473 ? 16.766 -23.266 -13.125 1 83.62 473 MET B O 1
ATOM 10797 N N . LYS B 1 474 ? 17.312 -23.984 -15.117 1 81.75 474 LYS B N 1
ATOM 10798 C CA . LYS B 1 474 ? 18.297 -22.938 -15.422 1 81.75 474 LYS B CA 1
ATOM 10799 C C . LYS B 1 474 ? 19.359 -22.859 -14.336 1 81.75 474 LYS B C 1
ATOM 10801 O O . LYS B 1 474 ? 19.672 -21.781 -13.836 1 81.75 474 LYS B O 1
ATOM 10806 N N . VAL B 1 475 ? 19.828 -24.031 -13.859 1 89.19 475 VAL B N 1
ATOM 10807 C CA . VAL B 1 475 ? 20.844 -24.094 -12.828 1 89.19 475 VAL B CA 1
ATOM 10808 C C . VAL B 1 475 ? 22.172 -24.562 -13.43 1 89.19 475 VAL B C 1
ATOM 10810 O O . VAL B 1 475 ? 22.188 -25.406 -14.328 1 89.19 475 VAL B O 1
ATOM 10813 N N . GLU B 1 476 ? 23.203 -23.938 -12.984 1 90.5 476 GLU B N 1
ATOM 10814 C CA . GLU B 1 476 ? 24.562 -24.328 -13.375 1 90.5 476 GLU B CA 1
ATOM 10815 C C . GLU B 1 476 ? 25.391 -24.75 -12.156 1 90.5 476 GLU B C 1
ATOM 10817 O O . GLU B 1 476 ? 25.422 -24.031 -11.156 1 90.5 476 GLU B O 1
ATOM 10822 N N . LEU B 1 477 ? 25.922 -25.938 -12.258 1 93.94 477 LEU B N 1
ATOM 10823 C CA . LEU B 1 477 ? 26.766 -26.453 -11.188 1 93.94 477 LEU B CA 1
ATOM 10824 C C . LEU B 1 477 ? 28.25 -26.344 -11.555 1 93.94 477 LEU B C 1
ATOM 10826 O O . LEU B 1 477 ? 28.609 -26.453 -12.734 1 93.94 477 LEU B O 1
ATOM 10830 N N . PHE B 1 478 ? 29.062 -26.062 -10.648 1 93.75 478 PHE B N 1
ATOM 10831 C CA . PHE B 1 478 ? 30.5 -25.938 -10.891 1 93.75 478 PHE B CA 1
ATOM 10832 C C . PHE B 1 478 ? 31.172 -27.297 -10.906 1 93.75 478 PHE B C 1
ATOM 10834 O O . PHE B 1 478 ? 31.344 -27.922 -9.852 1 93.75 478 PHE B O 1
ATOM 10841 N N . THR B 1 479 ? 31.594 -27.781 -12.07 1 91.19 479 THR B N 1
ATOM 10842 C CA . THR B 1 479 ? 32.156 -29.109 -12.234 1 91.19 479 THR B CA 1
ATOM 10843 C C . THR B 1 479 ? 33.656 -29.031 -12.594 1 91.19 479 THR B C 1
ATOM 10845 O O . THR B 1 479 ? 34.344 -30.047 -12.656 1 91.19 479 THR B O 1
ATOM 10848 N N . GLU B 1 480 ? 34.188 -27.875 -12.727 1 87.12 480 GLU B N 1
ATOM 10849 C CA . GLU B 1 480 ? 35.531 -27.688 -13.266 1 87.12 480 GLU B CA 1
ATOM 10850 C C . GLU B 1 480 ? 36.594 -28.172 -12.289 1 87.12 480 GLU B C 1
ATOM 10852 O O . GLU B 1 480 ? 37.719 -28.516 -12.695 1 87.12 480 GLU B O 1
ATOM 10857 N N . PHE B 1 481 ? 36.281 -28.25 -11.016 1 87.94 481 PHE B N 1
ATOM 10858 C CA . PHE B 1 481 ? 37.25 -28.703 -10.008 1 87.94 481 PHE B CA 1
ATOM 10859 C C . PHE B 1 481 ? 37.219 -30.219 -9.875 1 87.94 481 PHE B C 1
ATOM 10861 O O . PHE B 1 481 ? 38.031 -30.797 -9.148 1 87.94 481 PHE B O 1
ATOM 10868 N N . CYS B 1 482 ? 36.281 -30.828 -10.586 1 87.88 482 CYS B N 1
ATOM 10869 C CA . CYS B 1 482 ? 36.125 -32.25 -10.422 1 87.88 482 CYS B CA 1
ATOM 10870 C C . CYS B 1 482 ? 36.781 -33.031 -11.555 1 87.88 482 CYS B C 1
ATOM 10872 O O . CYS B 1 482 ? 36.906 -32.5 -12.664 1 87.88 482 CYS B O 1
ATOM 10874 N N . ALA B 1 483 ? 37.156 -34.312 -11.234 1 80.5 483 ALA B N 1
ATOM 10875 C CA . ALA B 1 483 ? 37.719 -35.188 -12.25 1 80.5 483 ALA B CA 1
ATOM 10876 C C . ALA B 1 483 ? 36.656 -35.656 -13.242 1 80.5 483 ALA B C 1
ATOM 10878 O O . ALA B 1 483 ? 36.875 -35.625 -14.461 1 80.5 483 ALA B O 1
ATOM 10879 N N . ASP B 1 484 ? 35.531 -36.125 -12.633 1 85.06 484 ASP B N 1
ATOM 10880 C CA . ASP B 1 484 ? 34.406 -36.5 -13.461 1 85.06 484 ASP B CA 1
ATOM 10881 C C . ASP B 1 484 ? 33.438 -35.281 -13.625 1 85.06 484 ASP B C 1
ATOM 10883 O O . ASP B 1 484 ? 32.594 -35.062 -12.773 1 85.06 484 ASP B O 1
ATOM 10887 N N . ARG B 1 485 ? 33.531 -34.656 -14.641 1 85.69 485 ARG B N 1
ATOM 10888 C CA . ARG B 1 485 ? 32.812 -33.406 -14.836 1 85.69 485 ARG B CA 1
ATOM 10889 C C . ARG B 1 485 ? 31.375 -33.656 -15.281 1 85.69 485 ARG B C 1
ATOM 10891 O O . ARG B 1 485 ? 30.547 -32.75 -15.266 1 85.69 485 ARG B O 1
ATOM 10898 N N . GLU B 1 486 ? 31.031 -34.844 -15.594 1 86.69 486 GLU B N 1
ATOM 10899 C CA . GLU B 1 486 ? 29.703 -35.125 -16.094 1 86.69 486 GLU B CA 1
ATOM 10900 C C . GLU B 1 486 ? 28.766 -35.594 -14.977 1 86.69 486 GLU B C 1
ATOM 10902 O O . GLU B 1 486 ? 27.578 -35.281 -14.984 1 86.69 486 GLU B O 1
ATOM 10907 N N . ASN B 1 487 ? 29.406 -36.219 -13.969 1 91.06 487 ASN B N 1
ATOM 10908 C CA . ASN B 1 487 ? 28.516 -36.844 -12.984 1 91.06 487 ASN B CA 1
ATOM 10909 C C . ASN B 1 487 ? 28.75 -36.281 -11.586 1 91.06 487 ASN B C 1
ATOM 10911 O O . ASN B 1 487 ? 27.969 -36.531 -10.664 1 91.06 487 ASN B O 1
ATOM 10915 N N . THR B 1 488 ? 29.812 -35.531 -11.438 1 92.38 488 THR B N 1
ATOM 10916 C CA . THR B 1 488 ? 30.109 -35 -10.109 1 92.38 488 THR B CA 1
ATOM 10917 C C . THR B 1 488 ? 30.266 -33.469 -10.156 1 92.38 488 THR B C 1
ATOM 10919 O O . THR B 1 488 ? 30.5 -32.906 -11.219 1 92.38 488 THR B O 1
ATOM 10922 N N . PHE B 1 489 ? 30 -32.812 -9.055 1 93.75 489 PHE B N 1
ATOM 10923 C CA . PHE B 1 489 ? 30.188 -31.375 -8.93 1 93.75 489 PHE B CA 1
ATOM 10924 C C . PHE B 1 489 ? 30.672 -31.016 -7.527 1 93.75 489 PHE B C 1
ATOM 10926 O O . PHE B 1 489 ? 30.641 -31.844 -6.617 1 93.75 489 PHE B O 1
ATOM 10933 N N . ASN B 1 490 ? 31.281 -29.922 -7.363 1 94.12 490 ASN B N 1
ATOM 10934 C CA . ASN B 1 490 ? 31.719 -29.406 -6.07 1 94.12 490 ASN B CA 1
ATOM 10935 C C . ASN B 1 490 ? 30.703 -28.438 -5.488 1 94.12 490 ASN B C 1
ATOM 10937 O O . ASN B 1 490 ? 30.578 -27.297 -5.953 1 94.12 490 ASN B O 1
ATOM 10941 N N . PRO B 1 491 ? 30 -28.844 -4.398 1 95.38 491 PRO B N 1
ATOM 10942 C CA . PRO B 1 491 ? 28.922 -28 -3.846 1 95.38 491 PRO B CA 1
ATOM 10943 C C . PRO B 1 491 ? 29.438 -26.656 -3.318 1 95.38 491 PRO B C 1
ATOM 10945 O O . PRO B 1 491 ? 28.797 -25.625 -3.506 1 95.38 491 PRO B O 1
ATOM 10948 N N . LEU B 1 492 ? 30.547 -26.609 -2.676 1 95.62 492 LEU B N 1
ATOM 10949 C CA . LEU B 1 492 ? 31.078 -25.375 -2.119 1 95.62 492 LEU B CA 1
ATOM 10950 C C . LEU B 1 492 ? 31.516 -24.422 -3.229 1 95.62 492 LEU B C 1
ATOM 10952 O O . LEU B 1 492 ? 31.312 -23.219 -3.135 1 95.62 492 LEU B O 1
ATOM 10956 N N . ALA B 1 493 ? 32.125 -24.984 -4.301 1 94.69 493 ALA B N 1
ATOM 10957 C CA . ALA B 1 493 ? 32.531 -24.156 -5.434 1 94.69 493 ALA B CA 1
ATOM 10958 C C . ALA B 1 493 ? 31.328 -23.594 -6.164 1 94.69 493 ALA B C 1
ATOM 10960 O O . ALA B 1 493 ? 31.375 -22.469 -6.688 1 94.69 493 ALA B O 1
ATOM 10961 N N . THR B 1 494 ? 30.266 -24.359 -6.176 1 95.44 494 THR B N 1
ATOM 10962 C CA . THR B 1 494 ? 29.031 -23.891 -6.812 1 95.44 494 THR B CA 1
ATOM 10963 C C . THR B 1 494 ? 28.469 -22.688 -6.07 1 95.44 494 THR B C 1
ATOM 10965 O O . THR B 1 494 ? 28 -21.734 -6.695 1 95.44 494 THR B O 1
ATOM 10968 N N . LEU B 1 495 ? 28.531 -22.641 -4.789 1 96.56 495 LEU B N 1
ATOM 10969 C CA . LEU B 1 495 ? 28 -21.547 -3.994 1 96.56 495 LEU B CA 1
ATOM 10970 C C . LEU B 1 495 ? 28.969 -20.375 -3.963 1 96.56 495 LEU B C 1
ATOM 10972 O O . LEU B 1 495 ? 28.562 -19.203 -3.922 1 96.56 495 LEU B O 1
ATOM 10976 N N . ALA B 1 496 ? 30.25 -20.625 -4.055 1 94.94 496 ALA B N 1
ATOM 10977 C CA . ALA B 1 496 ? 31.25 -19.594 -3.812 1 94.94 496 ALA B CA 1
ATOM 10978 C C . ALA B 1 496 ? 31.703 -18.938 -5.117 1 94.94 496 ALA B C 1
ATOM 10980 O O . ALA B 1 496 ? 31.984 -17.75 -5.152 1 94.94 496 ALA B O 1
ATOM 10981 N N . LEU B 1 497 ? 31.766 -19.75 -6.211 1 93.75 497 LEU B N 1
ATOM 10982 C CA . LEU B 1 497 ? 32.438 -19.25 -7.414 1 93.75 497 LEU B CA 1
ATOM 10983 C C . LEU B 1 497 ? 31.406 -18.906 -8.492 1 93.75 497 LEU B C 1
ATOM 10985 O O . LEU B 1 497 ? 31.719 -18.188 -9.445 1 93.75 497 LEU B O 1
ATOM 10989 N N . MET B 1 498 ? 30.219 -19.375 -8.297 1 92.19 498 MET B N 1
ATOM 10990 C CA . MET B 1 498 ? 29.172 -19.016 -9.266 1 92.19 498 MET B CA 1
ATOM 10991 C C . MET B 1 498 ? 28.469 -17.734 -8.844 1 92.19 498 MET B C 1
ATOM 10993 O O . MET B 1 498 ? 28.594 -17.297 -7.707 1 92.19 498 MET B O 1
ATOM 10997 N N . GLY B 1 499 ? 27.828 -17.094 -9.789 1 90.44 499 GLY B N 1
ATOM 10998 C CA . GLY B 1 499 ? 27.078 -15.891 -9.492 1 90.44 499 GLY B CA 1
ATOM 10999 C C . GLY B 1 499 ? 25.984 -16.109 -8.469 1 90.44 499 GLY B C 1
ATOM 11000 O O . GLY B 1 499 ? 25.406 -17.203 -8.383 1 90.44 499 GLY B O 1
ATOM 11001 N N . PRO B 1 500 ? 25.719 -15.102 -7.676 1 92.25 500 PRO B N 1
ATOM 11002 C CA . PRO B 1 500 ? 24.688 -15.242 -6.645 1 92.25 500 PRO B CA 1
ATOM 11003 C C . PRO B 1 500 ? 23.312 -15.578 -7.227 1 92.25 500 PRO B C 1
ATOM 11005 O O . PRO B 1 500 ? 22.531 -16.266 -6.586 1 92.25 500 PRO B O 1
ATOM 11008 N N . TYR B 1 501 ? 23 -15.156 -8.43 1 92.69 501 TYR B N 1
ATOM 11009 C CA . TYR B 1 501 ? 21.719 -15.445 -9.047 1 92.69 501 TYR B CA 1
ATOM 11010 C C . TYR B 1 501 ? 21.562 -16.938 -9.312 1 92.69 501 TYR B C 1
ATOM 11012 O O . TYR B 1 501 ? 20.516 -17.516 -9.023 1 92.69 501 TYR B O 1
ATOM 11020 N N . ASN B 1 502 ? 22.578 -17.5 -9.828 1 93.5 502 ASN B N 1
ATOM 11021 C CA . ASN B 1 502 ? 22.578 -18.938 -10.055 1 93.5 502 ASN B CA 1
ATOM 11022 C C . ASN B 1 502 ? 22.516 -19.719 -8.742 1 93.5 502 ASN B C 1
ATOM 11024 O O . ASN B 1 502 ? 21.781 -20.703 -8.633 1 93.5 502 ASN B O 1
ATOM 11028 N N . SER B 1 503 ? 23.266 -19.266 -7.836 1 95.81 503 SER B N 1
ATOM 11029 C CA . SER B 1 503 ? 23.312 -19.953 -6.551 1 95.81 503 SER B CA 1
ATOM 11030 C C . SER B 1 503 ? 21.953 -19.906 -5.863 1 95.81 503 SER B C 1
ATOM 11032 O O . SER B 1 503 ? 21.531 -20.875 -5.23 1 95.81 503 SER B O 1
ATOM 11034 N N . ILE B 1 504 ? 21.266 -18.797 -5.945 1 96.38 504 ILE B N 1
ATOM 11035 C CA . ILE B 1 504 ? 19.938 -18.688 -5.34 1 96.38 504 ILE B CA 1
ATOM 11036 C C . ILE B 1 504 ? 18.969 -19.625 -6.039 1 96.38 504 ILE B C 1
ATOM 11038 O O . ILE B 1 504 ? 18.141 -20.266 -5.387 1 96.38 504 ILE B O 1
ATOM 11042 N N . ARG B 1 505 ? 19.109 -19.781 -7.34 1 94.56 505 ARG B N 1
ATOM 11043 C CA . ARG B 1 505 ? 18.266 -20.703 -8.078 1 94.56 505 ARG B CA 1
ATOM 11044 C C . ARG B 1 505 ? 18.5 -22.141 -7.617 1 94.56 505 ARG B C 1
ATOM 11046 O O . ARG B 1 505 ? 17.547 -22.906 -7.461 1 94.56 505 ARG B O 1
ATOM 11053 N N . VAL B 1 506 ? 19.75 -22.422 -7.414 1 95.31 506 VAL B N 1
ATOM 11054 C CA . VAL B 1 506 ? 20.125 -23.75 -6.957 1 95.31 506 VAL B CA 1
ATOM 11055 C C . VAL B 1 506 ? 19.531 -24 -5.566 1 95.31 506 VAL B C 1
ATOM 11057 O O . VAL B 1 506 ? 19 -25.078 -5.293 1 95.31 506 VAL B O 1
ATOM 11060 N N . LEU B 1 507 ? 19.562 -23.016 -4.812 1 96.75 507 LEU B N 1
ATOM 11061 C CA . LEU B 1 507 ? 19.094 -23.141 -3.439 1 96.75 507 LEU B CA 1
ATOM 11062 C C . LEU B 1 507 ? 17.578 -23.25 -3.389 1 96.75 507 LEU B C 1
ATOM 11064 O O . LEU B 1 507 ? 17.031 -23.938 -2.535 1 96.75 507 LEU B O 1
ATOM 11068 N N . PHE B 1 508 ? 16.844 -22.594 -4.273 1 95.25 508 PHE B N 1
ATOM 11069 C CA . PHE B 1 508 ? 15.391 -22.562 -4.297 1 95.25 508 PHE B CA 1
ATOM 11070 C C . PHE B 1 508 ? 14.836 -23.828 -4.934 1 95.25 508 PHE B C 1
ATOM 11072 O O . PHE B 1 508 ? 13.625 -24.078 -4.887 1 95.25 508 PHE B O 1
ATOM 11079 N N . SER B 1 509 ? 15.703 -24.656 -5.5 1 92.75 509 SER B N 1
ATOM 11080 C CA . SER B 1 509 ? 15.234 -25.859 -6.199 1 92.75 509 SER B CA 1
ATOM 11081 C C . SER B 1 509 ? 14.5 -26.797 -5.254 1 92.75 509 SER B C 1
ATOM 11083 O O . SER B 1 509 ? 14.914 -27 -4.109 1 92.75 509 SER B O 1
ATOM 11085 N N . ARG B 1 510 ? 13.422 -27.344 -5.797 1 91.69 510 ARG B N 1
ATOM 11086 C CA . ARG B 1 510 ? 12.555 -28.188 -4.996 1 91.69 510 ARG B CA 1
ATOM 11087 C C . ARG B 1 510 ? 12.914 -29.672 -5.176 1 91.69 510 ARG B C 1
ATOM 11089 O O . ARG B 1 510 ? 13.5 -30.047 -6.191 1 91.69 510 ARG B O 1
ATOM 11096 N N . HIS B 1 511 ? 12.648 -30.453 -4.199 1 89.19 511 HIS B N 1
ATOM 11097 C CA . HIS B 1 511 ? 12.867 -31.891 -4.199 1 89.19 511 HIS B CA 1
ATOM 11098 C C . HIS B 1 511 ? 14.336 -32.219 -4.445 1 89.19 511 HIS B C 1
ATOM 11100 O O . HIS B 1 511 ? 14.656 -33.125 -5.223 1 89.19 511 HIS B O 1
ATOM 11106 N N . THR B 1 512 ? 15.172 -31.438 -3.953 1 88.62 512 THR B N 1
ATOM 11107 C CA . THR B 1 512 ? 16.609 -31.672 -4.098 1 88.62 512 THR B CA 1
ATOM 11108 C C . THR B 1 512 ? 17.266 -31.812 -2.73 1 88.62 512 THR B C 1
ATOM 11110 O O . THR B 1 512 ? 18.25 -31.141 -2.434 1 88.62 512 THR B O 1
ATOM 11113 N N . THR B 1 513 ? 16.625 -32.812 -2.15 1 83.69 513 THR B N 1
ATOM 11114 C CA . THR B 1 513 ? 17.203 -33.094 -0.841 1 83.69 513 THR B CA 1
ATOM 11115 C C . THR B 1 513 ? 18.625 -33.625 -0.984 1 83.69 513 THR B C 1
ATOM 11117 O O . THR B 1 513 ? 18.891 -34.469 -1.843 1 83.69 513 THR B O 1
ATOM 11120 N N . GLY B 1 514 ? 19.672 -33.125 -0.617 1 82.69 514 GLY B N 1
ATOM 11121 C CA . GLY B 1 514 ? 21.031 -33.625 -0.646 1 82.69 514 GLY B CA 1
ATOM 11122 C C . GLY B 1 514 ? 21.891 -32.906 -1.681 1 82.69 514 GLY B C 1
ATOM 11123 O O . GLY B 1 514 ? 23.078 -33.25 -1.826 1 82.69 514 GLY B O 1
ATOM 11124 N N . LEU B 1 515 ? 21.203 -32.125 -2.527 1 90.75 515 LEU B N 1
ATOM 11125 C CA . LEU B 1 515 ? 21.984 -31.438 -3.547 1 90.75 515 LEU B CA 1
ATOM 11126 C C . LEU B 1 515 ? 23.125 -30.656 -2.92 1 90.75 515 LEU B C 1
ATOM 11128 O O . LEU B 1 515 ? 24.266 -30.734 -3.396 1 90.75 515 LEU B O 1
ATOM 11132 N N . ILE B 1 516 ? 22.844 -29.938 -1.876 1 95.06 516 ILE B N 1
ATOM 11133 C CA . ILE B 1 516 ? 23.859 -29.188 -1.146 1 95.06 516 ILE B CA 1
ATOM 11134 C C . ILE B 1 516 ? 23.969 -29.719 0.28 1 95.06 516 ILE B C 1
ATOM 11136 O O . ILE B 1 516 ? 23.047 -29.562 1.08 1 95.06 516 ILE B O 1
ATOM 11140 N N . PRO B 1 517 ? 25.109 -30.328 0.558 1 94.56 517 PRO B N 1
ATOM 11141 C CA . PRO B 1 517 ? 25.281 -30.859 1.914 1 94.56 517 PRO B CA 1
ATOM 11142 C C . PRO B 1 517 ? 25.312 -29.766 2.975 1 94.56 517 PRO B C 1
ATOM 11144 O O . PRO B 1 517 ? 25.578 -28.609 2.66 1 94.56 517 PRO B O 1
ATOM 11147 N N . TRP B 1 518 ? 25.016 -30.125 4.266 1 94.75 518 TRP B N 1
ATOM 11148 C CA . TRP B 1 518 ? 24.875 -29.156 5.359 1 94.75 518 TRP B CA 1
ATOM 11149 C C . TRP B 1 518 ? 26.172 -28.406 5.586 1 94.75 518 TRP B C 1
ATOM 11151 O O . TRP B 1 518 ? 26.156 -27.203 5.898 1 94.75 518 TRP B O 1
ATOM 11161 N N . TYR B 1 519 ? 27.375 -29.031 5.414 1 94.5 519 TYR B N 1
ATOM 11162 C CA . TYR B 1 519 ? 28.641 -28.391 5.715 1 94.5 519 TYR B CA 1
ATOM 11163 C C . TYR B 1 519 ? 28.969 -27.297 4.691 1 94.5 519 TYR B C 1
ATOM 11165 O O . TYR B 1 519 ? 29.516 -26.25 5.043 1 94.5 519 TYR B O 1
ATOM 11173 N N . ALA B 1 520 ? 28.641 -27.594 3.393 1 95.44 520 ALA B N 1
ATOM 11174 C CA . ALA B 1 520 ? 28.859 -26.594 2.355 1 95.44 520 ALA B CA 1
ATOM 11175 C C . ALA B 1 520 ? 28 -25.359 2.598 1 95.44 520 ALA B C 1
ATOM 11177 O O . ALA B 1 520 ? 28.469 -24.219 2.42 1 95.44 520 ALA B O 1
ATOM 11178 N N . CYS B 1 521 ? 26.75 -25.547 3.027 1 95.94 521 CYS B N 1
ATOM 11179 C CA . CYS B 1 521 ? 25.844 -24.453 3.312 1 95.94 521 CYS B CA 1
ATOM 11180 C C . CYS B 1 521 ? 26.312 -23.641 4.512 1 95.94 521 CYS B C 1
ATOM 11182 O O . CYS B 1 521 ? 26.312 -22.406 4.48 1 95.94 521 CYS B O 1
ATOM 11184 N N . LEU B 1 522 ? 26.734 -24.266 5.523 1 97.19 522 LEU B N 1
ATOM 11185 C CA . LEU B 1 522 ? 27.141 -23.609 6.758 1 97.19 522 LEU B CA 1
ATOM 11186 C C . LEU B 1 522 ? 28.422 -22.797 6.547 1 97.19 522 LEU B C 1
ATOM 11188 O O . LEU B 1 522 ? 28.516 -21.656 6.988 1 97.19 522 LEU B O 1
ATOM 11192 N N . LEU B 1 523 ? 29.422 -23.406 5.879 1 97 523 LEU B N 1
ATOM 11193 C CA . LEU B 1 523 ? 30.703 -22.734 5.664 1 97 523 LEU B CA 1
ATOM 11194 C C . LEU B 1 523 ? 30.531 -21.5 4.785 1 97 523 LEU B C 1
ATOM 11196 O O . LEU B 1 523 ? 31.062 -20.438 5.086 1 97 523 LEU B O 1
ATOM 11200 N N . GLN B 1 524 ? 29.812 -21.719 3.723 1 97.56 524 GLN B N 1
ATOM 11201 C CA . GLN B 1 524 ? 29.594 -20.578 2.838 1 97.56 524 GLN B CA 1
ATOM 11202 C C . GLN B 1 524 ? 28.734 -19.516 3.512 1 97.56 524 GLN B C 1
ATOM 11204 O O . GLN B 1 524 ? 28.906 -18.312 3.275 1 97.56 524 GLN B O 1
ATOM 11209 N N . LEU B 1 525 ? 27.734 -19.922 4.309 1 98.19 525 LEU B N 1
ATOM 11210 C CA . LEU B 1 525 ? 26.891 -19 5.043 1 98.19 525 LEU B CA 1
ATOM 11211 C C . LEU B 1 525 ? 27.719 -18.109 5.961 1 98.19 525 LEU B C 1
ATOM 11213 O O . LEU B 1 525 ? 27.547 -16.875 5.969 1 98.19 525 LEU B O 1
ATOM 11217 N N . MET B 1 526 ? 28.578 -18.656 6.66 1 97.56 526 MET B N 1
ATOM 11218 C CA . MET B 1 526 ? 29.422 -17.906 7.59 1 97.56 526 MET B CA 1
ATOM 11219 C C . MET B 1 526 ? 30.375 -16.969 6.84 1 97.56 526 MET B C 1
ATOM 11221 O O . MET B 1 526 ? 30.5 -15.797 7.188 1 97.56 526 MET B O 1
ATOM 11225 N N . LEU B 1 527 ? 31 -17.516 5.848 1 97.19 527 LEU B N 1
ATOM 11226 C CA . LEU B 1 527 ? 31.953 -16.734 5.074 1 97.19 527 LEU B CA 1
ATOM 11227 C C . LEU B 1 527 ? 31.266 -15.562 4.379 1 97.19 527 LEU B C 1
ATOM 11229 O O . LEU B 1 527 ? 31.75 -14.43 4.441 1 97.19 527 LEU B O 1
ATOM 11233 N N . TYR B 1 528 ? 30.156 -15.883 3.764 1 98 528 TYR B N 1
ATOM 11234 C CA . TYR B 1 528 ? 29.438 -14.867 2.992 1 98 528 TYR B CA 1
ATOM 11235 C C . TYR B 1 528 ? 28.828 -13.812 3.906 1 98 528 TYR B C 1
ATOM 11237 O O . TYR B 1 528 ? 28.844 -12.625 3.584 1 98 528 TYR B O 1
ATOM 11245 N N . THR B 1 529 ? 28.266 -14.188 5.043 1 98 529 THR B N 1
ATOM 11246 C CA . THR B 1 529 ? 27.641 -13.25 5.965 1 98 529 THR B CA 1
ATOM 11247 C C . THR B 1 529 ? 28.656 -12.266 6.52 1 98 529 THR B C 1
ATOM 11249 O O . THR B 1 529 ? 28.438 -11.055 6.516 1 98 529 THR B O 1
ATOM 11252 N N . PHE B 1 530 ? 29.75 -12.742 6.883 1 97.12 530 PHE B N 1
ATOM 11253 C CA . PHE B 1 530 ? 30.797 -11.898 7.449 1 97.12 530 PHE B CA 1
ATOM 11254 C C . PHE B 1 530 ? 31.406 -10.992 6.379 1 97.12 530 PHE B C 1
ATOM 11256 O O . PHE B 1 530 ? 31.625 -9.805 6.617 1 97.12 530 PHE B O 1
ATOM 11263 N N . SER B 1 531 ? 31.672 -11.562 5.289 1 97.62 531 SER B N 1
ATOM 11264 C CA . SER B 1 531 ? 32.312 -10.797 4.219 1 97.62 531 SER B CA 1
ATOM 11265 C C . SER B 1 531 ? 31.359 -9.734 3.672 1 97.62 531 SER B C 1
ATOM 11267 O O . SER B 1 531 ? 31.781 -8.625 3.35 1 97.62 531 SER B O 1
ATOM 11269 N N . SER B 1 532 ? 30.094 -10.102 3.539 1 97.56 532 SER B N 1
ATOM 11270 C CA . SER B 1 532 ? 29.125 -9.133 3.035 1 97.56 532 SER B CA 1
ATOM 11271 C C . SER B 1 532 ? 28.922 -7.988 4.023 1 97.56 532 SER B C 1
ATOM 11273 O O . SER B 1 532 ? 28.734 -6.836 3.621 1 97.56 532 SER B O 1
ATOM 11275 N N . SER B 1 533 ? 28.875 -8.266 5.316 1 96.56 533 SER B N 1
ATOM 11276 C CA . SER B 1 533 ? 28.734 -7.234 6.336 1 96.56 533 SER B CA 1
ATOM 11277 C C . SER B 1 533 ? 29.906 -6.258 6.305 1 96.56 533 SER B C 1
ATOM 11279 O O . SER B 1 533 ? 29.719 -5.062 6.562 1 96.56 533 SER B O 1
ATOM 11281 N N . TYR B 1 534 ? 31.016 -6.738 5.934 1 96.12 534 TYR B N 1
ATOM 11282 C CA . TYR B 1 534 ? 32.188 -5.891 5.84 1 96.12 534 TYR B CA 1
ATOM 11283 C C . TYR B 1 534 ? 32.188 -5.102 4.535 1 96.12 534 TYR B C 1
ATOM 11285 O O . TYR B 1 534 ? 32.531 -3.912 4.523 1 96.12 534 TYR B O 1
ATOM 11293 N N . ALA B 1 535 ? 31.828 -5.684 3.475 1 95.81 535 ALA B N 1
ATOM 11294 C CA . ALA B 1 535 ? 31.938 -5.105 2.139 1 95.81 535 ALA B CA 1
ATOM 11295 C C . ALA B 1 535 ? 30.938 -3.979 1.938 1 95.81 535 ALA B C 1
ATOM 11297 O O . ALA B 1 535 ? 31.141 -3.092 1.104 1 95.81 535 ALA B O 1
ATOM 11298 N N . GLY B 1 536 ? 29.781 -3.914 2.555 1 91.19 536 GLY B N 1
ATOM 11299 C CA . GLY B 1 536 ? 28.672 -2.986 2.338 1 91.19 536 GLY B CA 1
ATOM 11300 C C . GLY B 1 536 ? 29.062 -1.536 2.545 1 91.19 536 GLY B C 1
ATOM 11301 O O . GLY B 1 536 ? 28.484 -0.636 1.943 1 91.19 536 GLY B O 1
ATOM 11302 N N . GLY B 1 537 ? 30.156 -1.145 3.146 1 89.38 537 GLY B N 1
ATOM 11303 C CA . GLY B 1 537 ? 30.516 0.234 3.436 1 89.38 537 GLY B CA 1
ATOM 11304 C C . GLY B 1 537 ? 31.812 0.657 2.785 1 89.38 537 GLY B C 1
ATOM 11305 O O . GLY B 1 537 ? 32.344 1.736 3.074 1 89.38 537 GLY B O 1
ATOM 11306 N N . MET B 1 538 ? 32.25 -0.133 1.857 1 94.06 538 MET B N 1
ATOM 11307 C CA . MET B 1 538 ? 33.5 0.209 1.189 1 94.06 538 MET B CA 1
ATOM 11308 C C . MET B 1 538 ? 33.281 1.324 0.171 1 94.06 538 MET B C 1
ATOM 11310 O O . MET B 1 538 ? 32.156 1.696 -0.118 1 94.06 538 MET B O 1
ATOM 11314 N N . PHE B 1 539 ? 34.312 1.847 -0.339 1 94.25 539 PHE B N 1
ATOM 11315 C CA . PHE B 1 539 ? 34.312 2.986 -1.248 1 94.25 539 PHE B CA 1
ATOM 11316 C C . PHE B 1 539 ? 34 2.541 -2.67 1 94.25 539 PHE B C 1
ATOM 11318 O O . PHE B 1 539 ? 34.75 2.807 -3.598 1 94.25 539 PHE B O 1
ATOM 11325 N N . VAL B 1 540 ? 32.906 1.856 -2.816 1 96.62 540 VAL B N 1
ATOM 11326 C CA . VAL B 1 540 ? 32.375 1.35 -4.082 1 96.62 540 VAL B CA 1
ATOM 11327 C C . VAL B 1 540 ? 30.875 1.491 -4.113 1 96.62 540 VAL B C 1
ATOM 11329 O O . VAL B 1 540 ? 30.234 1.645 -3.066 1 96.62 540 VAL B O 1
ATOM 11332 N N . SER B 1 541 ? 30.281 1.552 -5.293 1 97.06 541 SER B N 1
ATOM 11333 C CA . SER B 1 541 ? 28.828 1.558 -5.438 1 97.06 541 SER B CA 1
ATOM 11334 C C . SER B 1 541 ? 28.25 0.147 -5.344 1 97.06 541 SER B C 1
ATOM 11336 O O . SER B 1 541 ? 28.328 -0.62 -6.309 1 97.06 541 SER B O 1
ATOM 11338 N N . CYS B 1 542 ? 27.703 -0.161 -4.168 1 95.88 542 CYS B N 1
ATOM 11339 C CA . CYS B 1 542 ? 27.234 -1.527 -3.977 1 95.88 542 CYS B CA 1
ATOM 11340 C C . CYS B 1 542 ? 25.969 -1.553 -3.123 1 95.88 542 CYS B C 1
ATOM 11342 O O . CYS B 1 542 ? 25.672 -0.597 -2.4 1 95.88 542 CYS B O 1
ATOM 11344 N N . GLY B 1 543 ? 25.203 -2.592 -3.301 1 94.19 543 GLY B N 1
ATOM 11345 C CA . GLY B 1 543 ? 24.016 -2.848 -2.51 1 94.19 543 GLY B CA 1
ATOM 11346 C C . GLY B 1 543 ? 24.078 -4.148 -1.731 1 94.19 543 GLY B C 1
ATOM 11347 O O . GLY B 1 543 ? 24.953 -4.984 -1.983 1 94.19 543 GLY B O 1
ATOM 11348 N N . THR B 1 544 ? 23.172 -4.277 -0.78 1 93.38 544 THR B N 1
ATOM 11349 C CA . THR B 1 544 ? 23.219 -5.449 0.087 1 93.38 544 THR B CA 1
ATOM 11350 C C . THR B 1 544 ? 21.953 -6.281 -0.066 1 93.38 544 THR B C 1
ATOM 11352 O O . THR B 1 544 ? 21.75 -7.262 0.658 1 93.38 544 THR B O 1
ATOM 11355 N N . VAL B 1 545 ? 21.125 -6.051 -1.056 1 94.06 545 VAL B N 1
ATOM 11356 C CA . VAL B 1 545 ? 19.828 -6.699 -1.153 1 94.06 545 VAL B CA 1
ATOM 11357 C C . VAL B 1 545 ? 20 -8.148 -1.605 1 94.06 545 VAL B C 1
ATOM 11359 O O . VAL B 1 545 ? 19.562 -9.078 -0.92 1 94.06 545 VAL B O 1
ATOM 11362 N N . ILE B 1 546 ? 20.625 -8.398 -2.742 1 95.19 546 ILE B N 1
ATOM 11363 C CA . ILE B 1 546 ? 20.812 -9.758 -3.252 1 95.19 546 ILE B CA 1
ATOM 11364 C C . ILE B 1 546 ? 21.672 -10.562 -2.287 1 95.19 546 ILE B C 1
ATOM 11366 O O . ILE B 1 546 ? 21.375 -11.719 -1.993 1 95.19 546 ILE B O 1
ATOM 11370 N N . PRO B 1 547 ? 22.672 -9.969 -1.771 1 96.62 547 PRO B N 1
ATOM 11371 C CA . PRO B 1 547 ? 23.438 -10.711 -0.762 1 96.62 547 PRO B CA 1
ATOM 11372 C C . PRO B 1 547 ? 22.578 -11.125 0.434 1 96.62 547 PRO B C 1
ATOM 11374 O O . PRO B 1 547 ? 22.75 -12.219 0.979 1 96.62 547 PRO B O 1
ATOM 11377 N N . SER B 1 548 ? 21.672 -10.25 0.818 1 97.5 548 SER B N 1
ATOM 11378 C CA . SER B 1 548 ? 20.781 -10.594 1.923 1 97.5 548 SER B CA 1
ATOM 11379 C C . SER B 1 548 ? 19.875 -11.758 1.555 1 97.5 548 SER B C 1
ATOM 11381 O O . SER B 1 548 ? 19.625 -12.648 2.375 1 97.5 548 SER B O 1
ATOM 11383 N N . LEU B 1 549 ? 19.391 -11.766 0.357 1 97.69 549 LEU B N 1
ATOM 11384 C CA . LEU B 1 549 ? 18.562 -12.883 -0.104 1 97.69 549 LEU B CA 1
ATOM 11385 C C . LEU B 1 549 ? 19.375 -14.172 -0.15 1 97.69 549 LEU B C 1
ATOM 11387 O O . LEU B 1 549 ? 18.875 -15.242 0.206 1 97.69 549 LEU B O 1
ATOM 11391 N N . PHE B 1 550 ? 20.641 -14.055 -0.593 1 98.19 550 PHE B N 1
ATOM 11392 C CA . PHE B 1 550 ? 21.516 -15.203 -0.702 1 98.19 550 PHE B CA 1
ATOM 11393 C C . PHE B 1 550 ? 21.828 -15.789 0.673 1 98.19 550 PHE B C 1
ATOM 11395 O O . PHE B 1 550 ? 21.766 -17 0.864 1 98.19 550 PHE B O 1
ATOM 11402 N N . ILE B 1 551 ? 22.094 -14.953 1.632 1 98.62 551 ILE B N 1
ATOM 11403 C CA . ILE B 1 551 ? 22.375 -15.391 2.996 1 98.62 551 ILE B CA 1
ATOM 11404 C C . ILE B 1 551 ? 21.141 -16.078 3.582 1 98.62 551 ILE B C 1
ATOM 11406 O O . ILE B 1 551 ? 21.25 -17.156 4.164 1 98.62 551 ILE B O 1
ATOM 11410 N N . GLY B 1 552 ? 20.047 -15.414 3.441 1 98.75 552 GLY B N 1
ATOM 11411 C CA . GLY B 1 552 ? 18.812 -16.016 3.928 1 98.75 552 GLY B CA 1
ATOM 11412 C C . GLY B 1 552 ? 18.484 -17.344 3.264 1 98.75 552 GLY B C 1
ATOM 11413 O O . GLY B 1 552 ? 18 -18.266 3.914 1 98.75 552 GLY B O 1
ATOM 11414 N N . ALA B 1 553 ? 18.734 -17.391 1.964 1 98.56 553 ALA B N 1
ATOM 11415 C CA . ALA B 1 553 ? 18.469 -18.625 1.226 1 98.56 553 ALA B CA 1
ATOM 11416 C C . ALA B 1 553 ? 19.359 -19.766 1.733 1 98.56 553 ALA B C 1
ATOM 11418 O O . ALA B 1 553 ? 18.891 -20.891 1.91 1 98.56 553 ALA B O 1
ATOM 11419 N N . MET B 1 554 ? 20.625 -19.484 1.973 1 98.44 554 MET B N 1
ATOM 11420 C CA . MET B 1 554 ? 21.531 -20.5 2.498 1 98.44 554 MET B CA 1
ATOM 11421 C C . MET B 1 554 ? 21.109 -20.938 3.898 1 98.44 554 MET B C 1
ATOM 11423 O O . MET B 1 554 ? 21.109 -22.125 4.207 1 98.44 554 MET B O 1
ATOM 11427 N N . GLY B 1 555 ? 20.75 -19.953 4.695 1 98.44 555 GLY B N 1
ATOM 11428 C CA . GLY B 1 555 ? 20.297 -20.281 6.035 1 98.44 555 GLY B CA 1
ATOM 11429 C C . GLY B 1 555 ? 19.031 -21.125 6.047 1 98.44 555 GLY B C 1
ATOM 11430 O O . GLY B 1 555 ? 18.906 -22.062 6.824 1 98.44 555 GLY B O 1
ATOM 11431 N N . GLY B 1 556 ? 18.078 -20.734 5.23 1 98.25 556 GLY B N 1
ATOM 11432 C CA . GLY B 1 556 ? 16.844 -21.5 5.129 1 98.25 556 GLY B CA 1
ATOM 11433 C C . GLY B 1 556 ? 17.078 -22.922 4.648 1 98.25 556 GLY B C 1
ATOM 11434 O O . GLY B 1 556 ? 16.469 -23.859 5.172 1 98.25 556 GLY B O 1
ATOM 11435 N N . ARG B 1 557 ? 17.922 -23.078 3.623 1 97.69 557 ARG B N 1
ATOM 11436 C CA . ARG B 1 557 ? 18.234 -24.422 3.115 1 97.69 557 ARG B CA 1
ATOM 11437 C C . ARG B 1 557 ? 18.906 -25.266 4.184 1 97.69 557 ARG B C 1
ATOM 11439 O O . ARG B 1 557 ? 18.656 -26.469 4.281 1 97.69 557 ARG B O 1
ATOM 11446 N N . LEU B 1 558 ? 19.797 -24.656 4.938 1 97.56 558 LEU B N 1
ATOM 11447 C CA . LEU B 1 558 ? 20.469 -25.359 6.027 1 97.56 558 LEU B CA 1
ATOM 11448 C C . LEU B 1 558 ? 19.453 -25.906 7.02 1 97.56 558 LEU B C 1
ATOM 11450 O O . LEU B 1 558 ? 19.562 -27.062 7.441 1 97.56 558 LEU B O 1
ATOM 11454 N N . VAL B 1 559 ? 18.453 -25.125 7.375 1 97.06 559 VAL B N 1
ATOM 11455 C CA . VAL B 1 559 ? 17.406 -25.562 8.297 1 97.06 559 VAL B CA 1
ATOM 11456 C C . VAL B 1 559 ? 16.625 -26.719 7.676 1 97.06 559 VAL B C 1
ATOM 11458 O O . VAL B 1 559 ? 16.312 -27.688 8.359 1 97.06 559 VAL B O 1
ATOM 11461 N N . GLY B 1 560 ? 16.312 -26.578 6.402 1 96.19 560 GLY B N 1
ATOM 11462 C CA . GLY B 1 560 ? 15.609 -27.641 5.719 1 96.19 560 GLY B CA 1
ATOM 11463 C C . GLY B 1 560 ? 16.391 -28.953 5.676 1 96.19 560 GLY B C 1
ATOM 11464 O O . GLY B 1 560 ? 15.82 -30.031 5.859 1 96.19 560 GLY B O 1
ATOM 11465 N N . THR B 1 561 ? 17.703 -28.828 5.453 1 95.06 561 THR B N 1
ATOM 11466 C CA . THR B 1 561 ? 18.562 -30 5.379 1 95.06 561 THR B CA 1
ATOM 11467 C C . THR B 1 561 ? 18.719 -30.656 6.754 1 95.06 561 THR B C 1
ATOM 11469 O O . THR B 1 561 ? 18.828 -31.875 6.863 1 95.06 561 THR B O 1
ATOM 11472 N N . LEU B 1 562 ? 18.703 -29.891 7.797 1 94.56 562 LEU B N 1
ATOM 11473 C CA . LEU B 1 562 ? 18.859 -30.422 9.148 1 94.56 562 LEU B CA 1
ATOM 11474 C C . LEU B 1 562 ? 17.609 -31.172 9.594 1 94.56 562 LEU B C 1
ATOM 11476 O O . LEU B 1 562 ? 17.703 -32.156 10.305 1 94.56 562 LEU B O 1
ATOM 11480 N N . PHE B 1 563 ? 16.469 -30.719 9.219 1 93.62 563 PHE B N 1
ATOM 11481 C CA . PHE B 1 563 ? 15.234 -31.422 9.539 1 93.62 563 PHE B CA 1
ATOM 11482 C C . PHE B 1 563 ? 15.117 -32.688 8.711 1 93.62 563 PHE B C 1
ATOM 11484 O O . PHE B 1 563 ? 14.523 -33.688 9.156 1 93.62 563 PHE B O 1
ATOM 11491 N N . ASN B 1 564 ? 15.664 -32.781 7.574 1 89 564 ASN B N 1
ATOM 11492 C CA . ASN B 1 564 ? 15.828 -33.938 6.707 1 89 564 ASN B CA 1
ATOM 11493 C C . ASN B 1 564 ? 14.492 -34.656 6.469 1 89 564 ASN B C 1
ATOM 11495 O O . ASN B 1 564 ? 14.391 -35.844 6.668 1 89 564 ASN B O 1
ATOM 11499 N N . ASN B 1 565 ? 13.398 -33.844 6.148 1 89.25 565 ASN B N 1
ATOM 11500 C CA . ASN B 1 565 ? 12.102 -34.375 5.766 1 89.25 565 ASN B CA 1
ATOM 11501 C C . ASN B 1 565 ? 11.602 -33.781 4.457 1 89.25 565 ASN B C 1
ATOM 11503 O O . ASN B 1 565 ? 11.367 -32.562 4.379 1 89.25 565 ASN B O 1
ATOM 11507 N N . GLU B 1 566 ? 11.414 -34.562 3.502 1 85.31 566 GLU B N 1
ATOM 11508 C CA . GLU B 1 566 ? 11.094 -34.094 2.152 1 85.31 566 GLU B CA 1
ATOM 11509 C C . GLU B 1 566 ? 9.641 -33.656 2.053 1 85.31 566 GLU B C 1
ATOM 11511 O O . GLU B 1 566 ? 9.289 -32.875 1.164 1 85.31 566 GLU B O 1
ATOM 11516 N N . VAL B 1 567 ? 8.828 -34.062 3.021 1 85.38 567 VAL B N 1
ATOM 11517 C CA . VAL B 1 567 ? 7.395 -33.812 2.914 1 85.38 567 VAL B CA 1
ATOM 11518 C C . VAL B 1 567 ? 7.062 -32.469 3.516 1 85.38 567 VAL B C 1
ATOM 11520 O O . VAL B 1 567 ? 6.363 -31.656 2.895 1 85.38 567 VAL B O 1
ATOM 11523 N N . TRP B 1 568 ? 7.621 -32.25 4.664 1 90.75 568 TRP B N 1
ATOM 11524 C CA . TRP B 1 568 ? 7.18 -31.031 5.328 1 90.75 568 TRP B CA 1
ATOM 11525 C C . TRP B 1 568 ? 8.352 -30.078 5.57 1 90.75 568 TRP B C 1
ATOM 11527 O O . TRP B 1 568 ? 8.164 -28.938 6.012 1 90.75 568 TRP B O 1
ATOM 11537 N N . ALA B 1 569 ? 9.516 -30.484 5.199 1 94.56 569 ALA B N 1
ATOM 11538 C CA . ALA B 1 569 ? 10.695 -29.641 5.367 1 94.56 569 ALA B CA 1
ATOM 11539 C C . ALA B 1 569 ? 11.57 -29.672 4.117 1 94.56 569 ALA B C 1
ATOM 11541 O O . ALA B 1 569 ? 12.781 -29.906 4.207 1 94.56 569 ALA B O 1
ATOM 11542 N N . ASP B 1 570 ? 10.938 -29.438 2.973 1 94.62 570 ASP B N 1
ATOM 11543 C CA . ASP B 1 570 ? 11.703 -29.359 1.731 1 94.62 570 ASP B CA 1
ATOM 11544 C C . ASP B 1 570 ? 12.734 -28.234 1.794 1 94.62 570 ASP B C 1
ATOM 11546 O O . ASP B 1 570 ? 12.398 -27.094 2.102 1 94.62 570 ASP B O 1
ATOM 11550 N N . PRO B 1 571 ? 13.992 -28.516 1.538 1 95.88 571 PRO B N 1
ATOM 11551 C CA . PRO B 1 571 ? 15.039 -27.5 1.647 1 95.88 571 PRO B CA 1
ATOM 11552 C C . PRO B 1 571 ? 14.82 -26.328 0.693 1 95.88 571 PRO B C 1
ATOM 11554 O O . PRO B 1 571 ? 15.203 -25.188 1.003 1 95.88 571 PRO B O 1
ATOM 11557 N N . GLY B 1 572 ? 14.297 -26.594 -0.499 1 95.25 572 GLY B N 1
ATOM 11558 C CA . GLY B 1 572 ? 14.016 -25.516 -1.434 1 95.25 572 GLY B CA 1
ATOM 11559 C C . GLY B 1 572 ? 12.969 -24.547 -0.928 1 95.25 572 GLY B C 1
ATOM 11560 O O . GLY B 1 572 ? 13.109 -23.328 -1.087 1 95.25 572 GLY B O 1
ATOM 11561 N N . VAL B 1 573 ? 11.891 -25.047 -0.297 1 96.12 573 VAL B N 1
ATOM 11562 C CA . VAL B 1 573 ? 10.82 -24.219 0.251 1 96.12 573 VAL B CA 1
ATOM 11563 C C . VAL B 1 573 ? 11.344 -23.422 1.44 1 96.12 573 VAL B C 1
ATOM 11565 O O . VAL B 1 573 ? 11.094 -22.219 1.54 1 96.12 573 VAL B O 1
ATOM 11568 N N . LEU B 1 574 ? 12.094 -24.078 2.26 1 97.88 574 LEU B N 1
ATOM 11569 C CA . LEU B 1 574 ? 12.617 -23.406 3.445 1 97.88 574 LEU B CA 1
ATOM 11570 C C . LEU B 1 574 ? 13.688 -22.391 3.064 1 97.88 574 LEU B C 1
ATOM 11572 O O . LEU B 1 574 ? 13.859 -21.375 3.758 1 97.88 574 LEU B O 1
ATOM 11576 N N . SER B 1 575 ? 14.383 -22.641 1.943 1 97.94 575 SER B N 1
ATOM 11577 C CA . SER B 1 575 ? 15.32 -21.641 1.427 1 97.94 575 SER B CA 1
ATOM 11578 C C . SER B 1 575 ? 14.609 -20.359 1.031 1 97.94 575 SER B C 1
ATOM 11580 O O . SER B 1 575 ? 15.094 -19.266 1.319 1 97.94 575 SER B O 1
ATOM 11582 N N . LEU B 1 576 ? 13.5 -20.5 0.389 1 97.56 576 LEU B N 1
ATOM 11583 C CA . LEU B 1 576 ? 12.703 -19.344 -0.003 1 97.56 576 LEU B CA 1
ATOM 11584 C C . LEU B 1 576 ? 12.211 -18.578 1.223 1 97.56 576 LEU B C 1
ATOM 11586 O O . LEU B 1 576 ? 12.305 -17.359 1.279 1 97.56 576 LEU B O 1
ATOM 11590 N N . ILE B 1 577 ? 11.703 -19.281 2.189 1 98.38 577 ILE B N 1
ATOM 11591 C CA . ILE B 1 577 ? 11.195 -18.688 3.42 1 98.38 577 ILE B CA 1
ATOM 11592 C C . ILE B 1 577 ? 12.336 -18.031 4.184 1 98.38 577 ILE B C 1
ATOM 11594 O O . ILE B 1 577 ? 12.18 -16.938 4.734 1 98.38 577 ILE B O 1
ATOM 11598 N N . GLY B 1 578 ? 13.43 -18.703 4.16 1 98.69 578 GLY B N 1
ATOM 11599 C CA . GLY B 1 578 ? 14.594 -18.125 4.816 1 98.69 578 GLY B CA 1
ATOM 11600 C C . GLY B 1 578 ? 15.07 -16.844 4.172 1 98.69 578 GLY B C 1
ATOM 11601 O O . GLY B 1 578 ? 15.453 -15.898 4.871 1 98.69 578 GLY B O 1
ATOM 11602 N N . ALA B 1 579 ? 15.109 -16.812 2.865 1 98.5 579 ALA B N 1
ATOM 11603 C CA . ALA B 1 579 ? 15.508 -15.602 2.152 1 98.5 579 ALA B CA 1
ATOM 11604 C C . ALA B 1 579 ? 14.609 -14.422 2.537 1 98.5 579 ALA B C 1
ATOM 11606 O O . ALA B 1 579 ? 15.102 -13.328 2.822 1 98.5 579 ALA B O 1
ATOM 11607 N N . ALA B 1 580 ? 13.32 -14.656 2.586 1 98.38 580 ALA B N 1
ATOM 11608 C CA . ALA B 1 580 ? 12.367 -13.609 2.934 1 98.38 580 ALA B CA 1
ATOM 11609 C C . ALA B 1 580 ? 12.516 -13.195 4.391 1 98.38 580 ALA B C 1
ATOM 11611 O O . ALA B 1 580 ? 12.484 -12 4.707 1 98.38 580 ALA B O 1
ATOM 11612 N N . SER B 1 581 ? 12.703 -14.125 5.258 1 98.69 581 SER B N 1
ATOM 11613 C CA . SER B 1 581 ? 12.812 -13.852 6.688 1 98.69 581 SER B CA 1
ATOM 11614 C C . SER B 1 581 ? 14.055 -13.031 7 1 98.69 581 SER B C 1
ATOM 11616 O O . SER B 1 581 ? 13.984 -12.039 7.727 1 98.69 581 SER B O 1
ATOM 11618 N N . TYR B 1 582 ? 15.156 -13.445 6.477 1 98.69 582 TYR B N 1
ATOM 11619 C CA . TYR B 1 582 ? 16.406 -12.734 6.723 1 98.69 582 TYR B CA 1
ATOM 11620 C C . TYR B 1 582 ? 16.344 -11.312 6.184 1 98.69 582 TYR B C 1
ATOM 11622 O O . TYR B 1 582 ? 16.75 -10.367 6.863 1 98.69 582 TYR B O 1
ATOM 11630 N N . PHE B 1 583 ? 15.859 -11.188 4.988 1 98 583 PHE B N 1
ATOM 11631 C CA . PHE B 1 583 ? 15.773 -9.867 4.379 1 98 583 PHE B CA 1
ATOM 11632 C C . PHE B 1 583 ? 14.812 -8.969 5.16 1 98 583 PHE B C 1
ATOM 11634 O O . PHE B 1 583 ? 15.047 -7.762 5.277 1 98 583 PHE B O 1
ATOM 11641 N N . SER B 1 584 ? 13.766 -9.523 5.66 1 98 584 SER B N 1
ATOM 11642 C CA . SER B 1 584 ? 12.844 -8.758 6.496 1 98 584 SER B CA 1
ATOM 11643 C C . SER B 1 584 ? 13.516 -8.312 7.789 1 98 584 SER B C 1
ATOM 11645 O O . SER B 1 584 ? 13.266 -7.203 8.273 1 98 584 SER B O 1
ATOM 11647 N N . GLY B 1 585 ? 14.32 -9.172 8.336 1 97.31 585 GLY B N 1
ATOM 11648 C CA . GLY B 1 585 ? 15.039 -8.805 9.539 1 97.31 585 GLY B CA 1
ATOM 11649 C C . GLY B 1 585 ? 15.969 -7.621 9.344 1 97.31 585 GLY B C 1
ATOM 11650 O O . GLY B 1 585 ? 16.062 -6.754 10.219 1 97.31 585 GLY B O 1
ATOM 11651 N N . ILE B 1 586 ? 16.547 -7.578 8.203 1 96.69 586 ILE B N 1
ATOM 11652 C CA . ILE B 1 586 ? 17.516 -6.52 7.926 1 96.69 586 ILE B CA 1
ATOM 11653 C C . ILE B 1 586 ? 16.781 -5.234 7.559 1 96.69 586 ILE B C 1
ATOM 11655 O O . ILE B 1 586 ? 17.141 -4.148 8.016 1 96.69 586 ILE B O 1
ATOM 11659 N N . SER B 1 587 ? 15.758 -5.316 6.742 1 95.06 587 SER B N 1
ATOM 11660 C CA . SER B 1 587 ? 15.094 -4.148 6.168 1 95.06 587 SER B CA 1
ATOM 11661 C C . SER B 1 587 ? 13.836 -3.787 6.945 1 95.06 587 SER B C 1
ATOM 11663 O O . SER B 1 587 ? 13.312 -2.68 6.812 1 95.06 587 SER B O 1
ATOM 11665 N N . ARG B 1 588 ? 13.203 -4.684 7.707 1 94.88 588 ARG B N 1
ATOM 11666 C CA . ARG B 1 588 ? 11.945 -4.543 8.438 1 94.88 588 ARG B CA 1
ATOM 11667 C C . ARG B 1 588 ? 10.766 -4.426 7.484 1 94.88 588 ARG B C 1
ATOM 11669 O O . ARG B 1 588 ? 9.719 -3.889 7.852 1 94.88 588 ARG B O 1
ATOM 11676 N N . LEU B 1 589 ? 10.938 -4.844 6.223 1 95.88 589 LEU B N 1
ATOM 11677 C CA . LEU B 1 589 ? 9.836 -4.898 5.266 1 95.88 589 LEU B CA 1
ATOM 11678 C C . LEU B 1 589 ? 8.867 -6.016 5.629 1 95.88 589 LEU B C 1
ATOM 11680 O O . LEU B 1 589 ? 9.258 -7.023 6.215 1 95.88 589 LEU B O 1
ATOM 11684 N N . SER B 1 590 ? 7.613 -5.855 5.297 1 95.75 590 SER B N 1
ATOM 11685 C CA . SER B 1 590 ? 6.602 -6.859 5.609 1 95.75 590 SER B CA 1
ATOM 11686 C C . SER B 1 590 ? 5.812 -7.258 4.367 1 95.75 590 SER B C 1
ATOM 11688 O O . SER B 1 590 ? 6.254 -8.109 3.594 1 95.75 590 SER B O 1
ATOM 11690 N N . PHE B 1 591 ? 4.672 -6.441 4.02 1 96.81 591 PHE B N 1
ATOM 11691 C CA . PHE B 1 591 ? 3.764 -6.852 2.955 1 96.81 591 PHE B CA 1
ATOM 11692 C C . PHE B 1 591 ? 4.402 -6.641 1.587 1 96.81 591 PHE B C 1
ATOM 11694 O O . PHE B 1 591 ? 4.172 -7.418 0.661 1 96.81 591 PHE B O 1
ATOM 11701 N N . SER B 1 592 ? 5.211 -5.586 1.411 1 97.19 592 SER B N 1
ATOM 11702 C CA . SER B 1 592 ? 5.883 -5.359 0.136 1 97.19 592 SER B CA 1
ATOM 11703 C C . SER B 1 592 ? 6.852 -6.492 -0.187 1 97.19 592 SER B C 1
ATOM 11705 O O . SER B 1 592 ? 6.977 -6.895 -1.345 1 97.19 592 SER B O 1
ATOM 11707 N N . LEU B 1 593 ? 7.52 -6.988 0.834 1 97.88 593 LEU B N 1
ATOM 11708 C CA . LEU B 1 593 ? 8.484 -8.07 0.641 1 97.88 593 LEU B CA 1
ATOM 11709 C C . LEU B 1 593 ? 7.781 -9.344 0.188 1 97.88 593 LEU B C 1
ATOM 11711 O O . LEU B 1 593 ? 8.297 -10.078 -0.663 1 97.88 593 LEU B O 1
ATOM 11715 N N . ILE B 1 594 ? 6.645 -9.641 0.744 1 98.12 594 ILE B N 1
ATOM 11716 C CA . ILE B 1 594 ? 5.898 -10.836 0.358 1 98.12 594 ILE B CA 1
ATOM 11717 C C . ILE B 1 594 ? 5.527 -10.758 -1.121 1 98.12 594 ILE B C 1
ATOM 11719 O O . ILE B 1 594 ? 5.66 -11.734 -1.855 1 98.12 594 ILE B O 1
ATOM 11723 N N . VAL B 1 595 ? 5.078 -9.586 -1.547 1 97.94 595 VAL B N 1
ATOM 11724 C CA . VAL B 1 595 ? 4.684 -9.414 -2.941 1 97.94 595 VAL B CA 1
ATOM 11725 C C . VAL B 1 595 ? 5.906 -9.547 -3.846 1 97.94 595 VAL B C 1
ATOM 11727 O O . VAL B 1 595 ? 5.828 -10.164 -4.914 1 97.94 595 VAL B O 1
ATOM 11730 N N . ILE B 1 596 ? 7 -9 -3.416 1 97.5 596 ILE B N 1
ATOM 11731 C CA . ILE B 1 596 ? 8.234 -9.125 -4.184 1 97.5 596 ILE B CA 1
ATOM 11732 C C . ILE B 1 596 ? 8.609 -10.602 -4.316 1 97.5 596 ILE B C 1
ATOM 11734 O O . ILE B 1 596 ? 8.93 -11.07 -5.41 1 97.5 596 ILE B O 1
ATOM 11738 N N . MET B 1 597 ? 8.555 -11.352 -3.227 1 97.19 597 MET B N 1
ATOM 11739 C CA . MET B 1 597 ? 8.922 -12.766 -3.234 1 97.19 597 MET B CA 1
ATOM 11740 C C . MET B 1 597 ? 7.988 -13.57 -4.133 1 97.19 597 MET B C 1
ATOM 11742 O O . MET B 1 597 ? 8.43 -14.461 -4.855 1 97.19 597 MET B O 1
ATOM 11746 N N . MET B 1 598 ? 6.715 -13.203 -4.113 1 95.5 598 MET B N 1
ATOM 11747 C CA . MET B 1 598 ? 5.742 -13.875 -4.969 1 95.5 598 MET B CA 1
ATOM 11748 C C . MET B 1 598 ? 6.031 -13.609 -6.441 1 95.5 598 MET B C 1
ATOM 11750 O O . MET B 1 598 ? 6 -14.523 -7.262 1 95.5 598 MET B O 1
ATOM 11754 N N . GLU B 1 599 ? 6.32 -12.406 -6.727 1 96.06 599 GLU B N 1
ATOM 11755 C CA . GLU B 1 599 ? 6.555 -12.031 -8.117 1 96.06 599 GLU B CA 1
ATOM 11756 C C . GLU B 1 599 ? 7.871 -12.602 -8.633 1 96.06 599 GLU B C 1
ATOM 11758 O O . GLU B 1 599 ? 7.965 -13.023 -9.781 1 96.06 599 GLU B O 1
ATOM 11763 N N . MET B 1 600 ? 8.844 -12.641 -7.758 1 94.56 600 MET B N 1
ATOM 11764 C CA . MET B 1 600 ? 10.164 -13.07 -8.211 1 94.56 600 MET B CA 1
ATOM 11765 C C . MET B 1 600 ? 10.211 -14.586 -8.391 1 94.56 600 MET B C 1
ATOM 11767 O O . MET B 1 600 ? 11.031 -15.094 -9.164 1 94.56 600 MET B O 1
ATOM 11771 N N . THR B 1 601 ? 9.336 -15.352 -7.715 1 93.75 601 THR B N 1
ATOM 11772 C CA . THR B 1 601 ? 9.367 -16.812 -7.797 1 93.75 601 THR B CA 1
ATOM 11773 C C . THR B 1 601 ? 8.156 -17.328 -8.562 1 93.75 601 THR B C 1
ATOM 11775 O O . THR B 1 601 ? 8.109 -18.5 -8.945 1 93.75 601 THR B O 1
ATOM 11778 N N . ALA B 1 602 ? 7.121 -16.516 -8.766 1 91.56 602 ALA B N 1
ATOM 11779 C CA . ALA B 1 602 ? 5.852 -16.891 -9.383 1 91.56 602 ALA B CA 1
ATOM 11780 C C . ALA B 1 602 ? 5.219 -18.062 -8.656 1 91.56 602 ALA B C 1
ATOM 11782 O O . ALA B 1 602 ? 4.723 -19 -9.289 1 91.56 602 ALA B O 1
ATOM 11783 N N . ASP B 1 603 ? 5.371 -18.125 -7.316 1 90.38 603 ASP B N 1
ATOM 11784 C CA . ASP B 1 603 ? 4.812 -19.188 -6.5 1 90.38 603 ASP B CA 1
ATOM 11785 C C . ASP B 1 603 ? 4.129 -18.641 -5.254 1 90.38 603 ASP B C 1
ATOM 11787 O O . ASP B 1 603 ? 4.715 -17.828 -4.523 1 90.38 603 ASP B O 1
ATOM 11791 N N . LEU B 1 604 ? 2.92 -19.078 -5.074 1 92.62 604 LEU B N 1
ATOM 11792 C CA . LEU B 1 604 ? 2.162 -18.547 -3.943 1 92.62 604 LEU B CA 1
ATOM 11793 C C . LEU B 1 604 ? 1.716 -19.672 -3.018 1 92.62 604 LEU B C 1
ATOM 11795 O O . LEU B 1 604 ? 0.941 -19.453 -2.084 1 92.62 604 LEU B O 1
ATOM 11799 N N . THR B 1 605 ? 2.213 -20.859 -3.166 1 91.44 605 THR B N 1
ATOM 11800 C CA . THR B 1 605 ? 1.771 -22.047 -2.43 1 91.44 605 THR B CA 1
ATOM 11801 C C . THR B 1 605 ? 2.055 -21.891 -0.938 1 91.44 605 THR B C 1
ATOM 11803 O O . THR B 1 605 ? 1.234 -22.266 -0.101 1 91.44 605 THR B O 1
ATOM 11806 N N . HIS B 1 606 ? 3.17 -21.344 -0.658 1 95 606 HIS B N 1
ATOM 11807 C CA . HIS B 1 606 ? 3.566 -21.234 0.742 1 95 606 HIS B CA 1
ATOM 11808 C C . HIS B 1 606 ? 3.516 -19.781 1.22 1 95 606 HIS B C 1
ATOM 11810 O O . HIS B 1 606 ? 4.379 -19.344 1.981 1 95 606 HIS B O 1
ATOM 11816 N N . ILE B 1 607 ? 2.543 -19.016 0.799 1 96.06 607 ILE B N 1
ATOM 11817 C CA . ILE B 1 607 ? 2.432 -17.594 1.123 1 96.06 607 ILE B CA 1
ATOM 11818 C C . ILE B 1 607 ? 2.262 -17.422 2.631 1 96.06 607 ILE B C 1
ATOM 11820 O O . ILE B 1 607 ? 2.824 -16.5 3.223 1 96.06 607 ILE B O 1
ATOM 11824 N N . THR B 1 608 ? 1.502 -18.281 3.326 1 96.75 608 THR B N 1
ATOM 11825 C CA . THR B 1 608 ? 1.254 -18.141 4.758 1 96.75 608 THR B CA 1
ATOM 11826 C C . THR B 1 608 ? 2.523 -18.422 5.555 1 96.75 608 THR B C 1
ATOM 11828 O O . THR B 1 608 ? 2.791 -17.75 6.555 1 96.75 608 THR B O 1
ATOM 11831 N N . CYS B 1 609 ? 3.295 -19.406 5.113 1 97.5 609 CYS B N 1
ATOM 11832 C CA . CYS B 1 609 ? 4.574 -19.656 5.762 1 97.5 609 CYS B CA 1
ATOM 11833 C C . CYS B 1 609 ? 5.52 -18.469 5.594 1 97.5 609 CYS B C 1
ATOM 11835 O O . CYS B 1 609 ? 6.242 -18.109 6.523 1 97.5 609 CYS B O 1
ATOM 11837 N N . LEU B 1 610 ? 5.523 -17.938 4.379 1 98.12 610 LEU B N 1
ATOM 11838 C CA . LEU B 1 610 ? 6.332 -16.75 4.121 1 98.12 610 LEU B CA 1
ATOM 11839 C C . LEU B 1 610 ? 5.949 -15.625 5.07 1 98.12 610 LEU B C 1
ATOM 11841 O O . LEU B 1 610 ? 6.82 -14.961 5.633 1 98.12 610 LEU B O 1
ATOM 11845 N N . MET B 1 611 ? 4.66 -15.406 5.227 1 98.31 611 MET B N 1
ATOM 11846 C CA . MET B 1 611 ? 4.164 -14.336 6.09 1 98.31 611 MET B CA 1
ATOM 11847 C C . MET B 1 611 ? 4.551 -14.586 7.543 1 98.31 611 MET B C 1
ATOM 11849 O O . MET B 1 611 ? 4.996 -13.672 8.242 1 98.31 611 MET B O 1
ATOM 11853 N N . VAL B 1 612 ? 4.41 -15.805 8 1 98 612 VAL B N 1
ATOM 11854 C CA . VAL B 1 612 ? 4.77 -16.156 9.367 1 98 612 VAL B CA 1
ATOM 11855 C C . VAL B 1 612 ? 6.262 -15.906 9.594 1 98 612 VAL B C 1
ATOM 11857 O O . VAL B 1 612 ? 6.656 -15.336 10.617 1 98 612 VAL B O 1
ATOM 11860 N N . GLY B 1 613 ? 7.059 -16.375 8.641 1 98.5 613 GLY B N 1
ATOM 11861 C CA . GLY B 1 613 ? 8.492 -16.172 8.75 1 98.5 613 GLY B CA 1
ATOM 11862 C C . GLY B 1 613 ? 8.883 -14.711 8.852 1 98.5 613 GLY B C 1
ATOM 11863 O O . GLY B 1 613 ? 9.695 -14.328 9.695 1 98.5 613 GLY B O 1
ATOM 11864 N N . VAL B 1 614 ? 8.297 -13.875 8.016 1 98.19 614 VAL B N 1
ATOM 11865 C CA . VAL B 1 614 ? 8.594 -12.453 7.965 1 98.19 614 VAL B CA 1
ATOM 11866 C C . VAL B 1 614 ? 8.195 -11.797 9.281 1 98.19 614 VAL B C 1
ATOM 11868 O O . VAL B 1 614 ? 8.945 -10.969 9.82 1 98.19 614 VAL B O 1
ATOM 11871 N N . VAL B 1 615 ? 7.055 -12.188 9.883 1 96.88 615 VAL B N 1
ATOM 11872 C CA . VAL B 1 615 ? 6.547 -11.594 11.117 1 96.88 615 VAL B CA 1
ATOM 11873 C C . VAL B 1 615 ? 7.484 -11.93 12.273 1 96.88 615 VAL B C 1
ATOM 11875 O O . VAL B 1 615 ? 7.859 -11.047 13.055 1 96.88 615 VAL B O 1
ATOM 11878 N N . PHE B 1 616 ? 7.895 -13.133 12.344 1 97.19 616 PHE B N 1
ATOM 11879 C CA . PHE B 1 616 ? 8.734 -13.555 13.461 1 97.19 616 PHE B CA 1
ATOM 11880 C C . PHE B 1 616 ? 10.133 -12.961 13.344 1 97.19 616 PHE B C 1
ATOM 11882 O O . PHE B 1 616 ? 10.695 -12.5 14.336 1 97.19 616 PHE B O 1
ATOM 11889 N N . ALA B 1 617 ? 10.688 -13 12.148 1 98.25 617 ALA B N 1
ATOM 11890 C CA . ALA B 1 617 ? 12.023 -12.438 11.953 1 98.25 617 ALA B CA 1
ATOM 11891 C C . ALA B 1 617 ? 12.031 -10.93 12.227 1 98.25 617 ALA B C 1
ATOM 11893 O O . ALA B 1 617 ? 12.938 -10.414 12.883 1 98.25 617 ALA B O 1
ATOM 11894 N N . ARG B 1 618 ? 11.078 -10.266 11.727 1 95.75 618 ARG B N 1
ATOM 11895 C CA . ARG B 1 618 ? 10.977 -8.82 11.914 1 95.75 618 ARG B CA 1
ATOM 11896 C C . ARG B 1 618 ? 10.781 -8.469 13.383 1 95.75 618 ARG B C 1
ATOM 11898 O O . ARG B 1 618 ? 11.406 -7.539 13.898 1 95.75 618 ARG B O 1
ATOM 11905 N N . ALA B 1 619 ? 9.867 -9.156 14.086 1 92.38 619 ALA B N 1
ATOM 11906 C CA . ALA B 1 619 ? 9.578 -8.906 15.5 1 92.38 619 ALA B CA 1
ATOM 11907 C C . ALA B 1 619 ? 10.836 -9.094 16.344 1 92.38 619 ALA B C 1
ATOM 11909 O O . ALA B 1 619 ? 11.094 -8.312 17.266 1 92.38 619 ALA B O 1
ATOM 11910 N N . LEU B 1 620 ? 11.531 -10.102 16.016 1 94.62 620 LEU B N 1
ATOM 11911 C CA . LEU B 1 620 ? 12.758 -10.383 16.766 1 94.62 620 LEU B CA 1
ATOM 11912 C C . LEU B 1 620 ? 13.805 -9.305 16.5 1 94.62 620 LEU B C 1
ATOM 11914 O O . LEU B 1 620 ? 14.453 -8.828 17.438 1 94.62 620 LEU B O 1
ATOM 11918 N N . ALA B 1 621 ? 13.984 -8.992 15.258 1 94.94 621 ALA B N 1
ATOM 11919 C CA . ALA B 1 621 ? 14.992 -7.992 14.906 1 94.94 621 ALA B CA 1
ATOM 11920 C C . ALA B 1 621 ? 14.648 -6.629 15.5 1 94.94 621 ALA B C 1
ATOM 11922 O O . ALA B 1 621 ? 15.539 -5.895 15.938 1 94.94 621 ALA B O 1
ATOM 11923 N N . ASP B 1 622 ? 13.391 -6.246 15.547 1 87.5 622 ASP B N 1
ATOM 11924 C CA . ASP B 1 622 ? 12.945 -4.957 16.062 1 87.5 622 ASP B CA 1
ATOM 11925 C C . ASP B 1 622 ? 13.281 -4.82 17.547 1 87.5 622 ASP B C 1
ATOM 11927 O O . ASP B 1 622 ? 13.461 -3.707 18.047 1 87.5 622 ASP B O 1
ATOM 11931 N N . ARG B 1 623 ? 13.383 -5.871 18.234 1 86.5 623 ARG B N 1
ATOM 11932 C CA . ARG B 1 623 ? 13.648 -5.844 19.672 1 86.5 623 ARG B CA 1
ATOM 11933 C C . ARG B 1 623 ? 15.125 -5.562 19.938 1 86.5 623 ARG B C 1
ATOM 11935 O O . ARG B 1 623 ? 15.477 -5.004 20.984 1 86.5 623 ARG B O 1
ATOM 11942 N N . PHE B 1 624 ? 15.945 -5.832 18.922 1 88.38 624 PHE B N 1
ATOM 11943 C CA . PHE B 1 624 ? 17.375 -5.766 19.203 1 88.38 624 PHE B CA 1
ATOM 11944 C C . PHE B 1 624 ? 18 -4.523 18.578 1 88.38 624 PHE B C 1
ATOM 11946 O O . PHE B 1 624 ? 18.859 -3.885 19.188 1 88.38 624 PHE B O 1
ATOM 11953 N N . CYS B 1 625 ? 17.609 -4.238 17.328 1 88.94 625 CYS B N 1
ATOM 11954 C CA . CYS B 1 625 ? 18.25 -3.105 16.688 1 88.94 625 CYS B CA 1
ATOM 11955 C C . CYS B 1 625 ? 17.328 -2.463 15.656 1 88.94 625 CYS B C 1
ATOM 11957 O O . CYS B 1 625 ? 16.25 -2.977 15.383 1 88.94 625 CYS B O 1
ATOM 11959 N N . HIS B 1 626 ? 17.812 -1.287 15.18 1 88.75 626 HIS B N 1
ATOM 11960 C CA . HIS B 1 626 ? 17.109 -0.622 14.086 1 88.75 626 HIS B CA 1
ATOM 11961 C C . HIS B 1 626 ? 17.406 -1.299 12.75 1 88.75 626 HIS B C 1
ATOM 11963 O O . HIS B 1 626 ? 18.344 -2.078 12.641 1 88.75 626 HIS B O 1
ATOM 11969 N N . SER B 1 627 ? 16.641 -1.032 11.781 1 92.5 627 SER B N 1
ATOM 11970 C CA . SER B 1 627 ? 16.875 -1.562 10.445 1 92.5 627 SER B CA 1
ATOM 11971 C C . SER B 1 627 ? 18.188 -1.062 9.867 1 92.5 627 SER B C 1
ATOM 11973 O O . SER B 1 627 ? 18.75 -0.072 10.344 1 92.5 627 SER B O 1
ATOM 11975 N N . LEU B 1 628 ? 18.672 -1.68 8.906 1 93.75 628 LEU B N 1
ATOM 11976 C CA . LEU B 1 628 ? 19.953 -1.338 8.32 1 93.75 628 LEU B CA 1
ATOM 11977 C C . LEU B 1 628 ? 19.938 0.069 7.73 1 93.75 628 LEU B C 1
ATOM 11979 O O . LEU B 1 628 ? 20.844 0.867 7.98 1 93.75 628 LEU B O 1
ATOM 11983 N N . TYR B 1 629 ? 19 0.422 6.973 1 92 629 TYR B N 1
ATOM 11984 C CA . TYR B 1 629 ? 18.938 1.72 6.309 1 92 629 TYR B CA 1
ATOM 11985 C C . TYR B 1 629 ? 18.812 2.848 7.328 1 92 629 TYR B C 1
ATOM 11987 O O . TYR B 1 629 ? 19.438 3.902 7.172 1 92 629 TYR B O 1
ATOM 11995 N N . HIS B 1 630 ? 18.047 2.656 8.352 1 89 630 HIS B N 1
ATOM 11996 C CA . HIS B 1 630 ? 17.906 3.678 9.383 1 89 630 HIS B CA 1
ATOM 11997 C C . HIS B 1 630 ? 19.188 3.822 10.195 1 89 630 HIS B C 1
ATOM 11999 O O . HIS B 1 630 ? 19.516 4.922 10.641 1 89 630 HIS B O 1
ATOM 12005 N N . SER B 1 631 ? 19.844 2.717 10.359 1 91 631 SER B N 1
ATOM 12006 C CA . SER B 1 631 ? 21.125 2.775 11.039 1 91 631 SER B CA 1
ATOM 12007 C C . SER B 1 631 ? 22.156 3.539 10.219 1 91 631 SER B C 1
ATOM 12009 O O . SER B 1 631 ? 22.984 4.273 10.766 1 91 631 SER B O 1
ATOM 12011 N N . LEU B 1 632 ? 22.094 3.344 8.961 1 90.88 632 LEU B N 1
ATOM 12012 C CA . LEU B 1 632 ? 23.016 4.059 8.086 1 90.88 632 LEU B CA 1
ATOM 12013 C C . LEU B 1 632 ? 22.703 5.551 8.078 1 90.88 632 LEU B C 1
ATOM 12015 O O . LEU B 1 632 ? 23.625 6.375 8.031 1 90.88 632 LEU B O 1
ATOM 12019 N N . LEU B 1 633 ? 21.453 5.93 8.109 1 89.81 633 LEU B N 1
ATOM 12020 C CA . LEU B 1 633 ? 21.062 7.332 8.18 1 89.81 633 LEU B CA 1
ATOM 12021 C C . LEU B 1 633 ? 21.5 7.957 9.508 1 89.81 633 LEU B C 1
ATOM 12023 O O . LEU B 1 633 ? 21.922 9.109 9.539 1 89.81 633 LEU B O 1
ATOM 12027 N N . ASP B 1 634 ? 21.375 7.18 10.484 1 86.44 634 ASP B N 1
ATOM 12028 C CA . ASP B 1 634 ? 21.781 7.652 11.805 1 86.44 634 ASP B CA 1
ATOM 12029 C C . ASP B 1 634 ? 23.297 7.879 11.867 1 86.44 634 ASP B C 1
ATOM 12031 O O . ASP B 1 634 ? 23.75 8.812 12.516 1 86.44 634 ASP B O 1
ATOM 12035 N N . LEU B 1 635 ? 24.016 7.02 11.242 1 85 635 LEU B N 1
ATOM 12036 C CA . LEU B 1 635 ? 25.469 7.152 11.211 1 85 635 LEU B CA 1
ATOM 12037 C C . LEU B 1 635 ? 25.875 8.414 10.461 1 85 635 LEU B C 1
ATOM 12039 O O . LEU B 1 635 ? 26.891 9.031 10.789 1 85 635 LEU B O 1
ATOM 12043 N N . LYS B 1 636 ? 25.062 8.727 9.453 1 84.12 636 LYS B N 1
ATOM 12044 C CA . LYS B 1 636 ? 25.328 9.961 8.719 1 84.12 636 LYS B CA 1
ATOM 12045 C C . LYS B 1 636 ? 24.734 11.172 9.445 1 84.12 636 LYS B C 1
ATOM 12047 O O . LYS B 1 636 ? 24.859 12.305 8.977 1 84.12 636 LYS B O 1
ATOM 12052 N N . SER B 1 637 ? 24.062 11.031 10.531 1 86.62 637 SER B N 1
ATOM 12053 C CA . SER B 1 637 ? 23.438 12.055 11.367 1 86.62 637 SER B CA 1
ATOM 12054 C C . SER B 1 637 ? 22.391 12.852 10.586 1 86.62 637 SER B C 1
ATOM 12056 O O . SER B 1 637 ? 22.359 14.078 10.672 1 86.62 637 SER B O 1
ATOM 12058 N N . VAL B 1 638 ? 21.719 12.133 9.742 1 87.81 638 VAL B N 1
ATOM 12059 C CA . VAL B 1 638 ? 20.641 12.766 8.992 1 87.81 638 VAL B CA 1
ATOM 12060 C C . VAL B 1 638 ? 19.391 12.883 9.867 1 87.81 638 VAL B C 1
ATOM 12062 O O . VAL B 1 638 ? 18.984 11.906 10.5 1 87.81 638 VAL B O 1
ATOM 12065 N N . PRO B 1 639 ? 18.859 14.023 10 1 88.38 639 PRO B N 1
ATOM 12066 C CA . PRO B 1 639 ? 17.656 14.172 10.812 1 88.38 639 PRO B CA 1
ATOM 12067 C C . PRO B 1 639 ? 16.422 13.594 10.148 1 88.38 639 PRO B C 1
ATOM 12069 O O . PRO B 1 639 ? 15.516 14.336 9.75 1 88.38 639 PRO B O 1
ATOM 12072 N N . PHE B 1 640 ? 16.359 12.336 10.102 1 88.12 640 PHE B N 1
ATOM 12073 C CA . PHE B 1 640 ? 15.234 11.602 9.531 1 88.12 640 PHE B CA 1
ATOM 12074 C C . PHE B 1 640 ? 14.086 11.492 10.531 1 88.12 640 PHE B C 1
ATOM 12076 O O . PHE B 1 640 ? 14.258 10.953 11.625 1 88.12 640 PHE B O 1
ATOM 12083 N N . LEU B 1 641 ? 12.914 12.062 10.164 1 86.25 641 LEU B N 1
ATOM 12084 C CA . LEU B 1 641 ? 11.758 12 11.055 1 86.25 641 LEU B CA 1
ATOM 12085 C C . LEU B 1 641 ? 10.992 10.695 10.867 1 86.25 641 LEU B C 1
ATOM 12087 O O . LEU B 1 641 ? 10.492 10.414 9.773 1 86.25 641 LEU B O 1
ATOM 12091 N N . GLU B 1 642 ? 10.922 9.969 11.906 1 82 642 GLU B N 1
ATOM 12092 C CA . GLU B 1 642 ? 10.219 8.688 11.867 1 82 642 GLU B CA 1
ATOM 12093 C C . GLU B 1 642 ? 8.703 8.883 11.961 1 82 642 GLU B C 1
ATOM 12095 O O . GLU B 1 642 ? 8.234 9.984 12.25 1 82 642 GLU B O 1
ATOM 12100 N N . ALA B 1 643 ? 7.984 7.828 11.617 1 68.94 643 ALA B N 1
ATOM 12101 C CA . ALA B 1 643 ? 6.523 7.91 11.641 1 68.94 643 ALA B CA 1
ATOM 12102 C C . ALA B 1 643 ? 6.008 8.086 13.07 1 68.94 643 ALA B C 1
ATOM 12104 O O . ALA B 1 643 ? 5.039 8.812 13.297 1 68.94 643 ALA B O 1
ATOM 12105 N N . GLN B 1 644 ? 6.496 7.379 14.008 1 61.59 644 GLN B N 1
ATOM 12106 C CA . GLN B 1 644 ? 6.031 7.551 15.383 1 61.59 644 GLN B CA 1
ATOM 12107 C C . GLN B 1 644 ? 7.203 7.758 16.344 1 61.59 644 GLN B C 1
ATOM 12109 O O . GLN B 1 644 ? 8.273 7.188 16.141 1 61.59 644 GLN B O 1
ATOM 12114 N N . THR B 1 645 ? 6.875 8.797 17.156 1 57.28 645 THR B N 1
ATOM 12115 C CA . THR B 1 645 ? 7.879 9.016 18.188 1 57.28 645 THR B CA 1
ATOM 12116 C C . THR B 1 645 ? 7.613 8.125 19.406 1 57.28 645 THR B C 1
ATOM 12118 O O . THR B 1 645 ? 6.465 7.793 19.703 1 57.28 645 THR B O 1
ATOM 12121 N N . GLY B 1 646 ? 8.5 7.453 19.75 1 54.41 646 GLY B N 1
ATOM 12122 C CA . GLY B 1 646 ? 8.414 6.535 20.875 1 54.41 646 GLY B CA 1
ATOM 12123 C C . GLY B 1 646 ? 8.289 7.238 22.219 1 54.41 646 GLY B C 1
ATOM 12124 O O . GLY B 1 646 ? 8.484 6.621 23.266 1 54.41 646 GLY B O 1
ATOM 12125 N N . VAL B 1 647 ? 8.023 8.516 22.25 1 50.25 647 VAL B N 1
ATOM 12126 C CA . VAL B 1 647 ? 8.078 9.18 23.547 1 50.25 647 VAL B CA 1
ATOM 12127 C C . VAL B 1 647 ? 6.754 8.969 24.297 1 50.25 647 VAL B C 1
ATOM 12129 O O . VAL B 1 647 ? 5.68 9.18 23.734 1 50.25 647 VAL B O 1
ATOM 12132 N N . HIS B 1 648 ? 7 8.414 25.406 1 55.97 648 HIS B N 1
ATOM 12133 C CA . HIS B 1 648 ? 5.879 8.273 26.328 1 55.97 648 HIS B CA 1
ATOM 12134 C C . HIS B 1 648 ? 5.371 9.633 26.797 1 55.97 648 HIS B C 1
ATOM 12136 O O . HIS B 1 648 ? 6.164 10.508 27.141 1 55.97 648 HIS B O 1
ATOM 12142 N N . LYS B 1 649 ? 4.117 9.914 26.734 1 63.25 649 LYS B N 1
ATOM 12143 C CA . LYS B 1 649 ? 3.447 11.109 27.25 1 63.25 649 LYS B CA 1
ATOM 12144 C C . LYS B 1 649 ? 3.814 12.344 26.438 1 63.25 649 LYS B C 1
ATOM 12146 O O . LYS B 1 649 ? 4.047 13.414 27 1 63.25 649 LYS B O 1
ATOM 12151 N N . PHE B 1 650 ? 4.043 12.219 25.203 1 73.69 650 PHE B N 1
ATOM 12152 C CA . PHE B 1 650 ? 4.352 13.266 24.234 1 73.69 650 PHE B CA 1
ATOM 12153 C C . PHE B 1 650 ? 3.318 14.383 24.312 1 73.69 650 PHE B C 1
ATOM 12155 O O . PHE B 1 650 ? 3.65 15.562 24.125 1 73.69 650 PHE B O 1
ATOM 12162 N N . ASP B 1 651 ? 2.227 14.07 24.766 1 76.81 651 ASP B N 1
ATOM 12163 C CA . ASP B 1 651 ? 1.13 15.031 24.672 1 76.81 651 ASP B CA 1
ATOM 12164 C C . ASP B 1 651 ? 1.076 15.922 25.906 1 76.81 651 ASP B C 1
ATOM 12166 O O . ASP B 1 651 ? 0.311 16.891 25.953 1 76.81 651 ASP B O 1
ATOM 12170 N N . MET B 1 652 ? 1.951 15.664 26.875 1 78.19 652 MET B N 1
ATOM 12171 C CA . MET B 1 652 ? 1.999 16.5 28.062 1 78.19 652 MET B CA 1
ATOM 12172 C C . MET B 1 652 ? 2.811 17.766 27.797 1 78.19 652 MET B C 1
ATOM 12174 O O . MET B 1 652 ? 2.676 18.766 28.531 1 78.19 652 MET B O 1
ATOM 12178 N N . PHE B 1 653 ? 3.527 17.719 26.75 1 84.94 653 PHE B N 1
ATOM 12179 C CA . PHE B 1 653 ? 4.352 18.859 26.406 1 84.94 653 PHE B CA 1
ATOM 12180 C C . PHE B 1 653 ? 3.717 19.656 25.266 1 84.94 653 PHE B C 1
ATOM 12182 O O . PHE B 1 653 ? 2.814 19.156 24.578 1 84.94 653 PHE B O 1
ATOM 12189 N N . CYS B 1 654 ? 4.121 20.922 25.219 1 89.44 654 CYS B N 1
ATOM 12190 C CA . CYS B 1 654 ? 3.551 21.797 24.219 1 89.44 654 CYS B CA 1
ATOM 12191 C C . CYS B 1 654 ? 4.625 22.312 23.25 1 89.44 654 CYS B C 1
ATOM 12193 O O . CYS B 1 654 ? 5.816 22.062 23.469 1 89.44 654 CYS B O 1
ATOM 12195 N N . ALA B 1 655 ? 4.211 22.953 22.266 1 92.44 655 ALA B N 1
ATOM 12196 C CA . ALA B 1 655 ? 5.105 23.484 21.234 1 92.44 655 ALA B CA 1
ATOM 12197 C C . ALA B 1 655 ? 6.098 24.484 21.812 1 92.44 655 ALA B C 1
ATOM 12199 O O . ALA B 1 655 ? 7.246 24.562 21.375 1 92.44 655 ALA B O 1
ATOM 12200 N N . LYS B 1 656 ? 5.727 25.25 22.797 1 90.94 656 LYS B N 1
ATOM 12201 C CA . LYS B 1 656 ? 6.582 26.266 23.422 1 90.94 656 LYS B CA 1
ATOM 12202 C C . LYS B 1 656 ? 7.785 25.625 24.109 1 90.94 656 LYS B C 1
ATOM 12204 O O . LYS B 1 656 ? 8.836 26.25 24.25 1 90.94 656 LYS B O 1
ATOM 12209 N N . ASP B 1 657 ? 7.625 24.375 24.438 1 89.44 657 ASP B N 1
ATOM 12210 C CA . ASP B 1 657 ? 8.664 23.688 25.188 1 89.44 657 ASP B CA 1
ATOM 12211 C C . ASP B 1 657 ? 9.789 23.219 24.266 1 89.44 657 ASP B C 1
ATOM 12213 O O . ASP B 1 657 ? 10.914 22.984 24.719 1 89.44 657 ASP B O 1
ATOM 12217 N N . ILE B 1 658 ? 9.516 23.125 23.016 1 91.5 658 ILE B N 1
ATOM 12218 C CA . ILE B 1 658 ? 10.523 22.547 22.141 1 91.5 658 ILE B CA 1
ATOM 12219 C C . ILE B 1 658 ? 11 23.594 21.125 1 91.5 658 ILE B C 1
ATOM 12221 O O . ILE B 1 658 ? 11.977 23.375 20.406 1 91.5 658 ILE B O 1
ATOM 12225 N N . MET B 1 659 ? 10.414 24.719 21.094 1 93.06 659 MET B N 1
ATOM 12226 C CA . MET B 1 659 ? 10.711 25.734 20.078 1 93.06 659 MET B CA 1
ATOM 12227 C C . MET B 1 659 ? 12.039 26.422 20.375 1 93.06 659 MET B C 1
ATOM 12229 O O . MET B 1 659 ? 12.578 26.297 21.484 1 93.06 659 MET B O 1
ATOM 12233 N N . THR B 1 660 ? 12.656 26.953 19.344 1 92.88 660 THR B N 1
ATOM 12234 C CA . THR B 1 660 ? 13.812 27.828 19.5 1 92.88 660 THR B CA 1
ATOM 12235 C C . THR B 1 660 ? 13.383 29.297 19.594 1 92.88 660 THR B C 1
ATOM 12237 O O . THR B 1 660 ? 12.656 29.781 18.719 1 92.88 660 THR B O 1
ATOM 12240 N N . SER B 1 661 ? 13.633 29.875 20.562 1 91.75 661 SER B N 1
ATOM 12241 C CA . SER B 1 661 ? 13.305 31.266 20.812 1 91.75 661 SER B CA 1
ATOM 12242 C C . SER B 1 661 ? 14.547 32.062 21.172 1 91.75 661 SER B C 1
ATOM 12244 O O . SER B 1 661 ? 15.445 31.578 21.844 1 91.75 661 SER B O 1
ATOM 12246 N N . PRO B 1 662 ? 14.836 33.375 20.719 1 88.62 662 PRO B N 1
ATOM 12247 C CA . PRO B 1 662 ? 13.922 34.156 19.875 1 88.62 662 PRO B CA 1
ATOM 12248 C C . PRO B 1 662 ? 14.086 33.844 18.391 1 88.62 662 PRO B C 1
ATOM 12250 O O . PRO B 1 662 ? 15.18 33.469 17.953 1 88.62 662 PRO B O 1
ATOM 12253 N N . ALA B 1 663 ? 13.094 34 17.672 1 91.62 663 ALA B N 1
ATOM 12254 C CA . ALA B 1 663 ? 13.117 33.75 16.234 1 91.62 663 ALA B CA 1
ATOM 12255 C C . ALA B 1 663 ? 13.633 34.969 15.484 1 91.62 663 ALA B C 1
ATOM 12257 O O . ALA B 1 663 ? 13.406 36.094 15.898 1 91.62 663 ALA B O 1
ATOM 12258 N N . VAL B 1 664 ? 14.398 34.781 14.492 1 92.88 664 VAL B N 1
ATOM 12259 C CA . VAL B 1 664 ? 14.828 35.844 13.594 1 92.88 664 VAL B CA 1
ATOM 12260 C C . VAL B 1 664 ? 13.711 36.156 12.609 1 92.88 664 VAL B C 1
ATOM 12262 O O . VAL B 1 664 ? 13.336 35.344 11.781 1 92.88 664 VAL B O 1
ATOM 12265 N N . THR B 1 665 ? 13.109 37.281 12.773 1 93.75 665 THR B N 1
ATOM 12266 C CA . THR B 1 665 ? 11.977 37.688 11.938 1 93.75 665 THR B CA 1
ATOM 12267 C C . THR B 1 665 ? 12.344 38.875 11.062 1 93.75 665 THR B C 1
ATOM 12269 O O . THR B 1 665 ? 13.328 39.562 11.32 1 93.75 665 THR B O 1
ATOM 12272 N N . LEU B 1 666 ? 11.711 39.062 9.977 1 94.62 666 LEU B N 1
ATOM 12273 C CA . LEU B 1 666 ? 11.82 40.188 9.086 1 94.62 666 LEU B CA 1
ATOM 12274 C C . LEU B 1 666 ? 10.531 41 9.078 1 94.62 666 LEU B C 1
ATOM 12276 O O . LEU B 1 666 ? 9.445 40.469 9.289 1 94.62 666 LEU B O 1
ATOM 12280 N N . ASN B 1 667 ? 10.664 42.25 8.844 1 93.31 667 ASN B N 1
ATOM 12281 C CA . ASN B 1 667 ? 9.484 43.094 8.734 1 93.31 667 ASN B CA 1
ATOM 12282 C C . ASN B 1 667 ? 8.945 43.156 7.301 1 93.31 667 ASN B C 1
ATOM 12284 O O . ASN B 1 667 ? 9.672 42.844 6.355 1 93.31 667 ASN B O 1
ATOM 12288 N N . THR B 1 668 ? 7.719 43.469 7.145 1 92.06 668 THR B N 1
ATOM 12289 C CA . THR B 1 668 ? 7.113 43.531 5.824 1 92.06 668 THR B CA 1
ATOM 12290 C C . THR B 1 668 ? 7.879 44.5 4.934 1 92.06 668 THR B C 1
ATOM 12292 O O . THR B 1 668 ? 8.055 44.25 3.74 1 92.06 668 THR B O 1
ATOM 12295 N N . VAL B 1 669 ? 8.242 45.688 5.496 1 91 669 VAL B N 1
ATOM 12296 C CA . VAL B 1 669 ? 9.102 46.656 4.812 1 91 669 VAL B CA 1
ATOM 12297 C C . VAL B 1 669 ? 10.445 46.719 5.535 1 91 669 VAL B C 1
ATOM 12299 O O . VAL B 1 669 ? 10.5 47.062 6.719 1 91 669 VAL B O 1
ATOM 12302 N N . GLU B 1 670 ? 11.445 46.281 4.867 1 90.5 670 GLU B N 1
ATOM 12303 C CA . GLU B 1 670 ? 12.766 46.188 5.484 1 90.5 670 GLU B CA 1
ATOM 12304 C C . GLU B 1 670 ? 13.828 46.875 4.621 1 90.5 670 GLU B C 1
ATOM 12306 O O . GLU B 1 670 ? 13.68 46.969 3.398 1 90.5 670 GLU B O 1
ATOM 12311 N N . SER B 1 671 ? 14.852 47.406 5.289 1 90.75 671 SER B N 1
ATOM 12312 C CA . SER B 1 671 ? 15.977 47.938 4.543 1 90.75 671 SER B CA 1
ATOM 12313 C C . SER B 1 671 ? 16.812 46.844 3.916 1 90.75 671 SER B C 1
ATOM 12315 O O . SER B 1 671 ? 16.922 45.75 4.477 1 90.75 671 SER B O 1
ATOM 12317 N N . ILE B 1 672 ? 17.328 47.094 2.807 1 91.38 672 ILE B N 1
ATOM 12318 C CA . ILE B 1 672 ? 18.156 46.125 2.105 1 91.38 672 ILE B CA 1
ATOM 12319 C C . ILE B 1 672 ? 19.375 45.781 2.959 1 91.38 672 ILE B C 1
ATOM 12321 O O . ILE B 1 672 ? 19.828 44.625 2.961 1 91.38 672 ILE B O 1
ATOM 12325 N N . ALA B 1 673 ? 19.828 46.719 3.676 1 90.31 673 ALA B N 1
ATOM 12326 C CA . ALA B 1 673 ? 20.969 46.5 4.551 1 90.31 673 ALA B CA 1
ATOM 12327 C C . ALA B 1 673 ? 20.641 45.438 5.609 1 90.31 673 ALA B C 1
ATOM 12329 O O . ALA B 1 673 ? 21.469 44.594 5.914 1 90.31 673 ALA B O 1
ATOM 12330 N N . GLN B 1 674 ? 19.531 45.531 6.086 1 91.88 674 GLN B N 1
ATOM 12331 C CA . GLN B 1 674 ? 19.109 44.594 7.109 1 91.88 674 GLN B CA 1
ATOM 12332 C C . GLN B 1 674 ? 18.906 43.188 6.516 1 91.88 674 GLN B C 1
ATOM 12334 O O . GLN B 1 674 ? 19.219 42.188 7.156 1 91.88 674 GLN B O 1
ATOM 12339 N N . VAL B 1 675 ? 18.297 43.125 5.395 1 93.81 675 VAL B N 1
ATOM 12340 C CA . VAL B 1 675 ? 18.094 41.844 4.723 1 93.81 675 VAL B CA 1
ATOM 12341 C C . VAL B 1 675 ? 19.453 41.188 4.473 1 93.81 675 VAL B C 1
ATOM 12343 O O . VAL B 1 675 ? 19.609 39.969 4.719 1 93.81 675 VAL B O 1
ATOM 12346 N N . VAL B 1 676 ? 20.406 41.938 3.986 1 92.5 676 VAL B N 1
ATOM 12347 C CA . VAL B 1 676 ? 21.734 41.438 3.693 1 92.5 676 VAL B CA 1
ATOM 12348 C C . VAL B 1 676 ? 22.406 41 4.988 1 92.5 676 VAL B C 1
ATOM 12350 O O . VAL B 1 676 ? 23.078 39.969 5.027 1 92.5 676 VAL B O 1
ATOM 12353 N N . GLU B 1 677 ? 22.234 41.688 6 1 91.94 677 GLU B N 1
ATOM 12354 C CA . GLU B 1 677 ? 22.828 41.344 7.285 1 91.94 677 GLU B CA 1
ATOM 12355 C C . GLU B 1 677 ? 22.266 40.031 7.828 1 91.94 677 GLU B C 1
ATOM 12357 O O . GLU B 1 677 ? 23.016 39.219 8.336 1 91.94 677 GLU B O 1
ATOM 12362 N N . VAL B 1 678 ? 21.016 39.906 7.723 1 93.56 678 VAL B N 1
ATOM 12363 C CA . VAL B 1 678 ? 20.359 38.688 8.219 1 93.56 678 VAL B CA 1
ATOM 12364 C C . VAL B 1 678 ? 20.828 37.5 7.398 1 93.56 678 VAL B C 1
ATOM 12366 O O . VAL B 1 678 ? 21.062 36.406 7.949 1 93.56 678 VAL B O 1
ATOM 12369 N N . LEU B 1 679 ? 20.922 37.625 6.117 1 92.88 679 LEU B N 1
ATOM 12370 C CA . LEU B 1 679 ? 21.328 36.531 5.25 1 92.88 679 LEU B CA 1
ATOM 12371 C C . LEU B 1 679 ? 22.797 36.156 5.48 1 92.88 679 LEU B C 1
ATOM 12373 O O . LEU B 1 679 ? 23.172 35 5.324 1 92.88 679 LEU B O 1
ATOM 12377 N N . GLN B 1 680 ? 23.594 37.094 5.871 1 90.19 680 GLN B N 1
ATOM 12378 C CA . GLN B 1 680 ? 25.016 36.812 6.086 1 90.19 680 GLN B CA 1
ATOM 12379 C C . GLN B 1 680 ? 25.266 36.281 7.496 1 90.19 680 GLN B C 1
ATOM 12381 O O . GLN B 1 680 ? 26.188 35.5 7.715 1 90.19 680 GLN B O 1
ATOM 12386 N N . SER B 1 681 ? 24.422 36.656 8.398 1 90.19 681 SER B N 1
ATOM 12387 C CA . SER B 1 681 ? 24.656 36.312 9.797 1 90.19 681 SER B CA 1
ATOM 12388 C C . SER B 1 681 ? 23.984 34.969 10.148 1 90.19 681 SER B C 1
ATOM 12390 O O . SER B 1 681 ? 24.359 34.344 11.133 1 90.19 681 SER B O 1
ATOM 12392 N N . THR B 1 682 ? 23.047 34.625 9.422 1 88.81 682 THR B N 1
ATOM 12393 C CA . THR B 1 682 ? 22.328 33.406 9.758 1 88.81 682 THR B CA 1
ATOM 12394 C C . THR B 1 682 ? 22.344 32.406 8.594 1 88.81 682 THR B C 1
ATOM 12396 O O . THR B 1 682 ? 22.547 32.812 7.445 1 88.81 682 THR B O 1
ATOM 12399 N N . GLN B 1 683 ? 22.188 31.172 8.914 1 85.62 683 GLN B N 1
ATOM 12400 C CA . GLN B 1 683 ? 22.109 30.125 7.895 1 85.62 683 GLN B CA 1
ATOM 12401 C C . GLN B 1 683 ? 20.688 29.578 7.758 1 85.62 683 GLN B C 1
ATOM 12403 O O . GLN B 1 683 ? 20.484 28.516 7.188 1 85.62 683 GLN B O 1
ATOM 12408 N N . HIS B 1 684 ? 19.734 30.344 8.188 1 88.94 684 HIS B N 1
ATOM 12409 C CA . HIS B 1 684 ? 18.344 29.906 8.102 1 88.94 684 HIS B CA 1
ATOM 12410 C C . HIS B 1 684 ? 17.844 29.953 6.668 1 88.94 684 HIS B C 1
ATOM 12412 O O . HIS B 1 684 ? 18.312 30.766 5.867 1 88.94 684 HIS B O 1
ATOM 12418 N N . ASN B 1 685 ? 16.969 29.078 6.332 1 89.31 685 ASN B N 1
ATOM 12419 C CA . ASN B 1 685 ? 16.438 29.016 4.969 1 89.31 685 ASN B CA 1
ATOM 12420 C C . ASN B 1 685 ? 15.055 29.641 4.867 1 89.31 685 ASN B C 1
ATOM 12422 O O . ASN B 1 685 ? 14.547 29.859 3.766 1 89.31 685 ASN B O 1
ATOM 12426 N N . THR B 1 686 ? 14.414 29.859 5.898 1 92.56 686 THR B N 1
ATOM 12427 C CA . THR B 1 686 ? 13.086 30.484 5.93 1 92.56 686 THR B CA 1
ATOM 12428 C C . THR B 1 686 ? 12.969 31.453 7.098 1 92.56 686 THR B C 1
ATOM 12430 O O . THR B 1 686 ? 13.508 31.203 8.18 1 92.56 686 THR B O 1
ATOM 12433 N N . PHE B 1 687 ? 12.273 32.594 6.883 1 94.5 687 PHE B N 1
ATOM 12434 C CA . PHE B 1 687 ? 12.125 33.625 7.902 1 94.5 687 PHE B CA 1
ATOM 12435 C C . PHE B 1 687 ? 10.664 34.031 8.055 1 94.5 687 PHE B C 1
ATOM 12437 O O . PHE B 1 687 ? 9.992 34.344 7.07 1 94.5 687 PHE B O 1
ATOM 12444 N N . PRO B 1 688 ? 10.172 34 9.297 1 94.88 688 PRO B N 1
ATOM 12445 C CA . PRO B 1 688 ? 8.844 34.594 9.508 1 94.88 688 PRO B CA 1
ATOM 12446 C C . PRO B 1 688 ? 8.82 36.094 9.281 1 94.88 688 PRO B C 1
ATOM 12448 O O . PRO B 1 688 ? 9.781 36.781 9.625 1 94.88 688 PRO B O 1
ATOM 12451 N N . VAL B 1 689 ? 7.809 36.594 8.703 1 95.19 689 VAL B N 1
ATOM 12452 C CA . VAL B 1 689 ? 7.625 38 8.438 1 95.19 689 VAL B CA 1
ATOM 12453 C C . VAL B 1 689 ? 6.543 38.562 9.352 1 95.19 689 VAL B C 1
ATOM 12455 O O . VAL B 1 689 ? 5.469 38 9.492 1 95.19 689 VAL B O 1
ATOM 12458 N N . VAL B 1 690 ? 6.852 39.656 10 1 92.88 690 VAL B N 1
ATOM 12459 C CA . VAL B 1 690 ? 5.93 40.25 10.953 1 92.88 690 VAL B CA 1
ATOM 12460 C C . VAL B 1 690 ? 5.57 41.688 10.484 1 92.88 690 VAL B C 1
ATOM 12462 O O . VAL B 1 690 ? 6.32 42.281 9.727 1 92.88 690 VAL B O 1
ATOM 12465 N N . ALA B 1 691 ? 4.418 42.125 10.875 1 88.19 691 ALA B N 1
ATOM 12466 C CA . ALA B 1 691 ? 4 43.469 10.594 1 88.19 691 ALA B CA 1
ATOM 12467 C C . ALA B 1 691 ? 4.672 44.469 11.547 1 88.19 691 ALA B C 1
ATOM 12469 O O . ALA B 1 691 ? 4.871 44.156 12.727 1 88.19 691 ALA B O 1
ATOM 12470 N N . MET B 1 692 ? 5.094 45.594 11.148 1 78.38 692 MET B N 1
ATOM 12471 C CA . MET B 1 692 ? 5.879 46.594 11.875 1 78.38 692 MET B CA 1
ATOM 12472 C C . MET B 1 692 ? 5.113 47.125 13.094 1 78.38 692 MET B C 1
ATOM 12474 O O . MET B 1 692 ? 5.684 47.25 14.172 1 78.38 692 MET B O 1
ATOM 12478 N N . ALA B 1 693 ? 3.883 47.406 12.961 1 67.44 693 ALA B N 1
ATOM 12479 C CA . ALA B 1 693 ? 3.164 48.094 14.031 1 67.44 693 ALA B CA 1
ATOM 12480 C C . ALA B 1 693 ? 2.916 47.156 15.211 1 67.44 693 ALA B C 1
ATOM 12482 O O . ALA B 1 693 ? 3.197 47.531 16.359 1 67.44 693 ALA B O 1
ATOM 12483 N N . LYS B 1 694 ? 2.41 45.969 15.055 1 73.38 694 LYS B N 1
ATOM 12484 C CA . LYS B 1 694 ? 1.991 45.125 16.156 1 73.38 694 LYS B CA 1
ATOM 12485 C C . LYS B 1 694 ? 2.775 43.812 16.172 1 73.38 694 LYS B C 1
ATOM 12487 O O . LYS B 1 694 ? 2.539 42.938 17.031 1 73.38 694 LYS B O 1
ATOM 12492 N N . MET B 1 695 ? 3.828 43.75 15.453 1 82.31 695 MET B N 1
ATOM 12493 C CA . MET B 1 695 ? 4.668 42.531 15.375 1 82.31 695 MET B CA 1
ATOM 12494 C C . MET B 1 695 ? 3.816 41.281 15.219 1 82.31 695 MET B C 1
ATOM 12496 O O . MET B 1 695 ? 4.082 40.281 15.859 1 82.31 695 MET B O 1
ATOM 12500 N N . THR B 1 696 ? 2.74 41.438 14.523 1 88.06 696 THR B N 1
ATOM 12501 C CA . THR B 1 696 ? 1.85 40.312 14.281 1 88.06 696 THR B CA 1
ATOM 12502 C C . THR B 1 696 ? 2.354 39.438 13.109 1 88.06 696 THR B C 1
ATOM 12504 O O . THR B 1 696 ? 2.924 39.969 12.156 1 88.06 696 THR B O 1
ATOM 12507 N N . TYR B 1 697 ? 2.193 38.219 13.242 1 91.81 697 TYR B N 1
ATOM 12508 C CA . TYR B 1 697 ? 2.658 37.219 12.258 1 91.81 697 TYR B CA 1
ATOM 12509 C C . TYR B 1 697 ? 1.909 37.406 10.938 1 91.81 697 TYR B C 1
ATOM 12511 O O . TYR B 1 697 ? 0.676 37.406 10.914 1 91.81 697 TYR B O 1
ATOM 12519 N N . LYS B 1 698 ? 2.594 37.531 9.766 1 90.19 698 LYS B N 1
ATOM 12520 C CA . LYS B 1 698 ? 1.979 37.688 8.445 1 90.19 698 LYS B CA 1
ATOM 12521 C C . LYS B 1 698 ? 2.229 36.469 7.57 1 90.19 698 LYS B C 1
ATOM 12523 O O . LYS B 1 698 ? 1.388 36.094 6.742 1 90.19 698 LYS B O 1
ATOM 12528 N N . GLY B 1 699 ? 3.355 35.906 7.66 1 92.25 699 GLY B N 1
ATOM 12529 C CA . GLY B 1 699 ? 3.736 34.781 6.82 1 92.25 699 GLY B CA 1
ATOM 12530 C C . GLY B 1 699 ? 5.223 34.469 6.867 1 92.25 699 GLY B C 1
ATOM 12531 O O . GLY B 1 699 ? 5.895 34.812 7.848 1 92.25 699 GLY B O 1
ATOM 12532 N N . VAL B 1 700 ? 5.633 33.688 5.855 1 94.12 700 VAL B N 1
ATOM 12533 C CA . VAL B 1 700 ? 7.047 33.312 5.82 1 94.12 700 VAL B CA 1
ATOM 12534 C C . VAL B 1 700 ? 7.625 33.625 4.441 1 94.12 700 VAL B C 1
ATOM 12536 O O . VAL B 1 700 ? 6.895 33.688 3.451 1 94.12 700 VAL B O 1
ATOM 12539 N N . ILE B 1 701 ? 8.883 33.938 4.41 1 94.25 701 ILE B N 1
ATOM 12540 C CA . ILE B 1 701 ? 9.617 34.156 3.168 1 94.25 701 ILE B CA 1
ATOM 12541 C C . ILE B 1 701 ? 10.867 33.281 3.141 1 94.25 701 ILE B C 1
ATOM 12543 O O . ILE B 1 701 ? 11.531 33.094 4.164 1 94.25 701 ILE B O 1
ATOM 12547 N N . SER B 1 702 ? 11.102 32.719 2.016 1 92.5 702 SER B N 1
ATOM 12548 C CA . SER B 1 702 ? 12.242 31.812 1.893 1 92.5 702 SER B CA 1
ATOM 12549 C C . SER B 1 702 ? 13.523 32.594 1.575 1 92.5 702 SER B C 1
ATOM 12551 O O . SER B 1 702 ? 13.477 33.656 1 1 92.5 702 SER B O 1
ATOM 12553 N N . ARG B 1 703 ? 14.625 32.062 2.027 1 92.5 703 ARG B N 1
ATOM 12554 C CA . ARG B 1 703 ? 15.938 32.625 1.728 1 92.5 703 ARG B CA 1
ATOM 12555 C C . ARG B 1 703 ? 16.156 32.719 0.222 1 92.5 703 ARG B C 1
ATOM 12557 O O . ARG B 1 703 ? 16.688 33.719 -0.27 1 92.5 703 ARG B O 1
ATOM 12564 N N . SER B 1 704 ? 15.773 31.703 -0.508 1 89.75 704 SER B N 1
ATOM 12565 C CA . SER B 1 704 ? 15.938 31.672 -1.958 1 89.75 704 SER B CA 1
ATOM 12566 C C . SER B 1 704 ? 15.219 32.844 -2.615 1 89.75 704 SER B C 1
ATOM 12568 O O . SER B 1 704 ? 15.711 33.438 -3.588 1 89.75 704 SER B O 1
ATOM 12570 N N . GLN B 1 705 ? 14.078 33.188 -2.119 1 91.69 705 GLN B N 1
ATOM 12571 C CA . GLN B 1 705 ? 13.328 34.312 -2.664 1 91.69 705 GLN B CA 1
ATOM 12572 C C . GLN B 1 705 ? 14.031 35.625 -2.385 1 91.69 705 GLN B C 1
ATOM 12574 O O . GLN B 1 705 ? 14.039 36.531 -3.229 1 91.69 705 GLN B O 1
ATOM 12579 N N . LEU B 1 706 ? 14.578 35.75 -1.242 1 93.25 706 LEU B N 1
ATOM 12580 C CA . LEU B 1 706 ? 15.32 36.969 -0.894 1 93.25 706 LEU B CA 1
ATOM 12581 C C . LEU B 1 706 ? 16.562 37.125 -1.757 1 93.25 706 LEU B C 1
ATOM 12583 O O . LEU B 1 706 ? 16.906 38.219 -2.191 1 93.25 706 LEU B O 1
ATOM 12587 N N . GLU B 1 707 ? 17.234 36 -1.947 1 92.94 707 GLU B N 1
ATOM 12588 C CA . GLU B 1 707 ? 18.406 36 -2.805 1 92.94 707 GLU B CA 1
ATOM 12589 C C . GLU B 1 707 ? 18.047 36.375 -4.238 1 92.94 707 GLU B C 1
ATOM 12591 O O . GLU B 1 707 ? 18.797 37.125 -4.895 1 92.94 707 GLU B O 1
ATOM 12596 N N . LEU B 1 708 ? 17 35.875 -4.707 1 91.94 708 LEU B N 1
ATOM 12597 C CA . LEU B 1 708 ? 16.531 36.219 -6.047 1 91.94 708 LEU B CA 1
ATOM 12598 C C . LEU B 1 708 ? 16.234 37.719 -6.152 1 91.94 708 LEU B C 1
ATOM 12600 O O . LEU B 1 708 ? 16.516 38.344 -7.18 1 91.94 708 LEU B O 1
ATOM 12604 N N . LEU B 1 709 ? 15.602 38.25 -5.156 1 90.81 709 LEU B N 1
ATOM 12605 C CA . LEU B 1 709 ? 15.273 39.688 -5.148 1 90.81 709 LEU B CA 1
ATOM 12606 C C . LEU B 1 709 ? 16.531 40.531 -5.145 1 90.81 709 LEU B C 1
ATOM 12608 O O . LEU B 1 709 ? 16.594 41.562 -5.793 1 90.81 709 LEU B O 1
ATOM 12612 N N . LEU B 1 710 ? 17.547 40.094 -4.418 1 89.94 710 LEU B N 1
ATOM 12613 C CA . LEU B 1 710 ? 18.797 40.812 -4.383 1 89.94 710 LEU B CA 1
ATOM 12614 C C . LEU B 1 710 ? 19.484 40.781 -5.746 1 89.94 710 LEU B C 1
ATOM 12616 O O . LEU B 1 710 ? 20.062 41.781 -6.184 1 89.94 710 LEU B O 1
ATOM 12620 N N . TRP B 1 711 ? 19.453 39.625 -6.367 1 90.44 711 TRP B N 1
ATOM 12621 C CA . TRP B 1 711 ? 20.016 39.531 -7.703 1 90.44 711 TRP B CA 1
ATOM 12622 C C . TRP B 1 711 ? 19.25 40.375 -8.695 1 90.44 711 TRP B C 1
ATOM 12624 O O . TRP B 1 711 ? 19.828 40.938 -9.633 1 90.44 711 TRP B O 1
ATOM 12634 N N . PHE B 1 712 ? 17.953 40.375 -8.578 1 89.5 712 PHE B N 1
ATOM 12635 C CA . PHE B 1 712 ? 17.125 41.219 -9.438 1 89.5 712 PHE B CA 1
ATOM 12636 C C . PHE B 1 712 ? 17.531 42.688 -9.305 1 89.5 712 PHE B C 1
ATOM 12638 O O . PHE B 1 712 ? 17.641 43.406 -10.305 1 89.5 712 PHE B O 1
ATOM 12645 N N . MET B 1 713 ? 17.781 43.125 -8.133 1 85.56 713 MET B N 1
ATOM 12646 C CA . MET B 1 713 ? 18.172 44.531 -7.879 1 85.56 713 MET B CA 1
ATOM 12647 C C . MET B 1 713 ? 19.578 44.781 -8.422 1 85.56 713 MET B C 1
ATOM 12649 O O . MET B 1 713 ? 19.844 45.875 -8.945 1 85.56 713 MET B O 1
ATOM 12653 N N . TYR B 1 714 ? 20.406 43.812 -8.281 1 84.62 714 TYR B N 1
ATOM 12654 C CA . TYR B 1 714 ? 21.766 43.938 -8.797 1 84.62 714 TYR B CA 1
ATOM 12655 C C . TYR B 1 714 ? 21.766 44.094 -10.312 1 84.62 714 TYR B C 1
ATOM 12657 O O . TYR B 1 714 ? 22.484 44.938 -10.859 1 84.62 714 TYR B O 1
ATOM 12665 N N . PHE B 1 715 ? 21.047 43.281 -10.984 1 84.25 715 PHE B N 1
ATOM 12666 C CA . PHE B 1 715 ? 21 43.344 -12.438 1 84.25 715 PHE B CA 1
ATOM 12667 C C . PHE B 1 715 ? 20.344 44.625 -12.922 1 84.25 715 PHE B C 1
ATOM 12669 O O . PHE B 1 715 ? 20.703 45.125 -13.984 1 84.25 715 PHE B O 1
ATOM 12676 N N . ARG B 1 716 ? 19.391 45 -12.227 1 80.12 716 ARG B N 1
ATOM 12677 C CA . ARG B 1 716 ? 18.734 46.25 -12.602 1 80.12 716 ARG B CA 1
ATOM 12678 C C . ARG B 1 716 ? 19.688 47.438 -12.469 1 80.12 716 ARG B C 1
ATOM 12680 O O . ARG B 1 716 ? 19.641 48.375 -13.266 1 80.12 716 ARG B O 1
ATOM 12687 N N . GLU B 1 717 ? 20.469 47.5 -11.469 1 77.88 717 GLU B N 1
ATOM 12688 C CA . GLU B 1 717 ? 21.422 48.562 -11.25 1 77.88 717 GLU B CA 1
ATOM 12689 C C . GLU B 1 717 ? 22.547 48.531 -12.266 1 77.88 717 GLU B C 1
ATOM 12691 O O . GLU B 1 717 ? 23.016 49.562 -12.742 1 77.88 717 GLU B O 1
ATOM 12696 N N . THR B 1 718 ? 23.156 47.406 -12.492 1 69.62 718 THR B N 1
ATOM 12697 C CA . THR B 1 718 ? 24.297 47.281 -13.383 1 69.62 718 THR B CA 1
ATOM 12698 C C . THR B 1 718 ? 23.875 47.406 -14.836 1 69.62 718 THR B C 1
ATOM 12700 O O . THR B 1 718 ? 24.594 48.031 -15.641 1 69.62 718 THR B O 1
ATOM 12703 N N . ASP B 1 719 ? 23.031 46.469 -15.344 1 58.94 719 ASP B N 1
ATOM 12704 C CA . ASP B 1 719 ? 22.734 46.5 -16.766 1 58.94 719 ASP B CA 1
ATOM 12705 C C . ASP B 1 719 ? 21.859 47.688 -17.141 1 58.94 719 ASP B C 1
ATOM 12707 O O . ASP B 1 719 ? 21.656 47.969 -18.328 1 58.94 719 ASP B O 1
ATOM 12711 N N . GLY B 1 720 ? 21.766 48.812 -16.688 1 48.69 720 GLY B N 1
ATOM 12712 C CA . GLY B 1 720 ? 20.891 49.906 -17.062 1 48.69 720 GLY B CA 1
ATOM 12713 C C . GLY B 1 720 ? 19.453 49.469 -17.297 1 48.69 720 GLY B C 1
ATOM 12714 O O . GLY B 1 720 ? 19.141 48.281 -17.219 1 48.69 720 GLY B O 1
ATOM 12715 N N . SER B 1 721 ? 18.359 50.469 -18.031 1 41.66 721 SER B N 1
ATOM 12716 C CA . SER B 1 721 ? 16.922 50.281 -18.219 1 41.66 721 SER B CA 1
ATOM 12717 C C . SER B 1 721 ? 16.625 48.875 -18.766 1 41.66 721 SER B C 1
ATOM 12719 O O . SER B 1 721 ? 15.719 48.188 -18.281 1 41.66 721 SER B O 1
ATOM 12721 N N . ASP B 1 722 ? 16.797 48.562 -20.297 1 36.53 722 ASP B N 1
ATOM 12722 C CA . ASP B 1 722 ? 16.125 47.781 -21.328 1 36.53 722 ASP B CA 1
ATOM 12723 C C . ASP B 1 722 ? 16.625 46.344 -21.344 1 36.53 722 ASP B C 1
ATOM 12725 O O . ASP B 1 722 ? 16.406 45.594 -22.312 1 36.53 722 ASP B O 1
ATOM 12729 N N . VAL B 1 723 ? 17.609 45.938 -20.828 1 38.03 723 VAL B N 1
ATOM 12730 C CA . VAL B 1 723 ? 18.266 44.688 -21.25 1 38.03 723 VAL B CA 1
ATOM 12731 C C . VAL B 1 723 ? 17.422 43.5 -20.844 1 38.03 723 VAL B C 1
ATOM 12733 O O . VAL B 1 723 ? 17.734 42.344 -21.203 1 38.03 723 VAL B O 1
ATOM 12736 N N . ILE B 1 724 ? 16.719 43.5 -19.844 1 39.06 724 ILE B N 1
ATOM 12737 C CA . ILE B 1 724 ? 15.867 42.312 -19.656 1 39.06 724 ILE B CA 1
ATOM 12738 C C . ILE B 1 724 ? 14.922 42.188 -20.844 1 39.06 724 ILE B C 1
ATOM 12740 O O . ILE B 1 724 ? 13.797 41.688 -20.688 1 39.06 724 ILE B O 1
ATOM 12744 N N . ASP B 1 725 ? 14.945 43.031 -21.953 1 33.12 725 ASP B N 1
ATOM 12745 C CA . ASP B 1 725 ? 14.172 42.844 -23.172 1 33.12 725 ASP B CA 1
ATOM 12746 C C . ASP B 1 725 ? 14.445 41.438 -23.781 1 33.12 725 ASP B C 1
ATOM 12748 O O . ASP B 1 725 ? 15.57 40.969 -23.719 1 33.12 725 ASP B O 1
ATOM 12752 N N . SER B 1 726 ? 13.43 40.719 -24.234 1 36.84 726 SER B N 1
ATOM 12753 C CA . SER B 1 726 ? 13.227 39.344 -24.75 1 36.84 726 SER B CA 1
ATOM 12754 C C . SER B 1 726 ? 14.352 38.938 -25.703 1 36.84 726 SER B C 1
ATOM 12756 O O . SER B 1 726 ? 14.547 37.75 -25.969 1 36.84 726 SER B O 1
ATOM 12758 N N . GLY B 1 727 ? 14.984 39.812 -26.609 1 32.22 727 GLY B N 1
ATOM 12759 C CA . GLY B 1 727 ? 15.789 39.469 -27.781 1 32.22 727 GLY B CA 1
ATOM 12760 C C . GLY B 1 727 ? 17.219 39.125 -27.438 1 32.22 727 GLY B C 1
ATOM 12761 O O . GLY B 1 727 ? 17.859 38.375 -28.172 1 32.22 727 GLY B O 1
ATOM 12762 N N . ARG B 1 728 ? 18 39.75 -26.547 1 34.12 728 ARG B N 1
ATOM 12763 C CA . ARG B 1 728 ? 19.438 39.562 -26.438 1 34.12 728 ARG B CA 1
ATOM 12764 C C . ARG B 1 728 ? 19.781 38.438 -25.484 1 34.12 728 ARG B C 1
ATOM 12766 O O . ARG B 1 728 ? 20.922 37.938 -25.469 1 34.12 728 ARG B O 1
ATOM 12773 N N . LEU B 1 729 ? 19.031 38.062 -24.609 1 32.66 729 LEU B N 1
ATOM 12774 C CA . LEU B 1 729 ? 19.281 36.906 -23.797 1 32.66 729 LEU B CA 1
ATOM 12775 C C . LEU B 1 729 ? 19.219 35.625 -24.641 1 32.66 729 LEU B C 1
ATOM 12777 O O . LEU B 1 729 ? 19.859 34.625 -24.312 1 32.66 729 LEU B O 1
ATOM 12781 N N . SER B 1 730 ? 18.438 35.531 -25.812 1 32.25 730 SER B N 1
ATOM 12782 C CA . SER B 1 730 ? 18.516 34.469 -26.828 1 32.25 730 SER B CA 1
ATOM 12783 C C . SER B 1 730 ? 19.906 34.438 -27.469 1 32.25 730 SER B C 1
ATOM 12785 O O . SER B 1 730 ? 20.359 33.406 -27.922 1 32.25 730 SER B O 1
ATOM 12787 N N . MET B 1 731 ? 20.625 35.562 -27.734 1 30.62 731 MET B N 1
ATOM 12788 C CA . MET B 1 731 ? 21.922 35.594 -28.406 1 30.62 731 MET B CA 1
ATOM 12789 C C . MET B 1 731 ? 23.016 35.031 -27.5 1 30.62 731 MET B C 1
ATOM 12791 O O . MET B 1 731 ? 24.016 34.5 -28 1 30.62 731 MET B O 1
ATOM 12795 N N . LEU B 1 732 ? 23.094 35.344 -26.25 1 31.33 732 LEU B N 1
ATOM 12796 C CA . LEU B 1 732 ? 24.172 34.844 -25.406 1 31.33 732 LEU B CA 1
ATOM 12797 C C . LEU B 1 732 ? 24.047 33.344 -25.156 1 31.33 732 LEU B C 1
ATOM 12799 O O . LEU B 1 732 ? 25.047 32.688 -24.875 1 31.33 732 LEU B O 1
ATOM 12803 N N . ALA B 1 733 ? 22.844 32.75 -25.047 1 31.84 733 ALA B N 1
ATOM 12804 C CA . ALA B 1 733 ? 22.719 31.297 -25.078 1 31.84 733 ALA B CA 1
ATOM 12805 C C . ALA B 1 733 ? 23.203 30.734 -26.406 1 31.84 733 ALA B C 1
ATOM 12807 O O . ALA B 1 733 ? 23.547 29.562 -26.5 1 31.84 733 ALA B O 1
ATOM 12808 N N . SER B 1 734 ? 23.094 31.484 -27.594 1 30.2 734 SER B N 1
ATOM 12809 C CA . SER B 1 734 ? 23.469 30.953 -28.891 1 30.2 734 SER B CA 1
ATOM 12810 C C . SER B 1 734 ? 24.984 30.828 -29.016 1 30.2 734 SER B C 1
ATOM 12812 O O . SER B 1 734 ? 25.484 30.266 -30 1 30.2 734 SER B O 1
ATOM 12814 N N . ASN B 1 735 ? 25.766 31.641 -28.312 1 29.5 735 ASN B N 1
ATOM 12815 C CA . ASN B 1 735 ? 27.172 31.516 -28.719 1 29.5 735 ASN B CA 1
ATOM 12816 C C . ASN B 1 735 ? 27.75 30.172 -28.312 1 29.5 735 ASN B C 1
ATOM 12818 O O . ASN B 1 735 ? 28.969 30.047 -28.156 1 29.5 735 ASN B O 1
ATOM 12822 N N . VAL B 1 736 ? 27.031 29.344 -27.594 1 27.56 736 VAL B N 1
ATOM 12823 C CA . VAL B 1 736 ? 27.75 28.094 -27.547 1 27.56 736 VAL B CA 1
ATOM 12824 C C . VAL B 1 736 ? 27.875 27.5 -28.953 1 27.56 736 VAL B C 1
ATOM 12826 O O . VAL B 1 736 ? 26.875 27.344 -29.656 1 27.56 736 VAL B O 1
ATOM 12829 N N . PRO B 1 737 ? 29.062 27.594 -29.609 1 25.59 737 PRO B N 1
ATOM 12830 C CA . PRO B 1 737 ? 29.359 27.094 -30.953 1 25.59 737 PRO B CA 1
ATOM 12831 C C . PRO B 1 737 ? 28.797 25.703 -31.219 1 25.59 737 PRO B C 1
ATOM 12833 O O . PRO B 1 737 ? 29.141 24.75 -30.5 1 25.59 737 PRO B O 1
ATOM 12836 N N . CYS B 1 738 ? 27.5 25.484 -31.203 1 24.41 738 CYS B N 1
ATOM 12837 C CA . CYS B 1 738 ? 27.203 24.188 -31.828 1 24.41 738 CYS B CA 1
ATOM 12838 C C . CYS B 1 738 ? 27.922 24.062 -33.156 1 24.41 738 CYS B C 1
ATOM 12840 O O . CYS B 1 738 ? 27.891 24.969 -34 1 24.41 738 CYS B O 1
ATOM 12842 N N . GLY B 1 739 ? 29.062 23.328 -33.281 1 23.22 739 GLY B N 1
ATOM 12843 C CA . GLY B 1 739 ? 29.906 23.047 -34.438 1 23.22 739 GLY B CA 1
ATOM 12844 C C . GLY B 1 739 ? 29.109 22.766 -35.688 1 23.22 739 GLY B C 1
ATOM 12845 O O . GLY B 1 739 ? 29.672 22.656 -36.781 1 23.22 739 GLY B O 1
ATOM 12846 N N . GLY B 1 740 ? 27.938 22.094 -35.656 1 22.2 740 GLY B N 1
ATOM 12847 C CA . GLY B 1 740 ? 27.703 21.469 -36.938 1 22.2 740 GLY B CA 1
ATOM 12848 C C . GLY B 1 740 ? 27.438 22.453 -38.062 1 22.2 740 GLY B C 1
ATOM 12849 O O . GLY B 1 740 ? 26.453 23.203 -38 1 22.2 740 GLY B O 1
ATOM 12850 N N . LYS B 1 741 ? 28.438 23.094 -38.625 1 22.28 741 LYS B N 1
ATOM 12851 C CA . LYS B 1 741 ? 28.359 24.016 -39.75 1 22.28 741 LYS B CA 1
ATOM 12852 C C . LYS B 1 741 ? 27.5 23.438 -40.875 1 22.28 741 LYS B C 1
ATOM 12854 O O . LYS B 1 741 ? 26.953 24.188 -41.688 1 22.28 741 LYS B O 1
ATOM 12859 N N . ASN B 1 742 ? 27.562 22.141 -41.312 1 20.92 742 ASN B N 1
ATOM 12860 C CA . ASN B 1 742 ? 27.578 22.062 -42.781 1 20.92 742 ASN B CA 1
ATOM 12861 C C . ASN B 1 742 ? 26.172 22.203 -43.375 1 20.92 742 ASN B C 1
ATOM 12863 O O . ASN B 1 742 ? 26 22.109 -44.562 1 20.92 742 ASN B O 1
ATOM 12867 N N . GLY B 1 743 ? 25.062 21.906 -42.656 1 19.77 743 GLY B N 1
ATOM 12868 C CA . GLY B 1 743 ? 24.031 21.453 -43.562 1 19.77 743 GLY B CA 1
ATOM 12869 C C . GLY B 1 743 ? 23.578 22.531 -44.531 1 19.77 743 GLY B C 1
ATOM 12870 O O . GLY B 1 743 ? 23.688 23.719 -44.25 1 19.77 743 GLY B O 1
ATOM 12871 N N . GLU B 1 744 ? 23.375 22.25 -45.875 1 20 744 GLU B N 1
ATOM 12872 C CA . GLU B 1 744 ? 22.938 22.75 -47.188 1 20 744 GLU B CA 1
ATOM 12873 C C . GLU B 1 744 ? 21.578 23.438 -47.062 1 20 744 GLU B C 1
ATOM 12875 O O . GLU B 1 744 ? 20.812 23.156 -46.156 1 20 744 GLU B O 1
ATOM 12880 N N . SER B 1 745 ? 21.391 24.562 -47.844 1 19.55 745 SER B N 1
ATOM 12881 C CA . SER B 1 745 ? 20.375 25.578 -48.094 1 19.55 745 SER B CA 1
ATOM 12882 C C . SER B 1 745 ? 19.078 24.953 -48.562 1 19.55 745 SER B C 1
ATOM 12884 O O . SER B 1 745 ? 18.156 25.672 -49 1 19.55 745 SER B O 1
ATOM 12886 N N . VAL B 1 746 ? 18.562 23.844 -48.094 1 20.64 746 VAL B N 1
ATOM 12887 C CA . VAL B 1 746 ? 17.469 23.375 -48.938 1 20.64 746 VAL B CA 1
ATOM 12888 C C . VAL B 1 746 ? 16.406 24.469 -49.062 1 20.64 746 VAL B C 1
ATOM 12890 O O . VAL B 1 746 ? 16.266 25.312 -48.188 1 20.64 746 VAL B O 1
ATOM 12893 N N . GLY B 1 747 ? 15.719 24.516 -50.312 1 19.16 747 GLY B N 1
ATOM 12894 C CA . GLY B 1 747 ? 14.812 25.281 -51.156 1 19.16 747 GLY B CA 1
ATOM 12895 C C . GLY B 1 747 ? 13.492 25.609 -50.469 1 19.16 747 GLY B C 1
ATOM 12896 O O . GLY B 1 747 ? 13.008 24.828 -49.625 1 19.16 747 GLY B O 1
ATOM 12897 N N . ARG B 1 748 ? 13.156 26.906 -50.344 1 19.42 748 ARG B N 1
ATOM 12898 C CA . ARG B 1 748 ? 12.023 27.641 -49.781 1 19.42 748 ARG B CA 1
ATOM 12899 C C . ARG B 1 748 ? 10.719 27.234 -50.469 1 19.42 748 ARG B C 1
ATOM 12901 O O . ARG B 1 748 ? 10.477 27.578 -51.625 1 19.42 748 ARG B O 1
ATOM 12908 N N . VAL B 1 749 ? 10.352 25.906 -50.438 1 19.61 749 VAL B N 1
ATOM 12909 C CA . VAL B 1 749 ? 9.109 25.703 -51.156 1 19.61 749 VAL B CA 1
ATOM 12910 C C . VAL B 1 749 ? 8.055 26.688 -50.688 1 19.61 749 VAL B C 1
ATOM 12912 O O . VAL B 1 749 ? 7.816 26.812 -49.469 1 19.61 749 VAL B O 1
ATOM 12915 N N . GLN B 1 750 ? 7.617 27.656 -51.5 1 18.78 750 GLN B N 1
ATOM 12916 C CA . GLN B 1 750 ? 6.676 28.781 -51.562 1 18.78 750 GLN B CA 1
ATOM 12917 C C . GLN B 1 750 ? 5.246 28.297 -51.312 1 18.78 750 GLN B C 1
ATOM 12919 O O . GLN B 1 750 ? 4.492 28.047 -52.25 1 18.78 750 GLN B O 1
ATOM 12924 N N . THR B 1 751 ? 4.977 27.266 -50.5 1 18.19 751 THR B N 1
ATOM 12925 C CA . THR B 1 751 ? 3.582 26.906 -50.719 1 18.19 751 THR B CA 1
ATOM 12926 C C . THR B 1 751 ? 2.654 28.062 -50.375 1 18.19 751 THR B C 1
ATOM 12928 O O . THR B 1 751 ? 2.83 28.719 -49.344 1 18.19 751 THR B O 1
ATOM 12931 N N . LYS B 1 752 ? 1.917 28.688 -51.312 1 19.69 752 LYS B N 1
ATOM 12932 C CA . LYS B 1 752 ? 0.869 29.672 -51.594 1 19.69 752 LYS B CA 1
ATOM 12933 C C . LYS B 1 752 ? -0.386 29.375 -50.781 1 19.69 752 LYS B C 1
ATOM 12935 O O . LYS B 1 752 ? -1.427 29.031 -51.344 1 19.69 752 LYS B O 1
ATOM 12940 N N . ALA B 1 753 ? -0.269 28.781 -49.531 1 18.7 753 ALA B N 1
ATOM 12941 C CA . ALA B 1 753 ? -1.595 28.391 -49.031 1 18.7 753 ALA B CA 1
ATOM 12942 C C . ALA B 1 753 ? -2.527 29.594 -49 1 18.7 753 ALA B C 1
ATOM 12944 O O . ALA B 1 753 ? -2.098 30.703 -48.656 1 18.7 753 ALA B O 1
ATOM 12945 N N . THR B 1 754 ? -3.723 29.562 -49.562 1 19.48 754 THR B N 1
ATOM 12946 C CA . THR B 1 754 ? -4.965 30.266 -49.875 1 19.48 754 THR B CA 1
ATOM 12947 C C . THR B 1 754 ? -5.598 30.812 -48.594 1 19.48 754 THR B C 1
ATOM 12949 O O . THR B 1 754 ? -5.5 30.188 -47.531 1 19.48 754 THR B O 1
ATOM 12952 N N . GLY B 1 755 ? -5.965 32.125 -48.469 1 17.84 755 GLY B N 1
ATOM 12953 C CA . GLY B 1 755 ? -6.375 33.25 -47.625 1 17.84 755 GLY B CA 1
ATOM 12954 C C . GLY B 1 755 ? -7.684 33 -46.906 1 17.84 755 GLY B C 1
ATOM 12955 O O . GLY B 1 755 ? -8.281 33.938 -46.375 1 17.84 755 GLY B O 1
ATOM 12956 N N . ILE B 1 756 ? -8.078 31.672 -46.562 1 18.39 756 ILE B N 1
ATOM 12957 C CA . ILE B 1 756 ? -9.508 31.688 -46.281 1 18.39 756 ILE B CA 1
ATOM 12958 C C . ILE B 1 756 ? -9.812 32.656 -45.156 1 18.39 756 ILE B C 1
ATOM 12960 O O . ILE B 1 756 ? -9.102 32.688 -44.156 1 18.39 756 ILE B O 1
ATOM 12964 N N . GLU B 1 757 ? -10.742 33.625 -45.375 1 18.31 757 GLU B N 1
ATOM 12965 C CA . GLU B 1 757 ? -11.406 34.812 -44.812 1 18.31 757 GLU B CA 1
ATOM 12966 C C . GLU B 1 757 ? -12.086 34.469 -43.5 1 18.31 757 GLU B C 1
ATOM 12968 O O . GLU B 1 757 ? -13.062 33.688 -43.469 1 18.31 757 GLU B O 1
ATOM 12973 N N . VAL B 1 758 ? -11.305 33.906 -42.531 1 17.62 758 VAL B N 1
ATOM 12974 C CA . VAL B 1 758 ? -12.023 33.562 -41.312 1 17.62 758 VAL B CA 1
ATOM 12975 C C . VAL B 1 758 ? -12.82 34.75 -40.812 1 17.62 758 VAL B C 1
ATOM 12977 O O . VAL B 1 758 ? -12.289 35.844 -40.688 1 17.62 758 VAL B O 1
ATOM 12980 N N . CYS B 1 759 ? -14.133 34.625 -40.75 1 17.58 759 CYS B N 1
ATOM 12981 C CA . CYS B 1 759 ? -15.258 35.469 -40.375 1 17.58 759 CYS B CA 1
ATOM 12982 C C . CYS B 1 759 ? -15.062 36.062 -39 1 17.58 759 CYS B C 1
ATOM 12984 O O . CYS B 1 759 ? -14.508 35.438 -38.094 1 17.58 759 CYS B O 1
ATOM 12986 N N . GLU B 1 760 ? -15.367 37.406 -38.719 1 17.05 760 GLU B N 1
ATOM 12987 C CA . GLU B 1 760 ? -15.328 38.562 -37.844 1 17.05 760 GLU B CA 1
ATOM 12988 C C . GLU B 1 760 ? -16.188 38.344 -36.594 1 17.05 760 GLU B C 1
ATOM 12990 O O . GLU B 1 760 ? -16.281 39.219 -35.719 1 17.05 760 GLU B O 1
ATOM 12995 N N . SER B 1 761 ? -16.609 37.125 -36.188 1 16.55 761 SER B N 1
ATOM 12996 C CA . SER B 1 761 ? -17.828 37.375 -35.438 1 16.55 761 SER B CA 1
ATOM 12997 C C . SER B 1 761 ? -17.578 38.25 -34.219 1 16.55 761 SER B C 1
ATOM 12999 O O . SER B 1 761 ? -16.438 38.344 -33.75 1 16.55 761 SER B O 1
ATOM 13001 N N . GLU B 1 762 ? -18.672 38.656 -33.312 1 17.11 762 GLU B N 1
ATOM 13002 C CA . GLU B 1 762 ? -19.406 39.625 -32.531 1 17.11 762 GLU B CA 1
ATOM 13003 C C . GLU B 1 762 ? -18.844 39.75 -31.109 1 17.11 762 GLU B C 1
ATOM 13005 O O . GLU B 1 762 ? -18.094 38.906 -30.656 1 17.11 762 GLU B O 1
ATOM 13010 N N . GLY B 1 763 ? -19.609 40.438 -30 1 16.92 763 GLY B N 1
ATOM 13011 C CA . GLY B 1 763 ? -19.641 41.531 -29.062 1 16.92 763 GLY B CA 1
ATOM 13012 C C . GLY B 1 763 ? -19.234 41.125 -27.656 1 16.92 763 GLY B C 1
ATOM 13013 O O . GLY B 1 763 ? -18.531 41.875 -26.969 1 16.92 763 GLY B O 1
ATOM 13014 N N . GLY B 1 764 ? -19.703 40.062 -26.891 1 17.45 764 GLY B N 1
ATOM 13015 C CA . GLY B 1 764 ? -20.359 40.375 -25.625 1 17.45 764 GLY B CA 1
ATOM 13016 C C . GLY B 1 764 ? -19.375 40.719 -24.516 1 17.45 764 GLY B C 1
ATOM 13017 O O . GLY B 1 764 ? -18.203 40.375 -24.594 1 17.45 764 GLY B O 1
ATOM 13018 N N . SER B 1 765 ? -19.719 41.594 -23.344 1 17.61 765 SER B N 1
ATOM 13019 C CA . SER B 1 765 ? -19.344 42.594 -22.344 1 17.61 765 SER B CA 1
ATOM 13020 C C . SER B 1 765 ? -18.766 41.906 -21.094 1 17.61 765 SER B C 1
ATOM 13022 O O . SER B 1 765 ? -18.156 42.562 -20.266 1 17.61 765 SER B O 1
ATOM 13024 N N . ALA B 1 766 ? -18.844 40.688 -20.656 1 17.86 766 ALA B N 1
ATOM 13025 C CA . ALA B 1 766 ? -19.266 40.562 -19.266 1 17.86 766 ALA B CA 1
ATOM 13026 C C . ALA B 1 766 ? -18.141 40.938 -18.312 1 17.86 766 ALA B C 1
ATOM 13028 O O . ALA B 1 766 ? -18.359 41.688 -17.344 1 17.86 766 ALA B O 1
ATOM 13029 N N . CYS B 1 767 ? -17.094 40.156 -18.031 1 17.67 767 CYS B N 1
ATOM 13030 C CA . CYS B 1 767 ? -16.906 39.812 -16.641 1 17.67 767 CYS B CA 1
ATOM 13031 C C . CYS B 1 767 ? -16.203 40.906 -15.875 1 17.67 767 CYS B C 1
ATOM 13033 O O . CYS B 1 767 ? -15.352 41.594 -16.438 1 17.67 767 CYS B O 1
ATOM 13035 N N . GLY B 1 768 ? -16.656 41.281 -14.477 1 18.52 768 GLY B N 1
ATOM 13036 C CA . GLY B 1 768 ? -16.734 42.281 -13.406 1 18.52 768 GLY B CA 1
ATOM 13037 C C . GLY B 1 768 ? -15.398 42.531 -12.719 1 18.52 768 GLY B C 1
ATOM 13038 O O . GLY B 1 768 ? -14.508 41.688 -12.773 1 18.52 768 GLY B O 1
ATOM 13039 N N . PRO B 1 769 ? -15.07 43.844 -12.398 1 18.42 769 PRO B N 1
ATOM 13040 C CA . PRO B 1 769 ? -13.844 44.562 -12.07 1 18.42 769 PRO B CA 1
ATOM 13041 C C . PRO B 1 769 ? -13.352 44.25 -10.648 1 18.42 769 PRO B C 1
ATOM 13043 O O . PRO B 1 769 ? -14.148 43.969 -9.766 1 18.42 769 PRO B O 1
ATOM 13046 N N . PHE B 1 770 ? -12.305 43.625 -10.344 1 18.94 770 PHE B N 1
ATOM 13047 C CA . PHE B 1 770 ? -11.578 43.406 -9.102 1 18.94 770 PHE B CA 1
ATOM 13048 C C . PHE B 1 770 ? -11.219 44.719 -8.414 1 18.94 770 PHE B C 1
ATOM 13050 O O . PHE B 1 770 ? -10.414 45.5 -8.945 1 18.94 770 PHE B O 1
ATOM 13057 N N . THR B 1 771 ? -12.188 45.438 -7.688 1 18.53 771 THR B N 1
ATOM 13058 C CA . THR B 1 771 ? -11.945 46.719 -7.035 1 18.53 771 THR B CA 1
ATOM 13059 C C . THR B 1 771 ? -10.766 46.625 -6.07 1 18.53 771 THR B C 1
ATOM 13061 O O . THR B 1 771 ? -10.625 45.625 -5.359 1 18.53 771 THR B O 1
ATOM 13064 N N . ASP B 1 772 ? -9.781 47.438 -6.195 1 18.84 772 ASP B N 1
ATOM 13065 C CA . ASP B 1 772 ? -8.562 47.844 -5.488 1 18.84 772 ASP B CA 1
ATOM 13066 C C . ASP B 1 772 ? -8.883 48.438 -4.125 1 18.84 772 ASP B C 1
ATOM 13068 O O . ASP B 1 772 ? -9.453 49.531 -4.039 1 18.84 772 ASP B O 1
ATOM 13072 N N . CYS B 1 773 ? -9.438 47.75 -3.107 1 19.34 773 CYS B N 1
ATOM 13073 C CA . CYS B 1 773 ? -9.906 48.312 -1.835 1 19.34 773 CYS B CA 1
ATOM 13074 C C . CYS B 1 773 ? -8.781 49.031 -1.109 1 19.34 773 CYS B C 1
ATOM 13076 O O . CYS B 1 773 ? -8.93 49.406 0.055 1 19.34 773 CYS B O 1
ATOM 13078 N N . ASN B 1 774 ? -7.547 49.188 -1.505 1 19.2 774 ASN B N 1
ATOM 13079 C CA . ASN B 1 774 ? -6.57 49.562 -0.483 1 19.2 774 ASN B CA 1
ATOM 13080 C C . ASN B 1 774 ? -6.672 51.062 -0.119 1 19.2 774 ASN B C 1
ATOM 13082 O O . ASN B 1 774 ? -5.797 51.594 0.557 1 19.2 774 ASN B O 1
ATOM 13086 N N . GLU B 1 775 ? -7.508 51.906 -0.777 1 19.11 775 GLU B N 1
ATOM 13087 C CA . GLU B 1 775 ? -6.957 53.25 -0.629 1 19.11 775 GLU B CA 1
ATOM 13088 C C . GLU B 1 775 ? -6.965 53.688 0.831 1 19.11 775 GLU B C 1
ATOM 13090 O O . GLU B 1 775 ? -5.988 54.281 1.314 1 19.11 775 GLU B O 1
ATOM 13095 N N . SER B 1 776 ? -8.172 54 1.485 1 20.22 776 SER B N 1
ATOM 13096 C CA . SER B 1 776 ? -8.414 55.281 2.148 1 20.22 776 SER B CA 1
ATOM 13097 C C . SER B 1 776 ? -7.934 55.25 3.596 1 20.22 776 SER B C 1
ATOM 13099 O O . SER B 1 776 ? -8.234 56.156 4.371 1 20.22 776 SER B O 1
ATOM 13101 N N . ILE B 1 777 ? -7.312 54.375 4.23 1 19.11 777 ILE B N 1
ATOM 13102 C CA . ILE B 1 777 ? -7.254 54.625 5.664 1 19.11 777 ILE B CA 1
ATOM 13103 C C . ILE B 1 777 ? -6.395 55.844 5.938 1 19.11 777 ILE B C 1
ATOM 13105 O O . ILE B 1 777 ? -5.168 55.812 5.832 1 19.11 777 ILE B O 1
ATOM 13109 N N . ILE B 1 778 ? -6.707 57.125 5.422 1 19.48 778 ILE B N 1
ATOM 13110 C CA . ILE B 1 778 ? -6.078 58.375 5.832 1 19.48 778 ILE B CA 1
ATOM 13111 C C . ILE B 1 778 ? -6.258 58.562 7.336 1 19.48 778 ILE B C 1
ATOM 13113 O O . ILE B 1 778 ? -7.379 58.719 7.82 1 19.48 778 ILE B O 1
ATOM 13117 N N . THR B 1 779 ? -5.492 57.969 8.211 1 18.78 779 THR B N 1
ATOM 13118 C CA . THR B 1 779 ? -5.395 58.281 9.625 1 18.78 779 THR B CA 1
ATOM 13119 C C . THR B 1 779 ? -5.098 59.75 9.828 1 18.78 779 THR B C 1
ATOM 13121 O O . THR B 1 779 ? -4.113 60.281 9.297 1 18.78 779 THR B O 1
ATOM 13124 N N . GLN B 1 780 ? -6.031 60.719 10.008 1 19.22 780 GLN B N 1
ATOM 13125 C CA . GLN B 1 780 ? -5.996 62.094 10.453 1 19.22 780 GLN B CA 1
ATOM 13126 C C . GLN B 1 780 ? -5.258 62.219 11.781 1 19.22 780 GLN B C 1
ATOM 13128 O O . GLN B 1 780 ? -5.871 62.5 12.82 1 19.22 780 GLN B O 1
ATOM 13133 N N . ALA B 1 781 ? -4.367 61.406 12.312 1 20.48 781 ALA B N 1
ATOM 13134 C CA . ALA B 1 781 ? -3.879 61.781 13.633 1 20.48 781 ALA B CA 1
ATOM 13135 C C . ALA B 1 781 ? -3.293 63.188 13.617 1 20.48 781 ALA B C 1
ATOM 13137 O O . ALA B 1 781 ? -3.051 63.75 12.547 1 20.48 781 ALA B O 1
ATOM 13138 N N . GLY B 1 782 ? -2.264 63.531 14.594 1 20.34 782 GLY B N 1
ATOM 13139 C CA . GLY B 1 782 ? -1.8 64.625 15.453 1 20.34 782 GLY B CA 1
ATOM 13140 C C . GLY B 1 782 ? -1.079 65.75 14.695 1 20.34 782 GLY B C 1
ATOM 13141 O O . GLY B 1 782 ? -0.535 65.5 13.617 1 20.34 782 GLY B O 1
ATOM 13142 N N . ARG B 1 783 ? -1.359 67.062 14.898 1 21.36 783 ARG B N 1
ATOM 13143 C CA . ARG B 1 783 ? -0.969 68.438 14.672 1 21.36 783 ARG B CA 1
ATOM 13144 C C . ARG B 1 783 ? 0.541 68.625 14.805 1 21.36 783 ARG B C 1
ATOM 13146 O O . ARG B 1 783 ? 1.184 69.188 13.93 1 21.36 783 ARG B O 1
ATOM 13153 N N . SER B 1 784 ? 1.122 68.812 16.031 1 20.02 784 SER B N 1
ATOM 13154 C CA . SER B 1 784 ? 2.061 69.938 16.312 1 20.02 784 SER B CA 1
ATOM 13155 C C . SER B 1 784 ? 3.479 69.562 15.891 1 20.02 784 SER B C 1
ATOM 13157 O O . SER B 1 784 ? 4.41 70.312 16.062 1 20.02 784 SER B O 1
ATOM 13159 N N . MET B 1 785 ? 3.9 68.312 15.703 1 19.12 785 MET B N 1
ATOM 13160 C CA . MET B 1 785 ? 5.352 68.312 15.875 1 19.12 785 MET B CA 1
ATOM 13161 C C . MET B 1 785 ? 6.02 69.25 14.844 1 19.12 785 MET B C 1
ATOM 13163 O O . MET B 1 785 ? 5.633 69.25 13.672 1 19.12 785 MET B O 1
ATOM 13167 N N . ASP B 1 786 ? 6.965 70.188 15.18 1 20.45 786 ASP B N 1
ATOM 13168 C CA . ASP B 1 786 ? 7.859 71.188 14.602 1 20.45 786 ASP B CA 1
ATOM 13169 C C . ASP B 1 786 ? 8.586 70.625 13.383 1 20.45 786 ASP B C 1
ATOM 13171 O O . ASP B 1 786 ? 8.984 69.5 13.367 1 20.45 786 ASP B O 1
ATOM 13175 N N . THR B 1 787 ? 8.344 71.25 12.195 1 21.14 787 THR B N 1
ATOM 13176 C CA . THR B 1 787 ? 8.836 71.125 10.82 1 21.14 787 THR B CA 1
ATOM 13177 C C . THR B 1 787 ? 10.359 71.25 10.789 1 21.14 787 THR B C 1
ATOM 13179 O O . THR B 1 787 ? 10.914 72.312 11.062 1 21.14 787 THR B O 1
ATOM 13182 N N . ILE B 1 788 ? 11.164 70.312 11.43 1 21.73 788 ILE B N 1
ATOM 13183 C CA . ILE B 1 788 ? 12.602 70.5 11.25 1 21.73 788 ILE B CA 1
ATOM 13184 C C . ILE B 1 788 ? 12.914 70.688 9.766 1 21.73 788 ILE B C 1
ATOM 13186 O O . ILE B 1 788 ? 12.594 69.812 8.945 1 21.73 788 ILE B O 1
ATOM 13190 N N . VAL B 1 789 ? 13.039 72 9.312 1 24.64 789 VAL B N 1
ATOM 13191 C CA . VAL B 1 789 ? 13.469 72.562 8.039 1 24.64 789 VAL B CA 1
ATOM 13192 C C . VAL B 1 789 ? 14.789 71.938 7.609 1 24.64 789 VAL B C 1
ATOM 13194 O O . VAL B 1 789 ? 15.805 72.062 8.289 1 24.64 789 VAL B O 1
ATOM 13197 N N . PRO B 1 790 ? 14.836 70.688 7.105 1 24.19 790 PRO B N 1
ATOM 13198 C CA . PRO B 1 790 ? 16.219 70.312 6.781 1 24.19 790 PRO B CA 1
ATOM 13199 C C . PRO B 1 790 ? 16.906 71.312 5.898 1 24.19 790 PRO B C 1
ATOM 13201 O O . PRO B 1 790 ? 16.25 72.125 5.211 1 24.19 790 PRO B O 1
ATOM 13204 N N . PRO B 1 791 ? 18.188 71.562 6.059 1 27.02 791 PRO B N 1
ATOM 13205 C CA . PRO B 1 791 ? 19.016 72.562 5.348 1 27.02 791 PRO B CA 1
ATOM 13206 C C . PRO B 1 791 ? 18.906 72.438 3.828 1 27.02 791 PRO B C 1
ATOM 13208 O O . PRO B 1 791 ? 18.594 71.375 3.322 1 27.02 791 PRO B O 1
ATOM 13211 N N . GLU B 1 792 ? 18.672 73.5 3.064 1 26.83 792 GLU B N 1
ATOM 13212 C CA . GLU B 1 792 ? 18.5 73.875 1.666 1 26.83 792 GLU B CA 1
ATOM 13213 C C . GLU B 1 792 ? 19.625 73.375 0.796 1 26.83 792 GLU B C 1
ATOM 13215 O O . GLU B 1 792 ? 20.5 74.062 0.343 1 26.83 792 GLU B O 1
ATOM 13220 N N . THR B 1 793 ? 20.453 72.375 1.183 1 28.3 793 THR B N 1
ATOM 13221 C CA . THR B 1 793 ? 21.516 72.125 0.213 1 28.3 793 THR B CA 1
ATOM 13222 C C . THR B 1 793 ? 20.953 71.75 -1.148 1 28.3 793 THR B C 1
ATOM 13224 O O . THR B 1 793 ? 20 71 -1.23 1 28.3 793 THR B O 1
ATOM 13227 N N . ASN B 1 794 ? 21.047 72.562 -2.229 1 27.2 794 ASN B N 1
ATOM 13228 C CA . ASN B 1 794 ? 20.719 72.562 -3.65 1 27.2 794 ASN B CA 1
ATOM 13229 C C . ASN B 1 794 ? 20.984 71.25 -4.305 1 27.2 794 ASN B C 1
ATOM 13231 O O . ASN B 1 794 ? 22.047 71 -4.875 1 27.2 794 ASN B O 1
ATOM 13235 N N . VAL B 1 795 ? 20.922 70.125 -3.602 1 29.59 795 VAL B N 1
ATOM 13236 C CA . VAL B 1 795 ? 21.219 68.938 -4.402 1 29.59 795 VAL B CA 1
ATOM 13237 C C . VAL B 1 795 ? 20.203 68.812 -5.535 1 29.59 795 VAL B C 1
ATOM 13239 O O . VAL B 1 795 ? 18.984 68.812 -5.293 1 29.59 795 VAL B O 1
ATOM 13242 N N . THR B 1 796 ? 20.453 69.312 -6.781 1 30.08 796 THR B N 1
ATOM 13243 C CA . THR B 1 796 ? 19.766 69.125 -8.055 1 30.08 796 THR B CA 1
ATOM 13244 C C . THR B 1 796 ? 19.109 67.75 -8.109 1 30.08 796 THR B C 1
ATOM 13246 O O . THR B 1 796 ? 19.797 66.75 -8.031 1 30.08 796 THR B O 1
ATOM 13249 N N . ASP B 1 797 ? 17.922 67.688 -7.633 1 30 797 ASP B N 1
ATOM 13250 C CA . ASP B 1 797 ? 16.922 66.625 -7.465 1 30 797 ASP B CA 1
ATOM 13251 C C . ASP B 1 797 ? 16.594 65.938 -8.797 1 30 797 ASP B C 1
ATOM 13253 O O . ASP B 1 797 ? 15.992 66.562 -9.672 1 30 797 ASP B O 1
ATOM 13257 N N . GLY B 1 798 ? 17.5 65.25 -9.555 1 32.38 798 GLY B N 1
ATOM 13258 C CA . GLY B 1 798 ? 17.078 64.5 -10.727 1 32.38 798 GLY B CA 1
ATOM 13259 C C . GLY B 1 798 ? 15.719 63.906 -10.562 1 32.38 798 GLY B C 1
ATOM 13260 O O . GLY B 1 798 ? 15.18 63.844 -9.453 1 32.38 798 GLY B O 1
ATOM 13261 N N . PRO B 1 799 ? 14.883 63.812 -11.781 1 32.38 799 PRO B N 1
ATOM 13262 C CA . PRO B 1 799 ? 13.492 63.344 -11.727 1 32.38 799 PRO B CA 1
ATOM 13263 C C . PRO B 1 799 ? 13.289 62.219 -10.719 1 32.38 799 PRO B C 1
ATOM 13265 O O . PRO B 1 799 ? 14.211 61.438 -10.469 1 32.38 799 PRO B O 1
ATOM 13268 N N . PRO B 1 800 ? 12.422 62.469 -9.742 1 33.84 800 PRO B N 1
ATOM 13269 C CA . PRO B 1 800 ? 12.094 61.469 -8.734 1 33.84 800 PRO B CA 1
ATOM 13270 C C . PRO B 1 800 ? 11.906 60.062 -9.336 1 33.84 800 PRO B C 1
ATOM 13272 O O . PRO B 1 800 ? 11.211 59.906 -10.344 1 33.84 800 PRO B O 1
ATOM 13275 N N . ARG B 1 801 ? 12.945 59.281 -9.43 1 37 801 ARG B N 1
ATOM 13276 C CA . ARG B 1 801 ? 12.82 57.906 -9.906 1 37 801 ARG B CA 1
ATOM 13277 C C . ARG B 1 801 ? 11.477 57.312 -9.5 1 37 801 ARG B C 1
ATOM 13279 O O . ARG B 1 801 ? 11.102 57.344 -8.32 1 37 801 ARG B O 1
ATOM 13286 N N . GLY B 1 802 ? 10.352 57.406 -10.273 1 35.94 802 GLY B N 1
ATOM 13287 C CA . GLY B 1 802 ? 9.031 56.812 -10.156 1 35.94 802 GLY B CA 1
ATOM 13288 C C . GLY B 1 802 ? 9.031 55.531 -9.336 1 35.94 802 GLY B C 1
ATOM 13289 O O . GLY B 1 802 ? 10.086 54.938 -9.117 1 35.94 802 GLY B O 1
ATOM 13290 N N . PRO B 1 803 ? 7.984 55.312 -8.469 1 43.28 803 PRO B N 1
ATOM 13291 C CA . PRO B 1 803 ? 7.824 54.125 -7.656 1 43.28 803 PRO B CA 1
ATOM 13292 C C . PRO B 1 803 ? 8.266 52.844 -8.383 1 43.28 803 PRO B C 1
ATOM 13294 O O . PRO B 1 803 ? 7.848 52.594 -9.516 1 43.28 803 PRO B O 1
ATOM 13297 N N . ARG B 1 804 ? 9.422 52.5 -8.203 1 56.06 804 ARG B N 1
ATOM 13298 C CA . ARG B 1 804 ? 10.031 51.312 -8.82 1 56.06 804 ARG B CA 1
ATOM 13299 C C . ARG B 1 804 ? 9.125 50.094 -8.68 1 56.06 804 ARG B C 1
ATOM 13301 O O . ARG B 1 804 ? 8.562 49.844 -7.613 1 56.06 804 ARG B O 1
ATOM 13308 N N . SER B 1 805 ? 8.492 49.594 -9.719 1 68.69 805 SER B N 1
ATOM 13309 C CA . SER B 1 805 ? 7.535 48.5 -9.891 1 68.69 805 SER B CA 1
ATOM 13310 C C . SER B 1 805 ? 8.062 47.219 -9.289 1 68.69 805 SER B C 1
ATOM 13312 O O . SER B 1 805 ? 9.273 47 -9.227 1 68.69 805 SER B O 1
ATOM 13314 N N . HIS B 1 806 ? 7.266 46.531 -8.438 1 83.12 806 HIS B N 1
ATOM 13315 C CA . HIS B 1 806 ? 7.547 45.219 -7.859 1 83.12 806 HIS B CA 1
ATOM 13316 C C . HIS B 1 806 ? 7.941 44.188 -8.938 1 83.12 806 HIS B C 1
ATOM 13318 O O . HIS B 1 806 ? 7.48 44.281 -10.078 1 83.12 806 HIS B O 1
ATOM 13324 N N . ALA B 1 807 ? 8.984 43.438 -8.656 1 87.62 807 ALA B N 1
ATOM 13325 C CA . ALA B 1 807 ? 9.391 42.344 -9.562 1 87.62 807 ALA B CA 1
ATOM 13326 C C . ALA B 1 807 ? 8.266 41.344 -9.758 1 87.62 807 ALA B C 1
ATOM 13328 O O . ALA B 1 807 ? 7.648 40.906 -8.781 1 87.62 807 ALA B O 1
ATOM 13329 N N . THR B 1 808 ? 8.008 41.094 -10.977 1 85.75 808 THR B N 1
ATOM 13330 C CA . THR B 1 808 ? 6.984 40.094 -11.289 1 85.75 808 THR B CA 1
ATOM 13331 C C . THR B 1 808 ? 7.566 38.688 -11.234 1 85.75 808 THR B C 1
ATOM 13333 O O . THR B 1 808 ? 8.781 38.5 -11.109 1 85.75 808 THR B O 1
ATOM 13336 N N . TYR B 1 809 ? 6.711 37.75 -11.227 1 87.31 809 TYR B N 1
ATOM 13337 C CA . TYR B 1 809 ? 7.141 36.375 -11.188 1 87.31 809 TYR B CA 1
ATOM 13338 C C . TYR B 1 809 ? 7.98 36.031 -12.414 1 87.31 809 TYR B C 1
ATOM 13340 O O . TYR B 1 809 ? 8.945 35.25 -12.32 1 87.31 809 TYR B O 1
ATOM 13348 N N . ALA B 1 810 ? 7.625 36.5 -13.539 1 84.69 810 ALA B N 1
ATOM 13349 C CA . ALA B 1 810 ? 8.359 36.25 -14.781 1 84.69 810 ALA B CA 1
ATOM 13350 C C . ALA B 1 810 ? 9.781 36.812 -14.695 1 84.69 810 ALA B C 1
ATOM 13352 O O . ALA B 1 810 ? 10.727 36.188 -15.195 1 84.69 810 ALA B O 1
ATOM 13353 N N . ASP B 1 811 ? 9.82 37.906 -14.07 1 87.75 811 ASP B N 1
ATOM 13354 C CA . ASP B 1 811 ? 11.133 38.531 -13.898 1 87.75 811 ASP B CA 1
ATOM 13355 C C . ASP B 1 811 ? 12.039 37.656 -13.016 1 87.75 811 ASP B C 1
ATOM 13357 O O . ASP B 1 811 ? 13.211 37.469 -13.32 1 87.75 811 ASP B O 1
ATOM 13361 N N . LEU B 1 812 ? 11.445 37.25 -12.039 1 89.5 812 LEU B N 1
ATOM 13362 C CA . LEU B 1 812 ? 12.219 36.438 -11.094 1 89.5 812 LEU B CA 1
ATOM 13363 C C . LEU B 1 812 ? 12.625 35.125 -11.719 1 89.5 812 LEU B C 1
ATOM 13365 O O . LEU B 1 812 ? 13.688 34.594 -11.414 1 89.5 812 LEU B O 1
ATOM 13369 N N . ASN B 1 813 ? 11.773 34.594 -12.539 1 85.75 813 ASN B N 1
ATOM 13370 C CA . ASN B 1 813 ? 12.109 33.375 -13.227 1 85.75 813 ASN B CA 1
ATOM 13371 C C . ASN B 1 813 ? 13.266 33.562 -14.195 1 85.75 813 ASN B C 1
ATOM 13373 O O . ASN B 1 813 ? 14.078 32.656 -14.391 1 85.75 813 ASN B O 1
ATOM 13377 N N . LYS B 1 814 ? 13.281 34.625 -14.844 1 85.5 814 LYS B N 1
ATOM 13378 C CA . LYS B 1 814 ? 14.406 34.906 -15.727 1 85.5 814 LYS B CA 1
ATOM 13379 C C . LYS B 1 814 ? 15.711 35 -14.953 1 85.5 814 LYS B C 1
ATOM 13381 O O . LYS B 1 814 ? 16.75 34.531 -15.414 1 85.5 814 LYS B O 1
ATOM 13386 N N . VAL B 1 815 ? 15.609 35.625 -13.836 1 88.62 815 VAL B N 1
ATOM 13387 C CA . VAL B 1 815 ? 16.797 35.719 -12.984 1 88.62 815 VAL B CA 1
ATOM 13388 C C . VAL B 1 815 ? 17.234 34.344 -12.516 1 88.62 815 VAL B C 1
ATOM 13390 O O . VAL B 1 815 ? 18.438 34.062 -12.469 1 88.62 815 VAL B O 1
ATOM 13393 N N . ARG B 1 816 ? 16.312 33.594 -12.172 1 87.06 816 ARG B N 1
ATOM 13394 C CA . ARG B 1 816 ? 16.609 32.219 -11.727 1 87.06 816 ARG B CA 1
ATOM 13395 C C . ARG B 1 816 ? 17.312 31.438 -12.82 1 87.06 816 ARG B C 1
ATOM 13397 O O . ARG B 1 816 ? 18.25 30.672 -12.547 1 87.06 816 ARG B O 1
ATOM 13404 N N . GLU B 1 817 ? 16.859 31.594 -13.984 1 83.25 817 GLU B N 1
ATOM 13405 C CA . GLU B 1 817 ? 17.469 30.906 -15.117 1 83.25 817 GLU B CA 1
ATOM 13406 C C . GLU B 1 817 ? 18.891 31.422 -15.367 1 83.25 817 GLU B C 1
ATOM 13408 O O . GLU B 1 817 ? 19.781 30.656 -15.711 1 83.25 817 GLU B O 1
ATOM 13413 N N . CYS B 1 818 ? 19.016 32.656 -15.18 1 82.56 818 CYS B N 1
ATOM 13414 C CA . CYS B 1 818 ? 20.328 33.25 -15.359 1 82.56 818 CYS B CA 1
ATOM 13415 C C . CYS B 1 818 ? 21.312 32.719 -14.312 1 82.56 818 CYS B C 1
ATOM 13417 O O . CYS B 1 818 ? 22.453 32.406 -14.633 1 82.56 818 CYS B O 1
ATOM 13419 N N . ILE B 1 819 ? 20.844 32.656 -13.188 1 83.75 819 ILE B N 1
ATOM 13420 C CA . ILE B 1 819 ? 21.688 32.156 -12.102 1 83.75 819 ILE B CA 1
ATOM 13421 C C . ILE B 1 819 ? 22.047 30.703 -12.352 1 83.75 819 ILE B C 1
ATOM 13423 O O . ILE B 1 819 ? 23.188 30.281 -12.109 1 83.75 819 ILE B O 1
ATOM 13427 N N . PHE B 1 820 ? 21.094 29.969 -12.828 1 79.5 820 PHE B N 1
ATOM 13428 C CA . PHE B 1 820 ? 21.297 28.547 -13.047 1 79.5 820 PHE B CA 1
ATOM 13429 C C . PHE B 1 820 ? 22.312 28.312 -14.164 1 79.5 820 PHE B C 1
ATOM 13431 O O . PHE B 1 820 ? 23.25 27.531 -14 1 79.5 820 PHE B O 1
ATOM 13438 N N . TRP B 1 821 ? 22.172 28.953 -15.258 1 77.88 821 TRP B N 1
ATOM 13439 C CA . TRP B 1 821 ? 23 28.688 -16.438 1 77.88 821 TRP B CA 1
ATOM 13440 C C . TRP B 1 821 ? 24.391 29.312 -16.281 1 77.88 821 TRP B C 1
ATOM 13442 O O . TRP B 1 821 ? 25.375 28.75 -16.766 1 77.88 821 TRP B O 1
ATOM 13452 N N . ARG B 1 822 ? 24.422 30.406 -15.5 1 76.88 822 ARG B N 1
ATOM 13453 C CA . ARG B 1 822 ? 25.703 31.078 -15.336 1 76.88 822 ARG B CA 1
ATOM 13454 C C . ARG B 1 822 ? 26.391 30.641 -14.047 1 76.88 822 ARG B C 1
ATOM 13456 O O . ARG B 1 822 ? 27.5 31.078 -13.75 1 76.88 822 ARG B O 1
ATOM 13463 N N . ARG B 1 823 ? 25.781 29.812 -13.359 1 79.5 823 ARG B N 1
ATOM 13464 C CA . ARG B 1 823 ? 26.344 29.266 -12.125 1 79.5 823 ARG B CA 1
ATOM 13465 C C . ARG B 1 823 ? 26.781 30.391 -11.18 1 79.5 823 ARG B C 1
ATOM 13467 O O . ARG B 1 823 ? 27.922 30.391 -10.719 1 79.5 823 ARG B O 1
ATOM 13474 N N . LEU B 1 824 ? 25.938 31.297 -10.953 1 80.81 824 LEU B N 1
ATOM 13475 C CA . LEU B 1 824 ? 26.219 32.406 -10.07 1 80.81 824 LEU B CA 1
ATOM 13476 C C . LEU B 1 824 ? 26.031 32.031 -8.609 1 80.81 824 LEU B C 1
ATOM 13478 O O . LEU B 1 824 ? 25.297 31.078 -8.305 1 80.81 824 LEU B O 1
ATOM 13482 N N . PRO B 1 825 ? 26.719 32.688 -7.754 1 83 825 PRO B N 1
ATOM 13483 C CA . PRO B 1 825 ? 26.516 32.406 -6.332 1 83 825 PRO B CA 1
ATOM 13484 C C . PRO B 1 825 ? 25.109 32.812 -5.855 1 83 825 PRO B C 1
ATOM 13486 O O . PRO B 1 825 ? 24.406 33.531 -6.555 1 83 825 PRO B O 1
ATOM 13489 N N . PRO B 1 826 ? 24.766 32.312 -4.727 1 83.75 826 PRO B N 1
ATOM 13490 C CA . PRO B 1 826 ? 23.422 32.594 -4.242 1 83.75 826 PRO B CA 1
ATOM 13491 C C . PRO B 1 826 ? 23.219 34.094 -3.939 1 83.75 826 PRO B C 1
ATOM 13493 O O . PRO B 1 826 ? 22.141 34.625 -4.176 1 83.75 826 PRO B O 1
ATOM 13496 N N . MET B 1 827 ? 24.328 34.75 -3.432 1 87.19 827 MET B N 1
ATOM 13497 C CA . MET B 1 827 ? 24.219 36.156 -3.141 1 87.19 827 MET B CA 1
ATOM 13498 C C . MET B 1 827 ? 25.109 36.969 -4.062 1 87.19 827 MET B C 1
ATOM 13500 O O . MET B 1 827 ? 26.234 36.562 -4.367 1 87.19 827 MET B O 1
ATOM 13504 N N . PRO B 1 828 ? 24.547 38.031 -4.52 1 84.62 828 PRO B N 1
ATOM 13505 C CA . PRO B 1 828 ? 25.391 38.938 -5.316 1 84.62 828 PRO B CA 1
ATOM 13506 C C . PRO B 1 828 ? 26.453 39.656 -4.48 1 84.62 828 PRO B C 1
ATOM 13508 O O . PRO B 1 828 ? 26.328 39.719 -3.256 1 84.62 828 PRO B O 1
ATOM 13511 N N . PRO B 1 829 ? 27.469 40.031 -5.164 1 82.81 829 PRO B N 1
ATOM 13512 C CA . PRO B 1 829 ? 28.469 40.812 -4.426 1 82.81 829 PRO B CA 1
ATOM 13513 C C . PRO B 1 829 ? 27.906 42.125 -3.893 1 82.81 829 PRO B C 1
ATOM 13515 O O . PRO B 1 829 ? 27.719 43.094 -4.652 1 82.81 829 PRO B O 1
ATOM 13518 N N . VAL B 1 830 ? 27.531 42.125 -2.66 1 80.69 830 VAL B N 1
ATOM 13519 C CA . VAL B 1 830 ? 26.844 43.188 -1.99 1 80.69 830 VAL B CA 1
ATOM 13520 C C . VAL B 1 830 ? 27.719 44.469 -1.985 1 80.69 830 VAL B C 1
ATOM 13522 O O . VAL B 1 830 ? 27.203 45.562 -1.867 1 80.69 830 VAL B O 1
ATOM 13525 N N . GLU B 1 831 ? 29.031 44.25 -2.059 1 78.06 831 GLU B N 1
ATOM 13526 C CA . GLU B 1 831 ? 29.969 45.375 -2.045 1 78.06 831 GLU B CA 1
ATOM 13527 C C . GLU B 1 831 ? 29.812 46.25 -3.301 1 78.06 831 GLU B C 1
ATOM 13529 O O . GLU B 1 831 ? 30.156 47.438 -3.297 1 78.06 831 GLU B O 1
ATOM 13534 N N . LEU B 1 832 ? 29.234 45.625 -4.336 1 76.31 832 LEU B N 1
ATOM 13535 C CA . LEU B 1 832 ? 29.109 46.344 -5.605 1 76.31 832 LEU B CA 1
ATOM 13536 C C . LEU B 1 832 ? 27.797 47.094 -5.684 1 76.31 832 LEU B C 1
ATOM 13538 O O . LEU B 1 832 ? 27.578 47.875 -6.609 1 76.31 832 LEU B O 1
ATOM 13542 N N . LEU B 1 833 ? 26.984 46.812 -4.688 1 80.12 833 LEU B N 1
ATOM 13543 C CA . LEU B 1 833 ? 25.734 47.562 -4.664 1 80.12 833 LEU B CA 1
ATOM 13544 C C . LEU B 1 833 ? 25.953 48.969 -4.133 1 80.12 833 LEU B C 1
ATOM 13546 O O . LEU B 1 833 ? 26.75 49.188 -3.211 1 80.12 833 LEU B O 1
ATOM 13550 N N . SER B 1 834 ? 25.344 50 -4.781 1 79.56 834 SER B N 1
ATOM 13551 C CA . SER B 1 834 ? 25.5 51.406 -4.398 1 79.56 834 SER B CA 1
ATOM 13552 C C . SER B 1 834 ? 25.016 51.625 -2.971 1 79.56 834 SER B C 1
ATOM 13554 O O . SER B 1 834 ? 24.156 50.906 -2.475 1 79.56 834 SER B O 1
ATOM 13556 N N . LYS B 1 835 ? 25.594 52.5 -2.264 1 80.88 835 LYS B N 1
ATOM 13557 C CA . LYS B 1 835 ? 25.219 52.844 -0.894 1 80.88 835 LYS B CA 1
ATOM 13558 C C . LYS B 1 835 ? 23.781 53.344 -0.822 1 80.88 835 LYS B C 1
ATOM 13560 O O . LYS B 1 835 ? 23.109 53.156 0.187 1 80.88 835 LYS B O 1
ATOM 13565 N N . SER B 1 836 ? 23.328 53.938 -1.903 1 79.75 836 SER B N 1
ATOM 13566 C CA . SER B 1 836 ? 21.969 54.438 -1.938 1 79.75 836 SER B CA 1
ATOM 13567 C C . SER B 1 836 ? 20.969 53.281 -1.978 1 79.75 836 SER B C 1
ATOM 13569 O O . SER B 1 836 ? 19.906 53.344 -1.338 1 79.75 836 SER B O 1
ATOM 13571 N N . THR B 1 837 ? 21.438 52.281 -2.623 1 81.75 837 THR B N 1
ATOM 13572 C CA . THR B 1 837 ? 20.562 51.125 -2.729 1 81.75 837 THR B CA 1
ATOM 13573 C C . THR B 1 837 ? 20.5 50.375 -1.403 1 81.75 837 THR B C 1
ATOM 13575 O O . THR B 1 837 ? 19.453 49.844 -1.034 1 81.75 837 THR B O 1
ATOM 13578 N N . MET B 1 838 ? 21.516 50.406 -0.705 1 85.69 838 MET B N 1
ATOM 13579 C CA . MET B 1 838 ? 21.578 49.688 0.566 1 85.69 838 MET B CA 1
ATOM 13580 C C . MET B 1 838 ? 20.703 50.375 1.62 1 85.69 838 MET B C 1
ATOM 13582 O O . MET B 1 838 ? 20.266 49.75 2.576 1 85.69 838 MET B O 1
ATOM 13586 N N . ARG B 1 839 ? 20.469 51.625 1.424 1 84.12 839 ARG B N 1
ATOM 13587 C CA . ARG B 1 839 ? 19.672 52.344 2.398 1 84.12 839 ARG B CA 1
ATOM 13588 C C . ARG B 1 839 ? 18.203 52.375 2.006 1 84.12 839 ARG B C 1
ATOM 13590 O O . ARG B 1 839 ? 17.344 52.719 2.822 1 84.12 839 ARG B O 1
ATOM 13597 N N . CYS B 1 840 ? 17.984 51.844 0.839 1 83.88 840 CYS B N 1
ATOM 13598 C CA . CYS B 1 840 ? 16.609 51.812 0.37 1 83.88 840 CYS B CA 1
ATOM 13599 C C . CYS B 1 840 ? 15.812 50.719 1.058 1 83.88 840 CYS B C 1
ATOM 13601 O O . CYS B 1 840 ? 16.391 49.75 1.55 1 83.88 840 CYS B O 1
ATOM 13603 N N . HIS B 1 841 ? 14.492 51 1.204 1 88.75 841 HIS B N 1
ATOM 13604 C CA . HIS B 1 841 ? 13.586 50 1.799 1 88.75 841 HIS B CA 1
ATOM 13605 C C . HIS B 1 841 ? 12.867 49.188 0.724 1 88.75 841 HIS B C 1
ATOM 13607 O O . HIS B 1 841 ? 12.508 49.75 -0.325 1 88.75 841 HIS B O 1
ATOM 13613 N N . VAL B 1 842 ? 12.828 47.906 0.939 1 88.94 842 VAL B N 1
ATOM 13614 C CA . VAL B 1 842 ? 12.141 47 0.022 1 88.94 842 VAL B CA 1
ATOM 13615 C C . VAL B 1 842 ? 10.859 46.5 0.671 1 88.94 842 VAL B C 1
ATOM 13617 O O . VAL B 1 842 ? 10.859 46.125 1.85 1 88.94 842 VAL B O 1
ATOM 13620 N N . ASP B 1 843 ? 9.805 46.469 -0.068 1 90.06 843 ASP B N 1
ATOM 13621 C CA . ASP B 1 843 ? 8.539 45.906 0.367 1 90.06 843 ASP B CA 1
ATOM 13622 C C . ASP B 1 843 ? 8.5 44.406 0.08 1 90.06 843 ASP B C 1
ATOM 13624 O O . ASP B 1 843 ? 8.414 43.969 -1.078 1 90.06 843 ASP B O 1
ATOM 13628 N N . LEU B 1 844 ? 8.484 43.594 1.111 1 92.62 844 LEU B N 1
ATOM 13629 C CA . LEU B 1 844 ? 8.508 42.156 0.966 1 92.62 844 LEU B CA 1
ATOM 13630 C C . LEU B 1 844 ? 7.09 41.594 0.945 1 92.62 844 LEU B C 1
ATOM 13632 O O . LEU B 1 844 ? 6.898 40.406 0.74 1 92.62 844 LEU B O 1
ATOM 13636 N N . SER B 1 845 ? 6.047 42.344 1.028 1 89.19 845 SER B N 1
ATOM 13637 C CA . SER B 1 845 ? 4.66 41.906 1.19 1 89.19 845 SER B CA 1
ATOM 13638 C C . SER B 1 845 ? 4.203 41.062 0.014 1 89.19 845 SER B C 1
ATOM 13640 O O . SER B 1 845 ? 3.555 40.031 0.205 1 89.19 845 SER B O 1
ATOM 13642 N N . PRO B 1 846 ? 4.621 41.406 -1.198 1 91.25 846 PRO B N 1
ATOM 13643 C CA . PRO B 1 846 ? 4.137 40.594 -2.318 1 91.25 846 PRO B CA 1
ATOM 13644 C C . PRO B 1 846 ? 4.828 39.25 -2.408 1 91.25 846 PRO B C 1
ATOM 13646 O O . PRO B 1 846 ? 4.344 38.344 -3.1 1 91.25 846 PRO B O 1
ATOM 13649 N N . TYR B 1 847 ? 5.871 39.094 -1.757 1 93.19 847 TYR B N 1
ATOM 13650 C CA . TYR B 1 847 ? 6.668 37.875 -1.906 1 93.19 847 TYR B CA 1
ATOM 13651 C C . TYR B 1 847 ? 6.492 36.969 -0.702 1 93.19 847 TYR B C 1
ATOM 13653 O O . TYR B 1 847 ? 7.031 35.844 -0.677 1 93.19 847 TYR B O 1
ATOM 13661 N N . VAL B 1 848 ? 5.738 37.375 0.274 1 92.75 848 VAL B N 1
ATOM 13662 C CA . VAL B 1 848 ? 5.52 36.594 1.492 1 92.75 848 VAL B CA 1
ATOM 13663 C C . VAL B 1 848 ? 4.465 35.531 1.238 1 92.75 848 VAL B C 1
ATOM 13665 O O . VAL B 1 848 ? 3.467 35.781 0.559 1 92.75 848 VAL B O 1
ATOM 13668 N N . ASP B 1 849 ? 4.777 34.281 1.692 1 92 849 ASP B N 1
ATOM 13669 C CA . ASP B 1 849 ? 3.791 33.188 1.662 1 92 849 ASP B CA 1
ATOM 13670 C C . ASP B 1 849 ? 2.742 33.375 2.756 1 92 849 ASP B C 1
ATOM 13672 O O . ASP B 1 849 ? 3.014 33.125 3.932 1 92 849 ASP B O 1
ATOM 13676 N N . LEU B 1 850 ? 1.569 33.719 2.346 1 87.94 850 LEU B N 1
ATOM 13677 C CA . LEU B 1 850 ? 0.51 34.031 3.293 1 87.94 850 LEU B CA 1
ATOM 13678 C C . LEU B 1 850 ? -0.189 32.781 3.785 1 87.94 850 LEU B C 1
ATOM 13680 O O . LEU B 1 850 ? -0.894 32.812 4.797 1 87.94 850 LEU B O 1
ATOM 13684 N N . SER B 1 851 ? 0.042 31.703 3.092 1 86.94 851 SER B N 1
ATOM 13685 C CA . SER B 1 851 ? -0.677 30.484 3.418 1 86.94 851 SER B CA 1
ATOM 13686 C C . SER B 1 851 ? 0.24 29.469 4.094 1 86.94 851 SER B C 1
ATOM 13688 O O . SER B 1 851 ? 0.167 28.266 3.809 1 86.94 851 SER B O 1
ATOM 13690 N N . THR B 1 852 ? 1.067 29.906 4.941 1 87.94 852 THR B N 1
ATOM 13691 C CA . THR B 1 852 ? 1.967 28.984 5.625 1 87.94 852 THR B CA 1
ATOM 13692 C C . THR B 1 852 ? 1.33 28.469 6.914 1 87.94 852 THR B C 1
ATOM 13694 O O . THR B 1 852 ? 0.518 29.156 7.531 1 87.94 852 THR B O 1
ATOM 13697 N N . TYR B 1 853 ? 1.691 27.344 7.305 1 88.88 853 TYR B N 1
ATOM 13698 C CA . TYR B 1 853 ? 1.19 26.703 8.523 1 88.88 853 TYR B CA 1
ATOM 13699 C C . TYR B 1 853 ? 1.876 27.281 9.758 1 88.88 853 TYR B C 1
ATOM 13701 O O . TYR B 1 853 ? 3.043 27.672 9.703 1 88.88 853 TYR B O 1
ATOM 13709 N N . TYR B 1 854 ? 1.199 27.438 10.781 1 91.5 854 TYR B N 1
ATOM 13710 C CA . TYR B 1 854 ? 1.72 27.859 12.078 1 91.5 854 TYR B CA 1
ATOM 13711 C C . TYR B 1 854 ? 0.96 27.188 13.211 1 91.5 854 TYR B C 1
ATOM 13713 O O . TYR B 1 854 ? -0.123 26.625 13 1 91.5 854 TYR B O 1
ATOM 13721 N N . VAL B 1 855 ? 1.578 27.141 14.367 1 92 855 VAL B N 1
ATOM 13722 C CA . VAL B 1 855 ? 0.952 26.5 15.523 1 92 855 VAL B CA 1
ATOM 13723 C C . VAL B 1 855 ? 0.972 27.453 16.719 1 92 855 VAL B C 1
ATOM 13725 O O . VAL B 1 855 ? 1.83 28.344 16.797 1 92 855 VAL B O 1
ATOM 13728 N N . ARG B 1 856 ? 0.032 27.219 17.578 1 91.81 856 ARG B N 1
ATOM 13729 C CA . ARG B 1 856 ? -0.003 27.984 18.812 1 91.81 856 ARG B CA 1
ATOM 13730 C C . ARG B 1 856 ? 0.994 27.438 19.828 1 91.81 856 ARG B C 1
ATOM 13732 O O . ARG B 1 856 ? 1.335 26.25 19.781 1 91.81 856 ARG B O 1
ATOM 13739 N N . ASP B 1 857 ? 1.348 28.188 20.75 1 91.62 857 ASP B N 1
ATOM 13740 C CA . ASP B 1 857 ? 2.336 27.828 21.766 1 91.62 857 ASP B CA 1
ATOM 13741 C C . ASP B 1 857 ? 1.824 26.688 22.641 1 91.62 857 ASP B C 1
ATOM 13743 O O . ASP B 1 857 ? 2.6 25.828 23.062 1 91.62 857 ASP B O 1
ATOM 13747 N N . VAL B 1 858 ? 0.54 26.547 22.75 1 89.38 858 VAL B N 1
ATOM 13748 C CA . VAL B 1 858 ? -0.018 25.562 23.688 1 89.38 858 VAL B CA 1
ATOM 13749 C C . VAL B 1 858 ? -0.347 24.281 22.938 1 89.38 858 VAL B C 1
ATOM 13751 O O . VAL B 1 858 ? -0.77 23.297 23.547 1 89.38 858 VAL B O 1
ATOM 13754 N N . MET B 1 859 ? -0.072 24.234 21.688 1 91.19 859 MET B N 1
ATOM 13755 C CA . MET B 1 859 ? -0.36 23.016 20.922 1 91.19 859 MET B CA 1
ATOM 13756 C C . MET B 1 859 ? 0.493 21.859 21.406 1 91.19 859 MET B C 1
ATOM 13758 O O . MET B 1 859 ? 1.677 22.031 21.703 1 91.19 859 MET B O 1
ATOM 13762 N N . CYS B 1 860 ? -0.138 20.719 21.484 1 88.88 860 CYS B N 1
ATOM 13763 C CA . CYS B 1 860 ? 0.579 19.547 21.953 1 88.88 860 CYS B CA 1
ATOM 13764 C C . CYS B 1 860 ? 1.63 19.109 20.938 1 88.88 860 CYS B C 1
ATOM 13766 O O . CYS B 1 860 ? 1.473 19.344 19.734 1 88.88 860 CYS B O 1
ATOM 13768 N N . ILE B 1 861 ? 2.627 18.438 21.375 1 87.44 861 ILE B N 1
ATOM 13769 C CA . ILE B 1 861 ? 3.781 18.109 20.547 1 87.44 861 ILE B CA 1
ATOM 13770 C C . ILE B 1 861 ? 3.396 17.047 19.531 1 87.44 861 ILE B C 1
ATOM 13772 O O . ILE B 1 861 ? 3.906 17.047 18.406 1 87.44 861 ILE B O 1
ATOM 13776 N N . SER B 1 862 ? 2.543 16.078 19.859 1 84.31 862 SER B N 1
ATOM 13777 C CA . SER B 1 862 ? 2.154 15.031 18.922 1 84.31 862 SER B CA 1
ATOM 13778 C C . SER B 1 862 ? 1.505 15.617 17.672 1 84.31 862 SER B C 1
ATOM 13780 O O . SER B 1 862 ? 1.815 15.203 16.562 1 84.31 862 SER B O 1
ATOM 13782 N N . ARG B 1 863 ? 0.633 16.578 17.875 1 86.81 863 ARG B N 1
ATOM 13783 C CA . ARG B 1 863 ? -0.032 17.219 16.734 1 86.81 863 ARG B CA 1
ATOM 13784 C C . ARG B 1 863 ? 0.934 18.109 15.969 1 86.81 863 ARG B C 1
ATOM 13786 O O . ARG B 1 863 ? 0.834 18.219 14.742 1 86.81 863 ARG B O 1
ATOM 13793 N N . THR B 1 864 ? 1.844 18.734 16.719 1 88.81 864 THR B N 1
ATOM 13794 C CA . THR B 1 864 ? 2.865 19.547 16.078 1 88.81 864 THR B CA 1
ATOM 13795 C C . THR B 1 864 ? 3.775 18.688 15.203 1 88.81 864 THR B C 1
ATOM 13797 O O . THR B 1 864 ? 4.109 19.062 14.078 1 88.81 864 THR B O 1
ATOM 13800 N N . TYR B 1 865 ? 4.164 17.531 15.758 1 87.88 865 TYR B N 1
ATOM 13801 C CA . TYR B 1 865 ? 5.004 16.594 15.023 1 87.88 865 TYR B CA 1
ATOM 13802 C C . TYR B 1 865 ? 4.293 16.094 13.773 1 87.88 865 TYR B C 1
ATOM 13804 O O . TYR B 1 865 ? 4.902 15.969 12.711 1 87.88 865 TYR B O 1
ATOM 13812 N N . TYR B 1 866 ? 3.062 15.852 13.875 1 83.56 866 TYR B N 1
ATOM 13813 C CA . TYR B 1 866 ? 2.283 15.328 12.758 1 83.56 866 TYR B CA 1
ATOM 13814 C C . TYR B 1 866 ? 2.168 16.359 11.641 1 83.56 866 TYR B C 1
ATOM 13816 O O . TYR B 1 866 ? 2.279 16.016 10.461 1 83.56 866 TYR B O 1
ATOM 13824 N N . ILE B 1 867 ? 1.975 17.578 11.992 1 85.25 867 ILE B N 1
ATOM 13825 C CA . ILE B 1 867 ? 1.868 18.641 11 1 85.25 867 ILE B CA 1
ATOM 13826 C C . ILE B 1 867 ? 3.205 18.812 10.281 1 85.25 867 ILE B C 1
ATOM 13828 O O . ILE B 1 867 ? 3.246 18.922 9.055 1 85.25 867 ILE B O 1
ATOM 13832 N N . PHE B 1 868 ? 4.184 18.781 11.086 1 88.19 868 PHE B N 1
ATOM 13833 C CA . PHE B 1 868 ? 5.504 19.031 10.516 1 88.19 868 PHE B CA 1
ATOM 13834 C C . PHE B 1 868 ? 5.898 17.906 9.562 1 88.19 868 PHE B C 1
ATOM 13836 O O . PHE B 1 868 ? 6.344 18.172 8.445 1 88.19 868 PHE B O 1
ATOM 13843 N N . ARG B 1 869 ? 5.703 16.719 9.953 1 85.06 869 ARG B N 1
ATOM 13844 C CA . ARG B 1 869 ? 6.16 15.578 9.172 1 85.06 869 ARG B CA 1
ATOM 13845 C C . ARG B 1 869 ? 5.266 15.344 7.961 1 85.06 869 ARG B C 1
ATOM 13847 O O . ARG B 1 869 ? 5.754 15.094 6.855 1 85.06 869 ARG B O 1
ATOM 13854 N N . HIS B 1 870 ? 3.988 15.383 8.109 1 77.56 870 HIS B N 1
ATOM 13855 C CA . HIS B 1 870 ? 3.068 14.977 7.055 1 77.56 870 HIS B CA 1
ATOM 13856 C C . HIS B 1 870 ? 2.922 16.078 6.004 1 77.56 870 HIS B C 1
ATOM 13858 O O . HIS B 1 870 ? 2.537 15.805 4.863 1 77.56 870 HIS B O 1
ATOM 13864 N N . LEU B 1 871 ? 3.266 17.312 6.422 1 77.81 871 LEU B N 1
ATOM 13865 C CA . LEU B 1 871 ? 3.16 18.375 5.441 1 77.81 871 LEU B CA 1
ATOM 13866 C C . LEU B 1 871 ? 4.531 18.734 4.867 1 77.81 871 LEU B C 1
ATOM 13868 O O . LEU B 1 871 ? 4.637 19.562 3.965 1 77.81 871 LEU B O 1
ATOM 13872 N N . GLY B 1 872 ? 5.527 18.016 5.254 1 79.94 872 GLY B N 1
ATOM 13873 C CA . GLY B 1 872 ? 6.859 18.234 4.719 1 79.94 872 GLY B CA 1
ATOM 13874 C C . GLY B 1 872 ? 7.336 19.672 4.859 1 79.94 872 GLY B C 1
ATOM 13875 O O . GLY B 1 872 ? 7.75 20.297 3.881 1 79.94 872 GLY B O 1
ATOM 13876 N N . LEU B 1 873 ? 7.379 20.156 6.074 1 85.94 873 LEU B N 1
ATOM 13877 C CA . LEU B 1 873 ? 7.695 21.562 6.312 1 85.94 873 LEU B CA 1
ATOM 13878 C C . LEU B 1 873 ? 9.164 21.734 6.676 1 85.94 873 LEU B C 1
ATOM 13880 O O . LEU B 1 873 ? 9.797 20.812 7.188 1 85.94 873 LEU B O 1
ATOM 13884 N N . ARG B 1 874 ? 9.656 22.875 6.34 1 88.44 874 ARG B N 1
ATOM 13885 C CA . ARG B 1 874 ? 11.008 23.25 6.738 1 88.44 874 ARG B CA 1
ATOM 13886 C C . ARG B 1 874 ? 11 23.938 8.102 1 88.44 874 ARG B C 1
ATOM 13888 O O . ARG B 1 874 ? 11.977 23.844 8.852 1 88.44 874 ARG B O 1
ATOM 13895 N N . LEU B 1 875 ? 10.055 24.797 8.234 1 91.94 875 LEU B N 1
ATOM 13896 C CA . LEU B 1 875 ? 9.945 25.594 9.445 1 91.94 875 LEU B CA 1
ATOM 13897 C C . LEU B 1 875 ? 8.484 25.766 9.859 1 91.94 875 LEU B C 1
ATOM 13899 O O . LEU B 1 875 ? 7.609 25.906 9 1 91.94 875 LEU B O 1
ATOM 13903 N N . LEU B 1 876 ? 8.281 25.719 11.141 1 93.5 876 LEU B N 1
ATOM 13904 C CA . LEU B 1 876 ? 6.953 25.906 11.703 1 93.5 876 LEU B CA 1
ATOM 13905 C C . LEU B 1 876 ? 6.965 27.016 12.758 1 93.5 876 LEU B C 1
ATOM 13907 O O . LEU B 1 876 ? 7.457 26.812 13.867 1 93.5 876 LEU B O 1
ATOM 13911 N N . PRO B 1 877 ? 6.418 28.188 12.406 1 94.94 877 PRO B N 1
ATOM 13912 C CA . PRO B 1 877 ? 6.371 29.266 13.391 1 94.94 877 PRO B CA 1
ATOM 13913 C C . PRO B 1 877 ? 5.395 28.984 14.531 1 94.94 877 PRO B C 1
ATOM 13915 O O . PRO B 1 877 ? 4.328 28.406 14.305 1 94.94 877 PRO B O 1
ATOM 13918 N N . VAL B 1 878 ? 5.812 29.375 15.711 1 95.5 878 VAL B N 1
ATOM 13919 C CA . VAL B 1 878 ? 4.969 29.266 16.906 1 95.5 878 VAL B CA 1
ATOM 13920 C C . VAL B 1 878 ? 4.469 30.656 17.297 1 95.5 878 VAL B C 1
ATOM 13922 O O . VAL B 1 878 ? 5.266 31.578 17.484 1 95.5 878 VAL B O 1
ATOM 13925 N N . VAL B 1 879 ? 3.16 30.797 17.422 1 92.5 879 VAL B N 1
ATOM 13926 C CA . VAL B 1 879 ? 2.559 32.094 17.719 1 92.5 879 VAL B CA 1
ATOM 13927 C C . VAL B 1 879 ? 1.872 32.062 19.078 1 92.5 879 VAL B C 1
ATOM 13929 O O . VAL B 1 879 ? 1.461 30.984 19.547 1 92.5 879 VAL B O 1
ATOM 13932 N N . ASP B 1 880 ? 1.818 33.156 19.719 1 88.44 880 ASP B N 1
ATOM 13933 C CA . ASP B 1 880 ? 1.16 33.25 21.016 1 88.44 880 ASP B CA 1
ATOM 13934 C C . ASP B 1 880 ? -0.293 33.688 20.859 1 88.44 880 ASP B C 1
ATOM 13936 O O . ASP B 1 880 ? -0.825 33.719 19.75 1 88.44 880 ASP B O 1
ATOM 13940 N N . ARG B 1 881 ? -0.973 34.062 21.938 1 80.44 881 ARG B N 1
ATOM 13941 C CA . ARG B 1 881 ? -2.385 34.406 21.984 1 80.44 881 ARG B CA 1
ATOM 13942 C C . ARG B 1 881 ? -2.631 35.719 21.25 1 80.44 881 ARG B C 1
ATOM 13944 O O . ARG B 1 881 ? -3.74 35.969 20.766 1 80.44 881 ARG B O 1
ATOM 13951 N N . ARG B 1 882 ? -1.604 36.594 21.141 1 79.25 882 ARG B N 1
ATOM 13952 C CA . ARG B 1 882 ? -1.73 37.844 20.438 1 79.25 882 ARG B CA 1
ATOM 13953 C C . ARG B 1 882 ? -1.235 37.75 19 1 79.25 882 ARG B C 1
ATOM 13955 O O . ARG B 1 882 ? -0.997 38.75 18.344 1 79.25 882 ARG B O 1
ATOM 13962 N N . HIS B 1 883 ? -0.986 36.594 18.531 1 87.81 883 HIS B N 1
ATOM 13963 C CA . HIS B 1 883 ? -0.562 36.281 17.172 1 87.81 883 HIS B CA 1
ATOM 13964 C C . HIS B 1 883 ? 0.844 36.812 16.906 1 87.81 883 HIS B C 1
ATOM 13966 O O . HIS B 1 883 ? 1.15 37.219 15.789 1 87.81 883 HIS B O 1
ATOM 13972 N N . ARG B 1 884 ? 1.646 36.906 17.938 1 88.94 884 ARG B N 1
ATOM 13973 C CA . ARG B 1 884 ? 3.051 37.281 17.797 1 88.94 884 ARG B CA 1
ATOM 13974 C C . ARG B 1 884 ? 3.932 36.031 17.688 1 88.94 884 ARG B C 1
ATOM 13976 O O . ARG B 1 884 ? 3.678 35.031 18.359 1 88.94 884 ARG B O 1
ATOM 13983 N N . VAL B 1 885 ? 4.938 36.156 16.875 1 93.06 885 VAL B N 1
ATOM 13984 C CA . VAL B 1 885 ? 5.844 35.031 16.703 1 93.06 885 VAL B CA 1
ATOM 13985 C C . VAL B 1 885 ? 6.785 34.938 17.906 1 93.06 885 VAL B C 1
ATOM 13987 O O . VAL B 1 885 ? 7.547 35.875 18.172 1 93.06 885 VAL B O 1
ATOM 13990 N N . ILE B 1 886 ? 6.73 33.875 18.641 1 92 886 ILE B N 1
ATOM 13991 C CA . ILE B 1 886 ? 7.535 33.719 19.844 1 92 886 ILE B CA 1
ATOM 13992 C C . ILE B 1 886 ? 8.711 32.781 19.547 1 92 886 ILE B C 1
ATOM 13994 O O . ILE B 1 886 ? 9.719 32.812 20.266 1 92 886 ILE B O 1
ATOM 13998 N N . GLY B 1 887 ? 8.516 31.938 18.625 1 94.12 887 GLY B N 1
ATOM 13999 C CA . GLY B 1 887 ? 9.562 30.984 18.297 1 94.12 887 GLY B CA 1
ATOM 14000 C C . GLY B 1 887 ? 9.305 30.234 17 1 94.12 887 GLY B C 1
ATOM 14001 O O . GLY B 1 887 ? 8.328 30.516 16.312 1 94.12 887 GLY B O 1
ATOM 14002 N N . VAL B 1 888 ? 10.352 29.391 16.688 1 95 888 VAL B N 1
ATOM 14003 C CA . VAL B 1 888 ? 10.242 28.578 15.477 1 95 888 VAL B CA 1
ATOM 14004 C C . VAL B 1 888 ? 10.648 27.141 15.781 1 95 888 VAL B C 1
ATOM 14006 O O . VAL B 1 888 ? 11.477 26.891 16.656 1 95 888 VAL B O 1
ATOM 14009 N N . ILE B 1 889 ? 9.977 26.234 15.148 1 94.56 889 ILE B N 1
ATOM 14010 C CA . ILE B 1 889 ? 10.305 24.812 15.258 1 94.56 889 ILE B CA 1
ATOM 14011 C C . ILE B 1 889 ? 10.859 24.312 13.922 1 94.56 889 ILE B C 1
ATOM 14013 O O . ILE B 1 889 ? 10.258 24.516 12.867 1 94.56 889 ILE B O 1
ATOM 14017 N N . THR B 1 890 ? 12.008 23.797 13.922 1 92.5 890 THR B N 1
ATOM 14018 C CA . THR B 1 890 ? 12.641 23.188 12.75 1 92.5 890 THR B CA 1
ATOM 14019 C C . THR B 1 890 ? 12.773 21.688 12.922 1 92.5 890 THR B C 1
ATOM 14021 O O . THR B 1 890 ? 12.359 21.125 13.938 1 92.5 890 THR B O 1
ATOM 14024 N N . ARG B 1 891 ? 13.289 21.062 11.945 1 90.56 891 ARG B N 1
ATOM 14025 C CA . ARG B 1 891 ? 13.43 19.609 11.922 1 90.56 891 ARG B CA 1
ATOM 14026 C C . ARG B 1 891 ? 14.336 19.125 13.055 1 90.56 891 ARG B C 1
ATOM 14028 O O . ARG B 1 891 ? 14.102 18.078 13.648 1 90.56 891 ARG B O 1
ATOM 14035 N N . THR B 1 892 ? 15.32 19.828 13.383 1 89 892 THR B N 1
ATOM 14036 C CA . THR B 1 892 ? 16.297 19.438 14.391 1 89 892 THR B CA 1
ATOM 14037 C C . THR B 1 892 ? 15.68 19.484 15.781 1 89 892 THR B C 1
ATOM 14039 O O . THR B 1 892 ? 16.125 18.766 16.688 1 89 892 THR B O 1
ATOM 14042 N N . ASN B 1 893 ? 14.625 20.297 15.961 1 89.81 893 ASN B N 1
ATOM 14043 C CA . ASN B 1 893 ? 13.938 20.344 17.25 1 89.81 893 ASN B CA 1
ATOM 14044 C C . ASN B 1 893 ? 13.148 19.078 17.516 1 89.81 893 ASN B C 1
ATOM 14046 O O . ASN B 1 893 ? 12.867 18.734 18.672 1 89.81 893 ASN B O 1
ATOM 14050 N N . LEU B 1 894 ? 12.766 18.453 16.484 1 86.81 894 LEU B N 1
ATOM 14051 C CA . LEU B 1 894 ? 11.883 17.297 16.609 1 86.81 894 LEU B CA 1
ATOM 14052 C C . LEU B 1 894 ? 12.68 16 16.531 1 86.81 894 LEU B C 1
ATOM 14054 O O . LEU B 1 894 ? 12.109 14.914 16.672 1 86.81 894 LEU B O 1
ATOM 14058 N N . PHE B 1 895 ? 13.953 16.172 16.438 1 83.69 895 PHE B N 1
ATOM 14059 C CA . PHE B 1 895 ? 14.742 14.969 16.156 1 83.69 895 PHE B CA 1
ATOM 14060 C C . PHE B 1 895 ? 15.391 14.445 17.438 1 83.69 895 PHE B C 1
ATOM 14062 O O . PHE B 1 895 ? 16.094 15.188 18.125 1 83.69 895 PHE B O 1
ATOM 14069 N N . GLY B 1 896 ? 15.148 13.242 17.812 1 75.69 896 GLY B N 1
ATOM 14070 C CA . GLY B 1 896 ? 15.875 12.344 18.688 1 75.69 896 GLY B CA 1
ATOM 14071 C C . GLY B 1 896 ? 16.25 12.977 20.016 1 75.69 896 GLY B C 1
ATOM 14072 O O . GLY B 1 896 ? 15.375 13.32 20.812 1 75.69 896 GLY B O 1
ATOM 14073 N N . ASP B 1 897 ? 17.625 13.305 20.062 1 75.44 897 ASP B N 1
ATOM 14074 C CA . ASP B 1 897 ? 18.25 13.695 21.312 1 75.44 897 ASP B CA 1
ATOM 14075 C C . ASP B 1 897 ? 17.938 15.156 21.656 1 75.44 897 ASP B C 1
ATOM 14077 O O . ASP B 1 897 ? 17.734 15.492 22.812 1 75.44 897 ASP B O 1
ATOM 14081 N N . ARG B 1 898 ? 17.844 15.938 20.641 1 82.25 898 ARG B N 1
ATOM 14082 C CA . ARG B 1 898 ? 17.531 17.344 20.906 1 82.25 898 ARG B CA 1
ATOM 14083 C C . ARG B 1 898 ? 16.109 17.484 21.453 1 82.25 898 ARG B C 1
ATOM 14085 O O . ARG B 1 898 ? 15.859 18.359 22.297 1 82.25 898 ARG B O 1
ATOM 14092 N N . LEU B 1 899 ? 15.297 16.688 20.922 1 84.38 899 LEU B N 1
ATOM 14093 C CA . LEU B 1 899 ? 13.93 16.719 21.422 1 84.38 899 LEU B CA 1
ATOM 14094 C C . LEU B 1 899 ? 13.883 16.281 22.891 1 84.38 899 LEU B C 1
ATOM 14096 O O . LEU B 1 899 ? 13.219 16.906 23.703 1 84.38 899 LEU B O 1
ATOM 14100 N N . GLN B 1 900 ? 14.648 15.258 23.219 1 80.38 900 GLN B N 1
ATOM 14101 C CA . GLN B 1 900 ? 14.656 14.758 24.594 1 80.38 900 GLN B CA 1
ATOM 14102 C C . GLN B 1 900 ? 15.328 15.742 25.547 1 80.38 900 GLN B C 1
ATOM 14104 O O . GLN B 1 900 ? 14.914 15.883 26.688 1 80.38 900 GLN B O 1
ATOM 14109 N N . GLU B 1 901 ? 16.312 16.297 25.047 1 83.06 901 GLU B N 1
ATOM 14110 C CA . GLU B 1 901 ? 17 17.312 25.859 1 83.06 901 GLU B CA 1
ATOM 14111 C C . GLU B 1 901 ? 16.078 18.484 26.156 1 83.06 901 GLU B C 1
ATOM 14113 O O . GLU B 1 901 ? 16.047 18.984 27.281 1 83.06 901 GLU B O 1
ATOM 14118 N N . ARG B 1 902 ? 15.414 18.906 25.203 1 86.62 902 ARG B N 1
ATOM 14119 C CA . ARG B 1 902 ? 14.508 20.031 25.391 1 86.62 902 ARG B CA 1
ATOM 14120 C C . ARG B 1 902 ? 13.336 19.656 26.297 1 86.62 902 ARG B C 1
ATOM 14122 O O . ARG B 1 902 ? 12.836 20.484 27.062 1 86.62 902 ARG B O 1
ATOM 14129 N N . LEU B 1 903 ? 12.922 18.453 26.172 1 84.19 903 LEU B N 1
ATOM 14130 C CA . LEU B 1 903 ? 11.844 17.984 27.031 1 84.19 903 LEU B CA 1
ATOM 14131 C C . LEU B 1 903 ? 12.312 17.875 28.484 1 84.19 903 LEU B C 1
ATOM 14133 O O . LEU B 1 903 ? 11.555 18.188 29.406 1 84.19 903 LEU B O 1
ATOM 14137 N N . ARG B 1 904 ? 13.539 17.422 28.688 1 80.88 904 ARG B N 1
ATOM 14138 C CA . ARG B 1 904 ? 14.102 17.359 30.031 1 80.88 904 ARG B CA 1
ATOM 14139 C C . ARG B 1 904 ? 14.258 18.75 30.641 1 80.88 904 ARG B C 1
ATOM 14141 O O . ARG B 1 904 ? 14 18.938 31.828 1 80.88 904 ARG B O 1
ATOM 14148 N N . ASP B 1 905 ? 14.641 19.609 29.797 1 82.31 905 ASP B N 1
ATOM 14149 C CA . ASP B 1 905 ? 14.773 20.984 30.266 1 82.31 905 ASP B CA 1
ATOM 14150 C C . ASP B 1 905 ? 13.414 21.562 30.641 1 82.31 905 ASP B C 1
ATOM 14152 O O . ASP B 1 905 ? 13.297 22.312 31.609 1 82.31 905 ASP B O 1
ATOM 14156 N N . ALA B 1 906 ? 12.453 21.234 29.844 1 82.88 906 ALA B N 1
ATOM 14157 C CA . ALA B 1 906 ? 11.102 21.734 30.125 1 82.88 906 ALA B CA 1
ATOM 14158 C C . ALA B 1 906 ? 10.555 21.109 31.391 1 82.88 906 ALA B C 1
ATOM 14160 O O . ALA B 1 906 ? 9.836 21.766 32.156 1 82.88 906 ALA B O 1
ATOM 14161 N N . GLU B 1 907 ? 10.852 19.859 31.625 1 80.69 907 GLU B N 1
ATOM 14162 C CA . GLU B 1 907 ? 10.414 19.188 32.844 1 80.69 907 GLU B CA 1
ATOM 14163 C C . GLU B 1 907 ? 11.094 19.766 34.062 1 80.69 907 GLU B C 1
ATOM 14165 O O . GLU B 1 907 ? 10.461 19.938 35.125 1 80.69 907 GLU B O 1
ATOM 14170 N N . GLU B 1 908 ? 12.312 20.062 33.938 1 76.69 908 GLU B N 1
ATOM 14171 C CA . GLU B 1 908 ? 13.055 20.641 35.062 1 76.69 908 GLU B CA 1
ATOM 14172 C C . GLU B 1 908 ? 12.562 22.062 35.344 1 76.69 908 GLU B C 1
ATOM 14174 O O . GLU B 1 908 ? 12.453 22.438 36.531 1 76.69 908 GLU B O 1
ATOM 14179 N N . ALA B 1 909 ? 12.273 22.719 34.281 1 73.44 909 ALA B N 1
ATOM 14180 C CA . ALA B 1 909 ? 11.734 24.062 34.469 1 73.44 909 ALA B CA 1
ATOM 14181 C C . ALA B 1 909 ? 10.367 24.016 35.156 1 73.44 909 ALA B C 1
ATOM 14183 O O . ALA B 1 909 ? 10.047 24.875 35.969 1 73.44 909 ALA B O 1
ATOM 14184 N N . GLY B 1 910 ? 9.617 23.047 34.781 1 70.69 910 GLY B N 1
ATOM 14185 C CA . GLY B 1 910 ? 8.32 22.859 35.406 1 70.69 910 GLY B CA 1
ATOM 14186 C C . GLY B 1 910 ? 8.414 22.469 36.875 1 70.69 910 GLY B C 1
ATOM 14187 O O . GLY B 1 910 ? 7.625 22.922 37.719 1 70.69 910 GLY B O 1
ATOM 14188 N N . ARG B 1 911 ? 9.391 21.672 37.219 1 68.06 911 ARG B N 1
ATOM 14189 C CA . ARG B 1 911 ? 9.609 21.266 38.625 1 68.06 911 ARG B CA 1
ATOM 14190 C C . ARG B 1 911 ? 10.07 22.438 39.469 1 68.06 911 ARG B C 1
ATOM 14192 O O . ARG B 1 911 ? 9.633 22.594 40.625 1 68.06 911 ARG B O 1
ATOM 14199 N N . LEU B 1 912 ? 10.906 23.234 38.906 1 66.12 912 LEU B N 1
ATOM 14200 C CA . LEU B 1 912 ? 11.43 24.391 39.625 1 66.12 912 LEU B CA 1
ATOM 14201 C C . LEU B 1 912 ? 10.328 25.422 39.844 1 66.12 912 LEU B C 1
ATOM 14203 O O . LEU B 1 912 ? 10.297 26.078 40.906 1 66.12 912 LEU B O 1
ATOM 14207 N N . ALA B 1 913 ? 9.469 25.469 38.875 1 61.09 913 ALA B N 1
ATOM 14208 C CA . ALA B 1 913 ? 8.359 26.406 39 1 61.09 913 ALA B CA 1
ATOM 14209 C C . ALA B 1 913 ? 7.344 25.906 40.031 1 61.09 913 ALA B C 1
ATOM 14211 O O . ALA B 1 913 ? 6.645 26.719 40.656 1 61.09 913 ALA B O 1
ATOM 14212 N N . ALA B 1 914 ? 7.219 24.688 40.25 1 58.12 914 ALA B N 1
ATOM 14213 C CA . ALA B 1 914 ? 6.273 24.109 41.219 1 58.12 914 ALA B CA 1
ATOM 14214 C C . ALA B 1 914 ? 6.816 24.188 42.625 1 58.12 914 ALA B C 1
ATOM 14216 O O . ALA B 1 914 ? 6.059 24.062 43.594 1 58.12 914 ALA B O 1
ATOM 14217 N N . VAL B 1 915 ? 8.156 24.281 42.969 1 47.94 915 VAL B N 1
ATOM 14218 C CA . VAL B 1 915 ? 8.695 24.406 44.312 1 47.94 915 VAL B CA 1
ATOM 14219 C C . VAL B 1 915 ? 8.359 25.781 44.875 1 47.94 915 VAL B C 1
ATOM 14221 O O . VAL B 1 915 ? 8.68 26.812 44.281 1 47.94 915 VAL B O 1
ATOM 14224 N N . PRO B 1 916 ? 7.395 25.938 45.812 1 43.47 916 PRO B N 1
ATOM 14225 C CA . PRO B 1 916 ? 7.078 27.188 46.5 1 43.47 916 PRO B CA 1
ATOM 14226 C C . PRO B 1 916 ? 8.328 27.922 47 1 43.47 916 PRO B C 1
ATOM 14228 O O . PRO B 1 916 ? 9.312 27.297 47.375 1 43.47 916 PRO B O 1
ATOM 14231 N N . ARG B 1 917 ? 8.586 29.234 46.5 1 38.81 917 ARG B N 1
ATOM 14232 C CA . ARG B 1 917 ? 9.547 30.062 47.219 1 38.81 917 ARG B CA 1
ATOM 14233 C C . ARG B 1 917 ? 9.305 29.984 48.719 1 38.81 917 ARG B C 1
ATOM 14235 O O . ARG B 1 917 ? 8.203 30.266 49.219 1 38.81 917 ARG B O 1
ATOM 14242 N N . ALA B 1 918 ? 10.109 29.344 49.438 1 31.95 918 ALA B N 1
ATOM 14243 C CA . ALA B 1 918 ? 10.211 29.656 50.875 1 31.95 918 ALA B CA 1
ATOM 14244 C C . ALA B 1 918 ? 10.625 31.109 51.094 1 31.95 918 ALA B C 1
ATOM 14246 O O . ALA B 1 918 ? 11.57 31.594 50.438 1 31.95 918 ALA B O 1
#

Nearest PDB structures (foldseek):
  8iad-assembly1_B  TM=8.976E-01  e=7.979E-36  Arabidopsis thaliana
  7xa9-assembly1_B  TM=8.927E-01  e=5.920E-36  Arabidopsis thaliana
  8iab-assembly1_B  TM=8.856E-01  e=1.275E-35  Arabidopsis thaliana
  7jm7-assembly1_A  TM=8.913E-01  e=4.583E-34  Homo sapiens
  8jpo-assembly1_A  TM=8.339E-01  e=3.122E-34  Homo sapiens

InterPro domains:
  IPR000644 CBS domain [PF00571] (655-705)
  IPR000644 CBS domain [PS51371] (659-720)
  IPR000644 CBS domain [SM00116] (662-711)
  IPR000644 CBS domain [SM00116] (851-899)
  IPR001807 Chloride channel [PF00654] (197-621)
  IPR001807 Chloride channel [PR00762] (208-225)
  IPR001807 Chloride channel [PR00762] (239-258)
  IPR001807 Chloride channel [PR00762] (304-323)
  IPR001807 Chloride channel [PR00762] (540-560)
  IPR001807 Chloride channel [PR00762] (572-588)
  IPR001807 Chloride channel [PR00762] (590-609)
  IPR001807 Chloride channel [PR00762] (628-642)
  IPR014743 Chloride channel, core [SSF81340] (95-643)
  IPR046342 CBS domain superfamily [G3DSA:3.10.580.10] (647-719)
  IPR046342 CBS domain superfamily [SSF54631] (647-895)
  IPR051280 Voltage-gated chloride channel/antiporter [PTHR11689] (43-898)

Foldseek 3Di:
DPPPPPDPPDPPPPPPPPPDPVVVLLVQQVVLVCCLVVVVVVVLLVLLVVFCVVVPPDDDDLFPFLFAFDDDDPVLVVLQVPWFFAFQDDFDFLLVVVVVVPDDDQDPVVLLVLLLVLLQVLLVVLCVLVLQLLLLQVVLVVLLLVLLVVVCVVPVVPPPPPDDDDDPPPQAFQQGGGVVSLVVSLVVLLCLLLVLLLVQLVLCVVPLLLFFLLLLVLLLVLLGIDDPPLQAVSSLVSNSSSQSSNLSSQFLFHCLSNSLSSLLSSLQDVLQQDHLVVRTHDDPSSPVCPGSNNSSLSSLLRSLSSNCSVWVFLLLSLVCCVPFRHLADDPVSSVSSSSSSVSSLVSQQVCVQQDHSNDGPPPPVDDPPDTDPCSQAVQAACQDPPQDFFADPCLLVLLLVLLLVLLVLLLVLLSLLLVLLSVCSNPQSSDSVSQSCVSSVLSSVLVVCLSVVLSNDYWDFADPVCLVCVVRLVADFAQSSHPPSNTTGRQLNRLRVHRLSRLLSVLLHWPPQPNHDLVSLVVCLVSSSNSLSNNSNGSGNGHCLSSLLSSQLSSQLNSLNVVVDRRNRTSNVSSLLSSLSNNCSQRVDAPSSLSSSCRNHVDCNCSVSSNSSSVSSSVSSSRGHDHNSVSVCVVSSHLRQDPDNSDDPLQVAWQLLLFDPDFAAAEQKAFLLVLVVPVVVDPDFKHFYAYPPQLFTQFMFGPLVNLLVQLLVVCPVPVDDQVVPPPVVVVVSPPPPPPPPDDDDPDPPPPPPDDPDPDDDDDDDDDDDPDPPPDDPPPPDDDDDDPPPPDPPPPPPPPPPPPDDDDRPVSSVVSVVVCVNSVRDSHDPVVPDDPVRSRDMDRCSSRGRRPDAEEERGHRVVVVSCCCSNSSDAKHFYAYPSNHTGGIDGSSSSGRPNVVVSVVVVVVVVVVVPPDDD/DPPPPPDPPDPPPPDPPPPPPVVVLLVQQVVLVCCLVVVVVVVVLVLLVVFCPVVPPDDPDLFPFLQAFDDDDPSLVVLQVPWFFAFQDDFDFLLVVVVVVPDDDQDPVVLLVLLLVLLQVLLVVLCVLVLQLLLLQVVLVVLLLVLLVVVCVVPVVPPVPPDDDPDPPPQAFQQGGGVVSLVVSLVVLLCLLLVLLLVLLVLCVVPLLLFFLLLLVLLLVLLGIDDPPLQAVSSLVSNSSSQSSNLSSQFLFHCLSNSLSSLLSSLQDVLQQDHLVVLTHDDPSSPVCPGSNNSSLSSLLRSLSSNCSVWVFLLLSLVCCVPFRHLADDPVSSVSSSSSSVSSLVSQQVCVQQDHSNDGPPPPVDDPPDTDPCSQAVQAACQDPPLDFFADPCLLVLLLVLLLVLLVLLLVLLSLLLVLLSVCSRPQSSDSVSQSCVSSVLSSVLVVCLSVVLSNDYWDFADPVCLVCVVRLVADFAQSSHPPSNTIGRQLNRLRVHRLSRNLSVLLHAPPQPNHDLVSLVVCLVSSSNSLSNVSNGSGNGHCLSSLLSSQLSSQLNSLNVVPDRRNRISNVSSLLSSLSNNCSQRVDAPSSLSSSCRNHVDCNCSVSSNSSSVSSSVSSSRGHDHNSVSVCVVSSHLRDDPDNSDDPLQVAWQLLLFDPDFAAAEQKAFLLVLVVPVVVDPDFKHFYAYDPQLFTQFMFGLLVNLLVQLLVVCPVPVDDDVVPPPVVVVVSPPPPPPPPDDDDPDPPPPPPDDPPPDDDDDDDDDDDPDPPPDDPPPPDDPDDDPPPPDPPPPPPPDPPPPDDDDRPVSSVVSVVVCVNSVRDSHDPVVPDDPVRSRDMDRCNSRGRRPDAEEERGHRVVVVSCCCSNSSDAKHFYAYPSNHTGGIDGSSSSGRPNVVVSVVVVVVVVVVVPPDDD

Sequence (1836 aa):
MSNKLLPSQPPQEADAGGWNRRNVLESLSTNAKDRATSAWFQELARTEEEGDAAFARARPPLFRRAQRTHVRSDEERRRMDNYESIDYSEPQSTVYKKRMAQWKKEPRWLKWVMFIAVGICVGLWSVLLFQTLEYLERRKRGMLRTYLHETHGRGGTEAQTVGGGAGFPMRSTPSGVSWAVAGKCYIIYILWCAGFALLSSLCCLVMPTAAGSGVPEVMAYLNGVMFPRVFNIRNLIVKTLSCIFVVSAGVPVGAEGPIIHIGSLIGAGLPTGRSRTLNCGATSLLSTFRNPRDMRSFISAGAACGVTSAFSAPIGGLLFVMEEVATFFSVRLACMVFVSCLACMCVIQIVNSYMSGWHLLAQSPMTHGEFLPSAIAMFIVNNVPGNHVPLNVYTFIPTVVGSLALGLLAVLYTVSSVRFLRWRRERLFPNTFLRVLEPCLFSLAYNTVCYVLPLAFGCIEIPPYVKDHKAEMKVELFTEFCADRENTFNPLATLALMGPYNSIRVLFSRHTTGLIPWYACLLQLMLYTFSSSYAGGMFVSCGTVIPSLFIGAMGGRLVGTLFNNEVWADPGVLSLIGAASYFSGISRLSFSLIVIMMEMTADLTHITCLMVGVVFARALADRFCHSLYHSLLDLKSVPFLEAQTGVHKFDMFCAKDIMTSPAVTLNTVESIAQVVEVLQSTQHNTFPVVAMAKMTYKGVISRSQLELLLWFMYFRETDGSDVIDSGRLSMLASNVPCGGKNGESVGRVQTKATGIEVCESEGGSACGPFTDCNESIITQAGRSMDTIVPPETNVTDGPPRGPRSHATYADLNKVRECIFWRRLPPMPPVELLSKSTMRCHVDLSPYVDLSTYYVRDVMCISRTYYIFRHLGLRLLPVVDRRHRVIGVITRTNLFGDRLQERLRDAEEAGRLAAVPRAMSNKLLPSQPPQEADAGGWNRRNVLESLSTNAKDRATSAWFQELARTEEEGDAAFARARPPLFRRAQRTHVRSDEERRRMDNYESIDYSEPQSTVYKKRMAQWKKEPRWLKWVMFIAVGICVGLWSVLLFQTLEYLERRKRGMLRTYLHETHGRGGTEAQTVGGGAGFPMRSTPSGVSWAVAGKCYIIYILWCAGFALLSSLCCLVMPTAAGSGVPEVMAYLNGVMFPRVFNIRNLIVKTLSCIFVVSAGVPVGAEGPIIHIGSLIGAGLPTGRSRTLNCGATSLLSTFRNPRDMRSFISAGAACGVTSAFSAPIGGLLFVMEEVATFFSVRLACMVFVSCLACMCVIQIVNSYMSGWHLLAQSPMTHGEFLPSAIAMFIVNNVPGNHVPLNVYTFIPTVVGSLALGLLAVLYTVSSVRFLRWRRERLFPNTFLRVLEPCLFSLAYNTVCYVLPLAFGCIEIPPYVKDHKAEMKVELFTEFCADRENTFNPLATLALMGPYNSIRVLFSRHTTGLIPWYACLLQLMLYTFSSSYAGGMFVSCGTVIPSLFIGAMGGRLVGTLFNNEVWADPGVLSLIGAASYFSGISRLSFSLIVIMMEMTADLTHITCLMVGVVFARALADRFCHSLYHSLLDLKSVPFLEAQTGVHKFDMFCAKDIMTSPAVTLNTVESIAQVVEVLQSTQHNTFPVVAMAKMTYKGVISRSQLELLLWFMYFRETDGSDVIDSGRLSMLASNVPCGGKNGESVGRVQTKATGIEVCESEGGSACGPFTDCNESIITQAGRSMDTIVPPETNVTDGPPRGPRSHATYADLNKVRECIFWRRLPPMPPVELLSKSTMRCHVDLSPYVDLSTYYVRDVMCISRTYYIFRHLGLRLLPVVDRRHRVIGVITRTNLFGDRLQERLRDAEEAGRLAAVPRA

Secondary structure (DSSP, 8-state):
----------------S-S-HHHHHHHHHHHHHHHHHHHHHHHHHHHHHS-GGG--S----SS--TTS--PPPHHHHHHHHTPEE---SPP--HHHHHHHHH-----HHHHHHHHHHHHHHHHHHHHHHHHHHHHHHHHHHHHHHHHHHHHHHHHSTT-----S-----TTB-TTS-BHHHHHHHHHHHHHHHHHHHHHHHHHHHH-GGGSS-SHHHHHHHHHTEE-TTTT-HHHHHHHHHHHHHHHHTT-S-BSHHHHHHHHHHHHHHHHH-EETTTTEE--GGGGGG-SHHHHHHHHHHHHHHHHHHHHT-HHHHHHHIIIII-S---HHHHHHHHHHHHHHHHHHHHHHHHEETTEE----S--TTBPPHHHH-TT--TTSTT-----BGGGHHHHHHHHHHHHHHHHHHHHHHHHHHHHHHHHTTT-HHHHHHHHHHHHHHHHHHHHHHHHTS--EEPPHHHHHTHHHHT-----TTSS-TTTEE-HHHHHHHS-HHHHHHHHH-SS-TTSS-HHHHHHHHHHHHHHHHHHTTSSS--BSHHHHHHHHHHHHHHHHHHHTBTTTB-HHHHHHHHHHHHHHHHH---HHHHHHHHHHHT--TTHHHHHHHHHHHHHHHHHH---HHHHHHHHTT--PPPSS---TTGGGSBHHHH-BSS---EESEEEHHHHHHHHHH---SEEEEE-TTT-BEEEEEEHHHHHHHHHHHHHHHHS-SSTTSTTHHHHHHHTS------------------------------PPP---TT------------------------S-----PPPPHHHHHHHHHHHHHHT--SS--GGGS-HHHHH-EEE-GGGSBTT---EETT-BHHHHHHHHHHHT-SEEEEE-TTSBEEEEEEGGGGSHHHHHHHHHHHHHHHHHHHS---/----------------S---HHHHHHHHHHHHHHHHHHHHHHHHHHHHHS-GGGG-S----SS--TTS--PPPHHHHHHHHHPEE---SPP--HHHHHHHHH-----HHHHHHHHHHHHHHHHHHHHHHHHHHHHHHHHHHHHHHHHHHHHHHHHSTT-----S-----TTB-TTS-BHHHHHHHHHHHHHHHHHHHHHHHHHHHH-GGGSS-SHHHHHHHHHTEE-TTTT-HHHHHHHHHHHHHHHHTT-S-BSHHHHHHHHHHHHHHHHH-EETTTTEE--GGGGGG-SHHHHHHHHHHHHHHHHHHHHT-HHHHHHHIIIII-S---HHHHHHHHHHHHHHHHHHHHHHHHEETTEE----S--TTBPPHHHH-TT--TTSTT-----BGGGHHHHHHHHHHHHHHHHHHHHHHHHHHHHHHHHTTT-HHHHHHHHHHHHHHHHHHHHHHHHTS--EEPPHHHHHTHHHHT-----TTSSSTTTEE-HHHHHHHS-HHHHHHHHH-SS-TTSS-HHHHHHHHHHHHHHHHHHTTSSS--BSHHHHHHHHHHHHHHHHHHHTBTTTB-HHHHHHHHHHHHHHHHH---HHHHHHHHHHHT--TTHHHHHHHHHHHHHHHHHH---HHHHHHHHTT--PPPSS---TTGGGSBHHHH-BSS---EESEEEHHHHHHHHHH---SEEEEE-TTT-BEEEEEEHHHHHHHHHHHHHHHHS-SSTTSTTTHHHHHHTS------------------------------------TT------------------------S-----PPPPHHHHHHHHHHHHHHT--SS--GGGS-HHHHHSEEE-GGGSBTT---EETT-BHHHHHHHHHHTT-SEEEEE-TTSBEEEEEEGGGGSHHHHHHHHHHHHHHHHHHHS---

Solvent-accessible surface area (backbone atoms only — not comparable to full-atom values): 97752 Å² total; per-residue (Å²): 137,84,79,76,79,72,80,76,73,78,79,77,83,66,82,69,72,74,81,53,72,67,56,53,48,55,53,37,20,66,52,38,62,45,40,60,54,38,45,49,45,41,48,52,41,48,57,31,64,62,44,58,72,83,60,72,56,89,69,73,66,85,70,40,44,53,82,60,68,68,80,71,52,72,66,47,49,53,53,34,67,66,54,44,64,36,57,43,67,78,71,56,12,57,40,48,48,56,50,54,70,69,49,71,84,76,64,70,64,58,60,54,50,50,35,35,48,39,10,39,51,39,18,53,53,43,47,54,52,53,29,50,45,44,34,50,48,50,50,53,49,50,51,52,47,52,48,51,45,60,52,46,67,70,54,54,66,73,62,70,78,73,82,85,82,90,70,79,65,91,65,42,39,74,22,59,38,48,54,67,48,52,49,57,44,45,52,54,52,47,50,50,17,25,50,27,21,35,52,8,17,56,36,23,69,78,38,59,78,23,34,25,26,42,50,53,58,53,27,36,40,53,62,26,35,57,65,83,69,71,67,37,70,64,36,46,54,39,26,51,51,11,24,47,26,31,47,66,21,66,41,66,47,20,59,46,25,33,36,23,32,44,14,23,32,46,18,50,39,61,50,46,34,54,36,82,87,73,70,39,73,57,61,81,74,33,56,73,43,70,38,55,51,50,36,52,53,32,23,51,34,12,28,15,24,16,39,13,65,62,40,45,12,39,68,19,11,46,36,39,32,55,72,70,39,40,72,77,72,50,70,67,56,48,55,48,34,48,49,11,15,49,36,13,46,52,45,42,29,56,47,50,42,43,35,56,44,87,31,69,56,66,86,54,91,57,56,91,56,49,50,42,68,63,36,57,11,69,45,58,58,78,66,48,77,78,56,74,78,70,44,32,65,64,30,48,54,61,35,51,54,37,9,47,53,34,4,52,48,22,44,51,38,44,52,48,26,52,49,47,44,53,49,35,55,57,68,32,58,60,38,66,68,51,36,40,44,44,48,20,54,47,32,44,53,53,52,46,49,40,60,51,54,35,51,75,41,61,54,43,73,60,54,65,68,56,67,76,39,30,77,68,59,68,47,75,75,38,21,80,62,27,68,50,55,86,54,27,27,27,57,43,33,23,62,54,70,41,54,68,70,43,36,44,43,55,42,39,37,60,90,49,80,70,68,64,50,61,65,45,33,50,53,49,36,53,52,49,49,55,49,25,31,56,55,60,68,41,54,31,20,30,10,58,54,55,42,34,34,45,44,13,21,35,52,12,24,38,49,13,55,71,65,68,33,78,74,46,32,32,25,11,61,32,5,50,35,18,14,49,3,17,36,9,17,31,64,60,47,58,74,31,50,52,44,28,53,30,35,18,25,52,53,54,73,55,49,67,50,38,51,50,12,22,51,48,0,24,56,54,15,51,59,42,35,68,34,46,55,60,48,53,33,53,72,68,32,52,82,70,82,68,94,70,78,85,61,80,70,44,63,79,40,31,38,62,51,49,37,46,66,80,55,74,65,41,47,38,68,34,38,44,48,55,54,52,48,50,59,72,74,42,88,68,59,65,31,46,27,23,40,78,89,75,45,29,63,59,30,35,34,47,42,69,57,52,31,51,50,52,42,50,52,49,50,50,66,68,65,48,96,70,67,90,46,85,68,60,67,58,53,70,68,54,67,60,77,74,73,83,71,74,84,78,81,81,79,82,80,76,78,80,81,79,79,84,79,78,80,78,82,88,84,89,82,74,90,60,38,78,45,79,78,74,73,72,83,73,77,82,72,89,83,75,84,79,79,78,74,71,82,81,72,82,68,83,72,64,79,75,78,62,86,76,76,80,82,46,53,69,54,50,49,51,50,51,50,48,34,62,77,52,38,48,52,74,63,62,73,66,86,74,50,54,72,69,58,40,67,33,71,45,74,44,63,49,64,28,14,48,54,61,72,64,43,49,36,66,22,27,33,57,63,50,51,48,52,41,62,77,61,30,54,49,65,36,43,26,23,49,86,75,32,28,69,55,21,34,36,43,65,65,40,71,32,63,44,51,31,50,50,31,49,51,49,43,51,50,50,41,15,59,50,14,44,75,85,126,134,84,78,73,78,70,81,77,74,77,80,77,84,67,84,72,72,74,78,53,70,68,55,52,49,56,54,37,20,65,51,39,62,45,38,58,54,39,45,49,45,41,48,52,39,46,56,34,67,66,46,56,74,82,60,73,57,88,69,74,66,88,71,40,43,53,81,60,68,70,80,72,51,74,65,48,49,54,53,36,67,66,55,44,64,37,58,45,68,78,70,56,13,57,39,49,48,56,51,54,72,69,51,73,83,75,65,69,65,58,58,55,51,49,34,36,48,41,9,40,50,39,18,53,53,45,47,54,52,52,30,49,43,45,34,50,50,51,50,53,51,48,52,53,49,52,48,49,47,60,53,44,68,70,56,53,68,74,62,71,80,71,83,86,80,87,70,80,63,92,65,41,38,75,23,59,38,45,54,68,46,53,50,56,43,45,54,55,52,47,51,51,18,25,50,26,19,34,52,9,18,55,36,24,68,77,38,60,78,24,33,26,25,43,50,52,59,51,26,35,41,52,61,26,36,56,65,86,70,71,66,38,70,66,36,47,55,39,25,51,53,9,23,48,25,31,48,68,20,65,43,65,44,19,58,46,25,33,36,23,32,45,12,23,33,46,19,50,38,61,50,46,34,52,36,81,87,74,69,40,74,57,61,82,75,33,58,75,43,69,37,56,49,51,35,51,52,33,23,50,34,11,29,16,23,16,40,13,64,63,40,46,11,39,67,19,11,46,35,38,30,55,71,69,38,40,73,78,72,51,70,68,54,48,55,50,33,49,49,11,15,48,36,13,46,52,45,41,30,56,47,50,40,43,35,57,44,88,31,71,57,69,87,53,92,57,56,91,54,49,50,41,68,64,36,59,10,66,46,58,60,76,66,49,76,79,57,74,77,68,44,32,66,63,29,48,54,60,35,52,54,38,9,48,53,34,5,51,50,22,44,50,39,44,51,48,26,53,50,47,44,54,50,37,56,60,68,32,59,62,38,67,68,52,37,40,42,45,48,21,53,47,32,44,56,54,52,48,48,41,60,50,54,34,50,73,41,60,55,44,74,60,55,65,69,57,67,75,39,30,77,70,61,66,47,74,77,39,22,79,63,28,69,51,55,85,54,27,25,28,56,43,33,23,60,52,69,40,56,68,69,41,36,45,42,55,42,39,37,60,90,50,80,70,69,65,48,62,66,45,35,52,53,48,37,53,52,48,49,55,49,24,31,57,54,59,68,40,54,30,19,29,11,58,53,55,42,33,36,45,45,14,21,35,51,11,24,38,47,13,54,69,65,66,32,78,72,45,30,32,26,11,61,32,4,50,34,18,14,50,3,18,36,9,17,31,63,59,47,56,73,31,49,53,44,27,53,29,34,17,24,52,53,54,72,54,49,67,52,38,50,51,12,22,51,46,0,25,57,54,14,50,60,45,34,69,34,45,56,60,47,52,33,51,73,69,30,50,83,72,81,68,94,70,78,86,59,81,70,43,64,79,40,31,39,61,51,50,36,46,66,79,56,74,63,42,46,37,67,32,39,42,47,56,55,53,47,51,61,71,73,43,87,69,59,64,31,45,27,22,39,79,88,74,45,28,62,57,30,35,35,47,41,68,59,54,30,50,51,51,40,52,53,49,48,50,67,68,65,46,97,70,64,88,47,84,70,61,65,59,53,66,68,54,64,59,76,73,71,83,70,74,84,76,80,79,79,82,78,76,78,76,80,77,77,79,79,77,80,79,81,90,83,89,82,75,90,62,35,71,38,78,77,74,73,74,85,74,78,80,74,90,82,76,83,79,80,79,73,71,82,81,72,81,66,83,73,66,80,76,78,64,85,76,75,79,82,46,54,69,55,50,48,52,50,50,49,48,36,62,77,53,37,46,55,74,63,63,70,65,84,74,50,55,72,70,57,38,68,34,72,45,76,43,62,50,64,28,16,48,52,60,74,64,43,48,34,65,22,27,33,57,63,50,51,48,51,40,62,77,61,30,53,49,65,37,44,25,22,48,87,74,32,28,69,56,21,36,36,42,65,65,40,71,33,62,42,53,30,51,50,31,48,51,52,42,50,50,51,46,30,59,54,7,40,73,86,126

Radius of gyration: 39.45 Å; Cα contacts (8 Å, |Δi|>4): 2956; chains: 2; bounding box: 160×125×109 Å